Protein 2LTE (pdb70)

Sequence (103 aa):
MGSSHDHHHHSSGRENLYFQGHMPNDMEDHLLTVLSVASGVPKEEISRDSRMEDLAFDSLVVSELSLKLRKEFGVTGVDDELDLLETVDELFQLVEKHRAAGSMGSSHDHHHHSSGRENLYFQGHMPNDMEDHLLTVLSVASGVPKEEISRDSRMEDLAFDSLVVSELSLKLRKEFGVTGVDDELDLLETVDELFQLVEKHRAAGSMGSSHDHHHHSSGRENLYFQGHMPNDMEDHLLTVLSVASGVPKEEISRDSRMEDLAFDSLVVSELSLKLRKEFGVTGVDDELDLLETVDELFQLVEKHRAAGSMGSSHDHHHHSSGRENLYFQGHMPNDMEDHLLTVLSVASGVPKEEISRDSRMEDLAFDSLVVSELSLKLRKEFGVTGVDDELDLLETVDELFQLVEKHRAAGSMGSSHDHHHHSSGRENLYFQGHMPNDMEDHLLTVLSVASGVPKEEISRDSRMEDLAFDSLVVSELSLKLRKEFGVTGVDDELDLLETVDELFQLVEKHRAAGSMGSSHDHHHHSSGRENLYFQGHMPNDMEDHLLTVLSVASGVPKEEISRDSRMEDLAFDSLVVSELSLKLRKEFGVTGVDDELDLLETVDELFQLVEKHRAAGSMGSSHDHHHHSSGRENLYFQGHMPNDMEDHLLTVLSVASGVPKEEISRDSRMEDLAFDSLVVSELSLKLRKEFGVTGVDDELDLLETVDELFQLVEKHRAAGSMGSSHDHHHHSSGRENLYFQGHMPNDMEDHLLTVLSVASGVPKEEISRDSRMEDLAFDSLVVSELSLKLRKEFGVTGVDDELDLLETVDELFQLVEKHRAAGSMGSSHDHHHHSSGRENLYFQGHMPNDMEDHLLTVLSVASGVPKEEISRDSRMEDLAFDSLVVSELSLKLRKEFGVTGVDDELDLLETVDELFQLVEKHRAAGSMGSSHDHHHHSSGRENLYFQGHMPNDMEDHLLTVLSVASGVPKEEISRDSRMEDLAFDSLVVSELSLKLRKEFGVTGVDDELDLLETVDELFQLVEKHRAAGSMGSSHDHHHHSSGRENLYFQGHMPNDMEDHLLTVLSVASGVPKEEISRDSRMEDLAFDSLVVSELSLKLRKEFGVTGVDDELDLLETVDELFQLVEKHRAAGSMGSSHDHHHHSSGRENLYFQGHMPNDMEDHLLTVLSVASGVPKEEISRDSRMEDLAFDSLVVSELSLKLRKEFGVTGVDDELDLLETVDELFQLVEKHRAAGSMGSSHDHHHHSSGRENLYFQGHMPNDMEDHLLTVLSVASGVPKEEISRDSRMEDLAFDSLVVSELSLKLRKEFGVTGVDDELDLLETVDELFQLVEKHRAAGSMGSSHDHHHHSSGRENLYFQGHMPNDMEDHLLTVLSVASGVPKEEISRDSRMEDLAFDSLVVSELSLKLRKEFGVTGVDDELDLLETVDELFQLVEKHRAAGSMGSSHDHHHHSSGRENLYFQGHMPNDMEDHLLTVLSVASGVPKEEISRDSRMEDLAFDSLVVSELSLKLRKEFGVTGVDDELDLLETVDELFQLVEKHRAAGSMGSSHDHHHHSSGRENLYFQGHMPNDMEDHLLTVLSVASGVPKEEISRDSRMEDLAFDSLVVSELSLKLRKEFGVTGVDDELDLLETVDELFQLVEKHRAAGSMGSSHDHHHHSSGRENLYFQGHMPNDMEDHLLTVLSVASGVPKEEISRDSRMEDLAFDSLVVSELSLKLRKEFGVTGVDDELDLLETVDELFQLVEKHRAAGSMGSSHDHHHHSSGRENLYFQGHMPNDMEDHLLTVLSVASGVPKEEISRDSRMEDLAFDSLVVSELSLKLRKEFGVTGVDDELDLLETVDELFQLVEKHRAAGSMGSSHDHHHHSSGRENLYFQGHMPNDMEDHLLTVLSVASGVPKEEISRDSRMEDLAFDSLVVSELSLKLRKEFGVTGVDDELDLLETVDELFQLVEKHRAAGSMGSSHDHHHHSSGRENLYFQGHMPNDMEDHLLTVLSVASGVPKEEISRDSRMEDLAFDSLVVSELSLKLRKEFGVTGVDDELDLLETVDELFQLVEKHRAAGS

Foldseek 3Di:
DDDDDDDDDDDDPVPDDCPDPDDPQDVLNVLLVLLCVLQVHHSVVDDQPDFPCRSQVDPVSLVSSQVCLCVPLVAHRPSVLSNVGGTSVSVSVVSVVCSVPVD

Structure (mmCIF, N/CA/C/O backbone):
data_2LTE
#
_entry.id   2LTE
#
loop_
_atom_site.group_PDB
_atom_site.id
_atom_site.type_symbol
_atom_site.label_atom_id
_atom_site.label_alt_id
_atom_site.label_comp_id
_atom_site.label_asym_id
_atom_site.label_entity_id
_atom_site.label_seq_id
_atom_site.pdbx_PDB_ins_code
_atom_site.Cartn_x
_atom_site.Cartn_y
_atom_site.Cartn_z
_atom_site.occupancy
_atom_site.B_iso_or_equiv
_atom_site.auth_seq_id
_atom_site.auth_comp_id
_atom_site.auth_asym_id
_atom_site.auth_atom_id
_atom_site.pdbx_PDB_model_num
ATOM 1 N N . MET A 1 1 ? -51.650 0.554 -20.076 1.00 0.00 1 MET A N 1
ATOM 2 C CA . MET A 1 1 ? -50.909 1.834 -20.062 1.00 0.00 1 MET A CA 1
ATOM 3 C C . MET A 1 1 ? -50.072 1.929 -18.776 1.00 0.00 1 MET A C 1
ATOM 4 O O . MET A 1 1 ? -50.590 1.671 -17.681 1.00 0.00 1 MET A O 1
ATOM 20 N N . GLY A 1 2 ? -48.788 2.301 -18.916 1.00 0.00 2 GLY A N 1
ATOM 21 C CA . GLY A 1 2 ? -47.885 2.474 -17.778 1.00 0.00 2 GLY A CA 1
ATOM 22 C C . GLY A 1 2 ? -46.973 1.272 -17.580 1.00 0.00 2 GLY A C 1
ATOM 23 O O . GLY A 1 2 ? -47.256 0.402 -16.747 1.00 0.00 2 GLY A O 1
ATOM 27 N N . SER A 1 3 ? -45.894 1.222 -18.375 1.00 0.00 3 SER A N 1
ATOM 28 C CA . SER A 1 3 ? -44.870 0.167 -18.313 1.00 0.00 3 SER A CA 1
ATOM 29 C C . SER A 1 3 ? -43.610 0.641 -19.054 1.00 0.00 3 SER A C 1
ATOM 30 O O . SER A 1 3 ? -43.701 1.379 -20.040 1.00 0.00 3 SER A O 1
ATOM 38 N N . SER A 1 4 ? -42.441 0.222 -18.550 1.00 0.00 4 SER A N 1
ATOM 39 C CA . SER A 1 4 ? -41.123 0.541 -19.126 1.00 0.00 4 SER A CA 1
ATOM 40 C C . SER A 1 4 ? -40.132 -0.551 -18.679 1.00 0.00 4 SER A C 1
ATOM 41 O O . SER A 1 4 ? -39.120 -0.277 -18.013 1.00 0.00 4 SER A O 1
ATOM 49 N N . HIS A 1 5 ? -40.463 -1.811 -19.046 1.00 0.00 5 HIS A N 1
ATOM 50 C CA . HIS A 1 5 ? -39.719 -2.999 -18.614 1.00 0.00 5 HIS A CA 1
ATOM 51 C C . HIS A 1 5 ? -38.314 -3.044 -19.242 1.00 0.00 5 HIS A C 1
ATOM 52 O O . HIS A 1 5 ? -38.169 -3.015 -20.469 1.00 0.00 5 HIS A O 1
ATOM 67 N N . ASP A 1 6 ? -37.298 -3.125 -18.373 1.00 0.00 6 ASP A N 1
ATOM 68 C CA . ASP A 1 6 ? -35.890 -3.299 -18.751 1.00 0.00 6 ASP A CA 1
ATOM 69 C C . ASP A 1 6 ? -35.207 -4.139 -17.659 1.00 0.00 6 ASP A C 1
ATOM 70 O O . ASP A 1 6 ? -35.111 -3.700 -16.508 1.00 0.00 6 ASP A O 1
ATOM 79 N N . HIS A 1 7 ? -34.748 -5.347 -18.022 1.00 0.00 7 HIS A N 1
ATOM 80 C CA . HIS A 1 7 ? -34.131 -6.301 -17.069 1.00 0.00 7 HIS A CA 1
ATOM 81 C C . HIS A 1 7 ? -32.639 -6.501 -17.426 1.00 0.00 7 HIS A C 1
ATOM 82 O O . HIS A 1 7 ? -32.095 -7.612 -17.324 1.00 0.00 7 HIS A O 1
ATOM 97 N N . HIS A 1 8 ? -31.977 -5.381 -17.812 1.00 0.00 8 HIS A N 1
ATOM 98 C CA . HIS A 1 8 ? -30.550 -5.369 -18.188 1.00 0.00 8 HIS A CA 1
ATOM 99 C C . HIS A 1 8 ? -29.673 -5.871 -17.021 1.00 0.00 8 HIS A C 1
ATOM 100 O O . HIS A 1 8 ? -29.787 -5.385 -15.889 1.00 0.00 8 HIS A O 1
ATOM 115 N N . HIS A 1 9 ? -28.834 -6.865 -17.316 1.00 0.00 9 HIS A N 1
ATOM 116 C CA . HIS A 1 9 ? -27.864 -7.425 -16.371 1.00 0.00 9 HIS A CA 1
ATOM 117 C C . HIS A 1 9 ? -26.475 -6.867 -16.699 1.00 0.00 9 HIS A C 1
ATOM 118 O O . HIS A 1 9 ? -26.085 -6.833 -17.879 1.00 0.00 9 HIS A O 1
ATOM 133 N N . HIS A 1 10 ? -25.739 -6.426 -15.656 1.00 0.00 10 HIS A N 1
ATOM 134 C CA . HIS A 1 10 ? -24.361 -5.922 -15.808 1.00 0.00 10 HIS A CA 1
ATOM 135 C C . HIS A 1 10 ? -23.416 -7.050 -16.258 1.00 0.00 10 HIS A C 1
ATOM 136 O O . HIS A 1 10 ? -22.482 -6.808 -17.030 1.00 0.00 10 HIS A O 1
ATOM 151 N N . SER A 1 11 ? -23.691 -8.264 -15.743 1.00 0.00 11 SER A N 1
ATOM 152 C CA . SER A 1 11 ? -22.893 -9.490 -15.970 1.00 0.00 11 SER A CA 1
ATOM 153 C C . SER A 1 11 ? -21.534 -9.412 -15.219 1.00 0.00 11 SER A C 1
ATOM 154 O O . SER A 1 11 ? -20.771 -8.457 -15.389 1.00 0.00 11 SER A O 1
ATOM 162 N N . SER A 1 12 ? -21.262 -10.419 -14.379 1.00 0.00 12 SER A N 1
ATOM 163 C CA . SER A 1 12 ? -20.036 -10.518 -13.566 1.00 0.00 12 SER A CA 1
ATOM 164 C C . SER A 1 12 ? -19.657 -12.001 -13.382 1.00 0.00 12 SER A C 1
ATOM 165 O O . SER A 1 12 ? -19.116 -12.400 -12.341 1.00 0.00 12 SER A O 1
ATOM 173 N N . GLY A 1 13 ? -19.927 -12.802 -14.443 1.00 0.00 13 GLY A N 1
ATOM 174 C CA . GLY A 1 13 ? -19.606 -14.229 -14.479 1.00 0.00 13 GLY A CA 1
ATOM 175 C C . GLY A 1 13 ? -18.112 -14.510 -14.314 1.00 0.00 13 GLY A C 1
ATOM 176 O O . GLY A 1 13 ? -17.337 -14.358 -15.264 1.00 0.00 13 GLY A O 1
ATOM 180 N N . ARG A 1 14 ? -17.725 -14.901 -13.092 1.00 0.00 14 ARG A N 1
ATOM 181 C CA . ARG A 1 14 ? -16.330 -15.176 -12.716 1.00 0.00 14 ARG A CA 1
ATOM 182 C C . ARG A 1 14 ? -16.299 -16.461 -11.875 1.00 0.00 14 ARG A C 1
ATOM 183 O O . ARG A 1 14 ? -17.184 -16.668 -11.027 1.00 0.00 14 ARG A O 1
ATOM 204 N N . GLU A 1 15 ? -15.288 -17.313 -12.113 1.00 0.00 15 GLU A N 1
ATOM 205 C CA . GLU A 1 15 ? -15.157 -18.601 -11.422 1.00 0.00 15 GLU A CA 1
ATOM 206 C C . GLU A 1 15 ? -13.712 -19.114 -11.549 1.00 0.00 15 GLU A C 1
ATOM 207 O O . GLU A 1 15 ? -13.321 -19.647 -12.599 1.00 0.00 15 GLU A O 1
ATOM 219 N N . ASN A 1 16 ? -12.925 -18.892 -10.486 1.00 0.00 16 ASN A N 1
ATOM 220 C CA . ASN A 1 16 ? -11.531 -19.364 -10.381 1.00 0.00 16 ASN A CA 1
ATOM 221 C C . ASN A 1 16 ? -11.098 -19.257 -8.908 1.00 0.00 16 ASN A C 1
ATOM 222 O O . ASN A 1 16 ? -10.806 -18.158 -8.420 1.00 0.00 16 ASN A O 1
ATOM 233 N N . LEU A 1 17 ? -11.112 -20.400 -8.197 1.00 0.00 17 LEU A N 1
ATOM 234 C CA . LEU A 1 17 ? -10.842 -20.465 -6.743 1.00 0.00 17 LEU A CA 1
ATOM 235 C C . LEU A 1 17 ? -9.550 -21.264 -6.488 1.00 0.00 17 LEU A C 1
ATOM 236 O O . LEU A 1 17 ? -9.475 -22.456 -6.810 1.00 0.00 17 LEU A O 1
ATOM 252 N N . TYR A 1 18 ? -8.535 -20.586 -5.925 1.00 0.00 18 TYR A N 1
ATOM 253 C CA . TYR A 1 18 ? -7.263 -21.202 -5.497 1.00 0.00 18 TYR A CA 1
ATOM 254 C C . TYR A 1 18 ? -7.010 -20.895 -4.015 1.00 0.00 18 TYR A C 1
ATOM 255 O O . TYR A 1 18 ? -7.572 -19.944 -3.454 1.00 0.00 18 TYR A O 1
ATOM 273 N N . PHE A 1 19 ? -6.142 -21.709 -3.405 1.00 0.00 19 PHE A N 1
ATOM 274 C CA . PHE A 1 19 ? -5.696 -21.546 -2.007 1.00 0.00 19 PHE A CA 1
ATOM 275 C C . PHE A 1 19 ? -4.259 -20.986 -1.974 1.00 0.00 19 PHE A C 1
ATOM 276 O O . PHE A 1 19 ? -3.560 -21.102 -0.955 1.00 0.00 19 PHE A O 1
ATOM 293 N N . GLN A 1 20 ? -3.845 -20.352 -3.098 1.00 0.00 20 GLN A N 1
ATOM 294 C CA . GLN A 1 20 ? -2.500 -19.782 -3.262 1.00 0.00 20 GLN A CA 1
ATOM 295 C C . GLN A 1 20 ? -2.334 -18.526 -2.376 1.00 0.00 20 GLN A C 1
ATOM 296 O O . GLN A 1 20 ? -2.720 -17.411 -2.759 1.00 0.00 20 GLN A O 1
ATOM 310 N N . GLY A 1 21 ? -1.805 -18.754 -1.168 1.00 0.00 21 GLY A N 1
ATOM 311 C CA . GLY A 1 21 ? -1.515 -17.688 -0.203 1.00 0.00 21 GLY A CA 1
ATOM 312 C C . GLY A 1 21 ? -0.390 -18.075 0.754 1.00 0.00 21 GLY A C 1
ATOM 313 O O . GLY A 1 21 ? -0.242 -17.475 1.827 1.00 0.00 21 GLY A O 1
ATOM 317 N N . HIS A 1 22 ? 0.407 -19.080 0.348 1.00 0.00 22 HIS A N 1
ATOM 318 C CA . HIS A 1 22 ? 1.542 -19.601 1.126 1.00 0.00 22 HIS A CA 1
ATOM 319 C C . HIS A 1 22 ? 2.847 -19.224 0.418 1.00 0.00 22 HIS A C 1
ATOM 320 O O . HIS A 1 22 ? 3.013 -19.520 -0.770 1.00 0.00 22 HIS A O 1
ATOM 335 N N . MET A 1 23 ? 3.749 -18.577 1.178 1.00 0.00 23 MET A N 1
ATOM 336 C CA . MET A 1 23 ? 5.029 -18.042 0.683 1.00 0.00 23 MET A CA 1
ATOM 337 C C . MET A 1 23 ? 4.812 -16.996 -0.447 1.00 0.00 23 MET A C 1
ATOM 338 O O . MET A 1 23 ? 4.889 -17.335 -1.641 1.00 0.00 23 MET A O 1
ATOM 352 N N . PRO A 1 24 ? 4.489 -15.705 -0.081 1.00 0.00 24 PRO A N 1
ATOM 353 C CA . PRO A 1 24 ? 4.378 -14.612 -1.059 1.00 0.00 24 PRO A CA 1
ATOM 354 C C . PRO A 1 24 ? 5.785 -14.157 -1.520 1.00 0.00 24 PRO A C 1
ATOM 355 O O . PRO A 1 24 ? 6.345 -13.176 -1.003 1.00 0.00 24 PRO A O 1
ATOM 366 N N . ASN A 1 25 ? 6.356 -14.939 -2.463 1.00 0.00 25 ASN A N 1
ATOM 367 C CA . ASN A 1 25 ? 7.717 -14.734 -3.011 1.00 0.00 25 ASN A CA 1
ATOM 368 C C . ASN A 1 25 ? 7.872 -13.314 -3.585 1.00 0.00 25 ASN A C 1
ATOM 369 O O . ASN A 1 25 ? 8.862 -12.619 -3.321 1.00 0.00 25 ASN A O 1
ATOM 380 N N . ASP A 1 26 ? 6.860 -12.904 -4.355 1.00 0.00 26 ASP A N 1
ATOM 381 C CA . ASP A 1 26 ? 6.765 -11.559 -4.912 1.00 0.00 26 ASP A CA 1
ATOM 382 C C . ASP A 1 26 ? 6.008 -10.666 -3.926 1.00 0.00 26 ASP A C 1
ATOM 383 O O . ASP A 1 26 ? 4.771 -10.708 -3.854 1.00 0.00 26 ASP A O 1
ATOM 392 N N . MET A 1 27 ? 6.779 -9.922 -3.112 1.00 0.00 27 MET A N 1
ATOM 393 C CA . MET A 1 27 ? 6.253 -8.854 -2.243 1.00 0.00 27 MET A CA 1
ATOM 394 C C . MET A 1 27 ? 5.473 -7.831 -3.085 1.00 0.00 27 MET A C 1
ATOM 395 O O . MET A 1 27 ? 4.414 -7.361 -2.673 1.00 0.00 27 MET A O 1
ATOM 409 N N . GLU A 1 28 ? 6.036 -7.522 -4.271 1.00 0.00 28 GLU A N 1
ATOM 410 C CA . GLU A 1 28 ? 5.456 -6.567 -5.233 1.00 0.00 28 GLU A CA 1
ATOM 411 C C . GLU A 1 28 ? 4.052 -7.001 -5.682 1.00 0.00 28 GLU A C 1
ATOM 412 O O . GLU A 1 28 ? 3.168 -6.171 -5.800 1.00 0.00 28 GLU A O 1
ATOM 424 N N . ASP A 1 29 ? 3.880 -8.310 -5.929 1.00 0.00 29 ASP A N 1
ATOM 425 C CA . ASP A 1 29 ? 2.573 -8.899 -6.298 1.00 0.00 29 ASP A CA 1
ATOM 426 C C . ASP A 1 29 ? 1.556 -8.718 -5.163 1.00 0.00 29 ASP A C 1
ATOM 427 O O . ASP A 1 29 ? 0.424 -8.318 -5.406 1.00 0.00 29 ASP A O 1
ATOM 436 N N . HIS A 1 30 ? 1.998 -9.000 -3.926 1.00 0.00 30 HIS A N 1
ATOM 437 C CA . HIS A 1 30 ? 1.132 -8.965 -2.736 1.00 0.00 30 HIS A CA 1
ATOM 438 C C . HIS A 1 30 ? 0.743 -7.508 -2.385 1.00 0.00 30 HIS A C 1
ATOM 439 O O . HIS A 1 30 ? -0.361 -7.258 -1.917 1.00 0.00 30 HIS A O 1
ATOM 454 N N . LEU A 1 31 ? 1.666 -6.559 -2.642 1.00 0.00 31 LEU A N 1
ATOM 455 C CA . LEU A 1 31 ? 1.453 -5.111 -2.401 1.00 0.00 31 LEU A CA 1
ATOM 456 C C . LEU A 1 31 ? 0.524 -4.558 -3.500 1.00 0.00 31 LEU A C 1
ATOM 457 O O . LEU A 1 31 ? -0.326 -3.708 -3.241 1.00 0.00 31 LEU A O 1
ATOM 473 N N . LEU A 1 32 ? 0.701 -5.091 -4.720 1.00 0.00 32 LEU A N 1
ATOM 474 C CA . LEU A 1 32 ? -0.137 -4.765 -5.886 1.00 0.00 32 LEU A CA 1
ATOM 475 C C . LEU A 1 32 ? -1.574 -5.280 -5.672 1.00 0.00 32 LEU A C 1
ATOM 476 O O . LEU A 1 32 ? -2.531 -4.673 -6.148 1.00 0.00 32 LEU A O 1
ATOM 492 N N . THR A 1 33 ? -1.689 -6.416 -4.953 1.00 0.00 33 THR A N 1
ATOM 493 C CA . THR A 1 33 ? -2.978 -7.019 -4.571 1.00 0.00 33 THR A CA 1
ATOM 494 C C . THR A 1 33 ? -3.661 -6.187 -3.471 1.00 0.00 33 THR A C 1
ATOM 495 O O . THR A 1 33 ? -4.876 -6.013 -3.499 1.00 0.00 33 THR A O 1
ATOM 506 N N . VAL A 1 34 ? -2.860 -5.661 -2.526 1.00 0.00 34 VAL A N 1
ATOM 507 C CA . VAL A 1 34 ? -3.333 -4.711 -1.493 1.00 0.00 34 VAL A CA 1
ATOM 508 C C . VAL A 1 34 ? -3.990 -3.481 -2.162 1.00 0.00 34 VAL A C 1
ATOM 509 O O . VAL A 1 34 ? -5.082 -3.062 -1.773 1.00 0.00 34 VAL A O 1
ATOM 522 N N . LEU A 1 35 ? -3.313 -2.957 -3.192 1.00 0.00 35 LEU A N 1
ATOM 523 C CA . LEU A 1 35 ? -3.806 -1.834 -4.007 1.00 0.00 35 LEU A CA 1
ATOM 524 C C . LEU A 1 35 ? -5.017 -2.256 -4.856 1.00 0.00 35 LEU A C 1
ATOM 525 O O . LEU A 1 35 ? -5.932 -1.479 -5.042 1.00 0.00 35 LEU A O 1
ATOM 541 N N . SER A 1 36 ? -4.995 -3.496 -5.362 1.00 0.00 36 SER A N 1
ATOM 542 C CA . SER A 1 36 ? -6.053 -4.033 -6.251 1.00 0.00 36 SER A CA 1
ATOM 543 C C . SER A 1 36 ? -7.384 -4.214 -5.497 1.00 0.00 36 SER A C 1
ATOM 544 O O . SER A 1 36 ? -8.454 -4.126 -6.096 1.00 0.00 36 SER A O 1
ATOM 552 N N . VAL A 1 37 ? -7.291 -4.474 -4.183 1.00 0.00 37 VAL A N 1
ATOM 553 C CA . VAL A 1 37 ? -8.462 -4.617 -3.298 1.00 0.00 37 VAL A CA 1
ATOM 554 C C . VAL A 1 37 ? -8.924 -3.230 -2.792 1.00 0.00 37 VAL A C 1
ATOM 555 O O . VAL A 1 37 ? -10.122 -2.941 -2.777 1.00 0.00 37 VAL A O 1
ATOM 568 N N . ALA A 1 38 ? -7.946 -2.377 -2.400 1.00 0.00 38 ALA A N 1
ATOM 569 C CA . ALA A 1 38 ? -8.210 -1.024 -1.850 1.00 0.00 38 ALA A CA 1
ATOM 570 C C . ALA A 1 38 ? -8.839 -0.101 -2.915 1.00 0.00 38 ALA A C 1
ATOM 571 O O . ALA A 1 38 ? -9.797 0.621 -2.636 1.00 0.00 38 ALA A O 1
ATOM 578 N N . SER A 1 39 ? -8.287 -0.157 -4.137 1.00 0.00 39 SER A N 1
ATOM 579 C CA . SER A 1 39 ? -8.775 0.615 -5.295 1.00 0.00 39 SER A CA 1
ATOM 580 C C . SER A 1 39 ? -9.981 -0.094 -5.935 1.00 0.00 39 SER A C 1
ATOM 581 O O . SER A 1 39 ? -10.839 0.552 -6.525 1.00 0.00 39 SER A O 1
ATOM 589 N N . GLY A 1 40 ? -10.006 -1.443 -5.839 1.00 0.00 40 GLY A N 1
ATOM 590 C CA . GLY A 1 40 ? -11.078 -2.266 -6.415 1.00 0.00 40 GLY A CA 1
ATOM 591 C C . GLY A 1 40 ? -10.832 -2.645 -7.877 1.00 0.00 40 GLY A C 1
ATOM 592 O O . GLY A 1 40 ? -11.551 -3.486 -8.433 1.00 0.00 40 GLY A O 1
ATOM 596 N N . VAL A 1 41 ? -9.827 -2.006 -8.508 1.00 0.00 41 VAL A N 1
ATOM 597 C CA . VAL A 1 41 ? -9.478 -2.222 -9.920 1.00 0.00 41 VAL A CA 1
ATOM 598 C C . VAL A 1 41 ? -8.410 -3.341 -10.054 1.00 0.00 41 VAL A C 1
ATOM 599 O O . VAL A 1 41 ? -7.567 -3.487 -9.166 1.00 0.00 41 VAL A O 1
ATOM 612 N N . PRO A 1 42 ? -8.460 -4.177 -11.147 1.00 0.00 42 PRO A N 1
ATOM 613 C CA . PRO A 1 42 ? -7.473 -5.275 -11.404 1.00 0.00 42 PRO A CA 1
ATOM 614 C C . PRO A 1 42 ? -5.984 -4.840 -11.429 1.00 0.00 42 PRO A C 1
ATOM 615 O O . PRO A 1 42 ? -5.662 -3.642 -11.477 1.00 0.00 42 PRO A O 1
ATOM 626 N N . LYS A 1 43 ? -5.095 -5.861 -11.447 1.00 0.00 43 LYS A N 1
ATOM 627 C CA . LYS A 1 43 ? -3.623 -5.690 -11.393 1.00 0.00 43 LYS A CA 1
ATOM 628 C C . LYS A 1 43 ? -3.092 -4.866 -12.578 1.00 0.00 43 LYS A C 1
ATOM 629 O O . LYS A 1 43 ? -2.124 -4.116 -12.429 1.00 0.00 43 LYS A O 1
ATOM 648 N N . GLU A 1 44 ? -3.728 -5.035 -13.753 1.00 0.00 44 GLU A N 1
ATOM 649 C CA . GLU A 1 44 ? -3.314 -4.364 -15.005 1.00 0.00 44 GLU A CA 1
ATOM 650 C C . GLU A 1 44 ? -3.502 -2.834 -14.918 1.00 0.00 44 GLU A C 1
ATOM 651 O O . GLU A 1 44 ? -2.739 -2.068 -15.523 1.00 0.00 44 GLU A O 1
ATOM 663 N N . GLU A 1 45 ? -4.507 -2.399 -14.146 1.00 0.00 45 GLU A N 1
ATOM 664 C CA . GLU A 1 45 ? -4.845 -0.969 -14.007 1.00 0.00 45 GLU A CA 1
ATOM 665 C C . GLU A 1 45 ? -3.942 -0.243 -12.990 1.00 0.00 45 GLU A C 1
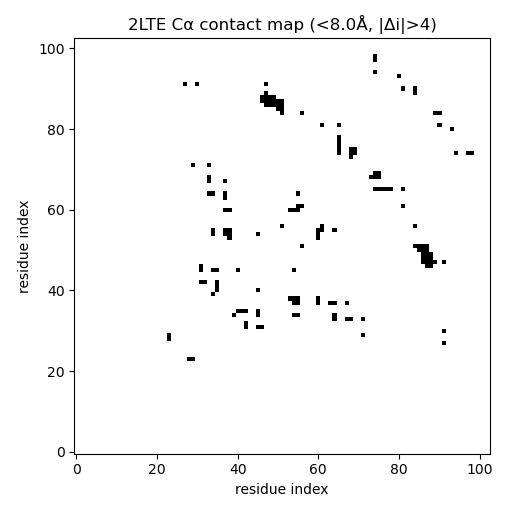ATOM 666 O O . GLU A 1 45 ? -4.059 0.978 -12.821 1.00 0.00 45 GLU A O 1
ATOM 678 N N . ILE A 1 46 ? -3.049 -0.998 -12.311 1.00 0.00 46 ILE A N 1
ATOM 679 C CA . ILE A 1 46 ? -2.103 -0.441 -11.319 1.00 0.00 46 ILE A CA 1
ATOM 680 C C . ILE A 1 46 ? -0.670 -0.885 -11.669 1.00 0.00 46 ILE A C 1
ATOM 681 O O . ILE A 1 46 ? -0.432 -2.060 -11.949 1.00 0.00 46 ILE A O 1
ATOM 697 N N . SER A 1 47 ? 0.275 0.063 -11.650 1.00 0.00 47 SER A N 1
ATOM 698 C CA . SER A 1 47 ? 1.710 -0.208 -11.880 1.00 0.00 47 SER A CA 1
ATOM 699 C C . SER A 1 47 ? 2.546 0.551 -10.841 1.00 0.00 47 SER A C 1
ATOM 700 O O . SER A 1 47 ? 2.016 1.414 -10.132 1.00 0.00 47 SER A O 1
ATOM 708 N N . ARG A 1 48 ? 3.848 0.213 -10.754 1.00 0.00 48 ARG A N 1
ATOM 709 C CA . ARG A 1 48 ? 4.811 0.953 -9.917 1.00 0.00 48 ARG A CA 1
ATOM 710 C C . ARG A 1 48 ? 4.953 2.383 -10.461 1.00 0.00 48 ARG A C 1
ATOM 711 O O . ARG A 1 48 ? 4.733 3.365 -9.738 1.00 0.00 48 ARG A O 1
ATOM 732 N N . ASP A 1 49 ? 5.305 2.475 -11.759 1.00 0.00 49 ASP A N 1
ATOM 733 C CA . ASP A 1 49 ? 5.373 3.755 -12.474 1.00 0.00 49 ASP A CA 1
ATOM 734 C C . ASP A 1 49 ? 3.937 4.268 -12.675 1.00 0.00 49 ASP A C 1
ATOM 735 O O . ASP A 1 49 ? 3.253 3.902 -13.642 1.00 0.00 49 ASP A O 1
ATOM 744 N N . SER A 1 50 ? 3.488 5.036 -11.684 1.00 0.00 50 SER A N 1
ATOM 745 C CA . SER A 1 50 ? 2.148 5.618 -11.625 1.00 0.00 50 SER A CA 1
ATOM 746 C C . SER A 1 50 ? 2.105 6.619 -10.468 1.00 0.00 50 SER A C 1
ATOM 747 O O . SER A 1 50 ? 2.873 6.503 -9.506 1.00 0.00 50 SER A O 1
ATOM 755 N N . ARG A 1 51 ? 1.202 7.596 -10.584 1.00 0.00 51 ARG A N 1
ATOM 756 C CA . ARG A 1 51 ? 0.963 8.615 -9.552 1.00 0.00 51 ARG A CA 1
ATOM 757 C C . ARG A 1 51 ? -0.191 8.166 -8.648 1.00 0.00 51 ARG A C 1
ATOM 758 O O . ARG A 1 51 ? -1.065 7.391 -9.077 1.00 0.00 51 ARG A O 1
ATOM 779 N N . MET A 1 52 ? -0.181 8.648 -7.399 1.00 0.00 52 MET A N 1
ATOM 780 C CA . MET A 1 52 ? -1.250 8.370 -6.435 1.00 0.00 52 MET A CA 1
ATOM 781 C C . MET A 1 52 ? -2.502 9.183 -6.815 1.00 0.00 52 MET A C 1
ATOM 782 O O . MET A 1 52 ? -2.589 10.387 -6.544 1.00 0.00 52 MET A O 1
ATOM 796 N N . GLU A 1 53 ? -3.425 8.517 -7.525 1.00 0.00 53 GLU A N 1
ATOM 797 C CA . GLU A 1 53 ? -4.732 9.074 -7.922 1.00 0.00 53 GLU A CA 1
ATOM 798 C C . GLU A 1 53 ? -5.838 8.373 -7.093 1.00 0.00 53 GLU A C 1
ATOM 799 O O . GLU A 1 53 ? -5.780 8.411 -5.858 1.00 0.00 53 GLU A O 1
ATOM 811 N N . ASP A 1 54 ? -6.825 7.708 -7.741 1.00 0.00 54 ASP A N 1
ATOM 812 C CA . ASP A 1 54 ? -7.862 6.916 -7.043 1.00 0.00 54 ASP A CA 1
ATOM 813 C C . ASP A 1 54 ? -7.318 5.481 -6.774 1.00 0.00 54 ASP A C 1
ATOM 814 O O . ASP A 1 54 ? -7.908 4.461 -7.150 1.00 0.00 54 ASP A O 1
ATOM 823 N N . LEU A 1 55 ? -6.149 5.442 -6.113 1.00 0.00 55 LEU A N 1
ATOM 824 C CA . LEU A 1 55 ? -5.410 4.210 -5.803 1.00 0.00 55 LEU A CA 1
ATOM 825 C C . LEU A 1 55 ? -5.083 4.164 -4.306 1.00 0.00 55 LEU A C 1
ATOM 826 O O . LEU A 1 55 ? -5.264 3.129 -3.648 1.00 0.00 55 LEU A O 1
ATOM 842 N N . ALA A 1 56 ? -4.582 5.309 -3.794 1.00 0.00 56 ALA A N 1
ATOM 843 C CA . ALA A 1 56 ? -4.143 5.453 -2.389 1.00 0.00 56 ALA A CA 1
ATOM 844 C C . ALA A 1 56 ? -4.005 6.937 -1.991 1.00 0.00 56 ALA A C 1
ATOM 845 O O . ALA A 1 56 ? -3.317 7.258 -1.017 1.00 0.00 56 ALA A O 1
ATOM 852 N N . PHE A 1 57 ? -4.693 7.839 -2.729 1.00 0.00 57 PHE A N 1
ATOM 853 C CA . PHE A 1 57 ? -4.635 9.301 -2.475 1.00 0.00 57 PHE A CA 1
ATOM 854 C C . PHE A 1 57 ? -6.053 9.848 -2.212 1.00 0.00 57 PHE A C 1
ATOM 855 O O . PHE A 1 57 ? -6.694 10.466 -3.084 1.00 0.00 57 PHE A O 1
ATOM 872 N N . ASP A 1 58 ? -6.521 9.554 -0.993 1.00 0.00 58 ASP A N 1
ATOM 873 C CA . ASP A 1 58 ? -7.834 9.955 -0.458 1.00 0.00 58 ASP A CA 1
ATOM 874 C C . ASP A 1 58 ? -7.936 9.389 0.957 1.00 0.00 58 ASP A C 1
ATOM 875 O O . ASP A 1 58 ? -7.605 8.226 1.141 1.00 0.00 58 ASP A O 1
ATOM 884 N N . SER A 1 59 ? -8.420 10.196 1.921 1.00 0.00 59 SER A N 1
ATOM 885 C CA . SER A 1 59 ? -8.441 9.843 3.363 1.00 0.00 59 SER A CA 1
ATOM 886 C C . SER A 1 59 ? -9.096 8.467 3.643 1.00 0.00 59 SER A C 1
ATOM 887 O O . SER A 1 59 ? -8.601 7.708 4.481 1.00 0.00 59 SER A O 1
ATOM 895 N N . LEU A 1 60 ? -10.187 8.149 2.913 1.00 0.00 60 LEU A N 1
ATOM 896 C CA . LEU A 1 60 ? -10.885 6.850 3.040 1.00 0.00 60 LEU A CA 1
ATOM 897 C C . LEU A 1 60 ? -10.001 5.703 2.511 1.00 0.00 60 LEU A C 1
ATOM 898 O O . LEU A 1 60 ? -9.838 4.676 3.179 1.00 0.00 60 LEU A O 1
ATOM 914 N N . VAL A 1 61 ? -9.430 5.913 1.307 1.00 0.00 61 VAL A N 1
ATOM 915 C CA . VAL A 1 61 ? -8.605 4.901 0.610 1.00 0.00 61 VAL A CA 1
ATOM 916 C C . VAL A 1 61 ? -7.270 4.666 1.359 1.00 0.00 61 VAL A C 1
ATOM 917 O O . VAL A 1 61 ? -6.713 3.572 1.300 1.00 0.00 61 VAL A O 1
ATOM 930 N N . VAL A 1 62 ? -6.787 5.701 2.076 1.00 0.00 62 VAL A N 1
ATOM 931 C CA . VAL A 1 62 ? -5.552 5.631 2.896 1.00 0.00 62 VAL A CA 1
ATOM 932 C C . VAL A 1 62 ? -5.824 4.831 4.185 1.00 0.00 62 VAL A C 1
ATOM 933 O O . VAL A 1 62 ? -4.970 4.065 4.632 1.00 0.00 62 VAL A O 1
ATOM 946 N N . SER A 1 63 ? -7.022 5.018 4.767 1.00 0.00 63 SER A N 1
ATOM 947 C CA . SER A 1 63 ? -7.466 4.257 5.952 1.00 0.00 63 SER A CA 1
ATOM 948 C C . SER A 1 63 ? -7.695 2.777 5.589 1.00 0.00 63 SER A C 1
ATOM 949 O O . SER A 1 63 ? -7.429 1.881 6.398 1.00 0.00 63 SER A O 1
ATOM 957 N N . GLU A 1 64 ? -8.187 2.542 4.356 1.00 0.00 64 GLU A N 1
ATOM 958 C CA . GLU A 1 64 ? -8.406 1.190 3.815 1.00 0.00 64 GLU A CA 1
ATOM 959 C C . GLU A 1 64 ? -7.051 0.516 3.521 1.00 0.00 64 GLU A C 1
ATOM 960 O O . GLU A 1 64 ? -6.856 -0.659 3.837 1.00 0.00 64 GLU A O 1
ATOM 972 N N . LEU A 1 65 ? -6.128 1.298 2.929 1.00 0.00 65 LEU A N 1
ATOM 973 C CA . LEU A 1 65 ? -4.767 0.852 2.568 1.00 0.00 65 LEU A CA 1
ATOM 974 C C . LEU A 1 65 ? -3.994 0.426 3.817 1.00 0.00 65 LEU A C 1
ATOM 975 O O . LEU A 1 65 ? -3.384 -0.641 3.840 1.00 0.00 65 LEU A O 1
ATOM 991 N N . SER A 1 66 ? -4.039 1.293 4.845 1.00 0.00 66 SER A N 1
ATOM 992 C CA . SER A 1 66 ? -3.416 1.054 6.151 1.00 0.00 66 SER A CA 1
ATOM 993 C C . SER A 1 66 ? -3.978 -0.233 6.760 1.00 0.00 66 SER A C 1
ATOM 994 O O . SER A 1 66 ? -3.213 -1.093 7.182 1.00 0.00 66 SER A O 1
ATOM 1002 N N . LEU A 1 67 ? -5.328 -0.360 6.734 1.00 0.00 67 LEU A N 1
ATOM 1003 C CA . LEU A 1 67 ? -6.062 -1.525 7.270 1.00 0.00 67 LEU A CA 1
ATOM 1004 C C . LEU A 1 67 ? -5.527 -2.843 6.676 1.00 0.00 67 LEU A C 1
ATOM 1005 O O . LEU A 1 67 ? -5.378 -3.843 7.393 1.00 0.00 67 LEU A O 1
ATOM 1021 N N . LYS A 1 68 ? -5.229 -2.813 5.360 1.00 0.00 68 LYS A N 1
ATOM 1022 C CA . LYS A 1 68 ? -4.644 -3.959 4.652 1.00 0.00 68 LYS A CA 1
ATOM 1023 C C . LYS A 1 68 ? -3.237 -4.230 5.190 1.00 0.00 68 LYS A C 1
ATOM 1024 O O . LYS A 1 68 ? -2.964 -5.322 5.663 1.00 0.00 68 LYS A O 1
ATOM 1043 N N . LEU A 1 69 ? -2.381 -3.187 5.156 1.00 0.00 69 LEU A N 1
ATOM 1044 C CA . LEU A 1 69 ? -0.938 -3.284 5.490 1.00 0.00 69 LEU A CA 1
ATOM 1045 C C . LEU A 1 69 ? -0.694 -3.847 6.905 1.00 0.00 69 LEU A C 1
ATOM 1046 O O . LEU A 1 69 ? 0.302 -4.534 7.118 1.00 0.00 69 LEU A O 1
ATOM 1062 N N . ARG A 1 70 ? -1.623 -3.557 7.848 1.00 0.00 70 ARG A N 1
ATOM 1063 C CA . ARG A 1 70 ? -1.547 -4.042 9.250 1.00 0.00 70 ARG A CA 1
ATOM 1064 C C . ARG A 1 70 ? -1.538 -5.581 9.303 1.00 0.00 70 ARG A C 1
ATOM 1065 O O . ARG A 1 70 ? -0.877 -6.185 10.149 1.00 0.00 70 ARG A O 1
ATOM 1086 N N . LYS A 1 71 ? -2.314 -6.191 8.397 1.00 0.00 71 LYS A N 1
ATOM 1087 C CA . LYS A 1 71 ? -2.507 -7.648 8.331 1.00 0.00 71 LYS A CA 1
ATOM 1088 C C . LYS A 1 71 ? -1.519 -8.298 7.342 1.00 0.00 71 LYS A C 1
ATOM 1089 O O . LYS A 1 71 ? -0.843 -9.273 7.677 1.00 0.00 71 LYS A O 1
ATOM 1108 N N . GLU A 1 72 ? -1.440 -7.726 6.130 1.00 0.00 72 GLU A N 1
ATOM 1109 C CA . GLU A 1 72 ? -0.724 -8.322 4.988 1.00 0.00 72 GLU A CA 1
ATOM 1110 C C . GLU A 1 72 ? 0.801 -8.266 5.177 1.00 0.00 72 GLU A C 1
ATOM 1111 O O . GLU A 1 72 ? 1.508 -9.222 4.845 1.00 0.00 72 GLU A O 1
ATOM 1123 N N . PHE A 1 73 ? 1.301 -7.134 5.704 1.00 0.00 73 PHE A N 1
ATOM 1124 C CA . PHE A 1 73 ? 2.755 -6.887 5.863 1.00 0.00 73 PHE A CA 1
ATOM 1125 C C . PHE A 1 73 ? 3.122 -6.525 7.318 1.00 0.00 73 PHE A C 1
ATOM 1126 O O . PHE A 1 73 ? 4.305 -6.381 7.633 1.00 0.00 73 PHE A O 1
ATOM 1143 N N . GLY A 1 74 ? 2.104 -6.358 8.189 1.00 0.00 74 GLY A N 1
ATOM 1144 C CA . GLY A 1 74 ? 2.318 -5.947 9.587 1.00 0.00 74 GLY A CA 1
ATOM 1145 C C . GLY A 1 74 ? 2.647 -4.456 9.746 1.00 0.00 74 GLY A C 1
ATOM 1146 O O . GLY A 1 74 ? 2.896 -3.984 10.862 1.00 0.00 74 GLY A O 1
ATOM 1150 N N . VAL A 1 75 ? 2.623 -3.717 8.623 1.00 0.00 75 VAL A N 1
ATOM 1151 C CA . VAL A 1 75 ? 2.986 -2.292 8.568 1.00 0.00 75 VAL A CA 1
ATOM 1152 C C . VAL A 1 75 ? 1.817 -1.435 9.111 1.00 0.00 75 VAL A C 1
ATOM 1153 O O . VAL A 1 75 ? 0.826 -1.185 8.413 1.00 0.00 75 VAL A O 1
ATOM 1166 N N . THR A 1 76 ? 1.936 -1.032 10.393 1.00 0.00 76 THR A N 1
ATOM 1167 C CA . THR A 1 76 ? 0.863 -0.354 11.148 1.00 0.00 76 THR A CA 1
ATOM 1168 C C . THR A 1 76 ? 1.366 1.004 11.685 1.00 0.00 76 THR A C 1
ATOM 1169 O O . THR A 1 76 ? 2.565 1.162 11.949 1.00 0.00 76 THR A O 1
ATOM 1180 N N . GLY A 1 77 ? 0.438 1.981 11.817 1.00 0.00 77 GLY A N 1
ATOM 1181 C CA . GLY A 1 77 ? 0.739 3.294 12.409 1.00 0.00 77 GLY A CA 1
ATOM 1182 C C . GLY A 1 77 ? 1.541 4.211 11.496 1.00 0.00 77 GLY A C 1
ATOM 1183 O O . GLY A 1 77 ? 2.068 5.230 11.946 1.00 0.00 77 GLY A O 1
ATOM 1187 N N . VAL A 1 78 ? 1.596 3.863 10.205 1.00 0.00 78 VAL A N 1
ATOM 1188 C CA . VAL A 1 78 ? 2.426 4.552 9.194 1.00 0.00 78 VAL A CA 1
ATOM 1189 C C . VAL A 1 78 ? 1.652 5.681 8.472 1.00 0.00 78 VAL A C 1
ATOM 1190 O O . VAL A 1 78 ? 1.846 5.909 7.276 1.00 0.00 78 VAL A O 1
ATOM 1203 N N . ASP A 1 79 ? 0.846 6.429 9.242 1.00 0.00 79 ASP A N 1
ATOM 1204 C CA . ASP A 1 79 ? 0.005 7.541 8.733 1.00 0.00 79 ASP A CA 1
ATOM 1205 C C . ASP A 1 79 ? 0.835 8.581 7.954 1.00 0.00 79 ASP A C 1
ATOM 1206 O O . ASP A 1 79 ? 0.441 8.997 6.863 1.00 0.00 79 ASP A O 1
ATOM 1215 N N . ASP A 1 80 ? 1.988 8.959 8.535 1.00 0.00 80 ASP A N 1
ATOM 1216 C CA . ASP A 1 80 ? 2.909 9.964 7.953 1.00 0.00 80 ASP A CA 1
ATOM 1217 C C . ASP A 1 80 ? 3.513 9.459 6.643 1.00 0.00 80 ASP A C 1
ATOM 1218 O O . ASP A 1 80 ? 3.655 10.214 5.689 1.00 0.00 80 ASP A O 1
ATOM 1227 N N . GLU A 1 81 ? 3.825 8.159 6.618 1.00 0.00 81 GLU A N 1
ATOM 1228 C CA . GLU A 1 81 ? 4.408 7.467 5.452 1.00 0.00 81 GLU A CA 1
ATOM 1229 C C . GLU A 1 81 ? 3.408 7.432 4.273 1.00 0.00 81 GLU A C 1
ATOM 1230 O O . GLU A 1 81 ? 3.781 7.652 3.117 1.00 0.00 81 GLU A O 1
ATOM 1242 N N . LEU A 1 82 ? 2.132 7.192 4.606 1.00 0.00 82 LEU A N 1
ATOM 1243 C CA . LEU A 1 82 ? 1.027 7.137 3.630 1.00 0.00 82 LEU A CA 1
ATOM 1244 C C . LEU A 1 82 ? 0.627 8.555 3.176 1.00 0.00 82 LEU A C 1
ATOM 1245 O O . LEU A 1 82 ? 0.096 8.747 2.077 1.00 0.00 82 LEU A O 1
ATOM 1261 N N . ASP A 1 83 ? 0.907 9.534 4.048 1.00 0.00 83 ASP A N 1
ATOM 1262 C CA . ASP A 1 83 ? 0.730 10.972 3.762 1.00 0.00 83 ASP A CA 1
ATOM 1263 C C . ASP A 1 83 ? 1.819 11.465 2.786 1.00 0.00 83 ASP A C 1
ATOM 1264 O O . ASP A 1 83 ? 1.594 12.402 2.020 1.00 0.00 83 ASP A O 1
ATOM 1273 N N . LEU A 1 84 ? 2.990 10.803 2.828 1.00 0.00 84 LEU A N 1
ATOM 1274 C CA . LEU A 1 84 ? 4.165 11.130 1.987 1.00 0.00 84 LEU A CA 1
ATOM 1275 C C . LEU A 1 84 ? 4.172 10.345 0.657 1.00 0.00 84 LEU A C 1
ATOM 1276 O O . LEU A 1 84 ? 5.174 10.370 -0.059 1.00 0.00 84 LEU A O 1
ATOM 1292 N N . LEU A 1 85 ? 3.060 9.656 0.331 1.00 0.00 85 LEU A N 1
ATOM 1293 C CA . LEU A 1 85 ? 2.934 8.907 -0.940 1.00 0.00 85 LEU A CA 1
ATOM 1294 C C . LEU A 1 85 ? 2.598 9.857 -2.107 1.00 0.00 85 LEU A C 1
ATOM 1295 O O . LEU A 1 85 ? 1.628 10.627 -2.043 1.00 0.00 85 LEU A O 1
ATOM 1311 N N . GLU A 1 86 ? 3.409 9.772 -3.166 1.00 0.00 86 GLU A N 1
ATOM 1312 C CA . GLU A 1 86 ? 3.279 10.592 -4.381 1.00 0.00 86 GLU A CA 1
ATOM 1313 C C . GLU A 1 86 ? 3.231 9.644 -5.595 1.00 0.00 86 GLU A C 1
ATOM 1314 O O . GLU A 1 86 ? 2.382 9.797 -6.476 1.00 0.00 86 GLU A O 1
ATOM 1326 N N . THR A 1 87 ? 4.151 8.649 -5.620 1.00 0.00 87 THR A N 1
ATOM 1327 C CA . THR A 1 87 ? 4.144 7.567 -6.634 1.00 0.00 87 THR A CA 1
ATOM 1328 C C . THR A 1 87 ? 3.891 6.202 -5.973 1.00 0.00 87 THR A C 1
ATOM 1329 O O . THR A 1 87 ? 4.170 5.989 -4.774 1.00 0.00 87 THR A O 1
ATOM 1340 N N . VAL A 1 88 ? 3.353 5.278 -6.780 1.00 0.00 88 VAL A N 1
ATOM 1341 C CA . VAL A 1 88 ? 3.042 3.918 -6.344 1.00 0.00 88 VAL A CA 1
ATOM 1342 C C . VAL A 1 88 ? 4.341 3.124 -6.120 1.00 0.00 88 VAL A C 1
ATOM 1343 O O . VAL A 1 88 ? 4.434 2.343 -5.170 1.00 0.00 88 VAL A O 1
ATOM 1356 N N . ASP A 1 89 ? 5.351 3.374 -6.981 1.00 0.00 89 ASP A N 1
ATOM 1357 C CA . ASP A 1 89 ? 6.695 2.767 -6.853 1.00 0.00 89 ASP A CA 1
ATOM 1358 C C . ASP A 1 89 ? 7.339 3.164 -5.525 1.00 0.00 89 ASP A C 1
ATOM 1359 O O . ASP A 1 89 ? 8.012 2.352 -4.898 1.00 0.00 89 ASP A O 1
ATOM 1368 N N . GLU A 1 90 ? 7.108 4.424 -5.118 1.00 0.00 90 GLU A N 1
ATOM 1369 C CA . GLU A 1 90 ? 7.567 4.954 -3.827 1.00 0.00 90 GLU A CA 1
ATOM 1370 C C . GLU A 1 90 ? 6.963 4.153 -2.660 1.00 0.00 90 GLU A C 1
ATOM 1371 O O . GLU A 1 90 ? 7.656 3.897 -1.685 1.00 0.00 90 GLU A O 1
ATOM 1383 N N . LEU A 1 91 ? 5.674 3.757 -2.783 1.00 0.00 91 LEU A N 1
ATOM 1384 C CA . LEU A 1 91 ? 5.008 2.878 -1.782 1.00 0.00 91 LEU A CA 1
ATOM 1385 C C . LEU A 1 91 ? 5.693 1.492 -1.703 1.00 0.00 91 LEU A C 1
ATOM 1386 O O . LEU A 1 91 ? 5.898 0.966 -0.603 1.00 0.00 91 LEU A O 1
ATOM 1402 N N . PHE A 1 92 ? 6.046 0.920 -2.875 1.00 0.00 92 PHE A N 1
ATOM 1403 C CA . PHE A 1 92 ? 6.797 -0.361 -2.957 1.00 0.00 92 PHE A CA 1
ATOM 1404 C C . PHE A 1 92 ? 8.162 -0.240 -2.238 1.00 0.00 92 PHE A C 1
ATOM 1405 O O . PHE A 1 92 ? 8.532 -1.111 -1.449 1.00 0.00 92 PHE A O 1
ATOM 1422 N N . GLN A 1 93 ? 8.867 0.880 -2.504 1.00 0.00 93 GLN A N 1
ATOM 1423 C CA . GLN A 1 93 ? 10.189 1.185 -1.915 1.00 0.00 93 GLN A CA 1
ATOM 1424 C C . GLN A 1 93 ? 10.079 1.482 -0.409 1.00 0.00 93 GLN A C 1
ATOM 1425 O O . GLN A 1 93 ? 11.017 1.219 0.349 1.00 0.00 93 GLN A O 1
ATOM 1439 N N . LEU A 1 94 ? 8.937 2.064 -0.005 1.00 0.00 94 LEU A N 1
ATOM 1440 C CA . LEU A 1 94 ? 8.692 2.516 1.374 1.00 0.00 94 LEU A CA 1
ATOM 1441 C C . LEU A 1 94 ? 8.540 1.309 2.289 1.00 0.00 94 LEU A C 1
ATOM 1442 O O . LEU A 1 94 ? 9.260 1.194 3.274 1.00 0.00 94 LEU A O 1
ATOM 1458 N N . VAL A 1 95 ? 7.590 0.419 1.940 1.00 0.00 95 VAL A N 1
ATOM 1459 C CA . VAL A 1 95 ? 7.300 -0.803 2.711 1.00 0.00 95 VAL A CA 1
ATOM 1460 C C . VAL A 1 95 ? 8.524 -1.753 2.686 1.00 0.00 95 VAL A C 1
ATOM 1461 O O . VAL A 1 95 ? 8.750 -2.504 3.635 1.00 0.00 95 VAL A O 1
ATOM 1474 N N . GLU A 1 96 ? 9.311 -1.678 1.591 1.00 0.00 96 GLU A N 1
ATOM 1475 C CA . GLU A 1 96 ? 10.597 -2.394 1.444 1.00 0.00 96 GLU A CA 1
ATOM 1476 C C . GLU A 1 96 ? 11.595 -1.928 2.532 1.00 0.00 96 GLU A C 1
ATOM 1477 O O . GLU A 1 96 ? 12.116 -2.737 3.303 1.00 0.00 96 GLU A O 1
ATOM 1489 N N . LYS A 1 97 ? 11.805 -0.604 2.598 1.00 0.00 97 LYS A N 1
ATOM 1490 C CA . LYS A 1 97 ? 12.749 0.031 3.540 1.00 0.00 97 LYS A CA 1
ATOM 1491 C C . LYS A 1 97 ? 12.244 -0.072 4.995 1.00 0.00 97 LYS A C 1
ATOM 1492 O O . LYS A 1 97 ? 13.034 -0.097 5.943 1.00 0.00 97 LYS A O 1
ATOM 1511 N N . HIS A 1 98 ? 10.913 -0.154 5.141 1.00 0.00 98 HIS A N 1
ATOM 1512 C CA . HIS A 1 98 ? 10.230 -0.200 6.446 1.00 0.00 98 HIS A CA 1
ATOM 1513 C C . HIS A 1 98 ? 10.309 -1.621 7.039 1.00 0.00 98 HIS A C 1
ATOM 1514 O O . HIS A 1 98 ? 10.368 -1.792 8.263 1.00 0.00 98 HIS A O 1
ATOM 1529 N N . ARG A 1 99 ? 10.309 -2.629 6.136 1.00 0.00 99 ARG A N 1
ATOM 1530 C CA . ARG A 1 99 ? 10.453 -4.052 6.502 1.00 0.00 99 ARG A CA 1
ATOM 1531 C C . ARG A 1 99 ? 11.915 -4.337 6.888 1.00 0.00 99 ARG A C 1
ATOM 1532 O O . ARG A 1 99 ? 12.188 -5.067 7.848 1.00 0.00 99 ARG A O 1
ATOM 1553 N N . ALA A 1 100 ? 12.840 -3.742 6.107 1.00 0.00 100 ALA A N 1
ATOM 1554 C CA . ALA A 1 100 ? 14.291 -3.825 6.342 1.00 0.00 100 ALA A CA 1
ATOM 1555 C C . ALA A 1 100 ? 14.665 -3.156 7.675 1.00 0.00 100 ALA A C 1
ATOM 1556 O O . ALA A 1 100 ? 15.480 -3.687 8.436 1.00 0.00 100 ALA A O 1
ATOM 1563 N N . ALA A 1 101 ? 14.039 -1.985 7.918 1.00 0.00 101 ALA A N 1
ATOM 1564 C CA . ALA A 1 101 ? 14.199 -1.165 9.141 1.00 0.00 101 ALA A CA 1
ATOM 1565 C C . ALA A 1 101 ? 15.654 -0.666 9.328 1.00 0.00 101 ALA A C 1
ATOM 1566 O O . ALA A 1 101 ? 16.485 -0.777 8.416 1.00 0.00 101 ALA A O 1
ATOM 1573 N N . GLY A 1 102 ? 15.937 -0.078 10.506 1.00 0.00 102 GLY A N 1
ATOM 1574 C CA . GLY A 1 102 ? 17.296 0.346 10.875 1.00 0.00 102 GLY A CA 1
ATOM 1575 C C . GLY A 1 102 ? 17.900 -0.529 11.974 1.00 0.00 102 GLY A C 1
ATOM 1576 O O . GLY A 1 102 ? 18.925 -0.167 12.560 1.00 0.00 102 GLY A O 1
ATOM 1580 N N . SER A 1 103 ? 17.252 -1.680 12.249 1.00 0.00 103 SER A N 1
ATOM 1581 C CA . SER A 1 103 ? 17.692 -2.644 13.274 1.00 0.00 103 SER A CA 1
ATOM 1582 C C . SER A 1 103 ? 18.678 -3.657 12.640 1.00 0.00 103 SER A C 1
ATOM 1583 O O . SER A 1 103 ? 19.908 -3.495 12.806 1.00 0.00 103 SER A O 1
ATOM 1592 N N . MET A 1 1 ? -25.748 -17.803 -50.940 1.00 0.00 1 MET A N 2
ATOM 1593 C CA . MET A 1 1 ? -25.851 -16.347 -50.691 1.00 0.00 1 MET A CA 2
ATOM 1594 C C . MET A 1 1 ? -24.482 -15.783 -50.281 1.00 0.00 1 MET A C 2
ATOM 1595 O O . MET A 1 1 ? -23.754 -16.417 -49.509 1.00 0.00 1 MET A O 2
ATOM 1611 N N . GLY A 1 2 ? -24.158 -14.576 -50.795 1.00 0.00 2 GLY A N 2
ATOM 1612 C CA . GLY A 1 2 ? -22.908 -13.879 -50.459 1.00 0.00 2 GLY A CA 2
ATOM 1613 C C . GLY A 1 2 ? -23.011 -13.025 -49.201 1.00 0.00 2 GLY A C 2
ATOM 1614 O O . GLY A 1 2 ? -22.110 -12.231 -48.920 1.00 0.00 2 GLY A O 2
ATOM 1618 N N . SER A 1 3 ? -24.139 -13.166 -48.464 1.00 0.00 3 SER A N 2
ATOM 1619 C CA . SER A 1 3 ? -24.395 -12.458 -47.196 1.00 0.00 3 SER A CA 2
ATOM 1620 C C . SER A 1 3 ? -23.382 -12.909 -46.126 1.00 0.00 3 SER A C 2
ATOM 1621 O O . SER A 1 3 ? -23.601 -13.897 -45.410 1.00 0.00 3 SER A O 2
ATOM 1629 N N . SER A 1 4 ? -22.255 -12.193 -46.064 1.00 0.00 4 SER A N 2
ATOM 1630 C CA . SER A 1 4 ? -21.137 -12.517 -45.180 1.00 0.00 4 SER A CA 2
ATOM 1631 C C . SER A 1 4 ? -20.288 -11.256 -44.940 1.00 0.00 4 SER A C 2
ATOM 1632 O O . SER A 1 4 ? -19.429 -10.901 -45.754 1.00 0.00 4 SER A O 2
ATOM 1640 N N . HIS A 1 5 ? -20.576 -10.553 -43.833 1.00 0.00 5 HIS A N 2
ATOM 1641 C CA . HIS A 1 5 ? -19.776 -9.399 -43.376 1.00 0.00 5 HIS A CA 2
ATOM 1642 C C . HIS A 1 5 ? -18.481 -9.903 -42.709 1.00 0.00 5 HIS A C 2
ATOM 1643 O O . HIS A 1 5 ? -18.345 -11.107 -42.430 1.00 0.00 5 HIS A O 2
ATOM 1658 N N . ASP A 1 6 ? -17.538 -8.990 -42.437 1.00 0.00 6 ASP A N 2
ATOM 1659 C CA . ASP A 1 6 ? -16.333 -9.319 -41.656 1.00 0.00 6 ASP A CA 2
ATOM 1660 C C . ASP A 1 6 ? -16.696 -9.403 -40.165 1.00 0.00 6 ASP A C 2
ATOM 1661 O O . ASP A 1 6 ? -17.689 -8.807 -39.715 1.00 0.00 6 ASP A O 2
ATOM 1670 N N . HIS A 1 7 ? -15.903 -10.165 -39.419 1.00 0.00 7 HIS A N 2
ATOM 1671 C CA . HIS A 1 7 ? -16.067 -10.346 -37.971 1.00 0.00 7 HIS A CA 2
ATOM 1672 C C . HIS A 1 7 ? -14.685 -10.456 -37.333 1.00 0.00 7 HIS A C 2
ATOM 1673 O O . HIS A 1 7 ? -13.725 -10.881 -37.986 1.00 0.00 7 HIS A O 2
ATOM 1688 N N . HIS A 1 8 ? -14.595 -10.046 -36.060 1.00 0.00 8 HIS A N 2
ATOM 1689 C CA . HIS A 1 8 ? -13.331 -10.015 -35.289 1.00 0.00 8 HIS A CA 2
ATOM 1690 C C . HIS A 1 8 ? -13.485 -10.867 -34.017 1.00 0.00 8 HIS A C 2
ATOM 1691 O O . HIS A 1 8 ? -14.599 -11.280 -33.664 1.00 0.00 8 HIS A O 2
ATOM 1706 N N . HIS A 1 9 ? -12.352 -11.140 -33.350 1.00 0.00 9 HIS A N 2
ATOM 1707 C CA . HIS A 1 9 ? -12.299 -11.924 -32.097 1.00 0.00 9 HIS A CA 2
ATOM 1708 C C . HIS A 1 9 ? -11.594 -11.115 -30.997 1.00 0.00 9 HIS A C 2
ATOM 1709 O O . HIS A 1 9 ? -10.870 -10.150 -31.282 1.00 0.00 9 HIS A O 2
ATOM 1724 N N . HIS A 1 10 ? -11.821 -11.535 -29.743 1.00 0.00 10 HIS A N 2
ATOM 1725 C CA . HIS A 1 10 ? -11.198 -10.944 -28.547 1.00 0.00 10 HIS A CA 2
ATOM 1726 C C . HIS A 1 10 ? -11.146 -12.001 -27.428 1.00 0.00 10 HIS A C 2
ATOM 1727 O O . HIS A 1 10 ? -12.143 -12.669 -27.155 1.00 0.00 10 HIS A O 2
ATOM 1742 N N . SER A 1 11 ? -9.967 -12.156 -26.814 1.00 0.00 11 SER A N 2
ATOM 1743 C CA . SER A 1 11 ? -9.725 -13.104 -25.712 1.00 0.00 11 SER A CA 2
ATOM 1744 C C . SER A 1 11 ? -9.467 -12.329 -24.412 1.00 0.00 11 SER A C 2
ATOM 1745 O O . SER A 1 11 ? -8.862 -11.248 -24.433 1.00 0.00 11 SER A O 2
ATOM 1753 N N . SER A 1 12 ? -9.937 -12.892 -23.292 1.00 0.00 12 SER A N 2
ATOM 1754 C CA . SER A 1 12 ? -9.814 -12.287 -21.956 1.00 0.00 12 SER A CA 2
ATOM 1755 C C . SER A 1 12 ? -8.373 -12.400 -21.415 1.00 0.00 12 SER A C 2
ATOM 1756 O O . SER A 1 12 ? -7.973 -11.609 -20.548 1.00 0.00 12 SER A O 2
ATOM 1764 N N . GLY A 1 13 ? -7.610 -13.385 -21.943 1.00 0.00 13 GLY A N 2
ATOM 1765 C CA . GLY A 1 13 ? -6.247 -13.668 -21.483 1.00 0.00 13 GLY A CA 2
ATOM 1766 C C . GLY A 1 13 ? -6.242 -14.251 -20.073 1.00 0.00 13 GLY A C 2
ATOM 1767 O O . GLY A 1 13 ? -7.164 -14.999 -19.710 1.00 0.00 13 GLY A O 2
ATOM 1771 N N . ARG A 1 14 ? -5.206 -13.920 -19.281 1.00 0.00 14 ARG A N 2
ATOM 1772 C CA . ARG A 1 14 ? -5.133 -14.277 -17.854 1.00 0.00 14 ARG A CA 2
ATOM 1773 C C . ARG A 1 14 ? -4.082 -13.403 -17.152 1.00 0.00 14 ARG A C 2
ATOM 1774 O O . ARG A 1 14 ? -2.982 -13.189 -17.677 1.00 0.00 14 ARG A O 2
ATOM 1795 N N . GLU A 1 15 ? -4.455 -12.871 -15.974 1.00 0.00 15 GLU A N 2
ATOM 1796 C CA . GLU A 1 15 ? -3.512 -12.182 -15.068 1.00 0.00 15 GLU A CA 2
ATOM 1797 C C . GLU A 1 15 ? -2.759 -13.216 -14.206 1.00 0.00 15 GLU A C 2
ATOM 1798 O O . GLU A 1 15 ? -1.649 -12.948 -13.727 1.00 0.00 15 GLU A O 2
ATOM 1810 N N . ASN A 1 16 ? -3.396 -14.393 -14.008 1.00 0.00 16 ASN A N 2
ATOM 1811 C CA . ASN A 1 16 ? -2.823 -15.502 -13.228 1.00 0.00 16 ASN A CA 2
ATOM 1812 C C . ASN A 1 16 ? -1.675 -16.123 -14.037 1.00 0.00 16 ASN A C 2
ATOM 1813 O O . ASN A 1 16 ? -1.899 -16.818 -15.039 1.00 0.00 16 ASN A O 2
ATOM 1824 N N . LEU A 1 17 ? -0.448 -15.809 -13.609 1.00 0.00 17 LEU A N 2
ATOM 1825 C CA . LEU A 1 17 ? 0.798 -16.222 -14.283 1.00 0.00 17 LEU A CA 2
ATOM 1826 C C . LEU A 1 17 ? 1.817 -16.729 -13.245 1.00 0.00 17 LEU A C 2
ATOM 1827 O O . LEU A 1 17 ? 1.516 -16.764 -12.048 1.00 0.00 17 LEU A O 2
ATOM 1843 N N . TYR A 1 18 ? 3.016 -17.106 -13.735 1.00 0.00 18 TYR A N 2
ATOM 1844 C CA . TYR A 1 18 ? 4.156 -17.581 -12.918 1.00 0.00 18 TYR A CA 2
ATOM 1845 C C . TYR A 1 18 ? 3.842 -18.942 -12.247 1.00 0.00 18 TYR A C 2
ATOM 1846 O O . TYR A 1 18 ? 3.311 -18.999 -11.132 1.00 0.00 18 TYR A O 2
ATOM 1864 N N . PHE A 1 19 ? 4.129 -20.033 -12.981 1.00 0.00 19 PHE A N 2
ATOM 1865 C CA . PHE A 1 19 ? 4.037 -21.418 -12.464 1.00 0.00 19 PHE A CA 2
ATOM 1866 C C . PHE A 1 19 ? 5.439 -22.041 -12.312 1.00 0.00 19 PHE A C 2
ATOM 1867 O O . PHE A 1 19 ? 5.565 -23.248 -12.064 1.00 0.00 19 PHE A O 2
ATOM 1884 N N . GLN A 1 20 ? 6.481 -21.195 -12.437 1.00 0.00 20 GLN A N 2
ATOM 1885 C CA . GLN A 1 20 ? 7.888 -21.614 -12.323 1.00 0.00 20 GLN A CA 2
ATOM 1886 C C . GLN A 1 20 ? 8.212 -21.972 -10.853 1.00 0.00 20 GLN A C 2
ATOM 1887 O O . GLN A 1 20 ? 8.236 -21.087 -9.984 1.00 0.00 20 GLN A O 2
ATOM 1901 N N . GLY A 1 21 ? 8.438 -23.278 -10.597 1.00 0.00 21 GLY A N 2
ATOM 1902 C CA . GLY A 1 21 ? 8.551 -23.794 -9.235 1.00 0.00 21 GLY A CA 2
ATOM 1903 C C . GLY A 1 21 ? 7.196 -23.759 -8.533 1.00 0.00 21 GLY A C 2
ATOM 1904 O O . GLY A 1 21 ? 6.407 -24.698 -8.649 1.00 0.00 21 GLY A O 2
ATOM 1908 N N . HIS A 1 22 ? 6.926 -22.654 -7.826 1.00 0.00 22 HIS A N 2
ATOM 1909 C CA . HIS A 1 22 ? 5.598 -22.349 -7.257 1.00 0.00 22 HIS A CA 2
ATOM 1910 C C . HIS A 1 22 ? 5.288 -20.862 -7.561 1.00 0.00 22 HIS A C 2
ATOM 1911 O O . HIS A 1 22 ? 4.768 -20.547 -8.634 1.00 0.00 22 HIS A O 2
ATOM 1926 N N . MET A 1 23 ? 5.699 -19.961 -6.646 1.00 0.00 23 MET A N 2
ATOM 1927 C CA . MET A 1 23 ? 5.543 -18.507 -6.778 1.00 0.00 23 MET A CA 2
ATOM 1928 C C . MET A 1 23 ? 6.332 -17.859 -5.620 1.00 0.00 23 MET A C 2
ATOM 1929 O O . MET A 1 23 ? 5.780 -17.655 -4.530 1.00 0.00 23 MET A O 2
ATOM 1943 N N . PRO A 1 24 ? 7.665 -17.602 -5.816 1.00 0.00 24 PRO A N 2
ATOM 1944 C CA . PRO A 1 24 ? 8.538 -17.042 -4.754 1.00 0.00 24 PRO A CA 2
ATOM 1945 C C . PRO A 1 24 ? 8.353 -15.523 -4.579 1.00 0.00 24 PRO A C 2
ATOM 1946 O O . PRO A 1 24 ? 7.917 -14.834 -5.510 1.00 0.00 24 PRO A O 2
ATOM 1957 N N . ASN A 1 25 ? 8.674 -15.038 -3.366 1.00 0.00 25 ASN A N 2
ATOM 1958 C CA . ASN A 1 25 ? 8.683 -13.603 -3.015 1.00 0.00 25 ASN A CA 2
ATOM 1959 C C . ASN A 1 25 ? 7.280 -12.963 -3.187 1.00 0.00 25 ASN A C 2
ATOM 1960 O O . ASN A 1 25 ? 6.934 -12.483 -4.273 1.00 0.00 25 ASN A O 2
ATOM 1971 N N . ASP A 1 26 ? 6.459 -13.008 -2.123 1.00 0.00 26 ASP A N 2
ATOM 1972 C CA . ASP A 1 26 ? 5.137 -12.348 -2.104 1.00 0.00 26 ASP A CA 2
ATOM 1973 C C . ASP A 1 26 ? 5.315 -10.890 -1.653 1.00 0.00 26 ASP A C 2
ATOM 1974 O O . ASP A 1 26 ? 5.093 -10.549 -0.479 1.00 0.00 26 ASP A O 2
ATOM 1983 N N . MET A 1 27 ? 5.764 -10.034 -2.594 1.00 0.00 27 MET A N 2
ATOM 1984 C CA . MET A 1 27 ? 5.994 -8.595 -2.340 1.00 0.00 27 MET A CA 2
ATOM 1985 C C . MET A 1 27 ? 5.397 -7.750 -3.478 1.00 0.00 27 MET A C 2
ATOM 1986 O O . MET A 1 27 ? 4.506 -6.945 -3.227 1.00 0.00 27 MET A O 2
ATOM 2000 N N . GLU A 1 28 ? 5.873 -7.962 -4.731 1.00 0.00 28 GLU A N 2
ATOM 2001 C CA . GLU A 1 28 ? 5.508 -7.092 -5.880 1.00 0.00 28 GLU A CA 2
ATOM 2002 C C . GLU A 1 28 ? 4.058 -7.326 -6.352 1.00 0.00 28 GLU A C 2
ATOM 2003 O O . GLU A 1 28 ? 3.207 -6.437 -6.222 1.00 0.00 28 GLU A O 2
ATOM 2015 N N . ASP A 1 29 ? 3.785 -8.549 -6.853 1.00 0.00 29 ASP A N 2
ATOM 2016 C CA . ASP A 1 29 ? 2.433 -8.976 -7.304 1.00 0.00 29 ASP A CA 2
ATOM 2017 C C . ASP A 1 29 ? 1.441 -8.920 -6.129 1.00 0.00 29 ASP A C 2
ATOM 2018 O O . ASP A 1 29 ? 0.256 -8.599 -6.298 1.00 0.00 29 ASP A O 2
ATOM 2027 N N . HIS A 1 30 ? 1.979 -9.225 -4.936 1.00 0.00 30 HIS A N 2
ATOM 2028 C CA . HIS A 1 30 ? 1.234 -9.230 -3.676 1.00 0.00 30 HIS A CA 2
ATOM 2029 C C . HIS A 1 30 ? 0.720 -7.819 -3.330 1.00 0.00 30 HIS A C 2
ATOM 2030 O O . HIS A 1 30 ? -0.430 -7.667 -2.920 1.00 0.00 30 HIS A O 2
ATOM 2045 N N . LEU A 1 31 ? 1.583 -6.799 -3.525 1.00 0.00 31 LEU A N 2
ATOM 2046 C CA . LEU A 1 31 ? 1.243 -5.394 -3.212 1.00 0.00 31 LEU A CA 2
ATOM 2047 C C . LEU A 1 31 ? 0.277 -4.815 -4.260 1.00 0.00 31 LEU A C 2
ATOM 2048 O O . LEU A 1 31 ? -0.563 -3.990 -3.927 1.00 0.00 31 LEU A O 2
ATOM 2064 N N . LEU A 1 32 ? 0.406 -5.258 -5.525 1.00 0.00 32 LEU A N 2
ATOM 2065 C CA . LEU A 1 32 ? -0.554 -4.887 -6.600 1.00 0.00 32 LEU A CA 2
ATOM 2066 C C . LEU A 1 32 ? -1.963 -5.454 -6.301 1.00 0.00 32 LEU A C 2
ATOM 2067 O O . LEU A 1 32 ? -2.975 -4.876 -6.716 1.00 0.00 32 LEU A O 2
ATOM 2083 N N . THR A 1 33 ? -2.011 -6.594 -5.575 1.00 0.00 33 THR A N 2
ATOM 2084 C CA . THR A 1 33 ? -3.273 -7.166 -5.066 1.00 0.00 33 THR A CA 2
ATOM 2085 C C . THR A 1 33 ? -3.820 -6.307 -3.898 1.00 0.00 33 THR A C 2
ATOM 2086 O O . THR A 1 33 ? -5.009 -6.009 -3.847 1.00 0.00 33 THR A O 2
ATOM 2097 N N . VAL A 1 34 ? -2.917 -5.904 -2.983 1.00 0.00 34 VAL A N 2
ATOM 2098 C CA . VAL A 1 34 ? -3.242 -5.012 -1.843 1.00 0.00 34 VAL A CA 2
ATOM 2099 C C . VAL A 1 34 ? -3.898 -3.710 -2.344 1.00 0.00 34 VAL A C 2
ATOM 2100 O O . VAL A 1 34 ? -4.912 -3.257 -1.798 1.00 0.00 34 VAL A O 2
ATOM 2113 N N . LEU A 1 35 ? -3.306 -3.155 -3.407 1.00 0.00 35 LEU A N 2
ATOM 2114 C CA . LEU A 1 35 ? -3.749 -1.907 -4.030 1.00 0.00 35 LEU A CA 2
ATOM 2115 C C . LEU A 1 35 ? -5.109 -2.077 -4.713 1.00 0.00 35 LEU A C 2
ATOM 2116 O O . LEU A 1 35 ? -5.956 -1.214 -4.574 1.00 0.00 35 LEU A O 2
ATOM 2132 N N . SER A 1 36 ? -5.315 -3.201 -5.429 1.00 0.00 36 SER A N 2
ATOM 2133 C CA . SER A 1 36 ? -6.560 -3.430 -6.192 1.00 0.00 36 SER A CA 2
ATOM 2134 C C . SER A 1 36 ? -7.778 -3.565 -5.259 1.00 0.00 36 SER A C 2
ATOM 2135 O O . SER A 1 36 ? -8.885 -3.119 -5.594 1.00 0.00 36 SER A O 2
ATOM 2143 N N . VAL A 1 37 ? -7.547 -4.166 -4.079 1.00 0.00 37 VAL A N 2
ATOM 2144 C CA . VAL A 1 37 ? -8.577 -4.342 -3.041 1.00 0.00 37 VAL A CA 2
ATOM 2145 C C . VAL A 1 37 ? -8.856 -3.002 -2.307 1.00 0.00 37 VAL A C 2
ATOM 2146 O O . VAL A 1 37 ? -10.007 -2.704 -1.975 1.00 0.00 37 VAL A O 2
ATOM 2159 N N . ALA A 1 38 ? -7.799 -2.187 -2.087 1.00 0.00 38 ALA A N 2
ATOM 2160 C CA . ALA A 1 38 ? -7.909 -0.906 -1.338 1.00 0.00 38 ALA A CA 2
ATOM 2161 C C . ALA A 1 38 ? -8.509 0.225 -2.207 1.00 0.00 38 ALA A C 2
ATOM 2162 O O . ALA A 1 38 ? -9.278 1.061 -1.719 1.00 0.00 38 ALA A O 2
ATOM 2169 N N . SER A 1 39 ? -8.142 0.223 -3.495 1.00 0.00 39 SER A N 2
ATOM 2170 C CA . SER A 1 39 ? -8.516 1.270 -4.456 1.00 0.00 39 SER A CA 2
ATOM 2171 C C . SER A 1 39 ? -9.879 0.948 -5.094 1.00 0.00 39 SER A C 2
ATOM 2172 O O . SER A 1 39 ? -10.814 1.752 -5.037 1.00 0.00 39 SER A O 2
ATOM 2180 N N . GLY A 1 40 ? -9.971 -0.256 -5.683 1.00 0.00 40 GLY A N 2
ATOM 2181 C CA . GLY A 1 40 ? -11.149 -0.692 -6.437 1.00 0.00 40 GLY A CA 2
ATOM 2182 C C . GLY A 1 40 ? -10.806 -1.004 -7.890 1.00 0.00 40 GLY A C 2
ATOM 2183 O O . GLY A 1 40 ? -11.522 -1.774 -8.547 1.00 0.00 40 GLY A O 2
ATOM 2187 N N . VAL A 1 41 ? -9.717 -0.387 -8.408 1.00 0.00 41 VAL A N 2
ATOM 2188 C CA . VAL A 1 41 ? -9.217 -0.655 -9.762 1.00 0.00 41 VAL A CA 2
ATOM 2189 C C . VAL A 1 41 ? -8.465 -2.010 -9.792 1.00 0.00 41 VAL A C 2
ATOM 2190 O O . VAL A 1 41 ? -7.642 -2.260 -8.914 1.00 0.00 41 VAL A O 2
ATOM 2203 N N . PRO A 1 42 ? -8.762 -2.922 -10.776 1.00 0.00 42 PRO A N 2
ATOM 2204 C CA . PRO A 1 42 ? -8.087 -4.249 -10.875 1.00 0.00 42 PRO A CA 2
ATOM 2205 C C . PRO A 1 42 ? -6.556 -4.131 -11.093 1.00 0.00 42 PRO A C 2
ATOM 2206 O O . PRO A 1 42 ? -6.058 -3.078 -11.510 1.00 0.00 42 PRO A O 2
ATOM 2217 N N . LYS A 1 43 ? -5.838 -5.241 -10.812 1.00 0.00 43 LYS A N 2
ATOM 2218 C CA . LYS A 1 43 ? -4.354 -5.329 -10.861 1.00 0.00 43 LYS A CA 2
ATOM 2219 C C . LYS A 1 43 ? -3.789 -5.003 -12.262 1.00 0.00 43 LYS A C 2
ATOM 2220 O O . LYS A 1 43 ? -2.639 -4.571 -12.389 1.00 0.00 43 LYS A O 2
ATOM 2239 N N . GLU A 1 44 ? -4.618 -5.228 -13.296 1.00 0.00 44 GLU A N 2
ATOM 2240 C CA . GLU A 1 44 ? -4.258 -4.986 -14.713 1.00 0.00 44 GLU A CA 2
ATOM 2241 C C . GLU A 1 44 ? -4.100 -3.467 -15.006 1.00 0.00 44 GLU A C 2
ATOM 2242 O O . GLU A 1 44 ? -3.389 -3.071 -15.939 1.00 0.00 44 GLU A O 2
ATOM 2254 N N . GLU A 1 45 ? -4.772 -2.633 -14.183 1.00 0.00 45 GLU A N 2
ATOM 2255 C CA . GLU A 1 45 ? -4.714 -1.154 -14.284 1.00 0.00 45 GLU A CA 2
ATOM 2256 C C . GLU A 1 45 ? -3.510 -0.597 -13.505 1.00 0.00 45 GLU A C 2
ATOM 2257 O O . GLU A 1 45 ? -3.082 0.537 -13.734 1.00 0.00 45 GLU A O 2
ATOM 2269 N N . ILE A 1 46 ? -2.984 -1.416 -12.581 1.00 0.00 46 ILE A N 2
ATOM 2270 C CA . ILE A 1 46 ? -1.935 -1.007 -11.632 1.00 0.00 46 ILE A CA 2
ATOM 2271 C C . ILE A 1 46 ? -0.559 -1.485 -12.119 1.00 0.00 46 ILE A C 2
ATOM 2272 O O . ILE A 1 46 ? -0.398 -2.644 -12.528 1.00 0.00 46 ILE A O 2
ATOM 2288 N N . SER A 1 47 ? 0.421 -0.580 -12.070 1.00 0.00 47 SER A N 2
ATOM 2289 C CA . SER A 1 47 ? 1.836 -0.887 -12.341 1.00 0.00 47 SER A CA 2
ATOM 2290 C C . SER A 1 47 ? 2.680 -0.511 -11.107 1.00 0.00 47 SER A C 2
ATOM 2291 O O . SER A 1 47 ? 2.189 0.166 -10.194 1.00 0.00 47 SER A O 2
ATOM 2299 N N . ARG A 1 48 ? 3.953 -0.942 -11.091 1.00 0.00 48 ARG A N 2
ATOM 2300 C CA . ARG A 1 48 ? 4.881 -0.674 -9.965 1.00 0.00 48 ARG A CA 2
ATOM 2301 C C . ARG A 1 48 ? 5.345 0.800 -9.941 1.00 0.00 48 ARG A C 2
ATOM 2302 O O . ARG A 1 48 ? 5.794 1.284 -8.908 1.00 0.00 48 ARG A O 2
ATOM 2323 N N . ASP A 1 49 ? 5.232 1.491 -11.091 1.00 0.00 49 ASP A N 2
ATOM 2324 C CA . ASP A 1 49 ? 5.627 2.917 -11.235 1.00 0.00 49 ASP A CA 2
ATOM 2325 C C . ASP A 1 49 ? 4.402 3.850 -11.261 1.00 0.00 49 ASP A C 2
ATOM 2326 O O . ASP A 1 49 ? 4.557 5.073 -11.396 1.00 0.00 49 ASP A O 2
ATOM 2335 N N . SER A 1 50 ? 3.196 3.262 -11.131 1.00 0.00 50 SER A N 2
ATOM 2336 C CA . SER A 1 50 ? 1.921 3.984 -11.311 1.00 0.00 50 SER A CA 2
ATOM 2337 C C . SER A 1 50 ? 1.715 5.067 -10.233 1.00 0.00 50 SER A C 2
ATOM 2338 O O . SER A 1 50 ? 2.241 4.965 -9.122 1.00 0.00 50 SER A O 2
ATOM 2346 N N . ARG A 1 51 ? 0.962 6.110 -10.599 1.00 0.00 51 ARG A N 2
ATOM 2347 C CA . ARG A 1 51 ? 0.564 7.190 -9.681 1.00 0.00 51 ARG A CA 2
ATOM 2348 C C . ARG A 1 51 ? -0.533 6.698 -8.703 1.00 0.00 51 ARG A C 2
ATOM 2349 O O . ARG A 1 51 ? -1.236 5.713 -8.974 1.00 0.00 51 ARG A O 2
ATOM 2370 N N . MET A 1 52 ? -0.688 7.422 -7.586 1.00 0.00 52 MET A N 2
ATOM 2371 C CA . MET A 1 52 ? -1.654 7.092 -6.509 1.00 0.00 52 MET A CA 2
ATOM 2372 C C . MET A 1 52 ? -2.869 8.038 -6.555 1.00 0.00 52 MET A C 2
ATOM 2373 O O . MET A 1 52 ? -3.536 8.222 -5.541 1.00 0.00 52 MET A O 2
ATOM 2387 N N . GLU A 1 53 ? -3.180 8.579 -7.751 1.00 0.00 53 GLU A N 2
ATOM 2388 C CA . GLU A 1 53 ? -4.191 9.653 -7.910 1.00 0.00 53 GLU A CA 2
ATOM 2389 C C . GLU A 1 53 ? -5.573 9.159 -7.464 1.00 0.00 53 GLU A C 2
ATOM 2390 O O . GLU A 1 53 ? -6.160 9.677 -6.503 1.00 0.00 53 GLU A O 2
ATOM 2402 N N . ASP A 1 54 ? -6.058 8.129 -8.162 1.00 0.00 54 ASP A N 2
ATOM 2403 C CA . ASP A 1 54 ? -7.366 7.511 -7.890 1.00 0.00 54 ASP A CA 2
ATOM 2404 C C . ASP A 1 54 ? -7.203 6.298 -6.945 1.00 0.00 54 ASP A C 2
ATOM 2405 O O . ASP A 1 54 ? -8.174 5.831 -6.334 1.00 0.00 54 ASP A O 2
ATOM 2414 N N . LEU A 1 55 ? -5.948 5.816 -6.818 1.00 0.00 55 LEU A N 2
ATOM 2415 C CA . LEU A 1 55 ? -5.595 4.609 -6.034 1.00 0.00 55 LEU A CA 2
ATOM 2416 C C . LEU A 1 55 ? -5.369 4.925 -4.550 1.00 0.00 55 LEU A C 2
ATOM 2417 O O . LEU A 1 55 ? -5.360 4.019 -3.706 1.00 0.00 55 LEU A O 2
ATOM 2433 N N . ALA A 1 56 ? -5.169 6.207 -4.260 1.00 0.00 56 ALA A N 2
ATOM 2434 C CA . ALA A 1 56 ? -4.938 6.716 -2.904 1.00 0.00 56 ALA A CA 2
ATOM 2435 C C . ALA A 1 56 ? -5.338 8.205 -2.872 1.00 0.00 56 ALA A C 2
ATOM 2436 O O . ALA A 1 56 ? -6.220 8.621 -3.648 1.00 0.00 56 ALA A O 2
ATOM 2443 N N . PHE A 1 57 ? -4.715 8.989 -1.964 1.00 0.00 57 PHE A N 2
ATOM 2444 C CA . PHE A 1 57 ? -4.950 10.435 -1.811 1.00 0.00 57 PHE A CA 2
ATOM 2445 C C . PHE A 1 57 ? -6.394 10.745 -1.405 1.00 0.00 57 PHE A C 2
ATOM 2446 O O . PHE A 1 57 ? -7.146 11.424 -2.119 1.00 0.00 57 PHE A O 2
ATOM 2463 N N . ASP A 1 58 ? -6.732 10.221 -0.229 1.00 0.00 58 ASP A N 2
ATOM 2464 C CA . ASP A 1 58 ? -8.024 10.384 0.431 1.00 0.00 58 ASP A CA 2
ATOM 2465 C C . ASP A 1 58 ? -7.927 9.677 1.775 1.00 0.00 58 ASP A C 2
ATOM 2466 O O . ASP A 1 58 ? -7.382 8.578 1.825 1.00 0.00 58 ASP A O 2
ATOM 2475 N N . SER A 1 59 ? -8.458 10.297 2.844 1.00 0.00 59 SER A N 2
ATOM 2476 C CA . SER A 1 59 ? -8.344 9.778 4.224 1.00 0.00 59 SER A CA 2
ATOM 2477 C C . SER A 1 59 ? -8.899 8.345 4.343 1.00 0.00 59 SER A C 2
ATOM 2478 O O . SER A 1 59 ? -8.345 7.527 5.068 1.00 0.00 59 SER A O 2
ATOM 2486 N N . LEU A 1 60 ? -9.968 8.048 3.585 1.00 0.00 60 LEU A N 2
ATOM 2487 C CA . LEU A 1 60 ? -10.676 6.759 3.668 1.00 0.00 60 LEU A CA 2
ATOM 2488 C C . LEU A 1 60 ? -9.942 5.675 2.846 1.00 0.00 60 LEU A C 2
ATOM 2489 O O . LEU A 1 60 ? -9.866 4.520 3.277 1.00 0.00 60 LEU A O 2
ATOM 2505 N N . VAL A 1 61 ? -9.398 6.063 1.663 1.00 0.00 61 VAL A N 2
ATOM 2506 C CA . VAL A 1 61 ? -8.616 5.134 0.796 1.00 0.00 61 VAL A CA 2
ATOM 2507 C C . VAL A 1 61 ? -7.265 4.777 1.455 1.00 0.00 61 VAL A C 2
ATOM 2508 O O . VAL A 1 61 ? -6.809 3.629 1.407 1.00 0.00 61 VAL A O 2
ATOM 2521 N N . VAL A 1 62 ? -6.652 5.787 2.075 1.00 0.00 62 VAL A N 2
ATOM 2522 C CA . VAL A 1 62 ? -5.379 5.650 2.805 1.00 0.00 62 VAL A CA 2
ATOM 2523 C C . VAL A 1 62 ? -5.595 4.893 4.137 1.00 0.00 62 VAL A C 2
ATOM 2524 O O . VAL A 1 62 ? -4.707 4.170 4.578 1.00 0.00 62 VAL A O 2
ATOM 2537 N N . SER A 1 63 ? -6.793 5.047 4.748 1.00 0.00 63 SER A N 2
ATOM 2538 C CA . SER A 1 63 ? -7.186 4.269 5.950 1.00 0.00 63 SER A CA 2
ATOM 2539 C C . SER A 1 63 ? -7.398 2.790 5.583 1.00 0.00 63 SER A C 2
ATOM 2540 O O . SER A 1 63 ? -7.120 1.897 6.381 1.00 0.00 63 SER A O 2
ATOM 2548 N N . GLU A 1 64 ? -7.894 2.566 4.354 1.00 0.00 64 GLU A N 2
ATOM 2549 C CA . GLU A 1 64 ? -8.111 1.230 3.783 1.00 0.00 64 GLU A CA 2
ATOM 2550 C C . GLU A 1 64 ? -6.754 0.561 3.471 1.00 0.00 64 GLU A C 2
ATOM 2551 O O . GLU A 1 64 ? -6.567 -0.634 3.716 1.00 0.00 64 GLU A O 2
ATOM 2563 N N . LEU A 1 65 ? -5.814 1.374 2.944 1.00 0.00 65 LEU A N 2
ATOM 2564 C CA . LEU A 1 65 ? -4.470 0.923 2.535 1.00 0.00 65 LEU A CA 2
ATOM 2565 C C . LEU A 1 65 ? -3.570 0.662 3.762 1.00 0.00 65 LEU A C 2
ATOM 2566 O O . LEU A 1 65 ? -2.751 -0.256 3.743 1.00 0.00 65 LEU A O 2
ATOM 2582 N N . SER A 1 66 ? -3.732 1.472 4.827 1.00 0.00 66 SER A N 2
ATOM 2583 C CA . SER A 1 66 ? -2.971 1.307 6.082 1.00 0.00 66 SER A CA 2
ATOM 2584 C C . SER A 1 66 ? -3.472 0.082 6.836 1.00 0.00 66 SER A C 2
ATOM 2585 O O . SER A 1 66 ? -2.678 -0.659 7.399 1.00 0.00 66 SER A O 2
ATOM 2593 N N . LEU A 1 67 ? -4.805 -0.096 6.840 1.00 0.00 67 LEU A N 2
ATOM 2594 C CA . LEU A 1 67 ? -5.464 -1.310 7.366 1.00 0.00 67 LEU A CA 2
ATOM 2595 C C . LEU A 1 67 ? -4.961 -2.561 6.622 1.00 0.00 67 LEU A C 2
ATOM 2596 O O . LEU A 1 67 ? -4.747 -3.623 7.228 1.00 0.00 67 LEU A O 2
ATOM 2612 N N . LYS A 1 68 ? -4.766 -2.397 5.303 1.00 0.00 68 LYS A N 2
ATOM 2613 C CA . LYS A 1 68 ? -4.299 -3.467 4.420 1.00 0.00 68 LYS A CA 2
ATOM 2614 C C . LYS A 1 68 ? -2.880 -3.905 4.811 1.00 0.00 68 LYS A C 2
ATOM 2615 O O . LYS A 1 68 ? -2.681 -5.057 5.136 1.00 0.00 68 LYS A O 2
ATOM 2634 N N . LEU A 1 69 ? -1.923 -2.960 4.803 1.00 0.00 69 LEU A N 2
ATOM 2635 C CA . LEU A 1 69 ? -0.497 -3.233 5.112 1.00 0.00 69 LEU A CA 2
ATOM 2636 C C . LEU A 1 69 ? -0.321 -3.749 6.553 1.00 0.00 69 LEU A C 2
ATOM 2637 O O . LEU A 1 69 ? 0.529 -4.598 6.810 1.00 0.00 69 LEU A O 2
ATOM 2653 N N . ARG A 1 70 ? -1.145 -3.200 7.464 1.00 0.00 70 ARG A N 2
ATOM 2654 C CA . ARG A 1 70 ? -1.216 -3.598 8.889 1.00 0.00 70 ARG A CA 2
ATOM 2655 C C . ARG A 1 70 ? -1.507 -5.098 9.024 1.00 0.00 70 ARG A C 2
ATOM 2656 O O . ARG A 1 70 ? -0.897 -5.795 9.836 1.00 0.00 70 ARG A O 2
ATOM 2677 N N . LYS A 1 71 ? -2.442 -5.571 8.189 1.00 0.00 71 LYS A N 2
ATOM 2678 C CA . LYS A 1 71 ? -2.891 -6.971 8.179 1.00 0.00 71 LYS A CA 2
ATOM 2679 C C . LYS A 1 71 ? -1.987 -7.844 7.275 1.00 0.00 71 LYS A C 2
ATOM 2680 O O . LYS A 1 71 ? -1.747 -9.014 7.580 1.00 0.00 71 LYS A O 2
ATOM 2699 N N . GLU A 1 72 ? -1.455 -7.254 6.194 1.00 0.00 72 GLU A N 2
ATOM 2700 C CA . GLU A 1 72 ? -0.842 -8.012 5.085 1.00 0.00 72 GLU A CA 2
ATOM 2701 C C . GLU A 1 72 ? 0.666 -8.234 5.309 1.00 0.00 72 GLU A C 2
ATOM 2702 O O . GLU A 1 72 ? 1.152 -9.367 5.289 1.00 0.00 72 GLU A O 2
ATOM 2714 N N . PHE A 1 73 ? 1.398 -7.123 5.523 1.00 0.00 73 PHE A N 2
ATOM 2715 C CA . PHE A 1 73 ? 2.869 -7.126 5.706 1.00 0.00 73 PHE A CA 2
ATOM 2716 C C . PHE A 1 73 ? 3.242 -6.766 7.162 1.00 0.00 73 PHE A C 2
ATOM 2717 O O . PHE A 1 73 ? 4.424 -6.748 7.512 1.00 0.00 73 PHE A O 2
ATOM 2734 N N . GLY A 1 74 ? 2.222 -6.477 8.001 1.00 0.00 74 GLY A N 2
ATOM 2735 C CA . GLY A 1 74 ? 2.423 -6.068 9.401 1.00 0.00 74 GLY A CA 2
ATOM 2736 C C . GLY A 1 74 ? 2.867 -4.608 9.547 1.00 0.00 74 GLY A C 2
ATOM 2737 O O . GLY A 1 74 ? 3.187 -4.165 10.655 1.00 0.00 74 GLY A O 2
ATOM 2741 N N . VAL A 1 75 ? 2.870 -3.860 8.421 1.00 0.00 75 VAL A N 2
ATOM 2742 C CA . VAL A 1 75 ? 3.351 -2.467 8.368 1.00 0.00 75 VAL A CA 2
ATOM 2743 C C . VAL A 1 75 ? 2.232 -1.508 8.860 1.00 0.00 75 VAL A C 2
ATOM 2744 O O . VAL A 1 75 ? 1.323 -1.135 8.104 1.00 0.00 75 VAL A O 2
ATOM 2757 N N . THR A 1 76 ? 2.293 -1.167 10.162 1.00 0.00 76 THR A N 2
ATOM 2758 C CA . THR A 1 76 ? 1.235 -0.422 10.879 1.00 0.00 76 THR A CA 2
ATOM 2759 C C . THR A 1 76 ? 1.707 1.003 11.256 1.00 0.00 76 THR A C 2
ATOM 2760 O O . THR A 1 76 ? 2.910 1.255 11.361 1.00 0.00 76 THR A O 2
ATOM 2771 N N . GLY A 1 77 ? 0.742 1.934 11.429 1.00 0.00 77 GLY A N 2
ATOM 2772 C CA . GLY A 1 77 ? 1.032 3.308 11.859 1.00 0.00 77 GLY A CA 2
ATOM 2773 C C . GLY A 1 77 ? 1.581 4.193 10.741 1.00 0.00 77 GLY A C 2
ATOM 2774 O O . GLY A 1 77 ? 1.890 5.368 10.961 1.00 0.00 77 GLY A O 2
ATOM 2778 N N . VAL A 1 78 ? 1.672 3.623 9.529 1.00 0.00 78 VAL A N 2
ATOM 2779 C CA . VAL A 1 78 ? 2.249 4.289 8.349 1.00 0.00 78 VAL A CA 2
ATOM 2780 C C . VAL A 1 78 ? 1.164 5.000 7.512 1.00 0.00 78 VAL A C 2
ATOM 2781 O O . VAL A 1 78 ? 1.421 5.384 6.377 1.00 0.00 78 VAL A O 2
ATOM 2794 N N . ASP A 1 79 ? -0.024 5.204 8.113 1.00 0.00 79 ASP A N 2
ATOM 2795 C CA . ASP A 1 79 ? -1.183 5.852 7.462 1.00 0.00 79 ASP A CA 2
ATOM 2796 C C . ASP A 1 79 ? -0.802 7.237 6.906 1.00 0.00 79 ASP A C 2
ATOM 2797 O O . ASP A 1 79 ? -0.996 7.526 5.720 1.00 0.00 79 ASP A O 2
ATOM 2806 N N . ASP A 1 80 ? -0.217 8.058 7.784 1.00 0.00 80 ASP A N 2
ATOM 2807 C CA . ASP A 1 80 ? 0.299 9.388 7.436 1.00 0.00 80 ASP A CA 2
ATOM 2808 C C . ASP A 1 80 ? 1.347 9.296 6.302 1.00 0.00 80 ASP A C 2
ATOM 2809 O O . ASP A 1 80 ? 1.291 10.062 5.345 1.00 0.00 80 ASP A O 2
ATOM 2818 N N . GLU A 1 81 ? 2.244 8.300 6.397 1.00 0.00 81 GLU A N 2
ATOM 2819 C CA . GLU A 1 81 ? 3.312 8.073 5.399 1.00 0.00 81 GLU A CA 2
ATOM 2820 C C . GLU A 1 81 ? 2.722 7.790 3.992 1.00 0.00 81 GLU A C 2
ATOM 2821 O O . GLU A 1 81 ? 3.248 8.275 2.993 1.00 0.00 81 GLU A O 2
ATOM 2833 N N . LEU A 1 82 ? 1.589 7.053 3.960 1.00 0.00 82 LEU A N 2
ATOM 2834 C CA . LEU A 1 82 ? 0.877 6.681 2.712 1.00 0.00 82 LEU A CA 2
ATOM 2835 C C . LEU A 1 82 ? 0.296 7.913 2.018 1.00 0.00 82 LEU A C 2
ATOM 2836 O O . LEU A 1 82 ? 0.232 7.969 0.787 1.00 0.00 82 LEU A O 2
ATOM 2852 N N . ASP A 1 83 ? -0.155 8.878 2.838 1.00 0.00 83 ASP A N 2
ATOM 2853 C CA . ASP A 1 83 ? -0.608 10.196 2.351 1.00 0.00 83 ASP A CA 2
ATOM 2854 C C . ASP A 1 83 ? 0.528 10.916 1.584 1.00 0.00 83 ASP A C 2
ATOM 2855 O O . ASP A 1 83 ? 0.291 11.501 0.522 1.00 0.00 83 ASP A O 2
ATOM 2864 N N . LEU A 1 84 ? 1.754 10.853 2.136 1.00 0.00 84 LEU A N 2
ATOM 2865 C CA . LEU A 1 84 ? 2.952 11.479 1.521 1.00 0.00 84 LEU A CA 2
ATOM 2866 C C . LEU A 1 84 ? 3.428 10.727 0.247 1.00 0.00 84 LEU A C 2
ATOM 2867 O O . LEU A 1 84 ? 4.146 11.307 -0.576 1.00 0.00 84 LEU A O 2
ATOM 2883 N N . LEU A 1 85 ? 3.041 9.443 0.096 1.00 0.00 85 LEU A N 2
ATOM 2884 C CA . LEU A 1 85 ? 3.418 8.631 -1.084 1.00 0.00 85 LEU A CA 2
ATOM 2885 C C . LEU A 1 85 ? 2.562 9.018 -2.307 1.00 0.00 85 LEU A C 2
ATOM 2886 O O . LEU A 1 85 ? 1.325 9.000 -2.241 1.00 0.00 85 LEU A O 2
ATOM 2902 N N . GLU A 1 86 ? 3.240 9.338 -3.417 1.00 0.00 86 GLU A N 2
ATOM 2903 C CA . GLU A 1 86 ? 2.595 9.802 -4.661 1.00 0.00 86 GLU A CA 2
ATOM 2904 C C . GLU A 1 86 ? 2.542 8.673 -5.715 1.00 0.00 86 GLU A C 2
ATOM 2905 O O . GLU A 1 86 ? 1.666 8.675 -6.590 1.00 0.00 86 GLU A O 2
ATOM 2917 N N . THR A 1 87 ? 3.494 7.716 -5.635 1.00 0.00 87 THR A N 2
ATOM 2918 C CA . THR A 1 87 ? 3.595 6.590 -6.590 1.00 0.00 87 THR A CA 2
ATOM 2919 C C . THR A 1 87 ? 3.744 5.243 -5.853 1.00 0.00 87 THR A C 2
ATOM 2920 O O . THR A 1 87 ? 4.065 5.193 -4.649 1.00 0.00 87 THR A O 2
ATOM 2931 N N . VAL A 1 88 ? 3.509 4.162 -6.613 1.00 0.00 88 VAL A N 2
ATOM 2932 C CA . VAL A 1 88 ? 3.526 2.786 -6.112 1.00 0.00 88 VAL A CA 2
ATOM 2933 C C . VAL A 1 88 ? 4.960 2.350 -5.739 1.00 0.00 88 VAL A C 2
ATOM 2934 O O . VAL A 1 88 ? 5.148 1.631 -4.755 1.00 0.00 88 VAL A O 2
ATOM 2947 N N . ASP A 1 89 ? 5.962 2.813 -6.518 1.00 0.00 89 ASP A N 2
ATOM 2948 C CA . ASP A 1 89 ? 7.391 2.503 -6.265 1.00 0.00 89 ASP A CA 2
ATOM 2949 C C . ASP A 1 89 ? 7.894 3.173 -4.978 1.00 0.00 89 ASP A C 2
ATOM 2950 O O . ASP A 1 89 ? 8.806 2.650 -4.323 1.00 0.00 89 ASP A O 2
ATOM 2959 N N . GLU A 1 90 ? 7.299 4.332 -4.622 1.00 0.00 90 GLU A N 2
ATOM 2960 C CA . GLU A 1 90 ? 7.543 4.985 -3.319 1.00 0.00 90 GLU A CA 2
ATOM 2961 C C . GLU A 1 90 ? 6.988 4.121 -2.171 1.00 0.00 90 GLU A C 2
ATOM 2962 O O . GLU A 1 90 ? 7.605 4.026 -1.106 1.00 0.00 90 GLU A O 2
ATOM 2974 N N . LEU A 1 91 ? 5.808 3.510 -2.395 1.00 0.00 91 LEU A N 2
ATOM 2975 C CA . LEU A 1 91 ? 5.212 2.561 -1.430 1.00 0.00 91 LEU A CA 2
ATOM 2976 C C . LEU A 1 91 ? 6.115 1.324 -1.242 1.00 0.00 91 LEU A C 2
ATOM 2977 O O . LEU A 1 91 ? 6.335 0.884 -0.113 1.00 0.00 91 LEU A O 2
ATOM 2993 N N . PHE A 1 92 ? 6.654 0.805 -2.362 1.00 0.00 92 PHE A N 2
ATOM 2994 C CA . PHE A 1 92 ? 7.568 -0.351 -2.363 1.00 0.00 92 PHE A CA 2
ATOM 2995 C C . PHE A 1 92 ? 8.808 -0.083 -1.499 1.00 0.00 92 PHE A C 2
ATOM 2996 O O . PHE A 1 92 ? 9.059 -0.815 -0.541 1.00 0.00 92 PHE A O 2
ATOM 3013 N N . GLN A 1 93 ? 9.559 0.984 -1.835 1.00 0.00 93 GLN A N 2
ATOM 3014 C CA . GLN A 1 93 ? 10.818 1.319 -1.146 1.00 0.00 93 GLN A CA 2
ATOM 3015 C C . GLN A 1 93 ? 10.576 1.674 0.332 1.00 0.00 93 GLN A C 2
ATOM 3016 O O . GLN A 1 93 ? 11.488 1.542 1.145 1.00 0.00 93 GLN A O 2
ATOM 3030 N N . LEU A 1 94 ? 9.352 2.134 0.661 1.00 0.00 94 LEU A N 2
ATOM 3031 C CA . LEU A 1 94 ? 8.962 2.413 2.054 1.00 0.00 94 LEU A CA 2
ATOM 3032 C C . LEU A 1 94 ? 8.826 1.099 2.844 1.00 0.00 94 LEU A C 2
ATOM 3033 O O . LEU A 1 94 ? 9.389 0.975 3.931 1.00 0.00 94 LEU A O 2
ATOM 3049 N N . VAL A 1 95 ? 8.074 0.127 2.283 1.00 0.00 95 VAL A N 2
ATOM 3050 C CA . VAL A 1 95 ? 7.846 -1.191 2.924 1.00 0.00 95 VAL A CA 2
ATOM 3051 C C . VAL A 1 95 ? 9.192 -1.905 3.176 1.00 0.00 95 VAL A C 2
ATOM 3052 O O . VAL A 1 95 ? 9.427 -2.402 4.267 1.00 0.00 95 VAL A O 2
ATOM 3065 N N . GLU A 1 96 ? 10.076 -1.883 2.162 1.00 0.00 96 GLU A N 2
ATOM 3066 C CA . GLU A 1 96 ? 11.395 -2.559 2.202 1.00 0.00 96 GLU A CA 2
ATOM 3067 C C . GLU A 1 96 ? 12.350 -1.902 3.230 1.00 0.00 96 GLU A C 2
ATOM 3068 O O . GLU A 1 96 ? 12.992 -2.599 4.033 1.00 0.00 96 GLU A O 2
ATOM 3080 N N . LYS A 1 97 ? 12.424 -0.554 3.195 1.00 0.00 97 LYS A N 2
ATOM 3081 C CA . LYS A 1 97 ? 13.295 0.240 4.091 1.00 0.00 97 LYS A CA 2
ATOM 3082 C C . LYS A 1 97 ? 12.871 0.059 5.556 1.00 0.00 97 LYS A C 2
ATOM 3083 O O . LYS A 1 97 ? 13.661 -0.366 6.390 1.00 0.00 97 LYS A O 2
ATOM 3102 N N . HIS A 1 98 ? 11.594 0.357 5.823 1.00 0.00 98 HIS A N 2
ATOM 3103 C CA . HIS A 1 98 ? 11.001 0.340 7.170 1.00 0.00 98 HIS A CA 2
ATOM 3104 C C . HIS A 1 98 ? 10.955 -1.092 7.767 1.00 0.00 98 HIS A C 2
ATOM 3105 O O . HIS A 1 98 ? 10.891 -1.258 8.994 1.00 0.00 98 HIS A O 2
ATOM 3120 N N . ARG A 1 99 ? 10.995 -2.109 6.883 1.00 0.00 99 ARG A N 2
ATOM 3121 C CA . ARG A 1 99 ? 11.050 -3.529 7.284 1.00 0.00 99 ARG A CA 2
ATOM 3122 C C . ARG A 1 99 ? 12.413 -3.849 7.930 1.00 0.00 99 ARG A C 2
ATOM 3123 O O . ARG A 1 99 ? 12.478 -4.313 9.075 1.00 0.00 99 ARG A O 2
ATOM 3144 N N . ALA A 1 100 ? 13.497 -3.585 7.170 1.00 0.00 100 ALA A N 2
ATOM 3145 C CA . ALA A 1 100 ? 14.873 -3.949 7.570 1.00 0.00 100 ALA A CA 2
ATOM 3146 C C . ALA A 1 100 ? 15.527 -2.834 8.407 1.00 0.00 100 ALA A C 2
ATOM 3147 O O . ALA A 1 100 ? 15.884 -3.040 9.576 1.00 0.00 100 ALA A O 2
ATOM 3154 N N . ALA A 1 101 ? 15.686 -1.658 7.783 1.00 0.00 101 ALA A N 2
ATOM 3155 C CA . ALA A 1 101 ? 16.282 -0.473 8.419 1.00 0.00 101 ALA A CA 2
ATOM 3156 C C . ALA A 1 101 ? 15.239 0.228 9.311 1.00 0.00 101 ALA A C 2
ATOM 3157 O O . ALA A 1 101 ? 14.551 1.164 8.877 1.00 0.00 101 ALA A O 2
ATOM 3164 N N . GLY A 1 102 ? 15.122 -0.264 10.561 1.00 0.00 102 GLY A N 2
ATOM 3165 C CA . GLY A 1 102 ? 14.148 0.251 11.538 1.00 0.00 102 GLY A CA 2
ATOM 3166 C C . GLY A 1 102 ? 14.704 1.402 12.389 1.00 0.00 102 GLY A C 2
ATOM 3167 O O . GLY A 1 102 ? 14.397 1.503 13.586 1.00 0.00 102 GLY A O 2
ATOM 3171 N N . SER A 1 103 ? 15.518 2.277 11.752 1.00 0.00 103 SER A N 2
ATOM 3172 C CA . SER A 1 103 ? 16.160 3.431 12.405 1.00 0.00 103 SER A CA 2
ATOM 3173 C C . SER A 1 103 ? 16.612 4.451 11.321 1.00 0.00 103 SER A C 2
ATOM 3174 O O . SER A 1 103 ? 17.649 4.219 10.658 1.00 0.00 103 SER A O 2
ATOM 3183 N N . MET A 1 1 ? 0.134 35.913 -36.868 1.00 0.00 1 MET A N 3
ATOM 3184 C CA . MET A 1 1 ? 1.253 34.991 -37.182 1.00 0.00 1 MET A CA 3
ATOM 3185 C C . MET A 1 1 ? 1.634 34.167 -35.937 1.00 0.00 1 MET A C 3
ATOM 3186 O O . MET A 1 1 ? 1.277 34.532 -34.810 1.00 0.00 1 MET A O 3
ATOM 3202 N N . GLY A 1 2 ? 2.359 33.053 -36.158 1.00 0.00 2 GLY A N 3
ATOM 3203 C CA . GLY A 1 2 ? 2.869 32.207 -35.069 1.00 0.00 2 GLY A CA 3
ATOM 3204 C C . GLY A 1 2 ? 1.994 30.995 -34.764 1.00 0.00 2 GLY A C 3
ATOM 3205 O O . GLY A 1 2 ? 2.204 30.331 -33.746 1.00 0.00 2 GLY A O 3
ATOM 3209 N N . SER A 1 3 ? 1.014 30.708 -35.643 1.00 0.00 3 SER A N 3
ATOM 3210 C CA . SER A 1 3 ? 0.106 29.553 -35.501 1.00 0.00 3 SER A CA 3
ATOM 3211 C C . SER A 1 3 ? 0.784 28.260 -36.020 1.00 0.00 3 SER A C 3
ATOM 3212 O O . SER A 1 3 ? 0.496 27.773 -37.125 1.00 0.00 3 SER A O 3
ATOM 3220 N N . SER A 1 4 ? 1.729 27.744 -35.215 1.00 0.00 4 SER A N 3
ATOM 3221 C CA . SER A 1 4 ? 2.476 26.516 -35.520 1.00 0.00 4 SER A CA 3
ATOM 3222 C C . SER A 1 4 ? 1.691 25.300 -35.000 1.00 0.00 4 SER A C 3
ATOM 3223 O O . SER A 1 4 ? 1.412 25.212 -33.797 1.00 0.00 4 SER A O 3
ATOM 3231 N N . HIS A 1 5 ? 1.289 24.402 -35.913 1.00 0.00 5 HIS A N 3
ATOM 3232 C CA . HIS A 1 5 ? 0.547 23.173 -35.578 1.00 0.00 5 HIS A CA 3
ATOM 3233 C C . HIS A 1 5 ? 1.139 22.001 -36.379 1.00 0.00 5 HIS A C 3
ATOM 3234 O O . HIS A 1 5 ? 0.782 21.787 -37.545 1.00 0.00 5 HIS A O 3
ATOM 3249 N N . ASP A 1 6 ? 2.087 21.284 -35.750 1.00 0.00 6 ASP A N 3
ATOM 3250 C CA . ASP A 1 6 ? 2.766 20.120 -36.349 1.00 0.00 6 ASP A CA 3
ATOM 3251 C C . ASP A 1 6 ? 2.101 18.829 -35.851 1.00 0.00 6 ASP A C 3
ATOM 3252 O O . ASP A 1 6 ? 2.345 18.381 -34.726 1.00 0.00 6 ASP A O 3
ATOM 3261 N N . HIS A 1 7 ? 1.214 18.271 -36.688 1.00 0.00 7 HIS A N 3
ATOM 3262 C CA . HIS A 1 7 ? 0.452 17.055 -36.373 1.00 0.00 7 HIS A CA 3
ATOM 3263 C C . HIS A 1 7 ? 1.338 15.816 -36.603 1.00 0.00 7 HIS A C 3
ATOM 3264 O O . HIS A 1 7 ? 1.801 15.586 -37.726 1.00 0.00 7 HIS A O 3
ATOM 3279 N N . HIS A 1 8 ? 1.591 15.039 -35.537 1.00 0.00 8 HIS A N 3
ATOM 3280 C CA . HIS A 1 8 ? 2.354 13.780 -35.620 1.00 0.00 8 HIS A CA 3
ATOM 3281 C C . HIS A 1 8 ? 1.953 12.853 -34.452 1.00 0.00 8 HIS A C 3
ATOM 3282 O O . HIS A 1 8 ? 2.142 13.200 -33.275 1.00 0.00 8 HIS A O 3
ATOM 3297 N N . HIS A 1 9 ? 1.339 11.699 -34.781 1.00 0.00 9 HIS A N 3
ATOM 3298 C CA . HIS A 1 9 ? 0.972 10.646 -33.805 1.00 0.00 9 HIS A CA 3
ATOM 3299 C C . HIS A 1 9 ? 1.176 9.270 -34.459 1.00 0.00 9 HIS A C 3
ATOM 3300 O O . HIS A 1 9 ? 0.560 8.972 -35.494 1.00 0.00 9 HIS A O 3
ATOM 3315 N N . HIS A 1 10 ? 2.045 8.445 -33.851 1.00 0.00 10 HIS A N 3
ATOM 3316 C CA . HIS A 1 10 ? 2.395 7.103 -34.348 1.00 0.00 10 HIS A CA 3
ATOM 3317 C C . HIS A 1 10 ? 2.740 6.206 -33.140 1.00 0.00 10 HIS A C 3
ATOM 3318 O O . HIS A 1 10 ? 3.905 6.101 -32.744 1.00 0.00 10 HIS A O 3
ATOM 3333 N N . SER A 1 11 ? 1.699 5.624 -32.519 1.00 0.00 11 SER A N 3
ATOM 3334 C CA . SER A 1 11 ? 1.836 4.750 -31.339 1.00 0.00 11 SER A CA 3
ATOM 3335 C C . SER A 1 11 ? 1.505 3.292 -31.719 1.00 0.00 11 SER A C 3
ATOM 3336 O O . SER A 1 11 ? 0.499 3.034 -32.392 1.00 0.00 11 SER A O 3
ATOM 3344 N N . SER A 1 12 ? 2.375 2.356 -31.301 1.00 0.00 12 SER A N 3
ATOM 3345 C CA . SER A 1 12 ? 2.210 0.907 -31.532 1.00 0.00 12 SER A CA 3
ATOM 3346 C C . SER A 1 12 ? 3.105 0.133 -30.546 1.00 0.00 12 SER A C 3
ATOM 3347 O O . SER A 1 12 ? 2.604 -0.613 -29.697 1.00 0.00 12 SER A O 3
ATOM 3355 N N . GLY A 1 13 ? 4.430 0.344 -30.664 1.00 0.00 13 GLY A N 3
ATOM 3356 C CA . GLY A 1 13 ? 5.419 -0.274 -29.783 1.00 0.00 13 GLY A CA 3
ATOM 3357 C C . GLY A 1 13 ? 5.772 -1.701 -30.200 1.00 0.00 13 GLY A C 3
ATOM 3358 O O . GLY A 1 13 ? 4.892 -2.488 -30.556 1.00 0.00 13 GLY A O 3
ATOM 3362 N N . ARG A 1 14 ? 7.069 -2.026 -30.153 1.00 0.00 14 ARG A N 3
ATOM 3363 C CA . ARG A 1 14 ? 7.591 -3.372 -30.459 1.00 0.00 14 ARG A CA 3
ATOM 3364 C C . ARG A 1 14 ? 7.486 -4.271 -29.211 1.00 0.00 14 ARG A C 3
ATOM 3365 O O . ARG A 1 14 ? 6.975 -5.400 -29.275 1.00 0.00 14 ARG A O 3
ATOM 3386 N N . GLU A 1 15 ? 7.961 -3.738 -28.073 1.00 0.00 15 GLU A N 3
ATOM 3387 C CA . GLU A 1 15 ? 7.967 -4.448 -26.780 1.00 0.00 15 GLU A CA 3
ATOM 3388 C C . GLU A 1 15 ? 6.664 -4.153 -26.004 1.00 0.00 15 GLU A C 3
ATOM 3389 O O . GLU A 1 15 ? 6.611 -3.259 -25.154 1.00 0.00 15 GLU A O 3
ATOM 3401 N N . ASN A 1 16 ? 5.607 -4.900 -26.349 1.00 0.00 16 ASN A N 3
ATOM 3402 C CA . ASN A 1 16 ? 4.270 -4.758 -25.742 1.00 0.00 16 ASN A CA 3
ATOM 3403 C C . ASN A 1 16 ? 4.189 -5.564 -24.435 1.00 0.00 16 ASN A C 3
ATOM 3404 O O . ASN A 1 16 ? 4.875 -6.581 -24.291 1.00 0.00 16 ASN A O 3
ATOM 3415 N N . LEU A 1 17 ? 3.356 -5.073 -23.491 1.00 0.00 17 LEU A N 3
ATOM 3416 C CA . LEU A 1 17 ? 3.017 -5.762 -22.217 1.00 0.00 17 LEU A CA 3
ATOM 3417 C C . LEU A 1 17 ? 4.244 -5.937 -21.282 1.00 0.00 17 LEU A C 3
ATOM 3418 O O . LEU A 1 17 ? 5.349 -5.469 -21.586 1.00 0.00 17 LEU A O 3
ATOM 3434 N N . TYR A 1 18 ? 4.024 -6.590 -20.128 1.00 0.00 18 TYR A N 3
ATOM 3435 C CA . TYR A 1 18 ? 5.081 -6.882 -19.141 1.00 0.00 18 TYR A CA 3
ATOM 3436 C C . TYR A 1 18 ? 4.772 -8.219 -18.433 1.00 0.00 18 TYR A C 3
ATOM 3437 O O . TYR A 1 18 ? 3.821 -8.317 -17.648 1.00 0.00 18 TYR A O 3
ATOM 3455 N N . PHE A 1 19 ? 5.544 -9.267 -18.768 1.00 0.00 19 PHE A N 3
ATOM 3456 C CA . PHE A 1 19 ? 5.405 -10.605 -18.159 1.00 0.00 19 PHE A CA 3
ATOM 3457 C C . PHE A 1 19 ? 6.591 -10.855 -17.219 1.00 0.00 19 PHE A C 3
ATOM 3458 O O . PHE A 1 19 ? 7.688 -11.200 -17.665 1.00 0.00 19 PHE A O 3
ATOM 3475 N N . GLN A 1 20 ? 6.368 -10.629 -15.913 1.00 0.00 20 GLN A N 3
ATOM 3476 C CA . GLN A 1 20 ? 7.418 -10.696 -14.875 1.00 0.00 20 GLN A CA 3
ATOM 3477 C C . GLN A 1 20 ? 7.055 -11.767 -13.830 1.00 0.00 20 GLN A C 3
ATOM 3478 O O . GLN A 1 20 ? 6.457 -11.462 -12.787 1.00 0.00 20 GLN A O 3
ATOM 3492 N N . GLY A 1 21 ? 7.376 -13.034 -14.154 1.00 0.00 21 GLY A N 3
ATOM 3493 C CA . GLY A 1 21 ? 7.076 -14.178 -13.280 1.00 0.00 21 GLY A CA 3
ATOM 3494 C C . GLY A 1 21 ? 8.166 -14.412 -12.237 1.00 0.00 21 GLY A C 3
ATOM 3495 O O . GLY A 1 21 ? 7.865 -14.693 -11.069 1.00 0.00 21 GLY A O 3
ATOM 3499 N N . HIS A 1 22 ? 9.440 -14.308 -12.674 1.00 0.00 22 HIS A N 3
ATOM 3500 C CA . HIS A 1 22 ? 10.613 -14.448 -11.786 1.00 0.00 22 HIS A CA 3
ATOM 3501 C C . HIS A 1 22 ? 10.774 -13.167 -10.944 1.00 0.00 22 HIS A C 3
ATOM 3502 O O . HIS A 1 22 ? 11.313 -12.158 -11.418 1.00 0.00 22 HIS A O 3
ATOM 3517 N N . MET A 1 23 ? 10.283 -13.218 -9.701 1.00 0.00 23 MET A N 3
ATOM 3518 C CA . MET A 1 23 ? 10.306 -12.083 -8.763 1.00 0.00 23 MET A CA 3
ATOM 3519 C C . MET A 1 23 ? 10.432 -12.616 -7.307 1.00 0.00 23 MET A C 3
ATOM 3520 O O . MET A 1 23 ? 9.434 -12.926 -6.649 1.00 0.00 23 MET A O 3
ATOM 3534 N N . PRO A 1 24 ? 11.695 -12.765 -6.779 1.00 0.00 24 PRO A N 3
ATOM 3535 C CA . PRO A 1 24 ? 11.954 -13.375 -5.443 1.00 0.00 24 PRO A CA 3
ATOM 3536 C C . PRO A 1 24 ? 11.722 -12.412 -4.257 1.00 0.00 24 PRO A C 3
ATOM 3537 O O . PRO A 1 24 ? 12.044 -12.748 -3.110 1.00 0.00 24 PRO A O 3
ATOM 3548 N N . ASN A 1 25 ? 11.152 -11.228 -4.545 1.00 0.00 25 ASN A N 3
ATOM 3549 C CA . ASN A 1 25 ? 10.907 -10.184 -3.539 1.00 0.00 25 ASN A CA 3
ATOM 3550 C C . ASN A 1 25 ? 9.756 -10.574 -2.588 1.00 0.00 25 ASN A C 3
ATOM 3551 O O . ASN A 1 25 ? 9.903 -10.468 -1.362 1.00 0.00 25 ASN A O 3
ATOM 3562 N N . ASP A 1 26 ? 8.636 -11.048 -3.186 1.00 0.00 26 ASP A N 3
ATOM 3563 C CA . ASP A 1 26 ? 7.375 -11.341 -2.478 1.00 0.00 26 ASP A CA 3
ATOM 3564 C C . ASP A 1 26 ? 6.929 -10.095 -1.663 1.00 0.00 26 ASP A C 3
ATOM 3565 O O . ASP A 1 26 ? 7.072 -10.050 -0.431 1.00 0.00 26 ASP A O 3
ATOM 3574 N N . MET A 1 27 ? 6.470 -9.050 -2.393 1.00 0.00 27 MET A N 3
ATOM 3575 C CA . MET A 1 27 ? 6.150 -7.728 -1.808 1.00 0.00 27 MET A CA 3
ATOM 3576 C C . MET A 1 27 ? 5.439 -6.853 -2.856 1.00 0.00 27 MET A C 3
ATOM 3577 O O . MET A 1 27 ? 4.329 -6.385 -2.616 1.00 0.00 27 MET A O 3
ATOM 3591 N N . GLU A 1 28 ? 6.085 -6.660 -4.035 1.00 0.00 28 GLU A N 3
ATOM 3592 C CA . GLU A 1 28 ? 5.577 -5.772 -5.118 1.00 0.00 28 GLU A CA 3
ATOM 3593 C C . GLU A 1 28 ? 4.184 -6.226 -5.611 1.00 0.00 28 GLU A C 3
ATOM 3594 O O . GLU A 1 28 ? 3.274 -5.411 -5.806 1.00 0.00 28 GLU A O 3
ATOM 3606 N N . ASP A 1 29 ? 4.041 -7.545 -5.742 1.00 0.00 29 ASP A N 3
ATOM 3607 C CA . ASP A 1 29 ? 2.827 -8.215 -6.219 1.00 0.00 29 ASP A CA 3
ATOM 3608 C C . ASP A 1 29 ? 1.730 -8.196 -5.137 1.00 0.00 29 ASP A C 3
ATOM 3609 O O . ASP A 1 29 ? 0.531 -8.187 -5.450 1.00 0.00 29 ASP A O 3
ATOM 3618 N N . HIS A 1 30 ? 2.165 -8.196 -3.861 1.00 0.00 30 HIS A N 3
ATOM 3619 C CA . HIS A 1 30 ? 1.272 -8.211 -2.696 1.00 0.00 30 HIS A CA 3
ATOM 3620 C C . HIS A 1 30 ? 0.562 -6.854 -2.567 1.00 0.00 30 HIS A C 3
ATOM 3621 O O . HIS A 1 30 ? -0.659 -6.801 -2.420 1.00 0.00 30 HIS A O 3
ATOM 3636 N N . LEU A 1 31 ? 1.363 -5.776 -2.645 1.00 0.00 31 LEU A N 3
ATOM 3637 C CA . LEU A 1 31 ? 0.877 -4.376 -2.633 1.00 0.00 31 LEU A CA 3
ATOM 3638 C C . LEU A 1 31 ? -0.015 -4.110 -3.851 1.00 0.00 31 LEU A C 3
ATOM 3639 O O . LEU A 1 31 ? -0.982 -3.367 -3.763 1.00 0.00 31 LEU A O 3
ATOM 3655 N N . LEU A 1 32 ? 0.351 -4.733 -4.981 1.00 0.00 32 LEU A N 3
ATOM 3656 C CA . LEU A 1 32 ? -0.396 -4.646 -6.245 1.00 0.00 32 LEU A CA 3
ATOM 3657 C C . LEU A 1 32 ? -1.832 -5.208 -6.079 1.00 0.00 32 LEU A C 3
ATOM 3658 O O . LEU A 1 32 ? -2.802 -4.642 -6.601 1.00 0.00 32 LEU A O 3
ATOM 3674 N N . THR A 1 33 ? -1.936 -6.315 -5.310 1.00 0.00 33 THR A N 3
ATOM 3675 C CA . THR A 1 33 ? -3.221 -6.951 -4.950 1.00 0.00 33 THR A CA 3
ATOM 3676 C C . THR A 1 33 ? -4.018 -6.068 -3.957 1.00 0.00 33 THR A C 3
ATOM 3677 O O . THR A 1 33 ? -5.238 -5.946 -4.073 1.00 0.00 33 THR A O 3
ATOM 3688 N N . VAL A 1 34 ? -3.298 -5.453 -2.993 1.00 0.00 34 VAL A N 3
ATOM 3689 C CA . VAL A 1 34 ? -3.895 -4.554 -1.979 1.00 0.00 34 VAL A CA 3
ATOM 3690 C C . VAL A 1 34 ? -4.590 -3.354 -2.660 1.00 0.00 34 VAL A C 3
ATOM 3691 O O . VAL A 1 34 ? -5.750 -3.050 -2.367 1.00 0.00 34 VAL A O 3
ATOM 3704 N N . LEU A 1 35 ? -3.873 -2.719 -3.596 1.00 0.00 35 LEU A N 3
ATOM 3705 C CA . LEU A 1 35 ? -4.368 -1.558 -4.359 1.00 0.00 35 LEU A CA 3
ATOM 3706 C C . LEU A 1 35 ? -5.522 -1.958 -5.299 1.00 0.00 35 LEU A C 3
ATOM 3707 O O . LEU A 1 35 ? -6.405 -1.153 -5.575 1.00 0.00 35 LEU A O 3
ATOM 3723 N N . SER A 1 36 ? -5.482 -3.206 -5.792 1.00 0.00 36 SER A N 3
ATOM 3724 C CA . SER A 1 36 ? -6.535 -3.769 -6.656 1.00 0.00 36 SER A CA 3
ATOM 3725 C C . SER A 1 36 ? -7.894 -3.821 -5.925 1.00 0.00 36 SER A C 3
ATOM 3726 O O . SER A 1 36 ? -8.934 -3.461 -6.493 1.00 0.00 36 SER A O 3
ATOM 3734 N N . VAL A 1 37 ? -7.858 -4.251 -4.650 1.00 0.00 37 VAL A N 3
ATOM 3735 C CA . VAL A 1 37 ? -9.067 -4.415 -3.819 1.00 0.00 37 VAL A CA 3
ATOM 3736 C C . VAL A 1 37 ? -9.551 -3.052 -3.267 1.00 0.00 37 VAL A C 3
ATOM 3737 O O . VAL A 1 37 ? -10.745 -2.727 -3.350 1.00 0.00 37 VAL A O 3
ATOM 3750 N N . ALA A 1 38 ? -8.598 -2.257 -2.743 1.00 0.00 38 ALA A N 3
ATOM 3751 C CA . ALA A 1 38 ? -8.878 -0.972 -2.063 1.00 0.00 38 ALA A CA 3
ATOM 3752 C C . ALA A 1 38 ? -9.371 0.111 -3.048 1.00 0.00 38 ALA A C 3
ATOM 3753 O O . ALA A 1 38 ? -10.321 0.844 -2.751 1.00 0.00 38 ALA A O 3
ATOM 3760 N N . SER A 1 39 ? -8.715 0.194 -4.218 1.00 0.00 39 SER A N 3
ATOM 3761 C CA . SER A 1 39 ? -9.016 1.219 -5.245 1.00 0.00 39 SER A CA 3
ATOM 3762 C C . SER A 1 39 ? -10.059 0.712 -6.267 1.00 0.00 39 SER A C 3
ATOM 3763 O O . SER A 1 39 ? -10.614 1.511 -7.026 1.00 0.00 39 SER A O 3
ATOM 3771 N N . GLY A 1 40 ? -10.294 -0.619 -6.293 1.00 0.00 40 GLY A N 3
ATOM 3772 C CA . GLY A 1 40 ? -11.341 -1.221 -7.134 1.00 0.00 40 GLY A CA 3
ATOM 3773 C C . GLY A 1 40 ? -10.961 -1.356 -8.609 1.00 0.00 40 GLY A C 3
ATOM 3774 O O . GLY A 1 40 ? -11.839 -1.438 -9.476 1.00 0.00 40 GLY A O 3
ATOM 3778 N N . VAL A 1 41 ? -9.651 -1.352 -8.893 1.00 0.00 41 VAL A N 3
ATOM 3779 C CA . VAL A 1 41 ? -9.095 -1.491 -10.255 1.00 0.00 41 VAL A CA 3
ATOM 3780 C C . VAL A 1 41 ? -8.406 -2.868 -10.420 1.00 0.00 41 VAL A C 3
ATOM 3781 O O . VAL A 1 41 ? -7.987 -3.447 -9.428 1.00 0.00 41 VAL A O 3
ATOM 3794 N N . PRO A 1 42 ? -8.327 -3.440 -11.665 1.00 0.00 42 PRO A N 3
ATOM 3795 C CA . PRO A 1 42 ? -7.431 -4.589 -11.961 1.00 0.00 42 PRO A CA 3
ATOM 3796 C C . PRO A 1 42 ? -5.949 -4.283 -11.627 1.00 0.00 42 PRO A C 3
ATOM 3797 O O . PRO A 1 42 ? -5.512 -3.124 -11.693 1.00 0.00 42 PRO A O 3
ATOM 3808 N N . LYS A 1 43 ? -5.189 -5.344 -11.296 1.00 0.00 43 LYS A N 3
ATOM 3809 C CA . LYS A 1 43 ? -3.740 -5.258 -10.998 1.00 0.00 43 LYS A CA 3
ATOM 3810 C C . LYS A 1 43 ? -2.938 -4.794 -12.236 1.00 0.00 43 LYS A C 3
ATOM 3811 O O . LYS A 1 43 ? -1.871 -4.190 -12.108 1.00 0.00 43 LYS A O 3
ATOM 3830 N N . GLU A 1 44 ? -3.499 -5.076 -13.429 1.00 0.00 44 GLU A N 3
ATOM 3831 C CA . GLU A 1 44 ? -2.866 -4.790 -14.729 1.00 0.00 44 GLU A CA 3
ATOM 3832 C C . GLU A 1 44 ? -2.930 -3.291 -15.072 1.00 0.00 44 GLU A C 3
ATOM 3833 O O . GLU A 1 44 ? -2.137 -2.816 -15.894 1.00 0.00 44 GLU A O 3
ATOM 3845 N N . GLU A 1 45 ? -3.859 -2.551 -14.423 1.00 0.00 45 GLU A N 3
ATOM 3846 C CA . GLU A 1 45 ? -3.986 -1.086 -14.597 1.00 0.00 45 GLU A CA 3
ATOM 3847 C C . GLU A 1 45 ? -2.790 -0.388 -13.942 1.00 0.00 45 GLU A C 3
ATOM 3848 O O . GLU A 1 45 ? -2.274 0.620 -14.443 1.00 0.00 45 GLU A O 3
ATOM 3860 N N . ILE A 1 46 ? -2.366 -0.962 -12.811 1.00 0.00 46 ILE A N 3
ATOM 3861 C CA . ILE A 1 46 ? -1.254 -0.457 -12.014 1.00 0.00 46 ILE A CA 3
ATOM 3862 C C . ILE A 1 46 ? 0.046 -1.134 -12.489 1.00 0.00 46 ILE A C 3
ATOM 3863 O O . ILE A 1 46 ? 0.430 -2.213 -12.014 1.00 0.00 46 ILE A O 3
ATOM 3879 N N . SER A 1 47 ? 0.699 -0.503 -13.472 1.00 0.00 47 SER A N 3
ATOM 3880 C CA . SER A 1 47 ? 1.935 -1.016 -14.096 1.00 0.00 47 SER A CA 3
ATOM 3881 C C . SER A 1 47 ? 3.182 -0.413 -13.412 1.00 0.00 47 SER A C 3
ATOM 3882 O O . SER A 1 47 ? 4.259 -0.351 -14.020 1.00 0.00 47 SER A O 3
ATOM 3890 N N . ARG A 1 48 ? 3.015 -0.031 -12.119 1.00 0.00 48 ARG A N 3
ATOM 3891 C CA . ARG A 1 48 ? 3.964 0.773 -11.317 1.00 0.00 48 ARG A CA 3
ATOM 3892 C C . ARG A 1 48 ? 3.924 2.240 -11.759 1.00 0.00 48 ARG A C 3
ATOM 3893 O O . ARG A 1 48 ? 3.830 3.131 -10.910 1.00 0.00 48 ARG A O 3
ATOM 3914 N N . ASP A 1 49 ? 3.997 2.482 -13.083 1.00 0.00 49 ASP A N 3
ATOM 3915 C CA . ASP A 1 49 ? 3.655 3.778 -13.695 1.00 0.00 49 ASP A CA 3
ATOM 3916 C C . ASP A 1 49 ? 2.155 4.087 -13.459 1.00 0.00 49 ASP A C 3
ATOM 3917 O O . ASP A 1 49 ? 1.292 3.783 -14.299 1.00 0.00 49 ASP A O 3
ATOM 3926 N N . SER A 1 50 ? 1.864 4.622 -12.259 1.00 0.00 50 SER A N 3
ATOM 3927 C CA . SER A 1 50 ? 0.506 4.939 -11.795 1.00 0.00 50 SER A CA 3
ATOM 3928 C C . SER A 1 50 ? 0.592 5.954 -10.633 1.00 0.00 50 SER A C 3
ATOM 3929 O O . SER A 1 50 ? 1.599 6.010 -9.904 1.00 0.00 50 SER A O 3
ATOM 3937 N N . ARG A 1 51 ? -0.483 6.739 -10.467 1.00 0.00 51 ARG A N 3
ATOM 3938 C CA . ARG A 1 51 ? -0.572 7.819 -9.462 1.00 0.00 51 ARG A CA 3
ATOM 3939 C C . ARG A 1 51 ? -1.397 7.346 -8.256 1.00 0.00 51 ARG A C 3
ATOM 3940 O O . ARG A 1 51 ? -2.467 6.754 -8.436 1.00 0.00 51 ARG A O 3
ATOM 3961 N N . MET A 1 52 ? -0.913 7.645 -7.027 1.00 0.00 52 MET A N 3
ATOM 3962 C CA . MET A 1 52 ? -1.600 7.249 -5.768 1.00 0.00 52 MET A CA 3
ATOM 3963 C C . MET A 1 52 ? -2.735 8.221 -5.412 1.00 0.00 52 MET A C 3
ATOM 3964 O O . MET A 1 52 ? -3.327 8.091 -4.351 1.00 0.00 52 MET A O 3
ATOM 3978 N N . GLU A 1 53 ? -3.039 9.179 -6.310 1.00 0.00 53 GLU A N 3
ATOM 3979 C CA . GLU A 1 53 ? -4.103 10.184 -6.102 1.00 0.00 53 GLU A CA 3
ATOM 3980 C C . GLU A 1 53 ? -5.484 9.515 -5.962 1.00 0.00 53 GLU A C 3
ATOM 3981 O O . GLU A 1 53 ? -6.356 10.006 -5.244 1.00 0.00 53 GLU A O 3
ATOM 3993 N N . ASP A 1 54 ? -5.646 8.376 -6.642 1.00 0.00 54 ASP A N 3
ATOM 3994 C CA . ASP A 1 54 ? -6.787 7.462 -6.435 1.00 0.00 54 ASP A CA 3
ATOM 3995 C C . ASP A 1 54 ? -6.357 6.308 -5.508 1.00 0.00 54 ASP A C 3
ATOM 3996 O O . ASP A 1 54 ? -7.061 5.964 -4.549 1.00 0.00 54 ASP A O 3
ATOM 4005 N N . LEU A 1 55 ? -5.149 5.775 -5.778 1.00 0.00 55 LEU A N 3
ATOM 4006 C CA . LEU A 1 55 ? -4.694 4.464 -5.260 1.00 0.00 55 LEU A CA 3
ATOM 4007 C C . LEU A 1 55 ? -4.275 4.471 -3.767 1.00 0.00 55 LEU A C 3
ATOM 4008 O O . LEU A 1 55 ? -4.088 3.392 -3.199 1.00 0.00 55 LEU A O 3
ATOM 4024 N N . ALA A 1 56 ? -4.127 5.666 -3.141 1.00 0.00 56 ALA A N 3
ATOM 4025 C CA . ALA A 1 56 ? -3.693 5.788 -1.711 1.00 0.00 56 ALA A CA 3
ATOM 4026 C C . ALA A 1 56 ? -3.842 7.211 -1.137 1.00 0.00 56 ALA A C 3
ATOM 4027 O O . ALA A 1 56 ? -3.295 7.496 -0.065 1.00 0.00 56 ALA A O 3
ATOM 4034 N N . PHE A 1 57 ? -4.569 8.107 -1.826 1.00 0.00 57 PHE A N 3
ATOM 4035 C CA . PHE A 1 57 ? -4.772 9.507 -1.338 1.00 0.00 57 PHE A CA 3
ATOM 4036 C C . PHE A 1 57 ? -6.207 9.752 -0.847 1.00 0.00 57 PHE A C 3
ATOM 4037 O O . PHE A 1 57 ? -6.445 10.708 -0.090 1.00 0.00 57 PHE A O 3
ATOM 4054 N N . ASP A 1 58 ? -7.149 8.907 -1.278 1.00 0.00 58 ASP A N 3
ATOM 4055 C CA . ASP A 1 58 ? -8.541 8.955 -0.792 1.00 0.00 58 ASP A CA 3
ATOM 4056 C C . ASP A 1 58 ? -8.572 8.469 0.663 1.00 0.00 58 ASP A C 3
ATOM 4057 O O . ASP A 1 58 ? -7.955 7.455 0.957 1.00 0.00 58 ASP A O 3
ATOM 4066 N N . SER A 1 59 ? -9.309 9.180 1.541 1.00 0.00 59 SER A N 3
ATOM 4067 C CA . SER A 1 59 ? -9.317 8.934 3.006 1.00 0.00 59 SER A CA 3
ATOM 4068 C C . SER A 1 59 ? -9.651 7.474 3.380 1.00 0.00 59 SER A C 3
ATOM 4069 O O . SER A 1 59 ? -9.094 6.932 4.341 1.00 0.00 59 SER A O 3
ATOM 4077 N N . LEU A 1 60 ? -10.554 6.850 2.598 1.00 0.00 60 LEU A N 3
ATOM 4078 C CA . LEU A 1 60 ? -10.968 5.452 2.819 1.00 0.00 60 LEU A CA 3
ATOM 4079 C C . LEU A 1 60 ? -9.813 4.508 2.459 1.00 0.00 60 LEU A C 3
ATOM 4080 O O . LEU A 1 60 ? -9.552 3.545 3.175 1.00 0.00 60 LEU A O 3
ATOM 4096 N N . VAL A 1 61 ? -9.119 4.828 1.346 1.00 0.00 61 VAL A N 3
ATOM 4097 C CA . VAL A 1 61 ? -7.990 4.020 0.842 1.00 0.00 61 VAL A CA 3
ATOM 4098 C C . VAL A 1 61 ? -6.755 4.157 1.751 1.00 0.00 61 VAL A C 3
ATOM 4099 O O . VAL A 1 61 ? -6.039 3.189 1.941 1.00 0.00 61 VAL A O 3
ATOM 4112 N N . VAL A 1 62 ? -6.529 5.364 2.315 1.00 0.00 62 VAL A N 3
ATOM 4113 C CA . VAL A 1 62 ? -5.407 5.622 3.254 1.00 0.00 62 VAL A CA 3
ATOM 4114 C C . VAL A 1 62 ? -5.599 4.783 4.525 1.00 0.00 62 VAL A C 3
ATOM 4115 O O . VAL A 1 62 ? -4.661 4.151 5.008 1.00 0.00 62 VAL A O 3
ATOM 4128 N N . SER A 1 63 ? -6.841 4.786 5.029 1.00 0.00 63 SER A N 3
ATOM 4129 C CA . SER A 1 63 ? -7.221 4.068 6.248 1.00 0.00 63 SER A CA 3
ATOM 4130 C C . SER A 1 63 ? -7.185 2.545 6.023 1.00 0.00 63 SER A C 3
ATOM 4131 O O . SER A 1 63 ? -6.769 1.798 6.908 1.00 0.00 63 SER A O 3
ATOM 4139 N N . GLU A 1 64 ? -7.607 2.110 4.820 1.00 0.00 64 GLU A N 3
ATOM 4140 C CA . GLU A 1 64 ? -7.662 0.679 4.433 1.00 0.00 64 GLU A CA 3
ATOM 4141 C C . GLU A 1 64 ? -6.248 0.130 4.166 1.00 0.00 64 GLU A C 3
ATOM 4142 O O . GLU A 1 64 ? -5.966 -1.024 4.467 1.00 0.00 64 GLU A O 3
ATOM 4154 N N . LEU A 1 65 ? -5.380 0.988 3.602 1.00 0.00 65 LEU A N 3
ATOM 4155 C CA . LEU A 1 65 ? -3.978 0.654 3.271 1.00 0.00 65 LEU A CA 3
ATOM 4156 C C . LEU A 1 65 ? -3.151 0.574 4.562 1.00 0.00 65 LEU A C 3
ATOM 4157 O O . LEU A 1 65 ? -2.329 -0.320 4.722 1.00 0.00 65 LEU A O 3
ATOM 4173 N N . SER A 1 66 ? -3.404 1.525 5.482 1.00 0.00 66 SER A N 3
ATOM 4174 C CA . SER A 1 66 ? -2.805 1.539 6.834 1.00 0.00 66 SER A CA 3
ATOM 4175 C C . SER A 1 66 ? -3.202 0.262 7.594 1.00 0.00 66 SER A C 3
ATOM 4176 O O . SER A 1 66 ? -2.356 -0.391 8.203 1.00 0.00 66 SER A O 3
ATOM 4184 N N . LEU A 1 67 ? -4.496 -0.099 7.475 1.00 0.00 67 LEU A N 3
ATOM 4185 C CA . LEU A 1 67 ? -5.092 -1.307 8.077 1.00 0.00 67 LEU A CA 3
ATOM 4186 C C . LEU A 1 67 ? -4.476 -2.581 7.463 1.00 0.00 67 LEU A C 3
ATOM 4187 O O . LEU A 1 67 ? -4.191 -3.552 8.178 1.00 0.00 67 LEU A O 3
ATOM 4203 N N . LYS A 1 68 ? -4.262 -2.547 6.132 1.00 0.00 68 LYS A N 3
ATOM 4204 C CA . LYS A 1 68 ? -3.847 -3.722 5.355 1.00 0.00 68 LYS A CA 3
ATOM 4205 C C . LYS A 1 68 ? -2.392 -4.066 5.655 1.00 0.00 68 LYS A C 3
ATOM 4206 O O . LYS A 1 68 ? -2.103 -5.162 6.104 1.00 0.00 68 LYS A O 3
ATOM 4225 N N . LEU A 1 69 ? -1.498 -3.086 5.443 1.00 0.00 69 LEU A N 3
ATOM 4226 C CA . LEU A 1 69 ? -0.045 -3.241 5.674 1.00 0.00 69 LEU A CA 3
ATOM 4227 C C . LEU A 1 69 ? 0.249 -3.640 7.131 1.00 0.00 69 LEU A C 3
ATOM 4228 O O . LEU A 1 69 ? 1.175 -4.403 7.393 1.00 0.00 69 LEU A O 3
ATOM 4244 N N . ARG A 1 70 ? -0.581 -3.112 8.051 1.00 0.00 70 ARG A N 3
ATOM 4245 C CA . ARG A 1 70 ? -0.544 -3.410 9.501 1.00 0.00 70 ARG A CA 3
ATOM 4246 C C . ARG A 1 70 ? -0.744 -4.915 9.794 1.00 0.00 70 ARG A C 3
ATOM 4247 O O . ARG A 1 70 ? -0.159 -5.454 10.741 1.00 0.00 70 ARG A O 3
ATOM 4268 N N . LYS A 1 71 ? -1.579 -5.579 8.980 1.00 0.00 71 LYS A N 3
ATOM 4269 C CA . LYS A 1 71 ? -1.893 -7.013 9.147 1.00 0.00 71 LYS A CA 3
ATOM 4270 C C . LYS A 1 71 ? -0.960 -7.876 8.259 1.00 0.00 71 LYS A C 3
ATOM 4271 O O . LYS A 1 71 ? -0.246 -8.746 8.771 1.00 0.00 71 LYS A O 3
ATOM 4290 N N . GLU A 1 72 ? -0.995 -7.624 6.933 1.00 0.00 72 GLU A N 3
ATOM 4291 C CA . GLU A 1 72 ? -0.238 -8.388 5.907 1.00 0.00 72 GLU A CA 3
ATOM 4292 C C . GLU A 1 72 ? 1.274 -8.450 6.219 1.00 0.00 72 GLU A C 3
ATOM 4293 O O . GLU A 1 72 ? 1.897 -9.506 6.100 1.00 0.00 72 GLU A O 3
ATOM 4305 N N . PHE A 1 73 ? 1.848 -7.298 6.613 1.00 0.00 73 PHE A N 3
ATOM 4306 C CA . PHE A 1 73 ? 3.311 -7.144 6.812 1.00 0.00 73 PHE A CA 3
ATOM 4307 C C . PHE A 1 73 ? 3.664 -6.774 8.265 1.00 0.00 73 PHE A C 3
ATOM 4308 O O . PHE A 1 73 ? 4.763 -7.080 8.731 1.00 0.00 73 PHE A O 3
ATOM 4325 N N . GLY A 1 74 ? 2.734 -6.112 8.970 1.00 0.00 74 GLY A N 3
ATOM 4326 C CA . GLY A 1 74 ? 3.015 -5.517 10.286 1.00 0.00 74 GLY A CA 3
ATOM 4327 C C . GLY A 1 74 ? 3.468 -4.060 10.187 1.00 0.00 74 GLY A C 3
ATOM 4328 O O . GLY A 1 74 ? 3.864 -3.459 11.194 1.00 0.00 74 GLY A O 3
ATOM 4332 N N . VAL A 1 75 ? 3.400 -3.502 8.959 1.00 0.00 75 VAL A N 3
ATOM 4333 C CA . VAL A 1 75 ? 3.764 -2.106 8.664 1.00 0.00 75 VAL A CA 3
ATOM 4334 C C . VAL A 1 75 ? 2.637 -1.162 9.162 1.00 0.00 75 VAL A C 3
ATOM 4335 O O . VAL A 1 75 ? 1.658 -0.890 8.450 1.00 0.00 75 VAL A O 3
ATOM 4348 N N . THR A 1 76 ? 2.769 -0.719 10.424 1.00 0.00 76 THR A N 3
ATOM 4349 C CA . THR A 1 76 ? 1.755 0.093 11.128 1.00 0.00 76 THR A CA 3
ATOM 4350 C C . THR A 1 76 ? 2.296 1.498 11.448 1.00 0.00 76 THR A C 3
ATOM 4351 O O . THR A 1 76 ? 3.511 1.738 11.388 1.00 0.00 76 THR A O 3
ATOM 4362 N N . GLY A 1 77 ? 1.368 2.422 11.776 1.00 0.00 77 GLY A N 3
ATOM 4363 C CA . GLY A 1 77 ? 1.707 3.807 12.118 1.00 0.00 77 GLY A CA 3
ATOM 4364 C C . GLY A 1 77 ? 2.345 4.576 10.965 1.00 0.00 77 GLY A C 3
ATOM 4365 O O . GLY A 1 77 ? 3.032 5.571 11.188 1.00 0.00 77 GLY A O 3
ATOM 4369 N N . VAL A 1 78 ? 2.114 4.105 9.729 1.00 0.00 78 VAL A N 3
ATOM 4370 C CA . VAL A 1 78 ? 2.690 4.695 8.497 1.00 0.00 78 VAL A CA 3
ATOM 4371 C C . VAL A 1 78 ? 1.695 5.638 7.801 1.00 0.00 78 VAL A C 3
ATOM 4372 O O . VAL A 1 78 ? 1.943 6.057 6.686 1.00 0.00 78 VAL A O 3
ATOM 4385 N N . ASP A 1 79 ? 0.617 6.006 8.522 1.00 0.00 79 ASP A N 3
ATOM 4386 C CA . ASP A 1 79 ? -0.479 6.885 8.043 1.00 0.00 79 ASP A CA 3
ATOM 4387 C C . ASP A 1 79 ? 0.052 8.181 7.377 1.00 0.00 79 ASP A C 3
ATOM 4388 O O . ASP A 1 79 ? -0.330 8.519 6.242 1.00 0.00 79 ASP A O 3
ATOM 4397 N N . ASP A 1 80 ? 0.954 8.873 8.102 1.00 0.00 80 ASP A N 3
ATOM 4398 C CA . ASP A 1 80 ? 1.643 10.090 7.617 1.00 0.00 80 ASP A CA 3
ATOM 4399 C C . ASP A 1 80 ? 2.407 9.807 6.317 1.00 0.00 80 ASP A C 3
ATOM 4400 O O . ASP A 1 80 ? 2.236 10.509 5.317 1.00 0.00 80 ASP A O 3
ATOM 4409 N N . GLU A 1 81 ? 3.211 8.734 6.360 1.00 0.00 81 GLU A N 3
ATOM 4410 C CA . GLU A 1 81 ? 4.080 8.305 5.249 1.00 0.00 81 GLU A CA 3
ATOM 4411 C C . GLU A 1 81 ? 3.273 7.917 3.990 1.00 0.00 81 GLU A C 3
ATOM 4412 O O . GLU A 1 81 ? 3.757 8.101 2.874 1.00 0.00 81 GLU A O 3
ATOM 4424 N N . LEU A 1 82 ? 2.036 7.408 4.186 1.00 0.00 82 LEU A N 3
ATOM 4425 C CA . LEU A 1 82 ? 1.136 7.015 3.080 1.00 0.00 82 LEU A CA 3
ATOM 4426 C C . LEU A 1 82 ? 0.629 8.258 2.342 1.00 0.00 82 LEU A C 3
ATOM 4427 O O . LEU A 1 82 ? 0.466 8.247 1.117 1.00 0.00 82 LEU A O 3
ATOM 4443 N N . ASP A 1 83 ? 0.391 9.335 3.111 1.00 0.00 83 ASP A N 3
ATOM 4444 C CA . ASP A 1 83 ? 0.007 10.647 2.556 1.00 0.00 83 ASP A CA 3
ATOM 4445 C C . ASP A 1 83 ? 1.222 11.356 1.906 1.00 0.00 83 ASP A C 3
ATOM 4446 O O . ASP A 1 83 ? 1.057 12.215 1.040 1.00 0.00 83 ASP A O 3
ATOM 4455 N N . LEU A 1 84 ? 2.446 10.993 2.343 1.00 0.00 84 LEU A N 3
ATOM 4456 C CA . LEU A 1 84 ? 3.705 11.532 1.764 1.00 0.00 84 LEU A CA 3
ATOM 4457 C C . LEU A 1 84 ? 4.062 10.843 0.431 1.00 0.00 84 LEU A C 3
ATOM 4458 O O . LEU A 1 84 ? 4.943 11.320 -0.295 1.00 0.00 84 LEU A O 3
ATOM 4474 N N . LEU A 1 85 ? 3.390 9.715 0.125 1.00 0.00 85 LEU A N 3
ATOM 4475 C CA . LEU A 1 85 ? 3.574 8.996 -1.158 1.00 0.00 85 LEU A CA 3
ATOM 4476 C C . LEU A 1 85 ? 2.970 9.797 -2.322 1.00 0.00 85 LEU A C 3
ATOM 4477 O O . LEU A 1 85 ? 2.115 10.658 -2.112 1.00 0.00 85 LEU A O 3
ATOM 4493 N N . GLU A 1 86 ? 3.430 9.510 -3.547 1.00 0.00 86 GLU A N 3
ATOM 4494 C CA . GLU A 1 86 ? 2.895 10.128 -4.770 1.00 0.00 86 GLU A CA 3
ATOM 4495 C C . GLU A 1 86 ? 2.715 9.066 -5.862 1.00 0.00 86 GLU A C 3
ATOM 4496 O O . GLU A 1 86 ? 1.705 9.059 -6.579 1.00 0.00 86 GLU A O 3
ATOM 4508 N N . THR A 1 87 ? 3.712 8.172 -5.990 1.00 0.00 87 THR A N 3
ATOM 4509 C CA . THR A 1 87 ? 3.706 7.091 -6.991 1.00 0.00 87 THR A CA 3
ATOM 4510 C C . THR A 1 87 ? 3.667 5.710 -6.314 1.00 0.00 87 THR A C 3
ATOM 4511 O O . THR A 1 87 ? 3.997 5.567 -5.119 1.00 0.00 87 THR A O 3
ATOM 4522 N N . VAL A 1 88 ? 3.232 4.708 -7.093 1.00 0.00 88 VAL A N 3
ATOM 4523 C CA . VAL A 1 88 ? 3.175 3.297 -6.665 1.00 0.00 88 VAL A CA 3
ATOM 4524 C C . VAL A 1 88 ? 4.563 2.784 -6.266 1.00 0.00 88 VAL A C 3
ATOM 4525 O O . VAL A 1 88 ? 4.700 2.026 -5.303 1.00 0.00 88 VAL A O 3
ATOM 4538 N N . ASP A 1 89 ? 5.577 3.251 -7.003 1.00 0.00 89 ASP A N 3
ATOM 4539 C CA . ASP A 1 89 ? 6.987 2.939 -6.738 1.00 0.00 89 ASP A CA 3
ATOM 4540 C C . ASP A 1 89 ? 7.406 3.379 -5.317 1.00 0.00 89 ASP A C 3
ATOM 4541 O O . ASP A 1 89 ? 8.178 2.685 -4.662 1.00 0.00 89 ASP A O 3
ATOM 4550 N N . GLU A 1 90 ? 6.847 4.521 -4.846 1.00 0.00 90 GLU A N 3
ATOM 4551 C CA . GLU A 1 90 ? 7.099 5.047 -3.485 1.00 0.00 90 GLU A CA 3
ATOM 4552 C C . GLU A 1 90 ? 6.435 4.174 -2.404 1.00 0.00 90 GLU A C 3
ATOM 4553 O O . GLU A 1 90 ? 7.007 3.998 -1.324 1.00 0.00 90 GLU A O 3
ATOM 4565 N N . LEU A 1 91 ? 5.226 3.645 -2.689 1.00 0.00 91 LEU A N 3
ATOM 4566 C CA . LEU A 1 91 ? 4.559 2.674 -1.780 1.00 0.00 91 LEU A CA 3
ATOM 4567 C C . LEU A 1 91 ? 5.406 1.400 -1.634 1.00 0.00 91 LEU A C 3
ATOM 4568 O O . LEU A 1 91 ? 5.587 0.873 -0.525 1.00 0.00 91 LEU A O 3
ATOM 4584 N N . PHE A 1 92 ? 5.937 0.951 -2.775 1.00 0.00 92 PHE A N 3
ATOM 4585 C CA . PHE A 1 92 ? 6.786 -0.236 -2.867 1.00 0.00 92 PHE A CA 3
ATOM 4586 C C . PHE A 1 92 ? 8.079 -0.035 -2.060 1.00 0.00 92 PHE A C 3
ATOM 4587 O O . PHE A 1 92 ? 8.549 -0.969 -1.413 1.00 0.00 92 PHE A O 3
ATOM 4604 N N . GLN A 1 93 ? 8.632 1.200 -2.097 1.00 0.00 93 GLN A N 3
ATOM 4605 C CA . GLN A 1 93 ? 9.819 1.575 -1.303 1.00 0.00 93 GLN A CA 3
ATOM 4606 C C . GLN A 1 93 ? 9.510 1.529 0.199 1.00 0.00 93 GLN A C 3
ATOM 4607 O O . GLN A 1 93 ? 10.259 0.923 0.962 1.00 0.00 93 GLN A O 3
ATOM 4621 N N . LEU A 1 94 ? 8.377 2.151 0.585 1.00 0.00 94 LEU A N 3
ATOM 4622 C CA . LEU A 1 94 ? 7.928 2.281 1.989 1.00 0.00 94 LEU A CA 3
ATOM 4623 C C . LEU A 1 94 ? 7.891 0.901 2.663 1.00 0.00 94 LEU A C 3
ATOM 4624 O O . LEU A 1 94 ? 8.632 0.642 3.615 1.00 0.00 94 LEU A O 3
ATOM 4640 N N . VAL A 1 95 ? 7.057 0.012 2.109 1.00 0.00 95 VAL A N 3
ATOM 4641 C CA . VAL A 1 95 ? 6.778 -1.304 2.703 1.00 0.00 95 VAL A CA 3
ATOM 4642 C C . VAL A 1 95 ? 8.012 -2.218 2.636 1.00 0.00 95 VAL A C 3
ATOM 4643 O O . VAL A 1 95 ? 8.208 -3.033 3.530 1.00 0.00 95 VAL A O 3
ATOM 4656 N N . GLU A 1 96 ? 8.850 -2.052 1.582 1.00 0.00 96 GLU A N 3
ATOM 4657 C CA . GLU A 1 96 ? 10.139 -2.782 1.442 1.00 0.00 96 GLU A CA 3
ATOM 4658 C C . GLU A 1 96 ? 11.093 -2.454 2.611 1.00 0.00 96 GLU A C 3
ATOM 4659 O O . GLU A 1 96 ? 11.706 -3.357 3.194 1.00 0.00 96 GLU A O 3
ATOM 4671 N N . LYS A 1 97 ? 11.189 -1.150 2.942 1.00 0.00 97 LYS A N 3
ATOM 4672 C CA . LYS A 1 97 ? 12.083 -0.652 4.003 1.00 0.00 97 LYS A CA 3
ATOM 4673 C C . LYS A 1 97 ? 11.610 -1.123 5.380 1.00 0.00 97 LYS A C 3
ATOM 4674 O O . LYS A 1 97 ? 12.410 -1.622 6.162 1.00 0.00 97 LYS A O 3
ATOM 4693 N N . HIS A 1 98 ? 10.295 -0.993 5.646 1.00 0.00 98 HIS A N 3
ATOM 4694 C CA . HIS A 1 98 ? 9.686 -1.421 6.932 1.00 0.00 98 HIS A CA 3
ATOM 4695 C C . HIS A 1 98 ? 9.667 -2.965 7.067 1.00 0.00 98 HIS A C 3
ATOM 4696 O O . HIS A 1 98 ? 9.646 -3.490 8.184 1.00 0.00 98 HIS A O 3
ATOM 4711 N N . ARG A 1 99 ? 9.685 -3.669 5.918 1.00 0.00 99 ARG A N 3
ATOM 4712 C CA . ARG A 1 99 ? 9.825 -5.142 5.855 1.00 0.00 99 ARG A CA 3
ATOM 4713 C C . ARG A 1 99 ? 11.227 -5.556 6.344 1.00 0.00 99 ARG A C 3
ATOM 4714 O O . ARG A 1 99 ? 11.373 -6.486 7.142 1.00 0.00 99 ARG A O 3
ATOM 4735 N N . ALA A 1 100 ? 12.247 -4.819 5.872 1.00 0.00 100 ALA A N 3
ATOM 4736 C CA . ALA A 1 100 ? 13.660 -5.054 6.231 1.00 0.00 100 ALA A CA 3
ATOM 4737 C C . ALA A 1 100 ? 14.077 -4.257 7.492 1.00 0.00 100 ALA A C 3
ATOM 4738 O O . ALA A 1 100 ? 15.226 -4.354 7.928 1.00 0.00 100 ALA A O 3
ATOM 4745 N N . ALA A 1 101 ? 13.113 -3.480 8.054 1.00 0.00 101 ALA A N 3
ATOM 4746 C CA . ALA A 1 101 ? 13.291 -2.629 9.251 1.00 0.00 101 ALA A CA 3
ATOM 4747 C C . ALA A 1 101 ? 14.294 -1.481 8.984 1.00 0.00 101 ALA A C 3
ATOM 4748 O O . ALA A 1 101 ? 15.458 -1.551 9.387 1.00 0.00 101 ALA A O 3
ATOM 4755 N N . GLY A 1 102 ? 13.818 -0.466 8.228 1.00 0.00 102 GLY A N 3
ATOM 4756 C CA . GLY A 1 102 ? 14.596 0.733 7.881 1.00 0.00 102 GLY A CA 3
ATOM 4757 C C . GLY A 1 102 ? 15.843 0.470 7.028 1.00 0.00 102 GLY A C 3
ATOM 4758 O O . GLY A 1 102 ? 16.737 1.325 6.959 1.00 0.00 102 GLY A O 3
ATOM 4762 N N . SER A 1 103 ? 15.914 -0.710 6.387 1.00 0.00 103 SER A N 3
ATOM 4763 C CA . SER A 1 103 ? 17.099 -1.147 5.627 1.00 0.00 103 SER A CA 3
ATOM 4764 C C . SER A 1 103 ? 16.802 -1.053 4.108 1.00 0.00 103 SER A C 3
ATOM 4765 O O . SER A 1 103 ? 17.309 -0.121 3.449 1.00 0.00 103 SER A O 3
ATOM 4774 N N . MET A 1 1 ? -33.310 -56.572 -49.301 1.00 0.00 1 MET A N 4
ATOM 4775 C CA . MET A 1 1 ? -34.467 -55.719 -49.647 1.00 0.00 1 MET A CA 4
ATOM 4776 C C . MET A 1 1 ? -35.350 -55.511 -48.405 1.00 0.00 1 MET A C 4
ATOM 4777 O O . MET A 1 1 ? -35.819 -56.482 -47.798 1.00 0.00 1 MET A O 4
ATOM 4793 N N . GLY A 1 2 ? -35.565 -54.235 -48.039 1.00 0.00 2 GLY A N 4
ATOM 4794 C CA . GLY A 1 2 ? -36.365 -53.866 -46.872 1.00 0.00 2 GLY A CA 4
ATOM 4795 C C . GLY A 1 2 ? -36.585 -52.361 -46.790 1.00 0.00 2 GLY A C 4
ATOM 4796 O O . GLY A 1 2 ? -35.900 -51.598 -47.480 1.00 0.00 2 GLY A O 4
ATOM 4800 N N . SER A 1 3 ? -37.542 -51.939 -45.947 1.00 0.00 3 SER A N 4
ATOM 4801 C CA . SER A 1 3 ? -37.909 -50.519 -45.770 1.00 0.00 3 SER A CA 4
ATOM 4802 C C . SER A 1 3 ? -37.180 -49.929 -44.542 1.00 0.00 3 SER A C 4
ATOM 4803 O O . SER A 1 3 ? -37.399 -50.373 -43.415 1.00 0.00 3 SER A O 4
ATOM 4811 N N . SER A 1 4 ? -36.297 -48.941 -44.775 1.00 0.00 4 SER A N 4
ATOM 4812 C CA . SER A 1 4 ? -35.510 -48.276 -43.714 1.00 0.00 4 SER A CA 4
ATOM 4813 C C . SER A 1 4 ? -36.076 -46.866 -43.429 1.00 0.00 4 SER A C 4
ATOM 4814 O O . SER A 1 4 ? -36.962 -46.385 -44.149 1.00 0.00 4 SER A O 4
ATOM 4822 N N . HIS A 1 5 ? -35.551 -46.212 -42.377 1.00 0.00 5 HIS A N 4
ATOM 4823 C CA . HIS A 1 5 ? -35.992 -44.876 -41.938 1.00 0.00 5 HIS A CA 4
ATOM 4824 C C . HIS A 1 5 ? -34.848 -44.171 -41.189 1.00 0.00 5 HIS A C 4
ATOM 4825 O O . HIS A 1 5 ? -33.904 -44.824 -40.721 1.00 0.00 5 HIS A O 4
ATOM 4840 N N . ASP A 1 6 ? -34.953 -42.840 -41.077 1.00 0.00 6 ASP A N 4
ATOM 4841 C CA . ASP A 1 6 ? -34.033 -42.009 -40.271 1.00 0.00 6 ASP A CA 4
ATOM 4842 C C . ASP A 1 6 ? -34.782 -41.447 -39.045 1.00 0.00 6 ASP A C 4
ATOM 4843 O O . ASP A 1 6 ? -35.929 -41.831 -38.784 1.00 0.00 6 ASP A O 4
ATOM 4852 N N . HIS A 1 7 ? -34.109 -40.547 -38.302 1.00 0.00 7 HIS A N 4
ATOM 4853 C CA . HIS A 1 7 ? -34.684 -39.850 -37.145 1.00 0.00 7 HIS A CA 4
ATOM 4854 C C . HIS A 1 7 ? -33.769 -38.653 -36.761 1.00 0.00 7 HIS A C 4
ATOM 4855 O O . HIS A 1 7 ? -32.876 -38.766 -35.919 1.00 0.00 7 HIS A O 4
ATOM 4870 N N . HIS A 1 8 ? -33.969 -37.523 -37.464 1.00 0.00 8 HIS A N 4
ATOM 4871 C CA . HIS A 1 8 ? -33.203 -36.271 -37.241 1.00 0.00 8 HIS A CA 4
ATOM 4872 C C . HIS A 1 8 ? -33.454 -35.706 -35.824 1.00 0.00 8 HIS A C 4
ATOM 4873 O O . HIS A 1 8 ? -34.614 -35.509 -35.435 1.00 0.00 8 HIS A O 4
ATOM 4888 N N . HIS A 1 9 ? -32.360 -35.447 -35.072 1.00 0.00 9 HIS A N 4
ATOM 4889 C CA . HIS A 1 9 ? -32.416 -34.839 -33.731 1.00 0.00 9 HIS A CA 4
ATOM 4890 C C . HIS A 1 9 ? -31.244 -33.856 -33.541 1.00 0.00 9 HIS A C 4
ATOM 4891 O O . HIS A 1 9 ? -30.078 -34.229 -33.707 1.00 0.00 9 HIS A O 4
ATOM 4906 N N . HIS A 1 10 ? -31.579 -32.595 -33.195 1.00 0.00 10 HIS A N 4
ATOM 4907 C CA . HIS A 1 10 ? -30.597 -31.556 -32.810 1.00 0.00 10 HIS A CA 4
ATOM 4908 C C . HIS A 1 10 ? -30.626 -31.374 -31.280 1.00 0.00 10 HIS A C 4
ATOM 4909 O O . HIS A 1 10 ? -31.648 -31.653 -30.633 1.00 0.00 10 HIS A O 4
ATOM 4924 N N . SER A 1 11 ? -29.505 -30.891 -30.725 1.00 0.00 11 SER A N 4
ATOM 4925 C CA . SER A 1 11 ? -29.316 -30.705 -29.271 1.00 0.00 11 SER A CA 4
ATOM 4926 C C . SER A 1 11 ? -28.243 -29.622 -29.008 1.00 0.00 11 SER A C 4
ATOM 4927 O O . SER A 1 11 ? -27.512 -29.667 -28.014 1.00 0.00 11 SER A O 4
ATOM 4935 N N . SER A 1 12 ? -28.213 -28.619 -29.903 1.00 0.00 12 SER A N 4
ATOM 4936 C CA . SER A 1 12 ? -27.222 -27.524 -29.894 1.00 0.00 12 SER A CA 4
ATOM 4937 C C . SER A 1 12 ? -27.521 -26.476 -28.794 1.00 0.00 12 SER A C 4
ATOM 4938 O O . SER A 1 12 ? -28.500 -26.598 -28.054 1.00 0.00 12 SER A O 4
ATOM 4946 N N . GLY A 1 13 ? -26.664 -25.443 -28.704 1.00 0.00 13 GLY A N 4
ATOM 4947 C CA . GLY A 1 13 ? -26.782 -24.387 -27.688 1.00 0.00 13 GLY A CA 4
ATOM 4948 C C . GLY A 1 13 ? -26.079 -24.753 -26.380 1.00 0.00 13 GLY A C 4
ATOM 4949 O O . GLY A 1 13 ? -26.331 -24.139 -25.336 1.00 0.00 13 GLY A O 4
ATOM 4953 N N . ARG A 1 14 ? -25.190 -25.762 -26.453 1.00 0.00 14 ARG A N 4
ATOM 4954 C CA . ARG A 1 14 ? -24.433 -26.277 -25.302 1.00 0.00 14 ARG A CA 4
ATOM 4955 C C . ARG A 1 14 ? -23.213 -25.383 -25.029 1.00 0.00 14 ARG A C 4
ATOM 4956 O O . ARG A 1 14 ? -22.393 -25.154 -25.926 1.00 0.00 14 ARG A O 4
ATOM 4977 N N . GLU A 1 15 ? -23.106 -24.888 -23.786 1.00 0.00 15 GLU A N 4
ATOM 4978 C CA . GLU A 1 15 ? -22.010 -24.005 -23.348 1.00 0.00 15 GLU A CA 4
ATOM 4979 C C . GLU A 1 15 ? -21.647 -24.301 -21.879 1.00 0.00 15 GLU A C 4
ATOM 4980 O O . GLU A 1 15 ? -22.526 -24.637 -21.066 1.00 0.00 15 GLU A O 4
ATOM 4992 N N . ASN A 1 16 ? -20.344 -24.195 -21.560 1.00 0.00 16 ASN A N 4
ATOM 4993 C CA . ASN A 1 16 ? -19.816 -24.383 -20.197 1.00 0.00 16 ASN A CA 4
ATOM 4994 C C . ASN A 1 16 ? -18.488 -23.623 -20.057 1.00 0.00 16 ASN A C 4
ATOM 4995 O O . ASN A 1 16 ? -17.414 -24.155 -20.357 1.00 0.00 16 ASN A O 4
ATOM 5006 N N . LEU A 1 17 ? -18.590 -22.350 -19.661 1.00 0.00 17 LEU A N 4
ATOM 5007 C CA . LEU A 1 17 ? -17.423 -21.481 -19.402 1.00 0.00 17 LEU A CA 4
ATOM 5008 C C . LEU A 1 17 ? -16.857 -21.736 -17.988 1.00 0.00 17 LEU A C 4
ATOM 5009 O O . LEU A 1 17 ? -17.494 -22.397 -17.150 1.00 0.00 17 LEU A O 4
ATOM 5025 N N . TYR A 1 18 ? -15.662 -21.179 -17.745 1.00 0.00 18 TYR A N 4
ATOM 5026 C CA . TYR A 1 18 ? -14.857 -21.432 -16.533 1.00 0.00 18 TYR A CA 4
ATOM 5027 C C . TYR A 1 18 ? -14.006 -20.192 -16.199 1.00 0.00 18 TYR A C 4
ATOM 5028 O O . TYR A 1 18 ? -13.853 -19.289 -17.044 1.00 0.00 18 TYR A O 4
ATOM 5046 N N . PHE A 1 19 ? -13.462 -20.159 -14.967 1.00 0.00 19 PHE A N 4
ATOM 5047 C CA . PHE A 1 19 ? -12.506 -19.113 -14.530 1.00 0.00 19 PHE A CA 4
ATOM 5048 C C . PHE A 1 19 ? -11.629 -19.637 -13.358 1.00 0.00 19 PHE A C 4
ATOM 5049 O O . PHE A 1 19 ? -10.926 -18.871 -12.684 1.00 0.00 19 PHE A O 4
ATOM 5066 N N . GLN A 1 20 ? -11.634 -20.969 -13.148 1.00 0.00 20 GLN A N 4
ATOM 5067 C CA . GLN A 1 20 ? -10.894 -21.606 -12.045 1.00 0.00 20 GLN A CA 4
ATOM 5068 C C . GLN A 1 20 ? -9.399 -21.726 -12.410 1.00 0.00 20 GLN A C 4
ATOM 5069 O O . GLN A 1 20 ? -8.957 -22.737 -12.973 1.00 0.00 20 GLN A O 4
ATOM 5083 N N . GLY A 1 21 ? -8.647 -20.653 -12.128 1.00 0.00 21 GLY A N 4
ATOM 5084 C CA . GLY A 1 21 ? -7.214 -20.617 -12.408 1.00 0.00 21 GLY A CA 4
ATOM 5085 C C . GLY A 1 21 ? -6.607 -19.271 -12.061 1.00 0.00 21 GLY A C 4
ATOM 5086 O O . GLY A 1 21 ? -6.450 -18.412 -12.939 1.00 0.00 21 GLY A O 4
ATOM 5090 N N . HIS A 1 22 ? -6.293 -19.078 -10.764 1.00 0.00 22 HIS A N 4
ATOM 5091 C CA . HIS A 1 22 ? -5.683 -17.833 -10.249 1.00 0.00 22 HIS A CA 4
ATOM 5092 C C . HIS A 1 22 ? -4.984 -18.107 -8.902 1.00 0.00 22 HIS A C 4
ATOM 5093 O O . HIS A 1 22 ? -5.554 -18.770 -8.025 1.00 0.00 22 HIS A O 4
ATOM 5108 N N . MET A 1 23 ? -3.740 -17.602 -8.758 1.00 0.00 23 MET A N 4
ATOM 5109 C CA . MET A 1 23 ? -2.933 -17.729 -7.526 1.00 0.00 23 MET A CA 4
ATOM 5110 C C . MET A 1 23 ? -2.106 -16.435 -7.326 1.00 0.00 23 MET A C 4
ATOM 5111 O O . MET A 1 23 ? -0.986 -16.320 -7.849 1.00 0.00 23 MET A O 4
ATOM 5125 N N . PRO A 1 24 ? -2.685 -15.397 -6.637 1.00 0.00 24 PRO A N 4
ATOM 5126 C CA . PRO A 1 24 ? -1.948 -14.173 -6.271 1.00 0.00 24 PRO A CA 4
ATOM 5127 C C . PRO A 1 24 ? -1.035 -14.420 -5.048 1.00 0.00 24 PRO A C 4
ATOM 5128 O O . PRO A 1 24 ? -1.443 -14.205 -3.897 1.00 0.00 24 PRO A O 4
ATOM 5139 N N . ASN A 1 25 ? 0.193 -14.904 -5.308 1.00 0.00 25 ASN A N 4
ATOM 5140 C CA . ASN A 1 25 ? 1.152 -15.294 -4.246 1.00 0.00 25 ASN A CA 4
ATOM 5141 C C . ASN A 1 25 ? 2.568 -14.783 -4.580 1.00 0.00 25 ASN A C 4
ATOM 5142 O O . ASN A 1 25 ? 3.350 -15.473 -5.254 1.00 0.00 25 ASN A O 4
ATOM 5153 N N . ASP A 1 26 ? 2.851 -13.545 -4.134 1.00 0.00 26 ASP A N 4
ATOM 5154 C CA . ASP A 1 26 ? 4.170 -12.883 -4.268 1.00 0.00 26 ASP A CA 4
ATOM 5155 C C . ASP A 1 26 ? 4.147 -11.576 -3.446 1.00 0.00 26 ASP A C 4
ATOM 5156 O O . ASP A 1 26 ? 3.065 -11.044 -3.161 1.00 0.00 26 ASP A O 4
ATOM 5165 N N . MET A 1 27 ? 5.341 -11.092 -3.055 1.00 0.00 27 MET A N 4
ATOM 5166 C CA . MET A 1 27 ? 5.531 -9.836 -2.300 1.00 0.00 27 MET A CA 4
ATOM 5167 C C . MET A 1 27 ? 4.915 -8.639 -3.062 1.00 0.00 27 MET A C 4
ATOM 5168 O O . MET A 1 27 ? 3.917 -8.046 -2.616 1.00 0.00 27 MET A O 4
ATOM 5182 N N . GLU A 1 28 ? 5.474 -8.364 -4.253 1.00 0.00 28 GLU A N 4
ATOM 5183 C CA . GLU A 1 28 ? 5.104 -7.207 -5.096 1.00 0.00 28 GLU A CA 4
ATOM 5184 C C . GLU A 1 28 ? 3.658 -7.328 -5.599 1.00 0.00 28 GLU A C 4
ATOM 5185 O O . GLU A 1 28 ? 2.961 -6.322 -5.764 1.00 0.00 28 GLU A O 4
ATOM 5197 N N . ASP A 1 29 ? 3.239 -8.589 -5.821 1.00 0.00 29 ASP A N 4
ATOM 5198 C CA . ASP A 1 29 ? 1.843 -8.958 -6.144 1.00 0.00 29 ASP A CA 4
ATOM 5199 C C . ASP A 1 29 ? 0.874 -8.405 -5.087 1.00 0.00 29 ASP A C 4
ATOM 5200 O O . ASP A 1 29 ? -0.141 -7.814 -5.431 1.00 0.00 29 ASP A O 4
ATOM 5209 N N . HIS A 1 30 ? 1.220 -8.612 -3.803 1.00 0.00 30 HIS A N 4
ATOM 5210 C CA . HIS A 1 30 ? 0.357 -8.235 -2.668 1.00 0.00 30 HIS A CA 4
ATOM 5211 C C . HIS A 1 30 ? 0.311 -6.717 -2.446 1.00 0.00 30 HIS A C 4
ATOM 5212 O O . HIS A 1 30 ? -0.687 -6.238 -1.926 1.00 0.00 30 HIS A O 4
ATOM 5227 N N . LEU A 1 31 ? 1.370 -5.967 -2.844 1.00 0.00 31 LEU A N 4
ATOM 5228 C CA . LEU A 1 31 ? 1.290 -4.472 -2.891 1.00 0.00 31 LEU A CA 4
ATOM 5229 C C . LEU A 1 31 ? 0.179 -4.050 -3.881 1.00 0.00 31 LEU A C 4
ATOM 5230 O O . LEU A 1 31 ? -0.657 -3.193 -3.576 1.00 0.00 31 LEU A O 4
ATOM 5246 N N . LEU A 1 32 ? 0.184 -4.705 -5.055 1.00 0.00 32 LEU A N 4
ATOM 5247 C CA . LEU A 1 32 ? -0.814 -4.488 -6.125 1.00 0.00 32 LEU A CA 4
ATOM 5248 C C . LEU A 1 32 ? -2.226 -4.944 -5.684 1.00 0.00 32 LEU A C 4
ATOM 5249 O O . LEU A 1 32 ? -3.214 -4.311 -6.044 1.00 0.00 32 LEU A O 4
ATOM 5265 N N . THR A 1 33 ? -2.293 -6.041 -4.903 1.00 0.00 33 THR A N 4
ATOM 5266 C CA . THR A 1 33 ? -3.561 -6.620 -4.415 1.00 0.00 33 THR A CA 4
ATOM 5267 C C . THR A 1 33 ? -4.235 -5.676 -3.396 1.00 0.00 33 THR A C 4
ATOM 5268 O O . THR A 1 33 ? -5.453 -5.460 -3.450 1.00 0.00 33 THR A O 4
ATOM 5279 N N . VAL A 1 34 ? -3.425 -5.098 -2.491 1.00 0.00 34 VAL A N 4
ATOM 5280 C CA . VAL A 1 34 ? -3.909 -4.142 -1.481 1.00 0.00 34 VAL A CA 4
ATOM 5281 C C . VAL A 1 34 ? -4.522 -2.898 -2.163 1.00 0.00 34 VAL A C 4
ATOM 5282 O O . VAL A 1 34 ? -5.661 -2.513 -1.850 1.00 0.00 34 VAL A O 4
ATOM 5295 N N . LEU A 1 35 ? -3.769 -2.319 -3.116 1.00 0.00 35 LEU A N 4
ATOM 5296 C CA . LEU A 1 35 ? -4.172 -1.094 -3.830 1.00 0.00 35 LEU A CA 4
ATOM 5297 C C . LEU A 1 35 ? -5.404 -1.319 -4.727 1.00 0.00 35 LEU A C 4
ATOM 5298 O O . LEU A 1 35 ? -6.251 -0.444 -4.803 1.00 0.00 35 LEU A O 4
ATOM 5314 N N . SER A 1 36 ? -5.475 -2.488 -5.400 1.00 0.00 36 SER A N 4
ATOM 5315 C CA . SER A 1 36 ? -6.541 -2.794 -6.382 1.00 0.00 36 SER A CA 4
ATOM 5316 C C . SER A 1 36 ? -7.915 -2.881 -5.713 1.00 0.00 36 SER A C 4
ATOM 5317 O O . SER A 1 36 ? -8.901 -2.318 -6.203 1.00 0.00 36 SER A O 4
ATOM 5325 N N . VAL A 1 37 ? -7.939 -3.583 -4.580 1.00 0.00 37 VAL A N 4
ATOM 5326 C CA . VAL A 1 37 ? -9.149 -3.766 -3.772 1.00 0.00 37 VAL A CA 4
ATOM 5327 C C . VAL A 1 37 ? -9.534 -2.439 -3.073 1.00 0.00 37 VAL A C 4
ATOM 5328 O O . VAL A 1 37 ? -10.717 -2.164 -2.862 1.00 0.00 37 VAL A O 4
ATOM 5341 N N . ALA A 1 38 ? -8.517 -1.609 -2.757 1.00 0.00 38 ALA A N 4
ATOM 5342 C CA . ALA A 1 38 ? -8.720 -0.292 -2.110 1.00 0.00 38 ALA A CA 4
ATOM 5343 C C . ALA A 1 38 ? -9.276 0.766 -3.097 1.00 0.00 38 ALA A C 4
ATOM 5344 O O . ALA A 1 38 ? -10.119 1.588 -2.723 1.00 0.00 38 ALA A O 4
ATOM 5351 N N . SER A 1 39 ? -8.814 0.722 -4.364 1.00 0.00 39 SER A N 4
ATOM 5352 C CA . SER A 1 39 ? -9.137 1.747 -5.379 1.00 0.00 39 SER A CA 4
ATOM 5353 C C . SER A 1 39 ? -10.339 1.315 -6.235 1.00 0.00 39 SER A C 4
ATOM 5354 O O . SER A 1 39 ? -11.382 1.980 -6.248 1.00 0.00 39 SER A O 4
ATOM 5362 N N . GLY A 1 40 ? -10.183 0.183 -6.938 1.00 0.00 40 GLY A N 4
ATOM 5363 C CA . GLY A 1 40 ? -11.211 -0.339 -7.837 1.00 0.00 40 GLY A CA 4
ATOM 5364 C C . GLY A 1 40 ? -10.614 -0.915 -9.112 1.00 0.00 40 GLY A C 4
ATOM 5365 O O . GLY A 1 40 ? -11.188 -1.845 -9.694 1.00 0.00 40 GLY A O 4
ATOM 5369 N N . VAL A 1 41 ? -9.467 -0.352 -9.565 1.00 0.00 41 VAL A N 4
ATOM 5370 C CA . VAL A 1 41 ? -8.764 -0.831 -10.764 1.00 0.00 41 VAL A CA 4
ATOM 5371 C C . VAL A 1 41 ? -8.088 -2.188 -10.470 1.00 0.00 41 VAL A C 4
ATOM 5372 O O . VAL A 1 41 ? -7.591 -2.372 -9.360 1.00 0.00 41 VAL A O 4
ATOM 5385 N N . PRO A 1 42 ? -8.082 -3.171 -11.436 1.00 0.00 42 PRO A N 4
ATOM 5386 C CA . PRO A 1 42 ? -7.385 -4.466 -11.249 1.00 0.00 42 PRO A CA 4
ATOM 5387 C C . PRO A 1 42 ? -5.869 -4.286 -10.997 1.00 0.00 42 PRO A C 4
ATOM 5388 O O . PRO A 1 42 ? -5.264 -3.301 -11.434 1.00 0.00 42 PRO A O 4
ATOM 5399 N N . LYS A 1 43 ? -5.290 -5.262 -10.278 1.00 0.00 43 LYS A N 4
ATOM 5400 C CA . LYS A 1 43 ? -3.848 -5.305 -9.930 1.00 0.00 43 LYS A CA 4
ATOM 5401 C C . LYS A 1 43 ? -2.942 -5.355 -11.184 1.00 0.00 43 LYS A C 4
ATOM 5402 O O . LYS A 1 43 ? -1.756 -5.014 -11.116 1.00 0.00 43 LYS A O 4
ATOM 5421 N N . GLU A 1 44 ? -3.530 -5.773 -12.320 1.00 0.00 44 GLU A N 4
ATOM 5422 C CA . GLU A 1 44 ? -2.866 -5.772 -13.637 1.00 0.00 44 GLU A CA 4
ATOM 5423 C C . GLU A 1 44 ? -2.582 -4.330 -14.123 1.00 0.00 44 GLU A C 4
ATOM 5424 O O . GLU A 1 44 ? -1.559 -4.073 -14.764 1.00 0.00 44 GLU A O 4
ATOM 5436 N N . GLU A 1 45 ? -3.506 -3.405 -13.805 1.00 0.00 45 GLU A N 4
ATOM 5437 C CA . GLU A 1 45 ? -3.392 -1.971 -14.165 1.00 0.00 45 GLU A CA 4
ATOM 5438 C C . GLU A 1 45 ? -2.389 -1.233 -13.269 1.00 0.00 45 GLU A C 4
ATOM 5439 O O . GLU A 1 45 ? -2.009 -0.100 -13.569 1.00 0.00 45 GLU A O 4
ATOM 5451 N N . ILE A 1 46 ? -1.966 -1.882 -12.176 1.00 0.00 46 ILE A N 4
ATOM 5452 C CA . ILE A 1 46 ? -1.072 -1.278 -11.183 1.00 0.00 46 ILE A CA 4
ATOM 5453 C C . ILE A 1 46 ? 0.385 -1.713 -11.434 1.00 0.00 46 ILE A C 4
ATOM 5454 O O . ILE A 1 46 ? 0.695 -2.907 -11.483 1.00 0.00 46 ILE A O 4
ATOM 5470 N N . SER A 1 47 ? 1.243 -0.715 -11.614 1.00 0.00 47 SER A N 4
ATOM 5471 C CA . SER A 1 47 ? 2.698 -0.854 -11.715 1.00 0.00 47 SER A CA 4
ATOM 5472 C C . SER A 1 47 ? 3.332 0.255 -10.867 1.00 0.00 47 SER A C 4
ATOM 5473 O O . SER A 1 47 ? 2.609 1.073 -10.287 1.00 0.00 47 SER A O 4
ATOM 5481 N N . ARG A 1 48 ? 4.674 0.282 -10.824 1.00 0.00 48 ARG A N 4
ATOM 5482 C CA . ARG A 1 48 ? 5.448 1.315 -10.103 1.00 0.00 48 ARG A CA 4
ATOM 5483 C C . ARG A 1 48 ? 5.025 2.767 -10.499 1.00 0.00 48 ARG A C 4
ATOM 5484 O O . ARG A 1 48 ? 4.598 3.536 -9.638 1.00 0.00 48 ARG A O 4
ATOM 5505 N N . ASP A 1 49 ? 5.078 3.120 -11.798 1.00 0.00 49 ASP A N 4
ATOM 5506 C CA . ASP A 1 49 ? 4.793 4.506 -12.264 1.00 0.00 49 ASP A CA 4
ATOM 5507 C C . ASP A 1 49 ? 3.325 4.676 -12.699 1.00 0.00 49 ASP A C 4
ATOM 5508 O O . ASP A 1 49 ? 2.987 5.661 -13.372 1.00 0.00 49 ASP A O 4
ATOM 5517 N N . SER A 1 50 ? 2.444 3.742 -12.277 1.00 0.00 50 SER A N 4
ATOM 5518 C CA . SER A 1 50 ? 0.980 3.843 -12.512 1.00 0.00 50 SER A CA 4
ATOM 5519 C C . SER A 1 50 ? 0.354 4.962 -11.654 1.00 0.00 50 SER A C 4
ATOM 5520 O O . SER A 1 50 ? -0.797 5.346 -11.885 1.00 0.00 50 SER A O 4
ATOM 5528 N N . ARG A 1 51 ? 1.135 5.457 -10.658 1.00 0.00 51 ARG A N 4
ATOM 5529 C CA . ARG A 1 51 ? 0.776 6.595 -9.777 1.00 0.00 51 ARG A CA 4
ATOM 5530 C C . ARG A 1 51 ? -0.334 6.207 -8.779 1.00 0.00 51 ARG A C 4
ATOM 5531 O O . ARG A 1 51 ? -0.821 5.072 -8.784 1.00 0.00 51 ARG A O 4
ATOM 5552 N N . MET A 1 52 ? -0.691 7.147 -7.894 1.00 0.00 52 MET A N 4
ATOM 5553 C CA . MET A 1 52 ? -1.663 6.917 -6.798 1.00 0.00 52 MET A CA 4
ATOM 5554 C C . MET A 1 52 ? -2.745 7.999 -6.775 1.00 0.00 52 MET A C 4
ATOM 5555 O O . MET A 1 52 ? -3.332 8.269 -5.714 1.00 0.00 52 MET A O 4
ATOM 5569 N N . GLU A 1 53 ? -3.041 8.562 -7.958 1.00 0.00 53 GLU A N 4
ATOM 5570 C CA . GLU A 1 53 ? -4.054 9.634 -8.127 1.00 0.00 53 GLU A CA 4
ATOM 5571 C C . GLU A 1 53 ? -5.426 9.174 -7.597 1.00 0.00 53 GLU A C 4
ATOM 5572 O O . GLU A 1 53 ? -6.147 9.936 -6.941 1.00 0.00 53 GLU A O 4
ATOM 5584 N N . ASP A 1 54 ? -5.749 7.907 -7.884 1.00 0.00 54 ASP A N 4
ATOM 5585 C CA . ASP A 1 54 ? -6.959 7.221 -7.378 1.00 0.00 54 ASP A CA 4
ATOM 5586 C C . ASP A 1 54 ? -6.570 6.021 -6.483 1.00 0.00 54 ASP A C 4
ATOM 5587 O O . ASP A 1 54 ? -7.333 5.614 -5.599 1.00 0.00 54 ASP A O 4
ATOM 5596 N N . LEU A 1 55 ? -5.348 5.496 -6.700 1.00 0.00 55 LEU A N 4
ATOM 5597 C CA . LEU A 1 55 ? -4.910 4.187 -6.165 1.00 0.00 55 LEU A CA 4
ATOM 5598 C C . LEU A 1 55 ? -4.544 4.245 -4.675 1.00 0.00 55 LEU A C 4
ATOM 5599 O O . LEU A 1 55 ? -4.701 3.243 -3.966 1.00 0.00 55 LEU A O 4
ATOM 5615 N N . ALA A 1 56 ? -4.056 5.418 -4.216 1.00 0.00 56 ALA A N 4
ATOM 5616 C CA . ALA A 1 56 ? -3.741 5.667 -2.795 1.00 0.00 56 ALA A CA 4
ATOM 5617 C C . ALA A 1 56 ? -3.542 7.171 -2.543 1.00 0.00 56 ALA A C 4
ATOM 5618 O O . ALA A 1 56 ? -2.433 7.696 -2.675 1.00 0.00 56 ALA A O 4
ATOM 5625 N N . PHE A 1 57 ? -4.652 7.857 -2.223 1.00 0.00 57 PHE A N 4
ATOM 5626 C CA . PHE A 1 57 ? -4.653 9.296 -1.898 1.00 0.00 57 PHE A CA 4
ATOM 5627 C C . PHE A 1 57 ? -5.929 9.657 -1.120 1.00 0.00 57 PHE A C 4
ATOM 5628 O O . PHE A 1 57 ? -5.912 10.538 -0.252 1.00 0.00 57 PHE A O 4
ATOM 5645 N N . ASP A 1 58 ? -7.031 8.961 -1.457 1.00 0.00 58 ASP A N 4
ATOM 5646 C CA . ASP A 1 58 ? -8.343 9.125 -0.800 1.00 0.00 58 ASP A CA 4
ATOM 5647 C C . ASP A 1 58 ? -8.284 8.716 0.686 1.00 0.00 58 ASP A C 4
ATOM 5648 O O . ASP A 1 58 ? -7.538 7.811 1.037 1.00 0.00 58 ASP A O 4
ATOM 5657 N N . SER A 1 59 ? -9.092 9.396 1.527 1.00 0.00 59 SER A N 4
ATOM 5658 C CA . SER A 1 59 ? -9.120 9.188 2.989 1.00 0.00 59 SER A CA 4
ATOM 5659 C C . SER A 1 59 ? -9.396 7.715 3.370 1.00 0.00 59 SER A C 4
ATOM 5660 O O . SER A 1 59 ? -8.718 7.155 4.241 1.00 0.00 59 SER A O 4
ATOM 5668 N N . LEU A 1 60 ? -10.388 7.105 2.689 1.00 0.00 60 LEU A N 4
ATOM 5669 C CA . LEU A 1 60 ? -10.784 5.702 2.929 1.00 0.00 60 LEU A CA 4
ATOM 5670 C C . LEU A 1 60 ? -9.681 4.739 2.466 1.00 0.00 60 LEU A C 4
ATOM 5671 O O . LEU A 1 60 ? -9.396 3.746 3.140 1.00 0.00 60 LEU A O 4
ATOM 5687 N N . VAL A 1 61 ? -9.051 5.066 1.323 1.00 0.00 61 VAL A N 4
ATOM 5688 C CA . VAL A 1 61 ? -7.989 4.228 0.737 1.00 0.00 61 VAL A CA 4
ATOM 5689 C C . VAL A 1 61 ? -6.746 4.192 1.647 1.00 0.00 61 VAL A C 4
ATOM 5690 O O . VAL A 1 61 ? -6.254 3.114 1.941 1.00 0.00 61 VAL A O 4
ATOM 5703 N N . VAL A 1 62 ? -6.279 5.376 2.098 1.00 0.00 62 VAL A N 4
ATOM 5704 C CA . VAL A 1 62 ? -5.032 5.523 2.894 1.00 0.00 62 VAL A CA 4
ATOM 5705 C C . VAL A 1 62 ? -5.183 4.901 4.300 1.00 0.00 62 VAL A C 4
ATOM 5706 O O . VAL A 1 62 ? -4.239 4.272 4.815 1.00 0.00 62 VAL A O 4
ATOM 5719 N N . SER A 1 63 ? -6.379 5.074 4.912 1.00 0.00 63 SER A N 4
ATOM 5720 C CA . SER A 1 63 ? -6.696 4.443 6.203 1.00 0.00 63 SER A CA 4
ATOM 5721 C C . SER A 1 63 ? -6.650 2.913 6.051 1.00 0.00 63 SER A C 4
ATOM 5722 O O . SER A 1 63 ? -5.860 2.254 6.720 1.00 0.00 63 SER A O 4
ATOM 5730 N N . GLU A 1 64 ? -7.441 2.386 5.090 1.00 0.00 64 GLU A N 4
ATOM 5731 C CA . GLU A 1 64 ? -7.520 0.939 4.797 1.00 0.00 64 GLU A CA 4
ATOM 5732 C C . GLU A 1 64 ? -6.155 0.373 4.338 1.00 0.00 64 GLU A C 4
ATOM 5733 O O . GLU A 1 64 ? -5.871 -0.801 4.552 1.00 0.00 64 GLU A O 4
ATOM 5745 N N . LEU A 1 65 ? -5.319 1.237 3.734 1.00 0.00 65 LEU A N 4
ATOM 5746 C CA . LEU A 1 65 ? -3.975 0.881 3.240 1.00 0.00 65 LEU A CA 4
ATOM 5747 C C . LEU A 1 65 ? -3.074 0.481 4.420 1.00 0.00 65 LEU A C 4
ATOM 5748 O O . LEU A 1 65 ? -2.465 -0.579 4.392 1.00 0.00 65 LEU A O 4
ATOM 5764 N N . SER A 1 66 ? -3.053 1.319 5.479 1.00 0.00 66 SER A N 4
ATOM 5765 C CA . SER A 1 66 ? -2.271 1.035 6.706 1.00 0.00 66 SER A CA 4
ATOM 5766 C C . SER A 1 66 ? -2.860 -0.169 7.481 1.00 0.00 66 SER A C 4
ATOM 5767 O O . SER A 1 66 ? -2.110 -0.947 8.074 1.00 0.00 66 SER A O 4
ATOM 5775 N N . LEU A 1 67 ? -4.208 -0.302 7.448 1.00 0.00 67 LEU A N 4
ATOM 5776 C CA . LEU A 1 67 ? -4.945 -1.411 8.113 1.00 0.00 67 LEU A CA 4
ATOM 5777 C C . LEU A 1 67 ? -4.678 -2.768 7.428 1.00 0.00 67 LEU A C 4
ATOM 5778 O O . LEU A 1 67 ? -4.674 -3.818 8.079 1.00 0.00 67 LEU A O 4
ATOM 5794 N N . LYS A 1 68 ? -4.481 -2.724 6.100 1.00 0.00 68 LYS A N 4
ATOM 5795 C CA . LYS A 1 68 ? -4.319 -3.928 5.269 1.00 0.00 68 LYS A CA 4
ATOM 5796 C C . LYS A 1 68 ? -2.856 -4.372 5.280 1.00 0.00 68 LYS A C 4
ATOM 5797 O O . LYS A 1 68 ? -2.582 -5.547 5.459 1.00 0.00 68 LYS A O 4
ATOM 5816 N N . LEU A 1 69 ? -1.923 -3.398 5.144 1.00 0.00 69 LEU A N 4
ATOM 5817 C CA . LEU A 1 69 ? -0.460 -3.640 5.258 1.00 0.00 69 LEU A CA 4
ATOM 5818 C C . LEU A 1 69 ? -0.100 -4.174 6.666 1.00 0.00 69 LEU A C 4
ATOM 5819 O O . LEU A 1 69 ? 0.893 -4.875 6.822 1.00 0.00 69 LEU A O 4
ATOM 5835 N N . ARG A 1 70 ? -0.926 -3.796 7.665 1.00 0.00 70 ARG A N 4
ATOM 5836 C CA . ARG A 1 70 ? -0.844 -4.295 9.059 1.00 0.00 70 ARG A CA 4
ATOM 5837 C C . ARG A 1 70 ? -0.969 -5.830 9.106 1.00 0.00 70 ARG A C 4
ATOM 5838 O O . ARG A 1 70 ? -0.287 -6.489 9.889 1.00 0.00 70 ARG A O 4
ATOM 5859 N N . LYS A 1 71 ? -1.871 -6.380 8.278 1.00 0.00 71 LYS A N 4
ATOM 5860 C CA . LYS A 1 71 ? -2.100 -7.836 8.184 1.00 0.00 71 LYS A CA 4
ATOM 5861 C C . LYS A 1 71 ? -1.110 -8.491 7.202 1.00 0.00 71 LYS A C 4
ATOM 5862 O O . LYS A 1 71 ? -0.505 -9.526 7.506 1.00 0.00 71 LYS A O 4
ATOM 5881 N N . GLU A 1 72 ? -0.946 -7.858 6.036 1.00 0.00 72 GLU A N 4
ATOM 5882 C CA . GLU A 1 72 ? -0.206 -8.411 4.896 1.00 0.00 72 GLU A CA 4
ATOM 5883 C C . GLU A 1 72 ? 1.307 -8.501 5.182 1.00 0.00 72 GLU A C 4
ATOM 5884 O O . GLU A 1 72 ? 1.913 -9.561 5.017 1.00 0.00 72 GLU A O 4
ATOM 5896 N N . PHE A 1 73 ? 1.907 -7.381 5.622 1.00 0.00 73 PHE A N 4
ATOM 5897 C CA . PHE A 1 73 ? 3.380 -7.265 5.820 1.00 0.00 73 PHE A CA 4
ATOM 5898 C C . PHE A 1 73 ? 3.744 -6.849 7.265 1.00 0.00 73 PHE A C 4
ATOM 5899 O O . PHE A 1 73 ? 4.931 -6.793 7.609 1.00 0.00 73 PHE A O 4
ATOM 5916 N N . GLY A 1 74 ? 2.721 -6.562 8.102 1.00 0.00 74 GLY A N 4
ATOM 5917 C CA . GLY A 1 74 ? 2.931 -6.085 9.481 1.00 0.00 74 GLY A CA 4
ATOM 5918 C C . GLY A 1 74 ? 3.311 -4.602 9.558 1.00 0.00 74 GLY A C 4
ATOM 5919 O O . GLY A 1 74 ? 3.739 -4.125 10.613 1.00 0.00 74 GLY A O 4
ATOM 5923 N N . VAL A 1 75 ? 3.145 -3.878 8.433 1.00 0.00 75 VAL A N 4
ATOM 5924 C CA . VAL A 1 75 ? 3.512 -2.453 8.310 1.00 0.00 75 VAL A CA 4
ATOM 5925 C C . VAL A 1 75 ? 2.327 -1.572 8.789 1.00 0.00 75 VAL A C 4
ATOM 5926 O O . VAL A 1 75 ? 1.291 -1.485 8.120 1.00 0.00 75 VAL A O 4
ATOM 5939 N N . THR A 1 76 ? 2.492 -0.961 9.977 1.00 0.00 76 THR A N 4
ATOM 5940 C CA . THR A 1 76 ? 1.422 -0.230 10.701 1.00 0.00 76 THR A CA 4
ATOM 5941 C C . THR A 1 76 ? 1.987 1.086 11.266 1.00 0.00 76 THR A C 4
ATOM 5942 O O . THR A 1 76 ? 3.203 1.191 11.485 1.00 0.00 76 THR A O 4
ATOM 5953 N N . GLY A 1 77 ? 1.093 2.074 11.506 1.00 0.00 77 GLY A N 4
ATOM 5954 C CA . GLY A 1 77 ? 1.490 3.400 11.981 1.00 0.00 77 GLY A CA 4
ATOM 5955 C C . GLY A 1 77 ? 2.309 4.153 10.947 1.00 0.00 77 GLY A C 4
ATOM 5956 O O . GLY A 1 77 ? 3.240 4.889 11.280 1.00 0.00 77 GLY A O 4
ATOM 5960 N N . VAL A 1 78 ? 1.949 3.932 9.678 1.00 0.00 78 VAL A N 4
ATOM 5961 C CA . VAL A 1 78 ? 2.632 4.511 8.505 1.00 0.00 78 VAL A CA 4
ATOM 5962 C C . VAL A 1 78 ? 1.663 5.381 7.686 1.00 0.00 78 VAL A C 4
ATOM 5963 O O . VAL A 1 78 ? 2.055 5.924 6.656 1.00 0.00 78 VAL A O 4
ATOM 5976 N N . ASP A 1 79 ? 0.420 5.541 8.203 1.00 0.00 79 ASP A N 4
ATOM 5977 C CA . ASP A 1 79 ? -0.701 6.221 7.504 1.00 0.00 79 ASP A CA 4
ATOM 5978 C C . ASP A 1 79 ? -0.346 7.656 7.069 1.00 0.00 79 ASP A C 4
ATOM 5979 O O . ASP A 1 79 ? -0.727 8.073 5.976 1.00 0.00 79 ASP A O 4
ATOM 5988 N N . ASP A 1 80 ? 0.414 8.373 7.922 1.00 0.00 80 ASP A N 4
ATOM 5989 C CA . ASP A 1 80 ? 0.924 9.725 7.614 1.00 0.00 80 ASP A CA 4
ATOM 5990 C C . ASP A 1 80 ? 1.809 9.700 6.356 1.00 0.00 80 ASP A C 4
ATOM 5991 O O . ASP A 1 80 ? 1.585 10.457 5.415 1.00 0.00 80 ASP A O 4
ATOM 6000 N N . GLU A 1 81 ? 2.783 8.778 6.347 1.00 0.00 81 GLU A N 4
ATOM 6001 C CA . GLU A 1 81 ? 3.747 8.629 5.241 1.00 0.00 81 GLU A CA 4
ATOM 6002 C C . GLU A 1 81 ? 3.045 8.096 3.961 1.00 0.00 81 GLU A C 4
ATOM 6003 O O . GLU A 1 81 ? 3.523 8.334 2.848 1.00 0.00 81 GLU A O 4
ATOM 6015 N N . LEU A 1 82 ? 1.891 7.408 4.143 1.00 0.00 82 LEU A N 4
ATOM 6016 C CA . LEU A 1 82 ? 1.042 6.923 3.029 1.00 0.00 82 LEU A CA 4
ATOM 6017 C C . LEU A 1 82 ? 0.284 8.089 2.356 1.00 0.00 82 LEU A C 4
ATOM 6018 O O . LEU A 1 82 ? -0.007 8.026 1.160 1.00 0.00 82 LEU A O 4
ATOM 6034 N N . ASP A 1 83 ? -0.052 9.133 3.155 1.00 0.00 83 ASP A N 4
ATOM 6035 C CA . ASP A 1 83 ? -0.614 10.403 2.625 1.00 0.00 83 ASP A CA 4
ATOM 6036 C C . ASP A 1 83 ? 0.442 11.123 1.773 1.00 0.00 83 ASP A C 4
ATOM 6037 O O . ASP A 1 83 ? 0.122 11.738 0.752 1.00 0.00 83 ASP A O 4
ATOM 6046 N N . LEU A 1 84 ? 1.709 11.036 2.226 1.00 0.00 84 LEU A N 4
ATOM 6047 C CA . LEU A 1 84 ? 2.868 11.651 1.534 1.00 0.00 84 LEU A CA 4
ATOM 6048 C C . LEU A 1 84 ? 3.340 10.802 0.322 1.00 0.00 84 LEU A C 4
ATOM 6049 O O . LEU A 1 84 ? 4.301 11.182 -0.354 1.00 0.00 84 LEU A O 4
ATOM 6065 N N . LEU A 1 85 ? 2.674 9.656 0.058 1.00 0.00 85 LEU A N 4
ATOM 6066 C CA . LEU A 1 85 ? 2.883 8.879 -1.184 1.00 0.00 85 LEU A CA 4
ATOM 6067 C C . LEU A 1 85 ? 2.056 9.486 -2.323 1.00 0.00 85 LEU A C 4
ATOM 6068 O O . LEU A 1 85 ? 0.945 9.971 -2.096 1.00 0.00 85 LEU A O 4
ATOM 6084 N N . GLU A 1 86 ? 2.623 9.447 -3.535 1.00 0.00 86 GLU A N 4
ATOM 6085 C CA . GLU A 1 86 ? 1.946 9.870 -4.777 1.00 0.00 86 GLU A CA 4
ATOM 6086 C C . GLU A 1 86 ? 2.174 8.835 -5.890 1.00 0.00 86 GLU A C 4
ATOM 6087 O O . GLU A 1 86 ? 1.558 8.903 -6.958 1.00 0.00 86 GLU A O 4
ATOM 6099 N N . THR A 1 87 ? 3.057 7.853 -5.630 1.00 0.00 87 THR A N 4
ATOM 6100 C CA . THR A 1 87 ? 3.470 6.868 -6.628 1.00 0.00 87 THR A CA 4
ATOM 6101 C C . THR A 1 87 ? 3.555 5.481 -5.969 1.00 0.00 87 THR A C 4
ATOM 6102 O O . THR A 1 87 ? 3.904 5.358 -4.781 1.00 0.00 87 THR A O 4
ATOM 6113 N N . VAL A 1 88 ? 3.242 4.447 -6.759 1.00 0.00 88 VAL A N 4
ATOM 6114 C CA . VAL A 1 88 ? 3.271 3.042 -6.304 1.00 0.00 88 VAL A CA 4
ATOM 6115 C C . VAL A 1 88 ? 4.727 2.585 -6.129 1.00 0.00 88 VAL A C 4
ATOM 6116 O O . VAL A 1 88 ? 5.034 1.798 -5.243 1.00 0.00 88 VAL A O 4
ATOM 6129 N N . ASP A 1 89 ? 5.620 3.146 -6.969 1.00 0.00 89 ASP A N 4
ATOM 6130 C CA . ASP A 1 89 ? 7.076 2.952 -6.866 1.00 0.00 89 ASP A CA 4
ATOM 6131 C C . ASP A 1 89 ? 7.568 3.380 -5.473 1.00 0.00 89 ASP A C 4
ATOM 6132 O O . ASP A 1 89 ? 8.366 2.688 -4.842 1.00 0.00 89 ASP A O 4
ATOM 6141 N N . GLU A 1 90 ? 6.999 4.501 -4.991 1.00 0.00 90 GLU A N 4
ATOM 6142 C CA . GLU A 1 90 ? 7.337 5.089 -3.687 1.00 0.00 90 GLU A CA 4
ATOM 6143 C C . GLU A 1 90 ? 6.782 4.223 -2.527 1.00 0.00 90 GLU A C 4
ATOM 6144 O O . GLU A 1 90 ? 7.365 4.198 -1.440 1.00 0.00 90 GLU A O 4
ATOM 6156 N N . LEU A 1 91 ? 5.648 3.518 -2.782 1.00 0.00 91 LEU A N 4
ATOM 6157 C CA . LEU A 1 91 ? 5.066 2.531 -1.825 1.00 0.00 91 LEU A CA 4
ATOM 6158 C C . LEU A 1 91 ? 6.013 1.348 -1.607 1.00 0.00 91 LEU A C 4
ATOM 6159 O O . LEU A 1 91 ? 6.208 0.916 -0.474 1.00 0.00 91 LEU A O 4
ATOM 6175 N N . PHE A 1 92 ? 6.565 0.819 -2.711 1.00 0.00 92 PHE A N 4
ATOM 6176 C CA . PHE A 1 92 ? 7.544 -0.285 -2.669 1.00 0.00 92 PHE A CA 4
ATOM 6177 C C . PHE A 1 92 ? 8.766 0.138 -1.833 1.00 0.00 92 PHE A C 4
ATOM 6178 O O . PHE A 1 92 ? 9.202 -0.598 -0.957 1.00 0.00 92 PHE A O 4
ATOM 6195 N N . GLN A 1 93 ? 9.258 1.368 -2.086 1.00 0.00 93 GLN A N 4
ATOM 6196 C CA . GLN A 1 93 ? 10.402 1.944 -1.351 1.00 0.00 93 GLN A CA 4
ATOM 6197 C C . GLN A 1 93 ? 10.085 2.090 0.158 1.00 0.00 93 GLN A C 4
ATOM 6198 O O . GLN A 1 93 ? 10.944 1.816 1.012 1.00 0.00 93 GLN A O 4
ATOM 6212 N N . LEU A 1 94 ? 8.833 2.478 0.455 1.00 0.00 94 LEU A N 4
ATOM 6213 C CA . LEU A 1 94 ? 8.323 2.649 1.836 1.00 0.00 94 LEU A CA 4
ATOM 6214 C C . LEU A 1 94 ? 8.354 1.309 2.582 1.00 0.00 94 LEU A C 4
ATOM 6215 O O . LEU A 1 94 ? 9.068 1.156 3.580 1.00 0.00 94 LEU A O 4
ATOM 6231 N N . VAL A 1 95 ? 7.588 0.343 2.052 1.00 0.00 95 VAL A N 4
ATOM 6232 C CA . VAL A 1 95 ? 7.349 -0.953 2.689 1.00 0.00 95 VAL A CA 4
ATOM 6233 C C . VAL A 1 95 ? 8.661 -1.722 2.887 1.00 0.00 95 VAL A C 4
ATOM 6234 O O . VAL A 1 95 ? 8.888 -2.225 3.970 1.00 0.00 95 VAL A O 4
ATOM 6247 N N . GLU A 1 96 ? 9.533 -1.745 1.858 1.00 0.00 96 GLU A N 4
ATOM 6248 C CA . GLU A 1 96 ? 10.816 -2.487 1.912 1.00 0.00 96 GLU A CA 4
ATOM 6249 C C . GLU A 1 96 ? 11.802 -1.890 2.946 1.00 0.00 96 GLU A C 4
ATOM 6250 O O . GLU A 1 96 ? 12.537 -2.644 3.595 1.00 0.00 96 GLU A O 4
ATOM 6262 N N . LYS A 1 97 ? 11.810 -0.548 3.104 1.00 0.00 97 LYS A N 4
ATOM 6263 C CA . LYS A 1 97 ? 12.636 0.119 4.147 1.00 0.00 97 LYS A CA 4
ATOM 6264 C C . LYS A 1 97 ? 12.132 -0.215 5.565 1.00 0.00 97 LYS A C 4
ATOM 6265 O O . LYS A 1 97 ? 12.926 -0.389 6.484 1.00 0.00 97 LYS A O 4
ATOM 6284 N N . HIS A 1 98 ? 10.803 -0.293 5.728 1.00 0.00 98 HIS A N 4
ATOM 6285 C CA . HIS A 1 98 ? 10.167 -0.620 7.025 1.00 0.00 98 HIS A CA 4
ATOM 6286 C C . HIS A 1 98 ? 10.087 -2.146 7.262 1.00 0.00 98 HIS A C 4
ATOM 6287 O O . HIS A 1 98 ? 9.897 -2.583 8.399 1.00 0.00 98 HIS A O 4
ATOM 6302 N N . ARG A 1 99 ? 10.234 -2.950 6.188 1.00 0.00 99 ARG A N 4
ATOM 6303 C CA . ARG A 1 99 ? 10.182 -4.428 6.273 1.00 0.00 99 ARG A CA 4
ATOM 6304 C C . ARG A 1 99 ? 11.562 -4.942 6.717 1.00 0.00 99 ARG A C 4
ATOM 6305 O O . ARG A 1 99 ? 11.666 -5.756 7.633 1.00 0.00 99 ARG A O 4
ATOM 6326 N N . ALA A 1 100 ? 12.609 -4.439 6.046 1.00 0.00 100 ALA A N 4
ATOM 6327 C CA . ALA A 1 100 ? 14.004 -4.795 6.335 1.00 0.00 100 ALA A CA 4
ATOM 6328 C C . ALA A 1 100 ? 14.492 -4.082 7.605 1.00 0.00 100 ALA A C 4
ATOM 6329 O O . ALA A 1 100 ? 15.129 -4.710 8.457 1.00 0.00 100 ALA A O 4
ATOM 6336 N N . ALA A 1 101 ? 14.166 -2.770 7.705 1.00 0.00 101 ALA A N 4
ATOM 6337 C CA . ALA A 1 101 ? 14.577 -1.881 8.818 1.00 0.00 101 ALA A CA 4
ATOM 6338 C C . ALA A 1 101 ? 16.120 -1.735 8.875 1.00 0.00 101 ALA A C 4
ATOM 6339 O O . ALA A 1 101 ? 16.818 -2.095 7.913 1.00 0.00 101 ALA A O 4
ATOM 6346 N N . GLY A 1 102 ? 16.641 -1.170 9.977 1.00 0.00 102 GLY A N 4
ATOM 6347 C CA . GLY A 1 102 ? 18.087 -1.004 10.159 1.00 0.00 102 GLY A CA 4
ATOM 6348 C C . GLY A 1 102 ? 18.413 -0.375 11.503 1.00 0.00 102 GLY A C 4
ATOM 6349 O O . GLY A 1 102 ? 19.057 0.674 11.570 1.00 0.00 102 GLY A O 4
ATOM 6353 N N . SER A 1 103 ? 17.934 -1.014 12.582 1.00 0.00 103 SER A N 4
ATOM 6354 C CA . SER A 1 103 ? 18.145 -0.547 13.961 1.00 0.00 103 SER A CA 4
ATOM 6355 C C . SER A 1 103 ? 19.489 -1.107 14.494 1.00 0.00 103 SER A C 4
ATOM 6356 O O . SER A 1 103 ? 19.545 -2.307 14.854 1.00 0.00 103 SER A O 4
ATOM 6365 N N . MET A 1 1 ? -15.081 0.429 -73.521 1.00 0.00 1 MET A N 5
ATOM 6366 C CA . MET A 1 1 ? -14.362 0.048 -72.285 1.00 0.00 1 MET A CA 5
ATOM 6367 C C . MET A 1 1 ? -14.030 1.301 -71.451 1.00 0.00 1 MET A C 5
ATOM 6368 O O . MET A 1 1 ? -13.774 2.378 -72.008 1.00 0.00 1 MET A O 5
ATOM 6384 N N . GLY A 1 2 ? -14.066 1.152 -70.115 1.00 0.00 2 GLY A N 5
ATOM 6385 C CA . GLY A 1 2 ? -13.732 2.247 -69.200 1.00 0.00 2 GLY A CA 5
ATOM 6386 C C . GLY A 1 2 ? -14.054 1.930 -67.744 1.00 0.00 2 GLY A C 5
ATOM 6387 O O . GLY A 1 2 ? -14.436 2.828 -66.986 1.00 0.00 2 GLY A O 5
ATOM 6391 N N . SER A 1 3 ? -13.887 0.655 -67.351 1.00 0.00 3 SER A N 5
ATOM 6392 C CA . SER A 1 3 ? -14.100 0.202 -65.965 1.00 0.00 3 SER A CA 5
ATOM 6393 C C . SER A 1 3 ? -12.911 0.632 -65.084 1.00 0.00 3 SER A C 5
ATOM 6394 O O . SER A 1 3 ? -11.758 0.301 -65.387 1.00 0.00 3 SER A O 5
ATOM 6402 N N . SER A 1 4 ? -13.197 1.370 -64.005 1.00 0.00 4 SER A N 5
ATOM 6403 C CA . SER A 1 4 ? -12.172 1.913 -63.107 1.00 0.00 4 SER A CA 5
ATOM 6404 C C . SER A 1 4 ? -12.731 2.001 -61.674 1.00 0.00 4 SER A C 5
ATOM 6405 O O . SER A 1 4 ? -13.666 2.767 -61.400 1.00 0.00 4 SER A O 5
ATOM 6413 N N . HIS A 1 5 ? -12.177 1.163 -60.780 1.00 0.00 5 HIS A N 5
ATOM 6414 C CA . HIS A 1 5 ? -12.564 1.089 -59.359 1.00 0.00 5 HIS A CA 5
ATOM 6415 C C . HIS A 1 5 ? -11.303 1.104 -58.487 1.00 0.00 5 HIS A C 5
ATOM 6416 O O . HIS A 1 5 ? -10.309 0.460 -58.829 1.00 0.00 5 HIS A O 5
ATOM 6431 N N . ASP A 1 6 ? -11.363 1.825 -57.362 1.00 0.00 6 ASP A N 5
ATOM 6432 C CA . ASP A 1 6 ? -10.239 1.945 -56.405 1.00 0.00 6 ASP A CA 5
ATOM 6433 C C . ASP A 1 6 ? -10.226 0.769 -55.406 1.00 0.00 6 ASP A C 5
ATOM 6434 O O . ASP A 1 6 ? -11.053 -0.149 -55.489 1.00 0.00 6 ASP A O 5
ATOM 6443 N N . HIS A 1 7 ? -9.277 0.826 -54.448 1.00 0.00 7 HIS A N 5
ATOM 6444 C CA . HIS A 1 7 ? -9.214 -0.117 -53.322 1.00 0.00 7 HIS A CA 5
ATOM 6445 C C . HIS A 1 7 ? -8.544 0.558 -52.110 1.00 0.00 7 HIS A C 5
ATOM 6446 O O . HIS A 1 7 ? -7.512 1.220 -52.253 1.00 0.00 7 HIS A O 5
ATOM 6461 N N . HIS A 1 8 ? -9.151 0.397 -50.919 1.00 0.00 8 HIS A N 5
ATOM 6462 C CA . HIS A 1 8 ? -8.608 0.944 -49.658 1.00 0.00 8 HIS A CA 5
ATOM 6463 C C . HIS A 1 8 ? -8.891 -0.027 -48.495 1.00 0.00 8 HIS A C 5
ATOM 6464 O O . HIS A 1 8 ? -10.045 -0.367 -48.219 1.00 0.00 8 HIS A O 5
ATOM 6479 N N . HIS A 1 9 ? -7.810 -0.487 -47.853 1.00 0.00 9 HIS A N 5
ATOM 6480 C CA . HIS A 1 9 ? -7.853 -1.452 -46.749 1.00 0.00 9 HIS A CA 5
ATOM 6481 C C . HIS A 1 9 ? -6.743 -1.109 -45.748 1.00 0.00 9 HIS A C 5
ATOM 6482 O O . HIS A 1 9 ? -5.681 -0.619 -46.143 1.00 0.00 9 HIS A O 5
ATOM 6497 N N . HIS A 1 10 ? -6.995 -1.383 -44.460 1.00 0.00 10 HIS A N 5
ATOM 6498 C CA . HIS A 1 10 ? -6.026 -1.151 -43.383 1.00 0.00 10 HIS A CA 5
ATOM 6499 C C . HIS A 1 10 ? -5.984 -2.382 -42.459 1.00 0.00 10 HIS A C 5
ATOM 6500 O O . HIS A 1 10 ? -6.919 -2.638 -41.697 1.00 0.00 10 HIS A O 5
ATOM 6515 N N . SER A 1 11 ? -4.908 -3.173 -42.574 1.00 0.00 11 SER A N 5
ATOM 6516 C CA . SER A 1 11 ? -4.657 -4.307 -41.674 1.00 0.00 11 SER A CA 5
ATOM 6517 C C . SER A 1 11 ? -4.051 -3.776 -40.359 1.00 0.00 11 SER A C 5
ATOM 6518 O O . SER A 1 11 ? -2.831 -3.823 -40.141 1.00 0.00 11 SER A O 5
ATOM 6526 N N . SER A 1 12 ? -4.929 -3.221 -39.517 1.00 0.00 12 SER A N 5
ATOM 6527 C CA . SER A 1 12 ? -4.570 -2.584 -38.241 1.00 0.00 12 SER A CA 5
ATOM 6528 C C . SER A 1 12 ? -4.961 -3.500 -37.071 1.00 0.00 12 SER A C 5
ATOM 6529 O O . SER A 1 12 ? -6.083 -4.034 -37.042 1.00 0.00 12 SER A O 5
ATOM 6537 N N . GLY A 1 13 ? -4.042 -3.675 -36.111 1.00 0.00 13 GLY A N 5
ATOM 6538 C CA . GLY A 1 13 ? -4.262 -4.561 -34.969 1.00 0.00 13 GLY A CA 5
ATOM 6539 C C . GLY A 1 13 ? -3.574 -4.073 -33.703 1.00 0.00 13 GLY A C 5
ATOM 6540 O O . GLY A 1 13 ? -2.727 -3.167 -33.747 1.00 0.00 13 GLY A O 5
ATOM 6544 N N . ARG A 1 14 ? -3.975 -4.658 -32.564 1.00 0.00 14 ARG A N 5
ATOM 6545 C CA . ARG A 1 14 ? -3.363 -4.411 -31.243 1.00 0.00 14 ARG A CA 5
ATOM 6546 C C . ARG A 1 14 ? -2.917 -5.757 -30.635 1.00 0.00 14 ARG A C 5
ATOM 6547 O O . ARG A 1 14 ? -3.287 -6.826 -31.141 1.00 0.00 14 ARG A O 5
ATOM 6568 N N . GLU A 1 15 ? -2.138 -5.688 -29.544 1.00 0.00 15 GLU A N 5
ATOM 6569 C CA . GLU A 1 15 ? -1.699 -6.876 -28.787 1.00 0.00 15 GLU A CA 5
ATOM 6570 C C . GLU A 1 15 ? -2.892 -7.490 -28.028 1.00 0.00 15 GLU A C 5
ATOM 6571 O O . GLU A 1 15 ? -3.592 -6.780 -27.302 1.00 0.00 15 GLU A O 5
ATOM 6583 N N . ASN A 1 16 ? -3.116 -8.800 -28.216 1.00 0.00 16 ASN A N 5
ATOM 6584 C CA . ASN A 1 16 ? -4.226 -9.526 -27.573 1.00 0.00 16 ASN A CA 5
ATOM 6585 C C . ASN A 1 16 ? -3.959 -9.695 -26.062 1.00 0.00 16 ASN A C 5
ATOM 6586 O O . ASN A 1 16 ? -4.706 -9.177 -25.222 1.00 0.00 16 ASN A O 5
ATOM 6597 N N . LEU A 1 17 ? -2.880 -10.424 -25.740 1.00 0.00 17 LEU A N 5
ATOM 6598 C CA . LEU A 1 17 ? -2.467 -10.728 -24.356 1.00 0.00 17 LEU A CA 5
ATOM 6599 C C . LEU A 1 17 ? -1.237 -9.887 -23.981 1.00 0.00 17 LEU A C 5
ATOM 6600 O O . LEU A 1 17 ? -0.513 -9.388 -24.853 1.00 0.00 17 LEU A O 5
ATOM 6616 N N . TYR A 1 18 ? -1.026 -9.740 -22.665 1.00 0.00 18 TYR A N 5
ATOM 6617 C CA . TYR A 1 18 ? 0.107 -9.005 -22.069 1.00 0.00 18 TYR A CA 5
ATOM 6618 C C . TYR A 1 18 ? 0.680 -9.847 -20.910 1.00 0.00 18 TYR A C 5
ATOM 6619 O O . TYR A 1 18 ? 0.128 -10.905 -20.568 1.00 0.00 18 TYR A O 5
ATOM 6637 N N . PHE A 1 19 ? 1.792 -9.382 -20.316 1.00 0.00 19 PHE A N 5
ATOM 6638 C CA . PHE A 1 19 ? 2.380 -9.978 -19.095 1.00 0.00 19 PHE A CA 5
ATOM 6639 C C . PHE A 1 19 ? 2.183 -8.996 -17.923 1.00 0.00 19 PHE A C 5
ATOM 6640 O O . PHE A 1 19 ? 2.668 -7.860 -17.984 1.00 0.00 19 PHE A O 5
ATOM 6657 N N . GLN A 1 20 ? 1.436 -9.419 -16.888 1.00 0.00 20 GLN A N 5
ATOM 6658 C CA . GLN A 1 20 ? 1.108 -8.570 -15.728 1.00 0.00 20 GLN A CA 5
ATOM 6659 C C . GLN A 1 20 ? 2.307 -8.541 -14.750 1.00 0.00 20 GLN A C 5
ATOM 6660 O O . GLN A 1 20 ? 2.630 -9.557 -14.122 1.00 0.00 20 GLN A O 5
ATOM 6674 N N . GLY A 1 21 ? 2.956 -7.363 -14.645 1.00 0.00 21 GLY A N 5
ATOM 6675 C CA . GLY A 1 21 ? 4.038 -7.136 -13.674 1.00 0.00 21 GLY A CA 5
ATOM 6676 C C . GLY A 1 21 ? 5.410 -7.619 -14.148 1.00 0.00 21 GLY A C 5
ATOM 6677 O O . GLY A 1 21 ? 5.519 -8.362 -15.129 1.00 0.00 21 GLY A O 5
ATOM 6681 N N . HIS A 1 22 ? 6.454 -7.186 -13.426 1.00 0.00 22 HIS A N 5
ATOM 6682 C CA . HIS A 1 22 ? 7.859 -7.543 -13.699 1.00 0.00 22 HIS A CA 5
ATOM 6683 C C . HIS A 1 22 ? 8.159 -8.958 -13.164 1.00 0.00 22 HIS A C 5
ATOM 6684 O O . HIS A 1 22 ? 8.374 -9.897 -13.946 1.00 0.00 22 HIS A O 5
ATOM 6699 N N . MET A 1 23 ? 8.170 -9.098 -11.827 1.00 0.00 23 MET A N 5
ATOM 6700 C CA . MET A 1 23 ? 8.382 -10.379 -11.135 1.00 0.00 23 MET A CA 5
ATOM 6701 C C . MET A 1 23 ? 7.461 -10.433 -9.901 1.00 0.00 23 MET A C 5
ATOM 6702 O O . MET A 1 23 ? 7.756 -9.785 -8.886 1.00 0.00 23 MET A O 5
ATOM 6716 N N . PRO A 1 24 ? 6.320 -11.191 -9.972 1.00 0.00 24 PRO A N 5
ATOM 6717 C CA . PRO A 1 24 ? 5.362 -11.325 -8.845 1.00 0.00 24 PRO A CA 5
ATOM 6718 C C . PRO A 1 24 ? 5.832 -12.355 -7.780 1.00 0.00 24 PRO A C 5
ATOM 6719 O O . PRO A 1 24 ? 5.104 -13.307 -7.458 1.00 0.00 24 PRO A O 5
ATOM 6730 N N . ASN A 1 25 ? 7.045 -12.133 -7.229 1.00 0.00 25 ASN A N 5
ATOM 6731 C CA . ASN A 1 25 ? 7.644 -12.981 -6.175 1.00 0.00 25 ASN A CA 5
ATOM 6732 C C . ASN A 1 25 ? 6.746 -12.957 -4.923 1.00 0.00 25 ASN A C 5
ATOM 6733 O O . ASN A 1 25 ? 6.211 -13.988 -4.501 1.00 0.00 25 ASN A O 5
ATOM 6744 N N . ASP A 1 26 ? 6.588 -11.753 -4.352 1.00 0.00 26 ASP A N 5
ATOM 6745 C CA . ASP A 1 26 ? 5.613 -11.485 -3.291 1.00 0.00 26 ASP A CA 5
ATOM 6746 C C . ASP A 1 26 ? 5.256 -9.998 -3.296 1.00 0.00 26 ASP A C 5
ATOM 6747 O O . ASP A 1 26 ? 4.238 -9.629 -3.871 1.00 0.00 26 ASP A O 5
ATOM 6756 N N . MET A 1 27 ? 6.148 -9.151 -2.720 1.00 0.00 27 MET A N 5
ATOM 6757 C CA . MET A 1 27 ? 5.840 -7.738 -2.371 1.00 0.00 27 MET A CA 5
ATOM 6758 C C . MET A 1 27 ? 5.312 -6.913 -3.561 1.00 0.00 27 MET A C 5
ATOM 6759 O O . MET A 1 27 ? 4.448 -6.052 -3.380 1.00 0.00 27 MET A O 5
ATOM 6773 N N . GLU A 1 28 ? 5.829 -7.191 -4.772 1.00 0.00 28 GLU A N 5
ATOM 6774 C CA . GLU A 1 28 ? 5.416 -6.479 -5.987 1.00 0.00 28 GLU A CA 5
ATOM 6775 C C . GLU A 1 28 ? 3.930 -6.757 -6.281 1.00 0.00 28 GLU A C 5
ATOM 6776 O O . GLU A 1 28 ? 3.123 -5.837 -6.347 1.00 0.00 28 GLU A O 5
ATOM 6788 N N . ASP A 1 29 ? 3.589 -8.046 -6.400 1.00 0.00 29 ASP A N 5
ATOM 6789 C CA . ASP A 1 29 ? 2.212 -8.486 -6.684 1.00 0.00 29 ASP A CA 5
ATOM 6790 C C . ASP A 1 29 ? 1.273 -8.155 -5.510 1.00 0.00 29 ASP A C 5
ATOM 6791 O O . ASP A 1 29 ? 0.124 -7.784 -5.717 1.00 0.00 29 ASP A O 5
ATOM 6800 N N . HIS A 1 30 ? 1.810 -8.258 -4.285 1.00 0.00 30 HIS A N 5
ATOM 6801 C CA . HIS A 1 30 ? 1.031 -8.208 -3.041 1.00 0.00 30 HIS A CA 5
ATOM 6802 C C . HIS A 1 30 ? 0.496 -6.788 -2.790 1.00 0.00 30 HIS A C 5
ATOM 6803 O O . HIS A 1 30 ? -0.708 -6.608 -2.552 1.00 0.00 30 HIS A O 5
ATOM 6818 N N . LEU A 1 31 ? 1.397 -5.790 -2.840 1.00 0.00 31 LEU A N 5
ATOM 6819 C CA . LEU A 1 31 ? 1.007 -4.377 -2.697 1.00 0.00 31 LEU A CA 5
ATOM 6820 C C . LEU A 1 31 ? 0.157 -3.937 -3.902 1.00 0.00 31 LEU A C 5
ATOM 6821 O O . LEU A 1 31 ? -0.760 -3.132 -3.756 1.00 0.00 31 LEU A O 5
ATOM 6837 N N . LEU A 1 32 ? 0.459 -4.496 -5.086 1.00 0.00 32 LEU A N 5
ATOM 6838 C CA . LEU A 1 32 ? -0.307 -4.223 -6.317 1.00 0.00 32 LEU A CA 5
ATOM 6839 C C . LEU A 1 32 ? -1.762 -4.744 -6.181 1.00 0.00 32 LEU A C 5
ATOM 6840 O O . LEU A 1 32 ? -2.702 -4.148 -6.724 1.00 0.00 32 LEU A O 5
ATOM 6856 N N . THR A 1 33 ? -1.923 -5.859 -5.427 1.00 0.00 33 THR A N 5
ATOM 6857 C CA . THR A 1 33 ? -3.236 -6.481 -5.165 1.00 0.00 33 THR A CA 5
ATOM 6858 C C . THR A 1 33 ? -4.071 -5.622 -4.195 1.00 0.00 33 THR A C 5
ATOM 6859 O O . THR A 1 33 ? -5.222 -5.308 -4.494 1.00 0.00 33 THR A O 5
ATOM 6870 N N . VAL A 1 34 ? -3.485 -5.241 -3.038 1.00 0.00 34 VAL A N 5
ATOM 6871 C CA . VAL A 1 34 ? -4.212 -4.465 -2.000 1.00 0.00 34 VAL A CA 5
ATOM 6872 C C . VAL A 1 34 ? -4.653 -3.080 -2.553 1.00 0.00 34 VAL A C 5
ATOM 6873 O O . VAL A 1 34 ? -5.717 -2.575 -2.192 1.00 0.00 34 VAL A O 5
ATOM 6886 N N . LEU A 1 35 ? -3.848 -2.516 -3.481 1.00 0.00 35 LEU A N 5
ATOM 6887 C CA . LEU A 1 35 ? -4.188 -1.269 -4.199 1.00 0.00 35 LEU A CA 5
ATOM 6888 C C . LEU A 1 35 ? -5.292 -1.505 -5.244 1.00 0.00 35 LEU A C 5
ATOM 6889 O O . LEU A 1 35 ? -6.098 -0.615 -5.486 1.00 0.00 35 LEU A O 5
ATOM 6905 N N . SER A 1 36 ? -5.295 -2.698 -5.870 1.00 0.00 36 SER A N 5
ATOM 6906 C CA . SER A 1 36 ? -6.326 -3.099 -6.852 1.00 0.00 36 SER A CA 5
ATOM 6907 C C . SER A 1 36 ? -7.713 -3.208 -6.188 1.00 0.00 36 SER A C 5
ATOM 6908 O O . SER A 1 36 ? -8.734 -2.852 -6.789 1.00 0.00 36 SER A O 5
ATOM 6916 N N . VAL A 1 37 ? -7.722 -3.687 -4.935 1.00 0.00 37 VAL A N 5
ATOM 6917 C CA . VAL A 1 37 ? -8.951 -3.860 -4.138 1.00 0.00 37 VAL A CA 5
ATOM 6918 C C . VAL A 1 37 ? -9.353 -2.517 -3.474 1.00 0.00 37 VAL A C 5
ATOM 6919 O O . VAL A 1 37 ? -10.534 -2.284 -3.178 1.00 0.00 37 VAL A O 5
ATOM 6932 N N . ALA A 1 38 ? -8.354 -1.634 -3.262 1.00 0.00 38 ALA A N 5
ATOM 6933 C CA . ALA A 1 38 ? -8.563 -0.292 -2.680 1.00 0.00 38 ALA A CA 5
ATOM 6934 C C . ALA A 1 38 ? -9.208 0.670 -3.698 1.00 0.00 38 ALA A C 5
ATOM 6935 O O . ALA A 1 38 ? -10.133 1.416 -3.366 1.00 0.00 38 ALA A O 5
ATOM 6942 N N . SER A 1 39 ? -8.708 0.630 -4.939 1.00 0.00 39 SER A N 5
ATOM 6943 C CA . SER A 1 39 ? -9.131 1.533 -6.020 1.00 0.00 39 SER A CA 5
ATOM 6944 C C . SER A 1 39 ? -10.356 0.971 -6.755 1.00 0.00 39 SER A C 5
ATOM 6945 O O . SER A 1 39 ? -11.354 1.669 -6.957 1.00 0.00 39 SER A O 5
ATOM 6953 N N . GLY A 1 40 ? -10.254 -0.303 -7.160 1.00 0.00 40 GLY A N 5
ATOM 6954 C CA . GLY A 1 40 ? -11.295 -0.971 -7.939 1.00 0.00 40 GLY A CA 5
ATOM 6955 C C . GLY A 1 40 ? -10.762 -1.510 -9.260 1.00 0.00 40 GLY A C 5
ATOM 6956 O O . GLY A 1 40 ? -11.239 -2.533 -9.747 1.00 0.00 40 GLY A O 5
ATOM 6960 N N . VAL A 1 41 ? -9.776 -0.800 -9.853 1.00 0.00 41 VAL A N 5
ATOM 6961 C CA . VAL A 1 41 ? -9.142 -1.209 -11.121 1.00 0.00 41 VAL A CA 5
ATOM 6962 C C . VAL A 1 41 ? -8.196 -2.424 -10.908 1.00 0.00 41 VAL A C 5
ATOM 6963 O O . VAL A 1 41 ? -7.404 -2.416 -9.965 1.00 0.00 41 VAL A O 5
ATOM 6976 N N . PRO A 1 42 ? -8.322 -3.516 -11.746 1.00 0.00 42 PRO A N 5
ATOM 6977 C CA . PRO A 1 42 ? -7.421 -4.706 -11.687 1.00 0.00 42 PRO A CA 5
ATOM 6978 C C . PRO A 1 42 ? -5.915 -4.367 -11.808 1.00 0.00 42 PRO A C 5
ATOM 6979 O O . PRO A 1 42 ? -5.550 -3.324 -12.361 1.00 0.00 42 PRO A O 5
ATOM 6990 N N . LYS A 1 43 ? -5.060 -5.286 -11.304 1.00 0.00 43 LYS A N 5
ATOM 6991 C CA . LYS A 1 43 ? -3.578 -5.161 -11.337 1.00 0.00 43 LYS A CA 5
ATOM 6992 C C . LYS A 1 43 ? -3.033 -4.982 -12.770 1.00 0.00 43 LYS A C 5
ATOM 6993 O O . LYS A 1 43 ? -1.967 -4.390 -12.969 1.00 0.00 43 LYS A O 5
ATOM 7012 N N . GLU A 1 44 ? -3.781 -5.512 -13.750 1.00 0.00 44 GLU A N 5
ATOM 7013 C CA . GLU A 1 44 ? -3.416 -5.463 -15.175 1.00 0.00 44 GLU A CA 5
ATOM 7014 C C . GLU A 1 44 ? -3.479 -4.025 -15.734 1.00 0.00 44 GLU A C 5
ATOM 7015 O O . GLU A 1 44 ? -2.865 -3.728 -16.764 1.00 0.00 44 GLU A O 5
ATOM 7027 N N . GLU A 1 45 ? -4.241 -3.152 -15.054 1.00 0.00 45 GLU A N 5
ATOM 7028 C CA . GLU A 1 45 ? -4.383 -1.727 -15.427 1.00 0.00 45 GLU A CA 5
ATOM 7029 C C . GLU A 1 45 ? -3.593 -0.813 -14.476 1.00 0.00 45 GLU A C 5
ATOM 7030 O O . GLU A 1 45 ? -3.650 0.418 -14.613 1.00 0.00 45 GLU A O 5
ATOM 7042 N N . ILE A 1 46 ? -2.860 -1.411 -13.515 1.00 0.00 46 ILE A N 5
ATOM 7043 C CA . ILE A 1 46 ? -2.010 -0.667 -12.562 1.00 0.00 46 ILE A CA 5
ATOM 7044 C C . ILE A 1 46 ? -0.528 -0.996 -12.836 1.00 0.00 46 ILE A C 5
ATOM 7045 O O . ILE A 1 46 ? -0.124 -2.167 -12.778 1.00 0.00 46 ILE A O 5
ATOM 7061 N N . SER A 1 47 ? 0.265 0.034 -13.143 1.00 0.00 47 SER A N 5
ATOM 7062 C CA . SER A 1 47 ? 1.730 -0.080 -13.265 1.00 0.00 47 SER A CA 5
ATOM 7063 C C . SER A 1 47 ? 2.393 0.455 -11.976 1.00 0.00 47 SER A C 5
ATOM 7064 O O . SER A 1 47 ? 1.728 1.109 -11.158 1.00 0.00 47 SER A O 5
ATOM 7072 N N . ARG A 1 48 ? 3.704 0.187 -11.805 1.00 0.00 48 ARG A N 5
ATOM 7073 C CA . ARG A 1 48 ? 4.462 0.667 -10.630 1.00 0.00 48 ARG A CA 5
ATOM 7074 C C . ARG A 1 48 ? 4.682 2.192 -10.707 1.00 0.00 48 ARG A C 5
ATOM 7075 O O . ARG A 1 48 ? 4.967 2.840 -9.700 1.00 0.00 48 ARG A O 5
ATOM 7096 N N . ASP A 1 49 ? 4.550 2.757 -11.917 1.00 0.00 49 ASP A N 5
ATOM 7097 C CA . ASP A 1 49 ? 4.526 4.207 -12.131 1.00 0.00 49 ASP A CA 5
ATOM 7098 C C . ASP A 1 49 ? 3.219 4.575 -12.857 1.00 0.00 49 ASP A C 5
ATOM 7099 O O . ASP A 1 49 ? 3.167 4.676 -14.084 1.00 0.00 49 ASP A O 5
ATOM 7108 N N . SER A 1 50 ? 2.137 4.638 -12.076 1.00 0.00 50 SER A N 5
ATOM 7109 C CA . SER A 1 50 ? 0.823 5.180 -12.501 1.00 0.00 50 SER A CA 5
ATOM 7110 C C . SER A 1 50 ? 0.397 6.284 -11.518 1.00 0.00 50 SER A C 5
ATOM 7111 O O . SER A 1 50 ? -0.780 6.653 -11.444 1.00 0.00 50 SER A O 5
ATOM 7119 N N . ARG A 1 51 ? 1.410 6.822 -10.792 1.00 0.00 51 ARG A N 5
ATOM 7120 C CA . ARG A 1 51 ? 1.246 7.747 -9.657 1.00 0.00 51 ARG A CA 5
ATOM 7121 C C . ARG A 1 51 ? 0.342 7.159 -8.545 1.00 0.00 51 ARG A C 5
ATOM 7122 O O . ARG A 1 51 ? 0.030 5.962 -8.545 1.00 0.00 51 ARG A O 5
ATOM 7143 N N . MET A 1 52 ? -0.036 8.002 -7.574 1.00 0.00 52 MET A N 5
ATOM 7144 C CA . MET A 1 52 ? -0.893 7.603 -6.459 1.00 0.00 52 MET A CA 5
ATOM 7145 C C . MET A 1 52 ? -1.769 8.794 -6.042 1.00 0.00 52 MET A C 5
ATOM 7146 O O . MET A 1 52 ? -1.399 9.600 -5.177 1.00 0.00 52 MET A O 5
ATOM 7160 N N . GLU A 1 53 ? -2.898 8.935 -6.754 1.00 0.00 53 GLU A N 5
ATOM 7161 C CA . GLU A 1 53 ? -3.952 9.928 -6.459 1.00 0.00 53 GLU A CA 5
ATOM 7162 C C . GLU A 1 53 ? -5.312 9.231 -6.253 1.00 0.00 53 GLU A C 5
ATOM 7163 O O . GLU A 1 53 ? -6.306 9.881 -5.911 1.00 0.00 53 GLU A O 5
ATOM 7175 N N . ASP A 1 54 ? -5.336 7.899 -6.455 1.00 0.00 54 ASP A N 5
ATOM 7176 C CA . ASP A 1 54 ? -6.562 7.082 -6.339 1.00 0.00 54 ASP A CA 5
ATOM 7177 C C . ASP A 1 54 ? -6.269 5.765 -5.589 1.00 0.00 54 ASP A C 5
ATOM 7178 O O . ASP A 1 54 ? -7.102 5.290 -4.812 1.00 0.00 54 ASP A O 5
ATOM 7187 N N . LEU A 1 55 ? -5.073 5.195 -5.822 1.00 0.00 55 LEU A N 5
ATOM 7188 C CA . LEU A 1 55 ? -4.666 3.900 -5.237 1.00 0.00 55 LEU A CA 5
ATOM 7189 C C . LEU A 1 55 ? -4.500 3.960 -3.705 1.00 0.00 55 LEU A C 5
ATOM 7190 O O . LEU A 1 55 ? -4.821 2.981 -3.021 1.00 0.00 55 LEU A O 5
ATOM 7206 N N . ALA A 1 56 ? -3.984 5.097 -3.190 1.00 0.00 56 ALA A N 5
ATOM 7207 C CA . ALA A 1 56 ? -3.811 5.333 -1.736 1.00 0.00 56 ALA A CA 5
ATOM 7208 C C . ALA A 1 56 ? -3.495 6.815 -1.474 1.00 0.00 56 ALA A C 5
ATOM 7209 O O . ALA A 1 56 ? -2.335 7.186 -1.281 1.00 0.00 56 ALA A O 5
ATOM 7216 N N . PHE A 1 57 ? -4.536 7.667 -1.479 1.00 0.00 57 PHE A N 5
ATOM 7217 C CA . PHE A 1 57 ? -4.366 9.131 -1.332 1.00 0.00 57 PHE A CA 5
ATOM 7218 C C . PHE A 1 57 ? -5.571 9.767 -0.594 1.00 0.00 57 PHE A C 5
ATOM 7219 O O . PHE A 1 57 ? -5.499 10.916 -0.141 1.00 0.00 57 PHE A O 5
ATOM 7236 N N . ASP A 1 58 ? -6.675 9.019 -0.505 1.00 0.00 58 ASP A N 5
ATOM 7237 C CA . ASP A 1 58 ? -7.858 9.392 0.305 1.00 0.00 58 ASP A CA 5
ATOM 7238 C C . ASP A 1 58 ? -7.722 8.791 1.709 1.00 0.00 58 ASP A C 5
ATOM 7239 O O . ASP A 1 58 ? -7.123 7.729 1.850 1.00 0.00 58 ASP A O 5
ATOM 7248 N N . SER A 1 59 ? -8.300 9.465 2.718 1.00 0.00 59 SER A N 5
ATOM 7249 C CA . SER A 1 59 ? -8.203 9.068 4.135 1.00 0.00 59 SER A CA 5
ATOM 7250 C C . SER A 1 59 ? -8.644 7.608 4.374 1.00 0.00 59 SER A C 5
ATOM 7251 O O . SER A 1 59 ? -7.948 6.845 5.046 1.00 0.00 59 SER A O 5
ATOM 7259 N N . LEU A 1 60 ? -9.785 7.222 3.779 1.00 0.00 60 LEU A N 5
ATOM 7260 C CA . LEU A 1 60 ? -10.359 5.875 3.954 1.00 0.00 60 LEU A CA 5
ATOM 7261 C C . LEU A 1 60 ? -9.488 4.819 3.244 1.00 0.00 60 LEU A C 5
ATOM 7262 O O . LEU A 1 60 ? -9.326 3.704 3.740 1.00 0.00 60 LEU A O 5
ATOM 7278 N N . VAL A 1 61 ? -8.923 5.202 2.084 1.00 0.00 61 VAL A N 5
ATOM 7279 C CA . VAL A 1 61 ? -8.075 4.305 1.266 1.00 0.00 61 VAL A CA 5
ATOM 7280 C C . VAL A 1 61 ? -6.711 4.054 1.944 1.00 0.00 61 VAL A C 5
ATOM 7281 O O . VAL A 1 61 ? -6.197 2.930 1.937 1.00 0.00 61 VAL A O 5
ATOM 7294 N N . VAL A 1 62 ? -6.145 5.121 2.533 1.00 0.00 62 VAL A N 5
ATOM 7295 C CA . VAL A 1 62 ? -4.843 5.085 3.224 1.00 0.00 62 VAL A CA 5
ATOM 7296 C C . VAL A 1 62 ? -4.954 4.276 4.532 1.00 0.00 62 VAL A C 5
ATOM 7297 O O . VAL A 1 62 ? -4.041 3.512 4.873 1.00 0.00 62 VAL A O 5
ATOM 7310 N N . SER A 1 63 ? -6.080 4.455 5.244 1.00 0.00 63 SER A N 5
ATOM 7311 C CA . SER A 1 63 ? -6.375 3.703 6.471 1.00 0.00 63 SER A CA 5
ATOM 7312 C C . SER A 1 63 ? -6.532 2.213 6.155 1.00 0.00 63 SER A C 5
ATOM 7313 O O . SER A 1 63 ? -5.947 1.377 6.837 1.00 0.00 63 SER A O 5
ATOM 7321 N N . GLU A 1 64 ? -7.304 1.911 5.089 1.00 0.00 64 GLU A N 5
ATOM 7322 C CA . GLU A 1 64 ? -7.571 0.530 4.646 1.00 0.00 64 GLU A CA 5
ATOM 7323 C C . GLU A 1 64 ? -6.261 -0.168 4.230 1.00 0.00 64 GLU A C 5
ATOM 7324 O O . GLU A 1 64 ? -6.011 -1.324 4.607 1.00 0.00 64 GLU A O 5
ATOM 7336 N N . LEU A 1 65 ? -5.421 0.570 3.486 1.00 0.00 65 LEU A N 5
ATOM 7337 C CA . LEU A 1 65 ? -4.071 0.127 3.110 1.00 0.00 65 LEU A CA 5
ATOM 7338 C C . LEU A 1 65 ? -3.266 -0.234 4.373 1.00 0.00 65 LEU A C 5
ATOM 7339 O O . LEU A 1 65 ? -2.716 -1.328 4.465 1.00 0.00 65 LEU A O 5
ATOM 7355 N N . SER A 1 66 ? -3.283 0.685 5.360 1.00 0.00 66 SER A N 5
ATOM 7356 C CA . SER A 1 66 ? -2.558 0.544 6.633 1.00 0.00 66 SER A CA 5
ATOM 7357 C C . SER A 1 66 ? -3.105 -0.622 7.487 1.00 0.00 66 SER A C 5
ATOM 7358 O O . SER A 1 66 ? -2.383 -1.130 8.338 1.00 0.00 66 SER A O 5
ATOM 7366 N N . LEU A 1 67 ? -4.377 -1.033 7.255 1.00 0.00 67 LEU A N 5
ATOM 7367 C CA . LEU A 1 67 ? -4.974 -2.204 7.941 1.00 0.00 67 LEU A CA 5
ATOM 7368 C C . LEU A 1 67 ? -4.277 -3.498 7.477 1.00 0.00 67 LEU A C 5
ATOM 7369 O O . LEU A 1 67 ? -3.804 -4.282 8.303 1.00 0.00 67 LEU A O 5
ATOM 7385 N N . LYS A 1 68 ? -4.203 -3.691 6.140 1.00 0.00 68 LYS A N 5
ATOM 7386 C CA . LYS A 1 68 ? -3.543 -4.877 5.542 1.00 0.00 68 LYS A CA 5
ATOM 7387 C C . LYS A 1 68 ? -2.003 -4.789 5.669 1.00 0.00 68 LYS A C 5
ATOM 7388 O O . LYS A 1 68 ? -1.324 -5.818 5.712 1.00 0.00 68 LYS A O 5
ATOM 7407 N N . LEU A 1 69 ? -1.458 -3.561 5.755 1.00 0.00 69 LEU A N 5
ATOM 7408 C CA . LEU A 1 69 ? -0.022 -3.351 6.000 1.00 0.00 69 LEU A CA 5
ATOM 7409 C C . LEU A 1 69 ? 0.339 -3.809 7.422 1.00 0.00 69 LEU A C 5
ATOM 7410 O O . LEU A 1 69 ? 1.322 -4.508 7.609 1.00 0.00 69 LEU A O 5
ATOM 7426 N N . ARG A 1 70 ? -0.485 -3.401 8.399 1.00 0.00 70 ARG A N 5
ATOM 7427 C CA . ARG A 1 70 ? -0.319 -3.758 9.824 1.00 0.00 70 ARG A CA 5
ATOM 7428 C C . ARG A 1 70 ? -0.457 -5.272 10.018 1.00 0.00 70 ARG A C 5
ATOM 7429 O O . ARG A 1 70 ? 0.310 -5.881 10.767 1.00 0.00 70 ARG A O 5
ATOM 7450 N N . LYS A 1 71 ? -1.447 -5.856 9.327 1.00 0.00 71 LYS A N 5
ATOM 7451 C CA . LYS A 1 71 ? -1.806 -7.269 9.482 1.00 0.00 71 LYS A CA 5
ATOM 7452 C C . LYS A 1 71 ? -0.713 -8.196 8.912 1.00 0.00 71 LYS A C 5
ATOM 7453 O O . LYS A 1 71 ? -0.309 -9.171 9.559 1.00 0.00 71 LYS A O 5
ATOM 7472 N N . GLU A 1 72 ? -0.237 -7.874 7.701 1.00 0.00 72 GLU A N 5
ATOM 7473 C CA . GLU A 1 72 ? 0.626 -8.779 6.917 1.00 0.00 72 GLU A CA 5
ATOM 7474 C C . GLU A 1 72 ? 2.113 -8.388 7.024 1.00 0.00 72 GLU A C 5
ATOM 7475 O O . GLU A 1 72 ? 2.969 -9.237 7.303 1.00 0.00 72 GLU A O 5
ATOM 7487 N N . PHE A 1 73 ? 2.408 -7.104 6.806 1.00 0.00 73 PHE A N 5
ATOM 7488 C CA . PHE A 1 73 ? 3.794 -6.585 6.747 1.00 0.00 73 PHE A CA 5
ATOM 7489 C C . PHE A 1 73 ? 4.235 -5.960 8.089 1.00 0.00 73 PHE A C 5
ATOM 7490 O O . PHE A 1 73 ? 5.420 -5.666 8.275 1.00 0.00 73 PHE A O 5
ATOM 7507 N N . GLY A 1 74 ? 3.268 -5.753 9.005 1.00 0.00 74 GLY A N 5
ATOM 7508 C CA . GLY A 1 74 ? 3.522 -5.123 10.309 1.00 0.00 74 GLY A CA 5
ATOM 7509 C C . GLY A 1 74 ? 3.682 -3.597 10.244 1.00 0.00 74 GLY A C 5
ATOM 7510 O O . GLY A 1 74 ? 4.050 -2.972 11.243 1.00 0.00 74 GLY A O 5
ATOM 7514 N N . VAL A 1 75 ? 3.399 -3.002 9.071 1.00 0.00 75 VAL A N 5
ATOM 7515 C CA . VAL A 1 75 ? 3.616 -1.562 8.817 1.00 0.00 75 VAL A CA 5
ATOM 7516 C C . VAL A 1 75 ? 2.383 -0.736 9.276 1.00 0.00 75 VAL A C 5
ATOM 7517 O O . VAL A 1 75 ? 1.320 -0.792 8.652 1.00 0.00 75 VAL A O 5
ATOM 7530 N N . THR A 1 76 ? 2.546 0.010 10.381 1.00 0.00 76 THR A N 5
ATOM 7531 C CA . THR A 1 76 ? 1.502 0.892 10.944 1.00 0.00 76 THR A CA 5
ATOM 7532 C C . THR A 1 76 ? 2.162 2.086 11.668 1.00 0.00 76 THR A C 5
ATOM 7533 O O . THR A 1 76 ? 3.381 2.076 11.914 1.00 0.00 76 THR A O 5
ATOM 7544 N N . GLY A 1 77 ? 1.351 3.114 12.003 1.00 0.00 77 GLY A N 5
ATOM 7545 C CA . GLY A 1 77 ? 1.861 4.370 12.572 1.00 0.00 77 GLY A CA 5
ATOM 7546 C C . GLY A 1 77 ? 2.569 5.230 11.523 1.00 0.00 77 GLY A C 5
ATOM 7547 O O . GLY A 1 77 ? 3.398 6.084 11.858 1.00 0.00 77 GLY A O 5
ATOM 7551 N N . VAL A 1 78 ? 2.198 5.014 10.245 1.00 0.00 78 VAL A N 5
ATOM 7552 C CA . VAL A 1 78 ? 2.865 5.616 9.065 1.00 0.00 78 VAL A CA 5
ATOM 7553 C C . VAL A 1 78 ? 1.844 6.351 8.168 1.00 0.00 78 VAL A C 5
ATOM 7554 O O . VAL A 1 78 ? 2.141 6.644 7.014 1.00 0.00 78 VAL A O 5
ATOM 7567 N N . ASP A 1 79 ? 0.663 6.666 8.731 1.00 0.00 79 ASP A N 5
ATOM 7568 C CA . ASP A 1 79 ? -0.482 7.285 8.005 1.00 0.00 79 ASP A CA 5
ATOM 7569 C C . ASP A 1 79 ? -0.088 8.558 7.217 1.00 0.00 79 ASP A C 5
ATOM 7570 O O . ASP A 1 79 ? -0.537 8.765 6.078 1.00 0.00 79 ASP A O 5
ATOM 7579 N N . ASP A 1 80 ? 0.758 9.385 7.842 1.00 0.00 80 ASP A N 5
ATOM 7580 C CA . ASP A 1 80 ? 1.219 10.674 7.283 1.00 0.00 80 ASP A CA 5
ATOM 7581 C C . ASP A 1 80 ? 2.162 10.443 6.094 1.00 0.00 80 ASP A C 5
ATOM 7582 O O . ASP A 1 80 ? 2.098 11.147 5.081 1.00 0.00 80 ASP A O 5
ATOM 7591 N N . GLU A 1 81 ? 3.013 9.425 6.245 1.00 0.00 81 GLU A N 5
ATOM 7592 C CA . GLU A 1 81 ? 3.995 9.006 5.231 1.00 0.00 81 GLU A CA 5
ATOM 7593 C C . GLU A 1 81 ? 3.276 8.357 4.017 1.00 0.00 81 GLU A C 5
ATOM 7594 O O . GLU A 1 81 ? 3.712 8.510 2.872 1.00 0.00 81 GLU A O 5
ATOM 7606 N N . LEU A 1 82 ? 2.148 7.665 4.292 1.00 0.00 82 LEU A N 5
ATOM 7607 C CA . LEU A 1 82 ? 1.295 7.042 3.258 1.00 0.00 82 LEU A CA 5
ATOM 7608 C C . LEU A 1 82 ? 0.482 8.108 2.492 1.00 0.00 82 LEU A C 5
ATOM 7609 O O . LEU A 1 82 ? 0.138 7.921 1.324 1.00 0.00 82 LEU A O 5
ATOM 7625 N N . ASP A 1 83 ? 0.163 9.212 3.186 1.00 0.00 83 ASP A N 5
ATOM 7626 C CA . ASP A 1 83 ? -0.524 10.370 2.582 1.00 0.00 83 ASP A CA 5
ATOM 7627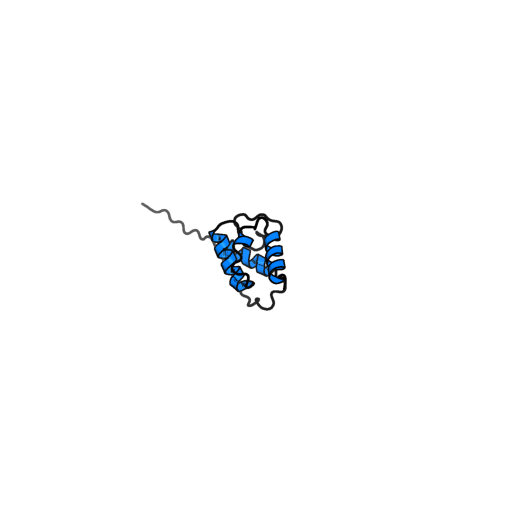 C C . ASP A 1 83 ? 0.450 11.143 1.669 1.00 0.00 83 ASP A C 5
ATOM 7628 O O . ASP A 1 83 ? 0.037 11.721 0.657 1.00 0.00 83 ASP A O 5
ATOM 7637 N N . LEU A 1 84 ? 1.743 11.141 2.052 1.00 0.00 84 LEU A N 5
ATOM 7638 C CA . LEU A 1 84 ? 2.817 11.840 1.314 1.00 0.00 84 LEU A CA 5
ATOM 7639 C C . LEU A 1 84 ? 3.143 11.098 -0.011 1.00 0.00 84 LEU A C 5
ATOM 7640 O O . LEU A 1 84 ? 3.725 11.688 -0.922 1.00 0.00 84 LEU A O 5
ATOM 7656 N N . LEU A 1 85 ? 2.726 9.817 -0.115 1.00 0.00 85 LEU A N 5
ATOM 7657 C CA . LEU A 1 85 ? 2.910 9.001 -1.336 1.00 0.00 85 LEU A CA 5
ATOM 7658 C C . LEU A 1 85 ? 2.250 9.652 -2.565 1.00 0.00 85 LEU A C 5
ATOM 7659 O O . LEU A 1 85 ? 1.093 10.090 -2.504 1.00 0.00 85 LEU A O 5
ATOM 7675 N N . GLU A 1 86 ? 3.003 9.699 -3.666 1.00 0.00 86 GLU A N 5
ATOM 7676 C CA . GLU A 1 86 ? 2.530 10.234 -4.945 1.00 0.00 86 GLU A CA 5
ATOM 7677 C C . GLU A 1 86 ? 2.790 9.209 -6.076 1.00 0.00 86 GLU A C 5
ATOM 7678 O O . GLU A 1 86 ? 2.350 9.417 -7.206 1.00 0.00 86 GLU A O 5
ATOM 7690 N N . THR A 1 87 ? 3.506 8.085 -5.775 1.00 0.00 87 THR A N 5
ATOM 7691 C CA . THR A 1 87 ? 3.752 6.992 -6.756 1.00 0.00 87 THR A CA 5
ATOM 7692 C C . THR A 1 87 ? 3.638 5.603 -6.092 1.00 0.00 87 THR A C 5
ATOM 7693 O O . THR A 1 87 ? 3.876 5.441 -4.877 1.00 0.00 87 THR A O 5
ATOM 7704 N N . VAL A 1 88 ? 3.307 4.602 -6.932 1.00 0.00 88 VAL A N 5
ATOM 7705 C CA . VAL A 1 88 ? 3.131 3.197 -6.511 1.00 0.00 88 VAL A CA 5
ATOM 7706 C C . VAL A 1 88 ? 4.489 2.603 -6.100 1.00 0.00 88 VAL A C 5
ATOM 7707 O O . VAL A 1 88 ? 4.589 1.873 -5.113 1.00 0.00 88 VAL A O 5
ATOM 7720 N N . ASP A 1 89 ? 5.526 2.948 -6.890 1.00 0.00 89 ASP A N 5
ATOM 7721 C CA . ASP A 1 89 ? 6.904 2.461 -6.702 1.00 0.00 89 ASP A CA 5
ATOM 7722 C C . ASP A 1 89 ? 7.487 2.973 -5.372 1.00 0.00 89 ASP A C 5
ATOM 7723 O O . ASP A 1 89 ? 8.318 2.304 -4.746 1.00 0.00 89 ASP A O 5
ATOM 7732 N N . GLU A 1 90 ? 7.024 4.169 -4.949 1.00 0.00 90 GLU A N 5
ATOM 7733 C CA . GLU A 1 90 ? 7.397 4.762 -3.657 1.00 0.00 90 GLU A CA 5
ATOM 7734 C C . GLU A 1 90 ? 6.795 3.942 -2.500 1.00 0.00 90 GLU A C 5
ATOM 7735 O O . GLU A 1 90 ? 7.466 3.720 -1.494 1.00 0.00 90 GLU A O 5
ATOM 7747 N N . LEU A 1 91 ? 5.516 3.502 -2.662 1.00 0.00 91 LEU A N 5
ATOM 7748 C CA . LEU A 1 91 ? 4.850 2.618 -1.673 1.00 0.00 91 LEU A CA 5
ATOM 7749 C C . LEU A 1 91 ? 5.580 1.268 -1.559 1.00 0.00 91 LEU A C 5
ATOM 7750 O O . LEU A 1 91 ? 5.752 0.752 -0.451 1.00 0.00 91 LEU A O 5
ATOM 7766 N N . PHE A 1 92 ? 5.994 0.702 -2.715 1.00 0.00 92 PHE A N 5
ATOM 7767 C CA . PHE A 1 92 ? 6.750 -0.567 -2.761 1.00 0.00 92 PHE A CA 5
ATOM 7768 C C . PHE A 1 92 ? 8.010 -0.479 -1.873 1.00 0.00 92 PHE A C 5
ATOM 7769 O O . PHE A 1 92 ? 8.246 -1.345 -1.022 1.00 0.00 92 PHE A O 5
ATOM 7786 N N . GLN A 1 93 ? 8.771 0.611 -2.048 1.00 0.00 93 GLN A N 5
ATOM 7787 C CA . GLN A 1 93 ? 9.993 0.867 -1.270 1.00 0.00 93 GLN A CA 5
ATOM 7788 C C . GLN A 1 93 ? 9.669 1.178 0.213 1.00 0.00 93 GLN A C 5
ATOM 7789 O O . GLN A 1 93 ? 10.397 0.732 1.098 1.00 0.00 93 GLN A O 5
ATOM 7803 N N . LEU A 1 94 ? 8.566 1.916 0.460 1.00 0.00 94 LEU A N 5
ATOM 7804 C CA . LEU A 1 94 ? 8.124 2.315 1.820 1.00 0.00 94 LEU A CA 5
ATOM 7805 C C . LEU A 1 94 ? 7.913 1.070 2.696 1.00 0.00 94 LEU A C 5
ATOM 7806 O O . LEU A 1 94 ? 8.505 0.939 3.778 1.00 0.00 94 LEU A O 5
ATOM 7822 N N . VAL A 1 95 ? 7.059 0.171 2.196 1.00 0.00 95 VAL A N 5
ATOM 7823 C CA . VAL A 1 95 ? 6.691 -1.070 2.878 1.00 0.00 95 VAL A CA 5
ATOM 7824 C C . VAL A 1 95 ? 7.927 -1.953 3.090 1.00 0.00 95 VAL A C 5
ATOM 7825 O O . VAL A 1 95 ? 8.106 -2.496 4.172 1.00 0.00 95 VAL A O 5
ATOM 7838 N N . GLU A 1 96 ? 8.781 -2.036 2.047 1.00 0.00 96 GLU A N 5
ATOM 7839 C CA . GLU A 1 96 ? 10.038 -2.813 2.068 1.00 0.00 96 GLU A CA 5
ATOM 7840 C C . GLU A 1 96 ? 10.945 -2.355 3.229 1.00 0.00 96 GLU A C 5
ATOM 7841 O O . GLU A 1 96 ? 11.514 -3.189 3.938 1.00 0.00 96 GLU A O 5
ATOM 7853 N N . LYS A 1 97 ? 11.037 -1.029 3.435 1.00 0.00 97 LYS A N 5
ATOM 7854 C CA . LYS A 1 97 ? 11.887 -0.443 4.491 1.00 0.00 97 LYS A CA 5
ATOM 7855 C C . LYS A 1 97 ? 11.375 -0.797 5.895 1.00 0.00 97 LYS A C 5
ATOM 7856 O O . LYS A 1 97 ? 12.152 -1.216 6.753 1.00 0.00 97 LYS A O 5
ATOM 7875 N N . HIS A 1 98 ? 10.063 -0.631 6.110 1.00 0.00 98 HIS A N 5
ATOM 7876 C CA . HIS A 1 98 ? 9.417 -0.912 7.415 1.00 0.00 98 HIS A CA 5
ATOM 7877 C C . HIS A 1 98 ? 9.263 -2.431 7.672 1.00 0.00 98 HIS A C 5
ATOM 7878 O O . HIS A 1 98 ? 9.055 -2.856 8.815 1.00 0.00 98 HIS A O 5
ATOM 7893 N N . ARG A 1 99 ? 9.352 -3.232 6.600 1.00 0.00 99 ARG A N 5
ATOM 7894 C CA . ARG A 1 99 ? 9.233 -4.702 6.668 1.00 0.00 99 ARG A CA 5
ATOM 7895 C C . ARG A 1 99 ? 10.583 -5.320 7.072 1.00 0.00 99 ARG A C 5
ATOM 7896 O O . ARG A 1 99 ? 10.671 -6.048 8.067 1.00 0.00 99 ARG A O 5
ATOM 7917 N N . ALA A 1 100 ? 11.630 -4.990 6.294 1.00 0.00 100 ALA A N 5
ATOM 7918 C CA . ALA A 1 100 ? 12.988 -5.539 6.471 1.00 0.00 100 ALA A CA 5
ATOM 7919 C C . ALA A 1 100 ? 13.676 -4.959 7.724 1.00 0.00 100 ALA A C 5
ATOM 7920 O O . ALA A 1 100 ? 14.565 -5.596 8.298 1.00 0.00 100 ALA A O 5
ATOM 7927 N N . ALA A 1 101 ? 13.272 -3.741 8.121 1.00 0.00 101 ALA A N 5
ATOM 7928 C CA . ALA A 1 101 ? 13.683 -3.137 9.398 1.00 0.00 101 ALA A CA 5
ATOM 7929 C C . ALA A 1 101 ? 12.497 -3.175 10.365 1.00 0.00 101 ALA A C 5
ATOM 7930 O O . ALA A 1 101 ? 11.629 -2.288 10.337 1.00 0.00 101 ALA A O 5
ATOM 7937 N N . GLY A 1 102 ? 12.438 -4.252 11.174 1.00 0.00 102 GLY A N 5
ATOM 7938 C CA . GLY A 1 102 ? 11.385 -4.431 12.174 1.00 0.00 102 GLY A CA 5
ATOM 7939 C C . GLY A 1 102 ? 11.563 -3.512 13.385 1.00 0.00 102 GLY A C 5
ATOM 7940 O O . GLY A 1 102 ? 11.941 -3.962 14.473 1.00 0.00 102 GLY A O 5
ATOM 7944 N N . SER A 1 103 ? 11.264 -2.221 13.181 1.00 0.00 103 SER A N 5
ATOM 7945 C CA . SER A 1 103 ? 11.500 -1.161 14.166 1.00 0.00 103 SER A CA 5
ATOM 7946 C C . SER A 1 103 ? 10.582 0.041 13.827 1.00 0.00 103 SER A C 5
ATOM 7947 O O . SER A 1 103 ? 9.617 0.308 14.580 1.00 0.00 103 SER A O 5
ATOM 7956 N N . MET A 1 1 ? 2.859 18.326 22.212 1.00 0.00 1 MET A N 6
ATOM 7957 C CA . MET A 1 1 ? 4.130 19.086 22.183 1.00 0.00 1 MET A CA 6
ATOM 7958 C C . MET A 1 1 ? 5.031 18.570 21.043 1.00 0.00 1 MET A C 6
ATOM 7959 O O . MET A 1 1 ? 5.081 19.183 19.973 1.00 0.00 1 MET A O 6
ATOM 7975 N N . GLY A 1 2 ? 5.703 17.417 21.264 1.00 0.00 2 GLY A N 6
ATOM 7976 C CA . GLY A 1 2 ? 6.582 16.805 20.259 1.00 0.00 2 GLY A CA 6
ATOM 7977 C C . GLY A 1 2 ? 5.789 16.045 19.202 1.00 0.00 2 GLY A C 6
ATOM 7978 O O . GLY A 1 2 ? 5.673 14.820 19.269 1.00 0.00 2 GLY A O 6
ATOM 7982 N N . SER A 1 3 ? 5.232 16.792 18.233 1.00 0.00 3 SER A N 6
ATOM 7983 C CA . SER A 1 3 ? 4.298 16.257 17.220 1.00 0.00 3 SER A CA 6
ATOM 7984 C C . SER A 1 3 ? 4.690 16.748 15.801 1.00 0.00 3 SER A C 6
ATOM 7985 O O . SER A 1 3 ? 3.862 16.778 14.883 1.00 0.00 3 SER A O 6
ATOM 7993 N N . SER A 1 4 ? 5.973 17.091 15.618 1.00 0.00 4 SER A N 6
ATOM 7994 C CA . SER A 1 4 ? 6.492 17.610 14.344 1.00 0.00 4 SER A CA 6
ATOM 7995 C C . SER A 1 4 ? 6.948 16.457 13.429 1.00 0.00 4 SER A C 6
ATOM 7996 O O . SER A 1 4 ? 7.976 15.811 13.689 1.00 0.00 4 SER A O 6
ATOM 8004 N N . HIS A 1 5 ? 6.143 16.165 12.390 1.00 0.00 5 HIS A N 6
ATOM 8005 C CA . HIS A 1 5 ? 6.539 15.258 11.303 1.00 0.00 5 HIS A CA 6
ATOM 8006 C C . HIS A 1 5 ? 7.446 16.016 10.323 1.00 0.00 5 HIS A C 6
ATOM 8007 O O . HIS A 1 5 ? 7.051 17.071 9.807 1.00 0.00 5 HIS A O 6
ATOM 8022 N N . ASP A 1 6 ? 8.662 15.497 10.095 1.00 0.00 6 ASP A N 6
ATOM 8023 C CA . ASP A 1 6 ? 9.581 16.016 9.064 1.00 0.00 6 ASP A CA 6
ATOM 8024 C C . ASP A 1 6 ? 9.479 15.125 7.815 1.00 0.00 6 ASP A C 6
ATOM 8025 O O . ASP A 1 6 ? 9.209 13.917 7.920 1.00 0.00 6 ASP A O 6
ATOM 8034 N N . HIS A 1 7 ? 9.695 15.727 6.643 1.00 0.00 7 HIS A N 6
ATOM 8035 C CA . HIS A 1 7 ? 9.657 15.033 5.340 1.00 0.00 7 HIS A CA 6
ATOM 8036 C C . HIS A 1 7 ? 11.083 14.913 4.769 1.00 0.00 7 HIS A C 6
ATOM 8037 O O . HIS A 1 7 ? 11.396 15.456 3.699 1.00 0.00 7 HIS A O 6
ATOM 8052 N N . HIS A 1 8 ? 11.965 14.208 5.513 1.00 0.00 8 HIS A N 6
ATOM 8053 C CA . HIS A 1 8 ? 13.347 13.959 5.072 1.00 0.00 8 HIS A CA 6
ATOM 8054 C C . HIS A 1 8 ? 13.338 13.007 3.860 1.00 0.00 8 HIS A C 6
ATOM 8055 O O . HIS A 1 8 ? 13.228 11.781 4.012 1.00 0.00 8 HIS A O 6
ATOM 8070 N N . HIS A 1 9 ? 13.410 13.603 2.659 1.00 0.00 9 HIS A N 6
ATOM 8071 C CA . HIS A 1 9 ? 13.341 12.881 1.379 1.00 0.00 9 HIS A CA 6
ATOM 8072 C C . HIS A 1 9 ? 14.754 12.725 0.772 1.00 0.00 9 HIS A C 6
ATOM 8073 O O . HIS A 1 9 ? 15.489 13.710 0.606 1.00 0.00 9 HIS A O 6
ATOM 8088 N N . HIS A 1 10 ? 15.111 11.471 0.468 1.00 0.00 10 HIS A N 6
ATOM 8089 C CA . HIS A 1 10 ? 16.414 11.090 -0.116 1.00 0.00 10 HIS A CA 6
ATOM 8090 C C . HIS A 1 10 ? 16.289 9.708 -0.779 1.00 0.00 10 HIS A C 6
ATOM 8091 O O . HIS A 1 10 ? 16.960 9.423 -1.778 1.00 0.00 10 HIS A O 6
ATOM 8106 N N . SER A 1 11 ? 15.435 8.852 -0.187 1.00 0.00 11 SER A N 6
ATOM 8107 C CA . SER A 1 11 ? 15.068 7.548 -0.757 1.00 0.00 11 SER A CA 6
ATOM 8108 C C . SER A 1 11 ? 14.277 7.757 -2.065 1.00 0.00 11 SER A C 6
ATOM 8109 O O . SER A 1 11 ? 13.180 8.333 -2.050 1.00 0.00 11 SER A O 6
ATOM 8117 N N . SER A 1 12 ? 14.860 7.331 -3.196 1.00 0.00 12 SER A N 6
ATOM 8118 C CA . SER A 1 12 ? 14.259 7.496 -4.534 1.00 0.00 12 SER A CA 6
ATOM 8119 C C . SER A 1 12 ? 14.315 6.172 -5.311 1.00 0.00 12 SER A C 6
ATOM 8120 O O . SER A 1 12 ? 15.241 5.366 -5.119 1.00 0.00 12 SER A O 6
ATOM 8128 N N . GLY A 1 13 ? 13.297 5.966 -6.164 1.00 0.00 13 GLY A N 6
ATOM 8129 C CA . GLY A 1 13 ? 13.111 4.739 -6.920 1.00 0.00 13 GLY A CA 6
ATOM 8130 C C . GLY A 1 13 ? 14.225 4.494 -7.917 1.00 0.00 13 GLY A C 6
ATOM 8131 O O . GLY A 1 13 ? 14.473 5.325 -8.795 1.00 0.00 13 GLY A O 6
ATOM 8135 N N . ARG A 1 14 ? 14.898 3.348 -7.771 1.00 0.00 14 ARG A N 6
ATOM 8136 C CA . ARG A 1 14 ? 16.065 2.982 -8.579 1.00 0.00 14 ARG A CA 6
ATOM 8137 C C . ARG A 1 14 ? 15.586 2.349 -9.898 1.00 0.00 14 ARG A C 6
ATOM 8138 O O . ARG A 1 14 ? 15.730 2.940 -10.978 1.00 0.00 14 ARG A O 6
ATOM 8159 N N . GLU A 1 15 ? 14.991 1.142 -9.761 1.00 0.00 15 GLU A N 6
ATOM 8160 C CA . GLU A 1 15 ? 14.509 0.291 -10.873 1.00 0.00 15 GLU A CA 6
ATOM 8161 C C . GLU A 1 15 ? 15.624 0.061 -11.940 1.00 0.00 15 GLU A C 6
ATOM 8162 O O . GLU A 1 15 ? 15.357 -0.237 -13.108 1.00 0.00 15 GLU A O 6
ATOM 8174 N N . ASN A 1 16 ? 16.883 0.135 -11.476 1.00 0.00 16 ASN A N 6
ATOM 8175 C CA . ASN A 1 16 ? 18.083 -0.007 -12.316 1.00 0.00 16 ASN A CA 6
ATOM 8176 C C . ASN A 1 16 ? 18.375 -1.501 -12.548 1.00 0.00 16 ASN A C 6
ATOM 8177 O O . ASN A 1 16 ? 18.865 -2.186 -11.638 1.00 0.00 16 ASN A O 6
ATOM 8188 N N . LEU A 1 17 ? 18.014 -1.991 -13.760 1.00 0.00 17 LEU A N 6
ATOM 8189 C CA . LEU A 1 17 ? 18.131 -3.419 -14.153 1.00 0.00 17 LEU A CA 6
ATOM 8190 C C . LEU A 1 17 ? 17.317 -4.324 -13.202 1.00 0.00 17 LEU A C 6
ATOM 8191 O O . LEU A 1 17 ? 17.699 -5.464 -12.908 1.00 0.00 17 LEU A O 6
ATOM 8207 N N . TYR A 1 18 ? 16.158 -3.801 -12.779 1.00 0.00 18 TYR A N 6
ATOM 8208 C CA . TYR A 1 18 ? 15.262 -4.455 -11.816 1.00 0.00 18 TYR A CA 6
ATOM 8209 C C . TYR A 1 18 ? 14.297 -5.397 -12.572 1.00 0.00 18 TYR A C 6
ATOM 8210 O O . TYR A 1 18 ? 13.133 -5.060 -12.825 1.00 0.00 18 TYR A O 6
ATOM 8228 N N . PHE A 1 19 ? 14.825 -6.564 -12.981 1.00 0.00 19 PHE A N 6
ATOM 8229 C CA . PHE A 1 19 ? 14.073 -7.569 -13.755 1.00 0.00 19 PHE A CA 6
ATOM 8230 C C . PHE A 1 19 ? 13.652 -8.719 -12.838 1.00 0.00 19 PHE A C 6
ATOM 8231 O O . PHE A 1 19 ? 14.484 -9.549 -12.448 1.00 0.00 19 PHE A O 6
ATOM 8248 N N . GLN A 1 20 ? 12.364 -8.731 -12.464 1.00 0.00 20 GLN A N 6
ATOM 8249 C CA . GLN A 1 20 ? 11.776 -9.785 -11.625 1.00 0.00 20 GLN A CA 6
ATOM 8250 C C . GLN A 1 20 ? 11.373 -10.968 -12.519 1.00 0.00 20 GLN A C 6
ATOM 8251 O O . GLN A 1 20 ? 11.936 -12.064 -12.398 1.00 0.00 20 GLN A O 6
ATOM 8265 N N . GLY A 1 21 ? 10.421 -10.695 -13.439 1.00 0.00 21 GLY A N 6
ATOM 8266 C CA . GLY A 1 21 ? 9.933 -11.668 -14.415 1.00 0.00 21 GLY A CA 6
ATOM 8267 C C . GLY A 1 21 ? 9.288 -12.892 -13.766 1.00 0.00 21 GLY A C 6
ATOM 8268 O O . GLY A 1 21 ? 8.091 -12.892 -13.468 1.00 0.00 21 GLY A O 6
ATOM 8272 N N . HIS A 1 22 ? 10.118 -13.920 -13.515 1.00 0.00 22 HIS A N 6
ATOM 8273 C CA . HIS A 1 22 ? 9.705 -15.183 -12.863 1.00 0.00 22 HIS A CA 6
ATOM 8274 C C . HIS A 1 22 ? 10.081 -15.187 -11.372 1.00 0.00 22 HIS A C 6
ATOM 8275 O O . HIS A 1 22 ? 10.193 -16.252 -10.751 1.00 0.00 22 HIS A O 6
ATOM 8290 N N . MET A 1 23 ? 10.228 -13.977 -10.795 1.00 0.00 23 MET A N 6
ATOM 8291 C CA . MET A 1 23 ? 10.379 -13.767 -9.344 1.00 0.00 23 MET A CA 6
ATOM 8292 C C . MET A 1 23 ? 9.299 -12.752 -8.883 1.00 0.00 23 MET A C 6
ATOM 8293 O O . MET A 1 23 ? 9.601 -11.573 -8.652 1.00 0.00 23 MET A O 6
ATOM 8307 N N . PRO A 1 24 ? 7.987 -13.178 -8.831 1.00 0.00 24 PRO A N 6
ATOM 8308 C CA . PRO A 1 24 ? 6.879 -12.338 -8.359 1.00 0.00 24 PRO A CA 6
ATOM 8309 C C . PRO A 1 24 ? 6.507 -12.636 -6.886 1.00 0.00 24 PRO A C 6
ATOM 8310 O O . PRO A 1 24 ? 7.344 -13.139 -6.115 1.00 0.00 24 PRO A O 6
ATOM 8321 N N . ASN A 1 25 ? 5.252 -12.300 -6.525 1.00 0.00 25 ASN A N 6
ATOM 8322 C CA . ASN A 1 25 ? 4.638 -12.599 -5.225 1.00 0.00 25 ASN A CA 6
ATOM 8323 C C . ASN A 1 25 ? 5.291 -11.750 -4.114 1.00 0.00 25 ASN A C 6
ATOM 8324 O O . ASN A 1 25 ? 4.762 -10.673 -3.797 1.00 0.00 25 ASN A O 6
ATOM 8335 N N . ASP A 1 26 ? 6.463 -12.245 -3.609 1.00 0.00 26 ASP A N 6
ATOM 8336 C CA . ASP A 1 26 ? 7.312 -11.676 -2.514 1.00 0.00 26 ASP A CA 6
ATOM 8337 C C . ASP A 1 26 ? 6.669 -10.495 -1.735 1.00 0.00 26 ASP A C 6
ATOM 8338 O O . ASP A 1 26 ? 6.103 -10.685 -0.647 1.00 0.00 26 ASP A O 6
ATOM 8347 N N . MET A 1 27 ? 6.723 -9.286 -2.327 1.00 0.00 27 MET A N 6
ATOM 8348 C CA . MET A 1 27 ? 6.105 -8.070 -1.760 1.00 0.00 27 MET A CA 6
ATOM 8349 C C . MET A 1 27 ? 5.254 -7.358 -2.823 1.00 0.00 27 MET A C 6
ATOM 8350 O O . MET A 1 27 ? 4.111 -6.994 -2.554 1.00 0.00 27 MET A O 6
ATOM 8364 N N . GLU A 1 28 ? 5.805 -7.221 -4.045 1.00 0.00 28 GLU A N 6
ATOM 8365 C CA . GLU A 1 28 ? 5.256 -6.340 -5.090 1.00 0.00 28 GLU A CA 6
ATOM 8366 C C . GLU A 1 28 ? 3.820 -6.698 -5.471 1.00 0.00 28 GLU A C 6
ATOM 8367 O O . GLU A 1 28 ? 2.924 -5.871 -5.348 1.00 0.00 28 GLU A O 6
ATOM 8379 N N . ASP A 1 29 ? 3.627 -7.952 -5.894 1.00 0.00 29 ASP A N 6
ATOM 8380 C CA . ASP A 1 29 ? 2.330 -8.455 -6.379 1.00 0.00 29 ASP A CA 6
ATOM 8381 C C . ASP A 1 29 ? 1.268 -8.459 -5.269 1.00 0.00 29 ASP A C 6
ATOM 8382 O O . ASP A 1 29 ? 0.068 -8.372 -5.554 1.00 0.00 29 ASP A O 6
ATOM 8391 N N . HIS A 1 30 ? 1.730 -8.540 -4.010 1.00 0.00 30 HIS A N 6
ATOM 8392 C CA . HIS A 1 30 ? 0.865 -8.378 -2.840 1.00 0.00 30 HIS A CA 6
ATOM 8393 C C . HIS A 1 30 ? 0.362 -6.919 -2.743 1.00 0.00 30 HIS A C 6
ATOM 8394 O O . HIS A 1 30 ? -0.826 -6.711 -2.539 1.00 0.00 30 HIS A O 6
ATOM 8409 N N . LEU A 1 31 ? 1.269 -5.919 -2.927 1.00 0.00 31 LEU A N 6
ATOM 8410 C CA . LEU A 1 31 ? 0.881 -4.477 -2.952 1.00 0.00 31 LEU A CA 6
ATOM 8411 C C . LEU A 1 31 ? 0.016 -4.144 -4.191 1.00 0.00 31 LEU A C 6
ATOM 8412 O O . LEU A 1 31 ? -0.792 -3.215 -4.140 1.00 0.00 31 LEU A O 6
ATOM 8428 N N . LEU A 1 32 ? 0.216 -4.889 -5.295 1.00 0.00 32 LEU A N 6
ATOM 8429 C CA . LEU A 1 32 ? -0.640 -4.783 -6.496 1.00 0.00 32 LEU A CA 6
ATOM 8430 C C . LEU A 1 32 ? -2.079 -5.200 -6.154 1.00 0.00 32 LEU A C 6
ATOM 8431 O O . LEU A 1 32 ? -3.030 -4.584 -6.626 1.00 0.00 32 LEU A O 6
ATOM 8447 N N . THR A 1 33 ? -2.199 -6.242 -5.310 1.00 0.00 33 THR A N 6
ATOM 8448 C CA . THR A 1 33 ? -3.495 -6.752 -4.827 1.00 0.00 33 THR A CA 6
ATOM 8449 C C . THR A 1 33 ? -4.103 -5.791 -3.778 1.00 0.00 33 THR A C 6
ATOM 8450 O O . THR A 1 33 ? -5.321 -5.622 -3.713 1.00 0.00 33 THR A O 6
ATOM 8461 N N . VAL A 1 34 ? -3.230 -5.151 -2.970 1.00 0.00 34 VAL A N 6
ATOM 8462 C CA . VAL A 1 34 ? -3.647 -4.185 -1.937 1.00 0.00 34 VAL A CA 6
ATOM 8463 C C . VAL A 1 34 ? -4.332 -2.969 -2.591 1.00 0.00 34 VAL A C 6
ATOM 8464 O O . VAL A 1 34 ? -5.490 -2.680 -2.299 1.00 0.00 34 VAL A O 6
ATOM 8477 N N . LEU A 1 35 ? -3.601 -2.291 -3.493 1.00 0.00 35 LEU A N 6
ATOM 8478 C CA . LEU A 1 35 ? -4.073 -1.072 -4.173 1.00 0.00 35 LEU A CA 6
ATOM 8479 C C . LEU A 1 35 ? -5.316 -1.353 -5.032 1.00 0.00 35 LEU A C 6
ATOM 8480 O O . LEU A 1 35 ? -6.249 -0.553 -5.045 1.00 0.00 35 LEU A O 6
ATOM 8496 N N . SER A 1 36 ? -5.315 -2.506 -5.732 1.00 0.00 36 SER A N 6
ATOM 8497 C CA . SER A 1 36 ? -6.392 -2.873 -6.651 1.00 0.00 36 SER A CA 6
ATOM 8498 C C . SER A 1 36 ? -7.731 -3.043 -5.906 1.00 0.00 36 SER A C 6
ATOM 8499 O O . SER A 1 36 ? -8.701 -2.350 -6.208 1.00 0.00 36 SER A O 6
ATOM 8507 N N . VAL A 1 37 ? -7.742 -3.935 -4.905 1.00 0.00 37 VAL A N 6
ATOM 8508 C CA . VAL A 1 37 ? -8.956 -4.286 -4.146 1.00 0.00 37 VAL A CA 6
ATOM 8509 C C . VAL A 1 37 ? -9.451 -3.090 -3.292 1.00 0.00 37 VAL A C 6
ATOM 8510 O O . VAL A 1 37 ? -10.656 -2.814 -3.255 1.00 0.00 37 VAL A O 6
ATOM 8523 N N . ALA A 1 38 ? -8.506 -2.366 -2.655 1.00 0.00 38 ALA A N 6
ATOM 8524 C CA . ALA A 1 38 ? -8.820 -1.199 -1.791 1.00 0.00 38 ALA A CA 6
ATOM 8525 C C . ALA A 1 38 ? -9.426 -0.026 -2.594 1.00 0.00 38 ALA A C 6
ATOM 8526 O O . ALA A 1 38 ? -10.181 0.778 -2.038 1.00 0.00 38 ALA A O 6
ATOM 8533 N N . SER A 1 39 ? -9.074 0.077 -3.892 1.00 0.00 39 SER A N 6
ATOM 8534 C CA . SER A 1 39 ? -9.622 1.117 -4.797 1.00 0.00 39 SER A CA 6
ATOM 8535 C C . SER A 1 39 ? -10.864 0.605 -5.556 1.00 0.00 39 SER A C 6
ATOM 8536 O O . SER A 1 39 ? -11.724 1.395 -5.950 1.00 0.00 39 SER A O 6
ATOM 8544 N N . GLY A 1 40 ? -10.954 -0.723 -5.734 1.00 0.00 40 GLY A N 6
ATOM 8545 C CA . GLY A 1 40 ? -12.025 -1.355 -6.518 1.00 0.00 40 GLY A CA 6
ATOM 8546 C C . GLY A 1 40 ? -11.690 -1.462 -8.005 1.00 0.00 40 GLY A C 6
ATOM 8547 O O . GLY A 1 40 ? -12.587 -1.659 -8.830 1.00 0.00 40 GLY A O 6
ATOM 8551 N N . VAL A 1 41 ? -10.394 -1.319 -8.338 1.00 0.00 41 VAL A N 6
ATOM 8552 C CA . VAL A 1 41 ? -9.858 -1.471 -9.704 1.00 0.00 41 VAL A CA 6
ATOM 8553 C C . VAL A 1 41 ? -9.168 -2.857 -9.852 1.00 0.00 41 VAL A C 6
ATOM 8554 O O . VAL A 1 41 ? -8.879 -3.499 -8.846 1.00 0.00 41 VAL A O 6
ATOM 8567 N N . PRO A 1 42 ? -8.955 -3.376 -11.100 1.00 0.00 42 PRO A N 6
ATOM 8568 C CA . PRO A 1 42 ? -8.093 -4.568 -11.330 1.00 0.00 42 PRO A CA 6
ATOM 8569 C C . PRO A 1 42 ? -6.584 -4.271 -11.098 1.00 0.00 42 PRO A C 6
ATOM 8570 O O . PRO A 1 42 ? -6.154 -3.111 -11.172 1.00 0.00 42 PRO A O 6
ATOM 8581 N N . LYS A 1 43 ? -5.790 -5.341 -10.843 1.00 0.00 43 LYS A N 6
ATOM 8582 C CA . LYS A 1 43 ? -4.303 -5.265 -10.735 1.00 0.00 43 LYS A CA 6
ATOM 8583 C C . LYS A 1 43 ? -3.669 -4.862 -12.075 1.00 0.00 43 LYS A C 6
ATOM 8584 O O . LYS A 1 43 ? -2.515 -4.427 -12.117 1.00 0.00 43 LYS A O 6
ATOM 8603 N N . GLU A 1 44 ? -4.438 -5.057 -13.160 1.00 0.00 44 GLU A N 6
ATOM 8604 C CA . GLU A 1 44 ? -4.080 -4.619 -14.521 1.00 0.00 44 GLU A CA 6
ATOM 8605 C C . GLU A 1 44 ? -3.817 -3.094 -14.561 1.00 0.00 44 GLU A C 6
ATOM 8606 O O . GLU A 1 44 ? -2.986 -2.610 -15.341 1.00 0.00 44 GLU A O 6
ATOM 8618 N N . GLU A 1 45 ? -4.535 -2.356 -13.689 1.00 0.00 45 GLU A N 6
ATOM 8619 C CA . GLU A 1 45 ? -4.440 -0.889 -13.577 1.00 0.00 45 GLU A CA 6
ATOM 8620 C C . GLU A 1 45 ? -3.475 -0.479 -12.442 1.00 0.00 45 GLU A C 6
ATOM 8621 O O . GLU A 1 45 ? -3.485 0.672 -12.002 1.00 0.00 45 GLU A O 6
ATOM 8633 N N . ILE A 1 46 ? -2.640 -1.431 -11.967 1.00 0.00 46 ILE A N 6
ATOM 8634 C CA . ILE A 1 46 ? -1.646 -1.192 -10.890 1.00 0.00 46 ILE A CA 6
ATOM 8635 C C . ILE A 1 46 ? -0.230 -1.564 -11.397 1.00 0.00 46 ILE A C 6
ATOM 8636 O O . ILE A 1 46 ? -0.065 -2.567 -12.106 1.00 0.00 46 ILE A O 6
ATOM 8652 N N . SER A 1 47 ? 0.776 -0.758 -11.008 1.00 0.00 47 SER A N 6
ATOM 8653 C CA . SER A 1 47 ? 2.190 -0.941 -11.407 1.00 0.00 47 SER A CA 6
ATOM 8654 C C . SER A 1 47 ? 3.118 -0.285 -10.356 1.00 0.00 47 SER A C 6
ATOM 8655 O O . SER A 1 47 ? 2.646 0.079 -9.270 1.00 0.00 47 SER A O 6
ATOM 8663 N N . ARG A 1 48 ? 4.432 -0.146 -10.671 1.00 0.00 48 ARG A N 6
ATOM 8664 C CA . ARG A 1 48 ? 5.403 0.538 -9.776 1.00 0.00 48 ARG A CA 6
ATOM 8665 C C . ARG A 1 48 ? 5.238 2.074 -9.806 1.00 0.00 48 ARG A C 6
ATOM 8666 O O . ARG A 1 48 ? 5.847 2.777 -8.996 1.00 0.00 48 ARG A O 6
ATOM 8687 N N . ASP A 1 49 ? 4.413 2.580 -10.737 1.00 0.00 49 ASP A N 6
ATOM 8688 C CA . ASP A 1 49 ? 3.848 3.936 -10.663 1.00 0.00 49 ASP A CA 6
ATOM 8689 C C . ASP A 1 49 ? 2.654 4.032 -11.609 1.00 0.00 49 ASP A C 6
ATOM 8690 O O . ASP A 1 49 ? 2.805 4.281 -12.812 1.00 0.00 49 ASP A O 6
ATOM 8699 N N . SER A 1 50 ? 1.464 3.773 -11.059 1.00 0.00 50 SER A N 6
ATOM 8700 C CA . SER A 1 50 ? 0.189 3.978 -11.760 1.00 0.00 50 SER A CA 6
ATOM 8701 C C . SER A 1 50 ? -0.533 5.223 -11.200 1.00 0.00 50 SER A C 6
ATOM 8702 O O . SER A 1 50 ? -1.715 5.439 -11.498 1.00 0.00 50 SER A O 6
ATOM 8710 N N . ARG A 1 51 ? 0.215 6.053 -10.424 1.00 0.00 51 ARG A N 6
ATOM 8711 C CA . ARG A 1 51 ? -0.318 7.229 -9.706 1.00 0.00 51 ARG A CA 6
ATOM 8712 C C . ARG A 1 51 ? -1.401 6.831 -8.681 1.00 0.00 51 ARG A C 6
ATOM 8713 O O . ARG A 1 51 ? -2.556 6.550 -9.042 1.00 0.00 51 ARG A O 6
ATOM 8734 N N . MET A 1 52 ? -1.021 6.842 -7.385 1.00 0.00 52 MET A N 6
ATOM 8735 C CA . MET A 1 52 ? -1.948 6.533 -6.278 1.00 0.00 52 MET A CA 6
ATOM 8736 C C . MET A 1 52 ? -2.932 7.688 -6.012 1.00 0.00 52 MET A C 6
ATOM 8737 O O . MET A 1 52 ? -3.810 7.553 -5.168 1.00 0.00 52 MET A O 6
ATOM 8751 N N . GLU A 1 53 ? -2.795 8.802 -6.761 1.00 0.00 53 GLU A N 6
ATOM 8752 C CA . GLU A 1 53 ? -3.756 9.929 -6.720 1.00 0.00 53 GLU A CA 6
ATOM 8753 C C . GLU A 1 53 ? -5.174 9.465 -7.156 1.00 0.00 53 GLU A C 6
ATOM 8754 O O . GLU A 1 53 ? -6.188 9.998 -6.694 1.00 0.00 53 GLU A O 6
ATOM 8766 N N . ASP A 1 54 ? -5.210 8.472 -8.060 1.00 0.00 54 ASP A N 6
ATOM 8767 C CA . ASP A 1 54 ? -6.450 7.808 -8.498 1.00 0.00 54 ASP A CA 6
ATOM 8768 C C . ASP A 1 54 ? -6.779 6.644 -7.561 1.00 0.00 54 ASP A C 6
ATOM 8769 O O . ASP A 1 54 ? -7.944 6.409 -7.217 1.00 0.00 54 ASP A O 6
ATOM 8778 N N . LEU A 1 55 ? -5.719 5.926 -7.156 1.00 0.00 55 LEU A N 6
ATOM 8779 C CA . LEU A 1 55 ? -5.835 4.673 -6.398 1.00 0.00 55 LEU A CA 6
ATOM 8780 C C . LEU A 1 55 ? -6.050 4.961 -4.895 1.00 0.00 55 LEU A C 6
ATOM 8781 O O . LEU A 1 55 ? -7.189 5.075 -4.441 1.00 0.00 55 LEU A O 6
ATOM 8797 N N . ALA A 1 56 ? -4.949 5.141 -4.141 1.00 0.00 56 ALA A N 6
ATOM 8798 C CA . ALA A 1 56 ? -4.985 5.320 -2.681 1.00 0.00 56 ALA A CA 6
ATOM 8799 C C . ALA A 1 56 ? -4.748 6.792 -2.322 1.00 0.00 56 ALA A C 6
ATOM 8800 O O . ALA A 1 56 ? -3.629 7.203 -1.995 1.00 0.00 56 ALA A O 6
ATOM 8807 N N . PHE A 1 57 ? -5.823 7.588 -2.440 1.00 0.00 57 PHE A N 6
ATOM 8808 C CA . PHE A 1 57 ? -5.789 9.042 -2.185 1.00 0.00 57 PHE A CA 6
ATOM 8809 C C . PHE A 1 57 ? -7.111 9.518 -1.556 1.00 0.00 57 PHE A C 6
ATOM 8810 O O . PHE A 1 57 ? -7.217 10.661 -1.106 1.00 0.00 57 PHE A O 6
ATOM 8827 N N . ASP A 1 58 ? -8.131 8.644 -1.552 1.00 0.00 58 ASP A N 6
ATOM 8828 C CA . ASP A 1 58 ? -9.386 8.886 -0.819 1.00 0.00 58 ASP A CA 6
ATOM 8829 C C . ASP A 1 58 ? -9.207 8.422 0.633 1.00 0.00 58 ASP A C 6
ATOM 8830 O O . ASP A 1 58 ? -8.489 7.456 0.871 1.00 0.00 58 ASP A O 6
ATOM 8839 N N . SER A 1 59 ? -9.887 9.099 1.577 1.00 0.00 59 SER A N 6
ATOM 8840 C CA . SER A 1 59 ? -9.750 8.861 3.032 1.00 0.00 59 SER A CA 6
ATOM 8841 C C . SER A 1 59 ? -9.972 7.381 3.416 1.00 0.00 59 SER A C 6
ATOM 8842 O O . SER A 1 59 ? -9.243 6.830 4.251 1.00 0.00 59 SER A O 6
ATOM 8850 N N . LEU A 1 60 ? -10.966 6.747 2.771 1.00 0.00 60 LEU A N 6
ATOM 8851 C CA . LEU A 1 60 ? -11.326 5.345 3.031 1.00 0.00 60 LEU A CA 6
ATOM 8852 C C . LEU A 1 60 ? -10.284 4.393 2.418 1.00 0.00 60 LEU A C 6
ATOM 8853 O O . LEU A 1 60 ? -9.932 3.386 3.025 1.00 0.00 60 LEU A O 6
ATOM 8869 N N . VAL A 1 61 ? -9.785 4.733 1.213 1.00 0.00 61 VAL A N 6
ATOM 8870 C CA . VAL A 1 61 ? -8.822 3.867 0.485 1.00 0.00 61 VAL A CA 6
ATOM 8871 C C . VAL A 1 61 ? -7.441 3.872 1.177 1.00 0.00 61 VAL A C 6
ATOM 8872 O O . VAL A 1 61 ? -6.774 2.840 1.234 1.00 0.00 61 VAL A O 6
ATOM 8885 N N . VAL A 1 62 ? -7.040 5.046 1.706 1.00 0.00 62 VAL A N 6
ATOM 8886 C CA . VAL A 1 62 ? -5.796 5.207 2.497 1.00 0.00 62 VAL A CA 6
ATOM 8887 C C . VAL A 1 62 ? -5.931 4.473 3.850 1.00 0.00 62 VAL A C 6
ATOM 8888 O O . VAL A 1 62 ? -4.957 3.916 4.356 1.00 0.00 62 VAL A O 6
ATOM 8901 N N . SER A 1 63 ? -7.161 4.461 4.407 1.00 0.00 63 SER A N 6
ATOM 8902 C CA . SER A 1 63 ? -7.467 3.740 5.658 1.00 0.00 63 SER A CA 6
ATOM 8903 C C . SER A 1 63 ? -7.356 2.211 5.450 1.00 0.00 63 SER A C 6
ATOM 8904 O O . SER A 1 63 ? -6.800 1.504 6.292 1.00 0.00 63 SER A O 6
ATOM 8912 N N . GLU A 1 64 ? -7.874 1.732 4.305 1.00 0.00 64 GLU A N 6
ATOM 8913 C CA . GLU A 1 64 ? -7.822 0.306 3.902 1.00 0.00 64 GLU A CA 6
ATOM 8914 C C . GLU A 1 64 ? -6.423 -0.087 3.376 1.00 0.00 64 GLU A C 6
ATOM 8915 O O . GLU A 1 64 ? -6.069 -1.266 3.400 1.00 0.00 64 GLU A O 6
ATOM 8927 N N . LEU A 1 65 ? -5.648 0.909 2.906 1.00 0.00 65 LEU A N 6
ATOM 8928 C CA . LEU A 1 65 ? -4.238 0.720 2.499 1.00 0.00 65 LEU A CA 6
ATOM 8929 C C . LEU A 1 65 ? -3.391 0.463 3.753 1.00 0.00 65 LEU A C 6
ATOM 8930 O O . LEU A 1 65 ? -2.649 -0.513 3.819 1.00 0.00 65 LEU A O 6
ATOM 8946 N N . SER A 1 66 ? -3.563 1.347 4.750 1.00 0.00 66 SER A N 6
ATOM 8947 C CA . SER A 1 66 ? -2.886 1.272 6.059 1.00 0.00 66 SER A CA 6
ATOM 8948 C C . SER A 1 66 ? -3.256 -0.033 6.792 1.00 0.00 66 SER A C 6
ATOM 8949 O O . SER A 1 66 ? -2.399 -0.684 7.390 1.00 0.00 66 SER A O 6
ATOM 8957 N N . LEU A 1 67 ? -4.552 -0.380 6.715 1.00 0.00 67 LEU A N 6
ATOM 8958 C CA . LEU A 1 67 ? -5.118 -1.624 7.266 1.00 0.00 67 LEU A CA 6
ATOM 8959 C C . LEU A 1 67 ? -4.419 -2.856 6.660 1.00 0.00 67 LEU A C 6
ATOM 8960 O O . LEU A 1 67 ? -3.978 -3.742 7.388 1.00 0.00 67 LEU A O 6
ATOM 8976 N N . LYS A 1 68 ? -4.307 -2.861 5.322 1.00 0.00 68 LYS A N 6
ATOM 8977 C CA . LYS A 1 68 ? -3.768 -3.991 4.540 1.00 0.00 68 LYS A CA 6
ATOM 8978 C C . LYS A 1 68 ? -2.253 -4.173 4.797 1.00 0.00 68 LYS A C 6
ATOM 8979 O O . LYS A 1 68 ? -1.763 -5.303 4.926 1.00 0.00 68 LYS A O 6
ATOM 8998 N N . LEU A 1 69 ? -1.532 -3.037 4.873 1.00 0.00 69 LEU A N 6
ATOM 8999 C CA . LEU A 1 69 ? -0.081 -3.010 5.133 1.00 0.00 69 LEU A CA 6
ATOM 9000 C C . LEU A 1 69 ? 0.226 -3.544 6.542 1.00 0.00 69 LEU A C 6
ATOM 9001 O O . LEU A 1 69 ? 1.168 -4.309 6.729 1.00 0.00 69 LEU A O 6
ATOM 9017 N N . ARG A 1 70 ? -0.608 -3.138 7.508 1.00 0.00 70 ARG A N 6
ATOM 9018 C CA . ARG A 1 70 ? -0.505 -3.573 8.913 1.00 0.00 70 ARG A CA 6
ATOM 9019 C C . ARG A 1 70 ? -0.905 -5.058 9.067 1.00 0.00 70 ARG A C 6
ATOM 9020 O O . ARG A 1 70 ? -0.335 -5.777 9.891 1.00 0.00 70 ARG A O 6
ATOM 9041 N N . LYS A 1 71 ? -1.886 -5.504 8.258 1.00 0.00 71 LYS A N 6
ATOM 9042 C CA . LYS A 1 71 ? -2.497 -6.840 8.398 1.00 0.00 71 LYS A CA 6
ATOM 9043 C C . LYS A 1 71 ? -1.586 -7.942 7.814 1.00 0.00 71 LYS A C 6
ATOM 9044 O O . LYS A 1 71 ? -1.132 -8.832 8.545 1.00 0.00 71 LYS A O 6
ATOM 9063 N N . GLU A 1 72 ? -1.329 -7.877 6.502 1.00 0.00 72 GLU A N 6
ATOM 9064 C CA . GLU A 1 72 ? -0.519 -8.889 5.791 1.00 0.00 72 GLU A CA 6
ATOM 9065 C C . GLU A 1 72 ? 0.983 -8.748 6.109 1.00 0.00 72 GLU A C 6
ATOM 9066 O O . GLU A 1 72 ? 1.646 -9.726 6.481 1.00 0.00 72 GLU A O 6
ATOM 9078 N N . PHE A 1 73 ? 1.500 -7.519 5.964 1.00 0.00 73 PHE A N 6
ATOM 9079 C CA . PHE A 1 73 ? 2.955 -7.243 5.979 1.00 0.00 73 PHE A CA 6
ATOM 9080 C C . PHE A 1 73 ? 3.455 -6.902 7.395 1.00 0.00 73 PHE A C 6
ATOM 9081 O O . PHE A 1 73 ? 4.610 -7.181 7.735 1.00 0.00 73 PHE A O 6
ATOM 9098 N N . GLY A 1 74 ? 2.575 -6.284 8.204 1.00 0.00 74 GLY A N 6
ATOM 9099 C CA . GLY A 1 74 ? 2.953 -5.772 9.527 1.00 0.00 74 GLY A CA 6
ATOM 9100 C C . GLY A 1 74 ? 3.518 -4.355 9.472 1.00 0.00 74 GLY A C 6
ATOM 9101 O O . GLY A 1 74 ? 3.969 -3.822 10.491 1.00 0.00 74 GLY A O 6
ATOM 9105 N N . VAL A 1 75 ? 3.477 -3.745 8.274 1.00 0.00 75 VAL A N 6
ATOM 9106 C CA . VAL A 1 75 ? 3.975 -2.385 8.027 1.00 0.00 75 VAL A CA 6
ATOM 9107 C C . VAL A 1 75 ? 2.953 -1.350 8.565 1.00 0.00 75 VAL A C 6
ATOM 9108 O O . VAL A 1 75 ? 2.017 -0.926 7.871 1.00 0.00 75 VAL A O 6
ATOM 9121 N N . THR A 1 76 ? 3.126 -1.031 9.855 1.00 0.00 76 THR A N 6
ATOM 9122 C CA . THR A 1 76 ? 2.266 -0.116 10.624 1.00 0.00 76 THR A CA 6
ATOM 9123 C C . THR A 1 76 ? 2.951 1.266 10.756 1.00 0.00 76 THR A C 6
ATOM 9124 O O . THR A 1 76 ? 4.168 1.381 10.536 1.00 0.00 76 THR A O 6
ATOM 9135 N N . GLY A 1 77 ? 2.152 2.304 11.096 1.00 0.00 77 GLY A N 6
ATOM 9136 C CA . GLY A 1 77 ? 2.662 3.649 11.371 1.00 0.00 77 GLY A CA 6
ATOM 9137 C C . GLY A 1 77 ? 3.250 4.328 10.141 1.00 0.00 77 GLY A C 6
ATOM 9138 O O . GLY A 1 77 ? 4.270 5.020 10.228 1.00 0.00 77 GLY A O 6
ATOM 9142 N N . VAL A 1 78 ? 2.592 4.117 8.992 1.00 0.00 78 VAL A N 6
ATOM 9143 C CA . VAL A 1 78 ? 3.023 4.654 7.681 1.00 0.00 78 VAL A CA 6
ATOM 9144 C C . VAL A 1 78 ? 2.024 5.681 7.141 1.00 0.00 78 VAL A C 6
ATOM 9145 O O . VAL A 1 78 ? 2.213 6.191 6.049 1.00 0.00 78 VAL A O 6
ATOM 9158 N N . ASP A 1 79 ? 1.010 6.010 7.949 1.00 0.00 79 ASP A N 6
ATOM 9159 C CA . ASP A 1 79 ? -0.167 6.814 7.546 1.00 0.00 79 ASP A CA 6
ATOM 9160 C C . ASP A 1 79 ? 0.220 8.202 6.994 1.00 0.00 79 ASP A C 6
ATOM 9161 O O . ASP A 1 79 ? -0.285 8.633 5.942 1.00 0.00 79 ASP A O 6
ATOM 9170 N N . ASP A 1 80 ? 1.130 8.879 7.718 1.00 0.00 80 ASP A N 6
ATOM 9171 C CA . ASP A 1 80 ? 1.637 10.218 7.337 1.00 0.00 80 ASP A CA 6
ATOM 9172 C C . ASP A 1 80 ? 2.433 10.138 6.031 1.00 0.00 80 ASP A C 6
ATOM 9173 O O . ASP A 1 80 ? 2.343 11.018 5.179 1.00 0.00 80 ASP A O 6
ATOM 9182 N N . GLU A 1 81 ? 3.183 9.039 5.895 1.00 0.00 81 GLU A N 6
ATOM 9183 C CA . GLU A 1 81 ? 4.018 8.753 4.725 1.00 0.00 81 GLU A CA 6
ATOM 9184 C C . GLU A 1 81 ? 3.126 8.520 3.501 1.00 0.00 81 GLU A C 6
ATOM 9185 O O . GLU A 1 81 ? 3.426 9.034 2.444 1.00 0.00 81 GLU A O 6
ATOM 9197 N N . LEU A 1 82 ? 1.994 7.803 3.691 1.00 0.00 82 LEU A N 6
ATOM 9198 C CA . LEU A 1 82 ? 1.016 7.511 2.612 1.00 0.00 82 LEU A CA 6
ATOM 9199 C C . LEU A 1 82 ? 0.458 8.824 2.034 1.00 0.00 82 LEU A C 6
ATOM 9200 O O . LEU A 1 82 ? 0.241 8.943 0.828 1.00 0.00 82 LEU A O 6
ATOM 9216 N N . ASP A 1 83 ? 0.261 9.804 2.936 1.00 0.00 83 ASP A N 6
ATOM 9217 C CA . ASP A 1 83 ? -0.150 11.174 2.581 1.00 0.00 83 ASP A CA 6
ATOM 9218 C C . ASP A 1 83 ? 0.961 11.899 1.784 1.00 0.00 83 ASP A C 6
ATOM 9219 O O . ASP A 1 83 ? 0.672 12.649 0.849 1.00 0.00 83 ASP A O 6
ATOM 9228 N N . LEU A 1 84 ? 2.226 11.666 2.176 1.00 0.00 84 LEU A N 6
ATOM 9229 C CA . LEU A 1 84 ? 3.407 12.264 1.509 1.00 0.00 84 LEU A CA 6
ATOM 9230 C C . LEU A 1 84 ? 3.706 11.580 0.150 1.00 0.00 84 LEU A C 6
ATOM 9231 O O . LEU A 1 84 ? 4.382 12.164 -0.709 1.00 0.00 84 LEU A O 6
ATOM 9247 N N . LEU A 1 85 ? 3.197 10.342 -0.037 1.00 0.00 85 LEU A N 6
ATOM 9248 C CA . LEU A 1 85 ? 3.455 9.528 -1.246 1.00 0.00 85 LEU A CA 6
ATOM 9249 C C . LEU A 1 85 ? 2.496 9.882 -2.397 1.00 0.00 85 LEU A C 6
ATOM 9250 O O . LEU A 1 85 ? 1.379 10.364 -2.182 1.00 0.00 85 LEU A O 6
ATOM 9266 N N . GLU A 1 86 ? 2.980 9.625 -3.616 1.00 0.00 86 GLU A N 6
ATOM 9267 C CA . GLU A 1 86 ? 2.226 9.778 -4.885 1.00 0.00 86 GLU A CA 6
ATOM 9268 C C . GLU A 1 86 ? 2.499 8.549 -5.792 1.00 0.00 86 GLU A C 6
ATOM 9269 O O . GLU A 1 86 ? 1.608 8.048 -6.491 1.00 0.00 86 GLU A O 6
ATOM 9281 N N . THR A 1 87 ? 3.761 8.086 -5.743 1.00 0.00 87 THR A N 6
ATOM 9282 C CA . THR A 1 87 ? 4.316 7.029 -6.590 1.00 0.00 87 THR A CA 6
ATOM 9283 C C . THR A 1 87 ? 4.407 5.703 -5.810 1.00 0.00 87 THR A C 6
ATOM 9284 O O . THR A 1 87 ? 4.727 5.685 -4.603 1.00 0.00 87 THR A O 6
ATOM 9295 N N . VAL A 1 88 ? 4.146 4.586 -6.514 1.00 0.00 88 VAL A N 6
ATOM 9296 C CA . VAL A 1 88 ? 4.049 3.259 -5.883 1.00 0.00 88 VAL A CA 6
ATOM 9297 C C . VAL A 1 88 ? 5.449 2.685 -5.573 1.00 0.00 88 VAL A C 6
ATOM 9298 O O . VAL A 1 88 ? 5.585 1.875 -4.670 1.00 0.00 88 VAL A O 6
ATOM 9311 N N . ASP A 1 89 ? 6.483 3.116 -6.331 1.00 0.00 89 ASP A N 6
ATOM 9312 C CA . ASP A 1 89 ? 7.884 2.671 -6.116 1.00 0.00 89 ASP A CA 6
ATOM 9313 C C . ASP A 1 89 ? 8.383 3.159 -4.743 1.00 0.00 89 ASP A C 6
ATOM 9314 O O . ASP A 1 89 ? 9.075 2.444 -4.017 1.00 0.00 89 ASP A O 6
ATOM 9323 N N . GLU A 1 90 ? 7.998 4.398 -4.414 1.00 0.00 90 GLU A N 6
ATOM 9324 C CA . GLU A 1 90 ? 8.245 5.016 -3.107 1.00 0.00 90 GLU A CA 6
ATOM 9325 C C . GLU A 1 90 ? 7.469 4.276 -1.990 1.00 0.00 90 GLU A C 6
ATOM 9326 O O . GLU A 1 90 ? 7.973 4.134 -0.871 1.00 0.00 90 GLU A O 6
ATOM 9338 N N . LEU A 1 91 ? 6.246 3.805 -2.315 1.00 0.00 91 LEU A N 6
ATOM 9339 C CA . LEU A 1 91 ? 5.452 2.930 -1.417 1.00 0.00 91 LEU A CA 6
ATOM 9340 C C . LEU A 1 91 ? 6.132 1.543 -1.229 1.00 0.00 91 LEU A C 6
ATOM 9341 O O . LEU A 1 91 ? 6.088 0.968 -0.132 1.00 0.00 91 LEU A O 6
ATOM 9357 N N . PHE A 1 92 ? 6.783 1.034 -2.299 1.00 0.00 92 PHE A N 6
ATOM 9358 C CA . PHE A 1 92 ? 7.498 -0.262 -2.274 1.00 0.00 92 PHE A CA 6
ATOM 9359 C C . PHE A 1 92 ? 8.705 -0.191 -1.333 1.00 0.00 92 PHE A C 6
ATOM 9360 O O . PHE A 1 92 ? 8.841 -1.018 -0.437 1.00 0.00 92 PHE A O 6
ATOM 9377 N N . GLN A 1 93 ? 9.555 0.829 -1.523 1.00 0.00 93 GLN A N 6
ATOM 9378 C CA . GLN A 1 93 ? 10.759 1.022 -0.697 1.00 0.00 93 GLN A CA 6
ATOM 9379 C C . GLN A 1 93 ? 10.396 1.451 0.742 1.00 0.00 93 GLN A C 6
ATOM 9380 O O . GLN A 1 93 ? 11.225 1.325 1.633 1.00 0.00 93 GLN A O 6
ATOM 9394 N N . LEU A 1 94 ? 9.156 1.956 0.954 1.00 0.00 94 LEU A N 6
ATOM 9395 C CA . LEU A 1 94 ? 8.619 2.235 2.308 1.00 0.00 94 LEU A CA 6
ATOM 9396 C C . LEU A 1 94 ? 8.365 0.914 3.077 1.00 0.00 94 LEU A C 6
ATOM 9397 O O . LEU A 1 94 ? 8.763 0.768 4.243 1.00 0.00 94 LEU A O 6
ATOM 9413 N N . VAL A 1 95 ? 7.700 -0.040 2.401 1.00 0.00 95 VAL A N 6
ATOM 9414 C CA . VAL A 1 95 ? 7.432 -1.391 2.944 1.00 0.00 95 VAL A CA 6
ATOM 9415 C C . VAL A 1 95 ? 8.759 -2.153 3.160 1.00 0.00 95 VAL A C 6
ATOM 9416 O O . VAL A 1 95 ? 8.939 -2.819 4.181 1.00 0.00 95 VAL A O 6
ATOM 9429 N N . GLU A 1 96 ? 9.683 -1.986 2.197 1.00 0.00 96 GLU A N 6
ATOM 9430 C CA . GLU A 1 96 ? 11.050 -2.544 2.242 1.00 0.00 96 GLU A CA 6
ATOM 9431 C C . GLU A 1 96 ? 11.826 -1.990 3.458 1.00 0.00 96 GLU A C 6
ATOM 9432 O O . GLU A 1 96 ? 12.541 -2.726 4.134 1.00 0.00 96 GLU A O 6
ATOM 9444 N N . LYS A 1 97 ? 11.642 -0.682 3.713 1.00 0.00 97 LYS A N 6
ATOM 9445 C CA . LYS A 1 97 ? 12.313 0.057 4.805 1.00 0.00 97 LYS A CA 6
ATOM 9446 C C . LYS A 1 97 ? 11.874 -0.519 6.171 1.00 0.00 97 LYS A C 6
ATOM 9447 O O . LYS A 1 97 ? 12.696 -0.744 7.063 1.00 0.00 97 LYS A O 6
ATOM 9466 N N . HIS A 1 98 ? 10.556 -0.766 6.295 1.00 0.00 98 HIS A N 6
ATOM 9467 C CA . HIS A 1 98 ? 9.934 -1.269 7.539 1.00 0.00 98 HIS A CA 6
ATOM 9468 C C . HIS A 1 98 ? 10.181 -2.769 7.753 1.00 0.00 98 HIS A C 6
ATOM 9469 O O . HIS A 1 98 ? 10.134 -3.251 8.897 1.00 0.00 98 HIS A O 6
ATOM 9484 N N . ARG A 1 99 ? 10.435 -3.499 6.654 1.00 0.00 99 ARG A N 6
ATOM 9485 C CA . ARG A 1 99 ? 10.626 -4.960 6.698 1.00 0.00 99 ARG A CA 6
ATOM 9486 C C . ARG A 1 99 ? 12.102 -5.317 6.990 1.00 0.00 99 ARG A C 6
ATOM 9487 O O . ARG A 1 99 ? 12.383 -6.268 7.732 1.00 0.00 99 ARG A O 6
ATOM 9508 N N . ALA A 1 100 ? 13.028 -4.543 6.392 1.00 0.00 100 ALA A N 6
ATOM 9509 C CA . ALA A 1 100 ? 14.480 -4.752 6.539 1.00 0.00 100 ALA A CA 6
ATOM 9510 C C . ALA A 1 100 ? 14.956 -4.189 7.887 1.00 0.00 100 ALA A C 6
ATOM 9511 O O . ALA A 1 100 ? 15.541 -4.912 8.696 1.00 0.00 100 ALA A O 6
ATOM 9518 N N . ALA A 1 101 ? 14.690 -2.891 8.110 1.00 0.00 101 ALA A N 6
ATOM 9519 C CA . ALA A 1 101 ? 14.928 -2.235 9.404 1.00 0.00 101 ALA A CA 6
ATOM 9520 C C . ALA A 1 101 ? 13.689 -2.428 10.285 1.00 0.00 101 ALA A C 6
ATOM 9521 O O . ALA A 1 101 ? 12.619 -1.893 9.966 1.00 0.00 101 ALA A O 6
ATOM 9528 N N . GLY A 1 102 ? 13.859 -3.207 11.378 1.00 0.00 102 GLY A N 6
ATOM 9529 C CA . GLY A 1 102 ? 12.754 -3.649 12.237 1.00 0.00 102 GLY A CA 6
ATOM 9530 C C . GLY A 1 102 ? 11.906 -2.504 12.798 1.00 0.00 102 GLY A C 6
ATOM 9531 O O . GLY A 1 102 ? 12.307 -1.842 13.758 1.00 0.00 102 GLY A O 6
ATOM 9535 N N . SER A 1 103 ? 10.752 -2.249 12.156 1.00 0.00 103 SER A N 6
ATOM 9536 C CA . SER A 1 103 ? 9.794 -1.214 12.579 1.00 0.00 103 SER A CA 6
ATOM 9537 C C . SER A 1 103 ? 8.638 -1.883 13.356 1.00 0.00 103 SER A C 6
ATOM 9538 O O . SER A 1 103 ? 8.606 -1.776 14.596 1.00 0.00 103 SER A O 6
ATOM 9547 N N . MET A 1 1 ? 28.116 -31.808 -25.049 1.00 0.00 1 MET A N 7
ATOM 9548 C CA . MET A 1 1 ? 26.830 -31.223 -25.490 1.00 0.00 1 MET A CA 7
ATOM 9549 C C . MET A 1 1 ? 26.313 -30.240 -24.428 1.00 0.00 1 MET A C 7
ATOM 9550 O O . MET A 1 1 ? 25.980 -30.655 -23.311 1.00 0.00 1 MET A O 7
ATOM 9566 N N . GLY A 1 2 ? 26.255 -28.945 -24.777 1.00 0.00 2 GLY A N 7
ATOM 9567 C CA . GLY A 1 2 ? 25.765 -27.905 -23.873 1.00 0.00 2 GLY A CA 7
ATOM 9568 C C . GLY A 1 2 ? 24.269 -27.664 -24.025 1.00 0.00 2 GLY A C 7
ATOM 9569 O O . GLY A 1 2 ? 23.511 -28.587 -24.340 1.00 0.00 2 GLY A O 7
ATOM 9573 N N . SER A 1 3 ? 23.846 -26.416 -23.788 1.00 0.00 3 SER A N 7
ATOM 9574 C CA . SER A 1 3 ? 22.439 -26.000 -23.885 1.00 0.00 3 SER A CA 7
ATOM 9575 C C . SER A 1 3 ? 22.377 -24.527 -24.322 1.00 0.00 3 SER A C 7
ATOM 9576 O O . SER A 1 3 ? 22.904 -23.654 -23.622 1.00 0.00 3 SER A O 7
ATOM 9584 N N . SER A 1 4 ? 21.755 -24.262 -25.484 1.00 0.00 4 SER A N 7
ATOM 9585 C CA . SER A 1 4 ? 21.588 -22.902 -26.014 1.00 0.00 4 SER A CA 7
ATOM 9586 C C . SER A 1 4 ? 20.220 -22.774 -26.714 1.00 0.00 4 SER A C 7
ATOM 9587 O O . SER A 1 4 ? 20.038 -23.233 -27.852 1.00 0.00 4 SER A O 7
ATOM 9595 N N . HIS A 1 5 ? 19.260 -22.193 -25.981 1.00 0.00 5 HIS A N 7
ATOM 9596 C CA . HIS A 1 5 ? 17.936 -21.800 -26.497 1.00 0.00 5 HIS A CA 7
ATOM 9597 C C . HIS A 1 5 ? 17.374 -20.717 -25.569 1.00 0.00 5 HIS A C 7
ATOM 9598 O O . HIS A 1 5 ? 17.684 -20.709 -24.368 1.00 0.00 5 HIS A O 7
ATOM 9613 N N . ASP A 1 6 ? 16.539 -19.822 -26.109 1.00 0.00 6 ASP A N 7
ATOM 9614 C CA . ASP A 1 6 ? 15.851 -18.803 -25.302 1.00 0.00 6 ASP A CA 7
ATOM 9615 C C . ASP A 1 6 ? 14.648 -19.450 -24.578 1.00 0.00 6 ASP A C 7
ATOM 9616 O O . ASP A 1 6 ? 13.952 -20.301 -25.148 1.00 0.00 6 ASP A O 7
ATOM 9625 N N . HIS A 1 7 ? 14.442 -19.068 -23.317 1.00 0.00 7 HIS A N 7
ATOM 9626 C CA . HIS A 1 7 ? 13.356 -19.616 -22.469 1.00 0.00 7 HIS A CA 7
ATOM 9627 C C . HIS A 1 7 ? 12.034 -18.862 -22.692 1.00 0.00 7 HIS A C 7
ATOM 9628 O O . HIS A 1 7 ? 10.960 -19.379 -22.365 1.00 0.00 7 HIS A O 7
ATOM 9643 N N . HIS A 1 8 ? 12.121 -17.640 -23.254 1.00 0.00 8 HIS A N 7
ATOM 9644 C CA . HIS A 1 8 ? 10.964 -16.731 -23.398 1.00 0.00 8 HIS A CA 7
ATOM 9645 C C . HIS A 1 8 ? 10.244 -16.926 -24.756 1.00 0.00 8 HIS A C 7
ATOM 9646 O O . HIS A 1 8 ? 9.362 -16.137 -25.101 1.00 0.00 8 HIS A O 7
ATOM 9661 N N . HIS A 1 9 ? 10.584 -18.003 -25.501 1.00 0.00 9 HIS A N 7
ATOM 9662 C CA . HIS A 1 9 ? 9.943 -18.321 -26.796 1.00 0.00 9 HIS A CA 7
ATOM 9663 C C . HIS A 1 9 ? 8.440 -18.617 -26.587 1.00 0.00 9 HIS A C 7
ATOM 9664 O O . HIS A 1 9 ? 8.063 -19.697 -26.115 1.00 0.00 9 HIS A O 7
ATOM 9679 N N . HIS A 1 10 ? 7.602 -17.626 -26.922 1.00 0.00 10 HIS A N 7
ATOM 9680 C CA . HIS A 1 10 ? 6.144 -17.676 -26.717 1.00 0.00 10 HIS A CA 7
ATOM 9681 C C . HIS A 1 10 ? 5.414 -17.491 -28.056 1.00 0.00 10 HIS A C 7
ATOM 9682 O O . HIS A 1 10 ? 5.857 -16.716 -28.915 1.00 0.00 10 HIS A O 7
ATOM 9697 N N . SER A 1 11 ? 4.303 -18.210 -28.226 1.00 0.00 11 SER A N 7
ATOM 9698 C CA . SER A 1 11 ? 3.411 -18.060 -29.386 1.00 0.00 11 SER A CA 7
ATOM 9699 C C . SER A 1 11 ? 2.188 -17.202 -28.999 1.00 0.00 11 SER A C 7
ATOM 9700 O O . SER A 1 11 ? 1.902 -17.006 -27.806 1.00 0.00 11 SER A O 7
ATOM 9708 N N . SER A 1 12 ? 1.483 -16.685 -30.017 1.00 0.00 12 SER A N 7
ATOM 9709 C CA . SER A 1 12 ? 0.238 -15.933 -29.833 1.00 0.00 12 SER A CA 7
ATOM 9710 C C . SER A 1 12 ? -0.938 -16.918 -29.667 1.00 0.00 12 SER A C 7
ATOM 9711 O O . SER A 1 12 ? -1.314 -17.611 -30.621 1.00 0.00 12 SER A O 7
ATOM 9719 N N . GLY A 1 13 ? -1.473 -17.003 -28.437 1.00 0.00 13 GLY A N 7
ATOM 9720 C CA . GLY A 1 13 ? -2.582 -17.903 -28.107 1.00 0.00 13 GLY A CA 7
ATOM 9721 C C . GLY A 1 13 ? -3.637 -17.190 -27.283 1.00 0.00 13 GLY A C 7
ATOM 9722 O O . GLY A 1 13 ? -4.687 -16.816 -27.818 1.00 0.00 13 GLY A O 7
ATOM 9726 N N . ARG A 1 14 ? -3.320 -16.974 -25.982 1.00 0.00 14 ARG A N 7
ATOM 9727 C CA . ARG A 1 14 ? -4.188 -16.286 -24.998 1.00 0.00 14 ARG A CA 7
ATOM 9728 C C . ARG A 1 14 ? -5.614 -16.893 -24.951 1.00 0.00 14 ARG A C 7
ATOM 9729 O O . ARG A 1 14 ? -6.508 -16.459 -25.693 1.00 0.00 14 ARG A O 7
ATOM 9750 N N . GLU A 1 15 ? -5.792 -17.910 -24.089 1.00 0.00 15 GLU A N 7
ATOM 9751 C CA . GLU A 1 15 ? -7.068 -18.642 -23.932 1.00 0.00 15 GLU A CA 7
ATOM 9752 C C . GLU A 1 15 ? -8.165 -17.711 -23.388 1.00 0.00 15 GLU A C 7
ATOM 9753 O O . GLU A 1 15 ? -7.870 -16.826 -22.576 1.00 0.00 15 GLU A O 7
ATOM 9765 N N . ASN A 1 16 ? -9.428 -17.942 -23.833 1.00 0.00 16 ASN A N 7
ATOM 9766 C CA . ASN A 1 16 ? -10.586 -17.074 -23.499 1.00 0.00 16 ASN A CA 7
ATOM 9767 C C . ASN A 1 16 ? -10.810 -17.024 -21.974 1.00 0.00 16 ASN A C 7
ATOM 9768 O O . ASN A 1 16 ? -11.219 -16.002 -21.424 1.00 0.00 16 ASN A O 7
ATOM 9779 N N . LEU A 1 17 ? -10.509 -18.152 -21.313 1.00 0.00 17 LEU A N 7
ATOM 9780 C CA . LEU A 1 17 ? -10.543 -18.288 -19.853 1.00 0.00 17 LEU A CA 7
ATOM 9781 C C . LEU A 1 17 ? -9.137 -18.752 -19.437 1.00 0.00 17 LEU A C 7
ATOM 9782 O O . LEU A 1 17 ? -8.810 -19.931 -19.577 1.00 0.00 17 LEU A O 7
ATOM 9798 N N . TYR A 1 18 ? -8.303 -17.806 -18.967 1.00 0.00 18 TYR A N 7
ATOM 9799 C CA . TYR A 1 18 ? -6.887 -18.068 -18.611 1.00 0.00 18 TYR A CA 7
ATOM 9800 C C . TYR A 1 18 ? -6.635 -17.771 -17.113 1.00 0.00 18 TYR A C 7
ATOM 9801 O O . TYR A 1 18 ? -5.486 -17.585 -16.698 1.00 0.00 18 TYR A O 7
ATOM 9819 N N . PHE A 1 19 ? -7.720 -17.787 -16.307 1.00 0.00 19 PHE A N 7
ATOM 9820 C CA . PHE A 1 19 ? -7.702 -17.346 -14.891 1.00 0.00 19 PHE A CA 7
ATOM 9821 C C . PHE A 1 19 ? -6.739 -18.202 -14.029 1.00 0.00 19 PHE A C 7
ATOM 9822 O O . PHE A 1 19 ? -6.127 -17.696 -13.080 1.00 0.00 19 PHE A O 7
ATOM 9839 N N . GLN A 1 20 ? -6.603 -19.492 -14.397 1.00 0.00 20 GLN A N 7
ATOM 9840 C CA . GLN A 1 20 ? -5.654 -20.432 -13.763 1.00 0.00 20 GLN A CA 7
ATOM 9841 C C . GLN A 1 20 ? -4.200 -20.067 -14.148 1.00 0.00 20 GLN A C 7
ATOM 9842 O O . GLN A 1 20 ? -3.939 -19.656 -15.279 1.00 0.00 20 GLN A O 7
ATOM 9856 N N . GLY A 1 21 ? -3.266 -20.227 -13.198 1.00 0.00 21 GLY A N 7
ATOM 9857 C CA . GLY A 1 21 ? -1.847 -19.916 -13.414 1.00 0.00 21 GLY A CA 7
ATOM 9858 C C . GLY A 1 21 ? -1.371 -18.767 -12.533 1.00 0.00 21 GLY A C 7
ATOM 9859 O O . GLY A 1 21 ? -0.197 -18.720 -12.148 1.00 0.00 21 GLY A O 7
ATOM 9863 N N . HIS A 1 22 ? -2.293 -17.843 -12.216 1.00 0.00 22 HIS A N 7
ATOM 9864 C CA . HIS A 1 22 ? -2.008 -16.701 -11.338 1.00 0.00 22 HIS A CA 7
ATOM 9865 C C . HIS A 1 22 ? -1.941 -17.165 -9.866 1.00 0.00 22 HIS A C 7
ATOM 9866 O O . HIS A 1 22 ? -2.959 -17.576 -9.293 1.00 0.00 22 HIS A O 7
ATOM 9881 N N . MET A 1 23 ? -0.740 -17.100 -9.265 1.00 0.00 23 MET A N 7
ATOM 9882 C CA . MET A 1 23 ? -0.566 -17.265 -7.812 1.00 0.00 23 MET A CA 7
ATOM 9883 C C . MET A 1 23 ? -0.348 -15.874 -7.172 1.00 0.00 23 MET A C 7
ATOM 9884 O O . MET A 1 23 ? 0.283 -15.010 -7.793 1.00 0.00 23 MET A O 7
ATOM 9898 N N . PRO A 1 24 ? -0.904 -15.606 -5.946 1.00 0.00 24 PRO A N 7
ATOM 9899 C CA . PRO A 1 24 ? -0.626 -14.355 -5.191 1.00 0.00 24 PRO A CA 7
ATOM 9900 C C . PRO A 1 24 ? 0.747 -14.392 -4.485 1.00 0.00 24 PRO A C 7
ATOM 9901 O O . PRO A 1 24 ? 1.155 -13.406 -3.853 1.00 0.00 24 PRO A O 7
ATOM 9912 N N . ASN A 1 25 ? 1.428 -15.556 -4.581 1.00 0.00 25 ASN A N 7
ATOM 9913 C CA . ASN A 1 25 ? 2.775 -15.773 -4.022 1.00 0.00 25 ASN A CA 7
ATOM 9914 C C . ASN A 1 25 ? 3.814 -15.031 -4.886 1.00 0.00 25 ASN A C 7
ATOM 9915 O O . ASN A 1 25 ? 4.314 -15.578 -5.886 1.00 0.00 25 ASN A O 7
ATOM 9926 N N . ASP A 1 26 ? 4.071 -13.769 -4.515 1.00 0.00 26 ASP A N 7
ATOM 9927 C CA . ASP A 1 26 ? 5.034 -12.884 -5.199 1.00 0.00 26 ASP A CA 7
ATOM 9928 C C . ASP A 1 26 ? 5.265 -11.632 -4.326 1.00 0.00 26 ASP A C 7
ATOM 9929 O O . ASP A 1 26 ? 4.572 -11.448 -3.324 1.00 0.00 26 ASP A O 7
ATOM 9938 N N . MET A 1 27 ? 6.251 -10.791 -4.688 1.00 0.00 27 MET A N 7
ATOM 9939 C CA . MET A 1 27 ? 6.495 -9.501 -4.012 1.00 0.00 27 MET A CA 7
ATOM 9940 C C . MET A 1 27 ? 5.567 -8.426 -4.611 1.00 0.00 27 MET A C 7
ATOM 9941 O O . MET A 1 27 ? 4.686 -7.888 -3.915 1.00 0.00 27 MET A O 7
ATOM 9955 N N . GLU A 1 28 ? 5.749 -8.164 -5.924 1.00 0.00 28 GLU A N 7
ATOM 9956 C CA . GLU A 1 28 ? 5.011 -7.117 -6.650 1.00 0.00 28 GLU A CA 7
ATOM 9957 C C . GLU A 1 28 ? 3.508 -7.398 -6.674 1.00 0.00 28 GLU A C 7
ATOM 9958 O O . GLU A 1 28 ? 2.736 -6.578 -6.193 1.00 0.00 28 GLU A O 7
ATOM 9970 N N . ASP A 1 29 ? 3.134 -8.585 -7.200 1.00 0.00 29 ASP A N 7
ATOM 9971 C CA . ASP A 1 29 ? 1.723 -8.984 -7.430 1.00 0.00 29 ASP A CA 7
ATOM 9972 C C . ASP A 1 29 ? 0.908 -8.970 -6.128 1.00 0.00 29 ASP A C 7
ATOM 9973 O O . ASP A 1 29 ? -0.259 -8.589 -6.138 1.00 0.00 29 ASP A O 7
ATOM 9982 N N . HIS A 1 30 ? 1.541 -9.378 -5.021 1.00 0.00 30 HIS A N 7
ATOM 9983 C CA . HIS A 1 30 ? 0.891 -9.458 -3.701 1.00 0.00 30 HIS A CA 7
ATOM 9984 C C . HIS A 1 30 ? 0.546 -8.048 -3.162 1.00 0.00 30 HIS A C 7
ATOM 9985 O O . HIS A 1 30 ? -0.570 -7.818 -2.673 1.00 0.00 30 HIS A O 7
ATOM 10000 N N . LEU A 1 31 ? 1.510 -7.112 -3.271 1.00 0.00 31 LEU A N 7
ATOM 10001 C CA . LEU A 1 31 ? 1.302 -5.693 -2.878 1.00 0.00 31 LEU A CA 7
ATOM 10002 C C . LEU A 1 31 ? 0.337 -5.019 -3.885 1.00 0.00 31 LEU A C 7
ATOM 10003 O O . LEU A 1 31 ? -0.430 -4.124 -3.529 1.00 0.00 31 LEU A O 7
ATOM 10019 N N . LEU A 1 32 ? 0.352 -5.520 -5.127 1.00 0.00 32 LEU A N 7
ATOM 10020 C CA . LEU A 1 32 ? -0.487 -5.022 -6.234 1.00 0.00 32 LEU A CA 7
ATOM 10021 C C . LEU A 1 32 ? -1.955 -5.474 -6.028 1.00 0.00 32 LEU A C 7
ATOM 10022 O O . LEU A 1 32 ? -2.889 -4.812 -6.495 1.00 0.00 32 LEU A O 7
ATOM 10038 N N . THR A 1 33 ? -2.131 -6.616 -5.316 1.00 0.00 33 THR A N 7
ATOM 10039 C CA . THR A 1 33 ? -3.451 -7.126 -4.898 1.00 0.00 33 THR A CA 7
ATOM 10040 C C . THR A 1 33 ? -4.035 -6.213 -3.805 1.00 0.00 33 THR A C 7
ATOM 10041 O O . THR A 1 33 ? -5.214 -5.872 -3.843 1.00 0.00 33 THR A O 7
ATOM 10052 N N . VAL A 1 34 ? -3.173 -5.802 -2.854 1.00 0.00 34 VAL A N 7
ATOM 10053 C CA . VAL A 1 34 ? -3.527 -4.817 -1.806 1.00 0.00 34 VAL A CA 7
ATOM 10054 C C . VAL A 1 34 ? -4.027 -3.500 -2.446 1.00 0.00 34 VAL A C 7
ATOM 10055 O O . VAL A 1 34 ? -5.035 -2.928 -2.018 1.00 0.00 34 VAL A O 7
ATOM 10068 N N . LEU A 1 35 ? -3.317 -3.071 -3.503 1.00 0.00 35 LEU A N 7
ATOM 10069 C CA . LEU A 1 35 ? -3.625 -1.842 -4.248 1.00 0.00 35 LEU A CA 7
ATOM 10070 C C . LEU A 1 35 ? -4.946 -1.948 -5.013 1.00 0.00 35 LEU A C 7
ATOM 10071 O O . LEU A 1 35 ? -5.695 -0.977 -5.068 1.00 0.00 35 LEU A O 7
ATOM 10087 N N . SER A 1 36 ? -5.213 -3.125 -5.609 1.00 0.00 36 SER A N 7
ATOM 10088 C CA . SER A 1 36 ? -6.405 -3.345 -6.442 1.00 0.00 36 SER A CA 7
ATOM 10089 C C . SER A 1 36 ? -7.679 -3.400 -5.585 1.00 0.00 36 SER A C 7
ATOM 10090 O O . SER A 1 36 ? -8.767 -3.046 -6.055 1.00 0.00 36 SER A O 7
ATOM 10098 N N . VAL A 1 37 ? -7.530 -3.850 -4.331 1.00 0.00 37 VAL A N 7
ATOM 10099 C CA . VAL A 1 37 ? -8.620 -3.847 -3.342 1.00 0.00 37 VAL A CA 7
ATOM 10100 C C . VAL A 1 37 ? -8.866 -2.410 -2.817 1.00 0.00 37 VAL A C 7
ATOM 10101 O O . VAL A 1 37 ? -10.017 -1.994 -2.667 1.00 0.00 37 VAL A O 7
ATOM 10114 N N . ALA A 1 38 ? -7.764 -1.660 -2.592 1.00 0.00 38 ALA A N 7
ATOM 10115 C CA . ALA A 1 38 ? -7.803 -0.281 -2.048 1.00 0.00 38 ALA A CA 7
ATOM 10116 C C . ALA A 1 38 ? -8.400 0.726 -3.061 1.00 0.00 38 ALA A C 7
ATOM 10117 O O . ALA A 1 38 ? -9.097 1.671 -2.665 1.00 0.00 38 ALA A O 7
ATOM 10124 N N . SER A 1 39 ? -8.119 0.515 -4.362 1.00 0.00 39 SER A N 7
ATOM 10125 C CA . SER A 1 39 ? -8.592 1.398 -5.446 1.00 0.00 39 SER A CA 7
ATOM 10126 C C . SER A 1 39 ? -9.936 0.903 -6.005 1.00 0.00 39 SER A C 7
ATOM 10127 O O . SER A 1 39 ? -10.926 1.645 -6.034 1.00 0.00 39 SER A O 7
ATOM 10135 N N . GLY A 1 40 ? -9.951 -0.369 -6.443 1.00 0.00 40 GLY A N 7
ATOM 10136 C CA . GLY A 1 40 ? -11.110 -0.973 -7.095 1.00 0.00 40 GLY A CA 7
ATOM 10137 C C . GLY A 1 40 ? -10.768 -1.526 -8.474 1.00 0.00 40 GLY A C 7
ATOM 10138 O O . GLY A 1 40 ? -11.427 -2.456 -8.951 1.00 0.00 40 GLY A O 7
ATOM 10142 N N . VAL A 1 41 ? -9.736 -0.941 -9.121 1.00 0.00 41 VAL A N 7
ATOM 10143 C CA . VAL A 1 41 ? -9.275 -1.360 -10.460 1.00 0.00 41 VAL A CA 7
ATOM 10144 C C . VAL A 1 41 ? -8.368 -2.609 -10.352 1.00 0.00 41 VAL A C 7
ATOM 10145 O O . VAL A 1 41 ? -7.707 -2.779 -9.332 1.00 0.00 41 VAL A O 7
ATOM 10158 N N . PRO A 1 42 ? -8.358 -3.520 -11.384 1.00 0.00 42 PRO A N 7
ATOM 10159 C CA . PRO A 1 42 ? -7.466 -4.717 -11.415 1.00 0.00 42 PRO A CA 7
ATOM 10160 C C . PRO A 1 42 ? -5.968 -4.390 -11.216 1.00 0.00 42 PRO A C 7
ATOM 10161 O O . PRO A 1 42 ? -5.532 -3.260 -11.452 1.00 0.00 42 PRO A O 7
ATOM 10172 N N . LYS A 1 43 ? -5.199 -5.416 -10.806 1.00 0.00 43 LYS A N 7
ATOM 10173 C CA . LYS A 1 43 ? -3.740 -5.312 -10.560 1.00 0.00 43 LYS A CA 7
ATOM 10174 C C . LYS A 1 43 ? -2.998 -4.895 -11.848 1.00 0.00 43 LYS A C 7
ATOM 10175 O O . LYS A 1 43 ? -2.030 -4.138 -11.809 1.00 0.00 43 LYS A O 7
ATOM 10194 N N . GLU A 1 44 ? -3.494 -5.408 -12.982 1.00 0.00 44 GLU A N 7
ATOM 10195 C CA . GLU A 1 44 ? -2.909 -5.181 -14.316 1.00 0.00 44 GLU A CA 7
ATOM 10196 C C . GLU A 1 44 ? -3.252 -3.779 -14.869 1.00 0.00 44 GLU A C 7
ATOM 10197 O O . GLU A 1 44 ? -2.731 -3.377 -15.914 1.00 0.00 44 GLU A O 7
ATOM 10209 N N . GLU A 1 45 ? -4.152 -3.065 -14.172 1.00 0.00 45 GLU A N 7
ATOM 10210 C CA . GLU A 1 45 ? -4.451 -1.642 -14.437 1.00 0.00 45 GLU A CA 7
ATOM 10211 C C . GLU A 1 45 ? -3.547 -0.727 -13.588 1.00 0.00 45 GLU A C 7
ATOM 10212 O O . GLU A 1 45 ? -3.586 0.502 -13.724 1.00 0.00 45 GLU A O 7
ATOM 10224 N N . ILE A 1 46 ? -2.725 -1.350 -12.720 1.00 0.00 46 ILE A N 7
ATOM 10225 C CA . ILE A 1 46 ? -1.818 -0.653 -11.797 1.00 0.00 46 ILE A CA 7
ATOM 10226 C C . ILE A 1 46 ? -0.356 -0.985 -12.169 1.00 0.00 46 ILE A C 7
ATOM 10227 O O . ILE A 1 46 ? -0.032 -2.129 -12.511 1.00 0.00 46 ILE A O 7
ATOM 10243 N N . SER A 1 47 ? 0.513 0.035 -12.123 1.00 0.00 47 SER A N 7
ATOM 10244 C CA . SER A 1 47 ? 1.963 -0.109 -12.330 1.00 0.00 47 SER A CA 7
ATOM 10245 C C . SER A 1 47 ? 2.695 0.673 -11.234 1.00 0.00 47 SER A C 7
ATOM 10246 O O . SER A 1 47 ? 2.092 1.535 -10.585 1.00 0.00 47 SER A O 7
ATOM 10254 N N . ARG A 1 48 ? 3.989 0.372 -11.023 1.00 0.00 48 ARG A N 7
ATOM 10255 C CA . ARG A 1 48 ? 4.846 1.150 -10.098 1.00 0.00 48 ARG A CA 7
ATOM 10256 C C . ARG A 1 48 ? 5.058 2.576 -10.651 1.00 0.00 48 ARG A C 7
ATOM 10257 O O . ARG A 1 48 ? 5.077 3.555 -9.894 1.00 0.00 48 ARG A O 7
ATOM 10278 N N . ASP A 1 49 ? 5.131 2.654 -11.998 1.00 0.00 49 ASP A N 7
ATOM 10279 C CA . ASP A 1 49 ? 5.306 3.912 -12.769 1.00 0.00 49 ASP A CA 7
ATOM 10280 C C . ASP A 1 49 ? 4.146 4.913 -12.539 1.00 0.00 49 ASP A C 7
ATOM 10281 O O . ASP A 1 49 ? 4.286 6.116 -12.801 1.00 0.00 49 ASP A O 7
ATOM 10290 N N . SER A 1 50 ? 3.007 4.385 -12.066 1.00 0.00 50 SER A N 7
ATOM 10291 C CA . SER A 1 50 ? 1.762 5.139 -11.879 1.00 0.00 50 SER A CA 7
ATOM 10292 C C . SER A 1 50 ? 1.848 6.078 -10.649 1.00 0.00 50 SER A C 7
ATOM 10293 O O . SER A 1 50 ? 2.654 5.861 -9.731 1.00 0.00 50 SER A O 7
ATOM 10301 N N . ARG A 1 51 ? 1.023 7.136 -10.670 1.00 0.00 51 ARG A N 7
ATOM 10302 C CA . ARG A 1 51 ? 0.864 8.071 -9.539 1.00 0.00 51 ARG A CA 7
ATOM 10303 C C . ARG A 1 51 ? -0.292 7.614 -8.624 1.00 0.00 51 ARG A C 7
ATOM 10304 O O . ARG A 1 51 ? -0.984 6.630 -8.913 1.00 0.00 51 ARG A O 7
ATOM 10325 N N . MET A 1 52 ? -0.487 8.346 -7.517 1.00 0.00 52 MET A N 7
ATOM 10326 C CA . MET A 1 52 ? -1.499 8.028 -6.495 1.00 0.00 52 MET A CA 7
ATOM 10327 C C . MET A 1 52 ? -2.624 9.065 -6.509 1.00 0.00 52 MET A C 7
ATOM 10328 O O . MET A 1 52 ? -2.418 10.237 -6.172 1.00 0.00 52 MET A O 7
ATOM 10342 N N . GLU A 1 53 ? -3.808 8.604 -6.927 1.00 0.00 53 GLU A N 7
ATOM 10343 C CA . GLU A 1 53 ? -5.057 9.383 -6.924 1.00 0.00 53 GLU A CA 7
ATOM 10344 C C . GLU A 1 53 ? -6.164 8.473 -6.372 1.00 0.00 53 GLU A C 7
ATOM 10345 O O . GLU A 1 53 ? -6.864 8.812 -5.408 1.00 0.00 53 GLU A O 7
ATOM 10357 N N . ASP A 1 54 ? -6.276 7.292 -7.001 1.00 0.00 54 ASP A N 7
ATOM 10358 C CA . ASP A 1 54 ? -7.248 6.242 -6.638 1.00 0.00 54 ASP A CA 7
ATOM 10359 C C . ASP A 1 54 ? -6.566 5.167 -5.774 1.00 0.00 54 ASP A C 7
ATOM 10360 O O . ASP A 1 54 ? -7.155 4.648 -4.824 1.00 0.00 54 ASP A O 7
ATOM 10369 N N . LEU A 1 55 ? -5.299 4.869 -6.133 1.00 0.00 55 LEU A N 7
ATOM 10370 C CA . LEU A 1 55 ? -4.523 3.737 -5.585 1.00 0.00 55 LEU A CA 7
ATOM 10371 C C . LEU A 1 55 ? -4.208 3.907 -4.088 1.00 0.00 55 LEU A C 7
ATOM 10372 O O . LEU A 1 55 ? -4.324 2.946 -3.320 1.00 0.00 55 LEU A O 7
ATOM 10388 N N . ALA A 1 56 ? -3.809 5.137 -3.702 1.00 0.00 56 ALA A N 7
ATOM 10389 C CA . ALA A 1 56 ? -3.487 5.492 -2.308 1.00 0.00 56 ALA A CA 7
ATOM 10390 C C . ALA A 1 56 ? -3.349 7.017 -2.175 1.00 0.00 56 ALA A C 7
ATOM 10391 O O . ALA A 1 56 ? -2.241 7.546 -2.274 1.00 0.00 56 ALA A O 7
ATOM 10398 N N . PHE A 1 57 ? -4.479 7.721 -1.977 1.00 0.00 57 PHE A N 7
ATOM 10399 C CA . PHE A 1 57 ? -4.481 9.198 -1.853 1.00 0.00 57 PHE A CA 7
ATOM 10400 C C . PHE A 1 57 ? -5.662 9.663 -1.002 1.00 0.00 57 PHE A C 7
ATOM 10401 O O . PHE A 1 57 ? -5.496 10.503 -0.112 1.00 0.00 57 PHE A O 7
ATOM 10418 N N . ASP A 1 58 ? -6.854 9.143 -1.315 1.00 0.00 58 ASP A N 7
ATOM 10419 C CA . ASP A 1 58 ? -8.082 9.428 -0.548 1.00 0.00 58 ASP A CA 7
ATOM 10420 C C . ASP A 1 58 ? -7.936 8.905 0.900 1.00 0.00 58 ASP A C 7
ATOM 10421 O O . ASP A 1 58 ? -7.319 7.858 1.113 1.00 0.00 58 ASP A O 7
ATOM 10430 N N . SER A 1 59 ? -8.511 9.646 1.872 1.00 0.00 59 SER A N 7
ATOM 10431 C CA . SER A 1 59 ? -8.372 9.360 3.313 1.00 0.00 59 SER A CA 7
ATOM 10432 C C . SER A 1 59 ? -8.816 7.921 3.655 1.00 0.00 59 SER A C 7
ATOM 10433 O O . SER A 1 59 ? -8.110 7.209 4.363 1.00 0.00 59 SER A O 7
ATOM 10441 N N . LEU A 1 60 ? -9.968 7.502 3.091 1.00 0.00 60 LEU A N 7
ATOM 10442 C CA . LEU A 1 60 ? -10.538 6.155 3.296 1.00 0.00 60 LEU A CA 7
ATOM 10443 C C . LEU A 1 60 ? -9.617 5.066 2.704 1.00 0.00 60 LEU A C 7
ATOM 10444 O O . LEU A 1 60 ? -9.430 4.006 3.310 1.00 0.00 60 LEU A O 7
ATOM 10460 N N . VAL A 1 61 ? -9.039 5.357 1.518 1.00 0.00 61 VAL A N 7
ATOM 10461 C CA . VAL A 1 61 ? -8.110 4.434 0.824 1.00 0.00 61 VAL A CA 7
ATOM 10462 C C . VAL A 1 61 ? -6.842 4.193 1.674 1.00 0.00 61 VAL A C 7
ATOM 10463 O O . VAL A 1 61 ? -6.394 3.060 1.806 1.00 0.00 61 VAL A O 7
ATOM 10476 N N . VAL A 1 62 ? -6.299 5.278 2.255 1.00 0.00 62 VAL A N 7
ATOM 10477 C CA . VAL A 1 62 ? -5.083 5.244 3.105 1.00 0.00 62 VAL A CA 7
ATOM 10478 C C . VAL A 1 62 ? -5.382 4.578 4.471 1.00 0.00 62 VAL A C 7
ATOM 10479 O O . VAL A 1 62 ? -4.508 3.921 5.047 1.00 0.00 62 VAL A O 7
ATOM 10492 N N . SER A 1 63 ? -6.634 4.724 4.956 1.00 0.00 63 SER A N 7
ATOM 10493 C CA . SER A 1 63 ? -7.110 4.073 6.198 1.00 0.00 63 SER A CA 7
ATOM 10494 C C . SER A 1 63 ? -7.156 2.547 6.011 1.00 0.00 63 SER A C 7
ATOM 10495 O O . SER A 1 63 ? -6.739 1.787 6.899 1.00 0.00 63 SER A O 7
ATOM 10503 N N . GLU A 1 64 ? -7.656 2.120 4.833 1.00 0.00 64 GLU A N 7
ATOM 10504 C CA . GLU A 1 64 ? -7.732 0.699 4.458 1.00 0.00 64 GLU A CA 7
ATOM 10505 C C . GLU A 1 64 ? -6.332 0.165 4.120 1.00 0.00 64 GLU A C 7
ATOM 10506 O O . GLU A 1 64 ? -6.044 -0.994 4.373 1.00 0.00 64 GLU A O 7
ATOM 10518 N N . LEU A 1 65 ? -5.470 1.038 3.560 1.00 0.00 65 LEU A N 7
ATOM 10519 C CA . LEU A 1 65 ? -4.095 0.680 3.159 1.00 0.00 65 LEU A CA 7
ATOM 10520 C C . LEU A 1 65 ? -3.257 0.312 4.395 1.00 0.00 65 LEU A C 7
ATOM 10521 O O . LEU A 1 65 ? -2.573 -0.700 4.394 1.00 0.00 65 LEU A O 7
ATOM 10537 N N . SER A 1 66 ? -3.354 1.145 5.447 1.00 0.00 66 SER A N 7
ATOM 10538 C CA . SER A 1 66 ? -2.643 0.938 6.723 1.00 0.00 66 SER A CA 7
ATOM 10539 C C . SER A 1 66 ? -3.237 -0.262 7.502 1.00 0.00 66 SER A C 7
ATOM 10540 O O . SER A 1 66 ? -2.517 -0.943 8.246 1.00 0.00 66 SER A O 7
ATOM 10548 N N . LEU A 1 67 ? -4.556 -0.504 7.319 1.00 0.00 67 LEU A N 7
ATOM 10549 C CA . LEU A 1 67 ? -5.261 -1.681 7.877 1.00 0.00 67 LEU A CA 7
ATOM 10550 C C . LEU A 1 67 ? -4.749 -2.970 7.186 1.00 0.00 67 LEU A C 7
ATOM 10551 O O . LEU A 1 67 ? -4.577 -4.015 7.831 1.00 0.00 67 LEU A O 7
ATOM 10567 N N . LYS A 1 68 ? -4.512 -2.871 5.867 1.00 0.00 68 LYS A N 7
ATOM 10568 C CA . LYS A 1 68 ? -3.917 -3.953 5.064 1.00 0.00 68 LYS A CA 7
ATOM 10569 C C . LYS A 1 68 ? -2.470 -4.183 5.508 1.00 0.00 68 LYS A C 7
ATOM 10570 O O . LYS A 1 68 ? -2.076 -5.311 5.714 1.00 0.00 68 LYS A O 7
ATOM 10589 N N . LEU A 1 69 ? -1.713 -3.084 5.710 1.00 0.00 69 LEU A N 7
ATOM 10590 C CA . LEU A 1 69 ? -0.296 -3.155 6.114 1.00 0.00 69 LEU A CA 7
ATOM 10591 C C . LEU A 1 69 ? -0.144 -3.794 7.504 1.00 0.00 69 LEU A C 7
ATOM 10592 O O . LEU A 1 69 ? 0.894 -4.364 7.791 1.00 0.00 69 LEU A O 7
ATOM 10608 N N . ARG A 1 70 ? -1.190 -3.672 8.351 1.00 0.00 70 ARG A N 7
ATOM 10609 C CA . ARG A 1 70 ? -1.290 -4.404 9.636 1.00 0.00 70 ARG A CA 7
ATOM 10610 C C . ARG A 1 70 ? -1.254 -5.931 9.384 1.00 0.00 70 ARG A C 7
ATOM 10611 O O . ARG A 1 70 ? -0.487 -6.663 10.017 1.00 0.00 70 ARG A O 7
ATOM 10632 N N . LYS A 1 71 ? -2.096 -6.374 8.440 1.00 0.00 71 LYS A N 7
ATOM 10633 C CA . LYS A 1 71 ? -2.280 -7.800 8.107 1.00 0.00 71 LYS A CA 7
ATOM 10634 C C . LYS A 1 71 ? -1.055 -8.365 7.353 1.00 0.00 71 LYS A C 7
ATOM 10635 O O . LYS A 1 71 ? -0.574 -9.463 7.653 1.00 0.00 71 LYS A O 7
ATOM 10654 N N . GLU A 1 72 ? -0.553 -7.580 6.394 1.00 0.00 72 GLU A N 7
ATOM 10655 C CA . GLU A 1 72 ? 0.441 -8.030 5.409 1.00 0.00 72 GLU A CA 7
ATOM 10656 C C . GLU A 1 72 ? 1.866 -7.968 5.991 1.00 0.00 72 GLU A C 7
ATOM 10657 O O . GLU A 1 72 ? 2.609 -8.950 5.929 1.00 0.00 72 GLU A O 7
ATOM 10669 N N . PHE A 1 73 ? 2.249 -6.796 6.540 1.00 0.00 73 PHE A N 7
ATOM 10670 C CA . PHE A 1 73 ? 3.645 -6.529 6.972 1.00 0.00 73 PHE A CA 7
ATOM 10671 C C . PHE A 1 73 ? 3.737 -6.056 8.444 1.00 0.00 73 PHE A C 7
ATOM 10672 O O . PHE A 1 73 ? 4.836 -5.777 8.925 1.00 0.00 73 PHE A O 7
ATOM 10689 N N . GLY A 1 74 ? 2.593 -5.955 9.143 1.00 0.00 74 GLY A N 7
ATOM 10690 C CA . GLY A 1 74 ? 2.544 -5.471 10.539 1.00 0.00 74 GLY A CA 7
ATOM 10691 C C . GLY A 1 74 ? 2.832 -3.971 10.691 1.00 0.00 74 GLY A C 7
ATOM 10692 O O . GLY A 1 74 ? 2.916 -3.473 11.820 1.00 0.00 74 GLY A O 7
ATOM 10696 N N . VAL A 1 75 ? 2.957 -3.259 9.551 1.00 0.00 75 VAL A N 7
ATOM 10697 C CA . VAL A 1 75 ? 3.361 -1.841 9.500 1.00 0.00 75 VAL A CA 7
ATOM 10698 C C . VAL A 1 75 ? 2.161 -0.920 9.817 1.00 0.00 75 VAL A C 7
ATOM 10699 O O . VAL A 1 75 ? 1.110 -1.013 9.169 1.00 0.00 75 VAL A O 7
ATOM 10712 N N . THR A 1 76 ? 2.324 -0.047 10.835 1.00 0.00 76 THR A N 7
ATOM 10713 C CA . THR A 1 76 ? 1.260 0.871 11.311 1.00 0.00 76 THR A CA 7
ATOM 10714 C C . THR A 1 76 ? 1.894 2.168 11.856 1.00 0.00 76 THR A C 7
ATOM 10715 O O . THR A 1 76 ? 3.060 2.170 12.266 1.00 0.00 76 THR A O 7
ATOM 10726 N N . GLY A 1 77 ? 1.112 3.266 11.851 1.00 0.00 77 GLY A N 7
ATOM 10727 C CA . GLY A 1 77 ? 1.592 4.584 12.276 1.00 0.00 77 GLY A CA 7
ATOM 10728 C C . GLY A 1 77 ? 2.084 5.428 11.111 1.00 0.00 77 GLY A C 7
ATOM 10729 O O . GLY A 1 77 ? 2.162 6.655 11.209 1.00 0.00 77 GLY A O 7
ATOM 10733 N N . VAL A 1 78 ? 2.367 4.755 9.983 1.00 0.00 78 VAL A N 7
ATOM 10734 C CA . VAL A 1 78 ? 2.883 5.372 8.750 1.00 0.00 78 VAL A CA 7
ATOM 10735 C C . VAL A 1 78 ? 1.766 6.043 7.924 1.00 0.00 78 VAL A C 7
ATOM 10736 O O . VAL A 1 78 ? 2.030 6.483 6.817 1.00 0.00 78 VAL A O 7
ATOM 10749 N N . ASP A 1 79 ? 0.546 6.137 8.491 1.00 0.00 79 ASP A N 7
ATOM 10750 C CA . ASP A 1 79 ? -0.660 6.681 7.818 1.00 0.00 79 ASP A CA 7
ATOM 10751 C C . ASP A 1 79 ? -0.407 8.081 7.210 1.00 0.00 79 ASP A C 7
ATOM 10752 O O . ASP A 1 79 ? -0.859 8.386 6.098 1.00 0.00 79 ASP A O 7
ATOM 10761 N N . ASP A 1 80 ? 0.335 8.906 7.970 1.00 0.00 80 ASP A N 7
ATOM 10762 C CA . ASP A 1 80 ? 0.750 10.268 7.557 1.00 0.00 80 ASP A CA 7
ATOM 10763 C C . ASP A 1 80 ? 1.695 10.185 6.353 1.00 0.00 80 ASP A C 7
ATOM 10764 O O . ASP A 1 80 ? 1.543 10.903 5.374 1.00 0.00 80 ASP A O 7
ATOM 10773 N N . GLU A 1 81 ? 2.669 9.273 6.462 1.00 0.00 81 GLU A N 7
ATOM 10774 C CA . GLU A 1 81 ? 3.726 9.070 5.460 1.00 0.00 81 GLU A CA 7
ATOM 10775 C C . GLU A 1 81 ? 3.145 8.474 4.150 1.00 0.00 81 GLU A C 7
ATOM 10776 O O . GLU A 1 81 ? 3.663 8.736 3.063 1.00 0.00 81 GLU A O 7
ATOM 10788 N N . LEU A 1 82 ? 2.035 7.707 4.282 1.00 0.00 82 LEU A N 7
ATOM 10789 C CA . LEU A 1 82 ? 1.273 7.145 3.142 1.00 0.00 82 LEU A CA 7
ATOM 10790 C C . LEU A 1 82 ? 0.557 8.273 2.389 1.00 0.00 82 LEU A C 7
ATOM 10791 O O . LEU A 1 82 ? 0.456 8.255 1.159 1.00 0.00 82 LEU A O 7
ATOM 10807 N N . ASP A 1 83 ? 0.062 9.245 3.172 1.00 0.00 83 ASP A N 7
ATOM 10808 C CA . ASP A 1 83 ? -0.570 10.480 2.667 1.00 0.00 83 ASP A CA 7
ATOM 10809 C C . ASP A 1 83 ? 0.443 11.350 1.889 1.00 0.00 83 ASP A C 7
ATOM 10810 O O . ASP A 1 83 ? 0.070 12.040 0.939 1.00 0.00 83 ASP A O 7
ATOM 10819 N N . LEU A 1 84 ? 1.722 11.302 2.303 1.00 0.00 84 LEU A N 7
ATOM 10820 C CA . LEU A 1 84 ? 2.816 12.048 1.638 1.00 0.00 84 LEU A CA 7
ATOM 10821 C C . LEU A 1 84 ? 3.313 11.349 0.345 1.00 0.00 84 LEU A C 7
ATOM 10822 O O . LEU A 1 84 ? 4.003 11.984 -0.463 1.00 0.00 84 LEU A O 7
ATOM 10838 N N . LEU A 1 85 ? 2.978 10.054 0.163 1.00 0.00 85 LEU A N 7
ATOM 10839 C CA . LEU A 1 85 ? 3.320 9.307 -1.070 1.00 0.00 85 LEU A CA 7
ATOM 10840 C C . LEU A 1 85 ? 2.470 9.813 -2.252 1.00 0.00 85 LEU A C 7
ATOM 10841 O O . LEU A 1 85 ? 1.268 10.046 -2.101 1.00 0.00 85 LEU A O 7
ATOM 10857 N N . GLU A 1 86 ? 3.104 9.957 -3.423 1.00 0.00 86 GLU A N 7
ATOM 10858 C CA . GLU A 1 86 ? 2.450 10.445 -4.646 1.00 0.00 86 GLU A CA 7
ATOM 10859 C C . GLU A 1 86 ? 2.669 9.434 -5.787 1.00 0.00 86 GLU A C 7
ATOM 10860 O O . GLU A 1 86 ? 2.022 9.519 -6.829 1.00 0.00 86 GLU A O 7
ATOM 10872 N N . THR A 1 87 ? 3.570 8.460 -5.575 1.00 0.00 87 THR A N 7
ATOM 10873 C CA . THR A 1 87 ? 3.960 7.493 -6.605 1.00 0.00 87 THR A CA 7
ATOM 10874 C C . THR A 1 87 ? 4.014 6.078 -6.004 1.00 0.00 87 THR A C 7
ATOM 10875 O O . THR A 1 87 ? 4.392 5.888 -4.829 1.00 0.00 87 THR A O 7
ATOM 10886 N N . VAL A 1 88 ? 3.672 5.095 -6.842 1.00 0.00 88 VAL A N 7
ATOM 10887 C CA . VAL A 1 88 ? 3.552 3.689 -6.435 1.00 0.00 88 VAL A CA 7
ATOM 10888 C C . VAL A 1 88 ? 4.953 3.076 -6.207 1.00 0.00 88 VAL A C 7
ATOM 10889 O O . VAL A 1 88 ? 5.109 2.204 -5.349 1.00 0.00 88 VAL A O 7
ATOM 10902 N N . ASP A 1 89 ? 5.968 3.579 -6.958 1.00 0.00 89 ASP A N 7
ATOM 10903 C CA . ASP A 1 89 ? 7.398 3.238 -6.718 1.00 0.00 89 ASP A CA 7
ATOM 10904 C C . ASP A 1 89 ? 7.769 3.484 -5.249 1.00 0.00 89 ASP A C 7
ATOM 10905 O O . ASP A 1 89 ? 8.342 2.618 -4.592 1.00 0.00 89 ASP A O 7
ATOM 10914 N N . GLU A 1 90 ? 7.398 4.689 -4.767 1.00 0.00 90 GLU A N 7
ATOM 10915 C CA . GLU A 1 90 ? 7.716 5.155 -3.413 1.00 0.00 90 GLU A CA 7
ATOM 10916 C C . GLU A 1 90 ? 7.092 4.236 -2.359 1.00 0.00 90 GLU A C 7
ATOM 10917 O O . GLU A 1 90 ? 7.724 3.953 -1.348 1.00 0.00 90 GLU A O 7
ATOM 10929 N N . LEU A 1 91 ? 5.840 3.785 -2.614 1.00 0.00 91 LEU A N 7
ATOM 10930 C CA . LEU A 1 91 ? 5.134 2.839 -1.720 1.00 0.00 91 LEU A CA 7
ATOM 10931 C C . LEU A 1 91 ? 5.862 1.493 -1.627 1.00 0.00 91 LEU A C 7
ATOM 10932 O O . LEU A 1 91 ? 6.076 0.989 -0.528 1.00 0.00 91 LEU A O 7
ATOM 10948 N N . PHE A 1 92 ? 6.230 0.923 -2.790 1.00 0.00 92 PHE A N 7
ATOM 10949 C CA . PHE A 1 92 ? 6.947 -0.374 -2.861 1.00 0.00 92 PHE A CA 7
ATOM 10950 C C . PHE A 1 92 ? 8.270 -0.307 -2.080 1.00 0.00 92 PHE A C 7
ATOM 10951 O O . PHE A 1 92 ? 8.634 -1.263 -1.396 1.00 0.00 92 PHE A O 7
ATOM 10968 N N . GLN A 1 93 ? 8.961 0.845 -2.181 1.00 0.00 93 GLN A N 7
ATOM 10969 C CA . GLN A 1 93 ? 10.251 1.073 -1.503 1.00 0.00 93 GLN A CA 7
ATOM 10970 C C . GLN A 1 93 ? 10.056 1.372 -0.013 1.00 0.00 93 GLN A C 7
ATOM 10971 O O . GLN A 1 93 ? 10.906 1.024 0.797 1.00 0.00 93 GLN A O 7
ATOM 10985 N N . LEU A 1 94 ? 8.926 2.018 0.328 1.00 0.00 94 LEU A N 7
ATOM 10986 C CA . LEU A 1 94 ? 8.612 2.417 1.709 1.00 0.00 94 LEU A CA 7
ATOM 10987 C C . LEU A 1 94 ? 8.277 1.180 2.546 1.00 0.00 94 LEU A C 7
ATOM 10988 O O . LEU A 1 94 ? 8.890 0.935 3.585 1.00 0.00 94 LEU A O 7
ATOM 11004 N N . VAL A 1 95 ? 7.289 0.417 2.053 1.00 0.00 95 VAL A N 7
ATOM 11005 C CA . VAL A 1 95 ? 6.840 -0.850 2.648 1.00 0.00 95 VAL A CA 7
ATOM 11006 C C . VAL A 1 95 ? 8.019 -1.813 2.821 1.00 0.00 95 VAL A C 7
ATOM 11007 O O . VAL A 1 95 ? 8.159 -2.433 3.874 1.00 0.00 95 VAL A O 7
ATOM 11020 N N . GLU A 1 96 ? 8.871 -1.897 1.777 1.00 0.00 96 GLU A N 7
ATOM 11021 C CA . GLU A 1 96 ? 10.084 -2.731 1.792 1.00 0.00 96 GLU A CA 7
ATOM 11022 C C . GLU A 1 96 ? 11.079 -2.250 2.861 1.00 0.00 96 GLU A C 7
ATOM 11023 O O . GLU A 1 96 ? 11.670 -3.059 3.562 1.00 0.00 96 GLU A O 7
ATOM 11035 N N . LYS A 1 97 ? 11.230 -0.927 2.988 1.00 0.00 97 LYS A N 7
ATOM 11036 C CA . LYS A 1 97 ? 12.185 -0.307 3.935 1.00 0.00 97 LYS A CA 7
ATOM 11037 C C . LYS A 1 97 ? 11.726 -0.508 5.401 1.00 0.00 97 LYS A C 7
ATOM 11038 O O . LYS A 1 97 ? 12.553 -0.588 6.311 1.00 0.00 97 LYS A O 7
ATOM 11057 N N . HIS A 1 98 ? 10.395 -0.602 5.600 1.00 0.00 98 HIS A N 7
ATOM 11058 C CA . HIS A 1 98 ? 9.780 -0.886 6.919 1.00 0.00 98 HIS A CA 7
ATOM 11059 C C . HIS A 1 98 ? 9.872 -2.394 7.260 1.00 0.00 98 HIS A C 7
ATOM 11060 O O . HIS A 1 98 ? 10.076 -2.769 8.424 1.00 0.00 98 HIS A O 7
ATOM 11075 N N . ARG A 1 99 ? 9.715 -3.232 6.221 1.00 0.00 99 ARG A N 7
ATOM 11076 C CA . ARG A 1 99 ? 9.685 -4.708 6.331 1.00 0.00 99 ARG A CA 7
ATOM 11077 C C . ARG A 1 99 ? 11.110 -5.275 6.519 1.00 0.00 99 ARG A C 7
ATOM 11078 O O . ARG A 1 99 ? 11.311 -6.245 7.265 1.00 0.00 99 ARG A O 7
ATOM 11099 N N . ALA A 1 100 ? 12.084 -4.660 5.833 1.00 0.00 100 ALA A N 7
ATOM 11100 C CA . ALA A 1 100 ? 13.499 -5.072 5.880 1.00 0.00 100 ALA A CA 7
ATOM 11101 C C . ALA A 1 100 ? 14.191 -4.428 7.090 1.00 0.00 100 ALA A C 7
ATOM 11102 O O . ALA A 1 100 ? 14.913 -5.108 7.827 1.00 0.00 100 ALA A O 7
ATOM 11109 N N . ALA A 1 101 ? 13.949 -3.107 7.263 1.00 0.00 101 ALA A N 7
ATOM 11110 C CA . ALA A 1 101 ? 14.431 -2.303 8.411 1.00 0.00 101 ALA A CA 7
ATOM 11111 C C . ALA A 1 101 ? 15.983 -2.317 8.532 1.00 0.00 101 ALA A C 7
ATOM 11112 O O . ALA A 1 101 ? 16.687 -2.635 7.560 1.00 0.00 101 ALA A O 7
ATOM 11119 N N . GLY A 1 102 ? 16.504 -1.905 9.705 1.00 0.00 102 GLY A N 7
ATOM 11120 C CA . GLY A 1 102 ? 17.945 -1.899 9.987 1.00 0.00 102 GLY A CA 7
ATOM 11121 C C . GLY A 1 102 ? 18.434 -0.511 10.373 1.00 0.00 102 GLY A C 7
ATOM 11122 O O . GLY A 1 102 ? 18.816 -0.270 11.525 1.00 0.00 102 GLY A O 7
ATOM 11126 N N . SER A 1 103 ? 18.399 0.410 9.396 1.00 0.00 103 SER A N 7
ATOM 11127 C CA . SER A 1 103 ? 18.832 1.807 9.570 1.00 0.00 103 SER A CA 7
ATOM 11128 C C . SER A 1 103 ? 17.939 2.733 8.704 1.00 0.00 103 SER A C 7
ATOM 11129 O O . SER A 1 103 ? 17.033 3.388 9.263 1.00 0.00 103 SER A O 7
ATOM 11138 N N . MET A 1 1 ? -8.784 17.916 -7.165 1.00 0.00 1 MET A N 8
ATOM 11139 C CA . MET A 1 1 ? -10.097 18.568 -7.353 1.00 0.00 1 MET A CA 8
ATOM 11140 C C . MET A 1 1 ? -10.751 18.026 -8.631 1.00 0.00 1 MET A C 8
ATOM 11141 O O . MET A 1 1 ? -10.503 18.533 -9.733 1.00 0.00 1 MET A O 8
ATOM 11157 N N . GLY A 1 2 ? -11.552 16.951 -8.478 1.00 0.00 2 GLY A N 8
ATOM 11158 C CA . GLY A 1 2 ? -12.239 16.295 -9.596 1.00 0.00 2 GLY A CA 8
ATOM 11159 C C . GLY A 1 2 ? -12.024 14.787 -9.602 1.00 0.00 2 GLY A C 8
ATOM 11160 O O . GLY A 1 2 ? -11.065 14.289 -8.999 1.00 0.00 2 GLY A O 8
ATOM 11164 N N . SER A 1 3 ? -12.907 14.066 -10.308 1.00 0.00 3 SER A N 8
ATOM 11165 C CA . SER A 1 3 ? -12.846 12.602 -10.431 1.00 0.00 3 SER A CA 8
ATOM 11166 C C . SER A 1 3 ? -13.713 12.145 -11.611 1.00 0.00 3 SER A C 8
ATOM 11167 O O . SER A 1 3 ? -14.806 12.685 -11.823 1.00 0.00 3 SER A O 8
ATOM 11175 N N . SER A 1 4 ? -13.207 11.159 -12.374 1.00 0.00 4 SER A N 8
ATOM 11176 C CA . SER A 1 4 ? -13.947 10.512 -13.479 1.00 0.00 4 SER A CA 8
ATOM 11177 C C . SER A 1 4 ? -14.947 9.464 -12.945 1.00 0.00 4 SER A C 8
ATOM 11178 O O . SER A 1 4 ? -15.796 8.980 -13.706 1.00 0.00 4 SER A O 8
ATOM 11186 N N . HIS A 1 5 ? -14.814 9.134 -11.628 1.00 0.00 5 HIS A N 8
ATOM 11187 C CA . HIS A 1 5 ? -15.689 8.198 -10.878 1.00 0.00 5 HIS A CA 8
ATOM 11188 C C . HIS A 1 5 ? -15.467 6.730 -11.305 1.00 0.00 5 HIS A C 8
ATOM 11189 O O . HIS A 1 5 ? -14.590 6.424 -12.134 1.00 0.00 5 HIS A O 8
ATOM 11204 N N . ASP A 1 6 ? -16.275 5.834 -10.710 1.00 0.00 6 ASP A N 8
ATOM 11205 C CA . ASP A 1 6 ? -16.251 4.392 -10.992 1.00 0.00 6 ASP A CA 8
ATOM 11206 C C . ASP A 1 6 ? -16.821 4.091 -12.392 1.00 0.00 6 ASP A C 8
ATOM 11207 O O . ASP A 1 6 ? -17.618 4.867 -12.937 1.00 0.00 6 ASP A O 8
ATOM 11216 N N . HIS A 1 7 ? -16.392 2.957 -12.955 1.00 0.00 7 HIS A N 8
ATOM 11217 C CA . HIS A 1 7 ? -16.899 2.404 -14.220 1.00 0.00 7 HIS A CA 8
ATOM 11218 C C . HIS A 1 7 ? -16.966 0.878 -14.061 1.00 0.00 7 HIS A C 8
ATOM 11219 O O . HIS A 1 7 ? -15.993 0.161 -14.344 1.00 0.00 7 HIS A O 8
ATOM 11234 N N . HIS A 1 8 ? -18.112 0.407 -13.532 1.00 0.00 8 HIS A N 8
ATOM 11235 C CA . HIS A 1 8 ? -18.337 -1.010 -13.197 1.00 0.00 8 HIS A CA 8
ATOM 11236 C C . HIS A 1 8 ? -18.459 -1.869 -14.469 1.00 0.00 8 HIS A C 8
ATOM 11237 O O . HIS A 1 8 ? -19.344 -1.641 -15.303 1.00 0.00 8 HIS A O 8
ATOM 11252 N N . HIS A 1 9 ? -17.537 -2.839 -14.606 1.00 0.00 9 HIS A N 8
ATOM 11253 C CA . HIS A 1 9 ? -17.522 -3.815 -15.710 1.00 0.00 9 HIS A CA 8
ATOM 11254 C C . HIS A 1 9 ? -17.600 -5.240 -15.128 1.00 0.00 9 HIS A C 8
ATOM 11255 O O . HIS A 1 9 ? -16.990 -5.526 -14.087 1.00 0.00 9 HIS A O 8
ATOM 11270 N N . HIS A 1 10 ? -18.363 -6.116 -15.804 1.00 0.00 10 HIS A N 8
ATOM 11271 C CA . HIS A 1 10 ? -18.505 -7.531 -15.416 1.00 0.00 10 HIS A CA 8
ATOM 11272 C C . HIS A 1 10 ? -17.287 -8.324 -15.928 1.00 0.00 10 HIS A C 8
ATOM 11273 O O . HIS A 1 10 ? -17.136 -8.541 -17.139 1.00 0.00 10 HIS A O 8
ATOM 11288 N N . SER A 1 11 ? -16.410 -8.734 -14.994 1.00 0.00 11 SER A N 8
ATOM 11289 C CA . SER A 1 11 ? -15.205 -9.550 -15.284 1.00 0.00 11 SER A CA 8
ATOM 11290 C C . SER A 1 11 ? -15.542 -11.061 -15.262 1.00 0.00 11 SER A C 8
ATOM 11291 O O . SER A 1 11 ? -14.670 -11.899 -15.003 1.00 0.00 11 SER A O 8
ATOM 11299 N N . SER A 1 12 ? -16.805 -11.389 -15.607 1.00 0.00 12 SER A N 8
ATOM 11300 C CA . SER A 1 12 ? -17.347 -12.758 -15.603 1.00 0.00 12 SER A CA 8
ATOM 11301 C C . SER A 1 12 ? -16.745 -13.620 -16.727 1.00 0.00 12 SER A C 8
ATOM 11302 O O . SER A 1 12 ? -16.810 -14.852 -16.665 1.00 0.00 12 SER A O 8
ATOM 11310 N N . GLY A 1 13 ? -16.176 -12.952 -17.752 1.00 0.00 13 GLY A N 8
ATOM 11311 C CA . GLY A 1 13 ? -15.431 -13.617 -18.821 1.00 0.00 13 GLY A CA 8
ATOM 11312 C C . GLY A 1 13 ? -14.022 -14.022 -18.371 1.00 0.00 13 GLY A C 8
ATOM 11313 O O . GLY A 1 13 ? -13.868 -14.576 -17.276 1.00 0.00 13 GLY A O 8
ATOM 11317 N N . ARG A 1 14 ? -13.000 -13.729 -19.215 1.00 0.00 14 ARG A N 8
ATOM 11318 C CA . ARG A 1 14 ? -11.573 -14.044 -18.942 1.00 0.00 14 ARG A CA 8
ATOM 11319 C C . ARG A 1 14 ? -11.386 -15.566 -18.741 1.00 0.00 14 ARG A C 8
ATOM 11320 O O . ARG A 1 14 ? -11.189 -16.056 -17.623 1.00 0.00 14 ARG A O 8
ATOM 11341 N N . GLU A 1 15 ? -11.524 -16.297 -19.853 1.00 0.00 15 GLU A N 8
ATOM 11342 C CA . GLU A 1 15 ? -11.448 -17.776 -19.907 1.00 0.00 15 GLU A CA 8
ATOM 11343 C C . GLU A 1 15 ? -10.129 -18.225 -20.576 1.00 0.00 15 GLU A C 8
ATOM 11344 O O . GLU A 1 15 ? -9.945 -19.406 -20.880 1.00 0.00 15 GLU A O 8
ATOM 11356 N N . ASN A 1 16 ? -9.194 -17.270 -20.732 1.00 0.00 16 ASN A N 8
ATOM 11357 C CA . ASN A 1 16 ? -7.919 -17.447 -21.467 1.00 0.00 16 ASN A CA 8
ATOM 11358 C C . ASN A 1 16 ? -6.808 -18.086 -20.587 1.00 0.00 16 ASN A C 8
ATOM 11359 O O . ASN A 1 16 ? -5.617 -17.818 -20.812 1.00 0.00 16 ASN A O 8
ATOM 11370 N N . LEU A 1 17 ? -7.216 -18.943 -19.610 1.00 0.00 17 LEU A N 8
ATOM 11371 C CA . LEU A 1 17 ? -6.319 -19.644 -18.653 1.00 0.00 17 LEU A CA 8
ATOM 11372 C C . LEU A 1 17 ? -5.765 -18.668 -17.578 1.00 0.00 17 LEU A C 8
ATOM 11373 O O . LEU A 1 17 ? -5.517 -17.483 -17.853 1.00 0.00 17 LEU A O 8
ATOM 11389 N N . TYR A 1 18 ? -5.591 -19.193 -16.354 1.00 0.00 18 TYR A N 8
ATOM 11390 C CA . TYR A 1 18 ? -5.173 -18.408 -15.177 1.00 0.00 18 TYR A CA 8
ATOM 11391 C C . TYR A 1 18 ? -3.675 -18.058 -15.261 1.00 0.00 18 TYR A C 8
ATOM 11392 O O . TYR A 1 18 ? -2.849 -18.940 -15.530 1.00 0.00 18 TYR A O 8
ATOM 11410 N N . PHE A 1 19 ? -3.349 -16.768 -15.033 1.00 0.00 19 PHE A N 8
ATOM 11411 C CA . PHE A 1 19 ? -1.967 -16.265 -15.052 1.00 0.00 19 PHE A CA 8
ATOM 11412 C C . PHE A 1 19 ? -1.131 -16.931 -13.939 1.00 0.00 19 PHE A C 8
ATOM 11413 O O . PHE A 1 19 ? -1.341 -16.665 -12.751 1.00 0.00 19 PHE A O 8
ATOM 11430 N N . GLN A 1 20 ? -0.204 -17.808 -14.338 1.00 0.00 20 GLN A N 8
ATOM 11431 C CA . GLN A 1 20 ? 0.729 -18.477 -13.426 1.00 0.00 20 GLN A CA 8
ATOM 11432 C C . GLN A 1 20 ? 2.171 -18.311 -13.948 1.00 0.00 20 GLN A C 8
ATOM 11433 O O . GLN A 1 20 ? 2.485 -18.682 -15.088 1.00 0.00 20 GLN A O 8
ATOM 11447 N N . GLY A 1 21 ? 3.022 -17.674 -13.125 1.00 0.00 21 GLY A N 8
ATOM 11448 C CA . GLY A 1 21 ? 4.462 -17.594 -13.378 1.00 0.00 21 GLY A CA 8
ATOM 11449 C C . GLY A 1 21 ? 5.191 -18.638 -12.555 1.00 0.00 21 GLY A C 8
ATOM 11450 O O . GLY A 1 21 ? 6.051 -18.293 -11.739 1.00 0.00 21 GLY A O 8
ATOM 11454 N N . HIS A 1 22 ? 4.822 -19.925 -12.799 1.00 0.00 22 HIS A N 8
ATOM 11455 C CA . HIS A 1 22 ? 5.216 -21.101 -11.985 1.00 0.00 22 HIS A CA 8
ATOM 11456 C C . HIS A 1 22 ? 4.599 -20.983 -10.576 1.00 0.00 22 HIS A C 8
ATOM 11457 O O . HIS A 1 22 ? 3.636 -21.689 -10.245 1.00 0.00 22 HIS A O 8
ATOM 11472 N N . MET A 1 23 ? 5.157 -20.076 -9.759 1.00 0.00 23 MET A N 8
ATOM 11473 C CA . MET A 1 23 ? 4.559 -19.644 -8.485 1.00 0.00 23 MET A CA 8
ATOM 11474 C C . MET A 1 23 ? 4.160 -18.152 -8.636 1.00 0.00 23 MET A C 8
ATOM 11475 O O . MET A 1 23 ? 5.015 -17.278 -8.497 1.00 0.00 23 MET A O 8
ATOM 11489 N N . PRO A 1 24 ? 2.865 -17.839 -8.986 1.00 0.00 24 PRO A N 8
ATOM 11490 C CA . PRO A 1 24 ? 2.398 -16.445 -9.248 1.00 0.00 24 PRO A CA 8
ATOM 11491 C C . PRO A 1 24 ? 2.107 -15.639 -7.954 1.00 0.00 24 PRO A C 8
ATOM 11492 O O . PRO A 1 24 ? 1.040 -15.028 -7.804 1.00 0.00 24 PRO A O 8
ATOM 11503 N N . ASN A 1 25 ? 3.097 -15.595 -7.053 1.00 0.00 25 ASN A N 8
ATOM 11504 C CA . ASN A 1 25 ? 3.011 -14.866 -5.782 1.00 0.00 25 ASN A CA 8
ATOM 11505 C C . ASN A 1 25 ? 4.397 -14.313 -5.425 1.00 0.00 25 ASN A C 8
ATOM 11506 O O . ASN A 1 25 ? 5.419 -14.992 -5.614 1.00 0.00 25 ASN A O 8
ATOM 11517 N N . ASP A 1 26 ? 4.411 -13.073 -4.932 1.00 0.00 26 ASP A N 8
ATOM 11518 C CA . ASP A 1 26 ? 5.638 -12.335 -4.592 1.00 0.00 26 ASP A CA 8
ATOM 11519 C C . ASP A 1 26 ? 5.246 -11.097 -3.776 1.00 0.00 26 ASP A C 8
ATOM 11520 O O . ASP A 1 26 ? 4.060 -10.784 -3.686 1.00 0.00 26 ASP A O 8
ATOM 11529 N N . MET A 1 27 ? 6.237 -10.399 -3.183 1.00 0.00 27 MET A N 8
ATOM 11530 C CA . MET A 1 27 ? 6.008 -9.148 -2.436 1.00 0.00 27 MET A CA 8
ATOM 11531 C C . MET A 1 27 ? 5.307 -8.103 -3.321 1.00 0.00 27 MET A C 8
ATOM 11532 O O . MET A 1 27 ? 4.321 -7.495 -2.902 1.00 0.00 27 MET A O 8
ATOM 11546 N N . GLU A 1 28 ? 5.828 -7.946 -4.552 1.00 0.00 28 GLU A N 8
ATOM 11547 C CA . GLU A 1 28 ? 5.280 -7.016 -5.563 1.00 0.00 28 GLU A CA 8
ATOM 11548 C C . GLU A 1 28 ? 3.837 -7.399 -5.937 1.00 0.00 28 GLU A C 8
ATOM 11549 O O . GLU A 1 28 ? 2.976 -6.533 -6.089 1.00 0.00 28 GLU A O 8
ATOM 11561 N N . ASP A 1 29 ? 3.602 -8.716 -6.053 1.00 0.00 29 ASP A N 8
ATOM 11562 C CA . ASP A 1 29 ? 2.278 -9.287 -6.384 1.00 0.00 29 ASP A CA 8
ATOM 11563 C C . ASP A 1 29 ? 1.258 -8.980 -5.262 1.00 0.00 29 ASP A C 8
ATOM 11564 O O . ASP A 1 29 ? 0.126 -8.576 -5.533 1.00 0.00 29 ASP A O 8
ATOM 11573 N N . HIS A 1 30 ? 1.712 -9.139 -3.999 1.00 0.00 30 HIS A N 8
ATOM 11574 C CA . HIS A 1 30 ? 0.894 -8.878 -2.796 1.00 0.00 30 HIS A CA 8
ATOM 11575 C C . HIS A 1 30 ? 0.615 -7.373 -2.641 1.00 0.00 30 HIS A C 8
ATOM 11576 O O . HIS A 1 30 ? -0.484 -7.004 -2.259 1.00 0.00 30 HIS A O 8
ATOM 11591 N N . LEU A 1 31 ? 1.612 -6.524 -2.984 1.00 0.00 31 LEU A N 8
ATOM 11592 C CA . LEU A 1 31 ? 1.530 -5.053 -2.798 1.00 0.00 31 LEU A CA 8
ATOM 11593 C C . LEU A 1 31 ? 0.542 -4.425 -3.792 1.00 0.00 31 LEU A C 8
ATOM 11594 O O . LEU A 1 31 ? -0.200 -3.498 -3.451 1.00 0.00 31 LEU A O 8
ATOM 11610 N N . LEU A 1 32 ? 0.558 -4.931 -5.026 1.00 0.00 32 LEU A N 8
ATOM 11611 C CA . LEU A 1 32 ? -0.386 -4.509 -6.073 1.00 0.00 32 LEU A CA 8
ATOM 11612 C C . LEU A 1 32 ? -1.819 -4.988 -5.747 1.00 0.00 32 LEU A C 8
ATOM 11613 O O . LEU A 1 32 ? -2.788 -4.297 -6.083 1.00 0.00 32 LEU A O 8
ATOM 11629 N N . THR A 1 33 ? -1.939 -6.160 -5.084 1.00 0.00 33 THR A N 8
ATOM 11630 C CA . THR A 1 33 ? -3.236 -6.667 -4.586 1.00 0.00 33 THR A CA 8
ATOM 11631 C C . THR A 1 33 ? -3.738 -5.811 -3.388 1.00 0.00 33 THR A C 8
ATOM 11632 O O . THR A 1 33 ? -4.942 -5.593 -3.234 1.00 0.00 33 THR A O 8
ATOM 11643 N N . VAL A 1 34 ? -2.793 -5.321 -2.563 1.00 0.00 34 VAL A N 8
ATOM 11644 C CA . VAL A 1 34 ? -3.081 -4.362 -1.476 1.00 0.00 34 VAL A CA 8
ATOM 11645 C C . VAL A 1 34 ? -3.762 -3.107 -2.055 1.00 0.00 34 VAL A C 8
ATOM 11646 O O . VAL A 1 34 ? -4.796 -2.653 -1.553 1.00 0.00 34 VAL A O 8
ATOM 11659 N N . LEU A 1 35 ? -3.176 -2.607 -3.145 1.00 0.00 35 LEU A N 8
ATOM 11660 C CA . LEU A 1 35 ? -3.652 -1.425 -3.866 1.00 0.00 35 LEU A CA 8
ATOM 11661 C C . LEU A 1 35 ? -4.996 -1.682 -4.568 1.00 0.00 35 LEU A C 8
ATOM 11662 O O . LEU A 1 35 ? -5.828 -0.783 -4.605 1.00 0.00 35 LEU A O 8
ATOM 11678 N N . SER A 1 36 ? -5.199 -2.906 -5.108 1.00 0.00 36 SER A N 8
ATOM 11679 C CA . SER A 1 36 ? -6.413 -3.252 -5.871 1.00 0.00 36 SER A CA 8
ATOM 11680 C C . SER A 1 36 ? -7.659 -3.294 -4.971 1.00 0.00 36 SER A C 8
ATOM 11681 O O . SER A 1 36 ? -8.757 -2.901 -5.385 1.00 0.00 36 SER A O 8
ATOM 11689 N N . VAL A 1 37 ? -7.463 -3.766 -3.731 1.00 0.00 37 VAL A N 8
ATOM 11690 C CA . VAL A 1 37 ? -8.533 -3.865 -2.726 1.00 0.00 37 VAL A CA 8
ATOM 11691 C C . VAL A 1 37 ? -8.743 -2.498 -2.030 1.00 0.00 37 VAL A C 8
ATOM 11692 O O . VAL A 1 37 ? -9.851 -2.188 -1.582 1.00 0.00 37 VAL A O 8
ATOM 11705 N N . ALA A 1 38 ? -7.670 -1.680 -1.972 1.00 0.00 38 ALA A N 8
ATOM 11706 C CA . ALA A 1 38 ? -7.712 -0.332 -1.364 1.00 0.00 38 ALA A CA 8
ATOM 11707 C C . ALA A 1 38 ? -8.471 0.666 -2.263 1.00 0.00 38 ALA A C 8
ATOM 11708 O O . ALA A 1 38 ? -9.265 1.471 -1.769 1.00 0.00 38 ALA A O 8
ATOM 11715 N N . SER A 1 39 ? -8.224 0.588 -3.584 1.00 0.00 39 SER A N 8
ATOM 11716 C CA . SER A 1 39 ? -8.776 1.534 -4.572 1.00 0.00 39 SER A CA 8
ATOM 11717 C C . SER A 1 39 ? -10.124 1.030 -5.133 1.00 0.00 39 SER A C 8
ATOM 11718 O O . SER A 1 39 ? -11.170 1.671 -4.945 1.00 0.00 39 SER A O 8
ATOM 11726 N N . GLY A 1 40 ? -10.083 -0.125 -5.818 1.00 0.00 40 GLY A N 8
ATOM 11727 C CA . GLY A 1 40 ? -11.244 -0.677 -6.519 1.00 0.00 40 GLY A CA 8
ATOM 11728 C C . GLY A 1 40 ? -10.846 -1.292 -7.857 1.00 0.00 40 GLY A C 8
ATOM 11729 O O . GLY A 1 40 ? -11.391 -2.334 -8.248 1.00 0.00 40 GLY A O 8
ATOM 11733 N N . VAL A 1 41 ? -9.895 -0.633 -8.564 1.00 0.00 41 VAL A N 8
ATOM 11734 C CA . VAL A 1 41 ? -9.322 -1.143 -9.822 1.00 0.00 41 VAL A CA 8
ATOM 11735 C C . VAL A 1 41 ? -8.462 -2.404 -9.551 1.00 0.00 41 VAL A C 8
ATOM 11736 O O . VAL A 1 41 ? -7.789 -2.458 -8.526 1.00 0.00 41 VAL A O 8
ATOM 11749 N N . PRO A 1 42 ? -8.488 -3.443 -10.454 1.00 0.00 42 PRO A N 8
ATOM 11750 C CA . PRO A 1 42 ? -7.643 -4.659 -10.308 1.00 0.00 42 PRO A CA 8
ATOM 11751 C C . PRO A 1 42 ? -6.143 -4.334 -10.479 1.00 0.00 42 PRO A C 8
ATOM 11752 O O . PRO A 1 42 ? -5.789 -3.317 -11.093 1.00 0.00 42 PRO A O 8
ATOM 11763 N N . LYS A 1 43 ? -5.263 -5.211 -9.936 1.00 0.00 43 LYS A N 8
ATOM 11764 C CA . LYS A 1 43 ? -3.799 -4.993 -9.969 1.00 0.00 43 LYS A CA 8
ATOM 11765 C C . LYS A 1 43 ? -3.223 -5.093 -11.388 1.00 0.00 43 LYS A C 8
ATOM 11766 O O . LYS A 1 43 ? -2.109 -4.623 -11.639 1.00 0.00 43 LYS A O 8
ATOM 11785 N N . GLU A 1 44 ? -3.994 -5.718 -12.290 1.00 0.00 44 GLU A N 8
ATOM 11786 C CA . GLU A 1 44 ? -3.705 -5.769 -13.734 1.00 0.00 44 GLU A CA 8
ATOM 11787 C C . GLU A 1 44 ? -3.581 -4.341 -14.347 1.00 0.00 44 GLU A C 8
ATOM 11788 O O . GLU A 1 44 ? -2.818 -4.127 -15.296 1.00 0.00 44 GLU A O 8
ATOM 11800 N N . GLU A 1 45 ? -4.332 -3.379 -13.774 1.00 0.00 45 GLU A N 8
ATOM 11801 C CA . GLU A 1 45 ? -4.299 -1.957 -14.179 1.00 0.00 45 GLU A CA 8
ATOM 11802 C C . GLU A 1 45 ? -3.170 -1.191 -13.461 1.00 0.00 45 GLU A C 8
ATOM 11803 O O . GLU A 1 45 ? -2.691 -0.170 -13.959 1.00 0.00 45 GLU A O 8
ATOM 11815 N N . ILE A 1 46 ? -2.751 -1.704 -12.297 1.00 0.00 46 ILE A N 8
ATOM 11816 C CA . ILE A 1 46 ? -1.797 -1.021 -11.399 1.00 0.00 46 ILE A CA 8
ATOM 11817 C C . ILE A 1 46 ? -0.338 -1.351 -11.785 1.00 0.00 46 ILE A C 8
ATOM 11818 O O . ILE A 1 46 ? -0.029 -2.484 -12.169 1.00 0.00 46 ILE A O 8
ATOM 11834 N N . SER A 1 47 ? 0.537 -0.340 -11.667 1.00 0.00 47 SER A N 8
ATOM 11835 C CA . SER A 1 47 ? 1.968 -0.432 -12.000 1.00 0.00 47 SER A CA 8
ATOM 11836 C C . SER A 1 47 ? 2.762 0.542 -11.102 1.00 0.00 47 SER A C 8
ATOM 11837 O O . SER A 1 47 ? 2.169 1.263 -10.292 1.00 0.00 47 SER A O 8
ATOM 11845 N N . ARG A 1 48 ? 4.104 0.557 -11.244 1.00 0.00 48 ARG A N 8
ATOM 11846 C CA . ARG A 1 48 ? 4.975 1.553 -10.569 1.00 0.00 48 ARG A CA 8
ATOM 11847 C C . ARG A 1 48 ? 4.771 2.955 -11.180 1.00 0.00 48 ARG A C 8
ATOM 11848 O O . ARG A 1 48 ? 5.019 3.973 -10.519 1.00 0.00 48 ARG A O 8
ATOM 11869 N N . ASP A 1 49 ? 4.314 2.970 -12.452 1.00 0.00 49 ASP A N 8
ATOM 11870 C CA . ASP A 1 49 ? 3.980 4.206 -13.189 1.00 0.00 49 ASP A CA 8
ATOM 11871 C C . ASP A 1 49 ? 2.776 4.914 -12.550 1.00 0.00 49 ASP A C 8
ATOM 11872 O O . ASP A 1 49 ? 2.689 6.145 -12.591 1.00 0.00 49 ASP A O 8
ATOM 11881 N N . SER A 1 50 ? 1.853 4.100 -11.978 1.00 0.00 50 SER A N 8
ATOM 11882 C CA . SER A 1 50 ? 0.603 4.575 -11.367 1.00 0.00 50 SER A CA 8
ATOM 11883 C C . SER A 1 50 ? 0.902 5.536 -10.202 1.00 0.00 50 SER A C 8
ATOM 11884 O O . SER A 1 50 ? 1.406 5.123 -9.145 1.00 0.00 50 SER A O 8
ATOM 11892 N N . ARG A 1 51 ? 0.658 6.827 -10.440 1.00 0.00 51 ARG A N 8
ATOM 11893 C CA . ARG A 1 51 ? 0.662 7.841 -9.390 1.00 0.00 51 ARG A CA 8
ATOM 11894 C C . ARG A 1 51 ? -0.684 7.811 -8.666 1.00 0.00 51 ARG A C 8
ATOM 11895 O O . ARG A 1 51 ? -1.695 7.354 -9.232 1.00 0.00 51 ARG A O 8
ATOM 11916 N N . MET A 1 52 ? -0.680 8.278 -7.408 1.00 0.00 52 MET A N 8
ATOM 11917 C CA . MET A 1 52 ? -1.855 8.254 -6.538 1.00 0.00 52 MET A CA 8
ATOM 11918 C C . MET A 1 52 ? -2.907 9.261 -7.051 1.00 0.00 52 MET A C 8
ATOM 11919 O O . MET A 1 52 ? -2.845 10.453 -6.751 1.00 0.00 52 MET A O 8
ATOM 11933 N N . GLU A 1 53 ? -3.798 8.765 -7.929 1.00 0.00 53 GLU A N 8
ATOM 11934 C CA . GLU A 1 53 ? -4.919 9.542 -8.510 1.00 0.00 53 GLU A CA 8
ATOM 11935 C C . GLU A 1 53 ? -6.248 9.162 -7.826 1.00 0.00 53 GLU A C 8
ATOM 11936 O O . GLU A 1 53 ? -7.236 9.898 -7.909 1.00 0.00 53 GLU A O 8
ATOM 11948 N N . ASP A 1 54 ? -6.232 7.998 -7.156 1.00 0.00 54 ASP A N 8
ATOM 11949 C CA . ASP A 1 54 ? -7.395 7.401 -6.470 1.00 0.00 54 ASP A CA 8
ATOM 11950 C C . ASP A 1 54 ? -6.862 6.479 -5.364 1.00 0.00 54 ASP A C 8
ATOM 11951 O O . ASP A 1 54 ? -7.319 6.522 -4.211 1.00 0.00 54 ASP A O 8
ATOM 11960 N N . LEU A 1 55 ? -5.876 5.654 -5.769 1.00 0.00 55 LEU A N 8
ATOM 11961 C CA . LEU A 1 55 ? -5.088 4.790 -4.879 1.00 0.00 55 LEU A CA 8
ATOM 11962 C C . LEU A 1 55 ? -4.378 5.673 -3.842 1.00 0.00 55 LEU A C 8
ATOM 11963 O O . LEU A 1 55 ? -3.693 6.598 -4.242 1.00 0.00 55 LEU A O 8
ATOM 11979 N N . ALA A 1 56 ? -4.612 5.424 -2.542 1.00 0.00 56 ALA A N 8
ATOM 11980 C CA . ALA A 1 56 ? -4.003 6.192 -1.423 1.00 0.00 56 ALA A CA 8
ATOM 11981 C C . ALA A 1 56 ? -4.224 7.725 -1.530 1.00 0.00 56 ALA A C 8
ATOM 11982 O O . ALA A 1 56 ? -3.487 8.501 -0.917 1.00 0.00 56 ALA A O 8
ATOM 11989 N N . PHE A 1 57 ? -5.255 8.161 -2.284 1.00 0.00 57 PHE A N 8
ATOM 11990 C CA . PHE A 1 57 ? -5.465 9.598 -2.590 1.00 0.00 57 PHE A CA 8
ATOM 11991 C C . PHE A 1 57 ? -6.782 10.119 -1.974 1.00 0.00 57 PHE A C 8
ATOM 11992 O O . PHE A 1 57 ? -7.312 11.167 -2.361 1.00 0.00 57 PHE A O 8
ATOM 12009 N N . ASP A 1 58 ? -7.285 9.385 -0.980 1.00 0.00 58 ASP A N 8
ATOM 12010 C CA . ASP A 1 58 ? -8.431 9.804 -0.159 1.00 0.00 58 ASP A CA 8
ATOM 12011 C C . ASP A 1 58 ? -8.238 9.240 1.244 1.00 0.00 58 ASP A C 8
ATOM 12012 O O . ASP A 1 58 ? -7.666 8.164 1.378 1.00 0.00 58 ASP A O 8
ATOM 12021 N N . SER A 1 59 ? -8.746 9.963 2.255 1.00 0.00 59 SER A N 8
ATOM 12022 C CA . SER A 1 59 ? -8.631 9.614 3.690 1.00 0.00 59 SER A CA 8
ATOM 12023 C C . SER A 1 59 ? -9.042 8.152 3.996 1.00 0.00 59 SER A C 8
ATOM 12024 O O . SER A 1 59 ? -8.355 7.449 4.748 1.00 0.00 59 SER A O 8
ATOM 12032 N N . LEU A 1 60 ? -10.149 7.713 3.368 1.00 0.00 60 LEU A N 8
ATOM 12033 C CA . LEU A 1 60 ? -10.687 6.348 3.520 1.00 0.00 60 LEU A CA 8
ATOM 12034 C C . LEU A 1 60 ? -9.766 5.314 2.835 1.00 0.00 60 LEU A C 8
ATOM 12035 O O . LEU A 1 60 ? -9.550 4.223 3.362 1.00 0.00 60 LEU A O 8
ATOM 12051 N N . VAL A 1 61 ? -9.209 5.696 1.670 1.00 0.00 61 VAL A N 8
ATOM 12052 C CA . VAL A 1 61 ? -8.359 4.805 0.838 1.00 0.00 61 VAL A CA 8
ATOM 12053 C C . VAL A 1 61 ? -6.936 4.655 1.444 1.00 0.00 61 VAL A C 8
ATOM 12054 O O . VAL A 1 61 ? -6.292 3.614 1.281 1.00 0.00 61 VAL A O 8
ATOM 12067 N N . VAL A 1 62 ? -6.486 5.698 2.171 1.00 0.00 62 VAL A N 8
ATOM 12068 C CA . VAL A 1 62 ? -5.201 5.703 2.910 1.00 0.00 62 VAL A CA 8
ATOM 12069 C C . VAL A 1 62 ? -5.322 4.808 4.153 1.00 0.00 62 VAL A C 8
ATOM 12070 O O . VAL A 1 62 ? -4.417 4.025 4.450 1.00 0.00 62 VAL A O 8
ATOM 12083 N N . SER A 1 63 ? -6.464 4.936 4.856 1.00 0.00 63 SER A N 8
ATOM 12084 C CA . SER A 1 63 ? -6.794 4.100 6.018 1.00 0.00 63 SER A CA 8
ATOM 12085 C C . SER A 1 63 ? -6.867 2.624 5.601 1.00 0.00 63 SER A C 8
ATOM 12086 O O . SER A 1 63 ? -6.334 1.749 6.284 1.00 0.00 63 SER A O 8
ATOM 12094 N N . GLU A 1 64 ? -7.507 2.392 4.441 1.00 0.00 64 GLU A N 8
ATOM 12095 C CA . GLU A 1 64 ? -7.685 1.055 3.859 1.00 0.00 64 GLU A CA 8
ATOM 12096 C C . GLU A 1 64 ? -6.326 0.462 3.455 1.00 0.00 64 GLU A C 8
ATOM 12097 O O . GLU A 1 64 ? -6.090 -0.730 3.644 1.00 0.00 64 GLU A O 8
ATOM 12109 N N . LEU A 1 65 ? -5.440 1.337 2.925 1.00 0.00 65 LEU A N 8
ATOM 12110 C CA . LEU A 1 65 ? -4.076 0.962 2.495 1.00 0.00 65 LEU A CA 8
ATOM 12111 C C . LEU A 1 65 ? -3.238 0.499 3.701 1.00 0.00 65 LEU A C 8
ATOM 12112 O O . LEU A 1 65 ? -2.572 -0.523 3.628 1.00 0.00 65 LEU A O 8
ATOM 12128 N N . SER A 1 66 ? -3.312 1.265 4.808 1.00 0.00 66 SER A N 8
ATOM 12129 C CA . SER A 1 66 ? -2.539 0.998 6.044 1.00 0.00 66 SER A CA 8
ATOM 12130 C C . SER A 1 66 ? -2.975 -0.322 6.701 1.00 0.00 66 SER A C 8
ATOM 12131 O O . SER A 1 66 ? -2.133 -1.118 7.108 1.00 0.00 66 SER A O 8
ATOM 12139 N N . LEU A 1 67 ? -4.305 -0.530 6.778 1.00 0.00 67 LEU A N 8
ATOM 12140 C CA . LEU A 1 67 ? -4.915 -1.749 7.351 1.00 0.00 67 LEU A CA 8
ATOM 12141 C C . LEU A 1 67 ? -4.625 -2.982 6.475 1.00 0.00 67 LEU A C 8
ATOM 12142 O O . LEU A 1 67 ? -4.508 -4.099 6.990 1.00 0.00 67 LEU A O 8
ATOM 12158 N N . LYS A 1 68 ? -4.498 -2.749 5.155 1.00 0.00 68 LYS A N 8
ATOM 12159 C CA . LYS A 1 68 ? -4.220 -3.811 4.169 1.00 0.00 68 LYS A CA 8
ATOM 12160 C C . LYS A 1 68 ? -2.760 -4.267 4.308 1.00 0.00 68 LYS A C 8
ATOM 12161 O O . LYS A 1 68 ? -2.473 -5.462 4.367 1.00 0.00 68 LYS A O 8
ATOM 12180 N N . LEU A 1 69 ? -1.861 -3.271 4.397 1.00 0.00 69 LEU A N 8
ATOM 12181 C CA . LEU A 1 69 ? -0.420 -3.478 4.644 1.00 0.00 69 LEU A CA 8
ATOM 12182 C C . LEU A 1 69 ? -0.194 -4.133 6.017 1.00 0.00 69 LEU A C 8
ATOM 12183 O O . LEU A 1 69 ? 0.747 -4.891 6.185 1.00 0.00 69 LEU A O 8
ATOM 12199 N N . ARG A 1 70 ? -1.082 -3.812 6.977 1.00 0.00 70 ARG A N 8
ATOM 12200 C CA . ARG A 1 70 ? -1.013 -4.284 8.379 1.00 0.00 70 ARG A CA 8
ATOM 12201 C C . ARG A 1 70 ? -1.252 -5.802 8.484 1.00 0.00 70 ARG A C 8
ATOM 12202 O O . ARG A 1 70 ? -0.718 -6.458 9.383 1.00 0.00 70 ARG A O 8
ATOM 12223 N N . LYS A 1 71 ? -2.054 -6.348 7.556 1.00 0.00 71 LYS A N 8
ATOM 12224 C CA . LYS A 1 71 ? -2.386 -7.787 7.531 1.00 0.00 71 LYS A CA 8
ATOM 12225 C C . LYS A 1 71 ? -1.420 -8.549 6.617 1.00 0.00 71 LYS A C 8
ATOM 12226 O O . LYS A 1 71 ? -0.861 -9.575 7.023 1.00 0.00 71 LYS A O 8
ATOM 12245 N N . GLU A 1 72 ? -1.228 -8.021 5.393 1.00 0.00 72 GLU A N 8
ATOM 12246 C CA . GLU A 1 72 ? -0.378 -8.643 4.359 1.00 0.00 72 GLU A CA 8
ATOM 12247 C C . GLU A 1 72 ? 1.098 -8.672 4.791 1.00 0.00 72 GLU A C 8
ATOM 12248 O O . GLU A 1 72 ? 1.727 -9.731 4.823 1.00 0.00 72 GLU A O 8
ATOM 12260 N N . PHE A 1 73 ? 1.624 -7.494 5.157 1.00 0.00 73 PHE A N 8
ATOM 12261 C CA . PHE A 1 73 ? 3.059 -7.299 5.448 1.00 0.00 73 PHE A CA 8
ATOM 12262 C C . PHE A 1 73 ? 3.317 -7.044 6.945 1.00 0.00 73 PHE A C 8
ATOM 12263 O O . PHE A 1 73 ? 4.408 -7.297 7.420 1.00 0.00 73 PHE A O 8
ATOM 12280 N N . GLY A 1 74 ? 2.305 -6.557 7.679 1.00 0.00 74 GLY A N 8
ATOM 12281 C CA . GLY A 1 74 ? 2.480 -6.113 9.078 1.00 0.00 74 GLY A CA 8
ATOM 12282 C C . GLY A 1 74 ? 2.914 -4.647 9.187 1.00 0.00 74 GLY A C 8
ATOM 12283 O O . GLY A 1 74 ? 3.342 -4.201 10.255 1.00 0.00 74 GLY A O 8
ATOM 12287 N N . VAL A 1 75 ? 2.796 -3.898 8.071 1.00 0.00 75 VAL A N 8
ATOM 12288 C CA . VAL A 1 75 ? 3.181 -2.473 8.003 1.00 0.00 75 VAL A CA 8
ATOM 12289 C C . VAL A 1 75 ? 1.969 -1.576 8.337 1.00 0.00 75 VAL A C 8
ATOM 12290 O O . VAL A 1 75 ? 0.969 -1.578 7.622 1.00 0.00 75 VAL A O 8
ATOM 12303 N N . THR A 1 76 ? 2.075 -0.832 9.441 1.00 0.00 76 THR A N 8
ATOM 12304 C CA . THR A 1 76 ? 1.046 0.107 9.907 1.00 0.00 76 THR A CA 8
ATOM 12305 C C . THR A 1 76 ? 1.713 1.275 10.652 1.00 0.00 76 THR A C 8
ATOM 12306 O O . THR A 1 76 ? 2.923 1.240 10.929 1.00 0.00 76 THR A O 8
ATOM 12317 N N . GLY A 1 77 ? 0.920 2.320 10.949 1.00 0.00 77 GLY A N 8
ATOM 12318 C CA . GLY A 1 77 ? 1.421 3.501 11.645 1.00 0.00 77 GLY A CA 8
ATOM 12319 C C . GLY A 1 77 ? 2.061 4.507 10.701 1.00 0.00 77 GLY A C 8
ATOM 12320 O O . GLY A 1 77 ? 2.480 5.577 11.135 1.00 0.00 77 GLY A O 8
ATOM 12324 N N . VAL A 1 78 ? 2.128 4.153 9.405 1.00 0.00 78 VAL A N 8
ATOM 12325 C CA . VAL A 1 78 ? 2.707 4.988 8.335 1.00 0.00 78 VAL A CA 8
ATOM 12326 C C . VAL A 1 78 ? 1.594 5.738 7.575 1.00 0.00 78 VAL A C 8
ATOM 12327 O O . VAL A 1 78 ? 1.841 6.268 6.501 1.00 0.00 78 VAL A O 8
ATOM 12340 N N . ASP A 1 79 ? 0.399 5.821 8.202 1.00 0.00 79 ASP A N 8
ATOM 12341 C CA . ASP A 1 79 ? -0.847 6.364 7.605 1.00 0.00 79 ASP A CA 8
ATOM 12342 C C . ASP A 1 79 ? -0.629 7.754 6.963 1.00 0.00 79 ASP A C 8
ATOM 12343 O O . ASP A 1 79 ? -0.922 7.961 5.783 1.00 0.00 79 ASP A O 8
ATOM 12352 N N . ASP A 1 80 ? -0.073 8.680 7.766 1.00 0.00 80 ASP A N 8
ATOM 12353 C CA . ASP A 1 80 ? 0.221 10.067 7.339 1.00 0.00 80 ASP A CA 8
ATOM 12354 C C . ASP A 1 80 ? 1.204 10.084 6.155 1.00 0.00 80 ASP A C 8
ATOM 12355 O O . ASP A 1 80 ? 1.047 10.854 5.208 1.00 0.00 80 ASP A O 8
ATOM 12364 N N . GLU A 1 81 ? 2.191 9.188 6.221 1.00 0.00 81 GLU A N 8
ATOM 12365 C CA . GLU A 1 81 ? 3.256 9.066 5.220 1.00 0.00 81 GLU A CA 8
ATOM 12366 C C . GLU A 1 81 ? 2.718 8.459 3.899 1.00 0.00 81 GLU A C 8
ATOM 12367 O O . GLU A 1 81 ? 3.295 8.680 2.829 1.00 0.00 81 GLU A O 8
ATOM 12379 N N . LEU A 1 82 ? 1.589 7.717 3.993 1.00 0.00 82 LEU A N 8
ATOM 12380 C CA . LEU A 1 82 ? 0.866 7.181 2.818 1.00 0.00 82 LEU A CA 8
ATOM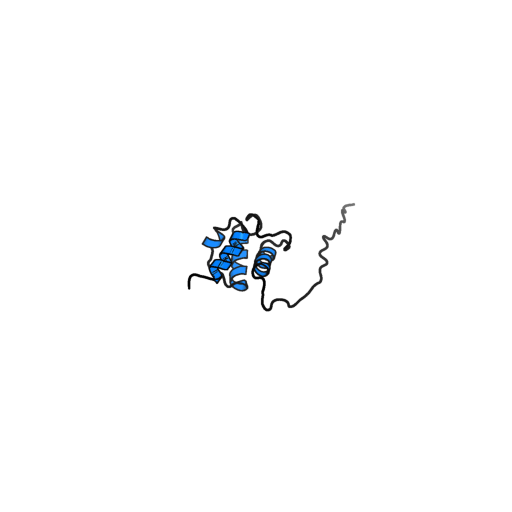 12381 C C . LEU A 1 82 ? 0.158 8.319 2.060 1.00 0.00 82 LEU A C 8
ATOM 12382 O O . LEU A 1 82 ? 0.022 8.255 0.837 1.00 0.00 82 LEU A O 8
ATOM 12398 N N . ASP A 1 83 ? -0.310 9.343 2.814 1.00 0.00 83 ASP A N 8
ATOM 12399 C CA . ASP A 1 83 ? -0.831 10.605 2.223 1.00 0.00 83 ASP A CA 8
ATOM 12400 C C . ASP A 1 83 ? 0.271 11.335 1.435 1.00 0.00 83 ASP A C 8
ATOM 12401 O O . ASP A 1 83 ? 0.013 11.902 0.367 1.00 0.00 83 ASP A O 8
ATOM 12410 N N . LEU A 1 84 ? 1.496 11.328 1.997 1.00 0.00 84 LEU A N 8
ATOM 12411 C CA . LEU A 1 84 ? 2.685 11.949 1.366 1.00 0.00 84 LEU A CA 8
ATOM 12412 C C . LEU A 1 84 ? 3.146 11.164 0.115 1.00 0.00 84 LEU A C 8
ATOM 12413 O O . LEU A 1 84 ? 3.809 11.734 -0.759 1.00 0.00 84 LEU A O 8
ATOM 12429 N N . LEU A 1 85 ? 2.805 9.860 0.047 1.00 0.00 85 LEU A N 8
ATOM 12430 C CA . LEU A 1 85 ? 3.082 9.034 -1.147 1.00 0.00 85 LEU A CA 8
ATOM 12431 C C . LEU A 1 85 ? 2.207 9.492 -2.323 1.00 0.00 85 LEU A C 8
ATOM 12432 O O . LEU A 1 85 ? 0.981 9.553 -2.202 1.00 0.00 85 LEU A O 8
ATOM 12448 N N . GLU A 1 86 ? 2.856 9.818 -3.446 1.00 0.00 86 GLU A N 8
ATOM 12449 C CA . GLU A 1 86 ? 2.174 10.197 -4.693 1.00 0.00 86 GLU A CA 8
ATOM 12450 C C . GLU A 1 86 ? 2.528 9.171 -5.805 1.00 0.00 86 GLU A C 8
ATOM 12451 O O . GLU A 1 86 ? 2.148 9.333 -6.957 1.00 0.00 86 GLU A O 8
ATOM 12463 N N . THR A 1 87 ? 3.250 8.090 -5.428 1.00 0.00 87 THR A N 8
ATOM 12464 C CA . THR A 1 87 ? 3.729 7.044 -6.369 1.00 0.00 87 THR A CA 8
ATOM 12465 C C . THR A 1 87 ? 3.719 5.655 -5.697 1.00 0.00 87 THR A C 8
ATOM 12466 O O . THR A 1 87 ? 4.022 5.518 -4.496 1.00 0.00 87 THR A O 8
ATOM 12477 N N . VAL A 1 88 ? 3.376 4.627 -6.494 1.00 0.00 88 VAL A N 8
ATOM 12478 C CA . VAL A 1 88 ? 3.460 3.214 -6.080 1.00 0.00 88 VAL A CA 8
ATOM 12479 C C . VAL A 1 88 ? 4.934 2.787 -5.895 1.00 0.00 88 VAL A C 8
ATOM 12480 O O . VAL A 1 88 ? 5.237 1.968 -5.031 1.00 0.00 88 VAL A O 8
ATOM 12493 N N . ASP A 1 89 ? 5.838 3.379 -6.695 1.00 0.00 89 ASP A N 8
ATOM 12494 C CA . ASP A 1 89 ? 7.284 3.075 -6.646 1.00 0.00 89 ASP A CA 8
ATOM 12495 C C . ASP A 1 89 ? 7.905 3.469 -5.281 1.00 0.00 89 ASP A C 8
ATOM 12496 O O . ASP A 1 89 ? 8.691 2.707 -4.700 1.00 0.00 89 ASP A O 8
ATOM 12505 N N . GLU A 1 90 ? 7.522 4.650 -4.764 1.00 0.00 90 GLU A N 8
ATOM 12506 C CA . GLU A 1 90 ? 7.947 5.106 -3.420 1.00 0.00 90 GLU A CA 8
ATOM 12507 C C . GLU A 1 90 ? 7.250 4.292 -2.308 1.00 0.00 90 GLU A C 8
ATOM 12508 O O . GLU A 1 90 ? 7.806 4.147 -1.219 1.00 0.00 90 GLU A O 8
ATOM 12520 N N . LEU A 1 91 ? 6.037 3.767 -2.591 1.00 0.00 91 LEU A N 8
ATOM 12521 C CA . LEU A 1 91 ? 5.359 2.802 -1.689 1.00 0.00 91 LEU A CA 8
ATOM 12522 C C . LEU A 1 91 ? 6.179 1.493 -1.567 1.00 0.00 91 LEU A C 8
ATOM 12523 O O . LEU A 1 91 ? 6.276 0.924 -0.475 1.00 0.00 91 LEU A O 8
ATOM 12539 N N . PHE A 1 92 ? 6.782 1.041 -2.699 1.00 0.00 92 PHE A N 8
ATOM 12540 C CA . PHE A 1 92 ? 7.659 -0.160 -2.736 1.00 0.00 92 PHE A CA 8
ATOM 12541 C C . PHE A 1 92 ? 8.828 -0.021 -1.748 1.00 0.00 92 PHE A C 8
ATOM 12542 O O . PHE A 1 92 ? 8.983 -0.856 -0.847 1.00 0.00 92 PHE A O 8
ATOM 12559 N N . GLN A 1 93 ? 9.640 1.050 -1.933 1.00 0.00 93 GLN A N 8
ATOM 12560 C CA . GLN A 1 93 ? 10.838 1.275 -1.094 1.00 0.00 93 GLN A CA 8
ATOM 12561 C C . GLN A 1 93 ? 10.457 1.531 0.377 1.00 0.00 93 GLN A C 8
ATOM 12562 O O . GLN A 1 93 ? 11.231 1.198 1.273 1.00 0.00 93 GLN A O 8
ATOM 12576 N N . LEU A 1 94 ? 9.260 2.116 0.604 1.00 0.00 94 LEU A N 8
ATOM 12577 C CA . LEU A 1 94 ? 8.761 2.408 1.959 1.00 0.00 94 LEU A CA 8
ATOM 12578 C C . LEU A 1 94 ? 8.497 1.117 2.736 1.00 0.00 94 LEU A C 8
ATOM 12579 O O . LEU A 1 94 ? 9.062 0.919 3.812 1.00 0.00 94 LEU A O 8
ATOM 12595 N N . VAL A 1 95 ? 7.645 0.247 2.170 1.00 0.00 95 VAL A N 8
ATOM 12596 C CA . VAL A 1 95 ? 7.244 -1.013 2.810 1.00 0.00 95 VAL A CA 8
ATOM 12597 C C . VAL A 1 95 ? 8.470 -1.905 3.072 1.00 0.00 95 VAL A C 8
ATOM 12598 O O . VAL A 1 95 ? 8.652 -2.350 4.193 1.00 0.00 95 VAL A O 8
ATOM 12611 N N . GLU A 1 96 ? 9.329 -2.086 2.049 1.00 0.00 96 GLU A N 8
ATOM 12612 C CA . GLU A 1 96 ? 10.516 -2.975 2.121 1.00 0.00 96 GLU A CA 8
ATOM 12613 C C . GLU A 1 96 ? 11.570 -2.487 3.137 1.00 0.00 96 GLU A C 8
ATOM 12614 O O . GLU A 1 96 ? 12.073 -3.289 3.938 1.00 0.00 96 GLU A O 8
ATOM 12626 N N . LYS A 1 97 ? 11.895 -1.182 3.111 1.00 0.00 97 LYS A N 8
ATOM 12627 C CA . LYS A 1 97 ? 12.895 -0.593 4.029 1.00 0.00 97 LYS A CA 8
ATOM 12628 C C . LYS A 1 97 ? 12.400 -0.672 5.484 1.00 0.00 97 LYS A C 8
ATOM 12629 O O . LYS A 1 97 ? 13.122 -1.113 6.369 1.00 0.00 97 LYS A O 8
ATOM 12648 N N . HIS A 1 98 ? 11.139 -0.267 5.687 1.00 0.00 98 HIS A N 8
ATOM 12649 C CA . HIS A 1 98 ? 10.496 -0.199 7.010 1.00 0.00 98 HIS A CA 8
ATOM 12650 C C . HIS A 1 98 ? 10.124 -1.603 7.546 1.00 0.00 98 HIS A C 8
ATOM 12651 O O . HIS A 1 98 ? 9.853 -1.759 8.740 1.00 0.00 98 HIS A O 8
ATOM 12666 N N . ARG A 1 99 ? 10.080 -2.609 6.652 1.00 0.00 99 ARG A N 8
ATOM 12667 C CA . ARG A 1 99 ? 9.814 -4.012 7.030 1.00 0.00 99 ARG A CA 8
ATOM 12668 C C . ARG A 1 99 ? 11.101 -4.664 7.562 1.00 0.00 99 ARG A C 8
ATOM 12669 O O . ARG A 1 99 ? 11.091 -5.341 8.597 1.00 0.00 99 ARG A O 8
ATOM 12690 N N . ALA A 1 100 ? 12.202 -4.444 6.819 1.00 0.00 100 ALA A N 8
ATOM 12691 C CA . ALA A 1 100 ? 13.539 -4.968 7.158 1.00 0.00 100 ALA A CA 8
ATOM 12692 C C . ALA A 1 100 ? 14.139 -4.228 8.367 1.00 0.00 100 ALA A C 8
ATOM 12693 O O . ALA A 1 100 ? 14.880 -4.809 9.165 1.00 0.00 100 ALA A O 8
ATOM 12700 N N . ALA A 1 101 ? 13.797 -2.939 8.482 1.00 0.00 101 ALA A N 8
ATOM 12701 C CA . ALA A 1 101 ? 14.203 -2.056 9.594 1.00 0.00 101 ALA A CA 8
ATOM 12702 C C . ALA A 1 101 ? 12.947 -1.690 10.423 1.00 0.00 101 ALA A C 8
ATOM 12703 O O . ALA A 1 101 ? 11.964 -2.436 10.411 1.00 0.00 101 ALA A O 8
ATOM 12710 N N . GLY A 1 102 ? 13.005 -0.575 11.174 1.00 0.00 102 GLY A N 8
ATOM 12711 C CA . GLY A 1 102 ? 11.862 -0.090 11.953 1.00 0.00 102 GLY A CA 8
ATOM 12712 C C . GLY A 1 102 ? 12.297 0.872 13.048 1.00 0.00 102 GLY A C 8
ATOM 12713 O O . GLY A 1 102 ? 11.883 2.039 13.073 1.00 0.00 102 GLY A O 8
ATOM 12717 N N . SER A 1 103 ? 13.137 0.369 13.967 1.00 0.00 103 SER A N 8
ATOM 12718 C CA . SER A 1 103 ? 13.696 1.146 15.087 1.00 0.00 103 SER A CA 8
ATOM 12719 C C . SER A 1 103 ? 15.153 0.672 15.342 1.00 0.00 103 SER A C 8
ATOM 12720 O O . SER A 1 103 ? 15.362 -0.304 16.094 1.00 0.00 103 SER A O 8
ATOM 12729 N N . MET A 1 1 ? -12.023 -10.766 24.327 1.00 0.00 1 MET A N 9
ATOM 12730 C CA . MET A 1 1 ? -11.521 -12.155 24.254 1.00 0.00 1 MET A CA 9
ATOM 12731 C C . MET A 1 1 ? -9.981 -12.131 24.233 1.00 0.00 1 MET A C 9
ATOM 12732 O O . MET A 1 1 ? -9.379 -11.783 23.206 1.00 0.00 1 MET A O 9
ATOM 12748 N N . GLY A 1 2 ? -9.360 -12.473 25.386 1.00 0.00 2 GLY A N 9
ATOM 12749 C CA . GLY A 1 2 ? -7.905 -12.409 25.553 1.00 0.00 2 GLY A CA 9
ATOM 12750 C C . GLY A 1 2 ? -7.384 -10.969 25.590 1.00 0.00 2 GLY A C 9
ATOM 12751 O O . GLY A 1 2 ? -8.164 -10.032 25.800 1.00 0.00 2 GLY A O 9
ATOM 12755 N N . SER A 1 3 ? -6.066 -10.800 25.397 1.00 0.00 3 SER A N 9
ATOM 12756 C CA . SER A 1 3 ? -5.425 -9.477 25.297 1.00 0.00 3 SER A CA 9
ATOM 12757 C C . SER A 1 3 ? -4.038 -9.621 24.639 1.00 0.00 3 SER A C 9
ATOM 12758 O O . SER A 1 3 ? -3.112 -10.186 25.237 1.00 0.00 3 SER A O 9
ATOM 12766 N N . SER A 1 4 ? -3.925 -9.139 23.390 1.00 0.00 4 SER A N 9
ATOM 12767 C CA . SER A 1 4 ? -2.681 -9.185 22.606 1.00 0.00 4 SER A CA 9
ATOM 12768 C C . SER A 1 4 ? -1.744 -8.029 23.030 1.00 0.00 4 SER A C 9
ATOM 12769 O O . SER A 1 4 ? -2.124 -6.854 22.972 1.00 0.00 4 SER A O 9
ATOM 12777 N N . HIS A 1 5 ? -0.534 -8.384 23.488 1.00 0.00 5 HIS A N 9
ATOM 12778 C CA . HIS A 1 5 ? 0.535 -7.417 23.847 1.00 0.00 5 HIS A CA 9
ATOM 12779 C C . HIS A 1 5 ? 1.835 -7.786 23.116 1.00 0.00 5 HIS A C 9
ATOM 12780 O O . HIS A 1 5 ? 2.904 -7.212 23.376 1.00 0.00 5 HIS A O 9
ATOM 12795 N N . ASP A 1 6 ? 1.715 -8.731 22.172 1.00 0.00 6 ASP A N 9
ATOM 12796 C CA . ASP A 1 6 ? 2.860 -9.377 21.509 1.00 0.00 6 ASP A CA 9
ATOM 12797 C C . ASP A 1 6 ? 3.371 -8.508 20.351 1.00 0.00 6 ASP A C 9
ATOM 12798 O O . ASP A 1 6 ? 2.573 -8.023 19.541 1.00 0.00 6 ASP A O 9
ATOM 12807 N N . HIS A 1 7 ? 4.695 -8.314 20.295 1.00 0.00 7 HIS A N 9
ATOM 12808 C CA . HIS A 1 7 ? 5.382 -7.606 19.195 1.00 0.00 7 HIS A CA 9
ATOM 12809 C C . HIS A 1 7 ? 6.880 -7.946 19.234 1.00 0.00 7 HIS A C 9
ATOM 12810 O O . HIS A 1 7 ? 7.328 -8.673 20.118 1.00 0.00 7 HIS A O 9
ATOM 12825 N N . HIS A 1 8 ? 7.658 -7.418 18.277 1.00 0.00 8 HIS A N 9
ATOM 12826 C CA . HIS A 1 8 ? 9.118 -7.639 18.225 1.00 0.00 8 HIS A CA 9
ATOM 12827 C C . HIS A 1 8 ? 9.865 -6.403 18.749 1.00 0.00 8 HIS A C 9
ATOM 12828 O O . HIS A 1 8 ? 9.369 -5.278 18.641 1.00 0.00 8 HIS A O 9
ATOM 12843 N N . HIS A 1 9 ? 11.049 -6.636 19.335 1.00 0.00 9 HIS A N 9
ATOM 12844 C CA . HIS A 1 9 ? 11.992 -5.579 19.744 1.00 0.00 9 HIS A CA 9
ATOM 12845 C C . HIS A 1 9 ? 13.429 -6.082 19.467 1.00 0.00 9 HIS A C 9
ATOM 12846 O O . HIS A 1 9 ? 14.357 -5.890 20.261 1.00 0.00 9 HIS A O 9
ATOM 12861 N N . HIS A 1 10 ? 13.587 -6.733 18.296 1.00 0.00 10 HIS A N 9
ATOM 12862 C CA . HIS A 1 10 ? 14.879 -7.262 17.825 1.00 0.00 10 HIS A CA 9
ATOM 12863 C C . HIS A 1 10 ? 15.704 -6.119 17.199 1.00 0.00 10 HIS A C 9
ATOM 12864 O O . HIS A 1 10 ? 15.518 -5.770 16.022 1.00 0.00 10 HIS A O 9
ATOM 12879 N N . SER A 1 11 ? 16.580 -5.517 18.012 1.00 0.00 11 SER A N 9
ATOM 12880 C CA . SER A 1 11 ? 17.490 -4.447 17.576 1.00 0.00 11 SER A CA 9
ATOM 12881 C C . SER A 1 11 ? 18.924 -5.008 17.516 1.00 0.00 11 SER A C 9
ATOM 12882 O O . SER A 1 11 ? 19.520 -5.320 18.558 1.00 0.00 11 SER A O 9
ATOM 12890 N N . SER A 1 12 ? 19.448 -5.154 16.286 1.00 0.00 12 SER A N 9
ATOM 12891 C CA . SER A 1 12 ? 20.781 -5.734 16.025 1.00 0.00 12 SER A CA 9
ATOM 12892 C C . SER A 1 12 ? 21.294 -5.271 14.646 1.00 0.00 12 SER A C 9
ATOM 12893 O O . SER A 1 12 ? 22.052 -5.986 13.979 1.00 0.00 12 SER A O 9
ATOM 12901 N N . GLY A 1 13 ? 20.884 -4.048 14.253 1.00 0.00 13 GLY A N 9
ATOM 12902 C CA . GLY A 1 13 ? 21.160 -3.498 12.923 1.00 0.00 13 GLY A CA 9
ATOM 12903 C C . GLY A 1 13 ? 22.611 -3.065 12.720 1.00 0.00 13 GLY A C 9
ATOM 12904 O O . GLY A 1 13 ? 22.940 -1.880 12.833 1.00 0.00 13 GLY A O 9
ATOM 12908 N N . ARG A 1 14 ? 23.485 -4.045 12.450 1.00 0.00 14 ARG A N 9
ATOM 12909 C CA . ARG A 1 14 ? 24.871 -3.802 12.021 1.00 0.00 14 ARG A CA 9
ATOM 12910 C C . ARG A 1 14 ? 24.920 -3.909 10.492 1.00 0.00 14 ARG A C 9
ATOM 12911 O O . ARG A 1 14 ? 24.787 -5.011 9.940 1.00 0.00 14 ARG A O 9
ATOM 12932 N N . GLU A 1 15 ? 25.054 -2.754 9.808 1.00 0.00 15 GLU A N 9
ATOM 12933 C CA . GLU A 1 15 ? 25.029 -2.699 8.344 1.00 0.00 15 GLU A CA 9
ATOM 12934 C C . GLU A 1 15 ? 26.406 -3.114 7.789 1.00 0.00 15 GLU A C 9
ATOM 12935 O O . GLU A 1 15 ? 27.324 -2.289 7.658 1.00 0.00 15 GLU A O 9
ATOM 12947 N N . ASN A 1 16 ? 26.539 -4.414 7.520 1.00 0.00 16 ASN A N 9
ATOM 12948 C CA . ASN A 1 16 ? 27.722 -5.005 6.889 1.00 0.00 16 ASN A CA 9
ATOM 12949 C C . ASN A 1 16 ? 27.346 -5.391 5.455 1.00 0.00 16 ASN A C 9
ATOM 12950 O O . ASN A 1 16 ? 26.369 -6.124 5.260 1.00 0.00 16 ASN A O 9
ATOM 12961 N N . LEU A 1 17 ? 28.112 -4.886 4.469 1.00 0.00 17 LEU A N 9
ATOM 12962 C CA . LEU A 1 17 ? 27.822 -5.088 3.036 1.00 0.00 17 LEU A CA 9
ATOM 12963 C C . LEU A 1 17 ? 27.955 -6.581 2.632 1.00 0.00 17 LEU A C 9
ATOM 12964 O O . LEU A 1 17 ? 29.040 -7.073 2.306 1.00 0.00 17 LEU A O 9
ATOM 12980 N N . TYR A 1 18 ? 26.825 -7.306 2.730 1.00 0.00 18 TYR A N 9
ATOM 12981 C CA . TYR A 1 18 ? 26.706 -8.721 2.329 1.00 0.00 18 TYR A CA 9
ATOM 12982 C C . TYR A 1 18 ? 25.350 -8.945 1.655 1.00 0.00 18 TYR A C 9
ATOM 12983 O O . TYR A 1 18 ? 24.381 -8.220 1.925 1.00 0.00 18 TYR A O 9
ATOM 13001 N N . PHE A 1 19 ? 25.290 -9.962 0.784 1.00 0.00 19 PHE A N 9
ATOM 13002 C CA . PHE A 1 19 ? 24.072 -10.327 0.057 1.00 0.00 19 PHE A CA 9
ATOM 13003 C C . PHE A 1 19 ? 23.327 -11.426 0.824 1.00 0.00 19 PHE A C 9
ATOM 13004 O O . PHE A 1 19 ? 23.864 -12.522 1.020 1.00 0.00 19 PHE A O 9
ATOM 13021 N N . GLN A 1 20 ? 22.102 -11.117 1.282 1.00 0.00 20 GLN A N 9
ATOM 13022 C CA . GLN A 1 20 ? 21.193 -12.106 1.884 1.00 0.00 20 GLN A CA 9
ATOM 13023 C C . GLN A 1 20 ? 20.309 -12.687 0.762 1.00 0.00 20 GLN A C 9
ATOM 13024 O O . GLN A 1 20 ? 19.082 -12.510 0.741 1.00 0.00 20 GLN A O 9
ATOM 13038 N N . GLY A 1 21 ? 20.988 -13.352 -0.200 1.00 0.00 21 GLY A N 9
ATOM 13039 C CA . GLY A 1 21 ? 20.356 -13.909 -1.391 1.00 0.00 21 GLY A CA 9
ATOM 13040 C C . GLY A 1 21 ? 19.433 -15.077 -1.071 1.00 0.00 21 GLY A C 9
ATOM 13041 O O . GLY A 1 21 ? 19.889 -16.147 -0.648 1.00 0.00 21 GLY A O 9
ATOM 13045 N N . HIS A 1 22 ? 18.127 -14.840 -1.227 1.00 0.00 22 HIS A N 9
ATOM 13046 C CA . HIS A 1 22 ? 17.067 -15.849 -1.038 1.00 0.00 22 HIS A CA 9
ATOM 13047 C C . HIS A 1 22 ? 16.218 -15.953 -2.313 1.00 0.00 22 HIS A C 9
ATOM 13048 O O . HIS A 1 22 ? 16.490 -15.264 -3.308 1.00 0.00 22 HIS A O 9
ATOM 13063 N N . MET A 1 23 ? 15.202 -16.841 -2.278 1.00 0.00 23 MET A N 9
ATOM 13064 C CA . MET A 1 23 ? 14.235 -16.990 -3.382 1.00 0.00 23 MET A CA 9
ATOM 13065 C C . MET A 1 23 ? 13.411 -15.691 -3.514 1.00 0.00 23 MET A C 9
ATOM 13066 O O . MET A 1 23 ? 12.875 -15.214 -2.504 1.00 0.00 23 MET A O 9
ATOM 13080 N N . PRO A 1 24 ? 13.303 -15.103 -4.755 1.00 0.00 24 PRO A N 9
ATOM 13081 C CA . PRO A 1 24 ? 12.685 -13.763 -4.989 1.00 0.00 24 PRO A CA 9
ATOM 13082 C C . PRO A 1 24 ? 11.134 -13.730 -4.894 1.00 0.00 24 PRO A C 9
ATOM 13083 O O . PRO A 1 24 ? 10.473 -13.027 -5.671 1.00 0.00 24 PRO A O 9
ATOM 13094 N N . ASN A 1 25 ? 10.563 -14.489 -3.944 1.00 0.00 25 ASN A N 9
ATOM 13095 C CA . ASN A 1 25 ? 9.179 -14.288 -3.490 1.00 0.00 25 ASN A CA 9
ATOM 13096 C C . ASN A 1 25 ? 9.149 -13.032 -2.595 1.00 0.00 25 ASN A C 9
ATOM 13097 O O . ASN A 1 25 ? 9.505 -13.087 -1.408 1.00 0.00 25 ASN A O 9
ATOM 13108 N N . ASP A 1 26 ? 8.781 -11.898 -3.197 1.00 0.00 26 ASP A N 9
ATOM 13109 C CA . ASP A 1 26 ? 8.691 -10.588 -2.517 1.00 0.00 26 ASP A CA 9
ATOM 13110 C C . ASP A 1 26 ? 7.200 -10.219 -2.362 1.00 0.00 26 ASP A C 9
ATOM 13111 O O . ASP A 1 26 ? 6.315 -10.989 -2.756 1.00 0.00 26 ASP A O 9
ATOM 13120 N N . MET A 1 27 ? 6.928 -9.061 -1.770 1.00 0.00 27 MET A N 9
ATOM 13121 C CA . MET A 1 27 ? 5.561 -8.530 -1.586 1.00 0.00 27 MET A CA 9
ATOM 13122 C C . MET A 1 27 ? 5.026 -7.853 -2.871 1.00 0.00 27 MET A C 9
ATOM 13123 O O . MET A 1 27 ? 3.877 -7.453 -2.882 1.00 0.00 27 MET A O 9
ATOM 13137 N N . GLU A 1 28 ? 5.868 -7.737 -3.927 1.00 0.00 28 GLU A N 9
ATOM 13138 C CA . GLU A 1 28 ? 5.591 -6.903 -5.142 1.00 0.00 28 GLU A CA 9
ATOM 13139 C C . GLU A 1 28 ? 4.170 -7.099 -5.728 1.00 0.00 28 GLU A C 9
ATOM 13140 O O . GLU A 1 28 ? 3.348 -6.176 -5.718 1.00 0.00 28 GLU A O 9
ATOM 13152 N N . ASP A 1 29 ? 3.889 -8.326 -6.187 1.00 0.00 29 ASP A N 9
ATOM 13153 C CA . ASP A 1 29 ? 2.600 -8.682 -6.812 1.00 0.00 29 ASP A CA 9
ATOM 13154 C C . ASP A 1 29 ? 1.466 -8.705 -5.772 1.00 0.00 29 ASP A C 9
ATOM 13155 O O . ASP A 1 29 ? 0.307 -8.472 -6.109 1.00 0.00 29 ASP A O 9
ATOM 13164 N N . HIS A 1 30 ? 1.839 -8.957 -4.503 1.00 0.00 30 HIS A N 9
ATOM 13165 C CA . HIS A 1 30 ? 0.895 -9.102 -3.376 1.00 0.00 30 HIS A CA 9
ATOM 13166 C C . HIS A 1 30 ? 0.349 -7.727 -2.930 1.00 0.00 30 HIS A C 9
ATOM 13167 O O . HIS A 1 30 ? -0.825 -7.592 -2.581 1.00 0.00 30 HIS A O 9
ATOM 13182 N N . LEU A 1 31 ? 1.219 -6.707 -2.998 1.00 0.00 31 LEU A N 9
ATOM 13183 C CA . LEU A 1 31 ? 0.899 -5.318 -2.618 1.00 0.00 31 LEU A CA 9
ATOM 13184 C C . LEU A 1 31 ? 0.087 -4.687 -3.759 1.00 0.00 31 LEU A C 9
ATOM 13185 O O . LEU A 1 31 ? -0.819 -3.887 -3.526 1.00 0.00 31 LEU A O 9
ATOM 13201 N N . LEU A 1 32 ? 0.419 -5.096 -4.994 1.00 0.00 32 LEU A N 9
ATOM 13202 C CA . LEU A 1 32 ? -0.303 -4.691 -6.209 1.00 0.00 32 LEU A CA 9
ATOM 13203 C C . LEU A 1 32 ? -1.739 -5.299 -6.208 1.00 0.00 32 LEU A C 9
ATOM 13204 O O . LEU A 1 32 ? -2.683 -4.683 -6.721 1.00 0.00 32 LEU A O 9
ATOM 13220 N N . THR A 1 33 ? -1.888 -6.500 -5.596 1.00 0.00 33 THR A N 9
ATOM 13221 C CA . THR A 1 33 ? -3.201 -7.148 -5.368 1.00 0.00 33 THR A CA 9
ATOM 13222 C C . THR A 1 33 ? -4.037 -6.345 -4.344 1.00 0.00 33 THR A C 9
ATOM 13223 O O . THR A 1 33 ? -5.247 -6.155 -4.524 1.00 0.00 33 THR A O 9
ATOM 13234 N N . VAL A 1 34 ? -3.363 -5.875 -3.275 1.00 0.00 34 VAL A N 9
ATOM 13235 C CA . VAL A 1 34 ? -3.969 -5.003 -2.248 1.00 0.00 34 VAL A CA 9
ATOM 13236 C C . VAL A 1 34 ? -4.534 -3.722 -2.884 1.00 0.00 34 VAL A C 9
ATOM 13237 O O . VAL A 1 34 ? -5.656 -3.310 -2.575 1.00 0.00 34 VAL A O 9
ATOM 13250 N N . LEU A 1 35 ? -3.752 -3.133 -3.798 1.00 0.00 35 LEU A N 9
ATOM 13251 C CA . LEU A 1 35 ? -4.137 -1.920 -4.535 1.00 0.00 35 LEU A CA 9
ATOM 13252 C C . LEU A 1 35 ? -5.341 -2.185 -5.450 1.00 0.00 35 LEU A C 9
ATOM 13253 O O . LEU A 1 35 ? -6.159 -1.300 -5.643 1.00 0.00 35 LEU A O 9
ATOM 13269 N N . SER A 1 36 ? -5.428 -3.412 -5.997 1.00 0.00 36 SER A N 9
ATOM 13270 C CA . SER A 1 36 ? -6.534 -3.829 -6.891 1.00 0.00 36 SER A CA 9
ATOM 13271 C C . SER A 1 36 ? -7.876 -3.833 -6.149 1.00 0.00 36 SER A C 9
ATOM 13272 O O . SER A 1 36 ? -8.915 -3.483 -6.714 1.00 0.00 36 SER A O 9
ATOM 13280 N N . VAL A 1 37 ? -7.822 -4.238 -4.875 1.00 0.00 37 VAL A N 9
ATOM 13281 C CA . VAL A 1 37 ? -8.986 -4.240 -3.981 1.00 0.00 37 VAL A CA 9
ATOM 13282 C C . VAL A 1 37 ? -9.316 -2.799 -3.550 1.00 0.00 37 VAL A C 9
ATOM 13283 O O . VAL A 1 37 ? -10.460 -2.349 -3.669 1.00 0.00 37 VAL A O 9
ATOM 13296 N N . ALA A 1 38 ? -8.270 -2.081 -3.107 1.00 0.00 38 ALA A N 9
ATOM 13297 C CA . ALA A 1 38 ? -8.384 -0.750 -2.485 1.00 0.00 38 ALA A CA 9
ATOM 13298 C C . ALA A 1 38 ? -8.866 0.326 -3.482 1.00 0.00 38 ALA A C 9
ATOM 13299 O O . ALA A 1 38 ? -9.511 1.300 -3.081 1.00 0.00 38 ALA A O 9
ATOM 13306 N N . SER A 1 39 ? -8.544 0.142 -4.775 1.00 0.00 39 SER A N 9
ATOM 13307 C CA . SER A 1 39 ? -9.018 1.020 -5.853 1.00 0.00 39 SER A CA 9
ATOM 13308 C C . SER A 1 39 ? -10.333 0.472 -6.419 1.00 0.00 39 SER A C 9
ATOM 13309 O O . SER A 1 39 ? -11.338 1.188 -6.497 1.00 0.00 39 SER A O 9
ATOM 13317 N N . GLY A 1 40 ? -10.311 -0.814 -6.798 1.00 0.00 40 GLY A N 9
ATOM 13318 C CA . GLY A 1 40 ? -11.444 -1.471 -7.448 1.00 0.00 40 GLY A CA 9
ATOM 13319 C C . GLY A 1 40 ? -11.167 -1.818 -8.909 1.00 0.00 40 GLY A C 9
ATOM 13320 O O . GLY A 1 40 ? -11.969 -2.526 -9.532 1.00 0.00 40 GLY A O 9
ATOM 13324 N N . VAL A 1 41 ? -10.047 -1.301 -9.470 1.00 0.00 41 VAL A N 9
ATOM 13325 C CA . VAL A 1 41 ? -9.612 -1.616 -10.845 1.00 0.00 41 VAL A CA 9
ATOM 13326 C C . VAL A 1 41 ? -8.883 -2.982 -10.872 1.00 0.00 41 VAL A C 9
ATOM 13327 O O . VAL A 1 41 ? -8.391 -3.433 -9.831 1.00 0.00 41 VAL A O 9
ATOM 13340 N N . PRO A 1 42 ? -8.822 -3.685 -12.055 1.00 0.00 42 PRO A N 9
ATOM 13341 C CA . PRO A 1 42 ? -8.005 -4.914 -12.205 1.00 0.00 42 PRO A CA 9
ATOM 13342 C C . PRO A 1 42 ? -6.493 -4.646 -12.027 1.00 0.00 42 PRO A C 9
ATOM 13343 O O . PRO A 1 42 ? -6.013 -3.525 -12.259 1.00 0.00 42 PRO A O 9
ATOM 13354 N N . LYS A 1 43 ? -5.763 -5.712 -11.648 1.00 0.00 43 LYS A N 9
ATOM 13355 C CA . LYS A 1 43 ? -4.304 -5.682 -11.417 1.00 0.00 43 LYS A CA 9
ATOM 13356 C C . LYS A 1 43 ? -3.522 -5.270 -12.688 1.00 0.00 43 LYS A C 9
ATOM 13357 O O . LYS A 1 43 ? -2.390 -4.774 -12.598 1.00 0.00 43 LYS A O 9
ATOM 13376 N N . GLU A 1 44 ? -4.154 -5.479 -13.856 1.00 0.00 44 GLU A N 9
ATOM 13377 C CA . GLU A 1 44 ? -3.582 -5.167 -15.171 1.00 0.00 44 GLU A CA 9
ATOM 13378 C C . GLU A 1 44 ? -3.329 -3.649 -15.340 1.00 0.00 44 GLU A C 9
ATOM 13379 O O . GLU A 1 44 ? -2.310 -3.241 -15.910 1.00 0.00 44 GLU A O 9
ATOM 13391 N N . GLU A 1 45 ? -4.259 -2.826 -14.805 1.00 0.00 45 GLU A N 9
ATOM 13392 C CA . GLU A 1 45 ? -4.241 -1.352 -14.974 1.00 0.00 45 GLU A CA 9
ATOM 13393 C C . GLU A 1 45 ? -3.384 -0.649 -13.901 1.00 0.00 45 GLU A C 9
ATOM 13394 O O . GLU A 1 45 ? -3.260 0.585 -13.909 1.00 0.00 45 GLU A O 9
ATOM 13406 N N . ILE A 1 46 ? -2.806 -1.436 -12.980 1.00 0.00 46 ILE A N 9
ATOM 13407 C CA . ILE A 1 46 ? -1.983 -0.913 -11.874 1.00 0.00 46 ILE A CA 9
ATOM 13408 C C . ILE A 1 46 ? -0.498 -1.025 -12.230 1.00 0.00 46 ILE A C 9
ATOM 13409 O O . ILE A 1 46 ? -0.058 -2.052 -12.764 1.00 0.00 46 ILE A O 9
ATOM 13425 N N . SER A 1 47 ? 0.259 0.024 -11.911 1.00 0.00 47 SER A N 9
ATOM 13426 C CA . SER A 1 47 ? 1.706 0.050 -12.087 1.00 0.00 47 SER A CA 9
ATOM 13427 C C . SER A 1 47 ? 2.340 0.840 -10.947 1.00 0.00 47 SER A C 9
ATOM 13428 O O . SER A 1 47 ? 1.699 1.732 -10.372 1.00 0.00 47 SER A O 9
ATOM 13436 N N . ARG A 1 48 ? 3.599 0.490 -10.616 1.00 0.00 48 ARG A N 9
ATOM 13437 C CA . ARG A 1 48 ? 4.444 1.306 -9.729 1.00 0.00 48 ARG A CA 9
ATOM 13438 C C . ARG A 1 48 ? 4.700 2.690 -10.380 1.00 0.00 48 ARG A C 9
ATOM 13439 O O . ARG A 1 48 ? 4.814 3.708 -9.685 1.00 0.00 48 ARG A O 9
ATOM 13460 N N . ASP A 1 49 ? 4.735 2.704 -11.733 1.00 0.00 49 ASP A N 9
ATOM 13461 C CA . ASP A 1 49 ? 4.863 3.927 -12.526 1.00 0.00 49 ASP A CA 9
ATOM 13462 C C . ASP A 1 49 ? 3.470 4.568 -12.696 1.00 0.00 49 ASP A C 9
ATOM 13463 O O . ASP A 1 49 ? 2.784 4.371 -13.710 1.00 0.00 49 ASP A O 9
ATOM 13472 N N . SER A 1 50 ? 3.055 5.279 -11.641 1.00 0.00 50 SER A N 9
ATOM 13473 C CA . SER A 1 50 ? 1.743 5.929 -11.541 1.00 0.00 50 SER A CA 9
ATOM 13474 C C . SER A 1 50 ? 1.778 6.931 -10.381 1.00 0.00 50 SER A C 9
ATOM 13475 O O . SER A 1 50 ? 2.431 6.665 -9.366 1.00 0.00 50 SER A O 9
ATOM 13483 N N . ARG A 1 51 ? 1.028 8.046 -10.502 1.00 0.00 51 ARG A N 9
ATOM 13484 C CA . ARG A 1 51 ? 0.995 9.127 -9.473 1.00 0.00 51 ARG A CA 9
ATOM 13485 C C . ARG A 1 51 ? -0.050 8.797 -8.372 1.00 0.00 51 ARG A C 9
ATOM 13486 O O . ARG A 1 51 ? -0.571 9.717 -7.728 1.00 0.00 51 ARG A O 9
ATOM 13507 N N . MET A 1 52 ? -0.318 7.485 -8.152 1.00 0.00 52 MET A N 9
ATOM 13508 C CA . MET A 1 52 ? -1.479 6.980 -7.380 1.00 0.00 52 MET A CA 9
ATOM 13509 C C . MET A 1 52 ? -2.790 7.269 -8.146 1.00 0.00 52 MET A C 9
ATOM 13510 O O . MET A 1 52 ? -3.830 7.525 -7.526 1.00 0.00 52 MET A O 9
ATOM 13524 N N . GLU A 1 53 ? -2.718 7.166 -9.500 1.00 0.00 53 GLU A N 9
ATOM 13525 C CA . GLU A 1 53 ? -3.842 7.459 -10.424 1.00 0.00 53 GLU A CA 9
ATOM 13526 C C . GLU A 1 53 ? -5.068 6.561 -10.137 1.00 0.00 53 GLU A C 9
ATOM 13527 O O . GLU A 1 53 ? -5.180 5.462 -10.689 1.00 0.00 53 GLU A O 9
ATOM 13539 N N . ASP A 1 54 ? -5.939 7.040 -9.215 1.00 0.00 54 ASP A N 9
ATOM 13540 C CA . ASP A 1 54 ? -7.159 6.340 -8.749 1.00 0.00 54 ASP A CA 9
ATOM 13541 C C . ASP A 1 54 ? -6.824 5.030 -7.992 1.00 0.00 54 ASP A C 9
ATOM 13542 O O . ASP A 1 54 ? -7.720 4.245 -7.682 1.00 0.00 54 ASP A O 9
ATOM 13551 N N . LEU A 1 55 ? -5.532 4.829 -7.656 1.00 0.00 55 LEU A N 9
ATOM 13552 C CA . LEU A 1 55 ? -5.032 3.580 -7.037 1.00 0.00 55 LEU A CA 9
ATOM 13553 C C . LEU A 1 55 ? -4.937 3.724 -5.511 1.00 0.00 55 LEU A C 9
ATOM 13554 O O . LEU A 1 55 ? -5.275 2.797 -4.760 1.00 0.00 55 LEU A O 9
ATOM 13570 N N . ALA A 1 56 ? -4.463 4.904 -5.072 1.00 0.00 56 ALA A N 9
ATOM 13571 C CA . ALA A 1 56 ? -4.286 5.238 -3.650 1.00 0.00 56 ALA A CA 9
ATOM 13572 C C . ALA A 1 56 ? -4.254 6.763 -3.469 1.00 0.00 56 ALA A C 9
ATOM 13573 O O . ALA A 1 56 ? -4.661 7.488 -4.381 1.00 0.00 56 ALA A O 9
ATOM 13580 N N . PHE A 1 57 ? -3.829 7.220 -2.259 1.00 0.00 57 PHE A N 9
ATOM 13581 C CA . PHE A 1 57 ? -3.694 8.652 -1.865 1.00 0.00 57 PHE A CA 9
ATOM 13582 C C . PHE A 1 57 ? -5.051 9.267 -1.422 1.00 0.00 57 PHE A C 9
ATOM 13583 O O . PHE A 1 57 ? -5.072 10.212 -0.626 1.00 0.00 57 PHE A O 9
ATOM 13600 N N . ASP A 1 58 ? -6.169 8.734 -1.948 1.00 0.00 58 ASP A N 9
ATOM 13601 C CA . ASP A 1 58 ? -7.531 9.010 -1.431 1.00 0.00 58 ASP A CA 9
ATOM 13602 C C . ASP A 1 58 ? -7.618 8.618 0.057 1.00 0.00 58 ASP A C 9
ATOM 13603 O O . ASP A 1 58 ? -7.135 7.550 0.427 1.00 0.00 58 ASP A O 9
ATOM 13612 N N . SER A 1 59 ? -8.252 9.483 0.878 1.00 0.00 59 SER A N 9
ATOM 13613 C CA . SER A 1 59 ? -8.303 9.337 2.351 1.00 0.00 59 SER A CA 9
ATOM 13614 C C . SER A 1 59 ? -8.804 7.947 2.802 1.00 0.00 59 SER A C 9
ATOM 13615 O O . SER A 1 59 ? -8.215 7.335 3.696 1.00 0.00 59 SER A O 9
ATOM 13623 N N . LEU A 1 60 ? -9.873 7.456 2.147 1.00 0.00 60 LEU A N 9
ATOM 13624 C CA . LEU A 1 60 ? -10.491 6.161 2.482 1.00 0.00 60 LEU A CA 9
ATOM 13625 C C . LEU A 1 60 ? -9.562 4.993 2.092 1.00 0.00 60 LEU A C 9
ATOM 13626 O O . LEU A 1 60 ? -9.452 4.000 2.827 1.00 0.00 60 LEU A O 9
ATOM 13642 N N . VAL A 1 61 ? -8.879 5.137 0.938 1.00 0.00 61 VAL A N 9
ATOM 13643 C CA . VAL A 1 61 ? -7.912 4.132 0.456 1.00 0.00 61 VAL A CA 9
ATOM 13644 C C . VAL A 1 61 ? -6.682 4.064 1.391 1.00 0.00 61 VAL A C 9
ATOM 13645 O O . VAL A 1 61 ? -6.165 2.978 1.643 1.00 0.00 61 VAL A O 9
ATOM 13658 N N . VAL A 1 62 ? -6.242 5.231 1.912 1.00 0.00 62 VAL A N 9
ATOM 13659 C CA . VAL A 1 62 ? -5.101 5.324 2.855 1.00 0.00 62 VAL A CA 9
ATOM 13660 C C . VAL A 1 62 ? -5.464 4.674 4.207 1.00 0.00 62 VAL A C 9
ATOM 13661 O O . VAL A 1 62 ? -4.608 4.062 4.851 1.00 0.00 62 VAL A O 9
ATOM 13674 N N . SER A 1 63 ? -6.750 4.798 4.608 1.00 0.00 63 SER A N 9
ATOM 13675 C CA . SER A 1 63 ? -7.283 4.154 5.825 1.00 0.00 63 SER A CA 9
ATOM 13676 C C . SER A 1 63 ? -7.174 2.620 5.709 1.00 0.00 63 SER A C 9
ATOM 13677 O O . SER A 1 63 ? -6.650 1.949 6.609 1.00 0.00 63 SER A O 9
ATOM 13685 N N . GLU A 1 64 ? -7.650 2.096 4.561 1.00 0.00 64 GLU A N 9
ATOM 13686 C CA . GLU A 1 64 ? -7.631 0.657 4.248 1.00 0.00 64 GLU A CA 9
ATOM 13687 C C . GLU A 1 64 ? -6.183 0.145 4.070 1.00 0.00 64 GLU A C 9
ATOM 13688 O O . GLU A 1 64 ? -5.857 -0.962 4.496 1.00 0.00 64 GLU A O 9
ATOM 13700 N N . LEU A 1 65 ? -5.335 0.987 3.456 1.00 0.00 65 LEU A N 9
ATOM 13701 C CA . LEU A 1 65 ? -3.930 0.652 3.138 1.00 0.00 65 LEU A CA 9
ATOM 13702 C C . LEU A 1 65 ? -3.107 0.523 4.425 1.00 0.00 65 LEU A C 9
ATOM 13703 O O . LEU A 1 65 ? -2.328 -0.410 4.573 1.00 0.00 65 LEU A O 9
ATOM 13719 N N . SER A 1 66 ? -3.316 1.468 5.356 1.00 0.00 66 SER A N 9
ATOM 13720 C CA . SER A 1 66 ? -2.643 1.479 6.666 1.00 0.00 66 SER A CA 9
ATOM 13721 C C . SER A 1 66 ? -3.072 0.277 7.508 1.00 0.00 66 SER A C 9
ATOM 13722 O O . SER A 1 66 ? -2.238 -0.380 8.135 1.00 0.00 66 SER A O 9
ATOM 13730 N N . LEU A 1 67 ? -4.385 -0.002 7.481 1.00 0.00 67 LEU A N 9
ATOM 13731 C CA . LEU A 1 67 ? -4.995 -1.137 8.186 1.00 0.00 67 LEU A CA 9
ATOM 13732 C C . LEU A 1 67 ? -4.462 -2.476 7.623 1.00 0.00 67 LEU A C 9
ATOM 13733 O O . LEU A 1 67 ? -4.230 -3.438 8.376 1.00 0.00 67 LEU A O 9
ATOM 13749 N N . LYS A 1 68 ? -4.243 -2.496 6.292 1.00 0.00 68 LYS A N 9
ATOM 13750 C CA . LYS A 1 68 ? -3.787 -3.686 5.557 1.00 0.00 68 LYS A CA 9
ATOM 13751 C C . LYS A 1 68 ? -2.327 -4.001 5.906 1.00 0.00 68 LYS A C 9
ATOM 13752 O O . LYS A 1 68 ? -1.987 -5.132 6.264 1.00 0.00 68 LYS A O 9
ATOM 13771 N N . LEU A 1 69 ? -1.477 -2.966 5.798 1.00 0.00 69 LEU A N 9
ATOM 13772 C CA . LEU A 1 69 ? -0.047 -3.060 6.114 1.00 0.00 69 LEU A CA 9
ATOM 13773 C C . LEU A 1 69 ? 0.157 -3.462 7.582 1.00 0.00 69 LEU A C 9
ATOM 13774 O O . LEU A 1 69 ? 1.043 -4.248 7.886 1.00 0.00 69 LEU A O 9
ATOM 13790 N N . ARG A 1 70 ? -0.700 -2.920 8.462 1.00 0.00 70 ARG A N 9
ATOM 13791 C CA . ARG A 1 70 ? -0.620 -3.113 9.923 1.00 0.00 70 ARG A CA 9
ATOM 13792 C C . ARG A 1 70 ? -0.712 -4.599 10.319 1.00 0.00 70 ARG A C 9
ATOM 13793 O O . ARG A 1 70 ? 0.169 -5.109 11.025 1.00 0.00 70 ARG A O 9
ATOM 13814 N N . LYS A 1 71 ? -1.772 -5.295 9.860 1.00 0.00 71 LYS A N 9
ATOM 13815 C CA . LYS A 1 71 ? -1.969 -6.722 10.185 1.00 0.00 71 LYS A CA 9
ATOM 13816 C C . LYS A 1 71 ? -1.188 -7.620 9.209 1.00 0.00 71 LYS A C 9
ATOM 13817 O O . LYS A 1 71 ? -0.264 -8.336 9.609 1.00 0.00 71 LYS A O 9
ATOM 13836 N N . GLU A 1 72 ? -1.565 -7.542 7.920 1.00 0.00 72 GLU A N 9
ATOM 13837 C CA . GLU A 1 72 ? -1.149 -8.504 6.877 1.00 0.00 72 GLU A CA 9
ATOM 13838 C C . GLU A 1 72 ? 0.372 -8.449 6.604 1.00 0.00 72 GLU A C 9
ATOM 13839 O O . GLU A 1 72 ? 1.043 -9.492 6.570 1.00 0.00 72 GLU A O 9
ATOM 13851 N N . PHE A 1 73 ? 0.912 -7.231 6.430 1.00 0.00 73 PHE A N 9
ATOM 13852 C CA . PHE A 1 73 ? 2.350 -7.016 6.135 1.00 0.00 73 PHE A CA 9
ATOM 13853 C C . PHE A 1 73 ? 3.179 -6.825 7.426 1.00 0.00 73 PHE A C 9
ATOM 13854 O O . PHE A 1 73 ? 4.400 -7.018 7.411 1.00 0.00 73 PHE A O 9
ATOM 13871 N N . GLY A 1 74 ? 2.506 -6.448 8.536 1.00 0.00 74 GLY A N 9
ATOM 13872 C CA . GLY A 1 74 ? 3.172 -6.182 9.825 1.00 0.00 74 GLY A CA 9
ATOM 13873 C C . GLY A 1 74 ? 3.793 -4.782 9.926 1.00 0.00 74 GLY A C 9
ATOM 13874 O O . GLY A 1 74 ? 4.391 -4.434 10.951 1.00 0.00 74 GLY A O 9
ATOM 13878 N N . VAL A 1 75 ? 3.645 -3.983 8.852 1.00 0.00 75 VAL A N 9
ATOM 13879 C CA . VAL A 1 75 ? 4.215 -2.629 8.740 1.00 0.00 75 VAL A CA 9
ATOM 13880 C C . VAL A 1 75 ? 3.219 -1.588 9.308 1.00 0.00 75 VAL A C 9
ATOM 13881 O O . VAL A 1 75 ? 2.177 -1.320 8.704 1.00 0.00 75 VAL A O 9
ATOM 13894 N N . THR A 1 76 ? 3.548 -1.011 10.473 1.00 0.00 76 THR A N 9
ATOM 13895 C CA . THR A 1 76 ? 2.666 -0.056 11.181 1.00 0.00 76 THR A CA 9
ATOM 13896 C C . THR A 1 76 ? 3.463 1.182 11.637 1.00 0.00 76 THR A C 9
ATOM 13897 O O . THR A 1 76 ? 4.699 1.174 11.619 1.00 0.00 76 THR A O 9
ATOM 13908 N N . GLY A 1 77 ? 2.737 2.247 12.039 1.00 0.00 77 GLY A N 9
ATOM 13909 C CA . GLY A 1 77 ? 3.353 3.519 12.436 1.00 0.00 77 GLY A CA 9
ATOM 13910 C C . GLY A 1 77 ? 3.872 4.314 11.241 1.00 0.00 77 GLY A C 9
ATOM 13911 O O . GLY A 1 77 ? 4.680 5.238 11.399 1.00 0.00 77 GLY A O 9
ATOM 13915 N N . VAL A 1 78 ? 3.376 3.954 10.050 1.00 0.00 78 VAL A N 9
ATOM 13916 C CA . VAL A 1 78 ? 3.769 4.560 8.764 1.00 0.00 78 VAL A CA 9
ATOM 13917 C C . VAL A 1 78 ? 2.613 5.394 8.182 1.00 0.00 78 VAL A C 9
ATOM 13918 O O . VAL A 1 78 ? 2.655 5.777 7.019 1.00 0.00 78 VAL A O 9
ATOM 13931 N N . ASP A 1 79 ? 1.619 5.707 9.036 1.00 0.00 79 ASP A N 9
ATOM 13932 C CA . ASP A 1 79 ? 0.352 6.366 8.649 1.00 0.00 79 ASP A CA 9
ATOM 13933 C C . ASP A 1 79 ? 0.596 7.734 7.971 1.00 0.00 79 ASP A C 9
ATOM 13934 O O . ASP A 1 79 ? -0.005 8.049 6.932 1.00 0.00 79 ASP A O 9
ATOM 13943 N N . ASP A 1 80 ? 1.498 8.523 8.581 1.00 0.00 80 ASP A N 9
ATOM 13944 C CA . ASP A 1 80 ? 1.884 9.856 8.077 1.00 0.00 80 ASP A CA 9
ATOM 13945 C C . ASP A 1 80 ? 2.667 9.733 6.761 1.00 0.00 80 ASP A C 9
ATOM 13946 O O . ASP A 1 80 ? 2.498 10.542 5.856 1.00 0.00 80 ASP A O 9
ATOM 13955 N N . GLU A 1 81 ? 3.496 8.686 6.661 1.00 0.00 81 GLU A N 9
ATOM 13956 C CA . GLU A 1 81 ? 4.299 8.404 5.456 1.00 0.00 81 GLU A CA 9
ATOM 13957 C C . GLU A 1 81 ? 3.405 7.920 4.288 1.00 0.00 81 GLU A C 9
ATOM 13958 O O . GLU A 1 81 ? 3.730 8.134 3.116 1.00 0.00 81 GLU A O 9
ATOM 13970 N N . LEU A 1 82 ? 2.268 7.288 4.637 1.00 0.00 82 LEU A N 9
ATOM 13971 C CA . LEU A 1 82 ? 1.245 6.853 3.664 1.00 0.00 82 LEU A CA 9
ATOM 13972 C C . LEU A 1 82 ? 0.443 8.053 3.141 1.00 0.00 82 LEU A C 9
ATOM 13973 O O . LEU A 1 82 ? -0.105 8.018 2.032 1.00 0.00 82 LEU A O 9
ATOM 13989 N N . ASP A 1 83 ? 0.367 9.100 3.971 1.00 0.00 83 ASP A N 9
ATOM 13990 C CA . ASP A 1 83 ? -0.203 10.392 3.577 1.00 0.00 83 ASP A CA 9
ATOM 13991 C C . ASP A 1 83 ? 0.754 11.124 2.607 1.00 0.00 83 ASP A C 9
ATOM 13992 O O . ASP A 1 83 ? 0.311 11.752 1.641 1.00 0.00 83 ASP A O 9
ATOM 14001 N N . LEU A 1 84 ? 2.070 10.982 2.868 1.00 0.00 84 LEU A N 9
ATOM 14002 C CA . LEU A 1 84 ? 3.147 11.654 2.101 1.00 0.00 84 LEU A CA 9
ATOM 14003 C C . LEU A 1 84 ? 3.549 10.871 0.827 1.00 0.00 84 LEU A C 9
ATOM 14004 O O . LEU A 1 84 ? 4.612 11.133 0.246 1.00 0.00 84 LEU A O 9
ATOM 14020 N N . LEU A 1 85 ? 2.700 9.921 0.389 1.00 0.00 85 LEU A N 9
ATOM 14021 C CA . LEU A 1 85 ? 2.938 9.150 -0.841 1.00 0.00 85 LEU A CA 9
ATOM 14022 C C . LEU A 1 85 ? 2.674 10.001 -2.090 1.00 0.00 85 LEU A C 9
ATOM 14023 O O . LEU A 1 85 ? 1.609 10.619 -2.228 1.00 0.00 85 LEU A O 9
ATOM 14039 N N . GLU A 1 86 ? 3.673 10.029 -2.978 1.00 0.00 86 GLU A N 9
ATOM 14040 C CA . GLU A 1 86 ? 3.594 10.711 -4.272 1.00 0.00 86 GLU A CA 9
ATOM 14041 C C . GLU A 1 86 ? 3.134 9.716 -5.343 1.00 0.00 86 GLU A C 9
ATOM 14042 O O . GLU A 1 86 ? 2.103 9.903 -5.993 1.00 0.00 86 GLU A O 9
ATOM 14054 N N . THR A 1 87 ? 3.925 8.638 -5.495 1.00 0.00 87 THR A N 9
ATOM 14055 C CA . THR A 1 87 ? 3.703 7.598 -6.514 1.00 0.00 87 THR A CA 9
ATOM 14056 C C . THR A 1 87 ? 3.483 6.231 -5.853 1.00 0.00 87 THR A C 9
ATOM 14057 O O . THR A 1 87 ? 3.704 6.058 -4.641 1.00 0.00 87 THR A O 9
ATOM 14068 N N . VAL A 1 88 ? 3.053 5.258 -6.667 1.00 0.00 88 VAL A N 9
ATOM 14069 C CA . VAL A 1 88 ? 2.905 3.863 -6.233 1.00 0.00 88 VAL A CA 9
ATOM 14070 C C . VAL A 1 88 ? 4.299 3.239 -6.003 1.00 0.00 88 VAL A C 9
ATOM 14071 O O . VAL A 1 88 ? 4.483 2.417 -5.107 1.00 0.00 88 VAL A O 9
ATOM 14084 N N . ASP A 1 89 ? 5.278 3.680 -6.818 1.00 0.00 89 ASP A N 9
ATOM 14085 C CA . ASP A 1 89 ? 6.696 3.290 -6.692 1.00 0.00 89 ASP A CA 9
ATOM 14086 C C . ASP A 1 89 ? 7.257 3.717 -5.319 1.00 0.00 89 ASP A C 9
ATOM 14087 O O . ASP A 1 89 ? 8.009 2.969 -4.684 1.00 0.00 89 ASP A O 9
ATOM 14096 N N . GLU A 1 90 ? 6.850 4.929 -4.884 1.00 0.00 90 GLU A N 9
ATOM 14097 C CA . GLU A 1 90 ? 7.163 5.485 -3.551 1.00 0.00 90 GLU A CA 9
ATOM 14098 C C . GLU A 1 90 ? 6.627 4.554 -2.434 1.00 0.00 90 GLU A C 9
ATOM 14099 O O . GLU A 1 90 ? 7.325 4.293 -1.449 1.00 0.00 90 GLU A O 9
ATOM 14111 N N . LEU A 1 91 ? 5.383 4.053 -2.624 1.00 0.00 91 LEU A N 9
ATOM 14112 C CA . LEU A 1 91 ? 4.730 3.107 -1.687 1.00 0.00 91 LEU A CA 9
ATOM 14113 C C . LEU A 1 91 ? 5.517 1.789 -1.558 1.00 0.00 91 LEU A C 9
ATOM 14114 O O . LEU A 1 91 ? 5.725 1.303 -0.439 1.00 0.00 91 LEU A O 9
ATOM 14130 N N . PHE A 1 92 ? 5.941 1.218 -2.707 1.00 0.00 92 PHE A N 9
ATOM 14131 C CA . PHE A 1 92 ? 6.736 -0.031 -2.729 1.00 0.00 92 PHE A CA 9
ATOM 14132 C C . PHE A 1 92 ? 8.050 0.133 -1.935 1.00 0.00 92 PHE A C 9
ATOM 14133 O O . PHE A 1 92 ? 8.411 -0.749 -1.158 1.00 0.00 92 PHE A O 9
ATOM 14150 N N . GLN A 1 93 ? 8.730 1.283 -2.114 1.00 0.00 93 GLN A N 9
ATOM 14151 C CA . GLN A 1 93 ? 9.987 1.593 -1.394 1.00 0.00 93 GLN A CA 9
ATOM 14152 C C . GLN A 1 93 ? 9.740 1.787 0.115 1.00 0.00 93 GLN A C 9
ATOM 14153 O O . GLN A 1 93 ? 10.571 1.391 0.944 1.00 0.00 93 GLN A O 9
ATOM 14167 N N . LEU A 1 94 ? 8.597 2.412 0.445 1.00 0.00 94 LEU A N 9
ATOM 14168 C CA . LEU A 1 94 ? 8.213 2.720 1.835 1.00 0.00 94 LEU A CA 9
ATOM 14169 C C . LEU A 1 94 ? 8.041 1.431 2.655 1.00 0.00 94 LEU A C 9
ATOM 14170 O O . LEU A 1 94 ? 8.722 1.229 3.672 1.00 0.00 94 LEU A O 9
ATOM 14186 N N . VAL A 1 95 ? 7.141 0.557 2.180 1.00 0.00 95 VAL A N 9
ATOM 14187 C CA . VAL A 1 95 ? 6.804 -0.700 2.863 1.00 0.00 95 VAL A CA 9
ATOM 14188 C C . VAL A 1 95 ? 8.039 -1.623 2.934 1.00 0.00 95 VAL A C 9
ATOM 14189 O O . VAL A 1 95 ? 8.237 -2.300 3.935 1.00 0.00 95 VAL A O 9
ATOM 14202 N N . GLU A 1 96 ? 8.880 -1.587 1.871 1.00 0.00 96 GLU A N 9
ATOM 14203 C CA . GLU A 1 96 ? 10.118 -2.395 1.760 1.00 0.00 96 GLU A CA 9
ATOM 14204 C C . GLU A 1 96 ? 11.143 -2.008 2.843 1.00 0.00 96 GLU A C 9
ATOM 14205 O O . GLU A 1 96 ? 11.745 -2.884 3.483 1.00 0.00 96 GLU A O 9
ATOM 14217 N N . LYS A 1 97 ? 11.326 -0.689 3.035 1.00 0.00 97 LYS A N 9
ATOM 14218 C CA . LYS A 1 97 ? 12.294 -0.145 4.005 1.00 0.00 97 LYS A CA 9
ATOM 14219 C C . LYS A 1 97 ? 11.885 -0.503 5.445 1.00 0.00 97 LYS A C 9
ATOM 14220 O O . LYS A 1 97 ? 12.726 -0.874 6.262 1.00 0.00 97 LYS A O 9
ATOM 14239 N N . HIS A 1 98 ? 10.578 -0.406 5.727 1.00 0.00 98 HIS A N 9
ATOM 14240 C CA . HIS A 1 98 ? 10.007 -0.719 7.057 1.00 0.00 98 HIS A CA 9
ATOM 14241 C C . HIS A 1 98 ? 9.827 -2.241 7.266 1.00 0.00 98 HIS A C 9
ATOM 14242 O O . HIS A 1 98 ? 9.661 -2.701 8.403 1.00 0.00 98 HIS A O 9
ATOM 14257 N N . ARG A 1 99 ? 9.847 -3.002 6.153 1.00 0.00 99 ARG A N 9
ATOM 14258 C CA . ARG A 1 99 ? 9.812 -4.483 6.168 1.00 0.00 99 ARG A CA 9
ATOM 14259 C C . ARG A 1 99 ? 11.169 -5.024 6.664 1.00 0.00 99 ARG A C 9
ATOM 14260 O O . ARG A 1 99 ? 11.226 -5.935 7.496 1.00 0.00 99 ARG A O 9
ATOM 14281 N N . ALA A 1 100 ? 12.254 -4.434 6.130 1.00 0.00 100 ALA A N 9
ATOM 14282 C CA . ALA A 1 100 ? 13.637 -4.801 6.486 1.00 0.00 100 ALA A CA 9
ATOM 14283 C C . ALA A 1 100 ? 14.019 -4.172 7.840 1.00 0.00 100 ALA A C 9
ATOM 14284 O O . ALA A 1 100 ? 14.233 -4.880 8.838 1.00 0.00 100 ALA A O 9
ATOM 14291 N N . ALA A 1 101 ? 14.094 -2.833 7.855 1.00 0.00 101 ALA A N 9
ATOM 14292 C CA . ALA A 1 101 ? 14.362 -2.053 9.066 1.00 0.00 101 ALA A CA 9
ATOM 14293 C C . ALA A 1 101 ? 13.071 -1.941 9.894 1.00 0.00 101 ALA A C 9
ATOM 14294 O O . ALA A 1 101 ? 12.196 -1.126 9.591 1.00 0.00 101 ALA A O 9
ATOM 14301 N N . GLY A 1 102 ? 12.954 -2.809 10.896 1.00 0.00 102 GLY A N 9
ATOM 14302 C CA . GLY A 1 102 ? 11.773 -2.889 11.752 1.00 0.00 102 GLY A CA 9
ATOM 14303 C C . GLY A 1 102 ? 11.652 -4.287 12.323 1.00 0.00 102 GLY A C 9
ATOM 14304 O O . GLY A 1 102 ? 11.582 -4.460 13.544 1.00 0.00 102 GLY A O 9
ATOM 14308 N N . SER A 1 103 ? 11.666 -5.278 11.403 1.00 0.00 103 SER A N 9
ATOM 14309 C CA . SER A 1 103 ? 11.658 -6.723 11.711 1.00 0.00 103 SER A CA 9
ATOM 14310 C C . SER A 1 103 ? 10.385 -7.138 12.509 1.00 0.00 103 SER A C 9
ATOM 14311 O O . SER A 1 103 ? 9.375 -7.519 11.884 1.00 0.00 103 SER A O 9
ATOM 14320 N N . MET A 1 1 ? -42.917 -43.782 -6.065 1.00 0.00 1 MET A N 10
ATOM 14321 C CA . MET A 1 1 ? -43.628 -42.532 -6.422 1.00 0.00 1 MET A CA 10
ATOM 14322 C C . MET A 1 1 ? -43.691 -41.595 -5.201 1.00 0.00 1 MET A C 10
ATOM 14323 O O . MET A 1 1 ? -44.333 -41.922 -4.202 1.00 0.00 1 MET A O 10
ATOM 14339 N N . GLY A 1 2 ? -42.994 -40.449 -5.289 1.00 0.00 2 GLY A N 10
ATOM 14340 C CA . GLY A 1 2 ? -43.001 -39.435 -4.234 1.00 0.00 2 GLY A CA 10
ATOM 14341 C C . GLY A 1 2 ? -42.355 -38.129 -4.694 1.00 0.00 2 GLY A C 10
ATOM 14342 O O . GLY A 1 2 ? -41.502 -38.141 -5.583 1.00 0.00 2 GLY A O 10
ATOM 14346 N N . SER A 1 3 ? -42.775 -37.006 -4.088 1.00 0.00 3 SER A N 10
ATOM 14347 C CA . SER A 1 3 ? -42.228 -35.671 -4.381 1.00 0.00 3 SER A CA 10
ATOM 14348 C C . SER A 1 3 ? -40.830 -35.523 -3.731 1.00 0.00 3 SER A C 10
ATOM 14349 O O . SER A 1 3 ? -40.724 -35.307 -2.512 1.00 0.00 3 SER A O 10
ATOM 14357 N N . SER A 1 4 ? -39.770 -35.674 -4.559 1.00 0.00 4 SER A N 10
ATOM 14358 C CA . SER A 1 4 ? -38.366 -35.631 -4.105 1.00 0.00 4 SER A CA 10
ATOM 14359 C C . SER A 1 4 ? -37.973 -34.220 -3.643 1.00 0.00 4 SER A C 10
ATOM 14360 O O . SER A 1 4 ? -37.442 -34.064 -2.545 1.00 0.00 4 SER A O 10
ATOM 14368 N N . HIS A 1 5 ? -38.256 -33.204 -4.505 1.00 0.00 5 HIS A N 10
ATOM 14369 C CA . HIS A 1 5 ? -37.925 -31.773 -4.268 1.00 0.00 5 HIS A CA 10
ATOM 14370 C C . HIS A 1 5 ? -36.398 -31.552 -4.149 1.00 0.00 5 HIS A C 10
ATOM 14371 O O . HIS A 1 5 ? -35.785 -31.901 -3.140 1.00 0.00 5 HIS A O 10
ATOM 14386 N N . ASP A 1 6 ? -35.797 -30.983 -5.205 1.00 0.00 6 ASP A N 10
ATOM 14387 C CA . ASP A 1 6 ? -34.337 -30.801 -5.317 1.00 0.00 6 ASP A CA 10
ATOM 14388 C C . ASP A 1 6 ? -33.951 -29.308 -5.355 1.00 0.00 6 ASP A C 10
ATOM 14389 O O . ASP A 1 6 ? -34.687 -28.477 -5.898 1.00 0.00 6 ASP A O 10
ATOM 14398 N N . HIS A 1 7 ? -32.776 -29.006 -4.767 1.00 0.00 7 HIS A N 10
ATOM 14399 C CA . HIS A 1 7 ? -32.162 -27.660 -4.753 1.00 0.00 7 HIS A CA 10
ATOM 14400 C C . HIS A 1 7 ? -30.625 -27.786 -4.733 1.00 0.00 7 HIS A C 10
ATOM 14401 O O . HIS A 1 7 ? -29.957 -27.031 -4.011 1.00 0.00 7 HIS A O 10
ATOM 14416 N N . HIS A 1 8 ? -30.053 -28.711 -5.543 1.00 0.00 8 HIS A N 10
ATOM 14417 C CA . HIS A 1 8 ? -28.578 -28.909 -5.575 1.00 0.00 8 HIS A CA 10
ATOM 14418 C C . HIS A 1 8 ? -27.862 -27.792 -6.389 1.00 0.00 8 HIS A C 10
ATOM 14419 O O . HIS A 1 8 ? -27.386 -28.000 -7.514 1.00 0.00 8 HIS A O 10
ATOM 14434 N N . HIS A 1 9 ? -27.796 -26.590 -5.796 1.00 0.00 9 HIS A N 10
ATOM 14435 C CA . HIS A 1 9 ? -27.108 -25.428 -6.378 1.00 0.00 9 HIS A CA 10
ATOM 14436 C C . HIS A 1 9 ? -25.675 -25.368 -5.836 1.00 0.00 9 HIS A C 10
ATOM 14437 O O . HIS A 1 9 ? -25.437 -25.673 -4.660 1.00 0.00 9 HIS A O 10
ATOM 14452 N N . HIS A 1 10 ? -24.741 -24.984 -6.707 1.00 0.00 10 HIS A N 10
ATOM 14453 C CA . HIS A 1 10 ? -23.301 -24.948 -6.410 1.00 0.00 10 HIS A CA 10
ATOM 14454 C C . HIS A 1 10 ? -22.614 -24.002 -7.407 1.00 0.00 10 HIS A C 10
ATOM 14455 O O . HIS A 1 10 ? -22.978 -23.970 -8.594 1.00 0.00 10 HIS A O 10
ATOM 14470 N N . SER A 1 11 ? -21.647 -23.211 -6.919 1.00 0.00 11 SER A N 10
ATOM 14471 C CA . SER A 1 11 ? -20.954 -22.197 -7.723 1.00 0.00 11 SER A CA 10
ATOM 14472 C C . SER A 1 11 ? -19.471 -22.146 -7.327 1.00 0.00 11 SER A C 10
ATOM 14473 O O . SER A 1 11 ? -19.116 -21.617 -6.270 1.00 0.00 11 SER A O 10
ATOM 14481 N N . SER A 1 12 ? -18.621 -22.752 -8.166 1.00 0.00 12 SER A N 10
ATOM 14482 C CA . SER A 1 12 ? -17.164 -22.788 -7.989 1.00 0.00 12 SER A CA 10
ATOM 14483 C C . SER A 1 12 ? -16.504 -22.609 -9.366 1.00 0.00 12 SER A C 10
ATOM 14484 O O . SER A 1 12 ? -16.448 -23.558 -10.155 1.00 0.00 12 SER A O 10
ATOM 14492 N N . GLY A 1 13 ? -16.051 -21.384 -9.667 1.00 0.00 13 GLY A N 10
ATOM 14493 C CA . GLY A 1 13 ? -15.463 -21.051 -10.966 1.00 0.00 13 GLY A CA 10
ATOM 14494 C C . GLY A 1 13 ? -14.112 -20.374 -10.812 1.00 0.00 13 GLY A C 10
ATOM 14495 O O . GLY A 1 13 ? -14.029 -19.141 -10.795 1.00 0.00 13 GLY A O 10
ATOM 14499 N N . ARG A 1 14 ? -13.049 -21.186 -10.669 1.00 0.00 14 ARG A N 10
ATOM 14500 C CA . ARG A 1 14 ? -11.658 -20.700 -10.621 1.00 0.00 14 ARG A CA 10
ATOM 14501 C C . ARG A 1 14 ? -10.708 -21.743 -11.253 1.00 0.00 14 ARG A C 10
ATOM 14502 O O . ARG A 1 14 ? -10.795 -22.950 -10.969 1.00 0.00 14 ARG A O 10
ATOM 14523 N N . GLU A 1 15 ? -9.831 -21.253 -12.134 1.00 0.00 15 GLU A N 10
ATOM 14524 C CA . GLU A 1 15 ? -8.776 -22.037 -12.786 1.00 0.00 15 GLU A CA 10
ATOM 14525 C C . GLU A 1 15 ? -7.736 -21.049 -13.320 1.00 0.00 15 GLU A C 10
ATOM 14526 O O . GLU A 1 15 ? -8.123 -20.087 -14.001 1.00 0.00 15 GLU A O 10
ATOM 14538 N N . ASN A 1 16 ? -6.436 -21.270 -12.978 1.00 0.00 16 ASN A N 10
ATOM 14539 C CA . ASN A 1 16 ? -5.323 -20.332 -13.297 1.00 0.00 16 ASN A CA 10
ATOM 14540 C C . ASN A 1 16 ? -5.455 -19.015 -12.472 1.00 0.00 16 ASN A C 10
ATOM 14541 O O . ASN A 1 16 ? -6.525 -18.730 -11.919 1.00 0.00 16 ASN A O 10
ATOM 14552 N N . LEU A 1 17 ? -4.340 -18.245 -12.374 1.00 0.00 17 LEU A N 10
ATOM 14553 C CA . LEU A 1 17 ? -4.252 -16.973 -11.619 1.00 0.00 17 LEU A CA 10
ATOM 14554 C C . LEU A 1 17 ? -4.298 -17.294 -10.109 1.00 0.00 17 LEU A C 10
ATOM 14555 O O . LEU A 1 17 ? -5.373 -17.513 -9.536 1.00 0.00 17 LEU A O 10
ATOM 14571 N N . TYR A 1 18 ? -3.115 -17.345 -9.495 1.00 0.00 18 TYR A N 10
ATOM 14572 C CA . TYR A 1 18 ? -2.946 -17.693 -8.075 1.00 0.00 18 TYR A CA 10
ATOM 14573 C C . TYR A 1 18 ? -2.524 -16.442 -7.289 1.00 0.00 18 TYR A C 10
ATOM 14574 O O . TYR A 1 18 ? -1.949 -15.513 -7.868 1.00 0.00 18 TYR A O 10
ATOM 14592 N N . PHE A 1 19 ? -2.813 -16.434 -5.976 1.00 0.00 19 PHE A N 10
ATOM 14593 C CA . PHE A 1 19 ? -2.497 -15.286 -5.090 1.00 0.00 19 PHE A CA 10
ATOM 14594 C C . PHE A 1 19 ? -0.977 -15.206 -4.821 1.00 0.00 19 PHE A C 10
ATOM 14595 O O . PHE A 1 19 ? -0.436 -14.128 -4.563 1.00 0.00 19 PHE A O 10
ATOM 14612 N N . GLN A 1 20 ? -0.304 -16.372 -4.909 1.00 0.00 20 GLN A N 10
ATOM 14613 C CA . GLN A 1 20 ? 1.167 -16.477 -4.785 1.00 0.00 20 GLN A CA 10
ATOM 14614 C C . GLN A 1 20 ? 1.876 -16.140 -6.117 1.00 0.00 20 GLN A C 10
ATOM 14615 O O . GLN A 1 20 ? 3.116 -16.086 -6.169 1.00 0.00 20 GLN A O 10
ATOM 14629 N N . GLY A 1 21 ? 1.068 -15.912 -7.177 1.00 0.00 21 GLY A N 10
ATOM 14630 C CA . GLY A 1 21 ? 1.566 -15.692 -8.528 1.00 0.00 21 GLY A CA 10
ATOM 14631 C C . GLY A 1 21 ? 1.958 -17.010 -9.181 1.00 0.00 21 GLY A C 10
ATOM 14632 O O . GLY A 1 21 ? 1.093 -17.808 -9.552 1.00 0.00 21 GLY A O 10
ATOM 14636 N N . HIS A 1 22 ? 3.273 -17.243 -9.284 1.00 0.00 22 HIS A N 10
ATOM 14637 C CA . HIS A 1 22 ? 3.851 -18.472 -9.869 1.00 0.00 22 HIS A CA 10
ATOM 14638 C C . HIS A 1 22 ? 4.777 -19.113 -8.822 1.00 0.00 22 HIS A C 10
ATOM 14639 O O . HIS A 1 22 ? 4.542 -20.231 -8.360 1.00 0.00 22 HIS A O 10
ATOM 14654 N N . MET A 1 23 ? 5.820 -18.358 -8.447 1.00 0.00 23 MET A N 10
ATOM 14655 C CA . MET A 1 23 ? 6.743 -18.710 -7.358 1.00 0.00 23 MET A CA 10
ATOM 14656 C C . MET A 1 23 ? 6.367 -17.868 -6.120 1.00 0.00 23 MET A C 10
ATOM 14657 O O . MET A 1 23 ? 6.426 -16.634 -6.191 1.00 0.00 23 MET A O 10
ATOM 14671 N N . PRO A 1 24 ? 5.908 -18.513 -4.988 1.00 0.00 24 PRO A N 10
ATOM 14672 C CA . PRO A 1 24 ? 5.621 -17.807 -3.705 1.00 0.00 24 PRO A CA 10
ATOM 14673 C C . PRO A 1 24 ? 6.864 -17.104 -3.093 1.00 0.00 24 PRO A C 10
ATOM 14674 O O . PRO A 1 24 ? 7.981 -17.232 -3.606 1.00 0.00 24 PRO A O 10
ATOM 14685 N N . ASN A 1 25 ? 6.620 -16.389 -1.973 1.00 0.00 25 ASN A N 10
ATOM 14686 C CA . ASN A 1 25 ? 7.595 -15.514 -1.275 1.00 0.00 25 ASN A CA 10
ATOM 14687 C C . ASN A 1 25 ? 7.870 -14.251 -2.119 1.00 0.00 25 ASN A C 10
ATOM 14688 O O . ASN A 1 25 ? 8.793 -14.215 -2.938 1.00 0.00 25 ASN A O 10
ATOM 14699 N N . ASP A 1 26 ? 7.016 -13.238 -1.917 1.00 0.00 26 ASP A N 10
ATOM 14700 C CA . ASP A 1 26 ? 7.055 -11.962 -2.655 1.00 0.00 26 ASP A CA 10
ATOM 14701 C C . ASP A 1 26 ? 6.209 -10.915 -1.915 1.00 0.00 26 ASP A C 10
ATOM 14702 O O . ASP A 1 26 ? 5.161 -11.243 -1.354 1.00 0.00 26 ASP A O 10
ATOM 14711 N N . MET A 1 27 ? 6.662 -9.656 -1.952 1.00 0.00 27 MET A N 10
ATOM 14712 C CA . MET A 1 27 ? 5.929 -8.508 -1.387 1.00 0.00 27 MET A CA 10
ATOM 14713 C C . MET A 1 27 ? 5.328 -7.659 -2.522 1.00 0.00 27 MET A C 10
ATOM 14714 O O . MET A 1 27 ? 4.213 -7.179 -2.392 1.00 0.00 27 MET A O 10
ATOM 14728 N N . GLU A 1 28 ? 6.070 -7.530 -3.647 1.00 0.00 28 GLU A N 10
ATOM 14729 C CA . GLU A 1 28 ? 5.779 -6.536 -4.706 1.00 0.00 28 GLU A CA 10
ATOM 14730 C C . GLU A 1 28 ? 4.439 -6.812 -5.419 1.00 0.00 28 GLU A C 10
ATOM 14731 O O . GLU A 1 28 ? 3.511 -6.003 -5.342 1.00 0.00 28 GLU A O 10
ATOM 14743 N N . ASP A 1 29 ? 4.346 -7.969 -6.093 1.00 0.00 29 ASP A N 10
ATOM 14744 C CA . ASP A 1 29 ? 3.118 -8.411 -6.806 1.00 0.00 29 ASP A CA 10
ATOM 14745 C C . ASP A 1 29 ? 1.931 -8.539 -5.828 1.00 0.00 29 ASP A C 10
ATOM 14746 O O . ASP A 1 29 ? 0.785 -8.247 -6.190 1.00 0.00 29 ASP A O 10
ATOM 14755 N N . HIS A 1 30 ? 2.232 -8.963 -4.585 1.00 0.00 30 HIS A N 10
ATOM 14756 C CA . HIS A 1 30 ? 1.227 -9.116 -3.509 1.00 0.00 30 HIS A CA 10
ATOM 14757 C C . HIS A 1 30 ? 0.681 -7.756 -3.046 1.00 0.00 30 HIS A C 10
ATOM 14758 O O . HIS A 1 30 ? -0.504 -7.650 -2.748 1.00 0.00 30 HIS A O 10
ATOM 14773 N N . LEU A 1 31 ? 1.546 -6.722 -3.030 1.00 0.00 31 LEU A N 10
ATOM 14774 C CA . LEU A 1 31 ? 1.151 -5.344 -2.665 1.00 0.00 31 LEU A CA 10
ATOM 14775 C C . LEU A 1 31 ? 0.297 -4.748 -3.789 1.00 0.00 31 LEU A C 10
ATOM 14776 O O . LEU A 1 31 ? -0.650 -4.018 -3.531 1.00 0.00 31 LEU A O 10
ATOM 14792 N N . LEU A 1 32 ? 0.656 -5.095 -5.036 1.00 0.00 32 LEU A N 10
ATOM 14793 C CA . LEU A 1 32 ? -0.087 -4.697 -6.248 1.00 0.00 32 LEU A CA 10
ATOM 14794 C C . LEU A 1 32 ? -1.529 -5.270 -6.218 1.00 0.00 32 LEU A C 10
ATOM 14795 O O . LEU A 1 32 ? -2.488 -4.609 -6.644 1.00 0.00 32 LEU A O 10
ATOM 14811 N N . THR A 1 33 ? -1.653 -6.506 -5.686 1.00 0.00 33 THR A N 10
ATOM 14812 C CA . THR A 1 33 ? -2.948 -7.185 -5.476 1.00 0.00 33 THR A CA 10
ATOM 14813 C C . THR A 1 33 ? -3.737 -6.501 -4.333 1.00 0.00 33 THR A C 10
ATOM 14814 O O . THR A 1 33 ? -4.952 -6.321 -4.429 1.00 0.00 33 THR A O 10
ATOM 14825 N N . VAL A 1 34 ? -3.010 -6.110 -3.266 1.00 0.00 34 VAL A N 10
ATOM 14826 C CA . VAL A 1 34 ? -3.571 -5.380 -2.108 1.00 0.00 34 VAL A CA 10
ATOM 14827 C C . VAL A 1 34 ? -4.173 -4.026 -2.559 1.00 0.00 34 VAL A C 10
ATOM 14828 O O . VAL A 1 34 ? -5.240 -3.633 -2.088 1.00 0.00 34 VAL A O 10
ATOM 14841 N N . LEU A 1 35 ? -3.489 -3.364 -3.507 1.00 0.00 35 LEU A N 10
ATOM 14842 C CA . LEU A 1 35 ? -3.933 -2.083 -4.097 1.00 0.00 35 LEU A CA 10
ATOM 14843 C C . LEU A 1 35 ? -5.120 -2.286 -5.031 1.00 0.00 35 LEU A C 10
ATOM 14844 O O . LEU A 1 35 ? -5.976 -1.417 -5.130 1.00 0.00 35 LEU A O 10
ATOM 14860 N N . SER A 1 36 ? -5.148 -3.433 -5.723 1.00 0.00 36 SER A N 10
ATOM 14861 C CA . SER A 1 36 ? -6.269 -3.807 -6.605 1.00 0.00 36 SER A CA 10
ATOM 14862 C C . SER A 1 36 ? -7.579 -3.914 -5.804 1.00 0.00 36 SER A C 10
ATOM 14863 O O . SER A 1 36 ? -8.647 -3.510 -6.277 1.00 0.00 36 SER A O 10
ATOM 14871 N N . VAL A 1 37 ? -7.462 -4.443 -4.578 1.00 0.00 37 VAL A N 10
ATOM 14872 C CA . VAL A 1 37 ? -8.589 -4.596 -3.646 1.00 0.00 37 VAL A CA 10
ATOM 14873 C C . VAL A 1 37 ? -8.904 -3.251 -2.942 1.00 0.00 37 VAL A C 10
ATOM 14874 O O . VAL A 1 37 ? -10.068 -2.919 -2.732 1.00 0.00 37 VAL A O 10
ATOM 14887 N N . ALA A 1 38 ? -7.848 -2.475 -2.620 1.00 0.00 38 ALA A N 10
ATOM 14888 C CA . ALA A 1 38 ? -7.963 -1.197 -1.874 1.00 0.00 38 ALA A CA 10
ATOM 14889 C C . ALA A 1 38 ? -8.599 -0.080 -2.734 1.00 0.00 38 ALA A C 10
ATOM 14890 O O . ALA A 1 38 ? -9.367 0.743 -2.226 1.00 0.00 38 ALA A O 10
ATOM 14897 N N . SER A 1 39 ? -8.269 -0.077 -4.038 1.00 0.00 39 SER A N 10
ATOM 14898 C CA . SER A 1 39 ? -8.758 0.930 -5.003 1.00 0.00 39 SER A CA 10
ATOM 14899 C C . SER A 1 39 ? -10.091 0.480 -5.620 1.00 0.00 39 SER A C 10
ATOM 14900 O O . SER A 1 39 ? -10.997 1.287 -5.816 1.00 0.00 39 SER A O 10
ATOM 14908 N N . GLY A 1 40 ? -10.181 -0.832 -5.926 1.00 0.00 40 GLY A N 10
ATOM 14909 C CA . GLY A 1 40 ? -11.341 -1.421 -6.611 1.00 0.00 40 GLY A CA 10
ATOM 14910 C C . GLY A 1 40 ? -11.018 -1.812 -8.044 1.00 0.00 40 GLY A C 10
ATOM 14911 O O . GLY A 1 40 ? -11.575 -2.785 -8.574 1.00 0.00 40 GLY A O 10
ATOM 14915 N N . VAL A 1 41 ? -10.110 -1.044 -8.675 1.00 0.00 41 VAL A N 10
ATOM 14916 C CA . VAL A 1 41 ? -9.643 -1.297 -10.045 1.00 0.00 41 VAL A CA 10
ATOM 14917 C C . VAL A 1 41 ? -8.684 -2.522 -10.069 1.00 0.00 41 VAL A C 10
ATOM 14918 O O . VAL A 1 41 ? -7.950 -2.729 -9.102 1.00 0.00 41 VAL A O 10
ATOM 14931 N N . PRO A 1 42 ? -8.714 -3.385 -11.145 1.00 0.00 42 PRO A N 10
ATOM 14932 C CA . PRO A 1 42 ? -7.807 -4.562 -11.263 1.00 0.00 42 PRO A CA 10
ATOM 14933 C C . PRO A 1 42 ? -6.306 -4.183 -11.319 1.00 0.00 42 PRO A C 10
ATOM 14934 O O . PRO A 1 42 ? -5.949 -3.008 -11.499 1.00 0.00 42 PRO A O 10
ATOM 14945 N N . LYS A 1 43 ? -5.441 -5.209 -11.191 1.00 0.00 43 LYS A N 10
ATOM 14946 C CA . LYS A 1 43 ? -3.970 -5.046 -11.094 1.00 0.00 43 LYS A CA 10
ATOM 14947 C C . LYS A 1 43 ? -3.369 -4.429 -12.370 1.00 0.00 43 LYS A C 10
ATOM 14948 O O . LYS A 1 43 ? -2.313 -3.802 -12.311 1.00 0.00 43 LYS A O 10
ATOM 14967 N N . GLU A 1 44 ? -4.057 -4.618 -13.508 1.00 0.00 44 GLU A N 10
ATOM 14968 C CA . GLU A 1 44 ? -3.620 -4.139 -14.838 1.00 0.00 44 GLU A CA 10
ATOM 14969 C C . GLU A 1 44 ? -3.688 -2.599 -14.917 1.00 0.00 44 GLU A C 10
ATOM 14970 O O . GLU A 1 44 ? -2.935 -1.969 -15.664 1.00 0.00 44 GLU A O 10
ATOM 14982 N N . GLU A 1 45 ? -4.602 -2.018 -14.127 1.00 0.00 45 GLU A N 10
ATOM 14983 C CA . GLU A 1 45 ? -4.807 -0.558 -14.070 1.00 0.00 45 GLU A CA 10
ATOM 14984 C C . GLU A 1 45 ? -3.699 0.118 -13.244 1.00 0.00 45 GLU A C 10
ATOM 14985 O O . GLU A 1 45 ? -3.433 1.318 -13.397 1.00 0.00 45 GLU A O 10
ATOM 14997 N N . ILE A 1 46 ? -3.068 -0.673 -12.354 1.00 0.00 46 ILE A N 10
ATOM 14998 C CA . ILE A 1 46 ? -2.081 -0.182 -11.380 1.00 0.00 46 ILE A CA 10
ATOM 14999 C C . ILE A 1 46 ? -0.669 -0.660 -11.766 1.00 0.00 46 ILE A C 10
ATOM 15000 O O . ILE A 1 46 ? -0.488 -1.775 -12.276 1.00 0.00 46 ILE A O 10
ATOM 15016 N N . SER A 1 47 ? 0.310 0.205 -11.514 1.00 0.00 47 SER A N 10
ATOM 15017 C CA . SER A 1 47 ? 1.741 -0.071 -11.682 1.00 0.00 47 SER A CA 10
ATOM 15018 C C . SER A 1 47 ? 2.517 0.873 -10.769 1.00 0.00 47 SER A C 10
ATOM 15019 O O . SER A 1 47 ? 1.935 1.814 -10.210 1.00 0.00 47 SER A O 10
ATOM 15027 N N . ARG A 1 48 ? 3.836 0.641 -10.642 1.00 0.00 48 ARG A N 10
ATOM 15028 C CA . ARG A 1 48 ? 4.725 1.492 -9.834 1.00 0.00 48 ARG A CA 10
ATOM 15029 C C . ARG A 1 48 ? 4.755 2.932 -10.400 1.00 0.00 48 ARG A C 10
ATOM 15030 O O . ARG A 1 48 ? 4.837 3.911 -9.645 1.00 0.00 48 ARG A O 10
ATOM 15051 N N . ASP A 1 49 ? 4.620 3.038 -11.736 1.00 0.00 49 ASP A N 10
ATOM 15052 C CA . ASP A 1 49 ? 4.725 4.316 -12.462 1.00 0.00 49 ASP A CA 10
ATOM 15053 C C . ASP A 1 49 ? 3.331 4.953 -12.691 1.00 0.00 49 ASP A C 10
ATOM 15054 O O . ASP A 1 49 ? 3.232 6.062 -13.227 1.00 0.00 49 ASP A O 10
ATOM 15063 N N . SER A 1 50 ? 2.250 4.267 -12.247 1.00 0.00 50 SER A N 10
ATOM 15064 C CA . SER A 1 50 ? 0.864 4.774 -12.374 1.00 0.00 50 SER A CA 10
ATOM 15065 C C . SER A 1 50 ? 0.579 5.954 -11.414 1.00 0.00 50 SER A C 10
ATOM 15066 O O . SER A 1 50 ? -0.506 6.540 -11.482 1.00 0.00 50 SER A O 10
ATOM 15074 N N . ARG A 1 51 ? 1.560 6.271 -10.519 1.00 0.00 51 ARG A N 10
ATOM 15075 C CA . ARG A 1 51 ? 1.507 7.413 -9.569 1.00 0.00 51 ARG A CA 10
ATOM 15076 C C . ARG A 1 51 ? 0.442 7.222 -8.470 1.00 0.00 51 ARG A C 10
ATOM 15077 O O . ARG A 1 51 ? -0.384 6.305 -8.524 1.00 0.00 51 ARG A O 10
ATOM 15098 N N . MET A 1 52 ? 0.472 8.110 -7.470 1.00 0.00 52 MET A N 10
ATOM 15099 C CA . MET A 1 52 ? -0.365 7.994 -6.267 1.00 0.00 52 MET A CA 10
ATOM 15100 C C . MET A 1 52 ? -1.409 9.133 -6.232 1.00 0.00 52 MET A C 10
ATOM 15101 O O . MET A 1 52 ? -1.130 10.235 -5.748 1.00 0.00 52 MET A O 10
ATOM 15115 N N . GLU A 1 53 ? -2.598 8.860 -6.816 1.00 0.00 53 GLU A N 10
ATOM 15116 C CA . GLU A 1 53 ? -3.750 9.791 -6.831 1.00 0.00 53 GLU A CA 10
ATOM 15117 C C . GLU A 1 53 ? -4.868 9.255 -5.924 1.00 0.00 53 GLU A C 10
ATOM 15118 O O . GLU A 1 53 ? -5.161 9.822 -4.873 1.00 0.00 53 GLU A O 10
ATOM 15130 N N . ASP A 1 54 ? -5.490 8.148 -6.344 1.00 0.00 54 ASP A N 10
ATOM 15131 C CA . ASP A 1 54 ? -6.623 7.512 -5.628 1.00 0.00 54 ASP A CA 10
ATOM 15132 C C . ASP A 1 54 ? -6.240 6.108 -5.138 1.00 0.00 54 ASP A C 10
ATOM 15133 O O . ASP A 1 54 ? -6.888 5.572 -4.233 1.00 0.00 54 ASP A O 10
ATOM 15142 N N . LEU A 1 55 ? -5.165 5.544 -5.737 1.00 0.00 55 LEU A N 10
ATOM 15143 C CA . LEU A 1 55 ? -4.744 4.141 -5.541 1.00 0.00 55 LEU A CA 10
ATOM 15144 C C . LEU A 1 55 ? -4.389 3.823 -4.079 1.00 0.00 55 LEU A C 10
ATOM 15145 O O . LEU A 1 55 ? -4.589 2.686 -3.620 1.00 0.00 55 LEU A O 10
ATOM 15161 N N . ALA A 1 56 ? -3.845 4.833 -3.367 1.00 0.00 56 ALA A N 10
ATOM 15162 C CA . ALA A 1 56 ? -3.535 4.737 -1.924 1.00 0.00 56 ALA A CA 10
ATOM 15163 C C . ALA A 1 56 ? -3.316 6.125 -1.284 1.00 0.00 56 ALA A C 10
ATOM 15164 O O . ALA A 1 56 ? -2.810 6.200 -0.157 1.00 0.00 56 ALA A O 10
ATOM 15171 N N . PHE A 1 57 ? -3.705 7.216 -1.990 1.00 0.00 57 PHE A N 10
ATOM 15172 C CA . PHE A 1 57 ? -3.558 8.603 -1.467 1.00 0.00 57 PHE A CA 10
ATOM 15173 C C . PHE A 1 57 ? -4.889 9.122 -0.908 1.00 0.00 57 PHE A C 10
ATOM 15174 O O . PHE A 1 57 ? -4.890 9.929 0.034 1.00 0.00 57 PHE A O 10
ATOM 15191 N N . ASP A 1 58 ? -6.015 8.677 -1.507 1.00 0.00 58 ASP A N 10
ATOM 15192 C CA . ASP A 1 58 ? -7.364 9.024 -1.025 1.00 0.00 58 ASP A CA 10
ATOM 15193 C C . ASP A 1 58 ? -7.501 8.625 0.456 1.00 0.00 58 ASP A C 10
ATOM 15194 O O . ASP A 1 58 ? -7.128 7.513 0.806 1.00 0.00 58 ASP A O 10
ATOM 15203 N N . SER A 1 59 ? -8.044 9.540 1.284 1.00 0.00 59 SER A N 10
ATOM 15204 C CA . SER A 1 59 ? -8.066 9.423 2.761 1.00 0.00 59 SER A CA 10
ATOM 15205 C C . SER A 1 59 ? -8.662 8.086 3.252 1.00 0.00 59 SER A C 10
ATOM 15206 O O . SER A 1 59 ? -8.166 7.502 4.229 1.00 0.00 59 SER A O 10
ATOM 15214 N N . LEU A 1 60 ? -9.707 7.607 2.553 1.00 0.00 60 LEU A N 10
ATOM 15215 C CA . LEU A 1 60 ? -10.360 6.323 2.870 1.00 0.00 60 LEU A CA 10
ATOM 15216 C C . LEU A 1 60 ? -9.417 5.148 2.559 1.00 0.00 60 LEU A C 10
ATOM 15217 O O . LEU A 1 60 ? -9.284 4.219 3.362 1.00 0.00 60 LEU A O 10
ATOM 15233 N N . VAL A 1 61 ? -8.755 5.231 1.390 1.00 0.00 61 VAL A N 10
ATOM 15234 C CA . VAL A 1 61 ? -7.844 4.181 0.905 1.00 0.00 61 VAL A CA 10
ATOM 15235 C C . VAL A 1 61 ? -6.562 4.128 1.767 1.00 0.00 61 VAL A C 10
ATOM 15236 O O . VAL A 1 61 ? -5.973 3.069 1.901 1.00 0.00 61 VAL A O 10
ATOM 15249 N N . VAL A 1 62 ? -6.163 5.277 2.358 1.00 0.00 62 VAL A N 10
ATOM 15250 C CA . VAL A 1 62 ? -5.000 5.358 3.282 1.00 0.00 62 VAL A CA 10
ATOM 15251 C C . VAL A 1 62 ? -5.298 4.589 4.582 1.00 0.00 62 VAL A C 10
ATOM 15252 O O . VAL A 1 62 ? -4.488 3.773 5.024 1.00 0.00 62 VAL A O 10
ATOM 15265 N N . SER A 1 63 ? -6.479 4.871 5.166 1.00 0.00 63 SER A N 10
ATOM 15266 C CA . SER A 1 63 ? -6.942 4.232 6.410 1.00 0.00 63 SER A CA 10
ATOM 15267 C C . SER A 1 63 ? -7.137 2.718 6.205 1.00 0.00 63 SER A C 10
ATOM 15268 O O . SER A 1 63 ? -6.787 1.918 7.074 1.00 0.00 63 SER A O 10
ATOM 15276 N N . GLU A 1 64 ? -7.688 2.357 5.026 1.00 0.00 64 GLU A N 10
ATOM 15277 C CA . GLU A 1 64 ? -7.889 0.958 4.600 1.00 0.00 64 GLU A CA 10
ATOM 15278 C C . GLU A 1 64 ? -6.543 0.255 4.360 1.00 0.00 64 GLU A C 10
ATOM 15279 O O . GLU A 1 64 ? -6.375 -0.899 4.757 1.00 0.00 64 GLU A O 10
ATOM 15291 N N . LEU A 1 65 ? -5.591 0.970 3.737 1.00 0.00 65 LEU A N 10
ATOM 15292 C CA . LEU A 1 65 ? -4.288 0.403 3.358 1.00 0.00 65 LEU A CA 10
ATOM 15293 C C . LEU A 1 65 ? -3.470 0.079 4.607 1.00 0.00 65 LEU A C 10
ATOM 15294 O O . LEU A 1 65 ? -2.958 -1.014 4.739 1.00 0.00 65 LEU A O 10
ATOM 15310 N N . SER A 1 66 ? -3.384 1.044 5.530 1.00 0.00 66 SER A N 10
ATOM 15311 C CA . SER A 1 66 ? -2.654 0.872 6.800 1.00 0.00 66 SER A CA 10
ATOM 15312 C C . SER A 1 66 ? -3.317 -0.222 7.669 1.00 0.00 66 SER A C 10
ATOM 15313 O O . SER A 1 66 ? -2.622 -0.946 8.386 1.00 0.00 66 SER A O 10
ATOM 15321 N N . LEU A 1 67 ? -4.665 -0.336 7.561 1.00 0.00 67 LEU A N 10
ATOM 15322 C CA . LEU A 1 67 ? -5.473 -1.373 8.249 1.00 0.00 67 LEU A CA 10
ATOM 15323 C C . LEU A 1 67 ? -5.074 -2.773 7.742 1.00 0.00 67 LEU A C 10
ATOM 15324 O O . LEU A 1 67 ? -4.793 -3.671 8.537 1.00 0.00 67 LEU A O 10
ATOM 15340 N N . LYS A 1 68 ? -5.084 -2.953 6.413 1.00 0.00 68 LYS A N 10
ATOM 15341 C CA . LYS A 1 68 ? -4.867 -4.269 5.795 1.00 0.00 68 LYS A CA 10
ATOM 15342 C C . LYS A 1 68 ? -3.389 -4.668 5.882 1.00 0.00 68 LYS A C 10
ATOM 15343 O O . LYS A 1 68 ? -3.094 -5.788 6.280 1.00 0.00 68 LYS A O 10
ATOM 15362 N N . LEU A 1 69 ? -2.466 -3.709 5.615 1.00 0.00 69 LEU A N 10
ATOM 15363 C CA . LEU A 1 69 ? -1.003 -3.944 5.732 1.00 0.00 69 LEU A CA 10
ATOM 15364 C C . LEU A 1 69 ? -0.614 -4.308 7.176 1.00 0.00 69 LEU A C 10
ATOM 15365 O O . LEU A 1 69 ? 0.351 -5.020 7.382 1.00 0.00 69 LEU A O 10
ATOM 15381 N N . ARG A 1 70 ? -1.396 -3.798 8.155 1.00 0.00 70 ARG A N 10
ATOM 15382 C CA . ARG A 1 70 ? -1.213 -4.078 9.600 1.00 0.00 70 ARG A CA 10
ATOM 15383 C C . ARG A 1 70 ? -1.268 -5.591 9.899 1.00 0.00 70 ARG A C 10
ATOM 15384 O O . ARG A 1 70 ? -0.610 -6.076 10.820 1.00 0.00 70 ARG A O 10
ATOM 15405 N N . LYS A 1 71 ? -2.069 -6.324 9.114 1.00 0.00 71 LYS A N 10
ATOM 15406 C CA . LYS A 1 71 ? -2.205 -7.796 9.221 1.00 0.00 71 LYS A CA 10
ATOM 15407 C C . LYS A 1 71 ? -1.309 -8.509 8.196 1.00 0.00 71 LYS A C 10
ATOM 15408 O O . LYS A 1 71 ? -0.531 -9.400 8.555 1.00 0.00 71 LYS A O 10
ATOM 15427 N N . GLU A 1 72 ? -1.425 -8.080 6.927 1.00 0.00 72 GLU A N 10
ATOM 15428 C CA . GLU A 1 72 ? -0.798 -8.740 5.762 1.00 0.00 72 GLU A CA 10
ATOM 15429 C C . GLU A 1 72 ? 0.742 -8.743 5.852 1.00 0.00 72 GLU A C 10
ATOM 15430 O O . GLU A 1 72 ? 1.376 -9.796 5.745 1.00 0.00 72 GLU A O 10
ATOM 15442 N N . PHE A 1 73 ? 1.331 -7.548 6.059 1.00 0.00 73 PHE A N 10
ATOM 15443 C CA . PHE A 1 73 ? 2.804 -7.352 6.039 1.00 0.00 73 PHE A CA 10
ATOM 15444 C C . PHE A 1 73 ? 3.330 -6.799 7.388 1.00 0.00 73 PHE A C 10
ATOM 15445 O O . PHE A 1 73 ? 4.545 -6.667 7.567 1.00 0.00 73 PHE A O 10
ATOM 15462 N N . GLY A 1 74 ? 2.402 -6.496 8.322 1.00 0.00 74 GLY A N 10
ATOM 15463 C CA . GLY A 1 74 ? 2.734 -5.924 9.638 1.00 0.00 74 GLY A CA 10
ATOM 15464 C C . GLY A 1 74 ? 3.149 -4.447 9.594 1.00 0.00 74 GLY A C 10
ATOM 15465 O O . GLY A 1 74 ? 3.782 -3.949 10.533 1.00 0.00 74 GLY A O 10
ATOM 15469 N N . VAL A 1 75 ? 2.777 -3.746 8.507 1.00 0.00 75 VAL A N 10
ATOM 15470 C CA . VAL A 1 75 ? 3.132 -2.325 8.284 1.00 0.00 75 VAL A CA 10
ATOM 15471 C C . VAL A 1 75 ? 2.024 -1.417 8.869 1.00 0.00 75 VAL A C 10
ATOM 15472 O O . VAL A 1 75 ? 0.869 -1.478 8.430 1.00 0.00 75 VAL A O 10
ATOM 15485 N N . THR A 1 76 ? 2.386 -0.589 9.879 1.00 0.00 76 THR A N 10
ATOM 15486 C CA . THR A 1 76 ? 1.428 0.207 10.682 1.00 0.00 76 THR A CA 10
ATOM 15487 C C . THR A 1 76 ? 2.046 1.565 11.079 1.00 0.00 76 THR A C 10
ATOM 15488 O O . THR A 1 76 ? 3.277 1.670 11.224 1.00 0.00 76 THR A O 10
ATOM 15499 N N . GLY A 1 77 ? 1.180 2.600 11.238 1.00 0.00 77 GLY A N 10
ATOM 15500 C CA . GLY A 1 77 ? 1.607 3.943 11.658 1.00 0.00 77 GLY A CA 10
ATOM 15501 C C . GLY A 1 77 ? 2.336 4.703 10.558 1.00 0.00 77 GLY A C 10
ATOM 15502 O O . GLY A 1 77 ? 3.003 5.711 10.814 1.00 0.00 77 GLY A O 10
ATOM 15506 N N . VAL A 1 78 ? 2.194 4.206 9.319 1.00 0.00 78 VAL A N 10
ATOM 15507 C CA . VAL A 1 78 ? 2.847 4.761 8.122 1.00 0.00 78 VAL A CA 10
ATOM 15508 C C . VAL A 1 78 ? 1.888 5.676 7.344 1.00 0.00 78 VAL A C 10
ATOM 15509 O O . VAL A 1 78 ? 2.242 6.134 6.271 1.00 0.00 78 VAL A O 10
ATOM 15522 N N . ASP A 1 79 ? 0.713 5.962 7.935 1.00 0.00 79 ASP A N 10
ATOM 15523 C CA . ASP A 1 79 ? -0.407 6.711 7.301 1.00 0.00 79 ASP A CA 10
ATOM 15524 C C . ASP A 1 79 ? 0.043 8.074 6.745 1.00 0.00 79 ASP A C 10
ATOM 15525 O O . ASP A 1 79 ? -0.336 8.483 5.637 1.00 0.00 79 ASP A O 10
ATOM 15534 N N . ASP A 1 80 ? 0.857 8.746 7.562 1.00 0.00 80 ASP A N 10
ATOM 15535 C CA . ASP A 1 80 ? 1.426 10.066 7.260 1.00 0.00 80 ASP A CA 10
ATOM 15536 C C . ASP A 1 80 ? 2.340 9.976 6.033 1.00 0.00 80 ASP A C 10
ATOM 15537 O O . ASP A 1 80 ? 2.261 10.805 5.122 1.00 0.00 80 ASP A O 10
ATOM 15546 N N . GLU A 1 81 ? 3.168 8.912 6.011 1.00 0.00 81 GLU A N 10
ATOM 15547 C CA . GLU A 1 81 ? 4.130 8.655 4.926 1.00 0.00 81 GLU A CA 10
ATOM 15548 C C . GLU A 1 81 ? 3.399 8.167 3.649 1.00 0.00 81 GLU A C 10
ATOM 15549 O O . GLU A 1 81 ? 3.861 8.445 2.552 1.00 0.00 81 GLU A O 10
ATOM 15561 N N . LEU A 1 82 ? 2.226 7.486 3.828 1.00 0.00 82 LEU A N 10
ATOM 15562 C CA . LEU A 1 82 ? 1.353 7.016 2.712 1.00 0.00 82 LEU A CA 10
ATOM 15563 C C . LEU A 1 82 ? 0.825 8.211 1.912 1.00 0.00 82 LEU A C 10
ATOM 15564 O O . LEU A 1 82 ? 0.704 8.160 0.681 1.00 0.00 82 LEU A O 10
ATOM 15580 N N . ASP A 1 83 ? 0.514 9.277 2.650 1.00 0.00 83 ASP A N 10
ATOM 15581 C CA . ASP A 1 83 ? 0.064 10.548 2.085 1.00 0.00 83 ASP A CA 10
ATOM 15582 C C . ASP A 1 83 ? 1.232 11.247 1.360 1.00 0.00 83 ASP A C 10
ATOM 15583 O O . ASP A 1 83 ? 1.048 11.814 0.287 1.00 0.00 83 ASP A O 10
ATOM 15592 N N . LEU A 1 84 ? 2.444 11.161 1.948 1.00 0.00 84 LEU A N 10
ATOM 15593 C CA . LEU A 1 84 ? 3.667 11.784 1.382 1.00 0.00 84 LEU A CA 10
ATOM 15594 C C . LEU A 1 84 ? 4.139 11.108 0.078 1.00 0.00 84 LEU A C 10
ATOM 15595 O O . LEU A 1 84 ? 4.979 11.667 -0.633 1.00 0.00 84 LEU A O 10
ATOM 15611 N N . LEU A 1 85 ? 3.604 9.908 -0.219 1.00 0.00 85 LEU A N 10
ATOM 15612 C CA . LEU A 1 85 ? 3.931 9.168 -1.454 1.00 0.00 85 LEU A CA 10
ATOM 15613 C C . LEU A 1 85 ? 3.315 9.863 -2.674 1.00 0.00 85 LEU A C 10
ATOM 15614 O O . LEU A 1 85 ? 2.096 10.084 -2.722 1.00 0.00 85 LEU A O 10
ATOM 15630 N N . GLU A 1 86 ? 4.167 10.214 -3.638 1.00 0.00 86 GLU A N 10
ATOM 15631 C CA . GLU A 1 86 ? 3.735 10.835 -4.909 1.00 0.00 86 GLU A CA 10
ATOM 15632 C C . GLU A 1 86 ? 3.519 9.761 -5.990 1.00 0.00 86 GLU A C 10
ATOM 15633 O O . GLU A 1 86 ? 2.778 9.984 -6.956 1.00 0.00 86 GLU A O 10
ATOM 15645 N N . THR A 1 87 ? 4.175 8.589 -5.810 1.00 0.00 87 THR A N 10
ATOM 15646 C CA . THR A 1 87 ? 4.097 7.453 -6.757 1.00 0.00 87 THR A CA 10
ATOM 15647 C C . THR A 1 87 ? 3.865 6.122 -6.011 1.00 0.00 87 THR A C 10
ATOM 15648 O O . THR A 1 87 ? 4.152 5.991 -4.804 1.00 0.00 87 THR A O 10
ATOM 15659 N N . VAL A 1 88 ? 3.352 5.128 -6.759 1.00 0.00 88 VAL A N 10
ATOM 15660 C CA . VAL A 1 88 ? 3.179 3.755 -6.253 1.00 0.00 88 VAL A CA 10
ATOM 15661 C C . VAL A 1 88 ? 4.553 3.088 -6.050 1.00 0.00 88 VAL A C 10
ATOM 15662 O O . VAL A 1 88 ? 4.701 2.209 -5.210 1.00 0.00 88 VAL A O 10
ATOM 15675 N N . ASP A 1 89 ? 5.552 3.544 -6.828 1.00 0.00 89 ASP A N 10
ATOM 15676 C CA . ASP A 1 89 ? 6.945 3.094 -6.695 1.00 0.00 89 ASP A CA 10
ATOM 15677 C C . ASP A 1 89 ? 7.488 3.436 -5.297 1.00 0.00 89 ASP A C 10
ATOM 15678 O O . ASP A 1 89 ? 8.106 2.593 -4.651 1.00 0.00 89 ASP A O 10
ATOM 15687 N N . GLU A 1 90 ? 7.194 4.672 -4.836 1.00 0.00 90 GLU A N 10
ATOM 15688 C CA . GLU A 1 90 ? 7.492 5.118 -3.462 1.00 0.00 90 GLU A CA 10
ATOM 15689 C C . GLU A 1 90 ? 6.760 4.249 -2.411 1.00 0.00 90 GLU A C 10
ATOM 15690 O O . GLU A 1 90 ? 7.276 4.059 -1.311 1.00 0.00 90 GLU A O 10
ATOM 15702 N N . LEU A 1 91 ? 5.555 3.746 -2.753 1.00 0.00 91 LEU A N 10
ATOM 15703 C CA . LEU A 1 91 ? 4.794 2.811 -1.872 1.00 0.00 91 LEU A CA 10
ATOM 15704 C C . LEU A 1 91 ? 5.480 1.437 -1.737 1.00 0.00 91 LEU A C 10
ATOM 15705 O O . LEU A 1 91 ? 5.533 0.869 -0.636 1.00 0.00 91 LEU A O 10
ATOM 15721 N N . PHE A 1 92 ? 6.006 0.914 -2.857 1.00 0.00 92 PHE A N 10
ATOM 15722 C CA . PHE A 1 92 ? 6.799 -0.336 -2.860 1.00 0.00 92 PHE A CA 10
ATOM 15723 C C . PHE A 1 92 ? 8.056 -0.165 -1.975 1.00 0.00 92 PHE A C 10
ATOM 15724 O O . PHE A 1 92 ? 8.423 -1.067 -1.207 1.00 0.00 92 PHE A O 10
ATOM 15741 N N . GLN A 1 93 ? 8.674 1.033 -2.079 1.00 0.00 93 GLN A N 10
ATOM 15742 C CA . GLN A 1 93 ? 9.812 1.434 -1.236 1.00 0.00 93 GLN A CA 10
ATOM 15743 C C . GLN A 1 93 ? 9.400 1.529 0.242 1.00 0.00 93 GLN A C 10
ATOM 15744 O O . GLN A 1 93 ? 10.162 1.125 1.097 1.00 0.00 93 GLN A O 10
ATOM 15758 N N . LEU A 1 94 ? 8.189 2.073 0.502 1.00 0.00 94 LEU A N 10
ATOM 15759 C CA . LEU A 1 94 ? 7.660 2.321 1.866 1.00 0.00 94 LEU A CA 10
ATOM 15760 C C . LEU A 1 94 ? 7.569 1.020 2.660 1.00 0.00 94 LEU A C 10
ATOM 15761 O O . LEU A 1 94 ? 8.051 0.945 3.794 1.00 0.00 94 LEU A O 10
ATOM 15777 N N . VAL A 1 95 ? 6.953 -0.003 2.048 1.00 0.00 95 VAL A N 10
ATOM 15778 C CA . VAL A 1 95 ? 6.762 -1.300 2.701 1.00 0.00 95 VAL A CA 10
ATOM 15779 C C . VAL A 1 95 ? 8.132 -1.933 3.005 1.00 0.00 95 VAL A C 10
ATOM 15780 O O . VAL A 1 95 ? 8.397 -2.269 4.154 1.00 0.00 95 VAL A O 10
ATOM 15793 N N . GLU A 1 96 ? 9.014 -1.997 1.978 1.00 0.00 96 GLU A N 10
ATOM 15794 C CA . GLU A 1 96 ? 10.386 -2.570 2.113 1.00 0.00 96 GLU A CA 10
ATOM 15795 C C . GLU A 1 96 ? 11.281 -1.742 3.068 1.00 0.00 96 GLU A C 10
ATOM 15796 O O . GLU A 1 96 ? 12.227 -2.275 3.642 1.00 0.00 96 GLU A O 10
ATOM 15808 N N . LYS A 1 97 ? 10.956 -0.449 3.232 1.00 0.00 97 LYS A N 10
ATOM 15809 C CA . LYS A 1 97 ? 11.677 0.484 4.127 1.00 0.00 97 LYS A CA 10
ATOM 15810 C C . LYS A 1 97 ? 11.464 0.071 5.593 1.00 0.00 97 LYS A C 10
ATOM 15811 O O . LYS A 1 97 ? 12.416 -0.101 6.345 1.00 0.00 97 LYS A O 10
ATOM 15830 N N . HIS A 1 98 ? 10.188 -0.105 5.951 1.00 0.00 98 HIS A N 10
ATOM 15831 C CA . HIS A 1 98 ? 9.761 -0.450 7.328 1.00 0.00 98 HIS A CA 10
ATOM 15832 C C . HIS A 1 98 ? 9.881 -1.968 7.592 1.00 0.00 98 HIS A C 10
ATOM 15833 O O . HIS A 1 98 ? 9.862 -2.406 8.746 1.00 0.00 98 HIS A O 10
ATOM 15848 N N . ARG A 1 99 ? 9.998 -2.755 6.505 1.00 0.00 99 ARG A N 10
ATOM 15849 C CA . ARG A 1 99 ? 10.182 -4.225 6.556 1.00 0.00 99 ARG A CA 10
ATOM 15850 C C . ARG A 1 99 ? 11.662 -4.545 6.869 1.00 0.00 99 ARG A C 10
ATOM 15851 O O . ARG A 1 99 ? 11.954 -5.440 7.671 1.00 0.00 99 ARG A O 10
ATOM 15872 N N . ALA A 1 100 ? 12.581 -3.785 6.236 1.00 0.00 100 ALA A N 10
ATOM 15873 C CA . ALA A 1 100 ? 14.039 -3.928 6.441 1.00 0.00 100 ALA A CA 10
ATOM 15874 C C . ALA A 1 100 ? 14.472 -3.254 7.757 1.00 0.00 100 ALA A C 10
ATOM 15875 O O . ALA A 1 100 ? 15.154 -3.862 8.589 1.00 0.00 100 ALA A O 10
ATOM 15882 N N . ALA A 1 101 ? 14.076 -1.984 7.926 1.00 0.00 101 ALA A N 10
ATOM 15883 C CA . ALA A 1 101 ? 14.338 -1.215 9.151 1.00 0.00 101 ALA A CA 10
ATOM 15884 C C . ALA A 1 101 ? 13.243 -1.525 10.183 1.00 0.00 101 ALA A C 10
ATOM 15885 O O . ALA A 1 101 ? 12.139 -0.977 10.106 1.00 0.00 101 ALA A O 10
ATOM 15892 N N . GLY A 1 102 ? 13.546 -2.444 11.109 1.00 0.00 102 GLY A N 10
ATOM 15893 C CA . GLY A 1 102 ? 12.612 -2.838 12.167 1.00 0.00 102 GLY A CA 10
ATOM 15894 C C . GLY A 1 102 ? 13.339 -3.278 13.426 1.00 0.00 102 GLY A C 10
ATOM 15895 O O . GLY A 1 102 ? 12.905 -4.216 14.106 1.00 0.00 102 GLY A O 10
ATOM 15899 N N . SER A 1 103 ? 14.454 -2.591 13.731 1.00 0.00 103 SER A N 10
ATOM 15900 C CA . SER A 1 103 ? 15.268 -2.857 14.927 1.00 0.00 103 SER A CA 10
ATOM 15901 C C . SER A 1 103 ? 14.595 -2.210 16.166 1.00 0.00 103 SER A C 10
ATOM 15902 O O . SER A 1 103 ? 14.618 -0.969 16.288 1.00 0.00 103 SER A O 10
ATOM 15911 N N . MET A 1 1 ? 9.940 -46.754 -4.959 1.00 0.00 1 MET A N 11
ATOM 15912 C CA . MET A 1 1 ? 11.085 -46.494 -5.863 1.00 0.00 1 MET A CA 11
ATOM 15913 C C . MET A 1 1 ? 10.711 -45.397 -6.866 1.00 0.00 1 MET A C 11
ATOM 15914 O O . MET A 1 1 ? 9.598 -45.401 -7.403 1.00 0.00 1 MET A O 11
ATOM 15930 N N . GLY A 1 2 ? 11.655 -44.464 -7.105 1.00 0.00 2 GLY A N 11
ATOM 15931 C CA . GLY A 1 2 ? 11.509 -43.417 -8.113 1.00 0.00 2 GLY A CA 11
ATOM 15932 C C . GLY A 1 2 ? 10.604 -42.271 -7.679 1.00 0.00 2 GLY A C 11
ATOM 15933 O O . GLY A 1 2 ? 9.690 -41.896 -8.418 1.00 0.00 2 GLY A O 11
ATOM 15937 N N . SER A 1 3 ? 10.858 -41.721 -6.471 1.00 0.00 3 SER A N 11
ATOM 15938 C CA . SER A 1 3 ? 10.131 -40.553 -5.940 1.00 0.00 3 SER A CA 11
ATOM 15939 C C . SER A 1 3 ? 10.503 -39.294 -6.741 1.00 0.00 3 SER A C 11
ATOM 15940 O O . SER A 1 3 ? 11.567 -38.695 -6.523 1.00 0.00 3 SER A O 11
ATOM 15948 N N . SER A 1 4 ? 9.632 -38.923 -7.699 1.00 0.00 4 SER A N 11
ATOM 15949 C CA . SER A 1 4 ? 9.840 -37.772 -8.586 1.00 0.00 4 SER A CA 11
ATOM 15950 C C . SER A 1 4 ? 9.285 -36.497 -7.920 1.00 0.00 4 SER A C 11
ATOM 15951 O O . SER A 1 4 ? 8.104 -36.170 -8.067 1.00 0.00 4 SER A O 11
ATOM 15959 N N . HIS A 1 5 ? 10.129 -35.833 -7.114 1.00 0.00 5 HIS A N 11
ATOM 15960 C CA . HIS A 1 5 ? 9.821 -34.542 -6.468 1.00 0.00 5 HIS A CA 11
ATOM 15961 C C . HIS A 1 5 ? 10.904 -33.536 -6.877 1.00 0.00 5 HIS A C 11
ATOM 15962 O O . HIS A 1 5 ? 11.804 -33.202 -6.104 1.00 0.00 5 HIS A O 11
ATOM 15977 N N . ASP A 1 6 ? 10.820 -33.086 -8.131 1.00 0.00 6 ASP A N 11
ATOM 15978 C CA . ASP A 1 6 ? 11.820 -32.191 -8.760 1.00 0.00 6 ASP A CA 11
ATOM 15979 C C . ASP A 1 6 ? 11.112 -31.045 -9.512 1.00 0.00 6 ASP A C 11
ATOM 15980 O O . ASP A 1 6 ? 11.684 -30.425 -10.421 1.00 0.00 6 ASP A O 11
ATOM 15989 N N . HIS A 1 7 ? 9.875 -30.755 -9.076 1.00 0.00 7 HIS A N 11
ATOM 15990 C CA . HIS A 1 7 ? 9.030 -29.691 -9.632 1.00 0.00 7 HIS A CA 11
ATOM 15991 C C . HIS A 1 7 ? 9.499 -28.305 -9.118 1.00 0.00 7 HIS A C 11
ATOM 15992 O O . HIS A 1 7 ? 9.189 -27.910 -7.984 1.00 0.00 7 HIS A O 11
ATOM 16007 N N . HIS A 1 8 ? 10.293 -27.609 -9.947 1.00 0.00 8 HIS A N 11
ATOM 16008 C CA . HIS A 1 8 ? 10.797 -26.245 -9.677 1.00 0.00 8 HIS A CA 11
ATOM 16009 C C . HIS A 1 8 ? 10.358 -25.335 -10.837 1.00 0.00 8 HIS A C 11
ATOM 16010 O O . HIS A 1 8 ? 10.606 -25.675 -12.006 1.00 0.00 8 HIS A O 11
ATOM 16025 N N . HIS A 1 9 ? 9.712 -24.189 -10.525 1.00 0.00 9 HIS A N 11
ATOM 16026 C CA . HIS A 1 9 ? 9.237 -23.249 -11.558 1.00 0.00 9 HIS A CA 11
ATOM 16027 C C . HIS A 1 9 ? 10.443 -22.556 -12.246 1.00 0.00 9 HIS A C 11
ATOM 16028 O O . HIS A 1 9 ? 11.190 -21.792 -11.624 1.00 0.00 9 HIS A O 11
ATOM 16043 N N . HIS A 1 10 ? 10.671 -22.913 -13.515 1.00 0.00 10 HIS A N 11
ATOM 16044 C CA . HIS A 1 10 ? 11.689 -22.276 -14.360 1.00 0.00 10 HIS A CA 11
ATOM 16045 C C . HIS A 1 10 ? 11.056 -21.033 -15.025 1.00 0.00 10 HIS A C 11
ATOM 16046 O O . HIS A 1 10 ? 10.462 -21.123 -16.114 1.00 0.00 10 HIS A O 11
ATOM 16061 N N . SER A 1 11 ? 11.132 -19.888 -14.311 1.00 0.00 11 SER A N 11
ATOM 16062 C CA . SER A 1 11 ? 10.557 -18.612 -14.762 1.00 0.00 11 SER A CA 11
ATOM 16063 C C . SER A 1 11 ? 11.307 -18.105 -16.007 1.00 0.00 11 SER A C 11
ATOM 16064 O O . SER A 1 11 ? 12.528 -17.949 -15.986 1.00 0.00 11 SER A O 11
ATOM 16072 N N . SER A 1 12 ? 10.563 -17.901 -17.104 1.00 0.00 12 SER A N 11
ATOM 16073 C CA . SER A 1 12 ? 11.115 -17.451 -18.390 1.00 0.00 12 SER A CA 11
ATOM 16074 C C . SER A 1 12 ? 10.734 -15.980 -18.640 1.00 0.00 12 SER A C 11
ATOM 16075 O O . SER A 1 12 ? 9.684 -15.521 -18.164 1.00 0.00 12 SER A O 11
ATOM 16083 N N . GLY A 1 13 ? 11.593 -15.263 -19.392 1.00 0.00 13 GLY A N 11
ATOM 16084 C CA . GLY A 1 13 ? 11.375 -13.853 -19.729 1.00 0.00 13 GLY A CA 11
ATOM 16085 C C . GLY A 1 13 ? 10.320 -13.688 -20.812 1.00 0.00 13 GLY A C 11
ATOM 16086 O O . GLY A 1 13 ? 10.644 -13.464 -21.992 1.00 0.00 13 GLY A O 11
ATOM 16090 N N . ARG A 1 14 ? 9.050 -13.817 -20.401 1.00 0.00 14 ARG A N 11
ATOM 16091 C CA . ARG A 1 14 ? 7.879 -13.728 -21.280 1.00 0.00 14 ARG A CA 11
ATOM 16092 C C . ARG A 1 14 ? 6.957 -12.598 -20.801 1.00 0.00 14 ARG A C 11
ATOM 16093 O O . ARG A 1 14 ? 6.252 -12.748 -19.793 1.00 0.00 14 ARG A O 11
ATOM 16114 N N . GLU A 1 15 ? 7.005 -11.462 -21.535 1.00 0.00 15 GLU A N 11
ATOM 16115 C CA . GLU A 1 15 ? 6.239 -10.238 -21.221 1.00 0.00 15 GLU A CA 11
ATOM 16116 C C . GLU A 1 15 ? 4.715 -10.487 -21.330 1.00 0.00 15 GLU A C 11
ATOM 16117 O O . GLU A 1 15 ? 4.154 -10.554 -22.430 1.00 0.00 15 GLU A O 11
ATOM 16129 N N . ASN A 1 16 ? 4.081 -10.702 -20.154 1.00 0.00 16 ASN A N 11
ATOM 16130 C CA . ASN A 1 16 ? 2.614 -10.874 -20.006 1.00 0.00 16 ASN A CA 11
ATOM 16131 C C . ASN A 1 16 ? 2.085 -12.153 -20.703 1.00 0.00 16 ASN A C 11
ATOM 16132 O O . ASN A 1 16 ? 0.867 -12.357 -20.784 1.00 0.00 16 ASN A O 11
ATOM 16143 N N . LEU A 1 17 ? 3.008 -13.038 -21.144 1.00 0.00 17 LEU A N 11
ATOM 16144 C CA . LEU A 1 17 ? 2.659 -14.300 -21.824 1.00 0.00 17 LEU A CA 11
ATOM 16145 C C . LEU A 1 17 ? 2.577 -15.436 -20.783 1.00 0.00 17 LEU A C 11
ATOM 16146 O O . LEU A 1 17 ? 3.296 -16.438 -20.857 1.00 0.00 17 LEU A O 11
ATOM 16162 N N . TYR A 1 18 ? 1.704 -15.221 -19.788 1.00 0.00 18 TYR A N 11
ATOM 16163 C CA . TYR A 1 18 ? 1.375 -16.199 -18.740 1.00 0.00 18 TYR A CA 11
ATOM 16164 C C . TYR A 1 18 ? -0.076 -15.951 -18.283 1.00 0.00 18 TYR A C 11
ATOM 16165 O O . TYR A 1 18 ? -0.345 -15.459 -17.180 1.00 0.00 18 TYR A O 11
ATOM 16183 N N . PHE A 1 19 ? -1.008 -16.261 -19.201 1.00 0.00 19 PHE A N 11
ATOM 16184 C CA . PHE A 1 19 ? -2.454 -16.103 -18.982 1.00 0.00 19 PHE A CA 11
ATOM 16185 C C . PHE A 1 19 ? -2.941 -17.120 -17.932 1.00 0.00 19 PHE A C 11
ATOM 16186 O O . PHE A 1 19 ? -3.763 -16.793 -17.075 1.00 0.00 19 PHE A O 11
ATOM 16203 N N . GLN A 1 20 ? -2.403 -18.347 -18.002 1.00 0.00 20 GLN A N 11
ATOM 16204 C CA . GLN A 1 20 ? -2.753 -19.433 -17.070 1.00 0.00 20 GLN A CA 11
ATOM 16205 C C . GLN A 1 20 ? -1.505 -20.276 -16.751 1.00 0.00 20 GLN A C 11
ATOM 16206 O O . GLN A 1 20 ? -0.689 -20.550 -17.632 1.00 0.00 20 GLN A O 11
ATOM 16220 N N . GLY A 1 21 ? -1.373 -20.661 -15.479 1.00 0.00 21 GLY A N 11
ATOM 16221 C CA . GLY A 1 21 ? -0.255 -21.460 -14.991 1.00 0.00 21 GLY A CA 11
ATOM 16222 C C . GLY A 1 21 ? -0.134 -21.301 -13.488 1.00 0.00 21 GLY A C 11
ATOM 16223 O O . GLY A 1 21 ? -0.599 -22.157 -12.728 1.00 0.00 21 GLY A O 11
ATOM 16227 N N . HIS A 1 22 ? 0.462 -20.164 -13.073 1.00 0.00 22 HIS A N 11
ATOM 16228 C CA . HIS A 1 22 ? 0.547 -19.732 -11.663 1.00 0.00 22 HIS A CA 11
ATOM 16229 C C . HIS A 1 22 ? 1.002 -18.260 -11.619 1.00 0.00 22 HIS A C 11
ATOM 16230 O O . HIS A 1 22 ? 2.027 -17.897 -12.222 1.00 0.00 22 HIS A O 11
ATOM 16245 N N . MET A 1 23 ? 0.205 -17.407 -10.959 1.00 0.00 23 MET A N 11
ATOM 16246 C CA . MET A 1 23 ? 0.518 -15.977 -10.786 1.00 0.00 23 MET A CA 11
ATOM 16247 C C . MET A 1 23 ? 1.401 -15.798 -9.531 1.00 0.00 23 MET A C 11
ATOM 16248 O O . MET A 1 23 ? 1.223 -16.550 -8.564 1.00 0.00 23 MET A O 11
ATOM 16262 N N . PRO A 1 24 ? 2.378 -14.823 -9.533 1.00 0.00 24 PRO A N 11
ATOM 16263 C CA . PRO A 1 24 ? 3.267 -14.554 -8.364 1.00 0.00 24 PRO A CA 11
ATOM 16264 C C . PRO A 1 24 ? 2.481 -14.325 -7.047 1.00 0.00 24 PRO A C 11
ATOM 16265 O O . PRO A 1 24 ? 1.553 -13.519 -7.014 1.00 0.00 24 PRO A O 11
ATOM 16276 N N . ASN A 1 25 ? 2.845 -15.062 -5.980 1.00 0.00 25 ASN A N 11
ATOM 16277 C CA . ASN A 1 25 ? 2.214 -14.927 -4.641 1.00 0.00 25 ASN A CA 11
ATOM 16278 C C . ASN A 1 25 ? 3.139 -14.131 -3.684 1.00 0.00 25 ASN A C 11
ATOM 16279 O O . ASN A 1 25 ? 3.023 -14.222 -2.454 1.00 0.00 25 ASN A O 11
ATOM 16290 N N . ASP A 1 26 ? 4.028 -13.320 -4.284 1.00 0.00 26 ASP A N 11
ATOM 16291 C CA . ASP A 1 26 ? 5.092 -12.581 -3.580 1.00 0.00 26 ASP A CA 11
ATOM 16292 C C . ASP A 1 26 ? 4.548 -11.260 -2.988 1.00 0.00 26 ASP A C 11
ATOM 16293 O O . ASP A 1 26 ? 3.431 -10.837 -3.322 1.00 0.00 26 ASP A O 11
ATOM 16302 N N . MET A 1 27 ? 5.354 -10.624 -2.103 1.00 0.00 27 MET A N 11
ATOM 16303 C CA . MET A 1 27 ? 5.028 -9.324 -1.471 1.00 0.00 27 MET A CA 11
ATOM 16304 C C . MET A 1 27 ? 4.856 -8.208 -2.517 1.00 0.00 27 MET A C 11
ATOM 16305 O O . MET A 1 27 ? 4.103 -7.257 -2.286 1.00 0.00 27 MET A O 11
ATOM 16319 N N . GLU A 1 28 ? 5.557 -8.348 -3.670 1.00 0.00 28 GLU A N 11
ATOM 16320 C CA . GLU A 1 28 ? 5.430 -7.427 -4.811 1.00 0.00 28 GLU A CA 11
ATOM 16321 C C . GLU A 1 28 ? 3.987 -7.411 -5.330 1.00 0.00 28 GLU A C 11
ATOM 16322 O O . GLU A 1 28 ? 3.360 -6.345 -5.459 1.00 0.00 28 GLU A O 11
ATOM 16334 N N . ASP A 1 29 ? 3.484 -8.622 -5.616 1.00 0.00 29 ASP A N 11
ATOM 16335 C CA . ASP A 1 29 ? 2.131 -8.818 -6.141 1.00 0.00 29 ASP A CA 11
ATOM 16336 C C . ASP A 1 29 ? 1.094 -8.406 -5.097 1.00 0.00 29 ASP A C 11
ATOM 16337 O O . ASP A 1 29 ? 0.053 -7.883 -5.448 1.00 0.00 29 ASP A O 11
ATOM 16346 N N . HIS A 1 30 ? 1.412 -8.647 -3.804 1.00 0.00 30 HIS A N 11
ATOM 16347 C CA . HIS A 1 30 ? 0.536 -8.285 -2.669 1.00 0.00 30 HIS A CA 11
ATOM 16348 C C . HIS A 1 30 ? 0.347 -6.757 -2.553 1.00 0.00 30 HIS A C 11
ATOM 16349 O O . HIS A 1 30 ? -0.748 -6.304 -2.238 1.00 0.00 30 HIS A O 11
ATOM 16364 N N . LEU A 1 31 ? 1.420 -5.980 -2.812 1.00 0.00 31 LEU A N 11
ATOM 16365 C CA . LEU A 1 31 ? 1.348 -4.498 -2.836 1.00 0.00 31 LEU A CA 11
ATOM 16366 C C . LEU A 1 31 ? 0.533 -4.005 -4.043 1.00 0.00 31 LEU A C 11
ATOM 16367 O O . LEU A 1 31 ? -0.260 -3.060 -3.938 1.00 0.00 31 LEU A O 11
ATOM 16383 N N . LEU A 1 32 ? 0.711 -4.687 -5.173 1.00 0.00 32 LEU A N 11
ATOM 16384 C CA . LEU A 1 32 ? 0.003 -4.383 -6.427 1.00 0.00 32 LEU A CA 11
ATOM 16385 C C . LEU A 1 32 ? -1.512 -4.708 -6.274 1.00 0.00 32 LEU A C 11
ATOM 16386 O O . LEU A 1 32 ? -2.389 -3.968 -6.753 1.00 0.00 32 LEU A O 11
ATOM 16402 N N . THR A 1 33 ? -1.780 -5.804 -5.542 1.00 0.00 33 THR A N 11
ATOM 16403 C CA . THR A 1 33 ? -3.129 -6.331 -5.289 1.00 0.00 33 THR A CA 11
ATOM 16404 C C . THR A 1 33 ? -3.861 -5.484 -4.235 1.00 0.00 33 THR A C 11
ATOM 16405 O O . THR A 1 33 ? -5.060 -5.256 -4.367 1.00 0.00 33 THR A O 11
ATOM 16416 N N . VAL A 1 34 ? -3.137 -5.000 -3.203 1.00 0.00 34 VAL A N 11
ATOM 16417 C CA . VAL A 1 34 ? -3.770 -4.248 -2.100 1.00 0.00 34 VAL A CA 11
ATOM 16418 C C . VAL A 1 34 ? -4.272 -2.880 -2.595 1.00 0.00 34 VAL A C 11
ATOM 16419 O O . VAL A 1 34 ? -5.333 -2.411 -2.174 1.00 0.00 34 VAL A O 11
ATOM 16432 N N . LEU A 1 35 ? -3.516 -2.273 -3.531 1.00 0.00 35 LEU A N 11
ATOM 16433 C CA . LEU A 1 35 ? -3.935 -1.035 -4.210 1.00 0.00 35 LEU A CA 11
ATOM 16434 C C . LEU A 1 35 ? -5.148 -1.301 -5.117 1.00 0.00 35 LEU A C 11
ATOM 16435 O O . LEU A 1 35 ? -6.061 -0.479 -5.195 1.00 0.00 35 LEU A O 11
ATOM 16451 N N . SER A 1 36 ? -5.129 -2.462 -5.801 1.00 0.00 36 SER A N 11
ATOM 16452 C CA . SER A 1 36 ? -6.210 -2.896 -6.706 1.00 0.00 36 SER A CA 11
ATOM 16453 C C . SER A 1 36 ? -7.557 -3.022 -5.967 1.00 0.00 36 SER A C 11
ATOM 16454 O O . SER A 1 36 ? -8.564 -2.430 -6.376 1.00 0.00 36 SER A O 11
ATOM 16462 N N . VAL A 1 37 ? -7.531 -3.764 -4.852 1.00 0.00 37 VAL A N 11
ATOM 16463 C CA . VAL A 1 37 ? -8.725 -4.101 -4.061 1.00 0.00 37 VAL A CA 11
ATOM 16464 C C . VAL A 1 37 ? -9.271 -2.866 -3.315 1.00 0.00 37 VAL A C 11
ATOM 16465 O O . VAL A 1 37 ? -10.480 -2.607 -3.345 1.00 0.00 37 VAL A O 11
ATOM 16478 N N . ALA A 1 38 ? -8.366 -2.102 -2.672 1.00 0.00 38 ALA A N 11
ATOM 16479 C CA . ALA A 1 38 ? -8.739 -0.935 -1.843 1.00 0.00 38 ALA A CA 11
ATOM 16480 C C . ALA A 1 38 ? -9.317 0.214 -2.703 1.00 0.00 38 ALA A C 11
ATOM 16481 O O . ALA A 1 38 ? -10.241 0.911 -2.270 1.00 0.00 38 ALA A O 11
ATOM 16488 N N . SER A 1 39 ? -8.768 0.396 -3.924 1.00 0.00 39 SER A N 11
ATOM 16489 C CA . SER A 1 39 ? -9.235 1.440 -4.872 1.00 0.00 39 SER A CA 11
ATOM 16490 C C . SER A 1 39 ? -10.423 0.943 -5.729 1.00 0.00 39 SER A C 11
ATOM 16491 O O . SER A 1 39 ? -11.114 1.750 -6.353 1.00 0.00 39 SER A O 11
ATOM 16499 N N . GLY A 1 40 ? -10.644 -0.391 -5.755 1.00 0.00 40 GLY A N 11
ATOM 16500 C CA . GLY A 1 40 ? -11.737 -1.003 -6.532 1.00 0.00 40 GLY A CA 11
ATOM 16501 C C . GLY A 1 40 ? -11.417 -1.154 -8.020 1.00 0.00 40 GLY A C 11
ATOM 16502 O O . GLY A 1 40 ? -12.281 -1.544 -8.811 1.00 0.00 40 GLY A O 11
ATOM 16506 N N . VAL A 1 41 ? -10.164 -0.850 -8.386 1.00 0.00 41 VAL A N 11
ATOM 16507 C CA . VAL A 1 41 ? -9.657 -0.887 -9.768 1.00 0.00 41 VAL A CA 11
ATOM 16508 C C . VAL A 1 41 ? -9.115 -2.291 -10.122 1.00 0.00 41 VAL A C 11
ATOM 16509 O O . VAL A 1 41 ? -8.879 -3.098 -9.227 1.00 0.00 41 VAL A O 11
ATOM 16522 N N . PRO A 1 42 ? -8.964 -2.621 -11.440 1.00 0.00 42 PRO A N 11
ATOM 16523 C CA . PRO A 1 42 ? -8.122 -3.757 -11.883 1.00 0.00 42 PRO A CA 11
ATOM 16524 C C . PRO A 1 42 ? -6.638 -3.546 -11.491 1.00 0.00 42 PRO A C 11
ATOM 16525 O O . PRO A 1 42 ? -6.154 -2.407 -11.441 1.00 0.00 42 PRO A O 11
ATOM 16536 N N . LYS A 1 43 ? -5.926 -4.653 -11.234 1.00 0.00 43 LYS A N 11
ATOM 16537 C CA . LYS A 1 43 ? -4.470 -4.637 -10.962 1.00 0.00 43 LYS A CA 11
ATOM 16538 C C . LYS A 1 43 ? -3.681 -4.287 -12.248 1.00 0.00 43 LYS A C 11
ATOM 16539 O O . LYS A 1 43 ? -2.522 -3.870 -12.183 1.00 0.00 43 LYS A O 11
ATOM 16558 N N . GLU A 1 44 ? -4.351 -4.462 -13.407 1.00 0.00 44 GLU A N 11
ATOM 16559 C CA . GLU A 1 44 ? -3.839 -4.046 -14.735 1.00 0.00 44 GLU A CA 11
ATOM 16560 C C . GLU A 1 44 ? -3.533 -2.529 -14.808 1.00 0.00 44 GLU A C 11
ATOM 16561 O O . GLU A 1 44 ? -2.671 -2.107 -15.592 1.00 0.00 44 GLU A O 11
ATOM 16573 N N . GLU A 1 45 ? -4.247 -1.731 -13.989 1.00 0.00 45 GLU A N 11
ATOM 16574 C CA . GLU A 1 45 ? -4.075 -0.262 -13.911 1.00 0.00 45 GLU A CA 11
ATOM 16575 C C . GLU A 1 45 ? -2.762 0.115 -13.195 1.00 0.00 45 GLU A C 11
ATOM 16576 O O . GLU A 1 45 ? -2.279 1.246 -13.308 1.00 0.00 45 GLU A O 11
ATOM 16588 N N . ILE A 1 46 ? -2.186 -0.861 -12.468 1.00 0.00 46 ILE A N 11
ATOM 16589 C CA . ILE A 1 46 ? -1.096 -0.627 -11.505 1.00 0.00 46 ILE A CA 11
ATOM 16590 C C . ILE A 1 46 ? 0.167 -1.424 -11.892 1.00 0.00 46 ILE A C 11
ATOM 16591 O O . ILE A 1 46 ? 0.118 -2.644 -12.070 1.00 0.00 46 ILE A O 11
ATOM 16607 N N . SER A 1 47 ? 1.284 -0.709 -12.024 1.00 0.00 47 SER A N 11
ATOM 16608 C CA . SER A 1 47 ? 2.632 -1.287 -12.157 1.00 0.00 47 SER A CA 11
ATOM 16609 C C . SER A 1 47 ? 3.528 -0.665 -11.069 1.00 0.00 47 SER A C 11
ATOM 16610 O O . SER A 1 47 ? 3.074 0.205 -10.308 1.00 0.00 47 SER A O 11
ATOM 16618 N N . ARG A 1 48 ? 4.790 -1.114 -10.990 1.00 0.00 48 ARG A N 11
ATOM 16619 C CA . ARG A 1 48 ? 5.749 -0.616 -9.984 1.00 0.00 48 ARG A CA 11
ATOM 16620 C C . ARG A 1 48 ? 6.132 0.851 -10.265 1.00 0.00 48 ARG A C 11
ATOM 16621 O O . ARG A 1 48 ? 6.226 1.659 -9.350 1.00 0.00 48 ARG A O 11
ATOM 16642 N N . ASP A 1 49 ? 6.293 1.177 -11.553 1.00 0.00 49 ASP A N 11
ATOM 16643 C CA . ASP A 1 49 ? 6.697 2.525 -12.018 1.00 0.00 49 ASP A CA 11
ATOM 16644 C C . ASP A 1 49 ? 5.492 3.480 -12.140 1.00 0.00 49 ASP A C 11
ATOM 16645 O O . ASP A 1 49 ? 5.667 4.666 -12.436 1.00 0.00 49 ASP A O 11
ATOM 16654 N N . SER A 1 50 ? 4.275 2.955 -11.893 1.00 0.00 50 SER A N 11
ATOM 16655 C CA . SER A 1 50 ? 3.029 3.745 -11.938 1.00 0.00 50 SER A CA 11
ATOM 16656 C C . SER A 1 50 ? 2.910 4.704 -10.737 1.00 0.00 50 SER A C 11
ATOM 16657 O O . SER A 1 50 ? 3.635 4.566 -9.740 1.00 0.00 50 SER A O 11
ATOM 16665 N N . ARG A 1 51 ? 1.987 5.681 -10.849 1.00 0.00 51 ARG A N 11
ATOM 16666 C CA . ARG A 1 51 ? 1.644 6.593 -9.742 1.00 0.00 51 ARG A CA 11
ATOM 16667 C C . ARG A 1 51 ? 0.223 6.296 -9.223 1.00 0.00 51 ARG A C 11
ATOM 16668 O O . ARG A 1 51 ? -0.727 6.129 -10.002 1.00 0.00 51 ARG A O 11
ATOM 16689 N N . MET A 1 52 ? 0.114 6.198 -7.886 1.00 0.00 52 MET A N 11
ATOM 16690 C CA . MET A 1 52 ? -1.167 6.092 -7.172 1.00 0.00 52 MET A CA 11
ATOM 16691 C C . MET A 1 52 ? -1.792 7.514 -7.031 1.00 0.00 52 MET A C 11
ATOM 16692 O O . MET A 1 52 ? -1.884 8.094 -5.936 1.00 0.00 52 MET A O 11
ATOM 16706 N N . GLU A 1 53 ? -2.196 8.082 -8.178 1.00 0.00 53 GLU A N 11
ATOM 16707 C CA . GLU A 1 53 ? -2.744 9.446 -8.251 1.00 0.00 53 GLU A CA 11
ATOM 16708 C C . GLU A 1 53 ? -4.262 9.374 -7.965 1.00 0.00 53 GLU A C 11
ATOM 16709 O O . GLU A 1 53 ? -4.717 9.798 -6.899 1.00 0.00 53 GLU A O 11
ATOM 16721 N N . ASP A 1 54 ? -5.028 8.812 -8.919 1.00 0.00 54 ASP A N 11
ATOM 16722 C CA . ASP A 1 54 ? -6.472 8.513 -8.736 1.00 0.00 54 ASP A CA 11
ATOM 16723 C C . ASP A 1 54 ? -6.655 7.344 -7.747 1.00 0.00 54 ASP A C 11
ATOM 16724 O O . ASP A 1 54 ? -7.646 7.273 -7.012 1.00 0.00 54 ASP A O 11
ATOM 16733 N N . LEU A 1 55 ? -5.665 6.443 -7.751 1.00 0.00 55 LEU A N 11
ATOM 16734 C CA . LEU A 1 55 ? -5.683 5.183 -7.001 1.00 0.00 55 LEU A CA 11
ATOM 16735 C C . LEU A 1 55 ? -5.056 5.414 -5.627 1.00 0.00 55 LEU A C 11
ATOM 16736 O O . LEU A 1 55 ? -4.099 6.175 -5.532 1.00 0.00 55 LEU A O 11
ATOM 16752 N N . ALA A 1 56 ? -5.632 4.796 -4.578 1.00 0.00 56 ALA A N 11
ATOM 16753 C CA . ALA A 1 56 ? -5.060 4.729 -3.206 1.00 0.00 56 ALA A CA 11
ATOM 16754 C C . ALA A 1 56 ? -5.159 6.051 -2.397 1.00 0.00 56 ALA A C 11
ATOM 16755 O O . ALA A 1 56 ? -5.419 6.005 -1.197 1.00 0.00 56 ALA A O 11
ATOM 16762 N N . PHE A 1 57 ? -4.983 7.209 -3.073 1.00 0.00 57 PHE A N 11
ATOM 16763 C CA . PHE A 1 57 ? -4.747 8.524 -2.441 1.00 0.00 57 PHE A CA 11
ATOM 16764 C C . PHE A 1 57 ? -5.928 9.018 -1.572 1.00 0.00 57 PHE A C 11
ATOM 16765 O O . PHE A 1 57 ? -5.716 9.772 -0.610 1.00 0.00 57 PHE A O 11
ATOM 16782 N N . ASP A 1 58 ? -7.153 8.606 -1.936 1.00 0.00 58 ASP A N 11
ATOM 16783 C CA . ASP A 1 58 ? -8.382 8.932 -1.180 1.00 0.00 58 ASP A CA 11
ATOM 16784 C C . ASP A 1 58 ? -8.248 8.495 0.293 1.00 0.00 58 ASP A C 11
ATOM 16785 O O . ASP A 1 58 ? -7.794 7.393 0.548 1.00 0.00 58 ASP A O 11
ATOM 16794 N N . SER A 1 59 ? -8.670 9.362 1.239 1.00 0.00 59 SER A N 11
ATOM 16795 C CA . SER A 1 59 ? -8.439 9.156 2.688 1.00 0.00 59 SER A CA 11
ATOM 16796 C C . SER A 1 59 ? -9.088 7.864 3.236 1.00 0.00 59 SER A C 11
ATOM 16797 O O . SER A 1 59 ? -8.537 7.227 4.145 1.00 0.00 59 SER A O 11
ATOM 16805 N N . LEU A 1 60 ? -10.245 7.484 2.663 1.00 0.00 60 LEU A N 11
ATOM 16806 C CA . LEU A 1 60 ? -10.957 6.244 3.026 1.00 0.00 60 LEU A CA 11
ATOM 16807 C C . LEU A 1 60 ? -10.164 5.016 2.529 1.00 0.00 60 LEU A C 11
ATOM 16808 O O . LEU A 1 60 ? -10.073 3.989 3.225 1.00 0.00 60 LEU A O 11
ATOM 16824 N N . VAL A 1 61 ? -9.564 5.159 1.332 1.00 0.00 61 VAL A N 11
ATOM 16825 C CA . VAL A 1 61 ? -8.742 4.099 0.716 1.00 0.00 61 VAL A CA 11
ATOM 16826 C C . VAL A 1 61 ? -7.391 3.956 1.449 1.00 0.00 61 VAL A C 11
ATOM 16827 O O . VAL A 1 61 ? -6.913 2.839 1.627 1.00 0.00 61 VAL A O 11
ATOM 16840 N N . VAL A 1 62 ? -6.799 5.096 1.879 1.00 0.00 62 VAL A N 11
ATOM 16841 C CA . VAL A 1 62 ? -5.554 5.126 2.699 1.00 0.00 62 VAL A CA 11
ATOM 16842 C C . VAL A 1 62 ? -5.807 4.493 4.078 1.00 0.00 62 VAL A C 11
ATOM 16843 O O . VAL A 1 62 ? -4.923 3.839 4.634 1.00 0.00 62 VAL A O 11
ATOM 16856 N N . SER A 1 63 ? -7.030 4.694 4.606 1.00 0.00 63 SER A N 11
ATOM 16857 C CA . SER A 1 63 ? -7.455 4.129 5.893 1.00 0.00 63 SER A CA 11
ATOM 16858 C C . SER A 1 63 ? -7.444 2.588 5.817 1.00 0.00 63 SER A C 11
ATOM 16859 O O . SER A 1 63 ? -6.841 1.924 6.666 1.00 0.00 63 SER A O 11
ATOM 16867 N N . GLU A 1 64 ? -8.065 2.046 4.751 1.00 0.00 64 GLU A N 11
ATOM 16868 C CA . GLU A 1 64 ? -8.127 0.594 4.506 1.00 0.00 64 GLU A CA 11
ATOM 16869 C C . GLU A 1 64 ? -6.720 0.038 4.185 1.00 0.00 64 GLU A C 11
ATOM 16870 O O . GLU A 1 64 ? -6.322 -1.000 4.715 1.00 0.00 64 GLU A O 11
ATOM 16882 N N . LEU A 1 65 ? -5.964 0.795 3.365 1.00 0.00 65 LEU A N 11
ATOM 16883 C CA . LEU A 1 65 ? -4.610 0.425 2.884 1.00 0.00 65 LEU A CA 11
ATOM 16884 C C . LEU A 1 65 ? -3.627 0.275 4.056 1.00 0.00 65 LEU A C 11
ATOM 16885 O O . LEU A 1 65 ? -2.865 -0.691 4.110 1.00 0.00 65 LEU A O 11
ATOM 16901 N N . SER A 1 66 ? -3.682 1.237 4.994 1.00 0.00 66 SER A N 11
ATOM 16902 C CA . SER A 1 66 ? -2.819 1.265 6.185 1.00 0.00 66 SER A CA 11
ATOM 16903 C C . SER A 1 66 ? -3.124 0.093 7.107 1.00 0.00 66 SER A C 11
ATOM 16904 O O . SER A 1 66 ? -2.209 -0.452 7.711 1.00 0.00 66 SER A O 11
ATOM 16912 N N . LEU A 1 67 ? -4.421 -0.287 7.197 1.00 0.00 67 LEU A N 11
ATOM 16913 C CA . LEU A 1 67 ? -4.856 -1.483 7.946 1.00 0.00 67 LEU A CA 11
ATOM 16914 C C . LEU A 1 67 ? -4.283 -2.769 7.319 1.00 0.00 67 LEU A C 11
ATOM 16915 O O . LEU A 1 67 ? -3.849 -3.667 8.037 1.00 0.00 67 LEU A O 11
ATOM 16931 N N . LYS A 1 68 ? -4.271 -2.831 5.979 1.00 0.00 68 LYS A N 11
ATOM 16932 C CA . LYS A 1 68 ? -3.780 -4.006 5.233 1.00 0.00 68 LYS A CA 11
ATOM 16933 C C . LYS A 1 68 ? -2.259 -4.181 5.413 1.00 0.00 68 LYS A C 11
ATOM 16934 O O . LYS A 1 68 ? -1.785 -5.293 5.637 1.00 0.00 68 LYS A O 11
ATOM 16953 N N . LEU A 1 69 ? -1.504 -3.067 5.321 1.00 0.00 69 LEU A N 11
ATOM 16954 C CA . LEU A 1 69 ? -0.036 -3.081 5.511 1.00 0.00 69 LEU A CA 11
ATOM 16955 C C . LEU A 1 69 ? 0.306 -3.414 6.971 1.00 0.00 69 LEU A C 11
ATOM 16956 O O . LEU A 1 69 ? 1.286 -4.098 7.243 1.00 0.00 69 LEU A O 11
ATOM 16972 N N . ARG A 1 70 ? -0.545 -2.915 7.882 1.00 0.00 70 ARG A N 11
ATOM 16973 C CA . ARG A 1 70 ? -0.439 -3.120 9.340 1.00 0.00 70 ARG A CA 11
ATOM 16974 C C . ARG A 1 70 ? -0.524 -4.607 9.704 1.00 0.00 70 ARG A C 11
ATOM 16975 O O . ARG A 1 70 ? 0.203 -5.081 10.579 1.00 0.00 70 ARG A O 11
ATOM 16996 N N . LYS A 1 71 ? -1.411 -5.339 9.004 1.00 0.00 71 LYS A N 11
ATOM 16997 C CA . LYS A 1 71 ? -1.658 -6.770 9.270 1.00 0.00 71 LYS A CA 11
ATOM 16998 C C . LYS A 1 71 ? -0.743 -7.655 8.397 1.00 0.00 71 LYS A C 11
ATOM 16999 O O . LYS A 1 71 ? 0.187 -8.287 8.904 1.00 0.00 71 LYS A O 11
ATOM 17018 N N . GLU A 1 72 ? -1.000 -7.632 7.072 1.00 0.00 72 GLU A N 11
ATOM 17019 C CA . GLU A 1 72 ? -0.398 -8.566 6.088 1.00 0.00 72 GLU A CA 11
ATOM 17020 C C . GLU A 1 72 ? 1.135 -8.422 6.000 1.00 0.00 72 GLU A C 11
ATOM 17021 O O . GLU A 1 72 ? 1.865 -9.424 5.944 1.00 0.00 72 GLU A O 11
ATOM 17033 N N . PHE A 1 73 ? 1.610 -7.167 5.995 1.00 0.00 73 PHE A N 11
ATOM 17034 C CA . PHE A 1 73 ? 3.052 -6.847 5.879 1.00 0.00 73 PHE A CA 11
ATOM 17035 C C . PHE A 1 73 ? 3.671 -6.571 7.264 1.00 0.00 73 PHE A C 11
ATOM 17036 O O . PHE A 1 73 ? 4.891 -6.668 7.429 1.00 0.00 73 PHE A O 11
ATOM 17053 N N . GLY A 1 74 ? 2.813 -6.226 8.252 1.00 0.00 74 GLY A N 11
ATOM 17054 C CA . GLY A 1 74 ? 3.260 -5.863 9.605 1.00 0.00 74 GLY A CA 11
ATOM 17055 C C . GLY A 1 74 ? 3.676 -4.395 9.728 1.00 0.00 74 GLY A C 11
ATOM 17056 O O . GLY A 1 74 ? 3.912 -3.913 10.841 1.00 0.00 74 GLY A O 11
ATOM 17060 N N . VAL A 1 75 ? 3.739 -3.689 8.578 1.00 0.00 75 VAL A N 11
ATOM 17061 C CA . VAL A 1 75 ? 4.213 -2.297 8.477 1.00 0.00 75 VAL A CA 11
ATOM 17062 C C . VAL A 1 75 ? 3.128 -1.328 9.006 1.00 0.00 75 VAL A C 11
ATOM 17063 O O . VAL A 1 75 ? 2.163 -0.995 8.299 1.00 0.00 75 VAL A O 11
ATOM 17076 N N . THR A 1 76 ? 3.296 -0.907 10.273 1.00 0.00 76 THR A N 11
ATOM 17077 C CA . THR A 1 76 ? 2.317 -0.094 11.020 1.00 0.00 76 THR A CA 11
ATOM 17078 C C . THR A 1 76 ? 2.849 1.343 11.210 1.00 0.00 76 THR A C 11
ATOM 17079 O O . THR A 1 76 ? 4.066 1.566 11.180 1.00 0.00 76 THR A O 11
ATOM 17090 N N . GLY A 1 77 ? 1.921 2.310 11.383 1.00 0.00 77 GLY A N 11
ATOM 17091 C CA . GLY A 1 77 ? 2.260 3.708 11.669 1.00 0.00 77 GLY A CA 11
ATOM 17092 C C . GLY A 1 77 ? 2.702 4.486 10.439 1.00 0.00 77 GLY A C 11
ATOM 17093 O O . GLY A 1 77 ? 3.359 5.522 10.558 1.00 0.00 77 GLY A O 11
ATOM 17097 N N . VAL A 1 78 ? 2.337 3.980 9.255 1.00 0.00 78 VAL A N 11
ATOM 17098 C CA . VAL A 1 78 ? 2.717 4.577 7.957 1.00 0.00 78 VAL A CA 11
ATOM 17099 C C . VAL A 1 78 ? 1.501 5.224 7.271 1.00 0.00 78 VAL A C 11
ATOM 17100 O O . VAL A 1 78 ? 1.567 5.563 6.098 1.00 0.00 78 VAL A O 11
ATOM 17113 N N . ASP A 1 79 ? 0.435 5.444 8.060 1.00 0.00 79 ASP A N 11
ATOM 17114 C CA . ASP A 1 79 ? -0.873 5.966 7.599 1.00 0.00 79 ASP A CA 11
ATOM 17115 C C . ASP A 1 79 ? -0.710 7.312 6.856 1.00 0.00 79 ASP A C 11
ATOM 17116 O O . ASP A 1 79 ? -1.087 7.458 5.679 1.00 0.00 79 ASP A O 11
ATOM 17125 N N . ASP A 1 80 ? -0.102 8.273 7.574 1.00 0.00 80 ASP A N 11
ATOM 17126 C CA . ASP A 1 80 ? 0.179 9.631 7.068 1.00 0.00 80 ASP A CA 11
ATOM 17127 C C . ASP A 1 80 ? 1.176 9.579 5.896 1.00 0.00 80 ASP A C 11
ATOM 17128 O O . ASP A 1 80 ? 1.067 10.345 4.941 1.00 0.00 80 ASP A O 11
ATOM 17137 N N . GLU A 1 81 ? 2.126 8.622 5.981 1.00 0.00 81 GLU A N 11
ATOM 17138 C CA . GLU A 1 81 ? 3.192 8.436 4.976 1.00 0.00 81 GLU A CA 11
ATOM 17139 C C . GLU A 1 81 ? 2.594 7.935 3.635 1.00 0.00 81 GLU A C 11
ATOM 17140 O O . GLU A 1 81 ? 3.114 8.258 2.564 1.00 0.00 81 GLU A O 11
ATOM 17152 N N . LEU A 1 82 ? 1.482 7.170 3.724 1.00 0.00 82 LEU A N 11
ATOM 17153 C CA . LEU A 1 82 ? 0.727 6.659 2.551 1.00 0.00 82 LEU A CA 11
ATOM 17154 C C . LEU A 1 82 ? -0.001 7.793 1.834 1.00 0.00 82 LEU A C 11
ATOM 17155 O O . LEU A 1 82 ? -0.071 7.814 0.601 1.00 0.00 82 LEU A O 11
ATOM 17171 N N . ASP A 1 83 ? -0.559 8.716 2.632 1.00 0.00 83 ASP A N 11
ATOM 17172 C CA . ASP A 1 83 ? -1.181 9.953 2.114 1.00 0.00 83 ASP A CA 11
ATOM 17173 C C . ASP A 1 83 ? -0.150 10.807 1.349 1.00 0.00 83 ASP A C 11
ATOM 17174 O O . ASP A 1 83 ? -0.476 11.455 0.346 1.00 0.00 83 ASP A O 11
ATOM 17183 N N . LEU A 1 84 ? 1.103 10.787 1.839 1.00 0.00 84 LEU A N 11
ATOM 17184 C CA . LEU A 1 84 ? 2.227 11.510 1.224 1.00 0.00 84 LEU A CA 11
ATOM 17185 C C . LEU A 1 84 ? 2.781 10.778 -0.023 1.00 0.00 84 LEU A C 11
ATOM 17186 O O . LEU A 1 84 ? 3.452 11.405 -0.850 1.00 0.00 84 LEU A O 11
ATOM 17202 N N . LEU A 1 85 ? 2.506 9.456 -0.159 1.00 0.00 85 LEU A N 11
ATOM 17203 C CA . LEU A 1 85 ? 2.931 8.669 -1.349 1.00 0.00 85 LEU A CA 11
ATOM 17204 C C . LEU A 1 85 ? 2.178 9.113 -2.613 1.00 0.00 85 LEU A C 11
ATOM 17205 O O . LEU A 1 85 ? 0.962 9.351 -2.577 1.00 0.00 85 LEU A O 11
ATOM 17221 N N . GLU A 1 86 ? 2.914 9.201 -3.730 1.00 0.00 86 GLU A N 11
ATOM 17222 C CA . GLU A 1 86 ? 2.356 9.557 -5.036 1.00 0.00 86 GLU A CA 11
ATOM 17223 C C . GLU A 1 86 ? 2.590 8.410 -6.025 1.00 0.00 86 GLU A C 11
ATOM 17224 O O . GLU A 1 86 ? 1.724 8.131 -6.843 1.00 0.00 86 GLU A O 11
ATOM 17236 N N . THR A 1 87 ? 3.769 7.741 -5.950 1.00 0.00 87 THR A N 11
ATOM 17237 C CA . THR A 1 87 ? 4.089 6.586 -6.820 1.00 0.00 87 THR A CA 11
ATOM 17238 C C . THR A 1 87 ? 4.077 5.253 -6.045 1.00 0.00 87 THR A C 11
ATOM 17239 O O . THR A 1 87 ? 4.418 5.179 -4.844 1.00 0.00 87 THR A O 11
ATOM 17250 N N . VAL A 1 88 ? 3.689 4.200 -6.778 1.00 0.00 88 VAL A N 11
ATOM 17251 C CA . VAL A 1 88 ? 3.675 2.817 -6.295 1.00 0.00 88 VAL A CA 11
ATOM 17252 C C . VAL A 1 88 ? 5.119 2.344 -6.018 1.00 0.00 88 VAL A C 11
ATOM 17253 O O . VAL A 1 88 ? 5.349 1.532 -5.125 1.00 0.00 88 VAL A O 11
ATOM 17266 N N . ASP A 1 89 ? 6.078 2.903 -6.788 1.00 0.00 89 ASP A N 11
ATOM 17267 C CA . ASP A 1 89 ? 7.525 2.668 -6.608 1.00 0.00 89 ASP A CA 11
ATOM 17268 C C . ASP A 1 89 ? 7.973 3.028 -5.181 1.00 0.00 89 ASP A C 11
ATOM 17269 O O . ASP A 1 89 ? 8.678 2.249 -4.528 1.00 0.00 89 ASP A O 11
ATOM 17278 N N . GLU A 1 90 ? 7.524 4.209 -4.710 1.00 0.00 90 GLU A N 11
ATOM 17279 C CA . GLU A 1 90 ? 7.791 4.684 -3.342 1.00 0.00 90 GLU A CA 11
ATOM 17280 C C . GLU A 1 90 ? 7.136 3.764 -2.293 1.00 0.00 90 GLU A C 11
ATOM 17281 O O . GLU A 1 90 ? 7.689 3.612 -1.207 1.00 0.00 90 GLU A O 11
ATOM 17293 N N . LEU A 1 91 ? 5.963 3.172 -2.628 1.00 0.00 91 LEU A N 11
ATOM 17294 C CA . LEU A 1 91 ? 5.290 2.178 -1.744 1.00 0.00 91 LEU A CA 11
ATOM 17295 C C . LEU A 1 91 ? 6.162 0.921 -1.521 1.00 0.00 91 LEU A C 11
ATOM 17296 O O . LEU A 1 91 ? 6.332 0.487 -0.377 1.00 0.00 91 LEU A O 11
ATOM 17312 N N . PHE A 1 92 ? 6.698 0.348 -2.626 1.00 0.00 92 PHE A N 11
ATOM 17313 C CA . PHE A 1 92 ? 7.584 -0.844 -2.577 1.00 0.00 92 PHE A CA 11
ATOM 17314 C C . PHE A 1 92 ? 8.795 -0.588 -1.675 1.00 0.00 92 PHE A C 11
ATOM 17315 O O . PHE A 1 92 ? 9.156 -1.432 -0.846 1.00 0.00 92 PHE A O 11
ATOM 17332 N N . GLN A 1 93 ? 9.394 0.597 -1.855 1.00 0.00 93 GLN A N 11
ATOM 17333 C CA . GLN A 1 93 ? 10.560 1.028 -1.086 1.00 0.00 93 GLN A CA 11
ATOM 17334 C C . GLN A 1 93 ? 10.210 1.186 0.397 1.00 0.00 93 GLN A C 11
ATOM 17335 O O . GLN A 1 93 ? 10.898 0.628 1.237 1.00 0.00 93 GLN A O 11
ATOM 17349 N N . LEU A 1 94 ? 9.097 1.909 0.676 1.00 0.00 94 LEU A N 11
ATOM 17350 C CA . LEU A 1 94 ? 8.599 2.217 2.043 1.00 0.00 94 LEU A CA 11
ATOM 17351 C C . LEU A 1 94 ? 8.487 0.933 2.872 1.00 0.00 94 LEU A C 11
ATOM 17352 O O . LEU A 1 94 ? 9.124 0.802 3.921 1.00 0.00 94 LEU A O 11
ATOM 17368 N N . VAL A 1 95 ? 7.689 -0.015 2.350 1.00 0.00 95 VAL A N 11
ATOM 17369 C CA . VAL A 1 95 ? 7.413 -1.303 3.006 1.00 0.00 95 VAL A CA 11
ATOM 17370 C C . VAL A 1 95 ? 8.719 -2.082 3.244 1.00 0.00 95 VAL A C 11
ATOM 17371 O O . VAL A 1 95 ? 8.892 -2.681 4.307 1.00 0.00 95 VAL A O 11
ATOM 17384 N N . GLU A 1 96 ? 9.646 -2.013 2.265 1.00 0.00 96 GLU A N 11
ATOM 17385 C CA . GLU A 1 96 ? 10.956 -2.689 2.344 1.00 0.00 96 GLU A CA 11
ATOM 17386 C C . GLU A 1 96 ? 11.868 -2.057 3.424 1.00 0.00 96 GLU A C 11
ATOM 17387 O O . GLU A 1 96 ? 12.605 -2.774 4.105 1.00 0.00 96 GLU A O 11
ATOM 17399 N N . LYS A 1 97 ? 11.798 -0.719 3.589 1.00 0.00 97 LYS A N 11
ATOM 17400 C CA . LYS A 1 97 ? 12.613 0.020 4.581 1.00 0.00 97 LYS A CA 11
ATOM 17401 C C . LYS A 1 97 ? 12.193 -0.372 6.009 1.00 0.00 97 LYS A C 11
ATOM 17402 O O . LYS A 1 97 ? 13.037 -0.514 6.896 1.00 0.00 97 LYS A O 11
ATOM 17421 N N . HIS A 1 98 ? 10.872 -0.543 6.213 1.00 0.00 98 HIS A N 11
ATOM 17422 C CA . HIS A 1 98 ? 10.302 -0.965 7.512 1.00 0.00 98 HIS A CA 11
ATOM 17423 C C . HIS A 1 98 ? 10.463 -2.486 7.725 1.00 0.00 98 HIS A C 11
ATOM 17424 O O . HIS A 1 98 ? 10.498 -2.955 8.864 1.00 0.00 98 HIS A O 11
ATOM 17439 N N . ARG A 1 99 ? 10.577 -3.244 6.622 1.00 0.00 99 ARG A N 11
ATOM 17440 C CA . ARG A 1 99 ? 10.770 -4.715 6.659 1.00 0.00 99 ARG A CA 11
ATOM 17441 C C . ARG A 1 99 ? 12.238 -5.064 7.001 1.00 0.00 99 ARG A C 11
ATOM 17442 O O . ARG A 1 99 ? 12.517 -6.086 7.646 1.00 0.00 99 ARG A O 11
ATOM 17463 N N . ALA A 1 100 ? 13.163 -4.189 6.554 1.00 0.00 100 ALA A N 11
ATOM 17464 C CA . ALA A 1 100 ? 14.617 -4.397 6.687 1.00 0.00 100 ALA A CA 11
ATOM 17465 C C . ALA A 1 100 ? 15.170 -3.667 7.922 1.00 0.00 100 ALA A C 11
ATOM 17466 O O . ALA A 1 100 ? 15.679 -4.300 8.849 1.00 0.00 100 ALA A O 11
ATOM 17473 N N . ALA A 1 101 ? 15.046 -2.327 7.930 1.00 0.00 101 ALA A N 11
ATOM 17474 C CA . ALA A 1 101 ? 15.674 -1.449 8.950 1.00 0.00 101 ALA A CA 11
ATOM 17475 C C . ALA A 1 101 ? 14.662 -0.941 10.002 1.00 0.00 101 ALA A C 11
ATOM 17476 O O . ALA A 1 101 ? 15.064 -0.350 11.014 1.00 0.00 101 ALA A O 11
ATOM 17483 N N . GLY A 1 102 ? 13.355 -1.175 9.770 1.00 0.00 102 GLY A N 11
ATOM 17484 C CA . GLY A 1 102 ? 12.291 -0.677 10.661 1.00 0.00 102 GLY A CA 11
ATOM 17485 C C . GLY A 1 102 ? 11.776 -1.751 11.612 1.00 0.00 102 GLY A C 11
ATOM 17486 O O . GLY A 1 102 ? 10.559 -1.911 11.782 1.00 0.00 102 GLY A O 11
ATOM 17490 N N . SER A 1 103 ? 12.714 -2.482 12.234 1.00 0.00 103 SER A N 11
ATOM 17491 C CA . SER A 1 103 ? 12.412 -3.559 13.198 1.00 0.00 103 SER A CA 11
ATOM 17492 C C . SER A 1 103 ? 12.179 -2.969 14.610 1.00 0.00 103 SER A C 11
ATOM 17493 O O . SER A 1 103 ? 13.070 -2.254 15.114 1.00 0.00 103 SER A O 11
ATOM 17502 N N . MET A 1 1 ? -3.445 -21.728 -61.578 1.00 0.00 1 MET A N 12
ATOM 17503 C CA . MET A 1 1 ? -4.601 -22.640 -61.733 1.00 0.00 1 MET A CA 12
ATOM 17504 C C . MET A 1 1 ? -4.949 -23.262 -60.368 1.00 0.00 1 MET A C 12
ATOM 17505 O O . MET A 1 1 ? -4.184 -24.087 -59.848 1.00 0.00 1 MET A O 12
ATOM 17521 N N . GLY A 1 2 ? -6.089 -22.838 -59.786 1.00 0.00 2 GLY A N 12
ATOM 17522 C CA . GLY A 1 2 ? -6.539 -23.314 -58.476 1.00 0.00 2 GLY A CA 12
ATOM 17523 C C . GLY A 1 2 ? -6.256 -22.297 -57.370 1.00 0.00 2 GLY A C 12
ATOM 17524 O O . GLY A 1 2 ? -6.625 -21.124 -57.503 1.00 0.00 2 GLY A O 12
ATOM 17528 N N . SER A 1 3 ? -5.590 -22.741 -56.286 1.00 0.00 3 SER A N 12
ATOM 17529 C CA . SER A 1 3 ? -5.250 -21.897 -55.127 1.00 0.00 3 SER A CA 12
ATOM 17530 C C . SER A 1 3 ? -3.802 -22.182 -54.682 1.00 0.00 3 SER A C 12
ATOM 17531 O O . SER A 1 3 ? -3.526 -23.207 -54.032 1.00 0.00 3 SER A O 12
ATOM 17539 N N . SER A 1 4 ? -2.868 -21.300 -55.087 1.00 0.00 4 SER A N 12
ATOM 17540 C CA . SER A 1 4 ? -1.465 -21.362 -54.660 1.00 0.00 4 SER A CA 12
ATOM 17541 C C . SER A 1 4 ? -1.338 -20.748 -53.255 1.00 0.00 4 SER A C 12
ATOM 17542 O O . SER A 1 4 ? -1.603 -19.557 -53.071 1.00 0.00 4 SER A O 12
ATOM 17550 N N . HIS A 1 5 ? -0.978 -21.581 -52.268 1.00 0.00 5 HIS A N 12
ATOM 17551 C CA . HIS A 1 5 ? -0.781 -21.148 -50.877 1.00 0.00 5 HIS A CA 12
ATOM 17552 C C . HIS A 1 5 ? 0.668 -20.651 -50.725 1.00 0.00 5 HIS A C 12
ATOM 17553 O O . HIS A 1 5 ? 0.914 -19.465 -50.925 1.00 0.00 5 HIS A O 12
ATOM 17568 N N . ASP A 1 6 ? 1.621 -21.580 -50.428 1.00 0.00 6 ASP A N 12
ATOM 17569 C CA . ASP A 1 6 ? 3.091 -21.320 -50.457 1.00 0.00 6 ASP A CA 12
ATOM 17570 C C . ASP A 1 6 ? 3.537 -20.202 -49.487 1.00 0.00 6 ASP A C 12
ATOM 17571 O O . ASP A 1 6 ? 4.627 -19.641 -49.632 1.00 0.00 6 ASP A O 12
ATOM 17580 N N . HIS A 1 7 ? 2.696 -19.912 -48.479 1.00 0.00 7 HIS A N 12
ATOM 17581 C CA . HIS A 1 7 ? 2.941 -18.838 -47.493 1.00 0.00 7 HIS A CA 12
ATOM 17582 C C . HIS A 1 7 ? 3.237 -19.436 -46.111 1.00 0.00 7 HIS A C 12
ATOM 17583 O O . HIS A 1 7 ? 3.135 -20.648 -45.906 1.00 0.00 7 HIS A O 12
ATOM 17598 N N . HIS A 1 8 ? 3.608 -18.561 -45.174 1.00 0.00 8 HIS A N 12
ATOM 17599 C CA . HIS A 1 8 ? 3.911 -18.917 -43.783 1.00 0.00 8 HIS A CA 12
ATOM 17600 C C . HIS A 1 8 ? 3.527 -17.728 -42.881 1.00 0.00 8 HIS A C 12
ATOM 17601 O O . HIS A 1 8 ? 3.868 -16.576 -43.174 1.00 0.00 8 HIS A O 12
ATOM 17616 N N . HIS A 1 9 ? 2.796 -18.014 -41.799 1.00 0.00 9 HIS A N 12
ATOM 17617 C CA . HIS A 1 9 ? 2.293 -16.981 -40.872 1.00 0.00 9 HIS A CA 12
ATOM 17618 C C . HIS A 1 9 ? 3.343 -16.626 -39.803 1.00 0.00 9 HIS A C 12
ATOM 17619 O O . HIS A 1 9 ? 3.254 -15.551 -39.194 1.00 0.00 9 HIS A O 12
ATOM 17634 N N . HIS A 1 10 ? 4.328 -17.535 -39.594 1.00 0.00 10 HIS A N 12
ATOM 17635 C CA . HIS A 1 10 ? 5.377 -17.410 -38.561 1.00 0.00 10 HIS A CA 12
ATOM 17636 C C . HIS A 1 10 ? 4.747 -17.333 -37.155 1.00 0.00 10 HIS A C 12
ATOM 17637 O O . HIS A 1 10 ? 4.461 -16.238 -36.648 1.00 0.00 10 HIS A O 12
ATOM 17652 N N . SER A 1 11 ? 4.497 -18.511 -36.553 1.00 0.00 11 SER A N 12
ATOM 17653 C CA . SER A 1 11 ? 3.874 -18.626 -35.226 1.00 0.00 11 SER A CA 12
ATOM 17654 C C . SER A 1 11 ? 4.913 -18.357 -34.112 1.00 0.00 11 SER A C 12
ATOM 17655 O O . SER A 1 11 ? 5.398 -19.279 -33.446 1.00 0.00 11 SER A O 12
ATOM 17663 N N . SER A 1 12 ? 5.262 -17.065 -33.955 1.00 0.00 12 SER A N 12
ATOM 17664 C CA . SER A 1 12 ? 6.253 -16.569 -32.981 1.00 0.00 12 SER A CA 12
ATOM 17665 C C . SER A 1 12 ? 6.297 -15.037 -33.055 1.00 0.00 12 SER A C 12
ATOM 17666 O O . SER A 1 12 ? 5.849 -14.444 -34.046 1.00 0.00 12 SER A O 12
ATOM 17674 N N . GLY A 1 13 ? 6.844 -14.404 -32.010 1.00 0.00 13 GLY A N 12
ATOM 17675 C CA . GLY A 1 13 ? 6.998 -12.955 -31.973 1.00 0.00 13 GLY A CA 12
ATOM 17676 C C . GLY A 1 13 ? 7.408 -12.465 -30.597 1.00 0.00 13 GLY A C 12
ATOM 17677 O O . GLY A 1 13 ? 8.563 -12.072 -30.383 1.00 0.00 13 GLY A O 12
ATOM 17681 N N . ARG A 1 14 ? 6.455 -12.507 -29.653 1.00 0.00 14 ARG A N 12
ATOM 17682 C CA . ARG A 1 14 ? 6.633 -11.965 -28.291 1.00 0.00 14 ARG A CA 12
ATOM 17683 C C . ARG A 1 14 ? 6.195 -12.985 -27.231 1.00 0.00 14 ARG A C 12
ATOM 17684 O O . ARG A 1 14 ? 5.372 -13.873 -27.501 1.00 0.00 14 ARG A O 12
ATOM 17705 N N . GLU A 1 15 ? 6.759 -12.834 -26.019 1.00 0.00 15 GLU A N 12
ATOM 17706 C CA . GLU A 1 15 ? 6.508 -13.722 -24.873 1.00 0.00 15 GLU A CA 12
ATOM 17707 C C . GLU A 1 15 ? 6.864 -12.984 -23.559 1.00 0.00 15 GLU A C 12
ATOM 17708 O O . GLU A 1 15 ? 8.006 -13.027 -23.092 1.00 0.00 15 GLU A O 12
ATOM 17720 N N . ASN A 1 16 ? 5.874 -12.258 -22.995 1.00 0.00 16 ASN A N 12
ATOM 17721 C CA . ASN A 1 16 ? 6.020 -11.582 -21.682 1.00 0.00 16 ASN A CA 12
ATOM 17722 C C . ASN A 1 16 ? 6.033 -12.640 -20.562 1.00 0.00 16 ASN A C 12
ATOM 17723 O O . ASN A 1 16 ? 6.972 -12.712 -19.767 1.00 0.00 16 ASN A O 12
ATOM 17734 N N . LEU A 1 17 ? 4.970 -13.447 -20.525 1.00 0.00 17 LEU A N 12
ATOM 17735 C CA . LEU A 1 17 ? 4.850 -14.617 -19.636 1.00 0.00 17 LEU A CA 12
ATOM 17736 C C . LEU A 1 17 ? 4.574 -15.854 -20.501 1.00 0.00 17 LEU A C 12
ATOM 17737 O O . LEU A 1 17 ? 5.103 -16.935 -20.238 1.00 0.00 17 LEU A O 12
ATOM 17753 N N . TYR A 1 18 ? 3.710 -15.652 -21.523 1.00 0.00 18 TYR A N 12
ATOM 17754 C CA . TYR A 1 18 ? 3.319 -16.676 -22.512 1.00 0.00 18 TYR A CA 12
ATOM 17755 C C . TYR A 1 18 ? 2.490 -17.803 -21.834 1.00 0.00 18 TYR A C 12
ATOM 17756 O O . TYR A 1 18 ? 2.346 -18.902 -22.382 1.00 0.00 18 TYR A O 12
ATOM 17774 N N . PHE A 1 19 ? 1.894 -17.474 -20.656 1.00 0.00 19 PHE A N 12
ATOM 17775 C CA . PHE A 1 19 ? 1.123 -18.415 -19.799 1.00 0.00 19 PHE A CA 12
ATOM 17776 C C . PHE A 1 19 ? 2.012 -19.573 -19.281 1.00 0.00 19 PHE A C 12
ATOM 17777 O O . PHE A 1 19 ? 1.511 -20.652 -18.939 1.00 0.00 19 PHE A O 12
ATOM 17794 N N . GLN A 1 20 ? 3.337 -19.316 -19.200 1.00 0.00 20 GLN A N 12
ATOM 17795 C CA . GLN A 1 20 ? 4.331 -20.318 -18.782 1.00 0.00 20 GLN A CA 12
ATOM 17796 C C . GLN A 1 20 ? 4.384 -20.380 -17.242 1.00 0.00 20 GLN A C 12
ATOM 17797 O O . GLN A 1 20 ? 5.006 -19.528 -16.586 1.00 0.00 20 GLN A O 12
ATOM 17811 N N . GLY A 1 21 ? 3.674 -21.381 -16.687 1.00 0.00 21 GLY A N 12
ATOM 17812 C CA . GLY A 1 21 ? 3.674 -21.657 -15.254 1.00 0.00 21 GLY A CA 12
ATOM 17813 C C . GLY A 1 21 ? 2.849 -20.658 -14.454 1.00 0.00 21 GLY A C 12
ATOM 17814 O O . GLY A 1 21 ? 1.616 -20.731 -14.454 1.00 0.00 21 GLY A O 12
ATOM 17818 N N . HIS A 1 22 ? 3.536 -19.703 -13.794 1.00 0.00 22 HIS A N 12
ATOM 17819 C CA . HIS A 1 22 ? 2.907 -18.698 -12.899 1.00 0.00 22 HIS A CA 12
ATOM 17820 C C . HIS A 1 22 ? 3.647 -17.353 -12.982 1.00 0.00 22 HIS A C 12
ATOM 17821 O O . HIS A 1 22 ? 4.741 -17.259 -13.549 1.00 0.00 22 HIS A O 12
ATOM 17836 N N . MET A 1 23 ? 3.021 -16.320 -12.395 1.00 0.00 23 MET A N 12
ATOM 17837 C CA . MET A 1 23 ? 3.615 -14.980 -12.240 1.00 0.00 23 MET A CA 12
ATOM 17838 C C . MET A 1 23 ? 4.486 -14.953 -10.959 1.00 0.00 23 MET A C 12
ATOM 17839 O O . MET A 1 23 ? 4.205 -15.719 -10.029 1.00 0.00 23 MET A O 12
ATOM 17853 N N . PRO A 1 24 ? 5.568 -14.094 -10.880 1.00 0.00 24 PRO A N 12
ATOM 17854 C CA . PRO A 1 24 ? 6.367 -13.929 -9.633 1.00 0.00 24 PRO A CA 12
ATOM 17855 C C . PRO A 1 24 ? 5.526 -13.276 -8.498 1.00 0.00 24 PRO A C 12
ATOM 17856 O O . PRO A 1 24 ? 5.504 -12.051 -8.327 1.00 0.00 24 PRO A O 12
ATOM 17867 N N . ASN A 1 25 ? 4.782 -14.129 -7.772 1.00 0.00 25 ASN A N 12
ATOM 17868 C CA . ASN A 1 25 ? 3.843 -13.707 -6.725 1.00 0.00 25 ASN A CA 12
ATOM 17869 C C . ASN A 1 25 ? 4.551 -13.594 -5.358 1.00 0.00 25 ASN A C 12
ATOM 17870 O O . ASN A 1 25 ? 4.712 -14.585 -4.636 1.00 0.00 25 ASN A O 12
ATOM 17881 N N . ASP A 1 26 ? 5.027 -12.367 -5.037 1.00 0.00 26 ASP A N 12
ATOM 17882 C CA . ASP A 1 26 ? 5.655 -12.058 -3.733 1.00 0.00 26 ASP A CA 12
ATOM 17883 C C . ASP A 1 26 ? 5.784 -10.537 -3.517 1.00 0.00 26 ASP A C 12
ATOM 17884 O O . ASP A 1 26 ? 6.074 -9.806 -4.463 1.00 0.00 26 ASP A O 12
ATOM 17893 N N . MET A 1 27 ? 5.582 -10.120 -2.240 1.00 0.00 27 MET A N 12
ATOM 17894 C CA . MET A 1 27 ? 5.589 -8.716 -1.737 1.00 0.00 27 MET A CA 12
ATOM 17895 C C . MET A 1 27 ? 4.890 -7.726 -2.692 1.00 0.00 27 MET A C 12
ATOM 17896 O O . MET A 1 27 ? 3.730 -7.380 -2.466 1.00 0.00 27 MET A O 12
ATOM 17910 N N . GLU A 1 28 ? 5.619 -7.300 -3.760 1.00 0.00 28 GLU A N 12
ATOM 17911 C CA . GLU A 1 28 ? 5.126 -6.336 -4.762 1.00 0.00 28 GLU A CA 12
ATOM 17912 C C . GLU A 1 28 ? 3.792 -6.792 -5.356 1.00 0.00 28 GLU A C 12
ATOM 17913 O O . GLU A 1 28 ? 2.848 -6.021 -5.391 1.00 0.00 28 GLU A O 12
ATOM 17925 N N . ASP A 1 29 ? 3.740 -8.061 -5.771 1.00 0.00 29 ASP A N 12
ATOM 17926 C CA . ASP A 1 29 ? 2.560 -8.664 -6.420 1.00 0.00 29 ASP A CA 12
ATOM 17927 C C . ASP A 1 29 ? 1.304 -8.527 -5.536 1.00 0.00 29 ASP A C 12
ATOM 17928 O O . ASP A 1 29 ? 0.242 -8.115 -6.021 1.00 0.00 29 ASP A O 12
ATOM 17937 N N . HIS A 1 30 ? 1.440 -8.857 -4.239 1.00 0.00 30 HIS A N 12
ATOM 17938 C CA . HIS A 1 30 ? 0.323 -8.766 -3.285 1.00 0.00 30 HIS A CA 12
ATOM 17939 C C . HIS A 1 30 ? 0.019 -7.296 -2.945 1.00 0.00 30 HIS A C 12
ATOM 17940 O O . HIS A 1 30 ? -1.102 -6.976 -2.582 1.00 0.00 30 HIS A O 12
ATOM 17955 N N . LEU A 1 31 ? 1.032 -6.421 -3.068 1.00 0.00 31 LEU A N 12
ATOM 17956 C CA . LEU A 1 31 ? 0.883 -4.970 -2.845 1.00 0.00 31 LEU A CA 12
ATOM 17957 C C . LEU A 1 31 ? -0.018 -4.379 -3.960 1.00 0.00 31 LEU A C 12
ATOM 17958 O O . LEU A 1 31 ? -0.875 -3.533 -3.678 1.00 0.00 31 LEU A O 12
ATOM 17974 N N . LEU A 1 32 ? 0.167 -4.854 -5.218 1.00 0.00 32 LEU A N 12
ATOM 17975 C CA . LEU A 1 32 ? -0.742 -4.517 -6.338 1.00 0.00 32 LEU A CA 12
ATOM 17976 C C . LEU A 1 32 ? -2.174 -5.010 -6.030 1.00 0.00 32 LEU A C 12
ATOM 17977 O O . LEU A 1 32 ? -3.139 -4.313 -6.329 1.00 0.00 32 LEU A O 12
ATOM 17993 N N . THR A 1 33 ? -2.276 -6.225 -5.440 1.00 0.00 33 THR A N 12
ATOM 17994 C CA . THR A 1 33 ? -3.564 -6.839 -5.050 1.00 0.00 33 THR A CA 12
ATOM 17995 C C . THR A 1 33 ? -4.273 -5.996 -3.963 1.00 0.00 33 THR A C 12
ATOM 17996 O O . THR A 1 33 ? -5.496 -5.847 -3.988 1.00 0.00 33 THR A O 12
ATOM 18007 N N . VAL A 1 34 ? -3.483 -5.437 -3.024 1.00 0.00 34 VAL A N 12
ATOM 18008 C CA . VAL A 1 34 ? -4.007 -4.569 -1.952 1.00 0.00 34 VAL A CA 12
ATOM 18009 C C . VAL A 1 34 ? -4.644 -3.307 -2.565 1.00 0.00 34 VAL A C 12
ATOM 18010 O O . VAL A 1 34 ? -5.792 -2.985 -2.272 1.00 0.00 34 VAL A O 12
ATOM 18023 N N . LEU A 1 35 ? -3.897 -2.633 -3.451 1.00 0.00 35 LEU A N 12
ATOM 18024 C CA . LEU A 1 35 ? -4.356 -1.394 -4.098 1.00 0.00 35 LEU A CA 12
ATOM 18025 C C . LEU A 1 35 ? -5.577 -1.646 -5.004 1.00 0.00 35 LEU A C 12
ATOM 18026 O O . LEU A 1 35 ? -6.527 -0.886 -4.969 1.00 0.00 35 LEU A O 12
ATOM 18042 N N . SER A 1 36 ? -5.547 -2.750 -5.773 1.00 0.00 36 SER A N 12
ATOM 18043 C CA . SER A 1 36 ? -6.581 -3.076 -6.771 1.00 0.00 36 SER A CA 12
ATOM 18044 C C . SER A 1 36 ? -7.953 -3.337 -6.116 1.00 0.00 36 SER A C 12
ATOM 18045 O O . SER A 1 36 ? -8.992 -2.922 -6.641 1.00 0.00 36 SER A O 12
ATOM 18053 N N . VAL A 1 37 ? -7.926 -4.024 -4.966 1.00 0.00 37 VAL A N 12
ATOM 18054 C CA . VAL A 1 37 ? -9.126 -4.292 -4.153 1.00 0.00 37 VAL A CA 12
ATOM 18055 C C . VAL A 1 37 ? -9.568 -3.007 -3.407 1.00 0.00 37 VAL A C 12
ATOM 18056 O O . VAL A 1 37 ? -10.762 -2.782 -3.190 1.00 0.00 37 VAL A O 12
ATOM 18069 N N . ALA A 1 38 ? -8.588 -2.151 -3.055 1.00 0.00 38 ALA A N 12
ATOM 18070 C CA . ALA A 1 38 ? -8.836 -0.882 -2.328 1.00 0.00 38 ALA A CA 12
ATOM 18071 C C . ALA A 1 38 ? -9.209 0.286 -3.281 1.00 0.00 38 ALA A C 12
ATOM 18072 O O . ALA A 1 38 ? -9.580 1.367 -2.816 1.00 0.00 38 ALA A O 12
ATOM 18079 N N . SER A 1 39 ? -9.106 0.062 -4.608 1.00 0.00 39 SER A N 12
ATOM 18080 C CA . SER A 1 39 ? -9.442 1.074 -5.634 1.00 0.00 39 SER A CA 12
ATOM 18081 C C . SER A 1 39 ? -10.686 0.636 -6.414 1.00 0.00 39 SER A C 12
ATOM 18082 O O . SER A 1 39 ? -11.727 1.300 -6.380 1.00 0.00 39 SER A O 12
ATOM 18090 N N . GLY A 1 40 ? -10.560 -0.516 -7.089 1.00 0.00 40 GLY A N 12
ATOM 18091 C CA . GLY A 1 40 ? -11.587 -1.029 -7.995 1.00 0.00 40 GLY A CA 12
ATOM 18092 C C . GLY A 1 40 ? -10.996 -1.562 -9.298 1.00 0.00 40 GLY A C 12
ATOM 18093 O O . GLY A 1 40 ? -11.510 -2.533 -9.867 1.00 0.00 40 GLY A O 12
ATOM 18097 N N . VAL A 1 41 ? -9.911 -0.916 -9.771 1.00 0.00 41 VAL A N 12
ATOM 18098 C CA . VAL A 1 41 ? -9.230 -1.292 -11.024 1.00 0.00 41 VAL A CA 12
ATOM 18099 C C . VAL A 1 41 ? -8.447 -2.620 -10.857 1.00 0.00 41 VAL A C 12
ATOM 18100 O O . VAL A 1 41 ? -8.098 -2.977 -9.731 1.00 0.00 41 VAL A O 12
ATOM 18113 N N . PRO A 1 42 ? -8.200 -3.387 -11.973 1.00 0.00 42 PRO A N 12
ATOM 18114 C CA . PRO A 1 42 ? -7.262 -4.544 -11.971 1.00 0.00 42 PRO A CA 12
ATOM 18115 C C . PRO A 1 42 ? -5.837 -4.177 -11.479 1.00 0.00 42 PRO A C 12
ATOM 18116 O O . PRO A 1 42 ? -5.387 -3.031 -11.628 1.00 0.00 42 PRO A O 12
ATOM 18127 N N . LYS A 1 43 ? -5.138 -5.178 -10.915 1.00 0.00 43 LYS A N 12
ATOM 18128 C CA . LYS A 1 43 ? -3.770 -5.017 -10.370 1.00 0.00 43 LYS A CA 12
ATOM 18129 C C . LYS A 1 43 ? -2.730 -4.791 -11.488 1.00 0.00 43 LYS A C 12
ATOM 18130 O O . LYS A 1 43 ? -1.664 -4.218 -11.240 1.00 0.00 43 LYS A O 12
ATOM 18149 N N . GLU A 1 44 ? -3.070 -5.232 -12.716 1.00 0.00 44 GLU A N 12
ATOM 18150 C CA . GLU A 1 44 ? -2.210 -5.062 -13.908 1.00 0.00 44 GLU A CA 12
ATOM 18151 C C . GLU A 1 44 ? -2.220 -3.587 -14.378 1.00 0.00 44 GLU A C 12
ATOM 18152 O O . GLU A 1 44 ? -1.258 -3.120 -15.002 1.00 0.00 44 GLU A O 12
ATOM 18164 N N . GLU A 1 45 ? -3.312 -2.863 -14.050 1.00 0.00 45 GLU A N 12
ATOM 18165 C CA . GLU A 1 45 ? -3.460 -1.423 -14.361 1.00 0.00 45 GLU A CA 12
ATOM 18166 C C . GLU A 1 45 ? -2.567 -0.555 -13.460 1.00 0.00 45 GLU A C 12
ATOM 18167 O O . GLU A 1 45 ? -2.300 0.609 -13.780 1.00 0.00 45 GLU A O 12
ATOM 18179 N N . ILE A 1 46 ? -2.123 -1.134 -12.335 1.00 0.00 46 ILE A N 12
ATOM 18180 C CA . ILE A 1 46 ? -1.300 -0.437 -11.341 1.00 0.00 46 ILE A CA 12
ATOM 18181 C C . ILE A 1 46 ? 0.173 -0.862 -11.496 1.00 0.00 46 ILE A C 12
ATOM 18182 O O . ILE A 1 46 ? 0.491 -2.058 -11.467 1.00 0.00 46 ILE A O 12
ATOM 18198 N N . SER A 1 47 ? 1.046 0.126 -11.686 1.00 0.00 47 SER A N 12
ATOM 18199 C CA . SER A 1 47 ? 2.503 -0.060 -11.771 1.00 0.00 47 SER A CA 12
ATOM 18200 C C . SER A 1 47 ? 3.191 1.000 -10.882 1.00 0.00 47 SER A C 12
ATOM 18201 O O . SER A 1 47 ? 2.514 1.838 -10.276 1.00 0.00 47 SER A O 12
ATOM 18209 N N . ARG A 1 48 ? 4.536 0.975 -10.845 1.00 0.00 48 ARG A N 12
ATOM 18210 C CA . ARG A 1 48 ? 5.354 1.801 -9.930 1.00 0.00 48 ARG A CA 12
ATOM 18211 C C . ARG A 1 48 ? 5.088 3.317 -10.137 1.00 0.00 48 ARG A C 12
ATOM 18212 O O . ARG A 1 48 ? 4.706 4.033 -9.202 1.00 0.00 48 ARG A O 12
ATOM 18233 N N . ASP A 1 49 ? 5.250 3.780 -11.379 1.00 0.00 49 ASP A N 12
ATOM 18234 C CA . ASP A 1 49 ? 5.109 5.212 -11.741 1.00 0.00 49 ASP A CA 12
ATOM 18235 C C . ASP A 1 49 ? 3.662 5.575 -12.153 1.00 0.00 49 ASP A C 12
ATOM 18236 O O . ASP A 1 49 ? 3.398 6.728 -12.517 1.00 0.00 49 ASP A O 12
ATOM 18245 N N . SER A 1 50 ? 2.723 4.601 -12.055 1.00 0.00 50 SER A N 12
ATOM 18246 C CA . SER A 1 50 ? 1.294 4.815 -12.415 1.00 0.00 50 SER A CA 12
ATOM 18247 C C . SER A 1 50 ? 0.534 5.650 -11.360 1.00 0.00 50 SER A C 12
ATOM 18248 O O . SER A 1 50 ? -0.669 5.909 -11.524 1.00 0.00 50 SER A O 12
ATOM 18256 N N . ARG A 1 51 ? 1.239 6.048 -10.279 1.00 0.00 51 ARG A N 12
ATOM 18257 C CA . ARG A 1 51 ? 0.689 6.850 -9.172 1.00 0.00 51 ARG A CA 12
ATOM 18258 C C . ARG A 1 51 ? -0.368 6.079 -8.363 1.00 0.00 51 ARG A C 12
ATOM 18259 O O . ARG A 1 51 ? -0.774 4.974 -8.718 1.00 0.00 51 ARG A O 12
ATOM 18280 N N . MET A 1 52 ? -0.762 6.675 -7.237 1.00 0.00 52 MET A N 12
ATOM 18281 C CA . MET A 1 52 ? -1.922 6.253 -6.441 1.00 0.00 52 MET A CA 12
ATOM 18282 C C . MET A 1 52 ? -2.960 7.380 -6.437 1.00 0.00 52 MET A C 12
ATOM 18283 O O . MET A 1 52 ? -3.759 7.483 -5.505 1.00 0.00 52 MET A O 12
ATOM 18297 N N . GLU A 1 53 ? -2.969 8.163 -7.531 1.00 0.00 53 GLU A N 12
ATOM 18298 C CA . GLU A 1 53 ? -3.765 9.393 -7.652 1.00 0.00 53 GLU A CA 12
ATOM 18299 C C . GLU A 1 53 ? -5.268 9.093 -7.471 1.00 0.00 53 GLU A C 12
ATOM 18300 O O . GLU A 1 53 ? -5.924 9.644 -6.580 1.00 0.00 53 GLU A O 12
ATOM 18312 N N . ASP A 1 54 ? -5.779 8.168 -8.298 1.00 0.00 54 ASP A N 12
ATOM 18313 C CA . ASP A 1 54 ? -7.188 7.704 -8.254 1.00 0.00 54 ASP A CA 12
ATOM 18314 C C . ASP A 1 54 ? -7.286 6.338 -7.550 1.00 0.00 54 ASP A C 12
ATOM 18315 O O . ASP A 1 54 ? -8.309 5.654 -7.649 1.00 0.00 54 ASP A O 12
ATOM 18324 N N . LEU A 1 55 ? -6.222 5.951 -6.813 1.00 0.00 55 LEU A N 12
ATOM 18325 C CA . LEU A 1 55 ? -6.095 4.593 -6.238 1.00 0.00 55 LEU A CA 12
ATOM 18326 C C . LEU A 1 55 ? -6.130 4.623 -4.707 1.00 0.00 55 LEU A C 12
ATOM 18327 O O . LEU A 1 55 ? -7.091 4.135 -4.100 1.00 0.00 55 LEU A O 12
ATOM 18343 N N . ALA A 1 56 ? -5.081 5.193 -4.082 1.00 0.00 56 ALA A N 12
ATOM 18344 C CA . ALA A 1 56 ? -4.915 5.168 -2.612 1.00 0.00 56 ALA A CA 12
ATOM 18345 C C . ALA A 1 56 ? -5.058 6.556 -1.975 1.00 0.00 56 ALA A C 12
ATOM 18346 O O . ALA A 1 56 ? -5.357 6.649 -0.780 1.00 0.00 56 ALA A O 12
ATOM 18353 N N . PHE A 1 57 ? -4.864 7.625 -2.779 1.00 0.00 57 PHE A N 12
ATOM 18354 C CA . PHE A 1 57 ? -4.886 9.015 -2.291 1.00 0.00 57 PHE A CA 12
ATOM 18355 C C . PHE A 1 57 ? -6.331 9.428 -1.906 1.00 0.00 57 PHE A C 12
ATOM 18356 O O . PHE A 1 57 ? -7.108 9.905 -2.750 1.00 0.00 57 PHE A O 12
ATOM 18373 N N . ASP A 1 58 ? -6.659 9.171 -0.629 1.00 0.00 58 ASP A N 12
ATOM 18374 C CA . ASP A 1 58 ? -7.986 9.387 -0.023 1.00 0.00 58 ASP A CA 12
ATOM 18375 C C . ASP A 1 58 ? -7.900 9.018 1.464 1.00 0.00 58 ASP A C 12
ATOM 18376 O O . ASP A 1 58 ? -7.166 8.102 1.810 1.00 0.00 58 ASP A O 12
ATOM 18385 N N . SER A 1 59 ? -8.666 9.713 2.329 1.00 0.00 59 SER A N 12
ATOM 18386 C CA . SER A 1 59 ? -8.642 9.497 3.795 1.00 0.00 59 SER A CA 12
ATOM 18387 C C . SER A 1 59 ? -8.949 8.031 4.170 1.00 0.00 59 SER A C 12
ATOM 18388 O O . SER A 1 59 ? -8.223 7.413 4.957 1.00 0.00 59 SER A O 12
ATOM 18396 N N . LEU A 1 60 ? -10.002 7.475 3.551 1.00 0.00 60 LEU A N 12
ATOM 18397 C CA . LEU A 1 60 ? -10.496 6.124 3.865 1.00 0.00 60 LEU A CA 12
ATOM 18398 C C . LEU A 1 60 ? -9.557 5.043 3.288 1.00 0.00 60 LEU A C 12
ATOM 18399 O O . LEU A 1 60 ? -9.339 4.012 3.932 1.00 0.00 60 LEU A O 12
ATOM 18415 N N . VAL A 1 61 ? -9.008 5.290 2.074 1.00 0.00 61 VAL A N 12
ATOM 18416 C CA . VAL A 1 61 ? -8.164 4.290 1.368 1.00 0.00 61 VAL A CA 12
ATOM 18417 C C . VAL A 1 61 ? -6.724 4.260 1.927 1.00 0.00 61 VAL A C 12
ATOM 18418 O O . VAL A 1 61 ? -6.097 3.209 1.923 1.00 0.00 61 VAL A O 12
ATOM 18431 N N . VAL A 1 62 ? -6.203 5.417 2.383 1.00 0.00 62 VAL A N 12
ATOM 18432 C CA . VAL A 1 62 ? -4.900 5.486 3.105 1.00 0.00 62 VAL A CA 12
ATOM 18433 C C . VAL A 1 62 ? -5.022 4.762 4.467 1.00 0.00 62 VAL A C 12
ATOM 18434 O O . VAL A 1 62 ? -4.093 4.075 4.887 1.00 0.00 62 VAL A O 12
ATOM 18447 N N . SER A 1 63 ? -6.198 4.900 5.127 1.00 0.00 63 SER A N 12
ATOM 18448 C CA . SER A 1 63 ? -6.516 4.163 6.374 1.00 0.00 63 SER A CA 12
ATOM 18449 C C . SER A 1 63 ? -6.656 2.653 6.110 1.00 0.00 63 SER A C 12
ATOM 18450 O O . SER A 1 63 ? -6.261 1.834 6.936 1.00 0.00 63 SER A O 12
ATOM 18458 N N . GLU A 1 64 ? -7.238 2.309 4.946 1.00 0.00 64 GLU A N 12
ATOM 18459 C CA . GLU A 1 64 ? -7.480 0.908 4.542 1.00 0.00 64 GLU A CA 12
ATOM 18460 C C . GLU A 1 64 ? -6.141 0.257 4.144 1.00 0.00 64 GLU A C 12
ATOM 18461 O O . GLU A 1 64 ? -5.890 -0.907 4.458 1.00 0.00 64 GLU A O 12
ATOM 18473 N N . LEU A 1 65 ? -5.279 1.058 3.494 1.00 0.00 65 LEU A N 12
ATOM 18474 C CA . LEU A 1 65 ? -3.942 0.640 3.047 1.00 0.00 65 LEU A CA 12
ATOM 18475 C C . LEU A 1 65 ? -3.060 0.366 4.270 1.00 0.00 65 LEU A C 12
ATOM 18476 O O . LEU A 1 65 ? -2.445 -0.685 4.362 1.00 0.00 65 LEU A O 12
ATOM 18492 N N . SER A 1 66 ? -3.063 1.309 5.230 1.00 0.00 66 SER A N 12
ATOM 18493 C CA . SER A 1 66 ? -2.272 1.203 6.467 1.00 0.00 66 SER A CA 12
ATOM 18494 C C . SER A 1 66 ? -2.770 0.056 7.363 1.00 0.00 66 SER A C 12
ATOM 18495 O O . SER A 1 66 ? -1.969 -0.567 8.047 1.00 0.00 66 SER A O 12
ATOM 18503 N N . LEU A 1 67 ? -4.093 -0.205 7.343 1.00 0.00 67 LEU A N 12
ATOM 18504 C CA . LEU A 1 67 ? -4.714 -1.327 8.088 1.00 0.00 67 LEU A CA 12
ATOM 18505 C C . LEU A 1 67 ? -4.305 -2.683 7.466 1.00 0.00 67 LEU A C 12
ATOM 18506 O O . LEU A 1 67 ? -4.006 -3.647 8.181 1.00 0.00 67 LEU A O 12
ATOM 18522 N N . LYS A 1 68 ? -4.271 -2.723 6.127 1.00 0.00 68 LYS A N 12
ATOM 18523 C CA . LYS A 1 68 ? -3.964 -3.944 5.359 1.00 0.00 68 LYS A CA 12
ATOM 18524 C C . LYS A 1 68 ? -2.468 -4.296 5.485 1.00 0.00 68 LYS A C 12
ATOM 18525 O O . LYS A 1 68 ? -2.106 -5.464 5.671 1.00 0.00 68 LYS A O 12
ATOM 18544 N N . LEU A 1 69 ? -1.621 -3.255 5.404 1.00 0.00 69 LEU A N 12
ATOM 18545 C CA . LEU A 1 69 ? -0.167 -3.372 5.580 1.00 0.00 69 LEU A CA 12
ATOM 18546 C C . LEU A 1 69 ? 0.158 -3.763 7.028 1.00 0.00 69 LEU A C 12
ATOM 18547 O O . LEU A 1 69 ? 1.053 -4.553 7.255 1.00 0.00 69 LEU A O 12
ATOM 18563 N N . ARG A 1 70 ? -0.604 -3.193 7.981 1.00 0.00 70 ARG A N 12
ATOM 18564 C CA . ARG A 1 70 ? -0.486 -3.474 9.435 1.00 0.00 70 ARG A CA 12
ATOM 18565 C C . ARG A 1 70 ? -0.619 -4.974 9.731 1.00 0.00 70 ARG A C 12
ATOM 18566 O O . ARG A 1 70 ? 0.154 -5.536 10.510 1.00 0.00 70 ARG A O 12
ATOM 18587 N N . LYS A 1 71 ? -1.616 -5.601 9.097 1.00 0.00 71 LYS A N 12
ATOM 18588 C CA . LYS A 1 71 ? -1.892 -7.030 9.268 1.00 0.00 71 LYS A CA 12
ATOM 18589 C C . LYS A 1 71 ? -0.834 -7.882 8.539 1.00 0.00 71 LYS A C 12
ATOM 18590 O O . LYS A 1 71 ? -0.017 -8.558 9.178 1.00 0.00 71 LYS A O 12
ATOM 18609 N N . GLU A 1 72 ? -0.837 -7.790 7.201 1.00 0.00 72 GLU A N 12
ATOM 18610 C CA . GLU A 1 72 ? -0.128 -8.739 6.328 1.00 0.00 72 GLU A CA 12
ATOM 18611 C C . GLU A 1 72 ? 1.386 -8.474 6.297 1.00 0.00 72 GLU A C 12
ATOM 18612 O O . GLU A 1 72 ? 2.189 -9.371 6.584 1.00 0.00 72 GLU A O 12
ATOM 18624 N N . PHE A 1 73 ? 1.758 -7.231 5.968 1.00 0.00 73 PHE A N 12
ATOM 18625 C CA . PHE A 1 73 ? 3.172 -6.840 5.775 1.00 0.00 73 PHE A CA 12
ATOM 18626 C C . PHE A 1 73 ? 3.811 -6.363 7.096 1.00 0.00 73 PHE A C 12
ATOM 18627 O O . PHE A 1 73 ? 5.029 -6.190 7.169 1.00 0.00 73 PHE A O 12
ATOM 18644 N N . GLY A 1 74 ? 2.959 -6.141 8.126 1.00 0.00 74 GLY A N 12
ATOM 18645 C CA . GLY A 1 74 ? 3.378 -5.635 9.439 1.00 0.00 74 GLY A CA 12
ATOM 18646 C C . GLY A 1 74 ? 3.608 -4.117 9.490 1.00 0.00 74 GLY A C 12
ATOM 18647 O O . GLY A 1 74 ? 3.808 -3.555 10.574 1.00 0.00 74 GLY A O 12
ATOM 18651 N N . VAL A 1 75 ? 3.558 -3.457 8.314 1.00 0.00 75 VAL A N 12
ATOM 18652 C CA . VAL A 1 75 ? 3.923 -2.039 8.153 1.00 0.00 75 VAL A CA 12
ATOM 18653 C C . VAL A 1 75 ? 2.784 -1.115 8.666 1.00 0.00 75 VAL A C 12
ATOM 18654 O O . VAL A 1 75 ? 1.759 -0.943 8.000 1.00 0.00 75 VAL A O 12
ATOM 18667 N N . THR A 1 76 ? 2.978 -0.551 9.870 1.00 0.00 76 THR A N 12
ATOM 18668 C CA . THR A 1 76 ? 1.983 0.314 10.541 1.00 0.00 76 THR A CA 12
ATOM 18669 C C . THR A 1 76 ? 2.676 1.534 11.174 1.00 0.00 76 THR A C 12
ATOM 18670 O O . THR A 1 76 ? 3.916 1.587 11.253 1.00 0.00 76 THR A O 12
ATOM 18681 N N . GLY A 1 77 ? 1.858 2.507 11.620 1.00 0.00 77 GLY A N 12
ATOM 18682 C CA . GLY A 1 77 ? 2.349 3.772 12.173 1.00 0.00 77 GLY A CA 12
ATOM 18683 C C . GLY A 1 77 ? 2.913 4.702 11.098 1.00 0.00 77 GLY A C 12
ATOM 18684 O O . GLY A 1 77 ? 3.576 5.684 11.423 1.00 0.00 77 GLY A O 12
ATOM 18688 N N . VAL A 1 78 ? 2.613 4.393 9.820 1.00 0.00 78 VAL A N 12
ATOM 18689 C CA . VAL A 1 78 ? 3.175 5.087 8.635 1.00 0.00 78 VAL A CA 12
ATOM 18690 C C . VAL A 1 78 ? 2.059 5.732 7.781 1.00 0.00 78 VAL A C 12
ATOM 18691 O O . VAL A 1 78 ? 2.302 6.131 6.635 1.00 0.00 78 VAL A O 12
ATOM 18704 N N . ASP A 1 79 ? 0.859 5.868 8.381 1.00 0.00 79 ASP A N 12
ATOM 18705 C CA . ASP A 1 79 ? -0.368 6.330 7.688 1.00 0.00 79 ASP A CA 12
ATOM 18706 C C . ASP A 1 79 ? -0.166 7.691 6.989 1.00 0.00 79 ASP A C 12
ATOM 18707 O O . ASP A 1 79 ? -0.566 7.874 5.835 1.00 0.00 79 ASP A O 12
ATOM 18716 N N . ASP A 1 80 ? 0.473 8.630 7.702 1.00 0.00 80 ASP A N 12
ATOM 18717 C CA . ASP A 1 80 ? 0.710 9.996 7.192 1.00 0.00 80 ASP A CA 12
ATOM 18718 C C . ASP A 1 80 ? 1.687 9.992 6.012 1.00 0.00 80 ASP A C 12
ATOM 18719 O O . ASP A 1 80 ? 1.534 10.788 5.085 1.00 0.00 80 ASP A O 12
ATOM 18728 N N . GLU A 1 81 ? 2.666 9.066 6.048 1.00 0.00 81 GLU A N 12
ATOM 18729 C CA . GLU A 1 81 ? 3.626 8.880 4.942 1.00 0.00 81 GLU A CA 12
ATOM 18730 C C . GLU A 1 81 ? 2.909 8.332 3.697 1.00 0.00 81 GLU A C 12
ATOM 18731 O O . GLU A 1 81 ? 3.206 8.755 2.589 1.00 0.00 81 GLU A O 12
ATOM 18743 N N . LEU A 1 82 ? 1.941 7.417 3.909 1.00 0.00 82 LEU A N 12
ATOM 18744 C CA . LEU A 1 82 ? 1.142 6.812 2.821 1.00 0.00 82 LEU A CA 12
ATOM 18745 C C . LEU A 1 82 ? 0.289 7.874 2.099 1.00 0.00 82 LEU A C 12
ATOM 18746 O O . LEU A 1 82 ? 0.025 7.760 0.898 1.00 0.00 82 LEU A O 12
ATOM 18762 N N . ASP A 1 83 ? -0.131 8.901 2.858 1.00 0.00 83 ASP A N 12
ATOM 18763 C CA . ASP A 1 83 ? -0.865 10.060 2.309 1.00 0.00 83 ASP A CA 12
ATOM 18764 C C . ASP A 1 83 ? 0.098 10.998 1.542 1.00 0.00 83 ASP A C 12
ATOM 18765 O O . ASP A 1 83 ? -0.285 11.598 0.534 1.00 0.00 83 ASP A O 12
ATOM 18774 N N . LEU A 1 84 ? 1.350 11.107 2.044 1.00 0.00 84 LEU A N 12
ATOM 18775 C CA . LEU A 1 84 ? 2.438 11.871 1.382 1.00 0.00 84 LEU A CA 12
ATOM 18776 C C . LEU A 1 84 ? 2.909 11.173 0.087 1.00 0.00 84 LEU A C 12
ATOM 18777 O O . LEU A 1 84 ? 3.475 11.820 -0.802 1.00 0.00 84 LEU A O 12
ATOM 18793 N N . LEU A 1 85 ? 2.681 9.847 -0.001 1.00 0.00 85 LEU A N 12
ATOM 18794 C CA . LEU A 1 85 ? 3.037 9.051 -1.186 1.00 0.00 85 LEU A CA 12
ATOM 18795 C C . LEU A 1 85 ? 2.029 9.293 -2.318 1.00 0.00 85 LEU A C 12
ATOM 18796 O O . LEU A 1 85 ? 0.835 8.995 -2.185 1.00 0.00 85 LEU A O 12
ATOM 18812 N N . GLU A 1 86 ? 2.537 9.824 -3.430 1.00 0.00 86 GLU A N 12
ATOM 18813 C CA . GLU A 1 86 ? 1.739 10.097 -4.644 1.00 0.00 86 GLU A CA 12
ATOM 18814 C C . GLU A 1 86 ? 1.922 8.974 -5.678 1.00 0.00 86 GLU A C 12
ATOM 18815 O O . GLU A 1 86 ? 1.158 8.881 -6.637 1.00 0.00 86 GLU A O 12
ATOM 18827 N N . THR A 1 87 ? 2.946 8.125 -5.460 1.00 0.00 87 THR A N 12
ATOM 18828 C CA . THR A 1 87 ? 3.426 7.138 -6.446 1.00 0.00 87 THR A CA 12
ATOM 18829 C C . THR A 1 87 ? 3.730 5.775 -5.781 1.00 0.00 87 THR A C 12
ATOM 18830 O O . THR A 1 87 ? 4.246 5.703 -4.646 1.00 0.00 87 THR A O 12
ATOM 18841 N N . VAL A 1 88 ? 3.436 4.695 -6.535 1.00 0.00 88 VAL A N 12
ATOM 18842 C CA . VAL A 1 88 ? 3.490 3.315 -6.024 1.00 0.00 88 VAL A CA 12
ATOM 18843 C C . VAL A 1 88 ? 4.944 2.831 -5.892 1.00 0.00 88 VAL A C 12
ATOM 18844 O O . VAL A 1 88 ? 5.211 1.941 -5.109 1.00 0.00 88 VAL A O 12
ATOM 18857 N N . ASP A 1 89 ? 5.869 3.436 -6.659 1.00 0.00 89 ASP A N 12
ATOM 18858 C CA . ASP A 1 89 ? 7.306 3.090 -6.622 1.00 0.00 89 ASP A CA 12
ATOM 18859 C C . ASP A 1 89 ? 7.869 3.311 -5.212 1.00 0.00 89 ASP A C 12
ATOM 18860 O O . ASP A 1 89 ? 8.486 2.423 -4.619 1.00 0.00 89 ASP A O 12
ATOM 18869 N N . GLU A 1 90 ? 7.585 4.504 -4.688 1.00 0.00 90 GLU A N 12
ATOM 18870 C CA . GLU A 1 90 ? 7.974 4.924 -3.343 1.00 0.00 90 GLU A CA 12
ATOM 18871 C C . GLU A 1 90 ? 7.205 4.114 -2.279 1.00 0.00 90 GLU A C 12
ATOM 18872 O O . GLU A 1 90 ? 7.727 3.882 -1.193 1.00 0.00 90 GLU A O 12
ATOM 18884 N N . LEU A 1 91 ? 5.952 3.708 -2.608 1.00 0.00 91 LEU A N 12
ATOM 18885 C CA . LEU A 1 91 ? 5.138 2.830 -1.735 1.00 0.00 91 LEU A CA 12
ATOM 18886 C C . LEU A 1 91 ? 5.781 1.435 -1.574 1.00 0.00 91 LEU A C 12
ATOM 18887 O O . LEU A 1 91 ? 5.899 0.944 -0.453 1.00 0.00 91 LEU A O 12
ATOM 18903 N N . PHE A 1 92 ? 6.206 0.821 -2.700 1.00 0.00 92 PHE A N 12
ATOM 18904 C CA . PHE A 1 92 ? 6.892 -0.497 -2.709 1.00 0.00 92 PHE A CA 12
ATOM 18905 C C . PHE A 1 92 ? 8.141 -0.440 -1.825 1.00 0.00 92 PHE A C 12
ATOM 18906 O O . PHE A 1 92 ? 8.382 -1.331 -1.006 1.00 0.00 92 PHE A O 12
ATOM 18923 N N . GLN A 1 93 ? 8.910 0.645 -2.009 1.00 0.00 93 GLN A N 12
ATOM 18924 C CA . GLN A 1 93 ? 10.153 0.875 -1.280 1.00 0.00 93 GLN A CA 12
ATOM 18925 C C . GLN A 1 93 ? 9.899 1.160 0.209 1.00 0.00 93 GLN A C 12
ATOM 18926 O O . GLN A 1 93 ? 10.714 0.783 1.029 1.00 0.00 93 GLN A O 12
ATOM 18940 N N . LEU A 1 94 ? 8.778 1.837 0.543 1.00 0.00 94 LEU A N 12
ATOM 18941 C CA . LEU A 1 94 ? 8.439 2.184 1.943 1.00 0.00 94 LEU A CA 12
ATOM 18942 C C . LEU A 1 94 ? 8.056 0.914 2.717 1.00 0.00 94 LEU A C 12
ATOM 18943 O O . LEU A 1 94 ? 8.540 0.685 3.831 1.00 0.00 94 LEU A O 12
ATOM 18959 N N . VAL A 1 95 ? 7.191 0.092 2.102 1.00 0.00 95 VAL A N 12
ATOM 18960 C CA . VAL A 1 95 ? 6.752 -1.192 2.668 1.00 0.00 95 VAL A CA 12
ATOM 18961 C C . VAL A 1 95 ? 7.968 -2.104 2.914 1.00 0.00 95 VAL A C 12
ATOM 18962 O O . VAL A 1 95 ? 8.131 -2.627 4.016 1.00 0.00 95 VAL A O 12
ATOM 18975 N N . GLU A 1 96 ? 8.833 -2.225 1.891 1.00 0.00 96 GLU A N 12
ATOM 18976 C CA . GLU A 1 96 ? 10.046 -3.064 1.942 1.00 0.00 96 GLU A CA 12
ATOM 18977 C C . GLU A 1 96 ? 11.095 -2.506 2.939 1.00 0.00 96 GLU A C 12
ATOM 18978 O O . GLU A 1 96 ? 11.769 -3.276 3.622 1.00 0.00 96 GLU A O 12
ATOM 18990 N N . LYS A 1 97 ? 11.200 -1.169 3.020 1.00 0.00 97 LYS A N 12
ATOM 18991 C CA . LYS A 1 97 ? 12.164 -0.479 3.916 1.00 0.00 97 LYS A CA 12
ATOM 18992 C C . LYS A 1 97 ? 11.831 -0.767 5.389 1.00 0.00 97 LYS A C 12
ATOM 18993 O O . LYS A 1 97 ? 12.697 -1.138 6.170 1.00 0.00 97 LYS A O 12
ATOM 19012 N N . HIS A 1 98 ? 10.548 -0.598 5.733 1.00 0.00 98 HIS A N 12
ATOM 19013 C CA . HIS A 1 98 ? 10.037 -0.778 7.109 1.00 0.00 98 HIS A CA 12
ATOM 19014 C C . HIS A 1 98 ? 9.880 -2.275 7.464 1.00 0.00 98 HIS A C 12
ATOM 19015 O O . HIS A 1 98 ? 9.792 -2.637 8.644 1.00 0.00 98 HIS A O 12
ATOM 19030 N N . ARG A 1 99 ? 9.841 -3.128 6.426 1.00 0.00 99 ARG A N 12
ATOM 19031 C CA . ARG A 1 99 ? 9.771 -4.592 6.579 1.00 0.00 99 ARG A CA 12
ATOM 19032 C C . ARG A 1 99 ? 11.166 -5.162 6.926 1.00 0.00 99 ARG A C 12
ATOM 19033 O O . ARG A 1 99 ? 11.305 -5.985 7.836 1.00 0.00 99 ARG A O 12
ATOM 19054 N N . ALA A 1 100 ? 12.188 -4.709 6.183 1.00 0.00 100 ALA A N 12
ATOM 19055 C CA . ALA A 1 100 ? 13.585 -5.127 6.387 1.00 0.00 100 ALA A CA 12
ATOM 19056 C C . ALA A 1 100 ? 14.153 -4.454 7.641 1.00 0.00 100 ALA A C 12
ATOM 19057 O O . ALA A 1 100 ? 14.513 -5.123 8.615 1.00 0.00 100 ALA A O 12
ATOM 19064 N N . ALA A 1 101 ? 14.207 -3.119 7.600 1.00 0.00 101 ALA A N 12
ATOM 19065 C CA . ALA A 1 101 ? 14.700 -2.301 8.708 1.00 0.00 101 ALA A CA 12
ATOM 19066 C C . ALA A 1 101 ? 13.589 -2.113 9.755 1.00 0.00 101 ALA A C 12
ATOM 19067 O O . ALA A 1 101 ? 12.892 -1.089 9.784 1.00 0.00 101 ALA A O 12
ATOM 19074 N N . GLY A 1 102 ? 13.394 -3.165 10.566 1.00 0.00 102 GLY A N 12
ATOM 19075 C CA . GLY A 1 102 ? 12.487 -3.138 11.717 1.00 0.00 102 GLY A CA 12
ATOM 19076 C C . GLY A 1 102 ? 13.237 -3.393 13.022 1.00 0.00 102 GLY A C 12
ATOM 19077 O O . GLY A 1 102 ? 12.632 -3.773 14.032 1.00 0.00 102 GLY A O 12
ATOM 19081 N N . SER A 1 103 ? 14.570 -3.185 12.985 1.00 0.00 103 SER A N 12
ATOM 19082 C CA . SER A 1 103 ? 15.463 -3.384 14.132 1.00 0.00 103 SER A CA 12
ATOM 19083 C C . SER A 1 103 ? 15.427 -2.141 15.068 1.00 0.00 103 SER A C 12
ATOM 19084 O O . SER A 1 103 ? 14.681 -2.168 16.070 1.00 0.00 103 SER A O 12
ATOM 19093 N N . MET A 1 1 ? -21.430 5.584 16.508 1.00 0.00 1 MET A N 13
ATOM 19094 C CA . MET A 1 1 ? -20.619 4.605 17.252 1.00 0.00 1 MET A CA 13
ATOM 19095 C C . MET A 1 1 ? -21.245 3.217 17.074 1.00 0.00 1 MET A C 13
ATOM 19096 O O . MET A 1 1 ? -22.422 3.019 17.409 1.00 0.00 1 MET A O 13
ATOM 19112 N N . GLY A 1 2 ? -20.464 2.272 16.526 1.00 0.00 2 GLY A N 13
ATOM 19113 C CA . GLY A 1 2 ? -20.954 0.934 16.187 1.00 0.00 2 GLY A CA 13
ATOM 19114 C C . GLY A 1 2 ? -21.315 0.831 14.712 1.00 0.00 2 GLY A C 13
ATOM 19115 O O . GLY A 1 2 ? -20.858 1.656 13.911 1.00 0.00 2 GLY A O 13
ATOM 19119 N N . SER A 1 3 ? -22.158 -0.169 14.376 1.00 0.00 3 SER A N 13
ATOM 19120 C CA . SER A 1 3 ? -22.565 -0.517 12.988 1.00 0.00 3 SER A CA 13
ATOM 19121 C C . SER A 1 3 ? -21.345 -0.695 12.046 1.00 0.00 3 SER A C 13
ATOM 19122 O O . SER A 1 3 ? -20.974 0.218 11.284 1.00 0.00 3 SER A O 13
ATOM 19130 N N . SER A 1 4 ? -20.700 -1.870 12.149 1.00 0.00 4 SER A N 13
ATOM 19131 C CA . SER A 1 4 ? -19.579 -2.249 11.288 1.00 0.00 4 SER A CA 13
ATOM 19132 C C . SER A 1 4 ? -20.110 -2.594 9.884 1.00 0.00 4 SER A C 13
ATOM 19133 O O . SER A 1 4 ? -20.631 -3.695 9.665 1.00 0.00 4 SER A O 13
ATOM 19141 N N . HIS A 1 5 ? -20.036 -1.607 8.967 1.00 0.00 5 HIS A N 13
ATOM 19142 C CA . HIS A 1 5 ? -20.431 -1.782 7.552 1.00 0.00 5 HIS A CA 13
ATOM 19143 C C . HIS A 1 5 ? -19.546 -2.839 6.862 1.00 0.00 5 HIS A C 13
ATOM 19144 O O . HIS A 1 5 ? -20.028 -3.586 5.996 1.00 0.00 5 HIS A O 13
ATOM 19159 N N . ASP A 1 6 ? -18.250 -2.860 7.280 1.00 0.00 6 ASP A N 13
ATOM 19160 C CA . ASP A 1 6 ? -17.190 -3.759 6.760 1.00 0.00 6 ASP A CA 13
ATOM 19161 C C . ASP A 1 6 ? -16.867 -3.455 5.272 1.00 0.00 6 ASP A C 13
ATOM 19162 O O . ASP A 1 6 ? -17.673 -2.858 4.546 1.00 0.00 6 ASP A O 13
ATOM 19171 N N . HIS A 1 7 ? -15.665 -3.849 4.826 1.00 0.00 7 HIS A N 13
ATOM 19172 C CA . HIS A 1 7 ? -15.214 -3.630 3.448 1.00 0.00 7 HIS A CA 13
ATOM 19173 C C . HIS A 1 7 ? -15.962 -4.583 2.485 1.00 0.00 7 HIS A C 13
ATOM 19174 O O . HIS A 1 7 ? -16.632 -4.122 1.559 1.00 0.00 7 HIS A O 13
ATOM 19189 N N . HIS A 1 8 ? -15.821 -5.903 2.740 1.00 0.00 8 HIS A N 13
ATOM 19190 C CA . HIS A 1 8 ? -16.607 -6.982 2.078 1.00 0.00 8 HIS A CA 13
ATOM 19191 C C . HIS A 1 8 ? -16.535 -6.940 0.521 1.00 0.00 8 HIS A C 13
ATOM 19192 O O . HIS A 1 8 ? -17.404 -6.344 -0.138 1.00 0.00 8 HIS A O 13
ATOM 19207 N N . HIS A 1 9 ? -15.468 -7.520 -0.062 1.00 0.00 9 HIS A N 13
ATOM 19208 C CA . HIS A 1 9 ? -15.342 -7.698 -1.531 1.00 0.00 9 HIS A CA 13
ATOM 19209 C C . HIS A 1 9 ? -15.273 -9.198 -1.857 1.00 0.00 9 HIS A C 13
ATOM 19210 O O . HIS A 1 9 ? -14.413 -9.911 -1.328 1.00 0.00 9 HIS A O 13
ATOM 19225 N N . HIS A 1 10 ? -16.193 -9.671 -2.717 1.00 0.00 10 HIS A N 13
ATOM 19226 C CA . HIS A 1 10 ? -16.191 -11.051 -3.230 1.00 0.00 10 HIS A CA 13
ATOM 19227 C C . HIS A 1 10 ? -15.906 -10.987 -4.742 1.00 0.00 10 HIS A C 13
ATOM 19228 O O . HIS A 1 10 ? -16.809 -11.108 -5.580 1.00 0.00 10 HIS A O 13
ATOM 19243 N N . SER A 1 11 ? -14.630 -10.716 -5.069 1.00 0.00 11 SER A N 13
ATOM 19244 C CA . SER A 1 11 ? -14.162 -10.518 -6.448 1.00 0.00 11 SER A CA 13
ATOM 19245 C C . SER A 1 11 ? -13.800 -11.868 -7.090 1.00 0.00 11 SER A C 13
ATOM 19246 O O . SER A 1 11 ? -12.642 -12.301 -7.064 1.00 0.00 11 SER A O 13
ATOM 19254 N N . SER A 1 12 ? -14.828 -12.555 -7.609 1.00 0.00 12 SER A N 13
ATOM 19255 C CA . SER A 1 12 ? -14.679 -13.835 -8.325 1.00 0.00 12 SER A CA 13
ATOM 19256 C C . SER A 1 12 ? -15.626 -13.874 -9.538 1.00 0.00 12 SER A C 13
ATOM 19257 O O . SER A 1 12 ? -16.558 -13.060 -9.642 1.00 0.00 12 SER A O 13
ATOM 19265 N N . GLY A 1 13 ? -15.377 -14.832 -10.444 1.00 0.00 13 GLY A N 13
ATOM 19266 C CA . GLY A 1 13 ? -16.123 -14.982 -11.692 1.00 0.00 13 GLY A CA 13
ATOM 19267 C C . GLY A 1 13 ? -15.170 -15.123 -12.864 1.00 0.00 13 GLY A C 13
ATOM 19268 O O . GLY A 1 13 ? -14.481 -16.146 -12.974 1.00 0.00 13 GLY A O 13
ATOM 19272 N N . ARG A 1 14 ? -15.091 -14.090 -13.721 1.00 0.00 14 ARG A N 13
ATOM 19273 C CA . ARG A 1 14 ? -14.213 -14.090 -14.906 1.00 0.00 14 ARG A CA 13
ATOM 19274 C C . ARG A 1 14 ? -12.815 -13.554 -14.523 1.00 0.00 14 ARG A C 13
ATOM 19275 O O . ARG A 1 14 ? -12.560 -12.342 -14.563 1.00 0.00 14 ARG A O 13
ATOM 19296 N N . GLU A 1 15 ? -11.939 -14.473 -14.091 1.00 0.00 15 GLU A N 13
ATOM 19297 C CA . GLU A 1 15 ? -10.538 -14.176 -13.750 1.00 0.00 15 GLU A CA 13
ATOM 19298 C C . GLU A 1 15 ? -9.649 -14.410 -14.987 1.00 0.00 15 GLU A C 13
ATOM 19299 O O . GLU A 1 15 ? -9.898 -15.337 -15.763 1.00 0.00 15 GLU A O 13
ATOM 19311 N N . ASN A 1 16 ? -8.631 -13.554 -15.178 1.00 0.00 16 ASN A N 13
ATOM 19312 C CA . ASN A 1 16 ? -7.737 -13.609 -16.356 1.00 0.00 16 ASN A CA 13
ATOM 19313 C C . ASN A 1 16 ? -6.342 -14.096 -15.951 1.00 0.00 16 ASN A C 13
ATOM 19314 O O . ASN A 1 16 ? -5.857 -13.786 -14.854 1.00 0.00 16 ASN A O 13
ATOM 19325 N N . LEU A 1 17 ? -5.713 -14.866 -16.853 1.00 0.00 17 LEU A N 13
ATOM 19326 C CA . LEU A 1 17 ? -4.344 -15.377 -16.679 1.00 0.00 17 LEU A CA 13
ATOM 19327 C C . LEU A 1 17 ? -3.305 -14.257 -16.878 1.00 0.00 17 LEU A C 13
ATOM 19328 O O . LEU A 1 17 ? -3.611 -13.190 -17.431 1.00 0.00 17 LEU A O 13
ATOM 19344 N N . TYR A 1 18 ? -2.071 -14.529 -16.431 1.00 0.00 18 TYR A N 13
ATOM 19345 C CA . TYR A 1 18 ? -0.922 -13.610 -16.570 1.00 0.00 18 TYR A CA 13
ATOM 19346 C C . TYR A 1 18 ? -0.161 -13.883 -17.889 1.00 0.00 18 TYR A C 13
ATOM 19347 O O . TYR A 1 18 ? -0.439 -14.870 -18.585 1.00 0.00 18 TYR A O 13
ATOM 19365 N N . PHE A 1 19 ? 0.790 -12.997 -18.210 1.00 0.00 19 PHE A N 13
ATOM 19366 C CA . PHE A 1 19 ? 1.724 -13.166 -19.341 1.00 0.00 19 PHE A CA 13
ATOM 19367 C C . PHE A 1 19 ? 3.067 -13.708 -18.810 1.00 0.00 19 PHE A C 13
ATOM 19368 O O . PHE A 1 19 ? 3.659 -14.634 -19.378 1.00 0.00 19 PHE A O 13
ATOM 19385 N N . GLN A 1 20 ? 3.526 -13.107 -17.700 1.00 0.00 20 GLN A N 13
ATOM 19386 C CA . GLN A 1 20 ? 4.812 -13.429 -17.064 1.00 0.00 20 GLN A CA 13
ATOM 19387 C C . GLN A 1 20 ? 4.628 -13.440 -15.537 1.00 0.00 20 GLN A C 13
ATOM 19388 O O . GLN A 1 20 ? 3.815 -12.677 -14.999 1.00 0.00 20 GLN A O 13
ATOM 19402 N N . GLY A 1 21 ? 5.357 -14.340 -14.855 1.00 0.00 21 GLY A N 13
ATOM 19403 C CA . GLY A 1 21 ? 5.333 -14.423 -13.397 1.00 0.00 21 GLY A CA 13
ATOM 19404 C C . GLY A 1 21 ? 5.640 -15.831 -12.914 1.00 0.00 21 GLY A C 13
ATOM 19405 O O . GLY A 1 21 ? 6.744 -16.102 -12.436 1.00 0.00 21 GLY A O 13
ATOM 19409 N N . HIS A 1 22 ? 4.631 -16.727 -13.072 1.00 0.00 22 HIS A N 13
ATOM 19410 C CA . HIS A 1 22 ? 4.654 -18.138 -12.584 1.00 0.00 22 HIS A CA 13
ATOM 19411 C C . HIS A 1 22 ? 4.745 -18.218 -11.043 1.00 0.00 22 HIS A C 13
ATOM 19412 O O . HIS A 1 22 ? 4.978 -19.292 -10.481 1.00 0.00 22 HIS A O 13
ATOM 19427 N N . MET A 1 23 ? 4.494 -17.074 -10.389 1.00 0.00 23 MET A N 13
ATOM 19428 C CA . MET A 1 23 ? 4.548 -16.928 -8.931 1.00 0.00 23 MET A CA 13
ATOM 19429 C C . MET A 1 23 ? 3.788 -15.636 -8.540 1.00 0.00 23 MET A C 13
ATOM 19430 O O . MET A 1 23 ? 4.399 -14.566 -8.390 1.00 0.00 23 MET A O 13
ATOM 19444 N N . PRO A 1 24 ? 2.414 -15.690 -8.466 1.00 0.00 24 PRO A N 13
ATOM 19445 C CA . PRO A 1 24 ? 1.604 -14.559 -7.973 1.00 0.00 24 PRO A CA 13
ATOM 19446 C C . PRO A 1 24 ? 1.480 -14.579 -6.437 1.00 0.00 24 PRO A C 13
ATOM 19447 O O . PRO A 1 24 ? 2.068 -15.440 -5.776 1.00 0.00 24 PRO A O 13
ATOM 19458 N N . ASN A 1 25 ? 0.746 -13.591 -5.893 1.00 0.00 25 ASN A N 13
ATOM 19459 C CA . ASN A 1 25 ? 0.439 -13.461 -4.444 1.00 0.00 25 ASN A CA 13
ATOM 19460 C C . ASN A 1 25 ? 1.721 -13.168 -3.597 1.00 0.00 25 ASN A C 13
ATOM 19461 O O . ASN A 1 25 ? 1.658 -13.101 -2.360 1.00 0.00 25 ASN A O 13
ATOM 19472 N N . ASP A 1 26 ? 2.870 -12.942 -4.280 1.00 0.00 26 ASP A N 13
ATOM 19473 C CA . ASP A 1 26 ? 4.164 -12.656 -3.629 1.00 0.00 26 ASP A CA 13
ATOM 19474 C C . ASP A 1 26 ? 4.332 -11.137 -3.490 1.00 0.00 26 ASP A C 13
ATOM 19475 O O . ASP A 1 26 ? 3.905 -10.425 -4.389 1.00 0.00 26 ASP A O 13
ATOM 19484 N N . MET A 1 27 ? 5.027 -10.706 -2.400 1.00 0.00 27 MET A N 13
ATOM 19485 C CA . MET A 1 27 ? 5.149 -9.298 -1.894 1.00 0.00 27 MET A CA 13
ATOM 19486 C C . MET A 1 27 ? 4.806 -8.169 -2.907 1.00 0.00 27 MET A C 13
ATOM 19487 O O . MET A 1 27 ? 3.901 -7.369 -2.643 1.00 0.00 27 MET A O 13
ATOM 19501 N N . GLU A 1 28 ? 5.546 -8.110 -4.038 1.00 0.00 28 GLU A N 13
ATOM 19502 C CA . GLU A 1 28 ? 5.366 -7.061 -5.070 1.00 0.00 28 GLU A CA 13
ATOM 19503 C C . GLU A 1 28 ? 3.961 -7.148 -5.689 1.00 0.00 28 GLU A C 13
ATOM 19504 O O . GLU A 1 28 ? 3.184 -6.203 -5.589 1.00 0.00 28 GLU A O 13
ATOM 19516 N N . ASP A 1 29 ? 3.643 -8.317 -6.277 1.00 0.00 29 ASP A N 13
ATOM 19517 C CA . ASP A 1 29 ? 2.322 -8.578 -6.898 1.00 0.00 29 ASP A CA 13
ATOM 19518 C C . ASP A 1 29 ? 1.193 -8.496 -5.857 1.00 0.00 29 ASP A C 13
ATOM 19519 O O . ASP A 1 29 ? 0.077 -8.085 -6.175 1.00 0.00 29 ASP A O 13
ATOM 19528 N N . HIS A 1 30 ? 1.517 -8.867 -4.603 1.00 0.00 30 HIS A N 13
ATOM 19529 C CA . HIS A 1 30 ? 0.555 -8.853 -3.500 1.00 0.00 30 HIS A CA 13
ATOM 19530 C C . HIS A 1 30 ? 0.251 -7.400 -3.098 1.00 0.00 30 HIS A C 13
ATOM 19531 O O . HIS A 1 30 ? -0.852 -7.118 -2.668 1.00 0.00 30 HIS A O 13
ATOM 19546 N N . LEU A 1 31 ? 1.241 -6.493 -3.242 1.00 0.00 31 LEU A N 13
ATOM 19547 C CA . LEU A 1 31 ? 1.053 -5.050 -2.978 1.00 0.00 31 LEU A CA 13
ATOM 19548 C C . LEU A 1 31 ? 0.076 -4.456 -4.010 1.00 0.00 31 LEU A C 13
ATOM 19549 O O . LEU A 1 31 ? -0.765 -3.617 -3.676 1.00 0.00 31 LEU A O 13
ATOM 19565 N N . LEU A 1 32 ? 0.189 -4.943 -5.262 1.00 0.00 32 LEU A N 13
ATOM 19566 C CA . LEU A 1 32 ? -0.770 -4.635 -6.343 1.00 0.00 32 LEU A CA 13
ATOM 19567 C C . LEU A 1 32 ? -2.167 -5.217 -6.019 1.00 0.00 32 LEU A C 13
ATOM 19568 O O . LEU A 1 32 ? -3.171 -4.600 -6.352 1.00 0.00 32 LEU A O 13
ATOM 19584 N N . THR A 1 33 ? -2.205 -6.408 -5.375 1.00 0.00 33 THR A N 13
ATOM 19585 C CA . THR A 1 33 ? -3.467 -7.065 -4.954 1.00 0.00 33 THR A CA 13
ATOM 19586 C C . THR A 1 33 ? -4.157 -6.231 -3.857 1.00 0.00 33 THR A C 13
ATOM 19587 O O . THR A 1 33 ? -5.368 -6.034 -3.889 1.00 0.00 33 THR A O 13
ATOM 19598 N N . VAL A 1 34 ? -3.342 -5.720 -2.915 1.00 0.00 34 VAL A N 13
ATOM 19599 C CA . VAL A 1 34 ? -3.797 -4.858 -1.808 1.00 0.00 34 VAL A CA 13
ATOM 19600 C C . VAL A 1 34 ? -4.481 -3.593 -2.362 1.00 0.00 34 VAL A C 13
ATOM 19601 O O . VAL A 1 34 ? -5.581 -3.229 -1.935 1.00 0.00 34 VAL A O 13
ATOM 19614 N N . LEU A 1 35 ? -3.819 -2.964 -3.346 1.00 0.00 35 LEU A N 13
ATOM 19615 C CA . LEU A 1 35 ? -4.324 -1.763 -4.019 1.00 0.00 35 LEU A CA 13
ATOM 19616 C C . LEU A 1 35 ? -5.566 -2.080 -4.875 1.00 0.00 35 LEU A C 13
ATOM 19617 O O . LEU A 1 35 ? -6.495 -1.287 -4.911 1.00 0.00 35 LEU A O 13
ATOM 19633 N N . SER A 1 36 ? -5.569 -3.260 -5.527 1.00 0.00 36 SER A N 13
ATOM 19634 C CA . SER A 1 36 ? -6.649 -3.700 -6.447 1.00 0.00 36 SER A CA 13
ATOM 19635 C C . SER A 1 36 ? -7.977 -3.886 -5.698 1.00 0.00 36 SER A C 13
ATOM 19636 O O . SER A 1 36 ? -9.045 -3.535 -6.205 1.00 0.00 36 SER A O 13
ATOM 19644 N N . VAL A 1 37 ? -7.887 -4.438 -4.480 1.00 0.00 37 VAL A N 13
ATOM 19645 C CA . VAL A 1 37 ? -9.051 -4.675 -3.610 1.00 0.00 37 VAL A CA 13
ATOM 19646 C C . VAL A 1 37 ? -9.480 -3.355 -2.918 1.00 0.00 37 VAL A C 13
ATOM 19647 O O . VAL A 1 37 ? -10.670 -3.141 -2.650 1.00 0.00 37 VAL A O 13
ATOM 19660 N N . ALA A 1 38 ? -8.496 -2.466 -2.667 1.00 0.00 38 ALA A N 13
ATOM 19661 C CA . ALA A 1 38 ? -8.730 -1.155 -2.019 1.00 0.00 38 ALA A CA 13
ATOM 19662 C C . ALA A 1 38 ? -9.344 -0.125 -2.993 1.00 0.00 38 ALA A C 13
ATOM 19663 O O . ALA A 1 38 ? -10.027 0.809 -2.556 1.00 0.00 38 ALA A O 13
ATOM 19670 N N . SER A 1 39 ? -9.098 -0.297 -4.308 1.00 0.00 39 SER A N 13
ATOM 19671 C CA . SER A 1 39 ? -9.583 0.633 -5.344 1.00 0.00 39 SER A CA 13
ATOM 19672 C C . SER A 1 39 ? -10.718 -0.023 -6.158 1.00 0.00 39 SER A C 13
ATOM 19673 O O . SER A 1 39 ? -11.875 0.397 -6.077 1.00 0.00 39 SER A O 13
ATOM 19681 N N . GLY A 1 40 ? -10.380 -1.083 -6.911 1.00 0.00 40 GLY A N 13
ATOM 19682 C CA . GLY A 1 40 ? -11.324 -1.750 -7.807 1.00 0.00 40 GLY A CA 13
ATOM 19683 C C . GLY A 1 40 ? -10.689 -2.111 -9.147 1.00 0.00 40 GLY A C 13
ATOM 19684 O O . GLY A 1 40 ? -11.149 -3.048 -9.815 1.00 0.00 40 GLY A O 13
ATOM 19688 N N . VAL A 1 41 ? -9.652 -1.342 -9.562 1.00 0.00 41 VAL A N 13
ATOM 19689 C CA . VAL A 1 41 ? -8.915 -1.596 -10.815 1.00 0.00 41 VAL A CA 13
ATOM 19690 C C . VAL A 1 41 ? -8.062 -2.888 -10.701 1.00 0.00 41 VAL A C 13
ATOM 19691 O O . VAL A 1 41 ? -7.371 -3.075 -9.697 1.00 0.00 41 VAL A O 13
ATOM 19704 N N . PRO A 1 42 ? -8.133 -3.815 -11.713 1.00 0.00 42 PRO A N 13
ATOM 19705 C CA . PRO A 1 42 ? -7.308 -5.061 -11.744 1.00 0.00 42 PRO A CA 13
ATOM 19706 C C . PRO A 1 42 ? -5.794 -4.766 -11.743 1.00 0.00 42 PRO A C 13
ATOM 19707 O O . PRO A 1 42 ? -5.375 -3.676 -12.145 1.00 0.00 42 PRO A O 13
ATOM 19718 N N . LYS A 1 43 ? -4.984 -5.768 -11.331 1.00 0.00 43 LYS A N 13
ATOM 19719 C CA . LYS A 1 43 ? -3.506 -5.643 -11.222 1.00 0.00 43 LYS A CA 13
ATOM 19720 C C . LYS A 1 43 ? -2.834 -5.379 -12.584 1.00 0.00 43 LYS A C 13
ATOM 19721 O O . LYS A 1 43 ? -1.705 -4.875 -12.642 1.00 0.00 43 LYS A O 13
ATOM 19740 N N . GLU A 1 44 ? -3.543 -5.728 -13.663 1.00 0.00 44 GLU A N 13
ATOM 19741 C CA . GLU A 1 44 ? -3.094 -5.501 -15.044 1.00 0.00 44 GLU A CA 13
ATOM 19742 C C . GLU A 1 44 ? -3.010 -3.988 -15.368 1.00 0.00 44 GLU A C 13
ATOM 19743 O O . GLU A 1 44 ? -2.242 -3.574 -16.242 1.00 0.00 44 GLU A O 13
ATOM 19755 N N . GLU A 1 45 ? -3.819 -3.183 -14.650 1.00 0.00 45 GLU A N 13
ATOM 19756 C CA . GLU A 1 45 ? -3.842 -1.711 -14.779 1.00 0.00 45 GLU A CA 13
ATOM 19757 C C . GLU A 1 45 ? -3.044 -1.021 -13.651 1.00 0.00 45 GLU A C 13
ATOM 19758 O O . GLU A 1 45 ? -3.082 0.211 -13.529 1.00 0.00 45 GLU A O 13
ATOM 19770 N N . ILE A 1 46 ? -2.315 -1.808 -12.835 1.00 0.00 46 ILE A N 13
ATOM 19771 C CA . ILE A 1 46 ? -1.524 -1.285 -11.700 1.00 0.00 46 ILE A CA 13
ATOM 19772 C C . ILE A 1 46 ? -0.024 -1.483 -11.973 1.00 0.00 46 ILE A C 13
ATOM 19773 O O . ILE A 1 46 ? 0.390 -2.525 -12.498 1.00 0.00 46 ILE A O 13
ATOM 19789 N N . SER A 1 47 ? 0.782 -0.471 -11.603 1.00 0.00 47 SER A N 13
ATOM 19790 C CA . SER A 1 47 ? 2.247 -0.458 -11.787 1.00 0.00 47 SER A CA 13
ATOM 19791 C C . SER A 1 47 ? 2.890 0.411 -10.695 1.00 0.00 47 SER A C 13
ATOM 19792 O O . SER A 1 47 ? 2.186 1.066 -9.918 1.00 0.00 47 SER A O 13
ATOM 19800 N N . ARG A 1 48 ? 4.240 0.416 -10.637 1.00 0.00 48 ARG A N 13
ATOM 19801 C CA . ARG A 1 48 ? 5.009 1.376 -9.794 1.00 0.00 48 ARG A CA 13
ATOM 19802 C C . ARG A 1 48 ? 4.845 2.816 -10.346 1.00 0.00 48 ARG A C 13
ATOM 19803 O O . ARG A 1 48 ? 4.833 3.801 -9.592 1.00 0.00 48 ARG A O 13
ATOM 19824 N N . ASP A 1 49 ? 4.659 2.893 -11.679 1.00 0.00 49 ASP A N 13
ATOM 19825 C CA . ASP A 1 49 ? 4.468 4.149 -12.424 1.00 0.00 49 ASP A CA 13
ATOM 19826 C C . ASP A 1 49 ? 2.958 4.500 -12.510 1.00 0.00 49 ASP A C 13
ATOM 19827 O O . ASP A 1 49 ? 2.550 5.350 -13.302 1.00 0.00 49 ASP A O 13
ATOM 19836 N N . SER A 1 50 ? 2.123 3.845 -11.662 1.00 0.00 50 SER A N 13
ATOM 19837 C CA . SER A 1 50 ? 0.703 4.207 -11.513 1.00 0.00 50 SER A CA 13
ATOM 19838 C C . SER A 1 50 ? 0.565 5.571 -10.793 1.00 0.00 50 SER A C 13
ATOM 19839 O O . SER A 1 50 ? -0.472 6.201 -10.891 1.00 0.00 50 SER A O 13
ATOM 19847 N N . ARG A 1 51 ? 1.627 5.978 -10.042 1.00 0.00 51 ARG A N 13
ATOM 19848 C CA . ARG A 1 51 ? 1.790 7.346 -9.466 1.00 0.00 51 ARG A CA 13
ATOM 19849 C C . ARG A 1 51 ? 0.605 7.779 -8.559 1.00 0.00 51 ARG A C 13
ATOM 19850 O O . ARG A 1 51 ? 0.399 8.979 -8.359 1.00 0.00 51 ARG A O 13
ATOM 19871 N N . MET A 1 52 ? -0.138 6.783 -8.011 1.00 0.00 52 MET A N 13
ATOM 19872 C CA . MET A 1 52 ? -1.259 7.003 -7.067 1.00 0.00 52 MET A CA 13
ATOM 19873 C C . MET A 1 52 ? -2.393 7.859 -7.701 1.00 0.00 52 MET A C 13
ATOM 19874 O O . MET A 1 52 ? -2.777 8.909 -7.154 1.00 0.00 52 MET A O 13
ATOM 19888 N N . GLU A 1 53 ? -2.912 7.418 -8.877 1.00 0.00 53 GLU A N 13
ATOM 19889 C CA . GLU A 1 53 ? -4.035 8.111 -9.552 1.00 0.00 53 GLU A CA 13
ATOM 19890 C C . GLU A 1 53 ? -5.329 7.947 -8.735 1.00 0.00 53 GLU A C 13
ATOM 19891 O O . GLU A 1 53 ? -5.812 8.890 -8.112 1.00 0.00 53 GLU A O 13
ATOM 19903 N N . ASP A 1 54 ? -5.856 6.710 -8.752 1.00 0.00 54 ASP A N 13
ATOM 19904 C CA . ASP A 1 54 ? -7.072 6.297 -8.016 1.00 0.00 54 ASP A CA 13
ATOM 19905 C C . ASP A 1 54 ? -6.676 5.470 -6.770 1.00 0.00 54 ASP A C 13
ATOM 19906 O O . ASP A 1 54 ? -7.437 5.362 -5.800 1.00 0.00 54 ASP A O 13
ATOM 19915 N N . LEU A 1 55 ? -5.446 4.934 -6.805 1.00 0.00 55 LEU A N 13
ATOM 19916 C CA . LEU A 1 55 ? -4.958 3.933 -5.857 1.00 0.00 55 LEU A CA 13
ATOM 19917 C C . LEU A 1 55 ? -4.232 4.611 -4.694 1.00 0.00 55 LEU A C 13
ATOM 19918 O O . LEU A 1 55 ? -3.402 5.488 -4.934 1.00 0.00 55 LEU A O 13
ATOM 19934 N N . ALA A 1 56 ? -4.575 4.172 -3.456 1.00 0.00 56 ALA A N 13
ATOM 19935 C CA . ALA A 1 56 ? -3.966 4.612 -2.180 1.00 0.00 56 ALA A CA 13
ATOM 19936 C C . ALA A 1 56 ? -4.309 6.082 -1.850 1.00 0.00 56 ALA A C 13
ATOM 19937 O O . ALA A 1 56 ? -5.065 6.334 -0.906 1.00 0.00 56 ALA A O 13
ATOM 19944 N N . PHE A 1 57 ? -3.744 7.019 -2.643 1.00 0.00 57 PHE A N 13
ATOM 19945 C CA . PHE A 1 57 ? -3.877 8.479 -2.468 1.00 0.00 57 PHE A CA 13
ATOM 19946 C C . PHE A 1 57 ? -5.360 8.925 -2.469 1.00 0.00 57 PHE A C 13
ATOM 19947 O O . PHE A 1 57 ? -5.954 9.162 -3.537 1.00 0.00 57 PHE A O 13
ATOM 19964 N N . ASP A 1 58 ? -5.923 8.950 -1.258 1.00 0.00 58 ASP A N 13
ATOM 19965 C CA . ASP A 1 58 ? -7.311 9.339 -0.941 1.00 0.00 58 ASP A CA 13
ATOM 19966 C C . ASP A 1 58 ? -7.496 9.107 0.565 1.00 0.00 58 ASP A C 13
ATOM 19967 O O . ASP A 1 58 ? -6.924 8.157 1.086 1.00 0.00 58 ASP A O 13
ATOM 19976 N N . SER A 1 59 ? -8.306 9.937 1.241 1.00 0.00 59 SER A N 13
ATOM 19977 C CA . SER A 1 59 ? -8.493 9.866 2.712 1.00 0.00 59 SER A CA 13
ATOM 19978 C C . SER A 1 59 ? -8.979 8.468 3.176 1.00 0.00 59 SER A C 13
ATOM 19979 O O . SER A 1 59 ? -8.435 7.900 4.132 1.00 0.00 59 SER A O 13
ATOM 19987 N N . LEU A 1 60 ? -9.981 7.916 2.455 1.00 0.00 60 LEU A N 13
ATOM 19988 C CA . LEU A 1 60 ? -10.563 6.592 2.757 1.00 0.00 60 LEU A CA 13
ATOM 19989 C C . LEU A 1 60 ? -9.570 5.471 2.428 1.00 0.00 60 LEU A C 13
ATOM 19990 O O . LEU A 1 60 ? -9.333 4.589 3.253 1.00 0.00 60 LEU A O 13
ATOM 20006 N N . VAL A 1 61 ? -8.990 5.527 1.216 1.00 0.00 61 VAL A N 13
ATOM 20007 C CA . VAL A 1 61 ? -8.145 4.437 0.682 1.00 0.00 61 VAL A CA 13
ATOM 20008 C C . VAL A 1 61 ? -6.783 4.367 1.419 1.00 0.00 61 VAL A C 13
ATOM 20009 O O . VAL A 1 61 ? -6.190 3.294 1.505 1.00 0.00 61 VAL A O 13
ATOM 20022 N N . VAL A 1 62 ? -6.324 5.513 1.971 1.00 0.00 62 VAL A N 13
ATOM 20023 C CA . VAL A 1 62 ? -5.130 5.578 2.851 1.00 0.00 62 VAL A CA 13
ATOM 20024 C C . VAL A 1 62 ? -5.458 4.946 4.216 1.00 0.00 62 VAL A C 13
ATOM 20025 O O . VAL A 1 62 ? -4.657 4.168 4.724 1.00 0.00 62 VAL A O 1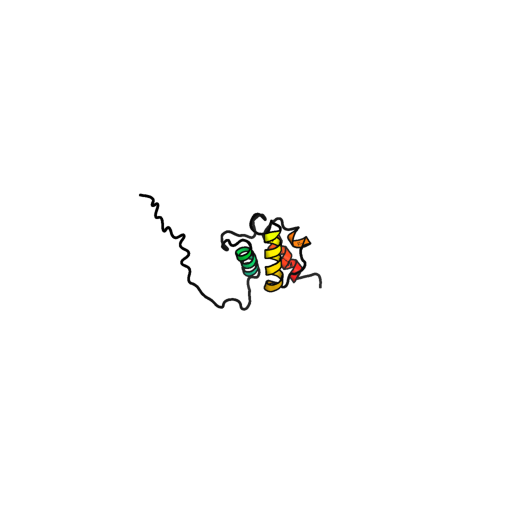3
ATOM 20038 N N . SER A 1 63 ? -6.647 5.270 4.778 1.00 0.00 63 SER A N 13
ATOM 20039 C CA . SER A 1 63 ? -7.118 4.698 6.065 1.00 0.00 63 SER A CA 13
ATOM 20040 C C . SER A 1 63 ? -7.289 3.170 5.964 1.00 0.00 63 SER A C 13
ATOM 20041 O O . SER A 1 63 ? -7.008 2.419 6.919 1.00 0.00 63 SER A O 13
ATOM 20049 N N . GLU A 1 64 ? -7.746 2.724 4.788 1.00 0.00 64 GLU A N 13
ATOM 20050 C CA . GLU A 1 64 ? -7.939 1.310 4.503 1.00 0.00 64 GLU A CA 13
ATOM 20051 C C . GLU A 1 64 ? -6.573 0.649 4.264 1.00 0.00 64 GLU A C 13
ATOM 20052 O O . GLU A 1 64 ? -6.348 -0.460 4.715 1.00 0.00 64 GLU A O 13
ATOM 20064 N N . LEU A 1 65 ? -5.653 1.376 3.593 1.00 0.00 65 LEU A N 13
ATOM 20065 C CA . LEU A 1 65 ? -4.263 0.912 3.354 1.00 0.00 65 LEU A CA 13
ATOM 20066 C C . LEU A 1 65 ? -3.491 0.791 4.688 1.00 0.00 65 LEU A C 13
ATOM 20067 O O . LEU A 1 65 ? -2.609 -0.057 4.829 1.00 0.00 65 LEU A O 13
ATOM 20083 N N . SER A 1 66 ? -3.896 1.621 5.667 1.00 0.00 66 SER A N 13
ATOM 20084 C CA . SER A 1 66 ? -3.362 1.603 7.035 1.00 0.00 66 SER A CA 13
ATOM 20085 C C . SER A 1 66 ? -3.672 0.263 7.717 1.00 0.00 66 SER A C 13
ATOM 20086 O O . SER A 1 66 ? -2.769 -0.380 8.274 1.00 0.00 66 SER A O 13
ATOM 20094 N N . LEU A 1 67 ? -4.960 -0.167 7.646 1.00 0.00 67 LEU A N 13
ATOM 20095 C CA . LEU A 1 67 ? -5.391 -1.458 8.232 1.00 0.00 67 LEU A CA 13
ATOM 20096 C C . LEU A 1 67 ? -4.939 -2.666 7.377 1.00 0.00 67 LEU A C 13
ATOM 20097 O O . LEU A 1 67 ? -4.903 -3.791 7.892 1.00 0.00 67 LEU A O 13
ATOM 20113 N N . LYS A 1 68 ? -4.612 -2.438 6.069 1.00 0.00 68 LYS A N 13
ATOM 20114 C CA . LYS A 1 68 ? -4.020 -3.497 5.214 1.00 0.00 68 LYS A CA 13
ATOM 20115 C C . LYS A 1 68 ? -2.648 -3.869 5.780 1.00 0.00 68 LYS A C 13
ATOM 20116 O O . LYS A 1 68 ? -2.474 -4.970 6.269 1.00 0.00 68 LYS A O 13
ATOM 20135 N N . LEU A 1 69 ? -1.724 -2.872 5.781 1.00 0.00 69 LEU A N 13
ATOM 20136 C CA . LEU A 1 69 ? -0.298 -3.047 6.154 1.00 0.00 69 LEU A CA 13
ATOM 20137 C C . LEU A 1 69 ? -0.143 -3.537 7.601 1.00 0.00 69 LEU A C 13
ATOM 20138 O O . LEU A 1 69 ? 0.824 -4.244 7.931 1.00 0.00 69 LEU A O 13
ATOM 20154 N N . ARG A 1 70 ? -1.111 -3.133 8.446 1.00 0.00 70 ARG A N 13
ATOM 20155 C CA . ARG A 1 70 ? -1.252 -3.581 9.845 1.00 0.00 70 ARG A CA 13
ATOM 20156 C C . ARG A 1 70 ? -1.265 -5.125 9.919 1.00 0.00 70 ARG A C 13
ATOM 20157 O O . ARG A 1 70 ? -0.531 -5.724 10.702 1.00 0.00 70 ARG A O 13
ATOM 20178 N N . LYS A 1 71 ? -2.103 -5.745 9.072 1.00 0.00 71 LYS A N 13
ATOM 20179 C CA . LYS A 1 71 ? -2.284 -7.212 9.030 1.00 0.00 71 LYS A CA 13
ATOM 20180 C C . LYS A 1 71 ? -1.322 -7.879 8.018 1.00 0.00 71 LYS A C 13
ATOM 20181 O O . LYS A 1 71 ? -0.987 -9.059 8.159 1.00 0.00 71 LYS A O 13
ATOM 20200 N N . GLU A 1 72 ? -0.882 -7.095 7.019 1.00 0.00 72 GLU A N 13
ATOM 20201 C CA . GLU A 1 72 ? -0.205 -7.607 5.808 1.00 0.00 72 GLU A CA 13
ATOM 20202 C C . GLU A 1 72 ? 1.302 -7.780 6.035 1.00 0.00 72 GLU A C 13
ATOM 20203 O O . GLU A 1 72 ? 1.861 -8.849 5.779 1.00 0.00 72 GLU A O 13
ATOM 20215 N N . PHE A 1 73 ? 1.956 -6.707 6.505 1.00 0.00 73 PHE A N 13
ATOM 20216 C CA . PHE A 1 73 ? 3.416 -6.689 6.759 1.00 0.00 73 PHE A CA 13
ATOM 20217 C C . PHE A 1 73 ? 3.710 -6.449 8.253 1.00 0.00 73 PHE A C 13
ATOM 20218 O O . PHE A 1 73 ? 4.874 -6.439 8.663 1.00 0.00 73 PHE A O 13
ATOM 20235 N N . GLY A 1 74 ? 2.640 -6.253 9.058 1.00 0.00 74 GLY A N 13
ATOM 20236 C CA . GLY A 1 74 ? 2.758 -6.031 10.507 1.00 0.00 74 GLY A CA 13
ATOM 20237 C C . GLY A 1 74 ? 3.052 -4.580 10.876 1.00 0.00 74 GLY A C 13
ATOM 20238 O O . GLY A 1 74 ? 3.104 -4.242 12.063 1.00 0.00 74 GLY A O 13
ATOM 20242 N N . VAL A 1 75 ? 3.243 -3.726 9.852 1.00 0.00 75 VAL A N 13
ATOM 20243 C CA . VAL A 1 75 ? 3.557 -2.298 10.032 1.00 0.00 75 VAL A CA 13
ATOM 20244 C C . VAL A 1 75 ? 2.220 -1.525 10.102 1.00 0.00 75 VAL A C 13
ATOM 20245 O O . VAL A 1 75 ? 1.598 -1.256 9.069 1.00 0.00 75 VAL A O 13
ATOM 20258 N N . THR A 1 76 ? 1.762 -1.214 11.333 1.00 0.00 76 THR A N 13
ATOM 20259 C CA . THR A 1 76 ? 0.404 -0.681 11.581 1.00 0.00 76 THR A CA 13
ATOM 20260 C C . THR A 1 76 ? 0.306 0.824 11.292 1.00 0.00 76 THR A C 13
ATOM 20261 O O . THR A 1 76 ? 1.253 1.574 11.549 1.00 0.00 76 THR A O 13
ATOM 20272 N N . GLY A 1 77 ? -0.863 1.232 10.752 1.00 0.00 77 GLY A N 13
ATOM 20273 C CA . GLY A 1 77 ? -1.175 2.631 10.499 1.00 0.00 77 GLY A CA 13
ATOM 20274 C C . GLY A 1 77 ? -0.393 3.209 9.329 1.00 0.00 77 GLY A C 13
ATOM 20275 O O . GLY A 1 77 ? -0.865 3.190 8.201 1.00 0.00 77 GLY A O 13
ATOM 20279 N N . VAL A 1 78 ? 0.824 3.717 9.621 1.00 0.00 78 VAL A N 13
ATOM 20280 C CA . VAL A 1 78 ? 1.742 4.331 8.625 1.00 0.00 78 VAL A CA 13
ATOM 20281 C C . VAL A 1 78 ? 1.078 5.596 7.994 1.00 0.00 78 VAL A C 13
ATOM 20282 O O . VAL A 1 78 ? 1.490 6.068 6.938 1.00 0.00 78 VAL A O 13
ATOM 20295 N N . ASP A 1 79 ? 0.089 6.170 8.725 1.00 0.00 79 ASP A N 13
ATOM 20296 C CA . ASP A 1 79 ? -0.837 7.215 8.224 1.00 0.00 79 ASP A CA 13
ATOM 20297 C C . ASP A 1 79 ? -0.099 8.447 7.676 1.00 0.00 79 ASP A C 13
ATOM 20298 O O . ASP A 1 79 ? -0.480 8.996 6.634 1.00 0.00 79 ASP A O 13
ATOM 20307 N N . ASP A 1 80 ? 0.966 8.856 8.395 1.00 0.00 80 ASP A N 13
ATOM 20308 C CA . ASP A 1 80 ? 1.792 10.020 8.029 1.00 0.00 80 ASP A CA 13
ATOM 20309 C C . ASP A 1 80 ? 2.465 9.810 6.669 1.00 0.00 80 ASP A C 13
ATOM 20310 O O . ASP A 1 80 ? 2.449 10.705 5.806 1.00 0.00 80 ASP A O 13
ATOM 20319 N N . GLU A 1 81 ? 3.020 8.599 6.487 1.00 0.00 81 GLU A N 13
ATOM 20320 C CA . GLU A 1 81 ? 3.792 8.255 5.298 1.00 0.00 81 GLU A CA 13
ATOM 20321 C C . GLU A 1 81 ? 2.885 8.088 4.080 1.00 0.00 81 GLU A C 13
ATOM 20322 O O . GLU A 1 81 ? 3.161 8.659 3.040 1.00 0.00 81 GLU A O 13
ATOM 20334 N N . LEU A 1 82 ? 1.790 7.324 4.250 1.00 0.00 82 LEU A N 13
ATOM 20335 C CA . LEU A 1 82 ? 0.822 7.008 3.168 1.00 0.00 82 LEU A CA 13
ATOM 20336 C C . LEU A 1 82 ? 0.149 8.284 2.622 1.00 0.00 82 LEU A C 13
ATOM 20337 O O . LEU A 1 82 ? -0.221 8.346 1.448 1.00 0.00 82 LEU A O 13
ATOM 20353 N N . ASP A 1 83 ? -0.003 9.285 3.506 1.00 0.00 83 ASP A N 13
ATOM 20354 C CA . ASP A 1 83 ? -0.448 10.642 3.132 1.00 0.00 83 ASP A CA 13
ATOM 20355 C C . ASP A 1 83 ? 0.616 11.337 2.258 1.00 0.00 83 ASP A C 13
ATOM 20356 O O . ASP A 1 83 ? 0.289 11.956 1.244 1.00 0.00 83 ASP A O 13
ATOM 20365 N N . LEU A 1 84 ? 1.892 11.218 2.681 1.00 0.00 84 LEU A N 13
ATOM 20366 C CA . LEU A 1 84 ? 3.036 11.860 2.000 1.00 0.00 84 LEU A CA 13
ATOM 20367 C C . LEU A 1 84 ? 3.336 11.164 0.647 1.00 0.00 84 LEU A C 13
ATOM 20368 O O . LEU A 1 84 ? 3.830 11.814 -0.281 1.00 0.00 84 LEU A O 13
ATOM 20384 N N . LEU A 1 85 ? 3.004 9.856 0.534 1.00 0.00 85 LEU A N 13
ATOM 20385 C CA . LEU A 1 85 ? 3.280 9.061 -0.679 1.00 0.00 85 LEU A CA 13
ATOM 20386 C C . LEU A 1 85 ? 2.440 9.565 -1.865 1.00 0.00 85 LEU A C 13
ATOM 20387 O O . LEU A 1 85 ? 1.207 9.436 -1.884 1.00 0.00 85 LEU A O 13
ATOM 20403 N N . GLU A 1 86 ? 3.137 10.142 -2.841 1.00 0.00 86 GLU A N 13
ATOM 20404 C CA . GLU A 1 86 ? 2.526 10.739 -4.030 1.00 0.00 86 GLU A CA 13
ATOM 20405 C C . GLU A 1 86 ? 2.633 9.772 -5.230 1.00 0.00 86 GLU A C 13
ATOM 20406 O O . GLU A 1 86 ? 1.853 9.871 -6.176 1.00 0.00 86 GLU A O 13
ATOM 20418 N N . THR A 1 87 ? 3.599 8.825 -5.177 1.00 0.00 87 THR A N 13
ATOM 20419 C CA . THR A 1 87 ? 3.788 7.790 -6.227 1.00 0.00 87 THR A CA 13
ATOM 20420 C C . THR A 1 87 ? 3.833 6.374 -5.616 1.00 0.00 87 THR A C 13
ATOM 20421 O O . THR A 1 87 ? 4.265 6.188 -4.466 1.00 0.00 87 THR A O 13
ATOM 20432 N N . VAL A 1 88 ? 3.361 5.379 -6.407 1.00 0.00 88 VAL A N 13
ATOM 20433 C CA . VAL A 1 88 ? 3.353 3.958 -5.997 1.00 0.00 88 VAL A CA 13
ATOM 20434 C C . VAL A 1 88 ? 4.795 3.437 -5.855 1.00 0.00 88 VAL A C 13
ATOM 20435 O O . VAL A 1 88 ? 5.057 2.549 -5.051 1.00 0.00 88 VAL A O 13
ATOM 20448 N N . ASP A 1 89 ? 5.726 4.028 -6.628 1.00 0.00 89 ASP A N 13
ATOM 20449 C CA . ASP A 1 89 ? 7.162 3.708 -6.533 1.00 0.00 89 ASP A CA 13
ATOM 20450 C C . ASP A 1 89 ? 7.693 4.012 -5.114 1.00 0.00 89 ASP A C 13
ATOM 20451 O O . ASP A 1 89 ? 8.447 3.219 -4.559 1.00 0.00 89 ASP A O 13
ATOM 20460 N N . GLU A 1 90 ? 7.257 5.156 -4.532 1.00 0.00 90 GLU A N 13
ATOM 20461 C CA . GLU A 1 90 ? 7.589 5.536 -3.138 1.00 0.00 90 GLU A CA 13
ATOM 20462 C C . GLU A 1 90 ? 6.925 4.586 -2.115 1.00 0.00 90 GLU A C 13
ATOM 20463 O O . GLU A 1 90 ? 7.463 4.385 -1.022 1.00 0.00 90 GLU A O 13
ATOM 20475 N N . LEU A 1 91 ? 5.751 4.025 -2.475 1.00 0.00 91 LEU A N 13
ATOM 20476 C CA . LEU A 1 91 ? 5.099 2.953 -1.678 1.00 0.00 91 LEU A CA 13
ATOM 20477 C C . LEU A 1 91 ? 5.966 1.679 -1.670 1.00 0.00 91 LEU A C 13
ATOM 20478 O O . LEU A 1 91 ? 6.084 1.018 -0.639 1.00 0.00 91 LEU A O 13
ATOM 20494 N N . PHE A 1 92 ? 6.582 1.360 -2.831 1.00 0.00 92 PHE A N 13
ATOM 20495 C CA . PHE A 1 92 ? 7.539 0.237 -2.948 1.00 0.00 92 PHE A CA 13
ATOM 20496 C C . PHE A 1 92 ? 8.777 0.492 -2.077 1.00 0.00 92 PHE A C 13
ATOM 20497 O O . PHE A 1 92 ? 9.252 -0.423 -1.429 1.00 0.00 92 PHE A O 13
ATOM 20514 N N . GLN A 1 93 ? 9.275 1.751 -2.065 1.00 0.00 93 GLN A N 13
ATOM 20515 C CA . GLN A 1 93 ? 10.455 2.143 -1.250 1.00 0.00 93 GLN A CA 13
ATOM 20516 C C . GLN A 1 93 ? 10.161 1.957 0.248 1.00 0.00 93 GLN A C 13
ATOM 20517 O O . GLN A 1 93 ? 11.000 1.469 0.998 1.00 0.00 93 GLN A O 13
ATOM 20531 N N . LEU A 1 94 ? 8.940 2.358 0.647 1.00 0.00 94 LEU A N 13
ATOM 20532 C CA . LEU A 1 94 ? 8.435 2.217 2.021 1.00 0.00 94 LEU A CA 13
ATOM 20533 C C . LEU A 1 94 ? 8.414 0.736 2.450 1.00 0.00 94 LEU A C 13
ATOM 20534 O O . LEU A 1 94 ? 9.107 0.346 3.393 1.00 0.00 94 LEU A O 13
ATOM 20550 N N . VAL A 1 95 ? 7.635 -0.075 1.720 1.00 0.00 95 VAL A N 13
ATOM 20551 C CA . VAL A 1 95 ? 7.368 -1.474 2.083 1.00 0.00 95 VAL A CA 13
ATOM 20552 C C . VAL A 1 95 ? 8.660 -2.316 2.037 1.00 0.00 95 VAL A C 13
ATOM 20553 O O . VAL A 1 95 ? 8.897 -3.118 2.930 1.00 0.00 95 VAL A O 13
ATOM 20566 N N . GLU A 1 96 ? 9.503 -2.079 1.013 1.00 0.00 96 GLU A N 13
ATOM 20567 C CA . GLU A 1 96 ? 10.747 -2.853 0.780 1.00 0.00 96 GLU A CA 13
ATOM 20568 C C . GLU A 1 96 ? 11.773 -2.565 1.898 1.00 0.00 96 GLU A C 13
ATOM 20569 O O . GLU A 1 96 ? 12.256 -3.491 2.561 1.00 0.00 96 GLU A O 13
ATOM 20581 N N . LYS A 1 97 ? 12.057 -1.271 2.112 1.00 0.00 97 LYS A N 13
ATOM 20582 C CA . LYS A 1 97 ? 13.105 -0.812 3.048 1.00 0.00 97 LYS A CA 13
ATOM 20583 C C . LYS A 1 97 ? 12.748 -1.145 4.513 1.00 0.00 97 LYS A C 13
ATOM 20584 O O . LYS A 1 97 ? 13.634 -1.448 5.317 1.00 0.00 97 LYS A O 13
ATOM 20603 N N . HIS A 1 98 ? 11.448 -1.059 4.851 1.00 0.00 98 HIS A N 13
ATOM 20604 C CA . HIS A 1 98 ? 10.950 -1.321 6.229 1.00 0.00 98 HIS A CA 13
ATOM 20605 C C . HIS A 1 98 ? 10.701 -2.818 6.491 1.00 0.00 98 HIS A C 13
ATOM 20606 O O . HIS A 1 98 ? 10.688 -3.241 7.654 1.00 0.00 98 HIS A O 13
ATOM 20621 N N . ARG A 1 99 ? 10.494 -3.616 5.419 1.00 0.00 99 ARG A N 13
ATOM 20622 C CA . ARG A 1 99 ? 10.385 -5.094 5.536 1.00 0.00 99 ARG A CA 13
ATOM 20623 C C . ARG A 1 99 ? 11.794 -5.671 5.776 1.00 0.00 99 ARG A C 13
ATOM 20624 O O . ARG A 1 99 ? 11.972 -6.613 6.554 1.00 0.00 99 ARG A O 13
ATOM 20645 N N . ALA A 1 100 ? 12.789 -5.067 5.100 1.00 0.00 100 ALA A N 13
ATOM 20646 C CA . ALA A 1 100 ? 14.216 -5.365 5.304 1.00 0.00 100 ALA A CA 13
ATOM 20647 C C . ALA A 1 100 ? 14.656 -4.924 6.710 1.00 0.00 100 ALA A C 13
ATOM 20648 O O . ALA A 1 100 ? 15.214 -5.727 7.461 1.00 0.00 100 ALA A O 13
ATOM 20655 N N . ALA A 1 101 ? 14.347 -3.646 7.027 1.00 0.00 101 ALA A N 13
ATOM 20656 C CA . ALA A 1 101 ? 14.668 -2.951 8.296 1.00 0.00 101 ALA A CA 13
ATOM 20657 C C . ALA A 1 101 ? 16.192 -2.732 8.472 1.00 0.00 101 ALA A C 13
ATOM 20658 O O . ALA A 1 101 ? 16.675 -1.600 8.380 1.00 0.00 101 ALA A O 13
ATOM 20665 N N . GLY A 1 102 ? 16.936 -3.832 8.700 1.00 0.00 102 GLY A N 13
ATOM 20666 C CA . GLY A 1 102 ? 18.370 -3.777 9.012 1.00 0.00 102 GLY A CA 13
ATOM 20667 C C . GLY A 1 102 ? 18.618 -3.624 10.509 1.00 0.00 102 GLY A C 13
ATOM 20668 O O . GLY A 1 102 ? 19.733 -3.300 10.933 1.00 0.00 102 GLY A O 13
ATOM 20672 N N . SER A 1 103 ? 17.562 -3.872 11.303 1.00 0.00 103 SER A N 13
ATOM 20673 C CA . SER A 1 103 ? 17.568 -3.708 12.759 1.00 0.00 103 SER A CA 13
ATOM 20674 C C . SER A 1 103 ? 17.267 -5.087 13.404 1.00 0.00 103 SER A C 13
ATOM 20675 O O . SER A 1 103 ? 16.087 -5.489 13.477 1.00 0.00 103 SER A O 13
ATOM 20684 N N . MET A 1 1 ? 19.354 -7.850 42.973 1.00 0.00 1 MET A N 14
ATOM 20685 C CA . MET A 1 1 ? 19.216 -6.833 41.904 1.00 0.00 1 MET A CA 14
ATOM 20686 C C . MET A 1 1 ? 19.632 -7.449 40.560 1.00 0.00 1 MET A C 14
ATOM 20687 O O . MET A 1 1 ? 20.717 -8.041 40.457 1.00 0.00 1 MET A O 14
ATOM 20703 N N . GLY A 1 2 ? 18.766 -7.315 39.539 1.00 0.00 2 GLY A N 14
ATOM 20704 C CA . GLY A 1 2 ? 19.010 -7.889 38.219 1.00 0.00 2 GLY A CA 14
ATOM 20705 C C . GLY A 1 2 ? 18.099 -7.291 37.154 1.00 0.00 2 GLY A C 14
ATOM 20706 O O . GLY A 1 2 ? 16.955 -6.927 37.450 1.00 0.00 2 GLY A O 14
ATOM 20710 N N . SER A 1 3 ? 18.623 -7.178 35.925 1.00 0.00 3 SER A N 14
ATOM 20711 C CA . SER A 1 3 ? 17.887 -6.695 34.751 1.00 0.00 3 SER A CA 14
ATOM 20712 C C . SER A 1 3 ? 18.649 -7.114 33.472 1.00 0.00 3 SER A C 14
ATOM 20713 O O . SER A 1 3 ? 19.727 -6.583 33.189 1.00 0.00 3 SER A O 14
ATOM 20721 N N . SER A 1 4 ? 18.107 -8.111 32.747 1.00 0.00 4 SER A N 14
ATOM 20722 C CA . SER A 1 4 ? 18.717 -8.668 31.516 1.00 0.00 4 SER A CA 14
ATOM 20723 C C . SER A 1 4 ? 17.768 -8.514 30.308 1.00 0.00 4 SER A C 14
ATOM 20724 O O . SER A 1 4 ? 17.858 -9.275 29.331 1.00 0.00 4 SER A O 14
ATOM 20732 N N . HIS A 1 5 ? 16.882 -7.497 30.377 1.00 0.00 5 HIS A N 14
ATOM 20733 C CA . HIS A 1 5 ? 15.925 -7.194 29.298 1.00 0.00 5 HIS A CA 14
ATOM 20734 C C . HIS A 1 5 ? 16.682 -6.612 28.091 1.00 0.00 5 HIS A C 14
ATOM 20735 O O . HIS A 1 5 ? 17.073 -5.441 28.095 1.00 0.00 5 HIS A O 14
ATOM 20750 N N . ASP A 1 6 ? 16.907 -7.473 27.091 1.00 0.00 6 ASP A N 14
ATOM 20751 C CA . ASP A 1 6 ? 17.717 -7.169 25.898 1.00 0.00 6 ASP A CA 14
ATOM 20752 C C . ASP A 1 6 ? 17.261 -8.063 24.729 1.00 0.00 6 ASP A C 14
ATOM 20753 O O . ASP A 1 6 ? 16.763 -9.173 24.950 1.00 0.00 6 ASP A O 14
ATOM 20762 N N . HIS A 1 7 ? 17.437 -7.560 23.490 1.00 0.00 7 HIS A N 14
ATOM 20763 C CA . HIS A 1 7 ? 17.013 -8.249 22.249 1.00 0.00 7 HIS A CA 14
ATOM 20764 C C . HIS A 1 7 ? 18.194 -8.364 21.272 1.00 0.00 7 HIS A C 14
ATOM 20765 O O . HIS A 1 7 ? 19.085 -7.502 21.251 1.00 0.00 7 HIS A O 14
ATOM 20780 N N . HIS A 1 8 ? 18.178 -9.440 20.466 1.00 0.00 8 HIS A N 14
ATOM 20781 C CA . HIS A 1 8 ? 19.143 -9.652 19.377 1.00 0.00 8 HIS A CA 14
ATOM 20782 C C . HIS A 1 8 ? 18.787 -8.746 18.186 1.00 0.00 8 HIS A C 14
ATOM 20783 O O . HIS A 1 8 ? 17.609 -8.600 17.836 1.00 0.00 8 HIS A O 14
ATOM 20798 N N . HIS A 1 9 ? 19.814 -8.138 17.585 1.00 0.00 9 HIS A N 14
ATOM 20799 C CA . HIS A 1 9 ? 19.663 -7.241 16.427 1.00 0.00 9 HIS A CA 14
ATOM 20800 C C . HIS A 1 9 ? 19.826 -8.059 15.138 1.00 0.00 9 HIS A C 14
ATOM 20801 O O . HIS A 1 9 ? 20.771 -8.859 15.015 1.00 0.00 9 HIS A O 14
ATOM 20816 N N . HIS A 1 10 ? 18.894 -7.854 14.193 1.00 0.00 10 HIS A N 14
ATOM 20817 C CA . HIS A 1 10 ? 18.839 -8.610 12.936 1.00 0.00 10 HIS A CA 14
ATOM 20818 C C . HIS A 1 10 ? 20.002 -8.221 12.002 1.00 0.00 10 HIS A C 14
ATOM 20819 O O . HIS A 1 10 ? 20.045 -7.103 11.476 1.00 0.00 10 HIS A O 14
ATOM 20834 N N . SER A 1 11 ? 20.931 -9.167 11.814 1.00 0.00 11 SER A N 14
ATOM 20835 C CA . SER A 1 11 ? 22.084 -9.015 10.917 1.00 0.00 11 SER A CA 14
ATOM 20836 C C . SER A 1 11 ? 21.657 -9.267 9.456 1.00 0.00 11 SER A C 14
ATOM 20837 O O . SER A 1 11 ? 20.809 -10.133 9.199 1.00 0.00 11 SER A O 14
ATOM 20845 N N . SER A 1 12 ? 22.233 -8.498 8.510 1.00 0.00 12 SER A N 14
ATOM 20846 C CA . SER A 1 12 ? 21.944 -8.620 7.065 1.00 0.00 12 SER A CA 14
ATOM 20847 C C . SER A 1 12 ? 23.177 -8.200 6.237 1.00 0.00 12 SER A C 14
ATOM 20848 O O . SER A 1 12 ? 23.770 -7.142 6.489 1.00 0.00 12 SER A O 14
ATOM 20856 N N . GLY A 1 13 ? 23.544 -9.042 5.254 1.00 0.00 13 GLY A N 14
ATOM 20857 C CA . GLY A 1 13 ? 24.648 -8.785 4.325 1.00 0.00 13 GLY A CA 14
ATOM 20858 C C . GLY A 1 13 ? 24.116 -8.640 2.911 1.00 0.00 13 GLY A C 14
ATOM 20859 O O . GLY A 1 13 ? 24.241 -9.561 2.089 1.00 0.00 13 GLY A O 14
ATOM 20863 N N . ARG A 1 14 ? 23.469 -7.489 2.651 1.00 0.00 14 ARG A N 14
ATOM 20864 C CA . ARG A 1 14 ? 22.860 -7.160 1.347 1.00 0.00 14 ARG A CA 14
ATOM 20865 C C . ARG A 1 14 ? 23.969 -6.696 0.373 1.00 0.00 14 ARG A C 14
ATOM 20866 O O . ARG A 1 14 ? 24.153 -5.495 0.123 1.00 0.00 14 ARG A O 14
ATOM 20887 N N . GLU A 1 15 ? 24.749 -7.672 -0.107 1.00 0.00 15 GLU A N 14
ATOM 20888 C CA . GLU A 1 15 ? 25.933 -7.430 -0.959 1.00 0.00 15 GLU A CA 14
ATOM 20889 C C . GLU A 1 15 ? 25.548 -7.395 -2.444 1.00 0.00 15 GLU A C 14
ATOM 20890 O O . GLU A 1 15 ? 26.226 -6.766 -3.259 1.00 0.00 15 GLU A O 14
ATOM 20902 N N . ASN A 1 16 ? 24.448 -8.075 -2.764 1.00 0.00 16 ASN A N 14
ATOM 20903 C CA . ASN A 1 16 ? 23.975 -8.292 -4.139 1.00 0.00 16 ASN A CA 14
ATOM 20904 C C . ASN A 1 16 ? 22.524 -7.818 -4.292 1.00 0.00 16 ASN A C 14
ATOM 20905 O O . ASN A 1 16 ? 21.826 -7.546 -3.298 1.00 0.00 16 ASN A O 14
ATOM 20916 N N . LEU A 1 17 ? 22.076 -7.741 -5.553 1.00 0.00 17 LEU A N 14
ATOM 20917 C CA . LEU A 1 17 ? 20.678 -7.482 -5.902 1.00 0.00 17 LEU A CA 14
ATOM 20918 C C . LEU A 1 17 ? 19.911 -8.813 -5.792 1.00 0.00 17 LEU A C 14
ATOM 20919 O O . LEU A 1 17 ? 19.871 -9.604 -6.748 1.00 0.00 17 LEU A O 14
ATOM 20935 N N . TYR A 1 18 ? 19.388 -9.071 -4.578 1.00 0.00 18 TYR A N 14
ATOM 20936 C CA . TYR A 1 18 ? 18.644 -10.296 -4.245 1.00 0.00 18 TYR A CA 14
ATOM 20937 C C . TYR A 1 18 ? 17.322 -10.329 -5.047 1.00 0.00 18 TYR A C 14
ATOM 20938 O O . TYR A 1 18 ? 16.397 -9.561 -4.755 1.00 0.00 18 TYR A O 14
ATOM 20956 N N . PHE A 1 19 ? 17.271 -11.197 -6.073 1.00 0.00 19 PHE A N 14
ATOM 20957 C CA . PHE A 1 19 ? 16.126 -11.286 -6.994 1.00 0.00 19 PHE A CA 14
ATOM 20958 C C . PHE A 1 19 ? 16.065 -12.681 -7.645 1.00 0.00 19 PHE A C 14
ATOM 20959 O O . PHE A 1 19 ? 17.097 -13.268 -7.980 1.00 0.00 19 PHE A O 14
ATOM 20976 N N . GLN A 1 20 ? 14.834 -13.191 -7.798 1.00 0.00 20 GLN A N 14
ATOM 20977 C CA . GLN A 1 20 ? 14.524 -14.436 -8.527 1.00 0.00 20 GLN A CA 14
ATOM 20978 C C . GLN A 1 20 ? 13.098 -14.333 -9.100 1.00 0.00 20 GLN A C 14
ATOM 20979 O O . GLN A 1 20 ? 12.359 -13.390 -8.768 1.00 0.00 20 GLN A O 14
ATOM 20993 N N . GLY A 1 21 ? 12.730 -15.289 -9.959 1.00 0.00 21 GLY A N 14
ATOM 20994 C CA . GLY A 1 21 ? 11.383 -15.351 -10.534 1.00 0.00 21 GLY A CA 14
ATOM 20995 C C . GLY A 1 21 ? 10.383 -15.977 -9.568 1.00 0.00 21 GLY A C 14
ATOM 20996 O O . GLY A 1 21 ? 9.412 -15.322 -9.171 1.00 0.00 21 GLY A O 14
ATOM 21000 N N . HIS A 1 22 ? 10.671 -17.239 -9.177 1.00 0.00 22 HIS A N 14
ATOM 21001 C CA . HIS A 1 22 ? 9.822 -18.065 -8.294 1.00 0.00 22 HIS A CA 14
ATOM 21002 C C . HIS A 1 22 ? 8.391 -18.202 -8.887 1.00 0.00 22 HIS A C 14
ATOM 21003 O O . HIS A 1 22 ? 8.193 -18.974 -9.829 1.00 0.00 22 HIS A O 14
ATOM 21018 N N . MET A 1 23 ? 7.430 -17.413 -8.372 1.00 0.00 23 MET A N 14
ATOM 21019 C CA . MET A 1 23 ? 6.028 -17.345 -8.842 1.00 0.00 23 MET A CA 14
ATOM 21020 C C . MET A 1 23 ? 5.556 -15.893 -8.622 1.00 0.00 23 MET A C 14
ATOM 21021 O O . MET A 1 23 ? 6.222 -15.151 -7.894 1.00 0.00 23 MET A O 14
ATOM 21035 N N . PRO A 1 24 ? 4.439 -15.432 -9.263 1.00 0.00 24 PRO A N 14
ATOM 21036 C CA . PRO A 1 24 ? 3.793 -14.145 -8.890 1.00 0.00 24 PRO A CA 14
ATOM 21037 C C . PRO A 1 24 ? 3.356 -14.089 -7.403 1.00 0.00 24 PRO A C 14
ATOM 21038 O O . PRO A 1 24 ? 3.377 -15.098 -6.701 1.00 0.00 24 PRO A O 14
ATOM 21049 N N . ASN A 1 25 ? 2.946 -12.886 -6.980 1.00 0.00 25 ASN A N 14
ATOM 21050 C CA . ASN A 1 25 ? 2.524 -12.535 -5.608 1.00 0.00 25 ASN A CA 14
ATOM 21051 C C . ASN A 1 25 ? 3.748 -12.291 -4.699 1.00 0.00 25 ASN A C 14
ATOM 21052 O O . ASN A 1 25 ? 4.338 -11.202 -4.783 1.00 0.00 25 ASN A O 14
ATOM 21063 N N . ASP A 1 26 ? 4.146 -13.312 -3.892 1.00 0.00 26 ASP A N 14
ATOM 21064 C CA . ASP A 1 26 ? 5.196 -13.201 -2.839 1.00 0.00 26 ASP A CA 14
ATOM 21065 C C . ASP A 1 26 ? 4.939 -12.012 -1.868 1.00 0.00 26 ASP A C 14
ATOM 21066 O O . ASP A 1 26 ? 4.369 -12.194 -0.786 1.00 0.00 26 ASP A O 14
ATOM 21075 N N . MET A 1 27 ? 5.351 -10.797 -2.289 1.00 0.00 27 MET A N 14
ATOM 21076 C CA . MET A 1 27 ? 5.176 -9.557 -1.516 1.00 0.00 27 MET A CA 14
ATOM 21077 C C . MET A 1 27 ? 4.864 -8.410 -2.481 1.00 0.00 27 MET A C 14
ATOM 21078 O O . MET A 1 27 ? 3.870 -7.707 -2.302 1.00 0.00 27 MET A O 14
ATOM 21092 N N . GLU A 1 28 ? 5.718 -8.264 -3.520 1.00 0.00 28 GLU A N 14
ATOM 21093 C CA . GLU A 1 28 ? 5.629 -7.165 -4.497 1.00 0.00 28 GLU A CA 14
ATOM 21094 C C . GLU A 1 28 ? 4.311 -7.217 -5.296 1.00 0.00 28 GLU A C 14
ATOM 21095 O O . GLU A 1 28 ? 3.491 -6.299 -5.219 1.00 0.00 28 GLU A O 14
ATOM 21107 N N . ASP A 1 29 ? 4.115 -8.312 -6.045 1.00 0.00 29 ASP A N 14
ATOM 21108 C CA . ASP A 1 29 ? 2.918 -8.499 -6.888 1.00 0.00 29 ASP A CA 14
ATOM 21109 C C . ASP A 1 29 ? 1.654 -8.723 -6.013 1.00 0.00 29 ASP A C 14
ATOM 21110 O O . ASP A 1 29 ? 0.529 -8.428 -6.439 1.00 0.00 29 ASP A O 14
ATOM 21119 N N . HIS A 1 30 ? 1.873 -9.220 -4.775 1.00 0.00 30 HIS A N 14
ATOM 21120 C CA . HIS A 1 30 ? 0.824 -9.314 -3.738 1.00 0.00 30 HIS A CA 14
ATOM 21121 C C . HIS A 1 30 ? 0.361 -7.899 -3.305 1.00 0.00 30 HIS A C 14
ATOM 21122 O O . HIS A 1 30 ? -0.807 -7.703 -2.970 1.00 0.00 30 HIS A O 14
ATOM 21137 N N . LEU A 1 31 ? 1.291 -6.932 -3.311 1.00 0.00 31 LEU A N 14
ATOM 21138 C CA . LEU A 1 31 ? 0.995 -5.529 -2.968 1.00 0.00 31 LEU A CA 14
ATOM 21139 C C . LEU A 1 31 ? 0.109 -4.892 -4.060 1.00 0.00 31 LEU A C 14
ATOM 21140 O O . LEU A 1 31 ? -0.788 -4.112 -3.736 1.00 0.00 31 LEU A O 14
ATOM 21156 N N . LEU A 1 32 ? 0.349 -5.251 -5.349 1.00 0.00 32 LEU A N 14
ATOM 21157 C CA . LEU A 1 32 ? -0.554 -4.839 -6.461 1.00 0.00 32 LEU A CA 14
ATOM 21158 C C . LEU A 1 32 ? -1.974 -5.434 -6.278 1.00 0.00 32 LEU A C 14
ATOM 21159 O O . LEU A 1 32 ? -2.966 -4.794 -6.646 1.00 0.00 32 LEU A O 14
ATOM 21175 N N . THR A 1 33 ? -2.046 -6.672 -5.728 1.00 0.00 33 THR A N 14
ATOM 21176 C CA . THR A 1 33 ? -3.326 -7.353 -5.410 1.00 0.00 33 THR A CA 14
ATOM 21177 C C . THR A 1 33 ? -4.110 -6.564 -4.338 1.00 0.00 33 THR A C 14
ATOM 21178 O O . THR A 1 33 ? -5.327 -6.381 -4.435 1.00 0.00 33 THR A O 14
ATOM 21189 N N . VAL A 1 34 ? -3.372 -6.092 -3.337 1.00 0.00 34 VAL A N 14
ATOM 21190 C CA . VAL A 1 34 ? -3.909 -5.283 -2.235 1.00 0.00 34 VAL A CA 14
ATOM 21191 C C . VAL A 1 34 ? -4.461 -3.942 -2.742 1.00 0.00 34 VAL A C 14
ATOM 21192 O O . VAL A 1 34 ? -5.545 -3.519 -2.331 1.00 0.00 34 VAL A O 14
ATOM 21205 N N . LEU A 1 35 ? -3.712 -3.301 -3.653 1.00 0.00 35 LEU A N 14
ATOM 21206 C CA . LEU A 1 35 ? -4.099 -2.014 -4.246 1.00 0.00 35 LEU A CA 14
ATOM 21207 C C . LEU A 1 35 ? -5.369 -2.145 -5.090 1.00 0.00 35 LEU A C 14
ATOM 21208 O O . LEU A 1 35 ? -6.210 -1.258 -5.059 1.00 0.00 35 LEU A O 14
ATOM 21224 N N . SER A 1 36 ? -5.490 -3.260 -5.841 1.00 0.00 36 SER A N 14
ATOM 21225 C CA . SER A 1 36 ? -6.645 -3.510 -6.719 1.00 0.00 36 SER A CA 14
ATOM 21226 C C . SER A 1 36 ? -7.934 -3.747 -5.910 1.00 0.00 36 SER A C 14
ATOM 21227 O O . SER A 1 36 ? -9.033 -3.405 -6.366 1.00 0.00 36 SER A O 14
ATOM 21235 N N . VAL A 1 37 ? -7.784 -4.333 -4.708 1.00 0.00 37 VAL A N 14
ATOM 21236 C CA . VAL A 1 37 ? -8.901 -4.516 -3.761 1.00 0.00 37 VAL A CA 14
ATOM 21237 C C . VAL A 1 37 ? -9.257 -3.164 -3.086 1.00 0.00 37 VAL A C 14
ATOM 21238 O O . VAL A 1 37 ? -10.438 -2.837 -2.927 1.00 0.00 37 VAL A O 14
ATOM 21251 N N . ALA A 1 38 ? -8.219 -2.373 -2.744 1.00 0.00 38 ALA A N 14
ATOM 21252 C CA . ALA A 1 38 ? -8.369 -1.088 -2.017 1.00 0.00 38 ALA A CA 14
ATOM 21253 C C . ALA A 1 38 ? -8.941 0.031 -2.918 1.00 0.00 38 ALA A C 14
ATOM 21254 O O . ALA A 1 38 ? -9.626 0.933 -2.433 1.00 0.00 38 ALA A O 14
ATOM 21261 N N . SER A 1 39 ? -8.653 -0.040 -4.230 1.00 0.00 39 SER A N 14
ATOM 21262 C CA . SER A 1 39 ? -9.106 0.964 -5.212 1.00 0.00 39 SER A CA 14
ATOM 21263 C C . SER A 1 39 ? -10.419 0.508 -5.868 1.00 0.00 39 SER A C 14
ATOM 21264 O O . SER A 1 39 ? -11.422 1.237 -5.858 1.00 0.00 39 SER A O 14
ATOM 21272 N N . GLY A 1 40 ? -10.404 -0.717 -6.423 1.00 0.00 40 GLY A N 14
ATOM 21273 C CA . GLY A 1 40 ? -11.557 -1.286 -7.129 1.00 0.00 40 GLY A CA 14
ATOM 21274 C C . GLY A 1 40 ? -11.251 -1.637 -8.582 1.00 0.00 40 GLY A C 14
ATOM 21275 O O . GLY A 1 40 ? -12.041 -2.336 -9.219 1.00 0.00 40 GLY A O 14
ATOM 21279 N N . VAL A 1 41 ? -10.128 -1.119 -9.120 1.00 0.00 41 VAL A N 14
ATOM 21280 C CA . VAL A 1 41 ? -9.681 -1.405 -10.498 1.00 0.00 41 VAL A CA 14
ATOM 21281 C C . VAL A 1 41 ? -8.707 -2.609 -10.514 1.00 0.00 41 VAL A C 14
ATOM 21282 O O . VAL A 1 41 ? -7.976 -2.796 -9.547 1.00 0.00 41 VAL A O 14
ATOM 21295 N N . PRO A 1 42 ? -8.726 -3.467 -11.594 1.00 0.00 42 PRO A N 14
ATOM 21296 C CA . PRO A 1 42 ? -7.768 -4.599 -11.774 1.00 0.00 42 PRO A CA 14
ATOM 21297 C C . PRO A 1 42 ? -6.273 -4.224 -11.636 1.00 0.00 42 PRO A C 14
ATOM 21298 O O . PRO A 1 42 ? -5.879 -3.061 -11.823 1.00 0.00 42 PRO A O 14
ATOM 21309 N N . LYS A 1 43 ? -5.456 -5.254 -11.338 1.00 0.00 43 LYS A N 14
ATOM 21310 C CA . LYS A 1 43 ? -3.991 -5.141 -11.180 1.00 0.00 43 LYS A CA 14
ATOM 21311 C C . LYS A 1 43 ? -3.301 -4.708 -12.489 1.00 0.00 43 LYS A C 14
ATOM 21312 O O . LYS A 1 43 ? -2.187 -4.193 -12.457 1.00 0.00 43 LYS A O 14
ATOM 21331 N N . GLU A 1 44 ? -3.964 -4.950 -13.631 1.00 0.00 44 GLU A N 14
ATOM 21332 C CA . GLU A 1 44 ? -3.436 -4.571 -14.959 1.00 0.00 44 GLU A CA 14
ATOM 21333 C C . GLU A 1 44 ? -3.386 -3.039 -15.121 1.00 0.00 44 GLU A C 14
ATOM 21334 O O . GLU A 1 44 ? -2.538 -2.508 -15.847 1.00 0.00 44 GLU A O 14
ATOM 21346 N N . GLU A 1 45 ? -4.310 -2.345 -14.425 1.00 0.00 45 GLU A N 14
ATOM 21347 C CA . GLU A 1 45 ? -4.388 -0.871 -14.415 1.00 0.00 45 GLU A CA 14
ATOM 21348 C C . GLU A 1 45 ? -3.502 -0.276 -13.293 1.00 0.00 45 GLU A C 14
ATOM 21349 O O . GLU A 1 45 ? -3.457 0.948 -13.130 1.00 0.00 45 GLU A O 14
ATOM 21361 N N . ILE A 1 46 ? -2.802 -1.149 -12.521 1.00 0.00 46 ILE A N 14
ATOM 21362 C CA . ILE A 1 46 ? -1.943 -0.736 -11.385 1.00 0.00 46 ILE A CA 14
ATOM 21363 C C . ILE A 1 46 ? -0.541 -1.383 -11.494 1.00 0.00 46 ILE A C 14
ATOM 21364 O O . ILE A 1 46 ? -0.380 -2.587 -11.258 1.00 0.00 46 ILE A O 14
ATOM 21380 N N . SER A 1 47 ? 0.456 -0.583 -11.864 1.00 0.00 47 SER A N 14
ATOM 21381 C CA . SER A 1 47 ? 1.878 -0.971 -11.817 1.00 0.00 47 SER A CA 14
ATOM 21382 C C . SER A 1 47 ? 2.587 -0.163 -10.712 1.00 0.00 47 SER A C 14
ATOM 21383 O O . SER A 1 47 ? 1.942 0.616 -9.998 1.00 0.00 47 SER A O 14
ATOM 21391 N N . ARG A 1 48 ? 3.913 -0.364 -10.565 1.00 0.00 48 ARG A N 14
ATOM 21392 C CA . ARG A 1 48 ? 4.750 0.444 -9.655 1.00 0.00 48 ARG A CA 14
ATOM 21393 C C . ARG A 1 48 ? 4.826 1.896 -10.183 1.00 0.00 48 ARG A C 14
ATOM 21394 O O . ARG A 1 48 ? 4.852 2.853 -9.409 1.00 0.00 48 ARG A O 14
ATOM 21415 N N . ASP A 1 49 ? 4.804 2.024 -11.524 1.00 0.00 49 ASP A N 14
ATOM 21416 C CA . ASP A 1 49 ? 4.898 3.308 -12.234 1.00 0.00 49 ASP A CA 14
ATOM 21417 C C . ASP A 1 49 ? 3.616 4.145 -12.050 1.00 0.00 49 ASP A C 14
ATOM 21418 O O . ASP A 1 49 ? 3.636 5.359 -12.257 1.00 0.00 49 ASP A O 14
ATOM 21427 N N . SER A 1 50 ? 2.509 3.477 -11.664 1.00 0.00 50 SER A N 14
ATOM 21428 C CA . SER A 1 50 ? 1.220 4.135 -11.419 1.00 0.00 50 SER A CA 14
ATOM 21429 C C . SER A 1 50 ? 1.288 5.073 -10.200 1.00 0.00 50 SER A C 14
ATOM 21430 O O . SER A 1 50 ? 2.050 4.851 -9.242 1.00 0.00 50 SER A O 14
ATOM 21438 N N . ARG A 1 51 ? 0.479 6.130 -10.272 1.00 0.00 51 ARG A N 14
ATOM 21439 C CA . ARG A 1 51 ? 0.357 7.145 -9.219 1.00 0.00 51 ARG A CA 14
ATOM 21440 C C . ARG A 1 51 ? -0.622 6.662 -8.123 1.00 0.00 51 ARG A C 14
ATOM 21441 O O . ARG A 1 51 ? -0.873 5.457 -8.005 1.00 0.00 51 ARG A O 14
ATOM 21462 N N . MET A 1 52 ? -1.148 7.585 -7.293 1.00 0.00 52 MET A N 14
ATOM 21463 C CA . MET A 1 52 ? -2.085 7.221 -6.201 1.00 0.00 52 MET A CA 14
ATOM 21464 C C . MET A 1 52 ? -3.346 8.089 -6.175 1.00 0.00 52 MET A C 14
ATOM 21465 O O . MET A 1 52 ? -4.242 7.810 -5.384 1.00 0.00 52 MET A O 14
ATOM 21479 N N . GLU A 1 53 ? -3.462 9.089 -7.063 1.00 0.00 53 GLU A N 14
ATOM 21480 C CA . GLU A 1 53 ? -4.583 10.079 -7.023 1.00 0.00 53 GLU A CA 14
ATOM 21481 C C . GLU A 1 53 ? -5.966 9.426 -7.267 1.00 0.00 53 GLU A C 14
ATOM 21482 O O . GLU A 1 53 ? -7.000 10.074 -7.067 1.00 0.00 53 GLU A O 14
ATOM 21494 N N . ASP A 1 54 ? -5.972 8.152 -7.698 1.00 0.00 54 ASP A N 14
ATOM 21495 C CA . ASP A 1 54 ? -7.200 7.355 -7.883 1.00 0.00 54 ASP A CA 14
ATOM 21496 C C . ASP A 1 54 ? -6.942 5.884 -7.441 1.00 0.00 54 ASP A C 14
ATOM 21497 O O . ASP A 1 54 ? -7.608 4.956 -7.893 1.00 0.00 54 ASP A O 14
ATOM 21506 N N . LEU A 1 55 ? -5.975 5.684 -6.509 1.00 0.00 55 LEU A N 14
ATOM 21507 C CA . LEU A 1 55 ? -5.538 4.332 -6.044 1.00 0.00 55 LEU A CA 14
ATOM 21508 C C . LEU A 1 55 ? -5.362 4.259 -4.508 1.00 0.00 55 LEU A C 14
ATOM 21509 O O . LEU A 1 55 ? -5.586 3.196 -3.920 1.00 0.00 55 LEU A O 14
ATOM 21525 N N . ALA A 1 56 ? -4.949 5.377 -3.867 1.00 0.00 56 ALA A N 14
ATOM 21526 C CA . ALA A 1 56 ? -4.605 5.396 -2.413 1.00 0.00 56 ALA A CA 14
ATOM 21527 C C . ALA A 1 56 ? -4.779 6.800 -1.796 1.00 0.00 56 ALA A C 14
ATOM 21528 O O . ALA A 1 56 ? -5.261 6.927 -0.665 1.00 0.00 56 ALA A O 14
ATOM 21535 N N . PHE A 1 57 ? -4.351 7.831 -2.556 1.00 0.00 57 PHE A N 14
ATOM 21536 C CA . PHE A 1 57 ? -4.449 9.261 -2.179 1.00 0.00 57 PHE A CA 14
ATOM 21537 C C . PHE A 1 57 ? -5.925 9.691 -1.987 1.00 0.00 57 PHE A C 14
ATOM 21538 O O . PHE A 1 57 ? -6.601 10.110 -2.938 1.00 0.00 57 PHE A O 14
ATOM 21555 N N . ASP A 1 58 ? -6.398 9.493 -0.750 1.00 0.00 58 ASP A N 14
ATOM 21556 C CA . ASP A 1 58 ? -7.766 9.803 -0.276 1.00 0.00 58 ASP A CA 14
ATOM 21557 C C . ASP A 1 58 ? -7.848 9.292 1.162 1.00 0.00 58 ASP A C 14
ATOM 21558 O O . ASP A 1 58 ? -7.463 8.160 1.381 1.00 0.00 58 ASP A O 14
ATOM 21567 N N . SER A 1 59 ? -8.375 10.094 2.114 1.00 0.00 59 SER A N 14
ATOM 21568 C CA . SER A 1 59 ? -8.358 9.756 3.570 1.00 0.00 59 SER A CA 14
ATOM 21569 C C . SER A 1 59 ? -8.933 8.345 3.877 1.00 0.00 59 SER A C 14
ATOM 21570 O O . SER A 1 59 ? -8.405 7.623 4.739 1.00 0.00 59 SER A O 14
ATOM 21578 N N . LEU A 1 60 ? -9.998 7.963 3.146 1.00 0.00 60 LEU A N 14
ATOM 21579 C CA . LEU A 1 60 ? -10.676 6.659 3.312 1.00 0.00 60 LEU A CA 14
ATOM 21580 C C . LEU A 1 60 ? -9.830 5.513 2.721 1.00 0.00 60 LEU A C 14
ATOM 21581 O O . LEU A 1 60 ? -9.735 4.431 3.320 1.00 0.00 60 LEU A O 14
ATOM 21597 N N . VAL A 1 61 ? -9.217 5.749 1.546 1.00 0.00 61 VAL A N 14
ATOM 21598 C CA . VAL A 1 61 ? -8.399 4.721 0.858 1.00 0.00 61 VAL A CA 14
ATOM 21599 C C . VAL A 1 61 ? -7.010 4.583 1.537 1.00 0.00 61 VAL A C 14
ATOM 21600 O O . VAL A 1 61 ? -6.395 3.518 1.480 1.00 0.00 61 VAL A O 14
ATOM 21613 N N . VAL A 1 62 ? -6.557 5.661 2.217 1.00 0.00 62 VAL A N 14
ATOM 21614 C CA . VAL A 1 62 ? -5.345 5.645 3.067 1.00 0.00 62 VAL A CA 14
ATOM 21615 C C . VAL A 1 62 ? -5.625 4.781 4.300 1.00 0.00 62 VAL A C 14
ATOM 21616 O O . VAL A 1 62 ? -4.771 4.026 4.725 1.00 0.00 62 VAL A O 14
ATOM 21629 N N . SER A 1 63 ? -6.852 4.910 4.845 1.00 0.00 63 SER A N 14
ATOM 21630 C CA . SER A 1 63 ? -7.325 4.111 5.993 1.00 0.00 63 SER A CA 14
ATOM 21631 C C . SER A 1 63 ? -7.377 2.608 5.638 1.00 0.00 63 SER A C 14
ATOM 21632 O O . SER A 1 63 ? -6.944 1.763 6.426 1.00 0.00 63 SER A O 14
ATOM 21640 N N . GLU A 1 64 ? -7.896 2.302 4.430 1.00 0.00 64 GLU A N 14
ATOM 21641 C CA . GLU A 1 64 ? -8.072 0.915 3.942 1.00 0.00 64 GLU A CA 14
ATOM 21642 C C . GLU A 1 64 ? -6.716 0.270 3.577 1.00 0.00 64 GLU A C 14
ATOM 21643 O O . GLU A 1 64 ? -6.488 -0.923 3.837 1.00 0.00 64 GLU A O 14
ATOM 21655 N N . LEU A 1 65 ? -5.818 1.081 2.982 1.00 0.00 65 LEU A N 14
ATOM 21656 C CA . LEU A 1 65 ? -4.445 0.656 2.636 1.00 0.00 65 LEU A CA 14
ATOM 21657 C C . LEU A 1 65 ? -3.640 0.401 3.920 1.00 0.00 65 LEU A C 14
ATOM 21658 O O . LEU A 1 65 ? -2.979 -0.622 4.050 1.00 0.00 65 LEU A O 14
ATOM 21674 N N . SER A 1 66 ? -3.754 1.351 4.866 1.00 0.00 66 SER A N 14
ATOM 21675 C CA . SER A 1 66 ? -3.094 1.291 6.180 1.00 0.00 66 SER A CA 14
ATOM 21676 C C . SER A 1 66 ? -3.602 0.100 7.004 1.00 0.00 66 SER A C 14
ATOM 21677 O O . SER A 1 66 ? -2.854 -0.450 7.794 1.00 0.00 66 SER A O 14
ATOM 21685 N N . LEU A 1 67 ? -4.886 -0.266 6.805 1.00 0.00 67 LEU A N 14
ATOM 21686 C CA . LEU A 1 67 ? -5.513 -1.439 7.445 1.00 0.00 67 LEU A CA 14
ATOM 21687 C C . LEU A 1 67 ? -4.780 -2.709 6.973 1.00 0.00 67 LEU A C 14
ATOM 21688 O O . LEU A 1 67 ? -4.419 -3.565 7.785 1.00 0.00 67 LEU A O 14
ATOM 21704 N N . LYS A 1 68 ? -4.554 -2.793 5.653 1.00 0.00 68 LYS A N 14
ATOM 21705 C CA . LYS A 1 68 ? -3.919 -3.961 5.015 1.00 0.00 68 LYS A CA 14
ATOM 21706 C C . LYS A 1 68 ? -2.415 -4.037 5.347 1.00 0.00 68 LYS A C 14
ATOM 21707 O O . LYS A 1 68 ? -1.864 -5.123 5.504 1.00 0.00 68 LYS A O 14
ATOM 21726 N N . LEU A 1 69 ? -1.757 -2.876 5.444 1.00 0.00 69 LEU A N 14
ATOM 21727 C CA . LEU A 1 69 ? -0.336 -2.793 5.813 1.00 0.00 69 LEU A CA 14
ATOM 21728 C C . LEU A 1 69 ? -0.149 -3.205 7.283 1.00 0.00 69 LEU A C 14
ATOM 21729 O O . LEU A 1 69 ? 0.760 -3.960 7.599 1.00 0.00 69 LEU A O 14
ATOM 21745 N N . ARG A 1 70 ? -1.061 -2.724 8.144 1.00 0.00 70 ARG A N 14
ATOM 21746 C CA . ARG A 1 70 ? -1.042 -2.971 9.605 1.00 0.00 70 ARG A CA 14
ATOM 21747 C C . ARG A 1 70 ? -1.246 -4.469 9.894 1.00 0.00 70 ARG A C 14
ATOM 21748 O O . ARG A 1 70 ? -0.504 -5.077 10.674 1.00 0.00 70 ARG A O 14
ATOM 21769 N N . LYS A 1 71 ? -2.266 -5.036 9.240 1.00 0.00 71 LYS A N 14
ATOM 21770 C CA . LYS A 1 71 ? -2.697 -6.421 9.449 1.00 0.00 71 LYS A CA 14
ATOM 21771 C C . LYS A 1 71 ? -1.831 -7.404 8.642 1.00 0.00 71 LYS A C 14
ATOM 21772 O O . LYS A 1 71 ? -1.048 -8.180 9.205 1.00 0.00 71 LYS A O 14
ATOM 21791 N N . GLU A 1 72 ? -1.961 -7.319 7.320 1.00 0.00 72 GLU A N 14
ATOM 21792 C CA . GLU A 1 72 ? -1.496 -8.361 6.393 1.00 0.00 72 GLU A CA 14
ATOM 21793 C C . GLU A 1 72 ? 0.029 -8.303 6.184 1.00 0.00 72 GLU A C 14
ATOM 21794 O O . GLU A 1 72 ? 0.712 -9.335 6.266 1.00 0.00 72 GLU A O 14
ATOM 21806 N N . PHE A 1 73 ? 0.560 -7.093 5.923 1.00 0.00 73 PHE A N 14
ATOM 21807 C CA . PHE A 1 73 ? 2.018 -6.869 5.747 1.00 0.00 73 PHE A CA 14
ATOM 21808 C C . PHE A 1 73 ? 2.735 -6.798 7.112 1.00 0.00 73 PHE A C 14
ATOM 21809 O O . PHE A 1 73 ? 3.940 -7.062 7.195 1.00 0.00 73 PHE A O 14
ATOM 21826 N N . GLY A 1 74 ? 1.982 -6.435 8.171 1.00 0.00 74 GLY A N 14
ATOM 21827 C CA . GLY A 1 74 ? 2.530 -6.305 9.531 1.00 0.00 74 GLY A CA 14
ATOM 21828 C C . GLY A 1 74 ? 3.166 -4.937 9.802 1.00 0.00 74 GLY A C 14
ATOM 21829 O O . GLY A 1 74 ? 3.578 -4.651 10.931 1.00 0.00 74 GLY A O 14
ATOM 21833 N N . VAL A 1 75 ? 3.238 -4.095 8.753 1.00 0.00 75 VAL A N 14
ATOM 21834 C CA . VAL A 1 75 ? 3.807 -2.740 8.816 1.00 0.00 75 VAL A CA 14
ATOM 21835 C C . VAL A 1 75 ? 2.733 -1.777 9.376 1.00 0.00 75 VAL A C 14
ATOM 21836 O O . VAL A 1 75 ? 1.940 -1.187 8.623 1.00 0.00 75 VAL A O 14
ATOM 21849 N N . THR A 1 76 ? 2.697 -1.669 10.715 1.00 0.00 76 THR A N 14
ATOM 21850 C CA . THR A 1 76 ? 1.605 -1.010 11.453 1.00 0.00 76 THR A CA 14
ATOM 21851 C C . THR A 1 76 ? 1.602 0.526 11.281 1.00 0.00 76 THR A C 14
ATOM 21852 O O . THR A 1 76 ? 2.654 1.175 11.359 1.00 0.00 76 THR A O 14
ATOM 21863 N N . GLY A 1 77 ? 0.398 1.078 11.030 1.00 0.00 77 GLY A N 14
ATOM 21864 C CA . GLY A 1 77 ? 0.185 2.521 10.945 1.00 0.00 77 GLY A CA 14
ATOM 21865 C C . GLY A 1 77 ? 0.714 3.132 9.657 1.00 0.00 77 GLY A C 14
ATOM 21866 O O . GLY A 1 77 ? 0.164 2.883 8.582 1.00 0.00 77 GLY A O 14
ATOM 21870 N N . VAL A 1 78 ? 1.804 3.930 9.787 1.00 0.00 78 VAL A N 14
ATOM 21871 C CA . VAL A 1 78 ? 2.519 4.608 8.671 1.00 0.00 78 VAL A CA 14
ATOM 21872 C C . VAL A 1 78 ? 1.646 5.741 8.063 1.00 0.00 78 VAL A C 14
ATOM 21873 O O . VAL A 1 78 ? 2.038 6.368 7.090 1.00 0.00 78 VAL A O 14
ATOM 21886 N N . ASP A 1 79 ? 0.508 6.048 8.730 1.00 0.00 79 ASP A N 14
ATOM 21887 C CA . ASP A 1 79 ? -0.591 6.907 8.210 1.00 0.00 79 ASP A CA 14
ATOM 21888 C C . ASP A 1 79 ? -0.090 8.237 7.614 1.00 0.00 79 ASP A C 14
ATOM 21889 O O . ASP A 1 79 ? -0.575 8.687 6.561 1.00 0.00 79 ASP A O 14
ATOM 21898 N N . ASP A 1 80 ? 0.880 8.842 8.318 1.00 0.00 80 ASP A N 14
ATOM 21899 C CA . ASP A 1 80 ? 1.488 10.123 7.935 1.00 0.00 80 ASP A CA 14
ATOM 21900 C C . ASP A 1 80 ? 2.308 9.989 6.646 1.00 0.00 80 ASP A C 14
ATOM 21901 O O . ASP A 1 80 ? 2.164 10.789 5.732 1.00 0.00 80 ASP A O 14
ATOM 21910 N N . GLU A 1 81 ? 3.148 8.943 6.575 1.00 0.00 81 GLU A N 14
ATOM 21911 C CA . GLU A 1 81 ? 4.047 8.717 5.422 1.00 0.00 81 GLU A CA 14
ATOM 21912 C C . GLU A 1 81 ? 3.250 8.212 4.192 1.00 0.00 81 GLU A C 14
ATOM 21913 O O . GLU A 1 81 ? 3.662 8.433 3.054 1.00 0.00 81 GLU A O 14
ATOM 21925 N N . LEU A 1 82 ? 2.085 7.576 4.452 1.00 0.00 82 LEU A N 14
ATOM 21926 C CA . LEU A 1 82 ? 1.132 7.135 3.408 1.00 0.00 82 LEU A CA 14
ATOM 21927 C C . LEU A 1 82 ? 0.448 8.348 2.760 1.00 0.00 82 LEU A C 14
ATOM 21928 O O . LEU A 1 82 ? 0.114 8.324 1.576 1.00 0.00 82 LEU A O 14
ATOM 21944 N N . ASP A 1 83 ? 0.248 9.398 3.573 1.00 0.00 83 ASP A N 14
ATOM 21945 C CA . ASP A 1 83 ? -0.227 10.712 3.104 1.00 0.00 83 ASP A CA 14
ATOM 21946 C C . ASP A 1 83 ? 0.860 11.391 2.236 1.00 0.00 83 ASP A C 14
ATOM 21947 O O . ASP A 1 83 ? 0.552 12.054 1.239 1.00 0.00 83 ASP A O 14
ATOM 21956 N N . LEU A 1 84 ? 2.140 11.191 2.618 1.00 0.00 84 LEU A N 14
ATOM 21957 C CA . LEU A 1 84 ? 3.310 11.725 1.877 1.00 0.00 84 LEU A CA 14
ATOM 21958 C C . LEU A 1 84 ? 3.657 10.881 0.624 1.00 0.00 84 LEU A C 14
ATOM 21959 O O . LEU A 1 84 ? 4.589 11.238 -0.097 1.00 0.00 84 LEU A O 14
ATOM 21975 N N . LEU A 1 85 ? 2.916 9.776 0.369 1.00 0.00 85 LEU A N 14
ATOM 21976 C CA . LEU A 1 85 ? 3.113 8.947 -0.848 1.00 0.00 85 LEU A CA 14
ATOM 21977 C C . LEU A 1 85 ? 2.414 9.563 -2.072 1.00 0.00 85 LEU A C 14
ATOM 21978 O O . LEU A 1 85 ? 1.380 10.231 -1.946 1.00 0.00 85 LEU A O 14
ATOM 21994 N N . GLU A 1 86 ? 2.979 9.272 -3.254 1.00 0.00 86 GLU A N 14
ATOM 21995 C CA . GLU A 1 86 ? 2.510 9.779 -4.548 1.00 0.00 86 GLU A CA 14
ATOM 21996 C C . GLU A 1 86 ? 2.419 8.615 -5.549 1.00 0.00 86 GLU A C 14
ATOM 21997 O O . GLU A 1 86 ? 1.443 8.504 -6.298 1.00 0.00 86 GLU A O 14
ATOM 22009 N N . THR A 1 87 ? 3.464 7.758 -5.571 1.00 0.00 87 THR A N 14
ATOM 22010 C CA . THR A 1 87 ? 3.565 6.618 -6.511 1.00 0.00 87 THR A CA 14
ATOM 22011 C C . THR A 1 87 ? 3.589 5.283 -5.751 1.00 0.00 87 THR A C 14
ATOM 22012 O O . THR A 1 87 ? 3.974 5.215 -4.572 1.00 0.00 87 THR A O 14
ATOM 22023 N N . VAL A 1 88 ? 3.187 4.214 -6.459 1.00 0.00 88 VAL A N 14
ATOM 22024 C CA . VAL A 1 88 ? 3.241 2.834 -5.953 1.00 0.00 88 VAL A CA 14
ATOM 22025 C C . VAL A 1 88 ? 4.708 2.381 -5.800 1.00 0.00 88 VAL A C 14
ATOM 22026 O O . VAL A 1 88 ? 5.036 1.623 -4.887 1.00 0.00 88 VAL A O 14
ATOM 22039 N N . ASP A 1 89 ? 5.569 2.884 -6.696 1.00 0.00 89 ASP A N 14
ATOM 22040 C CA . ASP A 1 89 ? 7.027 2.644 -6.669 1.00 0.00 89 ASP A CA 14
ATOM 22041 C C . ASP A 1 89 ? 7.632 3.143 -5.349 1.00 0.00 89 ASP A C 14
ATOM 22042 O O . ASP A 1 89 ? 8.504 2.497 -4.767 1.00 0.00 89 ASP A O 14
ATOM 22051 N N . GLU A 1 90 ? 7.121 4.293 -4.885 1.00 0.00 90 GLU A N 14
ATOM 22052 C CA . GLU A 1 90 ? 7.527 4.920 -3.620 1.00 0.00 90 GLU A CA 14
ATOM 22053 C C . GLU A 1 90 ? 6.990 4.125 -2.405 1.00 0.00 90 GLU A C 14
ATOM 22054 O O . GLU A 1 90 ? 7.635 4.088 -1.355 1.00 0.00 90 GLU A O 14
ATOM 22066 N N . LEU A 1 91 ? 5.804 3.494 -2.575 1.00 0.00 91 LEU A N 14
ATOM 22067 C CA . LEU A 1 91 ? 5.223 2.570 -1.565 1.00 0.00 91 LEU A CA 14
ATOM 22068 C C . LEU A 1 91 ? 6.076 1.285 -1.438 1.00 0.00 91 LEU A C 14
ATOM 22069 O O . LEU A 1 91 ? 6.190 0.720 -0.354 1.00 0.00 91 LEU A O 14
ATOM 22085 N N . PHE A 1 92 ? 6.667 0.840 -2.560 1.00 0.00 92 PHE A N 14
ATOM 22086 C CA . PHE A 1 92 ? 7.607 -0.301 -2.575 1.00 0.00 92 PHE A CA 14
ATOM 22087 C C . PHE A 1 92 ? 8.917 0.056 -1.851 1.00 0.00 92 PHE A C 14
ATOM 22088 O O . PHE A 1 92 ? 9.482 -0.776 -1.137 1.00 0.00 92 PHE A O 14
ATOM 22105 N N . GLN A 1 93 ? 9.383 1.303 -2.046 1.00 0.00 93 GLN A N 14
ATOM 22106 C CA . GLN A 1 93 ? 10.574 1.846 -1.351 1.00 0.00 93 GLN A CA 14
ATOM 22107 C C . GLN A 1 93 ? 10.288 2.048 0.151 1.00 0.00 93 GLN A C 14
ATOM 22108 O O . GLN A 1 93 ? 11.197 1.949 0.981 1.00 0.00 93 GLN A O 14
ATOM 22122 N N . LEU A 1 94 ? 9.008 2.313 0.478 1.00 0.00 94 LEU A N 14
ATOM 22123 C CA . LEU A 1 94 ? 8.522 2.404 1.866 1.00 0.00 94 LEU A CA 14
ATOM 22124 C C . LEU A 1 94 ? 8.645 1.025 2.540 1.00 0.00 94 LEU A C 14
ATOM 22125 O O . LEU A 1 94 ? 9.370 0.877 3.522 1.00 0.00 94 LEU A O 14
ATOM 22141 N N . VAL A 1 95 ? 7.963 0.017 1.962 1.00 0.00 95 VAL A N 14
ATOM 22142 C CA . VAL A 1 95 ? 7.935 -1.369 2.482 1.00 0.00 95 VAL A CA 14
ATOM 22143 C C . VAL A 1 95 ? 9.364 -1.964 2.560 1.00 0.00 95 VAL A C 14
ATOM 22144 O O . VAL A 1 95 ? 9.651 -2.756 3.454 1.00 0.00 95 VAL A O 14
ATOM 22157 N N . GLU A 1 96 ? 10.243 -1.519 1.639 1.00 0.00 96 GLU A N 14
ATOM 22158 C CA . GLU A 1 96 ? 11.671 -1.885 1.614 1.00 0.00 96 GLU A CA 14
ATOM 22159 C C . GLU A 1 96 ? 12.385 -1.429 2.907 1.00 0.00 96 GLU A C 14
ATOM 22160 O O . GLU A 1 96 ? 13.030 -2.231 3.590 1.00 0.00 96 GLU A O 14
ATOM 22172 N N . LYS A 1 97 ? 12.234 -0.134 3.228 1.00 0.00 97 LYS A N 14
ATOM 22173 C CA . LYS A 1 97 ? 12.876 0.497 4.401 1.00 0.00 97 LYS A CA 14
ATOM 22174 C C . LYS A 1 97 ? 12.272 -0.026 5.720 1.00 0.00 97 LYS A C 14
ATOM 22175 O O . LYS A 1 97 ? 12.956 -0.089 6.746 1.00 0.00 97 LYS A O 14
ATOM 22194 N N . HIS A 1 98 ? 10.983 -0.399 5.665 1.00 0.00 98 HIS A N 14
ATOM 22195 C CA . HIS A 1 98 ? 10.242 -0.960 6.814 1.00 0.00 98 HIS A CA 14
ATOM 22196 C C . HIS A 1 98 ? 10.494 -2.476 6.968 1.00 0.00 98 HIS A C 14
ATOM 22197 O O . HIS A 1 98 ? 10.205 -3.053 8.017 1.00 0.00 98 HIS A O 14
ATOM 22212 N N . ARG A 1 99 ? 11.004 -3.115 5.899 1.00 0.00 99 ARG A N 14
ATOM 22213 C CA . ARG A 1 99 ? 11.488 -4.513 5.947 1.00 0.00 99 ARG A CA 14
ATOM 22214 C C . ARG A 1 99 ? 12.937 -4.531 6.481 1.00 0.00 99 ARG A C 14
ATOM 22215 O O . ARG A 1 99 ? 13.339 -5.463 7.185 1.00 0.00 99 ARG A O 14
ATOM 22236 N N . ALA A 1 100 ? 13.702 -3.472 6.140 1.00 0.00 100 ALA A N 14
ATOM 22237 C CA . ALA A 1 100 ? 15.092 -3.282 6.602 1.00 0.00 100 ALA A CA 14
ATOM 22238 C C . ALA A 1 100 ? 15.123 -2.939 8.109 1.00 0.00 100 ALA A C 14
ATOM 22239 O O . ALA A 1 100 ? 16.035 -3.352 8.829 1.00 0.00 100 ALA A O 14
ATOM 22246 N N . ALA A 1 101 ? 14.111 -2.177 8.556 1.00 0.00 101 ALA A N 14
ATOM 22247 C CA . ALA A 1 101 ? 13.903 -1.816 9.966 1.00 0.00 101 ALA A CA 14
ATOM 22248 C C . ALA A 1 101 ? 12.398 -1.613 10.190 1.00 0.00 101 ALA A C 14
ATOM 22249 O O . ALA A 1 101 ? 11.824 -0.647 9.674 1.00 0.00 101 ALA A O 14
ATOM 22256 N N . GLY A 1 102 ? 11.761 -2.525 10.967 1.00 0.00 102 GLY A N 14
ATOM 22257 C CA . GLY A 1 102 ? 10.293 -2.522 11.177 1.00 0.00 102 GLY A CA 14
ATOM 22258 C C . GLY A 1 102 ? 9.798 -1.492 12.205 1.00 0.00 102 GLY A C 14
ATOM 22259 O O . GLY A 1 102 ? 8.716 -1.662 12.784 1.00 0.00 102 GLY A O 14
ATOM 22263 N N . SER A 1 103 ? 10.602 -0.431 12.414 1.00 0.00 103 SER A N 14
ATOM 22264 C CA . SER A 1 103 ? 10.313 0.682 13.325 1.00 0.00 103 SER A CA 14
ATOM 22265 C C . SER A 1 103 ? 11.327 1.822 13.030 1.00 0.00 103 SER A C 14
ATOM 22266 O O . SER A 1 103 ? 12.516 1.679 13.377 1.00 0.00 103 SER A O 14
ATOM 22275 N N . MET A 1 1 ? 31.581 8.781 -11.104 1.00 0.00 1 MET A N 15
ATOM 22276 C CA . MET A 1 1 ? 31.444 7.609 -12.000 1.00 0.00 1 MET A CA 15
ATOM 22277 C C . MET A 1 1 ? 31.500 8.070 -13.467 1.00 0.00 1 MET A C 15
ATOM 22278 O O . MET A 1 1 ? 30.967 9.131 -13.809 1.00 0.00 1 MET A O 15
ATOM 22294 N N . GLY A 1 2 ? 32.172 7.274 -14.315 1.00 0.00 2 GLY A N 15
ATOM 22295 C CA . GLY A 1 2 ? 32.344 7.583 -15.738 1.00 0.00 2 GLY A CA 15
ATOM 22296 C C . GLY A 1 2 ? 33.530 6.838 -16.329 1.00 0.00 2 GLY A C 15
ATOM 22297 O O . GLY A 1 2 ? 34.424 7.446 -16.930 1.00 0.00 2 GLY A O 15
ATOM 22301 N N . SER A 1 3 ? 33.524 5.509 -16.158 1.00 0.00 3 SER A N 15
ATOM 22302 C CA . SER A 1 3 ? 34.596 4.615 -16.626 1.00 0.00 3 SER A CA 15
ATOM 22303 C C . SER A 1 3 ? 33.998 3.261 -17.048 1.00 0.00 3 SER A C 15
ATOM 22304 O O . SER A 1 3 ? 33.050 2.766 -16.414 1.00 0.00 3 SER A O 15
ATOM 22312 N N . SER A 1 4 ? 34.540 2.679 -18.129 1.00 0.00 4 SER A N 15
ATOM 22313 C CA . SER A 1 4 ? 34.138 1.354 -18.612 1.00 0.00 4 SER A CA 15
ATOM 22314 C C . SER A 1 4 ? 34.842 0.278 -17.766 1.00 0.00 4 SER A C 15
ATOM 22315 O O . SER A 1 4 ? 36.059 0.090 -17.876 1.00 0.00 4 SER A O 15
ATOM 22323 N N . HIS A 1 5 ? 34.078 -0.370 -16.878 1.00 0.00 5 HIS A N 15
ATOM 22324 C CA . HIS A 1 5 ? 34.585 -1.459 -16.016 1.00 0.00 5 HIS A CA 15
ATOM 22325 C C . HIS A 1 5 ? 34.604 -2.787 -16.795 1.00 0.00 5 HIS A C 15
ATOM 22326 O O . HIS A 1 5 ? 33.974 -2.897 -17.856 1.00 0.00 5 HIS A O 15
ATOM 22341 N N . ASP A 1 6 ? 35.328 -3.784 -16.248 1.00 0.00 6 ASP A N 15
ATOM 22342 C CA . ASP A 1 6 ? 35.581 -5.065 -16.936 1.00 0.00 6 ASP A CA 15
ATOM 22343 C C . ASP A 1 6 ? 34.275 -5.835 -17.219 1.00 0.00 6 ASP A C 15
ATOM 22344 O O . ASP A 1 6 ? 34.033 -6.248 -18.360 1.00 0.00 6 ASP A O 15
ATOM 22353 N N . HIS A 1 7 ? 33.439 -6.016 -16.180 1.00 0.00 7 HIS A N 15
ATOM 22354 C CA . HIS A 1 7 ? 32.140 -6.714 -16.318 1.00 0.00 7 HIS A CA 15
ATOM 22355 C C . HIS A 1 7 ? 31.194 -6.364 -15.157 1.00 0.00 7 HIS A C 15
ATOM 22356 O O . HIS A 1 7 ? 31.599 -5.733 -14.175 1.00 0.00 7 HIS A O 15
ATOM 22371 N N . HIS A 1 8 ? 29.930 -6.796 -15.296 1.00 0.00 8 HIS A N 15
ATOM 22372 C CA . HIS A 1 8 ? 28.877 -6.642 -14.275 1.00 0.00 8 HIS A CA 15
ATOM 22373 C C . HIS A 1 8 ? 28.236 -8.014 -13.981 1.00 0.00 8 HIS A C 15
ATOM 22374 O O . HIS A 1 8 ? 28.019 -8.812 -14.905 1.00 0.00 8 HIS A O 15
ATOM 22389 N N . HIS A 1 9 ? 27.935 -8.267 -12.694 1.00 0.00 9 HIS A N 15
ATOM 22390 C CA . HIS A 1 9 ? 27.230 -9.474 -12.239 1.00 0.00 9 HIS A CA 15
ATOM 22391 C C . HIS A 1 9 ? 26.592 -9.197 -10.872 1.00 0.00 9 HIS A C 15
ATOM 22392 O O . HIS A 1 9 ? 27.300 -8.913 -9.898 1.00 0.00 9 HIS A O 15
ATOM 22407 N N . HIS A 1 10 ? 25.253 -9.252 -10.809 1.00 0.00 10 HIS A N 15
ATOM 22408 C CA . HIS A 1 10 ? 24.512 -9.159 -9.540 1.00 0.00 10 HIS A CA 15
ATOM 22409 C C . HIS A 1 10 ? 24.212 -10.580 -9.032 1.00 0.00 10 HIS A C 15
ATOM 22410 O O . HIS A 1 10 ? 23.653 -11.407 -9.763 1.00 0.00 10 HIS A O 15
ATOM 22425 N N . SER A 1 11 ? 24.624 -10.869 -7.795 1.00 0.00 11 SER A N 15
ATOM 22426 C CA . SER A 1 11 ? 24.313 -12.144 -7.117 1.00 0.00 11 SER A CA 15
ATOM 22427 C C . SER A 1 11 ? 22.999 -11.986 -6.320 1.00 0.00 11 SER A C 15
ATOM 22428 O O . SER A 1 11 ? 22.957 -12.161 -5.098 1.00 0.00 11 SER A O 15
ATOM 22436 N N . SER A 1 12 ? 21.924 -11.652 -7.057 1.00 0.00 12 SER A N 15
ATOM 22437 C CA . SER A 1 12 ? 20.602 -11.331 -6.493 1.00 0.00 12 SER A CA 15
ATOM 22438 C C . SER A 1 12 ? 19.496 -11.686 -7.507 1.00 0.00 12 SER A C 15
ATOM 22439 O O . SER A 1 12 ? 19.792 -12.140 -8.624 1.00 0.00 12 SER A O 15
ATOM 22447 N N . GLY A 1 13 ? 18.225 -11.484 -7.107 1.00 0.00 13 GLY A N 15
ATOM 22448 C CA . GLY A 1 13 ? 17.065 -11.797 -7.955 1.00 0.00 13 GLY A CA 15
ATOM 22449 C C . GLY A 1 13 ? 16.643 -13.256 -7.821 1.00 0.00 13 GLY A C 15
ATOM 22450 O O . GLY A 1 13 ? 15.548 -13.561 -7.324 1.00 0.00 13 GLY A O 15
ATOM 22454 N N . ARG A 1 14 ? 17.542 -14.161 -8.250 1.00 0.00 14 ARG A N 15
ATOM 22455 C CA . ARG A 1 14 ? 17.372 -15.621 -8.099 1.00 0.00 14 ARG A CA 15
ATOM 22456 C C . ARG A 1 14 ? 17.915 -16.078 -6.727 1.00 0.00 14 ARG A C 15
ATOM 22457 O O . ARG A 1 14 ? 18.322 -15.245 -5.913 1.00 0.00 14 ARG A O 15
ATOM 22478 N N . GLU A 1 15 ? 17.890 -17.410 -6.487 1.00 0.00 15 GLU A N 15
ATOM 22479 C CA . GLU A 1 15 ? 18.332 -18.046 -5.215 1.00 0.00 15 GLU A CA 15
ATOM 22480 C C . GLU A 1 15 ? 17.430 -17.566 -4.036 1.00 0.00 15 GLU A C 15
ATOM 22481 O O . GLU A 1 15 ? 17.804 -17.609 -2.867 1.00 0.00 15 GLU A O 15
ATOM 22493 N N . ASN A 1 16 ? 16.202 -17.137 -4.385 1.00 0.00 16 ASN A N 15
ATOM 22494 C CA . ASN A 1 16 ? 15.184 -16.648 -3.429 1.00 0.00 16 ASN A CA 15
ATOM 22495 C C . ASN A 1 16 ? 14.244 -17.790 -2.990 1.00 0.00 16 ASN A C 15
ATOM 22496 O O . ASN A 1 16 ? 13.228 -17.550 -2.328 1.00 0.00 16 ASN A O 15
ATOM 22507 N N . LEU A 1 17 ? 14.614 -19.029 -3.355 1.00 0.00 17 LEU A N 15
ATOM 22508 C CA . LEU A 1 17 ? 13.839 -20.233 -3.042 1.00 0.00 17 LEU A CA 15
ATOM 22509 C C . LEU A 1 17 ? 14.063 -20.638 -1.572 1.00 0.00 17 LEU A C 15
ATOM 22510 O O . LEU A 1 17 ? 15.103 -21.219 -1.229 1.00 0.00 17 LEU A O 15
ATOM 22526 N N . TYR A 1 18 ? 13.097 -20.275 -0.714 1.00 0.00 18 TYR A N 15
ATOM 22527 C CA . TYR A 1 18 ? 13.109 -20.621 0.717 1.00 0.00 18 TYR A CA 15
ATOM 22528 C C . TYR A 1 18 ? 12.682 -22.089 0.919 1.00 0.00 18 TYR A C 15
ATOM 22529 O O . TYR A 1 18 ? 11.744 -22.569 0.270 1.00 0.00 18 TYR A O 15
ATOM 22547 N N . PHE A 1 19 ? 13.383 -22.781 1.835 1.00 0.00 19 PHE A N 15
ATOM 22548 C CA . PHE A 1 19 ? 13.148 -24.208 2.146 1.00 0.00 19 PHE A CA 15
ATOM 22549 C C . PHE A 1 19 ? 11.860 -24.387 2.979 1.00 0.00 19 PHE A C 15
ATOM 22550 O O . PHE A 1 19 ? 11.212 -25.437 2.926 1.00 0.00 19 PHE A O 15
ATOM 22567 N N . GLN A 1 20 ? 11.501 -23.330 3.733 1.00 0.00 20 GLN A N 15
ATOM 22568 C CA . GLN A 1 20 ? 10.281 -23.285 4.570 1.00 0.00 20 GLN A CA 15
ATOM 22569 C C . GLN A 1 20 ? 9.137 -22.560 3.823 1.00 0.00 20 GLN A C 15
ATOM 22570 O O . GLN A 1 20 ? 8.231 -21.992 4.452 1.00 0.00 20 GLN A O 15
ATOM 22584 N N . GLY A 1 21 ? 9.177 -22.599 2.481 1.00 0.00 21 GLY A N 15
ATOM 22585 C CA . GLY A 1 21 ? 8.151 -21.973 1.642 1.00 0.00 21 GLY A CA 15
ATOM 22586 C C . GLY A 1 21 ? 8.035 -22.655 0.291 1.00 0.00 21 GLY A C 15
ATOM 22587 O O . GLY A 1 21 ? 8.935 -22.523 -0.537 1.00 0.00 21 GLY A O 15
ATOM 22591 N N . HIS A 1 22 ? 6.939 -23.411 0.073 1.00 0.00 22 HIS A N 15
ATOM 22592 C CA . HIS A 1 22 ? 6.704 -24.119 -1.205 1.00 0.00 22 HIS A CA 15
ATOM 22593 C C . HIS A 1 22 ? 6.363 -23.107 -2.321 1.00 0.00 22 HIS A C 15
ATOM 22594 O O . HIS A 1 22 ? 6.948 -23.147 -3.399 1.00 0.00 22 HIS A O 15
ATOM 22609 N N . MET A 1 23 ? 5.438 -22.179 -2.015 1.00 0.00 23 MET A N 15
ATOM 22610 C CA . MET A 1 23 ? 4.996 -21.100 -2.920 1.00 0.00 23 MET A CA 15
ATOM 22611 C C . MET A 1 23 ? 4.626 -19.874 -2.069 1.00 0.00 23 MET A C 15
ATOM 22612 O O . MET A 1 23 ? 3.592 -19.900 -1.386 1.00 0.00 23 MET A O 15
ATOM 22626 N N . PRO A 1 24 ? 5.469 -18.799 -2.045 1.00 0.00 24 PRO A N 15
ATOM 22627 C CA . PRO A 1 24 ? 5.108 -17.536 -1.375 1.00 0.00 24 PRO A CA 15
ATOM 22628 C C . PRO A 1 24 ? 4.001 -16.783 -2.152 1.00 0.00 24 PRO A C 15
ATOM 22629 O O . PRO A 1 24 ? 3.953 -16.827 -3.391 1.00 0.00 24 PRO A O 15
ATOM 22640 N N . ASN A 1 25 ? 3.108 -16.116 -1.405 1.00 0.00 25 ASN A N 15
ATOM 22641 C CA . ASN A 1 25 ? 2.066 -15.230 -1.977 1.00 0.00 25 ASN A CA 15
ATOM 22642 C C . ASN A 1 25 ? 2.719 -13.937 -2.527 1.00 0.00 25 ASN A C 15
ATOM 22643 O O . ASN A 1 25 ? 2.124 -13.239 -3.357 1.00 0.00 25 ASN A O 15
ATOM 22654 N N . ASP A 1 26 ? 3.953 -13.657 -2.032 1.00 0.00 26 ASP A N 15
ATOM 22655 C CA . ASP A 1 26 ? 4.853 -12.584 -2.515 1.00 0.00 26 ASP A CA 15
ATOM 22656 C C . ASP A 1 26 ? 4.388 -11.187 -2.055 1.00 0.00 26 ASP A C 15
ATOM 22657 O O . ASP A 1 26 ? 3.195 -10.936 -1.874 1.00 0.00 26 ASP A O 15
ATOM 22666 N N . MET A 1 27 ? 5.369 -10.283 -1.850 1.00 0.00 27 MET A N 15
ATOM 22667 C CA . MET A 1 27 ? 5.105 -8.884 -1.479 1.00 0.00 27 MET A CA 15
ATOM 22668 C C . MET A 1 27 ? 4.494 -8.120 -2.666 1.00 0.00 27 MET A C 15
ATOM 22669 O O . MET A 1 27 ? 3.411 -7.563 -2.540 1.00 0.00 27 MET A O 15
ATOM 22683 N N . GLU A 1 28 ? 5.200 -8.156 -3.812 1.00 0.00 28 GLU A N 15
ATOM 22684 C CA . GLU A 1 28 ? 4.938 -7.286 -4.977 1.00 0.00 28 GLU A CA 15
ATOM 22685 C C . GLU A 1 28 ? 3.543 -7.495 -5.571 1.00 0.00 28 GLU A C 15
ATOM 22686 O O . GLU A 1 28 ? 2.754 -6.550 -5.648 1.00 0.00 28 GLU A O 15
ATOM 22698 N N . ASP A 1 29 ? 3.251 -8.738 -5.975 1.00 0.00 29 ASP A N 15
ATOM 22699 C CA . ASP A 1 29 ? 1.983 -9.089 -6.635 1.00 0.00 29 ASP A CA 15
ATOM 22700 C C . ASP A 1 29 ? 0.791 -8.813 -5.703 1.00 0.00 29 ASP A C 15
ATOM 22701 O O . ASP A 1 29 ? -0.220 -8.243 -6.135 1.00 0.00 29 ASP A O 15
ATOM 22710 N N . HIS A 1 30 ? 0.953 -9.194 -4.418 1.00 0.00 30 HIS A N 15
ATOM 22711 C CA . HIS A 1 30 ? -0.066 -8.978 -3.378 1.00 0.00 30 HIS A CA 15
ATOM 22712 C C . HIS A 1 30 ? -0.249 -7.480 -3.077 1.00 0.00 30 HIS A C 15
ATOM 22713 O O . HIS A 1 30 ? -1.345 -7.059 -2.731 1.00 0.00 30 HIS A O 15
ATOM 22728 N N . LEU A 1 31 ? 0.837 -6.697 -3.204 1.00 0.00 31 LEU A N 15
ATOM 22729 C CA . LEU A 1 31 ? 0.823 -5.243 -2.936 1.00 0.00 31 LEU A CA 15
ATOM 22730 C C . LEU A 1 31 ? -0.092 -4.550 -3.956 1.00 0.00 31 LEU A C 15
ATOM 22731 O O . LEU A 1 31 ? -0.936 -3.742 -3.591 1.00 0.00 31 LEU A O 15
ATOM 22747 N N . LEU A 1 32 ? 0.066 -4.946 -5.232 1.00 0.00 32 LEU A N 15
ATOM 22748 C CA . LEU A 1 32 ? -0.786 -4.481 -6.347 1.00 0.00 32 LEU A CA 15
ATOM 22749 C C . LEU A 1 32 ? -2.244 -4.967 -6.177 1.00 0.00 32 LEU A C 15
ATOM 22750 O O . LEU A 1 32 ? -3.175 -4.282 -6.611 1.00 0.00 32 LEU A O 15
ATOM 22766 N N . THR A 1 33 ? -2.429 -6.157 -5.550 1.00 0.00 33 THR A N 15
ATOM 22767 C CA . THR A 1 33 ? -3.776 -6.712 -5.256 1.00 0.00 33 T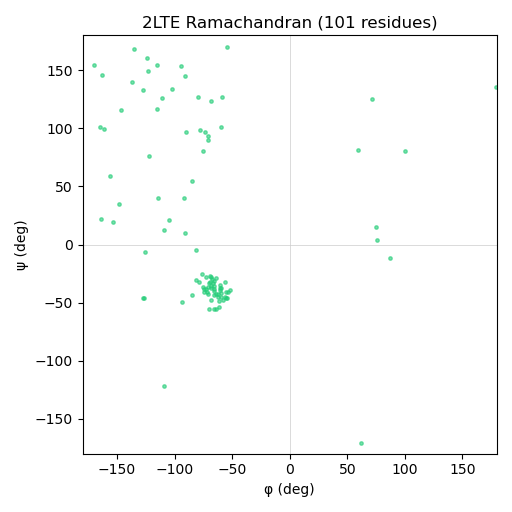HR A CA 15
ATOM 22768 C C . THR A 1 33 ? -4.482 -5.844 -4.201 1.00 0.00 33 THR A C 15
ATOM 22769 O O . THR A 1 33 ? -5.667 -5.552 -4.315 1.00 0.00 33 THR A O 15
ATOM 22780 N N . VAL A 1 34 ? -3.707 -5.441 -3.185 1.00 0.00 34 VAL A N 15
ATOM 22781 C CA . VAL A 1 34 ? -4.166 -4.570 -2.098 1.00 0.00 34 VAL A CA 15
ATOM 22782 C C . VAL A 1 34 ? -4.627 -3.213 -2.658 1.00 0.00 34 VAL A C 15
ATOM 22783 O O . VAL A 1 34 ? -5.689 -2.717 -2.285 1.00 0.00 34 VAL A O 15
ATOM 22796 N N . LEU A 1 35 ? -3.826 -2.653 -3.580 1.00 0.00 35 LEU A N 15
ATOM 22797 C CA . LEU A 1 35 ? -4.127 -1.368 -4.231 1.00 0.00 35 LEU A CA 15
ATOM 22798 C C . LEU A 1 35 ? -5.350 -1.492 -5.147 1.00 0.00 35 LEU A C 15
ATOM 22799 O O . LEU A 1 35 ? -6.104 -0.541 -5.298 1.00 0.00 35 LEU A O 15
ATOM 22815 N N . SER A 1 36 ? -5.523 -2.686 -5.739 1.00 0.00 36 SER A N 15
ATOM 22816 C CA . SER A 1 36 ? -6.683 -3.011 -6.589 1.00 0.00 36 SER A CA 15
ATOM 22817 C C . SER A 1 36 ? -7.992 -2.996 -5.771 1.00 0.00 36 SER A C 15
ATOM 22818 O O . SER A 1 36 ? -9.042 -2.579 -6.267 1.00 0.00 36 SER A O 15
ATOM 22826 N N . VAL A 1 37 ? -7.892 -3.445 -4.510 1.00 0.00 37 VAL A N 15
ATOM 22827 C CA . VAL A 1 37 ? -9.020 -3.479 -3.555 1.00 0.00 37 VAL A CA 15
ATOM 22828 C C . VAL A 1 37 ? -9.208 -2.097 -2.881 1.00 0.00 37 VAL A C 15
ATOM 22829 O O . VAL A 1 37 ? -10.318 -1.746 -2.468 1.00 0.00 37 VAL A O 15
ATOM 22842 N N . ALA A 1 38 ? -8.118 -1.309 -2.812 1.00 0.00 38 ALA A N 15
ATOM 22843 C CA . ALA A 1 38 ? -8.115 0.026 -2.172 1.00 0.00 38 ALA A CA 15
ATOM 22844 C C . ALA A 1 38 ? -8.638 1.124 -3.126 1.00 0.00 38 ALA A C 15
ATOM 22845 O O . ALA A 1 38 ? -9.177 2.138 -2.668 1.00 0.00 38 ALA A O 15
ATOM 22852 N N . SER A 1 39 ? -8.475 0.915 -4.451 1.00 0.00 39 SER A N 15
ATOM 22853 C CA . SER A 1 39 ? -8.875 1.898 -5.476 1.00 0.00 39 SER A CA 15
ATOM 22854 C C . SER A 1 39 ? -10.138 1.421 -6.219 1.00 0.00 39 SER A C 15
ATOM 22855 O O . SER A 1 39 ? -11.148 2.135 -6.273 1.00 0.00 39 SER A O 15
ATOM 22863 N N . GLY A 1 40 ? -10.066 0.201 -6.787 1.00 0.00 40 GLY A N 15
ATOM 22864 C CA . GLY A 1 40 ? -11.165 -0.384 -7.562 1.00 0.00 40 GLY A CA 15
ATOM 22865 C C . GLY A 1 40 ? -10.702 -0.935 -8.904 1.00 0.00 40 GLY A C 15
ATOM 22866 O O . GLY A 1 40 ? -11.305 -1.879 -9.425 1.00 0.00 40 GLY A O 15
ATOM 22870 N N . VAL A 1 41 ? -9.642 -0.330 -9.481 1.00 0.00 41 VAL A N 15
ATOM 22871 C CA . VAL A 1 41 ? -9.055 -0.779 -10.754 1.00 0.00 41 VAL A CA 15
ATOM 22872 C C . VAL A 1 41 ? -8.141 -2.016 -10.531 1.00 0.00 41 VAL A C 15
ATOM 22873 O O . VAL A 1 41 ? -7.453 -2.085 -9.513 1.00 0.00 41 VAL A O 15
ATOM 22886 N N . PRO A 1 42 ? -8.150 -3.036 -11.464 1.00 0.00 42 PRO A N 15
ATOM 22887 C CA . PRO A 1 42 ? -7.324 -4.274 -11.328 1.00 0.00 42 PRO A CA 15
ATOM 22888 C C . PRO A 1 42 ? -5.801 -4.001 -11.360 1.00 0.00 42 PRO A C 15
ATOM 22889 O O . PRO A 1 42 ? -5.362 -2.891 -11.691 1.00 0.00 42 PRO A O 15
ATOM 22900 N N . LYS A 1 43 ? -5.011 -5.051 -11.043 1.00 0.00 43 LYS A N 15
ATOM 22901 C CA . LYS A 1 43 ? -3.527 -4.995 -11.007 1.00 0.00 43 LYS A CA 15
ATOM 22902 C C . LYS A 1 43 ? -2.935 -4.692 -12.395 1.00 0.00 43 LYS A C 15
ATOM 22903 O O . LYS A 1 43 ? -1.795 -4.245 -12.506 1.00 0.00 43 LYS A O 15
ATOM 22922 N N . GLU A 1 44 ? -3.716 -4.977 -13.445 1.00 0.00 44 GLU A N 15
ATOM 22923 C CA . GLU A 1 44 ? -3.321 -4.710 -14.835 1.00 0.00 44 GLU A CA 15
ATOM 22924 C C . GLU A 1 44 ? -3.292 -3.196 -15.115 1.00 0.00 44 GLU A C 15
ATOM 22925 O O . GLU A 1 44 ? -2.498 -2.719 -15.935 1.00 0.00 44 GLU A O 15
ATOM 22937 N N . GLU A 1 45 ? -4.148 -2.446 -14.392 1.00 0.00 45 GLU A N 15
ATOM 22938 C CA . GLU A 1 45 ? -4.205 -0.974 -14.474 1.00 0.00 45 GLU A CA 15
ATOM 22939 C C . GLU A 1 45 ? -3.297 -0.332 -13.407 1.00 0.00 45 GLU A C 15
ATOM 22940 O O . GLU A 1 45 ? -3.314 0.890 -13.235 1.00 0.00 45 GLU A O 15
ATOM 22952 N N . ILE A 1 46 ? -2.518 -1.169 -12.684 1.00 0.00 46 ILE A N 15
ATOM 22953 C CA . ILE A 1 46 ? -1.566 -0.725 -11.648 1.00 0.00 46 ILE A CA 15
ATOM 22954 C C . ILE A 1 46 ? -0.182 -1.331 -11.952 1.00 0.00 46 ILE A C 15
ATOM 22955 O O . ILE A 1 46 ? 0.070 -2.506 -11.660 1.00 0.00 46 ILE A O 15
ATOM 22971 N N . SER A 1 47 ? 0.707 -0.545 -12.568 1.00 0.00 47 SER A N 15
ATOM 22972 C CA . SER A 1 47 ? 2.085 -0.980 -12.832 1.00 0.00 47 SER A CA 15
ATOM 22973 C C . SER A 1 47 ? 3.016 -0.407 -11.748 1.00 0.00 47 SER A C 15
ATOM 22974 O O . SER A 1 47 ? 2.753 0.666 -11.187 1.00 0.00 47 SER A O 15
ATOM 22982 N N . ARG A 1 48 ? 4.102 -1.143 -11.469 1.00 0.00 48 ARG A N 15
ATOM 22983 C CA . ARG A 1 48 ? 5.031 -0.854 -10.353 1.00 0.00 48 ARG A CA 15
ATOM 22984 C C . ARG A 1 48 ? 5.802 0.467 -10.563 1.00 0.00 48 ARG A C 15
ATOM 22985 O O . ARG A 1 48 ? 6.257 1.093 -9.602 1.00 0.00 48 ARG A O 15
ATOM 23006 N N . ASP A 1 49 ? 5.934 0.874 -11.835 1.00 0.00 49 ASP A N 15
ATOM 23007 C CA . ASP A 1 49 ? 6.725 2.055 -12.246 1.00 0.00 49 ASP A CA 15
ATOM 23008 C C . ASP A 1 49 ? 5.812 3.283 -12.490 1.00 0.00 49 ASP A C 15
ATOM 23009 O O . ASP A 1 49 ? 6.291 4.368 -12.825 1.00 0.00 49 ASP A O 15
ATOM 23018 N N . SER A 1 50 ? 4.495 3.108 -12.276 1.00 0.00 50 SER A N 15
ATOM 23019 C CA . SER A 1 50 ? 3.485 4.150 -12.533 1.00 0.00 50 SER A CA 15
ATOM 23020 C C . SER A 1 50 ? 3.363 5.134 -11.357 1.00 0.00 50 SER A C 15
ATOM 23021 O O . SER A 1 50 ? 3.924 4.908 -10.270 1.00 0.00 50 SER A O 15
ATOM 23029 N N . ARG A 1 51 ? 2.613 6.223 -11.609 1.00 0.00 51 ARG A N 15
ATOM 23030 C CA . ARG A 1 51 ? 2.119 7.116 -10.557 1.00 0.00 51 ARG A CA 15
ATOM 23031 C C . ARG A 1 51 ? 1.076 6.364 -9.703 1.00 0.00 51 ARG A C 15
ATOM 23032 O O . ARG A 1 51 ? 0.335 5.502 -10.208 1.00 0.00 51 ARG A O 15
ATOM 23053 N N . MET A 1 52 ? 1.028 6.703 -8.421 1.00 0.00 52 MET A N 15
ATOM 23054 C CA . MET A 1 52 ? 0.105 6.102 -7.469 1.00 0.00 52 MET A CA 15
ATOM 23055 C C . MET A 1 52 ? -1.055 7.064 -7.214 1.00 0.00 52 MET A C 15
ATOM 23056 O O . MET A 1 52 ? -2.118 6.873 -7.790 1.00 0.00 52 MET A O 15
ATOM 23070 N N . GLU A 1 53 ? -0.792 8.103 -6.378 1.00 0.00 53 GLU A N 15
ATOM 23071 C CA . GLU A 1 53 ? -1.757 9.139 -5.941 1.00 0.00 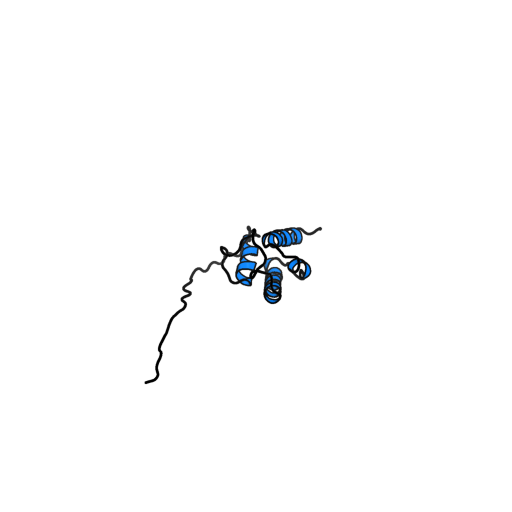53 GLU A CA 15
ATOM 23072 C C . GLU A 1 53 ? -3.192 8.594 -5.679 1.00 0.00 53 GLU A C 15
ATOM 23073 O O . GLU A 1 53 ? -3.530 8.305 -4.546 1.00 0.00 53 GLU A O 15
ATOM 23085 N N . ASP A 1 54 ? -4.001 8.390 -6.744 1.00 0.00 54 ASP A N 15
ATOM 23086 C CA . ASP A 1 54 ? -5.400 7.904 -6.618 1.00 0.00 54 ASP A CA 15
ATOM 23087 C C . ASP A 1 54 ? -5.485 6.542 -5.867 1.00 0.00 54 ASP A C 15
ATOM 23088 O O . ASP A 1 54 ? -6.471 6.274 -5.169 1.00 0.00 54 ASP A O 15
ATOM 23097 N N . LEU A 1 55 ? -4.426 5.717 -5.990 1.00 0.00 55 LEU A N 15
ATOM 23098 C CA . LEU A 1 55 ? -4.350 4.387 -5.348 1.00 0.00 55 LEU A CA 15
ATOM 23099 C C . LEU A 1 55 ? -4.184 4.484 -3.805 1.00 0.00 55 LEU A C 15
ATOM 23100 O O . LEU A 1 55 ? -4.541 3.533 -3.102 1.00 0.00 55 LEU A O 15
ATOM 23116 N N . ALA A 1 56 ? -3.610 5.621 -3.314 1.00 0.00 56 ALA A N 15
ATOM 23117 C CA . ALA A 1 56 ? -3.512 5.947 -1.864 1.00 0.00 56 ALA A CA 15
ATOM 23118 C C . ALA A 1 56 ? -3.031 7.399 -1.661 1.00 0.00 56 ALA A C 15
ATOM 23119 O O . ALA A 1 56 ? -1.828 7.683 -1.737 1.00 0.00 56 ALA A O 15
ATOM 23126 N N . PHE A 1 57 ? -4.004 8.310 -1.454 1.00 0.00 57 PHE A N 15
ATOM 23127 C CA . PHE A 1 57 ? -3.757 9.742 -1.176 1.00 0.00 57 PHE A CA 15
ATOM 23128 C C . PHE A 1 57 ? -5.104 10.335 -0.710 1.00 0.00 57 PHE A C 15
ATOM 23129 O O . PHE A 1 57 ? -5.569 11.374 -1.189 1.00 0.00 57 PHE A O 15
ATOM 23146 N N . ASP A 1 58 ? -5.717 9.630 0.243 1.00 0.00 58 ASP A N 15
ATOM 23147 C CA . ASP A 1 58 ? -7.081 9.896 0.725 1.00 0.00 58 ASP A CA 15
ATOM 23148 C C . ASP A 1 58 ? -7.246 9.207 2.075 1.00 0.00 58 ASP A C 15
ATOM 23149 O O . ASP A 1 58 ? -6.885 8.040 2.188 1.00 0.00 58 ASP A O 15
ATOM 23158 N N . SER A 1 59 ? -7.832 9.923 3.055 1.00 0.00 59 SER A N 15
ATOM 23159 C CA . SER A 1 59 ? -7.987 9.465 4.455 1.00 0.00 59 SER A CA 15
ATOM 23160 C C . SER A 1 59 ? -8.543 8.028 4.572 1.00 0.00 59 SER A C 15
ATOM 23161 O O . SER A 1 59 ? -7.989 7.208 5.312 1.00 0.00 59 SER A O 15
ATOM 23169 N N . LEU A 1 60 ? -9.614 7.724 3.808 1.00 0.00 60 LEU A N 15
ATOM 23170 C CA . LEU A 1 60 ? -10.274 6.404 3.853 1.00 0.00 60 LEU A CA 15
ATOM 23171 C C . LEU A 1 60 ? -9.374 5.320 3.224 1.00 0.00 60 LEU A C 15
ATOM 23172 O O . LEU A 1 60 ? -9.292 4.202 3.750 1.00 0.00 60 LEU A O 15
ATOM 23188 N N . VAL A 1 61 ? -8.689 5.668 2.111 1.00 0.00 61 VAL A N 15
ATOM 23189 C CA . VAL A 1 61 ? -7.764 4.731 1.427 1.00 0.00 61 VAL A CA 15
ATOM 23190 C C . VAL A 1 61 ? -6.533 4.436 2.313 1.00 0.00 61 VAL A C 15
ATOM 23191 O O . VAL A 1 61 ? -6.025 3.319 2.314 1.00 0.00 61 VAL A O 15
ATOM 23204 N N . VAL A 1 62 ? -6.088 5.451 3.073 1.00 0.00 62 VAL A N 15
ATOM 23205 C CA . VAL A 1 62 ? -4.936 5.349 3.992 1.00 0.00 62 VAL A CA 15
ATOM 23206 C C . VAL A 1 62 ? -5.287 4.448 5.184 1.00 0.00 62 VAL A C 15
ATOM 23207 O O . VAL A 1 62 ? -4.454 3.663 5.635 1.00 0.00 62 VAL A O 15
ATOM 23220 N N . SER A 1 63 ? -6.534 4.574 5.674 1.00 0.00 63 SER A N 15
ATOM 23221 C CA . SER A 1 63 ? -7.071 3.726 6.748 1.00 0.00 63 SER A CA 15
ATOM 23222 C C . SER A 1 63 ? -7.158 2.261 6.273 1.00 0.00 63 SER A C 15
ATOM 23223 O O . SER A 1 63 ? -6.742 1.344 6.982 1.00 0.00 63 SER A O 15
ATOM 23231 N N . GLU A 1 64 ? -7.663 2.082 5.039 1.00 0.00 64 GLU A N 15
ATOM 23232 C CA . GLU A 1 64 ? -7.851 0.765 4.401 1.00 0.00 64 GLU A CA 15
ATOM 23233 C C . GLU A 1 64 ? -6.492 0.073 4.160 1.00 0.00 64 GLU A C 15
ATOM 23234 O O . GLU A 1 64 ? -6.323 -1.113 4.462 1.00 0.00 64 GLU A O 15
ATOM 23246 N N . LEU A 1 65 ? -5.534 0.860 3.646 1.00 0.00 65 LEU A N 15
ATOM 23247 C CA . LEU A 1 65 ? -4.182 0.391 3.294 1.00 0.00 65 LEU A CA 15
ATOM 23248 C C . LEU A 1 65 ? -3.389 0.043 4.562 1.00 0.00 65 LEU A C 15
ATOM 23249 O O . LEU A 1 65 ? -2.665 -0.947 4.584 1.00 0.00 65 LEU A O 15
ATOM 23265 N N . SER A 1 66 ? -3.567 0.860 5.623 1.00 0.00 66 SER A N 15
ATOM 23266 C CA . SER A 1 66 ? -2.934 0.637 6.937 1.00 0.00 66 SER A CA 15
ATOM 23267 C C . SER A 1 66 ? -3.386 -0.701 7.536 1.00 0.00 66 SER A C 15
ATOM 23268 O O . SER A 1 66 ? -2.584 -1.404 8.148 1.00 0.00 66 SER A O 15
ATOM 23276 N N . LEU A 1 67 ? -4.681 -1.029 7.345 1.00 0.00 67 LEU A N 15
ATOM 23277 C CA . LEU A 1 67 ? -5.259 -2.316 7.769 1.00 0.00 67 LEU A CA 15
ATOM 23278 C C . LEU A 1 67 ? -4.602 -3.482 7.009 1.00 0.00 67 LEU A C 15
ATOM 23279 O O . LEU A 1 67 ? -4.159 -4.446 7.616 1.00 0.00 67 LEU A O 15
ATOM 23295 N N . LYS A 1 68 ? -4.514 -3.354 5.679 1.00 0.00 68 LYS A N 15
ATOM 23296 C CA . LYS A 1 68 ? -3.943 -4.396 4.806 1.00 0.00 68 LYS A CA 15
ATOM 23297 C C . LYS A 1 68 ? -2.478 -4.694 5.179 1.00 0.00 68 LYS A C 15
ATOM 23298 O O . LYS A 1 68 ? -2.104 -5.845 5.360 1.00 0.00 68 LYS A O 15
ATOM 23317 N N . LEU A 1 69 ? -1.681 -3.627 5.341 1.00 0.00 69 LEU A N 15
ATOM 23318 C CA . LEU A 1 69 ? -0.257 -3.723 5.718 1.00 0.00 69 LEU A CA 15
ATOM 23319 C C . LEU A 1 69 ? -0.091 -4.252 7.165 1.00 0.00 69 LEU A C 15
ATOM 23320 O O . LEU A 1 69 ? 0.907 -4.897 7.471 1.00 0.00 69 LEU A O 15
ATOM 23336 N N . ARG A 1 70 ? -1.084 -3.963 8.032 1.00 0.00 70 ARG A N 15
ATOM 23337 C CA . ARG A 1 70 ? -1.097 -4.383 9.456 1.00 0.00 70 ARG A CA 15
ATOM 23338 C C . ARG A 1 70 ? -1.217 -5.913 9.582 1.00 0.00 70 ARG A C 15
ATOM 23339 O O . ARG A 1 70 ? -0.417 -6.556 10.263 1.00 0.00 70 ARG A O 15
ATOM 23360 N N . LYS A 1 71 ? -2.243 -6.475 8.918 1.00 0.00 71 LYS A N 15
ATOM 23361 C CA . LYS A 1 71 ? -2.544 -7.919 8.977 1.00 0.00 71 LYS A CA 15
ATOM 23362 C C . LYS A 1 71 ? -1.495 -8.724 8.182 1.00 0.00 71 LYS A C 15
ATOM 23363 O O . LYS A 1 71 ? -1.040 -9.777 8.637 1.00 0.00 71 LYS A O 15
ATOM 23382 N N . GLU A 1 72 ? -1.116 -8.196 7.004 1.00 0.00 72 GLU A N 15
ATOM 23383 C CA . GLU A 1 72 ? -0.277 -8.917 6.024 1.00 0.00 72 GLU A CA 15
ATOM 23384 C C . GLU A 1 72 ? 1.222 -8.829 6.366 1.00 0.00 72 GLU A C 15
ATOM 23385 O O . GLU A 1 72 ? 1.906 -9.849 6.480 1.00 0.00 72 GLU A O 15
ATOM 23397 N N . PHE A 1 73 ? 1.724 -7.595 6.536 1.00 0.00 73 PHE A N 15
ATOM 23398 C CA . PHE A 1 73 ? 3.174 -7.323 6.688 1.00 0.00 73 PHE A CA 15
ATOM 23399 C C . PHE A 1 73 ? 3.544 -6.944 8.138 1.00 0.00 73 PHE A C 15
ATOM 23400 O O . PHE A 1 73 ? 4.725 -6.935 8.492 1.00 0.00 73 PHE A O 15
ATOM 23417 N N . GLY A 1 74 ? 2.527 -6.613 8.960 1.00 0.00 74 GLY A N 15
ATOM 23418 C CA . GLY A 1 74 ? 2.736 -6.092 10.323 1.00 0.00 74 GLY A CA 15
ATOM 23419 C C . GLY A 1 74 ? 2.979 -4.579 10.352 1.00 0.00 74 GLY A C 15
ATOM 23420 O O . GLY A 1 74 ? 3.036 -3.980 11.434 1.00 0.00 74 GLY A O 15
ATOM 23424 N N . VAL A 1 75 ? 3.097 -3.966 9.155 1.00 0.00 75 VAL A N 15
ATOM 23425 C CA . VAL A 1 75 ? 3.446 -2.543 8.986 1.00 0.00 75 VAL A CA 15
ATOM 23426 C C . VAL A 1 75 ? 2.181 -1.661 9.195 1.00 0.00 75 VAL A C 15
ATOM 23427 O O . VAL A 1 75 ? 1.511 -1.256 8.245 1.00 0.00 75 VAL A O 15
ATOM 23440 N N . THR A 1 76 ? 1.833 -1.418 10.471 1.00 0.00 76 THR A N 15
ATOM 23441 C CA . THR A 1 76 ? 0.600 -0.691 10.853 1.00 0.00 76 THR A CA 15
ATOM 23442 C C . THR A 1 76 ? 0.863 0.823 10.989 1.00 0.00 76 THR A C 15
ATOM 23443 O O . THR A 1 76 ? 2.011 1.244 11.148 1.00 0.00 76 THR A O 15
ATOM 23454 N N . GLY A 1 77 ? -0.221 1.623 10.933 1.00 0.00 77 GLY A N 15
ATOM 23455 C CA . GLY A 1 77 ? -0.134 3.082 11.020 1.00 0.00 77 GLY A CA 15
ATOM 23456 C C . GLY A 1 77 ? 0.306 3.689 9.698 1.00 0.00 77 GLY A C 15
ATOM 23457 O O . GLY A 1 77 ? -0.449 3.642 8.720 1.00 0.00 77 GLY A O 15
ATOM 23461 N N . VAL A 1 78 ? 1.541 4.238 9.684 1.00 0.00 78 VAL A N 15
ATOM 23462 C CA . VAL A 1 78 ? 2.236 4.757 8.475 1.00 0.00 78 VAL A CA 15
ATOM 23463 C C . VAL A 1 78 ? 1.401 5.873 7.785 1.00 0.00 78 VAL A C 15
ATOM 23464 O O . VAL A 1 78 ? 1.575 6.165 6.604 1.00 0.00 78 VAL A O 15
ATOM 23477 N N . ASP A 1 79 ? 0.570 6.545 8.597 1.00 0.00 79 ASP A N 15
ATOM 23478 C CA . ASP A 1 79 ? -0.523 7.440 8.151 1.00 0.00 79 ASP A CA 15
ATOM 23479 C C . ASP A 1 79 ? -0.057 8.497 7.132 1.00 0.00 79 ASP A C 15
ATOM 23480 O O . ASP A 1 79 ? -0.575 8.559 6.002 1.00 0.00 79 ASP A O 15
ATOM 23489 N N . ASP A 1 80 ? 0.936 9.300 7.550 1.00 0.00 80 ASP A N 15
ATOM 23490 C CA . ASP A 1 80 ? 1.479 10.415 6.751 1.00 0.00 80 ASP A CA 15
ATOM 23491 C C . ASP A 1 80 ? 2.052 9.908 5.426 1.00 0.00 80 ASP A C 15
ATOM 23492 O O . ASP A 1 80 ? 1.783 10.480 4.373 1.00 0.00 80 ASP A O 15
ATOM 23501 N N . GLU A 1 81 ? 2.793 8.793 5.492 1.00 0.00 81 GLU A N 15
ATOM 23502 C CA . GLU A 1 81 ? 3.527 8.249 4.340 1.00 0.00 81 GLU A CA 15
ATOM 23503 C C . GLU A 1 81 ? 2.558 7.680 3.282 1.00 0.00 81 GLU A C 15
ATOM 23504 O O . GLU A 1 81 ? 2.737 7.899 2.083 1.00 0.00 81 GLU A O 15
ATOM 23516 N N . LEU A 1 82 ? 1.510 6.988 3.752 1.00 0.00 82 LEU A N 15
ATOM 23517 C CA . LEU A 1 82 ? 0.490 6.380 2.874 1.00 0.00 82 LEU A CA 15
ATOM 23518 C C . LEU A 1 82 ? -0.381 7.458 2.204 1.00 0.00 82 LEU A C 15
ATOM 23519 O O . LEU A 1 82 ? -0.960 7.234 1.136 1.00 0.00 82 LEU A O 15
ATOM 23535 N N . ASP A 1 83 ? -0.468 8.625 2.858 1.00 0.00 83 ASP A N 15
ATOM 23536 C CA . ASP A 1 83 ? -1.210 9.788 2.339 1.00 0.00 83 ASP A CA 15
ATOM 23537 C C . ASP A 1 83 ? -0.310 10.673 1.453 1.00 0.00 83 ASP A C 15
ATOM 23538 O O . ASP A 1 83 ? -0.809 11.514 0.709 1.00 0.00 83 ASP A O 15
ATOM 23547 N N . LEU A 1 84 ? 1.020 10.482 1.559 1.00 0.00 84 LEU A N 15
ATOM 23548 C CA . LEU A 1 84 ? 2.033 11.277 0.812 1.00 0.00 84 LEU A CA 15
ATOM 23549 C C . LEU A 1 84 ? 2.519 10.484 -0.437 1.00 0.00 84 LEU A C 15
ATOM 23550 O O . LEU A 1 84 ? 3.467 10.890 -1.097 1.00 0.00 84 LEU A O 15
ATOM 23566 N N . LEU A 1 85 ? 1.839 9.368 -0.769 1.00 0.00 85 LEU A N 15
ATOM 23567 C CA . LEU A 1 85 ? 2.268 8.448 -1.842 1.00 0.00 85 LEU A CA 15
ATOM 23568 C C . LEU A 1 85 ? 2.130 9.061 -3.255 1.00 0.00 85 LEU A C 15
ATOM 23569 O O . LEU A 1 85 ? 1.023 9.360 -3.730 1.00 0.00 85 LEU A O 15
ATOM 23585 N N . GLU A 1 86 ? 3.296 9.233 -3.902 1.00 0.00 86 GLU A N 15
ATOM 23586 C CA . GLU A 1 86 ? 3.426 9.820 -5.237 1.00 0.00 86 GLU A CA 15
ATOM 23587 C C . GLU A 1 86 ? 3.370 8.719 -6.304 1.00 0.00 86 GLU A C 15
ATOM 23588 O O . GLU A 1 86 ? 2.576 8.812 -7.241 1.00 0.00 86 GLU A O 15
ATOM 23600 N N . THR A 1 87 ? 4.241 7.685 -6.154 1.00 0.00 87 THR A N 15
ATOM 23601 C CA . THR A 1 87 ? 4.363 6.559 -7.119 1.00 0.00 87 THR A CA 15
ATOM 23602 C C . THR A 1 87 ? 4.231 5.205 -6.396 1.00 0.00 87 THR A C 15
ATOM 23603 O O . THR A 1 87 ? 4.420 5.116 -5.167 1.00 0.00 87 THR A O 15
ATOM 23614 N N . VAL A 1 88 ? 3.874 4.157 -7.169 1.00 0.00 88 VAL A N 15
ATOM 23615 C CA . VAL A 1 88 ? 3.771 2.778 -6.650 1.00 0.00 88 VAL A CA 15
ATOM 23616 C C . VAL A 1 88 ? 5.171 2.282 -6.240 1.00 0.00 88 VAL A C 15
ATOM 23617 O O . VAL A 1 88 ? 5.326 1.614 -5.216 1.00 0.00 88 VAL A O 15
ATOM 23630 N N . ASP A 1 89 ? 6.182 2.661 -7.056 1.00 0.00 89 ASP A N 15
ATOM 23631 C CA . ASP A 1 89 ? 7.615 2.404 -6.785 1.00 0.00 89 ASP A CA 15
ATOM 23632 C C . ASP A 1 89 ? 8.047 2.986 -5.423 1.00 0.00 89 ASP A C 15
ATOM 23633 O O . ASP A 1 89 ? 8.907 2.413 -4.737 1.00 0.00 89 ASP A O 15
ATOM 23642 N N . GLU A 1 90 ? 7.444 4.137 -5.048 1.00 0.00 90 GLU A N 15
ATOM 23643 C CA . GLU A 1 90 ? 7.682 4.768 -3.739 1.00 0.00 90 GLU A CA 15
ATOM 23644 C C . GLU A 1 90 ? 7.116 3.890 -2.615 1.00 0.00 90 GLU A C 15
ATOM 23645 O O . GLU A 1 90 ? 7.769 3.741 -1.589 1.00 0.00 90 GLU A O 15
ATOM 23657 N N . LEU A 1 91 ? 5.914 3.296 -2.836 1.00 0.00 91 LEU A N 15
ATOM 23658 C CA . LEU A 1 91 ? 5.296 2.357 -1.862 1.00 0.00 91 LEU A CA 15
ATOM 23659 C C . LEU A 1 91 ? 6.152 1.078 -1.686 1.00 0.00 91 LEU A C 15
ATOM 23660 O O . LEU A 1 91 ? 6.214 0.521 -0.585 1.00 0.00 91 LEU A O 15
ATOM 23676 N N . PHE A 1 92 ? 6.802 0.629 -2.775 1.00 0.00 92 PHE A N 15
ATOM 23677 C CA . PHE A 1 92 ? 7.751 -0.505 -2.731 1.00 0.00 92 PHE A CA 15
ATOM 23678 C C . PHE A 1 92 ? 8.912 -0.203 -1.782 1.00 0.00 92 PHE A C 15
ATOM 23679 O O . PHE A 1 92 ? 9.188 -0.977 -0.864 1.00 0.00 92 PHE A O 15
ATOM 23696 N N . GLN A 1 93 ? 9.555 0.955 -1.998 1.00 0.00 93 GLN A N 15
ATOM 23697 C CA . GLN A 1 93 ? 10.675 1.411 -1.161 1.00 0.00 93 GLN A CA 15
ATOM 23698 C C . GLN A 1 93 ? 10.202 1.855 0.233 1.00 0.00 93 GLN A C 15
ATOM 23699 O O . GLN A 1 93 ? 11.011 1.941 1.137 1.00 0.00 93 GLN A O 15
ATOM 23713 N N . LEU A 1 94 ? 8.900 2.155 0.378 1.00 0.00 94 LEU A N 15
ATOM 23714 C CA . LEU A 1 94 ? 8.291 2.565 1.660 1.00 0.00 94 LEU A CA 15
ATOM 23715 C C . LEU A 1 94 ? 8.217 1.347 2.594 1.00 0.00 94 LEU A C 15
ATOM 23716 O O . LEU A 1 94 ? 8.753 1.376 3.697 1.00 0.00 94 LEU A O 15
ATOM 23732 N N . VAL A 1 95 ? 7.534 0.281 2.133 1.00 0.00 95 VAL A N 15
ATOM 23733 C CA . VAL A 1 95 ? 7.362 -0.969 2.904 1.00 0.00 95 VAL A CA 15
ATOM 23734 C C . VAL A 1 95 ? 8.733 -1.657 3.115 1.00 0.00 95 VAL A C 15
ATOM 23735 O O . VAL A 1 95 ? 8.959 -2.298 4.145 1.00 0.00 95 VAL A O 15
ATOM 23748 N N . GLU A 1 96 ? 9.646 -1.471 2.132 1.00 0.00 96 GLU A N 15
ATOM 23749 C CA . GLU A 1 96 ? 11.042 -1.955 2.208 1.00 0.00 96 GLU A CA 15
ATOM 23750 C C . GLU A 1 96 ? 11.827 -1.122 3.252 1.00 0.00 96 GLU A C 15
ATOM 23751 O O . GLU A 1 96 ? 12.640 -1.666 3.982 1.00 0.00 96 GLU A O 15
ATOM 23763 N N . LYS A 1 97 ? 11.554 0.196 3.320 1.00 0.00 97 LYS A N 15
ATOM 23764 C CA . LYS A 1 97 ? 12.199 1.108 4.305 1.00 0.00 97 LYS A CA 15
ATOM 23765 C C . LYS A 1 97 ? 11.798 0.701 5.733 1.00 0.00 97 LYS A C 15
ATOM 23766 O O . LYS A 1 97 ? 12.617 0.724 6.647 1.00 0.00 97 LYS A O 15
ATOM 23785 N N . HIS A 1 98 ? 10.526 0.293 5.882 1.00 0.00 98 HIS A N 15
ATOM 23786 C CA . HIS A 1 98 ? 9.972 -0.217 7.151 1.00 0.00 98 HIS A CA 15
ATOM 23787 C C . HIS A 1 98 ? 10.505 -1.629 7.466 1.00 0.00 98 HIS A C 15
ATOM 23788 O O . HIS A 1 98 ? 10.691 -1.980 8.635 1.00 0.00 98 HIS A O 15
ATOM 23803 N N . ARG A 1 99 ? 10.760 -2.418 6.405 1.00 0.00 99 ARG A N 15
ATOM 23804 C CA . ARG A 1 99 ? 11.350 -3.770 6.513 1.00 0.00 99 ARG A CA 15
ATOM 23805 C C . ARG A 1 99 ? 12.802 -3.676 7.041 1.00 0.00 99 ARG A C 15
ATOM 23806 O O . ARG A 1 99 ? 13.189 -4.405 7.955 1.00 0.00 99 ARG A O 15
ATOM 23827 N N . ALA A 1 100 ? 13.560 -2.726 6.476 1.00 0.00 100 ALA A N 15
ATOM 23828 C CA . ALA A 1 100 ? 14.957 -2.445 6.853 1.00 0.00 100 ALA A CA 15
ATOM 23829 C C . ALA A 1 100 ? 15.018 -1.771 8.235 1.00 0.00 100 ALA A C 15
ATOM 23830 O O . ALA A 1 100 ? 15.996 -1.938 8.976 1.00 0.00 100 ALA A O 15
ATOM 23837 N N . ALA A 1 101 ? 13.949 -1.015 8.571 1.00 0.00 101 ALA A N 15
ATOM 23838 C CA . ALA A 1 101 ? 13.786 -0.378 9.890 1.00 0.00 101 ALA A CA 15
ATOM 23839 C C . ALA A 1 101 ? 13.430 -1.416 10.967 1.00 0.00 101 ALA A C 15
ATOM 23840 O O . ALA A 1 101 ? 13.582 -1.145 12.159 1.00 0.00 101 ALA A O 15
ATOM 23847 N N . GLY A 1 102 ? 12.964 -2.605 10.527 1.00 0.00 102 GLY A N 15
ATOM 23848 C CA . GLY A 1 102 ? 12.650 -3.717 11.425 1.00 0.00 102 GLY A CA 15
ATOM 23849 C C . GLY A 1 102 ? 13.898 -4.470 11.879 1.00 0.00 102 GLY A C 15
ATOM 23850 O O . GLY A 1 102 ? 14.059 -5.665 11.592 1.00 0.00 102 GLY A O 15
ATOM 23854 N N . SER A 1 103 ? 14.782 -3.756 12.595 1.00 0.00 103 SER A N 15
ATOM 23855 C CA . SER A 1 103 ? 16.054 -4.289 13.101 1.00 0.00 103 SER A CA 15
ATOM 23856 C C . SER A 1 103 ? 15.922 -4.558 14.626 1.00 0.00 103 SER A C 15
ATOM 23857 O O . SER A 1 103 ? 16.275 -3.683 15.443 1.00 0.00 103 SER A O 15
ATOM 23866 N N . MET A 1 1 ? -54.497 -20.384 -39.164 1.00 0.00 1 MET A N 16
ATOM 23867 C CA . MET A 1 1 ? -53.635 -21.347 -38.440 1.00 0.00 1 MET A CA 16
ATOM 23868 C C . MET A 1 1 ? -52.218 -20.774 -38.315 1.00 0.00 1 MET A C 16
ATOM 23869 O O . MET A 1 1 ? -51.721 -20.143 -39.251 1.00 0.00 1 MET A O 16
ATOM 23885 N N . GLY A 1 2 ? -51.579 -21.012 -37.162 1.00 0.00 2 GLY A N 16
ATOM 23886 C CA . GLY A 1 2 ? -50.219 -20.546 -36.893 1.00 0.00 2 GLY A CA 16
ATOM 23887 C C . GLY A 1 2 ? -49.672 -21.153 -35.607 1.00 0.00 2 GLY A C 16
ATOM 23888 O O . GLY A 1 2 ? -50.444 -21.455 -34.693 1.00 0.00 2 GLY A O 16
ATOM 23892 N N . SER A 1 3 ? -48.343 -21.312 -35.527 1.00 0.00 3 SER A N 16
ATOM 23893 C CA . SER A 1 3 ? -47.666 -21.923 -34.367 1.00 0.00 3 SER A CA 16
ATOM 23894 C C . SER A 1 3 ? -46.392 -21.133 -34.001 1.00 0.00 3 SER A C 16
ATOM 23895 O O . SER A 1 3 ? -45.861 -20.371 -34.820 1.00 0.00 3 SER A O 16
ATOM 23903 N N . SER A 1 4 ? -45.920 -21.326 -32.755 1.00 0.00 4 SER A N 16
ATOM 23904 C CA . SER A 1 4 ? -44.738 -20.646 -32.216 1.00 0.00 4 SER A CA 16
ATOM 23905 C C . SER A 1 4 ? -43.609 -21.668 -32.009 1.00 0.00 4 SER A C 16
ATOM 23906 O O . SER A 1 4 ? -43.420 -22.207 -30.910 1.00 0.00 4 SER A O 16
ATOM 23914 N N . HIS A 1 5 ? -42.909 -21.988 -33.110 1.00 0.00 5 HIS A N 16
ATOM 23915 C CA . HIS A 1 5 ? -41.719 -22.857 -33.095 1.00 0.00 5 HIS A CA 16
ATOM 23916 C C . HIS A 1 5 ? -40.473 -21.970 -33.135 1.00 0.00 5 HIS A C 16
ATOM 23917 O O . HIS A 1 5 ? -39.577 -22.114 -32.298 1.00 0.00 5 HIS A O 16
ATOM 23932 N N . ASP A 1 6 ? -40.456 -21.053 -34.133 1.00 0.00 6 ASP A N 16
ATOM 23933 C CA . ASP A 1 6 ? -39.435 -19.998 -34.308 1.00 0.00 6 ASP A CA 16
ATOM 23934 C C . ASP A 1 6 ? -38.050 -20.556 -34.686 1.00 0.00 6 ASP A C 16
ATOM 23935 O O . ASP A 1 6 ? -37.638 -21.635 -34.253 1.00 0.00 6 ASP A O 16
ATOM 23944 N N . HIS A 1 7 ? -37.345 -19.797 -35.528 1.00 0.00 7 HIS A N 16
ATOM 23945 C CA . HIS A 1 7 ? -35.935 -20.051 -35.883 1.00 0.00 7 HIS A CA 16
ATOM 23946 C C . HIS A 1 7 ? -35.040 -18.919 -35.337 1.00 0.00 7 HIS A C 16
ATOM 23947 O O . HIS A 1 7 ? -33.842 -18.862 -35.632 1.00 0.00 7 HIS A O 16
ATOM 23962 N N . HIS A 1 8 ? -35.645 -18.042 -34.508 1.00 0.00 8 HIS A N 16
ATOM 23963 C CA . HIS A 1 8 ? -34.982 -16.870 -33.913 1.00 0.00 8 HIS A CA 16
ATOM 23964 C C . HIS A 1 8 ? -34.014 -17.316 -32.795 1.00 0.00 8 HIS A C 16
ATOM 23965 O O . HIS A 1 8 ? -34.444 -17.601 -31.667 1.00 0.00 8 HIS A O 16
ATOM 23980 N N . HIS A 1 9 ? -32.716 -17.420 -33.142 1.00 0.00 9 HIS A N 16
ATOM 23981 C CA . HIS A 1 9 ? -31.646 -17.770 -32.189 1.00 0.00 9 HIS A CA 16
ATOM 23982 C C . HIS A 1 9 ? -30.281 -17.288 -32.715 1.00 0.00 9 HIS A C 16
ATOM 23983 O O . HIS A 1 9 ? -29.803 -17.760 -33.752 1.00 0.00 9 HIS A O 16
ATOM 23998 N N . HIS A 1 10 ? -29.663 -16.363 -31.976 1.00 0.00 10 HIS A N 16
ATOM 23999 C CA . HIS A 1 10 ? -28.303 -15.871 -32.242 1.00 0.00 10 HIS A CA 16
ATOM 24000 C C . HIS A 1 10 ? -27.301 -16.606 -31.327 1.00 0.00 10 HIS A C 16
ATOM 24001 O O . HIS A 1 10 ? -27.641 -16.972 -30.193 1.00 0.00 10 HIS A O 16
ATOM 24016 N N . SER A 1 11 ? -26.071 -16.818 -31.823 1.00 0.00 11 SER A N 16
ATOM 24017 C CA . SER A 1 11 ? -24.958 -17.370 -31.027 1.00 0.00 11 SER A CA 16
ATOM 24018 C C . SER A 1 11 ? -23.673 -16.560 -31.293 1.00 0.00 11 SER A C 16
ATOM 24019 O O . SER A 1 11 ? -23.604 -15.767 -32.244 1.00 0.00 11 SER A O 16
ATOM 24027 N N . SER A 1 12 ? -22.670 -16.781 -30.438 1.00 0.00 12 SER A N 16
ATOM 24028 C CA . SER A 1 12 ? -21.367 -16.111 -30.503 1.00 0.00 12 SER A CA 16
ATOM 24029 C C . SER A 1 12 ? -20.307 -17.032 -29.874 1.00 0.00 12 SER A C 16
ATOM 24030 O O . SER A 1 12 ? -20.645 -18.085 -29.313 1.00 0.00 12 SER A O 16
ATOM 24038 N N . GLY A 1 13 ? -19.032 -16.639 -29.983 1.00 0.00 13 GLY A N 16
ATOM 24039 C CA . GLY A 1 13 ? -17.934 -17.420 -29.427 1.00 0.00 13 GLY A CA 16
ATOM 24040 C C . GLY A 1 13 ? -16.589 -16.823 -29.776 1.00 0.00 13 GLY A C 16
ATOM 24041 O O . GLY A 1 13 ? -16.305 -16.575 -30.949 1.00 0.00 13 GLY A O 16
ATOM 24045 N N . ARG A 1 14 ? -15.760 -16.579 -28.752 1.00 0.00 14 ARG A N 16
ATOM 24046 C CA . ARG A 1 14 ? -14.420 -15.992 -28.914 1.00 0.00 14 ARG A CA 16
ATOM 24047 C C . ARG A 1 14 ? -13.343 -16.961 -28.401 1.00 0.00 14 ARG A C 16
ATOM 24048 O O . ARG A 1 14 ? -13.610 -17.817 -27.535 1.00 0.00 14 ARG A O 16
ATOM 24069 N N . GLU A 1 15 ? -12.129 -16.814 -28.959 1.00 0.00 15 GLU A N 16
ATOM 24070 C CA . GLU A 1 15 ? -10.933 -17.529 -28.503 1.00 0.00 15 GLU A CA 16
ATOM 24071 C C . GLU A 1 15 ? -10.530 -16.978 -27.120 1.00 0.00 15 GLU A C 16
ATOM 24072 O O . GLU A 1 15 ? -10.204 -15.790 -27.002 1.00 0.00 15 GLU A O 16
ATOM 24084 N N . ASN A 1 16 ? -10.605 -17.816 -26.076 1.00 0.00 16 ASN A N 16
ATOM 24085 C CA . ASN A 1 16 ? -10.258 -17.407 -24.699 1.00 0.00 16 ASN A CA 16
ATOM 24086 C C . ASN A 1 16 ? -8.788 -17.759 -24.399 1.00 0.00 16 ASN A C 16
ATOM 24087 O O . ASN A 1 16 ? -8.351 -18.894 -24.625 1.00 0.00 16 ASN A O 16
ATOM 24098 N N . LEU A 1 17 ? -8.018 -16.763 -23.930 1.00 0.00 17 LEU A N 16
ATOM 24099 C CA . LEU A 1 17 ? -6.602 -16.936 -23.548 1.00 0.00 17 LEU A CA 16
ATOM 24100 C C . LEU A 1 17 ? -6.436 -16.582 -22.063 1.00 0.00 17 LEU A C 16
ATOM 24101 O O . LEU A 1 17 ? -6.488 -15.401 -21.685 1.00 0.00 17 LEU A O 16
ATOM 24117 N N . TYR A 1 18 ? -6.290 -17.624 -21.225 1.00 0.00 18 TYR A N 16
ATOM 24118 C CA . TYR A 1 18 ? -6.060 -17.496 -19.775 1.00 0.00 18 TYR A CA 16
ATOM 24119 C C . TYR A 1 18 ? -4.726 -18.170 -19.413 1.00 0.00 18 TYR A C 16
ATOM 24120 O O . TYR A 1 18 ? -4.431 -19.265 -19.913 1.00 0.00 18 TYR A O 16
ATOM 24138 N N . PHE A 1 19 ? -3.935 -17.504 -18.550 1.00 0.00 19 PHE A N 16
ATOM 24139 C CA . PHE A 1 19 ? -2.648 -18.022 -18.059 1.00 0.00 19 PHE A CA 16
ATOM 24140 C C . PHE A 1 19 ? -2.883 -19.244 -17.129 1.00 0.00 19 PHE A C 16
ATOM 24141 O O . PHE A 1 19 ? -3.454 -19.117 -16.039 1.00 0.00 19 PHE A O 16
ATOM 24158 N N . GLN A 1 20 ? -2.488 -20.436 -17.610 1.00 0.00 20 GLN A N 16
ATOM 24159 C CA . GLN A 1 20 ? -2.638 -21.703 -16.872 1.00 0.00 20 GLN A CA 16
ATOM 24160 C C . GLN A 1 20 ? -1.402 -21.925 -15.981 1.00 0.00 20 GLN A C 16
ATOM 24161 O O . GLN A 1 20 ? -0.343 -22.345 -16.473 1.00 0.00 20 GLN A O 16
ATOM 24175 N N . GLY A 1 21 ? -1.531 -21.585 -14.684 1.00 0.00 21 GLY A N 16
ATOM 24176 C CA . GLY A 1 21 ? -0.457 -21.771 -13.704 1.00 0.00 21 GLY A CA 16
ATOM 24177 C C . GLY A 1 21 ? 0.300 -20.478 -13.422 1.00 0.00 21 GLY A C 16
ATOM 24178 O O . GLY A 1 21 ? 1.056 -19.995 -14.272 1.00 0.00 21 GLY A O 16
ATOM 24182 N N . HIS A 1 22 ? 0.063 -19.907 -12.230 1.00 0.00 22 HIS A N 16
ATOM 24183 C CA . HIS A 1 22 ? 0.768 -18.721 -11.721 1.00 0.00 22 HIS A CA 16
ATOM 24184 C C . HIS A 1 22 ? 0.504 -18.616 -10.212 1.00 0.00 22 HIS A C 16
ATOM 24185 O O . HIS A 1 22 ? -0.583 -18.194 -9.798 1.00 0.00 22 HIS A O 16
ATOM 24200 N N . MET A 1 23 ? 1.484 -19.054 -9.405 1.00 0.00 23 MET A N 16
ATOM 24201 C CA . MET A 1 23 ? 1.428 -18.977 -7.933 1.00 0.00 23 MET A CA 16
ATOM 24202 C C . MET A 1 23 ? 1.698 -17.518 -7.480 1.00 0.00 23 MET A C 16
ATOM 24203 O O . MET A 1 23 ? 2.814 -17.018 -7.672 1.00 0.00 23 MET A O 16
ATOM 24217 N N . PRO A 1 24 ? 0.678 -16.792 -6.918 1.00 0.00 24 PRO A N 16
ATOM 24218 C CA . PRO A 1 24 ? 0.844 -15.402 -6.464 1.00 0.00 24 PRO A CA 16
ATOM 24219 C C . PRO A 1 24 ? 1.372 -15.335 -5.007 1.00 0.00 24 PRO A C 16
ATOM 24220 O O . PRO A 1 24 ? 0.611 -15.221 -4.045 1.00 0.00 24 PRO A O 16
ATOM 24231 N N . ASN A 1 25 ? 2.696 -15.442 -4.861 1.00 0.00 25 ASN A N 16
ATOM 24232 C CA . ASN A 1 25 ? 3.375 -15.504 -3.547 1.00 0.00 25 ASN A CA 16
ATOM 24233 C C . ASN A 1 25 ? 4.635 -14.618 -3.579 1.00 0.00 25 ASN A C 16
ATOM 24234 O O . ASN A 1 25 ? 5.740 -15.102 -3.837 1.00 0.00 25 ASN A O 16
ATOM 24245 N N . ASP A 1 26 ? 4.447 -13.306 -3.348 1.00 0.00 26 ASP A N 16
ATOM 24246 C CA . ASP A 1 26 ? 5.530 -12.304 -3.460 1.00 0.00 26 ASP A CA 16
ATOM 24247 C C . ASP A 1 26 ? 5.108 -10.993 -2.770 1.00 0.00 26 ASP A C 16
ATOM 24248 O O . ASP A 1 26 ? 3.917 -10.686 -2.730 1.00 0.00 26 ASP A O 16
ATOM 24257 N N . MET A 1 27 ? 6.093 -10.239 -2.236 1.00 0.00 27 MET A N 16
ATOM 24258 C CA . MET A 1 27 ? 5.861 -8.951 -1.533 1.00 0.00 27 MET A CA 16
ATOM 24259 C C . MET A 1 27 ? 5.127 -7.949 -2.438 1.00 0.00 27 MET A C 16
ATOM 24260 O O . MET A 1 27 ? 4.097 -7.383 -2.048 1.00 0.00 27 MET A O 16
ATOM 24274 N N . GLU A 1 28 ? 5.690 -7.745 -3.648 1.00 0.00 28 GLU A N 16
ATOM 24275 C CA . GLU A 1 28 ? 5.153 -6.815 -4.658 1.00 0.00 28 GLU A CA 16
ATOM 24276 C C . GLU A 1 28 ? 3.750 -7.268 -5.091 1.00 0.00 28 GLU A C 16
ATOM 24277 O O . GLU A 1 28 ? 2.877 -6.433 -5.264 1.00 0.00 28 GLU A O 16
ATOM 24289 N N . ASP A 1 29 ? 3.555 -8.601 -5.247 1.00 0.00 29 ASP A N 16
ATOM 24290 C CA . ASP A 1 29 ? 2.244 -9.194 -5.611 1.00 0.00 29 ASP A CA 16
ATOM 24291 C C . ASP A 1 29 ? 1.167 -8.841 -4.569 1.00 0.00 29 ASP A C 16
ATOM 24292 O O . ASP A 1 29 ? 0.088 -8.378 -4.930 1.00 0.00 29 ASP A O 16
ATOM 24301 N N . HIS A 1 30 ? 1.481 -9.081 -3.283 1.00 0.00 30 HIS A N 16
ATOM 24302 C CA . HIS A 1 30 ? 0.550 -8.832 -2.160 1.00 0.00 30 HIS A CA 16
ATOM 24303 C C . HIS A 1 30 ? 0.243 -7.340 -2.027 1.00 0.00 30 HIS A C 16
ATOM 24304 O O . HIS A 1 30 ? -0.887 -6.973 -1.735 1.00 0.00 30 HIS A O 16
ATOM 24319 N N . LEU A 1 31 ? 1.253 -6.498 -2.284 1.00 0.00 31 LEU A N 16
ATOM 24320 C CA . LEU A 1 31 ? 1.115 -5.031 -2.221 1.00 0.00 31 LEU A CA 16
ATOM 24321 C C . LEU A 1 31 ? 0.241 -4.548 -3.402 1.00 0.00 31 LEU A C 16
ATOM 24322 O O . LEU A 1 31 ? -0.581 -3.652 -3.244 1.00 0.00 31 LEU A O 16
ATOM 24338 N N . LEU A 1 32 ? 0.413 -5.195 -4.567 1.00 0.00 32 LEU A N 16
ATOM 24339 C CA . LEU A 1 32 ? -0.338 -4.887 -5.802 1.00 0.00 32 LEU A CA 16
ATOM 24340 C C . LEU A 1 32 ? -1.809 -5.360 -5.666 1.00 0.00 32 LEU A C 16
ATOM 24341 O O . LEU A 1 32 ? -2.718 -4.795 -6.286 1.00 0.00 32 LEU A O 16
ATOM 24357 N N . THR A 1 33 ? -2.006 -6.412 -4.851 1.00 0.00 33 THR A N 16
ATOM 24358 C CA . THR A 1 33 ? -3.332 -6.941 -4.484 1.00 0.00 33 THR A CA 16
ATOM 24359 C C . THR A 1 33 ? -4.035 -5.972 -3.525 1.00 0.00 33 THR A C 16
ATOM 24360 O O . THR A 1 33 ? -5.226 -5.711 -3.678 1.00 0.00 33 THR A O 16
ATOM 24371 N N . VAL A 1 34 ? -3.272 -5.444 -2.549 1.00 0.00 34 VAL A N 16
ATOM 24372 C CA . VAL A 1 34 ? -3.745 -4.400 -1.617 1.00 0.00 34 VAL A CA 16
ATOM 24373 C C . VAL A 1 34 ? -4.269 -3.191 -2.406 1.00 0.00 34 VAL A C 16
ATOM 24374 O O . VAL A 1 34 ? -5.353 -2.684 -2.127 1.00 0.00 34 VAL A O 16
ATOM 24387 N N . LEU A 1 35 ? -3.484 -2.777 -3.411 1.00 0.00 35 LEU A N 16
ATOM 24388 C CA . LEU A 1 35 ? -3.839 -1.685 -4.327 1.00 0.00 35 LEU A CA 16
ATOM 24389 C C . LEU A 1 35 ? -5.109 -2.024 -5.124 1.00 0.00 35 LEU A C 16
ATOM 24390 O O . LEU A 1 35 ? -5.981 -1.188 -5.253 1.00 0.00 35 LEU A O 16
ATOM 24406 N N . SER A 1 36 ? -5.195 -3.275 -5.621 1.00 0.00 36 SER A N 16
ATOM 24407 C CA . SER A 1 36 ? -6.309 -3.754 -6.478 1.00 0.00 36 SER A CA 16
ATOM 24408 C C . SER A 1 36 ? -7.649 -3.771 -5.721 1.00 0.00 36 SER A C 16
ATOM 24409 O O . SER A 1 36 ? -8.702 -3.509 -6.305 1.00 0.00 36 SER A O 16
ATOM 24417 N N . VAL A 1 37 ? -7.579 -4.084 -4.424 1.00 0.00 37 VAL A N 16
ATOM 24418 C CA . VAL A 1 37 ? -8.751 -4.122 -3.533 1.00 0.00 37 VAL A CA 16
ATOM 24419 C C . VAL A 1 37 ? -9.120 -2.688 -3.083 1.00 0.00 37 VAL A C 16
ATOM 24420 O O . VAL A 1 37 ? -10.298 -2.340 -3.012 1.00 0.00 37 VAL A O 16
ATOM 24433 N N . ALA A 1 38 ? -8.089 -1.853 -2.844 1.00 0.00 38 ALA A N 16
ATOM 24434 C CA . ALA A 1 38 ? -8.254 -0.462 -2.356 1.00 0.00 38 ALA A CA 16
ATOM 24435 C C . ALA A 1 38 ? -8.753 0.485 -3.473 1.00 0.00 38 ALA A C 16
ATOM 24436 O O . ALA A 1 38 ? -9.393 1.499 -3.191 1.00 0.00 38 ALA A O 16
ATOM 24443 N N . SER A 1 39 ? -8.445 0.144 -4.736 1.00 0.00 39 SER A N 16
ATOM 24444 C CA . SER A 1 39 ? -8.845 0.931 -5.913 1.00 0.00 39 SER A CA 16
ATOM 24445 C C . SER A 1 39 ? -10.124 0.364 -6.533 1.00 0.00 39 SER A C 16
ATOM 24446 O O . SER A 1 39 ? -11.017 1.109 -6.941 1.00 0.00 39 SER A O 16
ATOM 24454 N N . GLY A 1 40 ? -10.190 -0.974 -6.602 1.00 0.00 40 GLY A N 16
ATOM 24455 C CA . GLY A 1 40 ? -11.268 -1.682 -7.290 1.00 0.00 40 GLY A CA 16
ATOM 24456 C C . GLY A 1 40 ? -10.876 -2.104 -8.707 1.00 0.00 40 GLY A C 16
ATOM 24457 O O . GLY A 1 40 ? -11.566 -2.931 -9.319 1.00 0.00 40 GLY A O 16
ATOM 24461 N N . VAL A 1 41 ? -9.774 -1.524 -9.244 1.00 0.00 41 VAL A N 16
ATOM 24462 C CA . VAL A 1 41 ? -9.293 -1.816 -10.599 1.00 0.00 41 VAL A CA 16
ATOM 24463 C C . VAL A 1 41 ? -8.357 -3.052 -10.584 1.00 0.00 41 VAL A C 16
ATOM 24464 O O . VAL A 1 41 ? -7.677 -3.285 -9.580 1.00 0.00 41 VAL A O 16
ATOM 24477 N N . PRO A 1 42 ? -8.347 -3.890 -11.681 1.00 0.00 42 PRO A N 16
ATOM 24478 C CA . PRO A 1 42 ? -7.409 -5.044 -11.818 1.00 0.00 42 PRO A CA 16
ATOM 24479 C C . PRO A 1 42 ? -5.918 -4.670 -11.620 1.00 0.00 42 PRO A C 16
ATOM 24480 O O . PRO A 1 42 ? -5.524 -3.521 -11.841 1.00 0.00 42 PRO A O 16
ATOM 24491 N N . LYS A 1 43 ? -5.097 -5.669 -11.225 1.00 0.00 43 LYS A N 16
ATOM 24492 C CA . LYS A 1 43 ? -3.640 -5.491 -11.018 1.00 0.00 43 LYS A CA 16
ATOM 24493 C C . LYS A 1 43 ? -2.931 -5.119 -12.339 1.00 0.00 43 LYS A C 16
ATOM 24494 O O . LYS A 1 43 ? -1.876 -4.478 -12.325 1.00 0.00 43 LYS A O 16
ATOM 24513 N N . GLU A 1 44 ? -3.535 -5.534 -13.471 1.00 0.00 44 GLU A N 16
ATOM 24514 C CA . GLU A 1 44 ? -3.042 -5.218 -14.831 1.00 0.00 44 GLU A CA 16
ATOM 24515 C C . GLU A 1 44 ? -3.162 -3.708 -15.138 1.00 0.00 44 GLU A C 16
ATOM 24516 O O . GLU A 1 44 ? -2.360 -3.159 -15.903 1.00 0.00 44 GLU A O 16
ATOM 24528 N N . GLU A 1 45 ? -4.185 -3.066 -14.543 1.00 0.00 45 GLU A N 16
ATOM 24529 C CA . GLU A 1 45 ? -4.410 -1.610 -14.655 1.00 0.00 45 GLU A CA 16
ATOM 24530 C C . GLU A 1 45 ? -3.363 -0.836 -13.830 1.00 0.00 45 GLU A C 16
ATOM 24531 O O . GLU A 1 45 ? -2.973 0.280 -14.187 1.00 0.00 45 GLU A O 16
ATOM 24543 N N . ILE A 1 46 ? -2.903 -1.465 -12.737 1.00 0.00 46 ILE A N 16
ATOM 24544 C CA . ILE A 1 46 ? -1.987 -0.841 -11.769 1.00 0.00 46 ILE A CA 16
ATOM 24545 C C . ILE A 1 46 ? -0.520 -1.086 -12.165 1.00 0.00 46 ILE A C 16
ATOM 24546 O O . ILE A 1 46 ? 0.039 -2.165 -11.908 1.00 0.00 46 ILE A O 16
ATOM 24562 N N . SER A 1 47 ? 0.078 -0.097 -12.839 1.00 0.00 47 SER A N 16
ATOM 24563 C CA . SER A 1 47 ? 1.527 -0.045 -13.069 1.00 0.00 47 SER A CA 16
ATOM 24564 C C . SER A 1 47 ? 2.223 0.474 -11.805 1.00 0.00 47 SER A C 16
ATOM 24565 O O . SER A 1 47 ? 1.597 1.170 -10.993 1.00 0.00 47 SER A O 16
ATOM 24573 N N . ARG A 1 48 ? 3.518 0.150 -11.647 1.00 0.00 48 ARG A N 16
ATOM 24574 C CA . ARG A 1 48 ? 4.327 0.628 -10.497 1.00 0.00 48 ARG A CA 16
ATOM 24575 C C . ARG A 1 48 ? 4.539 2.146 -10.624 1.00 0.00 48 ARG A C 16
ATOM 24576 O O . ARG A 1 48 ? 4.635 2.859 -9.630 1.00 0.00 48 ARG A O 16
ATOM 24597 N N . ASP A 1 49 ? 4.579 2.634 -11.866 1.00 0.00 49 ASP A N 16
ATOM 24598 C CA . ASP A 1 49 ? 4.558 4.070 -12.155 1.00 0.00 49 ASP A CA 16
ATOM 24599 C C . ASP A 1 49 ? 3.094 4.515 -12.343 1.00 0.00 49 ASP A C 16
ATOM 24600 O O . ASP A 1 49 ? 2.546 4.456 -13.453 1.00 0.00 49 ASP A O 16
ATOM 24609 N N . SER A 1 50 ? 2.439 4.862 -11.223 1.00 0.00 50 SER A N 16
ATOM 24610 C CA . SER A 1 50 ? 1.091 5.455 -11.215 1.00 0.00 50 SER A CA 16
ATOM 24611 C C . SER A 1 50 ? 1.017 6.504 -10.101 1.00 0.00 50 SER A C 16
ATOM 24612 O O . SER A 1 50 ? 1.565 6.291 -9.014 1.00 0.00 50 SER A O 16
ATOM 24620 N N . ARG A 1 51 ? 0.302 7.612 -10.368 1.00 0.00 51 ARG A N 16
ATOM 24621 C CA . ARG A 1 51 ? 0.184 8.767 -9.443 1.00 0.00 51 ARG A CA 16
ATOM 24622 C C . ARG A 1 51 ? -0.953 8.571 -8.413 1.00 0.00 51 ARG A C 16
ATOM 24623 O O . ARG A 1 51 ? -1.411 9.547 -7.812 1.00 0.00 51 ARG A O 16
ATOM 24644 N N . MET A 1 52 ? -1.403 7.298 -8.231 1.00 0.00 52 MET A N 16
ATOM 24645 C CA . MET A 1 52 ? -2.433 6.911 -7.240 1.00 0.00 52 MET A CA 16
ATOM 24646 C C . MET A 1 52 ? -3.774 7.614 -7.493 1.00 0.00 52 MET A C 16
ATOM 24647 O O . MET A 1 52 ? -4.606 7.654 -6.593 1.00 0.00 52 MET A O 16
ATOM 24661 N N . GLU A 1 53 ? -3.987 8.022 -8.773 1.00 0.00 53 GLU A N 16
ATOM 2466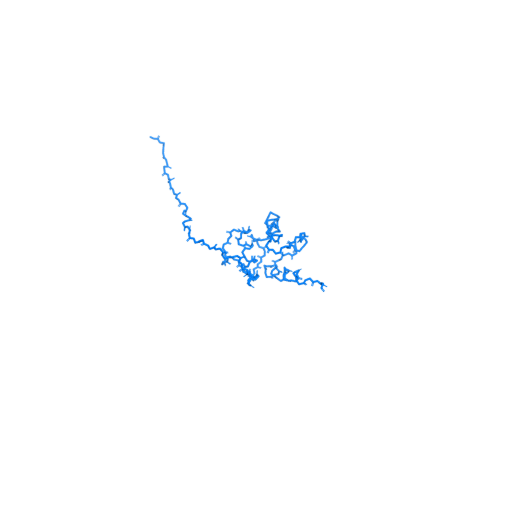2 C CA . GLU A 1 53 ? -5.084 8.911 -9.243 1.00 0.00 53 GLU A CA 16
ATOM 24663 C C . GLU A 1 53 ? -6.395 8.743 -8.448 1.00 0.00 53 GLU A C 16
ATOM 24664 O O . GLU A 1 53 ? -6.894 9.691 -7.838 1.00 0.00 53 GLU A O 16
ATOM 24676 N N . ASP A 1 54 ? -6.914 7.518 -8.456 1.00 0.00 54 ASP A N 16
ATOM 24677 C CA . ASP A 1 54 ? -8.068 7.111 -7.627 1.00 0.00 54 ASP A CA 16
ATOM 24678 C C . ASP A 1 54 ? -7.728 5.778 -6.913 1.00 0.00 54 ASP A C 16
ATOM 24679 O O . ASP A 1 54 ? -8.580 5.160 -6.271 1.00 0.00 54 ASP A O 16
ATOM 24688 N N . LEU A 1 55 ? -6.431 5.371 -7.006 1.00 0.00 55 LEU A N 16
ATOM 24689 C CA . LEU A 1 55 ? -5.940 4.072 -6.497 1.00 0.00 55 LEU A CA 16
ATOM 24690 C C . LEU A 1 55 ? -5.631 4.122 -4.990 1.00 0.00 55 LEU A C 16
ATOM 24691 O O . LEU A 1 55 ? -5.933 3.165 -4.271 1.00 0.00 55 LEU A O 16
ATOM 24707 N N . ALA A 1 56 ? -4.989 5.223 -4.528 1.00 0.00 56 ALA A N 16
ATOM 24708 C CA . ALA A 1 56 ? -4.599 5.392 -3.100 1.00 0.00 56 ALA A CA 16
ATOM 24709 C C . ALA A 1 56 ? -4.572 6.870 -2.663 1.00 0.00 56 ALA A C 16
ATOM 24710 O O . ALA A 1 56 ? -4.319 7.155 -1.483 1.00 0.00 56 ALA A O 16
ATOM 24717 N N . PHE A 1 57 ? -4.853 7.808 -3.598 1.00 0.00 57 PHE A N 16
ATOM 24718 C CA . PHE A 1 57 ? -4.838 9.262 -3.310 1.00 0.00 57 PHE A CA 16
ATOM 24719 C C . PHE A 1 57 ? -6.215 9.689 -2.757 1.00 0.00 57 PHE A C 16
ATOM 24720 O O . PHE A 1 57 ? -7.050 10.255 -3.480 1.00 0.00 57 PHE A O 16
ATOM 24737 N N . ASP A 1 58 ? -6.435 9.355 -1.474 1.00 0.00 58 ASP A N 16
ATOM 24738 C CA . ASP A 1 58 ? -7.672 9.655 -0.710 1.00 0.00 58 ASP A CA 16
ATOM 24739 C C . ASP A 1 58 ? -7.505 9.104 0.716 1.00 0.00 58 ASP A C 16
ATOM 24740 O O . ASP A 1 58 ? -7.059 7.974 0.866 1.00 0.00 58 ASP A O 16
ATOM 24749 N N . SER A 1 59 ? -7.905 9.892 1.733 1.00 0.00 59 SER A N 16
ATOM 24750 C CA . SER A 1 59 ? -7.681 9.580 3.165 1.00 0.00 59 SER A CA 16
ATOM 24751 C C . SER A 1 59 ? -8.302 8.229 3.598 1.00 0.00 59 SER A C 16
ATOM 24752 O O . SER A 1 59 ? -7.708 7.502 4.409 1.00 0.00 59 SER A O 16
ATOM 24760 N N . LEU A 1 60 ? -9.486 7.892 3.043 1.00 0.00 60 LEU A N 16
ATOM 24761 C CA . LEU A 1 60 ? -10.181 6.630 3.366 1.00 0.00 60 LEU A CA 16
ATOM 24762 C C . LEU A 1 60 ? -9.404 5.446 2.759 1.00 0.00 60 LEU A C 16
ATOM 24763 O O . LEU A 1 60 ? -9.285 4.387 3.385 1.00 0.00 60 LEU A O 16
ATOM 24779 N N . VAL A 1 61 ? -8.864 5.651 1.542 1.00 0.00 61 VAL A N 16
ATOM 24780 C CA . VAL A 1 61 ? -8.079 4.621 0.834 1.00 0.00 61 VAL A CA 16
ATOM 24781 C C . VAL A 1 61 ? -6.701 4.427 1.517 1.00 0.00 61 VAL A C 16
ATOM 24782 O O . VAL A 1 61 ? -6.157 3.322 1.504 1.00 0.00 61 VAL A O 16
ATOM 24795 N N . VAL A 1 62 ? -6.166 5.511 2.111 1.00 0.00 62 VAL A N 16
ATOM 24796 C CA . VAL A 1 62 ? -4.910 5.481 2.902 1.00 0.00 62 VAL A CA 16
ATOM 24797 C C . VAL A 1 62 ? -5.129 4.704 4.221 1.00 0.00 62 VAL A C 16
ATOM 24798 O O . VAL A 1 62 ? -4.231 4.005 4.694 1.00 0.00 62 VAL A O 16
ATOM 24811 N N . SER A 1 63 ? -6.344 4.827 4.785 1.00 0.00 63 SER A N 16
ATOM 24812 C CA . SER A 1 63 ? -6.744 4.104 6.007 1.00 0.00 63 SER A CA 16
ATOM 24813 C C . SER A 1 63 ? -6.993 2.612 5.698 1.00 0.00 63 SER A C 16
ATOM 24814 O O . SER A 1 63 ? -6.745 1.739 6.543 1.00 0.00 63 SER A O 16
ATOM 24822 N N . GLU A 1 64 ? -7.503 2.342 4.480 1.00 0.00 64 GLU A N 16
ATOM 24823 C CA . GLU A 1 64 ? -7.676 0.972 3.958 1.00 0.00 64 GLU A CA 16
ATOM 24824 C C . GLU A 1 64 ? -6.296 0.335 3.717 1.00 0.00 64 GLU A C 16
ATOM 24825 O O . GLU A 1 64 ? -6.079 -0.844 4.010 1.00 0.00 64 GLU A O 16
ATOM 24837 N N . LEU A 1 65 ? -5.380 1.167 3.197 1.00 0.00 65 LEU A N 16
ATOM 24838 C CA . LEU A 1 65 ? -4.002 0.784 2.860 1.00 0.00 65 LEU A CA 16
ATOM 24839 C C . LEU A 1 65 ? -3.235 0.362 4.120 1.00 0.00 65 LEU A C 16
ATOM 24840 O O . LEU A 1 65 ? -2.676 -0.723 4.157 1.00 0.00 65 LEU A O 16
ATOM 24856 N N . SER A 1 66 ? -3.262 1.227 5.154 1.00 0.00 66 SER A N 16
ATOM 24857 C CA . SER A 1 66 ? -2.560 1.001 6.437 1.00 0.00 66 SER A CA 16
ATOM 24858 C C . SER A 1 66 ? -3.101 -0.247 7.161 1.00 0.00 66 SER A C 16
ATOM 24859 O O . SER A 1 66 ? -2.335 -0.981 7.798 1.00 0.00 66 SER A O 16
ATOM 24867 N N . LEU A 1 67 ? -4.424 -0.467 7.046 1.00 0.00 67 LEU A N 16
ATOM 24868 C CA . LEU A 1 67 ? -5.098 -1.663 7.594 1.00 0.00 67 LEU A CA 16
ATOM 24869 C C . LEU A 1 67 ? -4.609 -2.947 6.880 1.00 0.00 67 LEU A C 16
ATOM 24870 O O . LEU A 1 67 ? -4.362 -3.972 7.525 1.00 0.00 67 LEU A O 16
ATOM 24886 N N . LYS A 1 68 ? -4.460 -2.861 5.551 1.00 0.00 68 LYS A N 16
ATOM 24887 C CA . LYS A 1 68 ? -3.958 -3.971 4.719 1.00 0.00 68 LYS A CA 16
ATOM 24888 C C . LYS A 1 68 ? -2.462 -4.244 4.992 1.00 0.00 68 LYS A C 16
ATOM 24889 O O . LYS A 1 68 ? -2.038 -5.395 4.983 1.00 0.00 68 LYS A O 16
ATOM 24908 N N . LEU A 1 69 ? -1.679 -3.180 5.250 1.00 0.00 69 LEU A N 16
ATOM 24909 C CA . LEU A 1 69 ? -0.241 -3.301 5.583 1.00 0.00 69 LEU A CA 16
ATOM 24910 C C . LEU A 1 69 ? -0.072 -3.979 6.960 1.00 0.00 69 LEU A C 16
ATOM 24911 O O . LEU A 1 69 ? 0.888 -4.709 7.186 1.00 0.00 69 LEU A O 16
ATOM 24927 N N . ARG A 1 70 ? -1.047 -3.711 7.853 1.00 0.00 70 ARG A N 16
ATOM 24928 C CA . ARG A 1 70 ? -1.144 -4.312 9.204 1.00 0.00 70 ARG A CA 16
ATOM 24929 C C . ARG A 1 70 ? -1.377 -5.838 9.124 1.00 0.00 70 ARG A C 16
ATOM 24930 O O . ARG A 1 70 ? -0.955 -6.583 10.018 1.00 0.00 70 ARG A O 16
ATOM 24951 N N . LYS A 1 71 ? -2.065 -6.290 8.062 1.00 0.00 71 LYS A N 16
ATOM 24952 C CA . LYS A 1 71 ? -2.442 -7.709 7.889 1.00 0.00 71 LYS A CA 16
ATOM 24953 C C . LYS A 1 71 ? -1.394 -8.470 7.051 1.00 0.00 71 LYS A C 16
ATOM 24954 O O . LYS A 1 71 ? -0.763 -9.421 7.535 1.00 0.00 71 LYS A O 16
ATOM 24973 N N . GLU A 1 72 ? -1.223 -8.026 5.796 1.00 0.00 72 GLU A N 16
ATOM 24974 C CA . GLU A 1 72 ? -0.325 -8.650 4.795 1.00 0.00 72 GLU A CA 16
ATOM 24975 C C . GLU A 1 72 ? 1.147 -8.631 5.247 1.00 0.00 72 GLU A C 16
ATOM 24976 O O . GLU A 1 72 ? 1.843 -9.650 5.178 1.00 0.00 72 GLU A O 16
ATOM 24988 N N . PHE A 1 73 ? 1.610 -7.457 5.714 1.00 0.00 73 PHE A N 16
ATOM 24989 C CA . PHE A 1 73 ? 3.036 -7.225 6.040 1.00 0.00 73 PHE A CA 16
ATOM 24990 C C . PHE A 1 73 ? 3.265 -7.124 7.563 1.00 0.00 73 PHE A C 16
ATOM 24991 O O . PHE A 1 73 ? 4.393 -7.275 8.034 1.00 0.00 73 PHE A O 16
ATOM 25008 N N . GLY A 1 74 ? 2.182 -6.862 8.321 1.00 0.00 74 GLY A N 16
ATOM 25009 C CA . GLY A 1 74 ? 2.262 -6.649 9.776 1.00 0.00 74 GLY A CA 16
ATOM 25010 C C . GLY A 1 74 ? 2.596 -5.204 10.158 1.00 0.00 74 GLY A C 16
ATOM 25011 O O . GLY A 1 74 ? 2.431 -4.815 11.324 1.00 0.00 74 GLY A O 16
ATOM 25015 N N . VAL A 1 75 ? 3.040 -4.411 9.163 1.00 0.00 75 VAL A N 16
ATOM 25016 C CA . VAL A 1 75 ? 3.526 -3.039 9.367 1.00 0.00 75 VAL A CA 16
ATOM 25017 C C . VAL A 1 75 ? 2.316 -2.089 9.526 1.00 0.00 75 VAL A C 16
ATOM 25018 O O . VAL A 1 75 ? 1.670 -1.719 8.540 1.00 0.00 75 VAL A O 16
ATOM 25031 N N . THR A 1 76 ? 2.008 -1.736 10.784 1.00 0.00 76 THR A N 16
ATOM 25032 C CA . THR A 1 76 ? 0.771 -1.030 11.158 1.00 0.00 76 THR A CA 16
ATOM 25033 C C . THR A 1 76 ? 0.955 0.501 11.131 1.00 0.00 76 THR A C 16
ATOM 25034 O O . THR A 1 76 ? 2.008 1.016 11.534 1.00 0.00 76 THR A O 16
ATOM 25045 N N . GLY A 1 77 ? -0.093 1.206 10.659 1.00 0.00 77 GLY A N 16
ATOM 25046 C CA . GLY A 1 77 ? -0.132 2.661 10.682 1.00 0.00 77 GLY A CA 16
ATOM 25047 C C . GLY A 1 77 ? 0.655 3.264 9.535 1.00 0.00 77 GLY A C 16
ATOM 25048 O O . GLY A 1 77 ? 0.219 3.182 8.390 1.00 0.00 77 GLY A O 16
ATOM 25052 N N . VAL A 1 78 ? 1.833 3.859 9.858 1.00 0.00 78 VAL A N 16
ATOM 25053 C CA . VAL A 1 78 ? 2.779 4.468 8.879 1.00 0.00 78 VAL A CA 16
ATOM 25054 C C . VAL A 1 78 ? 2.129 5.696 8.167 1.00 0.00 78 VAL A C 16
ATOM 25055 O O . VAL A 1 78 ? 2.668 6.223 7.198 1.00 0.00 78 VAL A O 16
ATOM 25068 N N . ASP A 1 79 ? 1.013 6.193 8.738 1.00 0.00 79 ASP A N 16
ATOM 25069 C CA . ASP A 1 79 ? 0.083 7.146 8.081 1.00 0.00 79 ASP A CA 16
ATOM 25070 C C . ASP A 1 79 ? 0.753 8.472 7.669 1.00 0.00 79 ASP A C 16
ATOM 25071 O O . ASP A 1 79 ? 0.317 9.112 6.705 1.00 0.00 79 ASP A O 16
ATOM 25080 N N . ASP A 1 80 ? 1.808 8.864 8.411 1.00 0.00 80 ASP A N 16
ATOM 25081 C CA . ASP A 1 80 ? 2.622 10.049 8.091 1.00 0.00 80 ASP A CA 16
ATOM 25082 C C . ASP A 1 80 ? 3.322 9.864 6.737 1.00 0.00 80 ASP A C 16
ATOM 25083 O O . ASP A 1 80 ? 3.195 10.706 5.847 1.00 0.00 80 ASP A O 16
ATOM 25092 N N . GLU A 1 81 ? 4.011 8.726 6.582 1.00 0.00 81 GLU A N 16
ATOM 25093 C CA . GLU A 1 81 ? 4.728 8.386 5.339 1.00 0.00 81 GLU A CA 16
ATOM 25094 C C . GLU A 1 81 ? 3.721 8.106 4.204 1.00 0.00 81 GLU A C 16
ATOM 25095 O O . GLU A 1 81 ? 3.993 8.397 3.035 1.00 0.00 81 GLU A O 16
ATOM 25107 N N . LEU A 1 82 ? 2.547 7.564 4.576 1.00 0.00 82 LEU A N 16
ATOM 25108 C CA . LEU A 1 82 ? 1.459 7.257 3.626 1.00 0.00 82 LEU A CA 16
ATOM 25109 C C . LEU A 1 82 ? 0.757 8.544 3.141 1.00 0.00 82 LEU A C 16
ATOM 25110 O O . LEU A 1 82 ? 0.061 8.533 2.124 1.00 0.00 82 LEU A O 16
ATOM 25126 N N . ASP A 1 83 ? 0.949 9.648 3.891 1.00 0.00 83 ASP A N 16
ATOM 25127 C CA . ASP A 1 83 ? 0.542 11.004 3.464 1.00 0.00 83 ASP A CA 16
ATOM 25128 C C . ASP A 1 83 ? 1.571 11.560 2.454 1.00 0.00 83 ASP A C 16
ATOM 25129 O O . ASP A 1 83 ? 1.206 12.256 1.504 1.00 0.00 83 ASP A O 16
ATOM 25138 N N . LEU A 1 84 ? 2.860 11.224 2.673 1.00 0.00 84 LEU A N 16
ATOM 25139 C CA . LEU A 1 84 ? 3.975 11.599 1.760 1.00 0.00 84 LEU A CA 16
ATOM 25140 C C . LEU A 1 84 ? 3.990 10.750 0.461 1.00 0.00 84 LEU A C 16
ATOM 25141 O O . LEU A 1 84 ? 4.885 10.921 -0.379 1.00 0.00 84 LEU A O 16
ATOM 25157 N N . LEU A 1 85 ? 3.005 9.847 0.308 1.00 0.00 85 LEU A N 16
ATOM 25158 C CA . LEU A 1 85 ? 2.797 9.091 -0.936 1.00 0.00 85 LEU A CA 16
ATOM 25159 C C . LEU A 1 85 ? 2.285 9.980 -2.067 1.00 0.00 85 LEU A C 16
ATOM 25160 O O . LEU A 1 85 ? 1.441 10.853 -1.846 1.00 0.00 85 LEU A O 16
ATOM 25176 N N . GLU A 1 86 ? 2.803 9.715 -3.270 1.00 0.00 86 GLU A N 16
ATOM 25177 C CA . GLU A 1 86 ? 2.306 10.298 -4.521 1.00 0.00 86 GLU A CA 16
ATOM 25178 C C . GLU A 1 86 ? 2.215 9.179 -5.569 1.00 0.00 86 GLU A C 16
ATOM 25179 O O . GLU A 1 86 ? 1.180 8.998 -6.207 1.00 0.00 86 GLU A O 16
ATOM 25191 N N . THR A 1 87 ? 3.319 8.422 -5.732 1.00 0.00 87 THR A N 16
ATOM 25192 C CA . THR A 1 87 ? 3.376 7.265 -6.647 1.00 0.00 87 THR A CA 16
ATOM 25193 C C . THR A 1 87 ? 3.278 5.945 -5.861 1.00 0.00 87 THR A C 16
ATOM 25194 O O . THR A 1 87 ? 3.705 5.858 -4.699 1.00 0.00 87 THR A O 16
ATOM 25205 N N . VAL A 1 88 ? 2.690 4.916 -6.498 1.00 0.00 88 VAL A N 16
ATOM 25206 C CA . VAL A 1 88 ? 2.680 3.546 -5.953 1.00 0.00 88 VAL A CA 16
ATOM 25207 C C . VAL A 1 88 ? 4.105 2.955 -5.943 1.00 0.00 88 VAL A C 16
ATOM 25208 O O . VAL A 1 88 ? 4.404 2.122 -5.103 1.00 0.00 88 VAL A O 16
ATOM 25221 N N . ASP A 1 89 ? 4.974 3.437 -6.861 1.00 0.00 89 ASP A N 16
ATOM 25222 C CA . ASP A 1 89 ? 6.432 3.144 -6.852 1.00 0.00 89 ASP A CA 16
ATOM 25223 C C . ASP A 1 89 ? 7.052 3.536 -5.502 1.00 0.00 89 ASP A C 16
ATOM 25224 O O . ASP A 1 89 ? 7.824 2.771 -4.914 1.00 0.00 89 ASP A O 16
ATOM 25233 N N . GLU A 1 90 ? 6.676 4.744 -5.035 1.00 0.00 90 GLU A N 16
ATOM 25234 C CA . GLU A 1 90 ? 7.093 5.272 -3.731 1.00 0.00 90 GLU A CA 16
ATOM 25235 C C . GLU A 1 90 ? 6.636 4.322 -2.612 1.00 0.00 90 GLU A C 16
ATOM 25236 O O . GLU A 1 90 ? 7.381 4.070 -1.681 1.00 0.00 90 GLU A O 16
ATOM 25248 N N . LEU A 1 91 ? 5.394 3.794 -2.750 1.00 0.00 91 LEU A N 16
ATOM 25249 C CA . LEU A 1 91 ? 4.786 2.855 -1.774 1.00 0.00 91 LEU A CA 16
ATOM 25250 C C . LEU A 1 91 ? 5.526 1.507 -1.717 1.00 0.00 91 LEU A C 16
ATOM 25251 O O . LEU A 1 91 ? 5.690 0.948 -0.633 1.00 0.00 91 LEU A O 16
ATOM 25267 N N . PHE A 1 92 ? 5.967 0.989 -2.880 1.00 0.00 92 PHE A N 16
ATOM 25268 C CA . PHE A 1 92 ? 6.764 -0.259 -2.946 1.00 0.00 92 PHE A CA 16
ATOM 25269 C C . PHE A 1 92 ? 8.100 -0.075 -2.186 1.00 0.00 92 PHE A C 16
ATOM 25270 O O . PHE A 1 92 ? 8.558 -0.987 -1.490 1.00 0.00 92 PHE A O 16
ATOM 25287 N N . GLN A 1 93 ? 8.676 1.144 -2.293 1.00 0.00 93 GLN A N 16
ATOM 25288 C CA . GLN A 1 93 ? 9.944 1.518 -1.618 1.00 0.00 93 GLN A CA 16
ATOM 25289 C C . GLN A 1 93 ? 9.721 1.951 -0.150 1.00 0.00 93 GLN A C 16
ATOM 25290 O O . GLN A 1 93 ? 10.650 1.891 0.662 1.00 0.00 93 GLN A O 16
ATOM 25304 N N . LEU A 1 94 ? 8.490 2.391 0.160 1.00 0.00 94 LEU A N 16
ATOM 25305 C CA . LEU A 1 94 ? 8.093 2.854 1.502 1.00 0.00 94 LEU A CA 16
ATOM 25306 C C . LEU A 1 94 ? 7.942 1.632 2.408 1.00 0.00 94 LEU A C 16
ATOM 25307 O O . LEU A 1 94 ? 8.532 1.568 3.491 1.00 0.00 94 LEU A O 16
ATOM 25323 N N . VAL A 1 95 ? 7.097 0.689 1.963 1.00 0.00 95 VAL A N 16
ATOM 25324 C CA . VAL A 1 95 ? 6.859 -0.565 2.679 1.00 0.00 95 VAL A CA 16
ATOM 25325 C C . VAL A 1 95 ? 8.178 -1.334 2.791 1.00 0.00 95 VAL A C 16
ATOM 25326 O O . VAL A 1 95 ? 8.448 -1.910 3.830 1.00 0.00 95 VAL A O 16
ATOM 25339 N N . GLU A 1 96 ? 9.012 -1.268 1.722 1.00 0.00 96 GLU A N 16
ATOM 25340 C CA . GLU A 1 96 ? 10.383 -1.827 1.725 1.00 0.00 96 GLU A CA 16
ATOM 25341 C C . GLU A 1 96 ? 11.234 -1.214 2.857 1.00 0.00 96 GLU A C 16
ATOM 25342 O O . GLU A 1 96 ? 11.900 -1.935 3.581 1.00 0.00 96 GLU A O 16
ATOM 25354 N N . LYS A 1 97 ? 11.163 0.119 2.996 1.00 0.00 97 LYS A N 16
ATOM 25355 C CA . LYS A 1 97 ? 11.962 0.894 3.981 1.00 0.00 97 LYS A CA 16
ATOM 25356 C C . LYS A 1 97 ? 11.697 0.399 5.427 1.00 0.00 97 LYS A C 16
ATOM 25357 O O . LYS A 1 97 ? 12.629 0.104 6.195 1.00 0.00 97 LYS A O 16
ATOM 25376 N N . HIS A 1 98 ? 10.401 0.267 5.755 1.00 0.00 98 HIS A N 16
ATOM 25377 C CA . HIS A 1 98 ? 9.929 -0.070 7.120 1.00 0.00 98 HIS A CA 16
ATOM 25378 C C . HIS A 1 98 ? 9.991 -1.588 7.384 1.00 0.00 98 HIS A C 16
ATOM 25379 O O . HIS A 1 98 ? 10.255 -2.005 8.517 1.00 0.00 98 HIS A O 16
ATOM 25394 N N . ARG A 1 99 ? 9.749 -2.402 6.335 1.00 0.00 99 ARG A N 16
ATOM 25395 C CA . ARG A 1 99 ? 9.695 -3.881 6.451 1.00 0.00 99 ARG A CA 16
ATOM 25396 C C . ARG A 1 99 ? 11.127 -4.434 6.569 1.00 0.00 99 ARG A C 16
ATOM 25397 O O . ARG A 1 99 ? 11.370 -5.344 7.368 1.00 0.00 99 ARG A O 16
ATOM 25418 N N . ALA A 1 100 ? 12.055 -3.883 5.761 1.00 0.00 100 ALA A N 16
ATOM 25419 C CA . ALA A 1 100 ? 13.487 -4.231 5.822 1.00 0.00 100 ALA A CA 16
ATOM 25420 C C . ALA A 1 100 ? 14.055 -3.898 7.202 1.00 0.00 100 ALA A C 16
ATOM 25421 O O . ALA A 1 100 ? 14.644 -4.767 7.853 1.00 0.00 100 ALA A O 16
ATOM 25428 N N . ALA A 1 101 ? 13.861 -2.624 7.619 1.00 0.00 101 ALA A N 16
ATOM 25429 C CA . ALA A 1 101 ? 14.209 -2.113 8.967 1.00 0.00 101 ALA A CA 16
ATOM 25430 C C . ALA A 1 101 ? 15.736 -2.114 9.249 1.00 0.00 101 ALA A C 16
ATOM 25431 O O . ALA A 1 101 ? 16.505 -2.879 8.658 1.00 0.00 101 ALA A O 16
ATOM 25438 N N . GLY A 1 102 ? 16.150 -1.251 10.183 1.00 0.00 102 GLY A N 16
ATOM 25439 C CA . GLY A 1 102 ? 17.570 -1.036 10.502 1.00 0.00 102 GLY A CA 16
ATOM 25440 C C . GLY A 1 102 ? 18.029 0.355 10.100 1.00 0.00 102 GLY A C 16
ATOM 25441 O O . GLY A 1 102 ? 18.998 0.888 10.654 1.00 0.00 102 GLY A O 16
ATOM 25445 N N . SER A 1 103 ? 17.340 0.931 9.108 1.00 0.00 103 SER A N 16
ATOM 25446 C CA . SER A 1 103 ? 17.538 2.310 8.654 1.00 0.00 103 SER A CA 16
ATOM 25447 C C . SER A 1 103 ? 16.141 2.926 8.396 1.00 0.00 103 SER A C 16
ATOM 25448 O O . SER A 1 103 ? 15.548 2.657 7.335 1.00 0.00 103 SER A O 16
ATOM 25457 N N . MET A 1 1 ? -40.865 -31.663 28.284 1.00 0.00 1 MET A N 17
ATOM 25458 C CA . MET A 1 1 ? -39.716 -32.225 27.532 1.00 0.00 1 MET A CA 17
ATOM 25459 C C . MET A 1 1 ? -39.314 -31.294 26.378 1.00 0.00 1 MET A C 17
ATOM 25460 O O . MET A 1 1 ? -40.084 -30.419 25.975 1.00 0.00 1 MET A O 17
ATOM 25476 N N . GLY A 1 2 ? -38.103 -31.514 25.855 1.00 0.00 2 GLY A N 17
ATOM 25477 C CA . GLY A 1 2 ? -37.570 -30.745 24.740 1.00 0.00 2 GLY A CA 17
ATOM 25478 C C . GLY A 1 2 ? -36.315 -31.401 24.184 1.00 0.00 2 GLY A C 17
ATOM 25479 O O . GLY A 1 2 ? -35.258 -31.365 24.821 1.00 0.00 2 GLY A O 17
ATOM 25483 N N . SER A 1 3 ? -36.448 -32.035 23.008 1.00 0.00 3 SER A N 17
ATOM 25484 C CA . SER A 1 3 ? -35.351 -32.751 22.337 1.00 0.00 3 SER A CA 17
ATOM 25485 C C . SER A 1 3 ? -34.479 -31.761 21.538 1.00 0.00 3 SER A C 17
ATOM 25486 O O . SER A 1 3 ? -34.958 -31.124 20.587 1.00 0.00 3 SER A O 17
ATOM 25494 N N . SER A 1 4 ? -33.205 -31.619 21.959 1.00 0.00 4 SER A N 17
ATOM 25495 C CA . SER A 1 4 ? -32.229 -30.744 21.300 1.00 0.00 4 SER A CA 17
ATOM 25496 C C . SER A 1 4 ? -31.841 -31.334 19.929 1.00 0.00 4 SER A C 17
ATOM 25497 O O . SER A 1 4 ? -30.930 -32.164 19.834 1.00 0.00 4 SER A O 17
ATOM 25505 N N . HIS A 1 5 ? -32.596 -30.958 18.881 1.00 0.00 5 HIS A N 17
ATOM 25506 C CA . HIS A 1 5 ? -32.352 -31.448 17.514 1.00 0.00 5 HIS A CA 17
ATOM 25507 C C . HIS A 1 5 ? -31.307 -30.549 16.822 1.00 0.00 5 HIS A C 17
ATOM 25508 O O . HIS A 1 5 ? -31.510 -29.337 16.668 1.00 0.00 5 HIS A O 17
ATOM 25523 N N . ASP A 1 6 ? -30.168 -31.152 16.454 1.00 0.00 6 ASP A N 17
ATOM 25524 C CA . ASP A 1 6 ? -29.007 -30.446 15.877 1.00 0.00 6 ASP A CA 17
ATOM 25525 C C . ASP A 1 6 ? -29.152 -30.303 14.350 1.00 0.00 6 ASP A C 17
ATOM 25526 O O . ASP A 1 6 ? -29.752 -31.167 13.693 1.00 0.00 6 ASP A O 17
ATOM 25535 N N . HIS A 1 7 ? -28.572 -29.215 13.798 1.00 0.00 7 HIS A N 17
ATOM 25536 C CA . HIS A 1 7 ? -28.532 -28.975 12.353 1.00 0.00 7 HIS A CA 17
ATOM 25537 C C . HIS A 1 7 ? -27.163 -28.376 11.985 1.00 0.00 7 HIS A C 17
ATOM 25538 O O . HIS A 1 7 ? -27.039 -27.165 11.752 1.00 0.00 7 HIS A O 17
ATOM 25553 N N . HIS A 1 8 ? -26.121 -29.226 12.002 1.00 0.00 8 HIS A N 17
ATOM 25554 C CA . HIS A 1 8 ? -24.811 -28.882 11.408 1.00 0.00 8 HIS A CA 17
ATOM 25555 C C . HIS A 1 8 ? -24.866 -29.078 9.881 1.00 0.00 8 HIS A C 17
ATOM 25556 O O . HIS A 1 8 ? -25.832 -29.644 9.344 1.00 0.00 8 HIS A O 17
ATOM 25571 N N . HIS A 1 9 ? -23.827 -28.591 9.192 1.00 0.00 9 HIS A N 17
ATOM 25572 C CA . HIS A 1 9 ? -23.676 -28.710 7.727 1.00 0.00 9 HIS A CA 17
ATOM 25573 C C . HIS A 1 9 ? -22.249 -29.161 7.407 1.00 0.00 9 HIS A C 17
ATOM 25574 O O . HIS A 1 9 ? -21.293 -28.696 8.043 1.00 0.00 9 HIS A O 17
ATOM 25589 N N . HIS A 1 10 ? -22.116 -30.076 6.435 1.00 0.00 10 HIS A N 17
ATOM 25590 C CA . HIS A 1 10 ? -20.818 -30.637 6.027 1.00 0.00 10 HIS A CA 17
ATOM 25591 C C . HIS A 1 10 ? -20.022 -29.604 5.217 1.00 0.00 10 HIS A C 17
ATOM 25592 O O . HIS A 1 10 ? -20.543 -29.040 4.245 1.00 0.00 10 HIS A O 17
ATOM 25607 N N . SER A 1 11 ? -18.781 -29.345 5.651 1.00 0.00 11 SER A N 17
ATOM 25608 C CA . SER A 1 11 ? -17.824 -28.528 4.908 1.00 0.00 11 SER A CA 17
ATOM 25609 C C . SER A 1 11 ? -17.336 -29.332 3.684 1.00 0.00 11 SER A C 17
ATOM 25610 O O . SER A 1 11 ? -16.372 -30.095 3.777 1.00 0.00 11 SER A O 17
ATOM 25618 N N . SER A 1 12 ? -18.071 -29.200 2.567 1.00 0.00 12 SER A N 17
ATOM 25619 C CA . SER A 1 12 ? -17.862 -29.980 1.331 1.00 0.00 12 SER A CA 17
ATOM 25620 C C . SER A 1 12 ? -17.347 -29.074 0.189 1.00 0.00 12 SER A C 17
ATOM 25621 O O 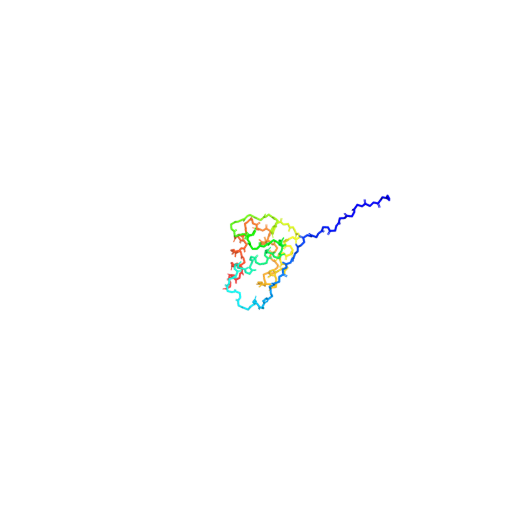. SER A 1 12 ? -17.279 -29.508 -0.967 1.00 0.00 12 SER A O 17
ATOM 25629 N N . GLY A 1 13 ? -16.961 -27.830 0.533 1.00 0.00 13 GLY A N 17
ATOM 25630 C CA . GLY A 1 13 ? -16.553 -26.828 -0.451 1.00 0.00 13 GLY A CA 17
ATOM 25631 C C . GLY A 1 13 ? -15.181 -27.109 -1.052 1.00 0.00 13 GLY A C 17
ATOM 25632 O O . GLY A 1 13 ? -14.171 -26.585 -0.578 1.00 0.00 13 GLY A O 17
ATOM 25636 N N . ARG A 1 14 ? -15.139 -27.990 -2.066 1.00 0.00 14 ARG A N 17
ATOM 25637 C CA . ARG A 1 14 ? -13.909 -28.299 -2.818 1.00 0.00 14 ARG A CA 17
ATOM 25638 C C . ARG A 1 14 ? -13.780 -27.314 -3.984 1.00 0.00 14 ARG A C 17
ATOM 25639 O O . ARG A 1 14 ? -13.099 -26.293 -3.839 1.00 0.00 14 ARG A O 17
ATOM 25660 N N . GLU A 1 15 ? -14.469 -27.618 -5.117 1.00 0.00 15 GLU A N 17
ATOM 25661 C CA . GLU A 1 15 ? -14.570 -26.728 -6.299 1.00 0.00 15 GLU A CA 17
ATOM 25662 C C . GLU A 1 15 ? -13.175 -26.305 -6.823 1.00 0.00 15 GLU A C 17
ATOM 25663 O O . GLU A 1 15 ? -12.193 -27.014 -6.584 1.00 0.00 15 GLU A O 17
ATOM 25675 N N . ASN A 1 16 ? -13.135 -25.195 -7.590 1.00 0.00 16 ASN A N 17
ATOM 25676 C CA . ASN A 1 16 ? -11.899 -24.526 -8.053 1.00 0.00 16 ASN A CA 17
ATOM 25677 C C . ASN A 1 16 ? -10.919 -25.501 -8.739 1.00 0.00 16 ASN A C 17
ATOM 25678 O O . ASN A 1 16 ? -10.020 -26.070 -8.094 1.00 0.00 16 ASN A O 17
ATOM 25689 N N . LEU A 1 17 ? -11.143 -25.712 -10.042 1.00 0.00 17 LEU A N 17
ATOM 25690 C CA . LEU A 1 17 ? -10.292 -26.562 -10.877 1.00 0.00 17 LEU A CA 17
ATOM 25691 C C . LEU A 1 17 ? -8.909 -25.894 -11.032 1.00 0.00 17 LEU A C 17
ATOM 25692 O O . LEU A 1 17 ? -8.776 -24.849 -11.675 1.00 0.00 17 LEU A O 17
ATOM 25708 N N . TYR A 1 18 ? -7.913 -26.502 -10.373 1.00 0.00 18 TYR A N 17
ATOM 25709 C CA . TYR A 1 18 ? -6.530 -26.009 -10.308 1.00 0.00 18 TYR A CA 17
ATOM 25710 C C . TYR A 1 18 ? -5.810 -26.168 -11.670 1.00 0.00 18 TYR A C 17
ATOM 25711 O O . TYR A 1 18 ? -5.727 -27.276 -12.219 1.00 0.00 18 TYR A O 17
ATOM 25729 N N . PHE A 1 19 ? -5.331 -25.038 -12.220 1.00 0.00 19 PHE A N 17
ATOM 25730 C CA . PHE A 1 19 ? -4.590 -24.990 -13.493 1.00 0.00 19 PHE A CA 17
ATOM 25731 C C . PHE A 1 19 ? -3.350 -24.102 -13.313 1.00 0.00 19 PHE A C 17
ATOM 25732 O O . PHE A 1 19 ? -3.466 -22.866 -13.346 1.00 0.00 19 PHE A O 17
ATOM 25749 N N . GLN A 1 20 ? -2.184 -24.754 -13.084 1.00 0.00 20 GLN A N 17
ATOM 25750 C CA . GLN A 1 20 ? -0.882 -24.088 -12.871 1.00 0.00 20 GLN A CA 17
ATOM 25751 C C . GLN A 1 20 ? -0.964 -23.072 -11.712 1.00 0.00 20 GLN A C 17
ATOM 25752 O O . GLN A 1 20 ? -0.981 -21.852 -11.939 1.00 0.00 20 GLN A O 17
ATOM 25766 N N . GLY A 1 21 ? -1.066 -23.615 -10.477 1.00 0.00 21 GLY A N 17
ATOM 25767 C CA . GLY A 1 21 ? -1.262 -22.817 -9.263 1.00 0.00 21 GLY A CA 17
ATOM 25768 C C . GLY A 1 21 ? -0.102 -21.865 -8.982 1.00 0.00 21 GLY A C 17
ATOM 25769 O O . GLY A 1 21 ? -0.159 -20.703 -9.388 1.00 0.00 21 GLY A O 17
ATOM 25773 N N . HIS A 1 22 ? 0.952 -22.394 -8.306 1.00 0.00 22 HIS A N 17
ATOM 25774 C CA . HIS A 1 22 ? 2.179 -21.649 -7.939 1.00 0.00 22 HIS A CA 17
ATOM 25775 C C . HIS A 1 22 ? 1.819 -20.343 -7.180 1.00 0.00 22 HIS A C 17
ATOM 25776 O O . HIS A 1 22 ? 1.780 -19.253 -7.767 1.00 0.00 22 HIS A O 17
ATOM 25791 N N . MET A 1 23 ? 1.507 -20.477 -5.881 1.00 0.00 23 MET A N 17
ATOM 25792 C CA . MET A 1 23 ? 1.032 -19.349 -5.050 1.00 0.00 23 MET A CA 17
ATOM 25793 C C . MET A 1 23 ? 1.911 -19.177 -3.788 1.00 0.00 23 MET A C 17
ATOM 25794 O O . MET A 1 23 ? 1.775 -19.922 -2.805 1.00 0.00 23 MET A O 17
ATOM 25808 N N . PRO A 1 24 ? 2.900 -18.228 -3.828 1.00 0.00 24 PRO A N 17
ATOM 25809 C CA . PRO A 1 24 ? 3.635 -17.797 -2.622 1.00 0.00 24 PRO A CA 17
ATOM 25810 C C . PRO A 1 24 ? 2.825 -16.759 -1.826 1.00 0.00 24 PRO A C 17
ATOM 25811 O O . PRO A 1 24 ? 1.728 -16.350 -2.249 1.00 0.00 24 PRO A O 17
ATOM 25822 N N . ASN A 1 25 ? 3.357 -16.341 -0.666 1.00 0.00 25 ASN A N 17
ATOM 25823 C CA . ASN A 1 25 ? 2.743 -15.263 0.134 1.00 0.00 25 ASN A CA 17
ATOM 25824 C C . ASN A 1 25 ? 3.083 -13.912 -0.520 1.00 0.00 25 ASN A C 17
ATOM 25825 O O . ASN A 1 25 ? 2.172 -13.161 -0.884 1.00 0.00 25 ASN A O 17
ATOM 25836 N N . ASP A 1 26 ? 4.408 -13.641 -0.668 1.00 0.00 26 ASP A N 17
ATOM 25837 C CA . ASP A 1 26 ? 4.962 -12.457 -1.390 1.00 0.00 26 ASP A CA 17
ATOM 25838 C C . ASP A 1 26 ? 4.608 -11.118 -0.661 1.00 0.00 26 ASP A C 17
ATOM 25839 O O . ASP A 1 26 ? 3.741 -11.083 0.223 1.00 0.00 26 ASP A O 17
ATOM 25848 N N . MET A 1 27 ? 5.295 -10.010 -1.020 1.00 0.00 27 MET A N 17
ATOM 25849 C CA . MET A 1 27 ? 5.026 -8.674 -0.430 1.00 0.00 27 MET A CA 17
ATOM 25850 C C . MET A 1 27 ? 4.665 -7.651 -1.522 1.00 0.00 27 MET A C 17
ATOM 25851 O O . MET A 1 27 ? 3.719 -6.890 -1.358 1.00 0.00 27 MET A O 17
ATOM 25865 N N . GLU A 1 28 ? 5.420 -7.661 -2.634 1.00 0.00 28 GLU A N 17
ATOM 25866 C CA . GLU A 1 28 ? 5.332 -6.632 -3.707 1.00 0.00 28 GLU A CA 17
ATOM 25867 C C . GLU A 1 28 ? 4.059 -6.796 -4.565 1.00 0.00 28 GLU A C 17
ATOM 25868 O O . GLU A 1 28 ? 3.218 -5.897 -4.620 1.00 0.00 28 GLU A O 17
ATOM 25880 N N . ASP A 1 29 ? 3.943 -7.949 -5.243 1.00 0.00 29 ASP A N 17
ATOM 25881 C CA . ASP A 1 29 ? 2.762 -8.307 -6.056 1.00 0.00 29 ASP A CA 17
ATOM 25882 C C . ASP A 1 29 ? 1.521 -8.471 -5.160 1.00 0.00 29 ASP A C 17
ATOM 25883 O O . ASP A 1 29 ? 0.393 -8.226 -5.591 1.00 0.00 29 ASP A O 17
ATOM 25892 N N . HIS A 1 30 ? 1.762 -8.909 -3.914 1.00 0.00 30 HIS A N 17
ATOM 25893 C CA . HIS A 1 30 ? 0.730 -9.018 -2.873 1.00 0.00 30 HIS A CA 17
ATOM 25894 C C . HIS A 1 30 ? 0.168 -7.610 -2.549 1.00 0.00 30 HIS A C 17
ATOM 25895 O O . HIS A 1 30 ? -1.041 -7.439 -2.387 1.00 0.00 30 HIS A O 17
ATOM 25910 N N . LEU A 1 31 ? 1.079 -6.614 -2.483 1.00 0.00 31 LEU A N 17
ATOM 25911 C CA . LEU A 1 31 ? 0.742 -5.192 -2.232 1.00 0.00 31 LEU A CA 17
ATOM 25912 C C . LEU A 1 31 ? -0.055 -4.625 -3.414 1.00 0.00 31 LEU A C 17
ATOM 25913 O O . LEU A 1 31 ? -1.007 -3.871 -3.229 1.00 0.00 31 LEU A O 17
ATOM 25929 N N . LEU A 1 32 ? 0.353 -5.041 -4.625 1.00 0.00 32 LEU A N 17
ATOM 25930 C CA . LEU A 1 32 ? -0.284 -4.657 -5.898 1.00 0.00 32 LEU A CA 17
ATOM 25931 C C . LEU A 1 32 ? -1.752 -5.153 -5.950 1.00 0.00 32 LEU A C 17
ATOM 25932 O O . LEU A 1 32 ? -2.644 -4.449 -6.439 1.00 0.00 32 LEU A O 17
ATOM 25948 N N . THR A 1 33 ? -1.970 -6.377 -5.416 1.00 0.00 33 THR A N 17
ATOM 25949 C CA . THR A 1 33 ? -3.301 -7.005 -5.301 1.00 0.00 33 THR A CA 17
ATOM 25950 C C . THR A 1 33 ? -4.187 -6.226 -4.307 1.00 0.00 33 THR A C 17
ATOM 25951 O O . THR A 1 33 ? -5.371 -5.999 -4.562 1.00 0.00 33 THR A O 17
ATOM 25962 N N . VAL A 1 34 ? -3.578 -5.820 -3.173 1.00 0.00 34 VAL A N 17
ATOM 25963 C CA . VAL A 1 34 ? -4.245 -5.026 -2.126 1.00 0.00 34 VAL A CA 17
ATOM 25964 C C . VAL A 1 34 ? -4.789 -3.706 -2.702 1.00 0.00 34 VAL A C 17
ATOM 25965 O O . VAL A 1 34 ? -5.938 -3.346 -2.449 1.00 0.00 34 VAL A O 17
ATOM 25978 N N . LEU A 1 35 ? -3.952 -3.022 -3.497 1.00 0.00 35 LEU A N 17
ATOM 25979 C CA . LEU A 1 35 ? -4.310 -1.754 -4.156 1.00 0.00 35 LEU A CA 17
ATOM 25980 C C . LEU A 1 35 ? -5.466 -1.952 -5.146 1.00 0.00 35 LEU A C 17
ATOM 25981 O O . LEU A 1 35 ? -6.342 -1.104 -5.252 1.00 0.00 35 LEU A O 17
ATOM 25997 N N . SER A 1 36 ? -5.452 -3.097 -5.848 1.00 0.00 36 SER A N 17
ATOM 25998 C CA . SER A 1 36 ? -6.484 -3.458 -6.837 1.00 0.00 36 SER A CA 17
ATOM 25999 C C . SER A 1 36 ? -7.870 -3.579 -6.178 1.00 0.00 36 SER A C 17
ATOM 26000 O O . SER A 1 36 ? -8.881 -3.173 -6.758 1.00 0.00 36 SER A O 17
ATOM 26008 N N . VAL A 1 37 ? -7.885 -4.126 -4.950 1.00 0.00 37 VAL A N 17
ATOM 26009 C CA . VAL A 1 37 ? -9.109 -4.288 -4.147 1.00 0.00 37 VAL A CA 17
ATOM 26010 C C . VAL A 1 37 ? -9.492 -2.951 -3.464 1.00 0.00 37 VAL A C 17
ATOM 26011 O O . VAL A 1 37 ? -10.675 -2.649 -3.297 1.00 0.00 37 VAL A O 17
ATOM 26024 N N . ALA A 1 38 ? -8.471 -2.151 -3.102 1.00 0.00 38 ALA A N 17
ATOM 26025 C CA . ALA A 1 38 ? -8.646 -0.866 -2.381 1.00 0.00 38 ALA A CA 17
ATOM 26026 C C . ALA A 1 38 ? -9.051 0.280 -3.335 1.00 0.00 38 ALA A C 17
ATOM 26027 O O . ALA A 1 38 ? -9.482 1.341 -2.878 1.00 0.00 38 ALA A O 17
ATOM 26034 N N . SER A 1 39 ? -8.906 0.061 -4.657 1.00 0.00 39 SER A N 17
ATOM 26035 C CA . SER A 1 39 ? -9.249 1.066 -5.689 1.00 0.00 39 SER A CA 17
ATOM 26036 C C . SER A 1 39 ? -10.462 0.609 -6.516 1.00 0.00 39 SER A C 17
ATOM 26037 O O . SER A 1 39 ? -11.325 1.414 -6.866 1.00 0.00 39 SER A O 17
ATOM 26045 N N . GLY A 1 40 ? -10.513 -0.697 -6.814 1.00 0.00 40 GLY A N 17
ATOM 26046 C CA . GLY A 1 40 ? -11.548 -1.276 -7.678 1.00 0.00 40 GLY A CA 17
ATOM 26047 C C . GLY A 1 40 ? -11.019 -1.585 -9.076 1.00 0.00 40 GLY A C 17
ATOM 26048 O O . GLY A 1 40 ? -11.494 -2.527 -9.730 1.00 0.00 40 GLY A O 17
ATOM 26052 N N . VAL A 1 41 ? -10.028 -0.788 -9.535 1.00 0.00 41 VAL A N 17
ATOM 26053 C CA . VAL A 1 41 ? -9.363 -0.992 -10.830 1.00 0.00 41 VAL A CA 17
ATOM 26054 C C . VAL A 1 41 ? -8.488 -2.274 -10.792 1.00 0.00 41 VAL A C 17
ATOM 26055 O O . VAL A 1 41 ? -7.837 -2.543 -9.778 1.00 0.00 41 VAL A O 17
ATOM 26068 N N . PRO A 1 42 ? -8.507 -3.114 -11.885 1.00 0.00 42 PRO A N 17
ATOM 26069 C CA . PRO A 1 42 ? -7.684 -4.352 -11.984 1.00 0.00 42 PRO A CA 17
ATOM 26070 C C . PRO A 1 42 ? -6.168 -4.108 -11.815 1.00 0.00 42 PRO A C 17
ATOM 26071 O O . PRO A 1 42 ? -5.684 -2.979 -11.982 1.00 0.00 42 PRO A O 17
ATOM 26082 N N . LYS A 1 43 ? -5.434 -5.195 -11.509 1.00 0.00 43 LYS A N 17
ATOM 26083 C CA . LYS A 1 43 ? -3.963 -5.176 -11.357 1.00 0.00 43 LYS A CA 17
ATOM 26084 C C . LYS A 1 43 ? -3.269 -4.789 -12.682 1.00 0.00 43 LYS A C 17
ATOM 26085 O O . LYS A 1 43 ? -2.181 -4.202 -12.672 1.00 0.00 43 LYS A O 17
ATOM 26104 N N . GLU A 1 44 ? -3.924 -5.128 -13.815 1.00 0.00 44 GLU A N 17
ATOM 26105 C CA . GLU A 1 44 ? -3.436 -4.800 -15.172 1.00 0.00 44 GLU A CA 17
ATOM 26106 C C . GLU A 1 44 ? -3.495 -3.275 -15.447 1.00 0.00 44 GLU A C 17
ATOM 26107 O O . GLU A 1 44 ? -2.848 -2.779 -16.377 1.00 0.00 44 GLU A O 17
ATOM 26119 N N . GLU A 1 45 ? -4.292 -2.549 -14.638 1.00 0.00 45 GLU A N 17
ATOM 26120 C CA . GLU A 1 45 ? -4.397 -1.081 -14.707 1.00 0.00 45 GLU A CA 17
ATOM 26121 C C . GLU A 1 45 ? -3.357 -0.406 -13.796 1.00 0.00 45 GLU A C 17
ATOM 26122 O O . GLU A 1 45 ? -3.024 0.763 -13.992 1.00 0.00 45 GLU A O 17
ATOM 26134 N N . ILE A 1 46 ? -2.831 -1.149 -12.809 1.00 0.00 46 ILE A N 17
ATOM 26135 C CA . ILE A 1 46 ? -1.909 -0.602 -11.797 1.00 0.00 46 ILE A CA 17
ATOM 26136 C C . ILE A 1 46 ? -0.452 -0.997 -12.110 1.00 0.00 46 ILE A C 17
ATOM 26137 O O . ILE A 1 46 ? -0.055 -2.158 -11.933 1.00 0.00 46 ILE A O 17
ATOM 26153 N N . SER A 1 47 ? 0.319 -0.026 -12.610 1.00 0.00 47 SER A N 17
ATOM 26154 C CA . SER A 1 47 ? 1.788 -0.102 -12.676 1.00 0.00 47 SER A CA 17
ATOM 26155 C C . SER A 1 47 ? 2.367 0.606 -11.428 1.00 0.00 47 SER A C 17
ATOM 26156 O O . SER A 1 47 ? 1.598 1.080 -10.571 1.00 0.00 47 SER A O 17
ATOM 26164 N N . ARG A 1 48 ? 3.711 0.693 -11.300 1.00 0.00 48 ARG A N 17
ATOM 26165 C CA . ARG A 1 48 ? 4.323 1.449 -10.179 1.00 0.00 48 ARG A CA 17
ATOM 26166 C C . ARG A 1 48 ? 4.433 2.957 -10.513 1.00 0.00 48 ARG A C 17
ATOM 26167 O O . ARG A 1 48 ? 4.680 3.781 -9.620 1.00 0.00 48 ARG A O 17
ATOM 26188 N N . ASP A 1 49 ? 4.204 3.308 -11.795 1.00 0.00 49 ASP A N 17
ATOM 26189 C CA . ASP A 1 49 ? 4.119 4.713 -12.258 1.00 0.00 49 ASP A CA 17
ATOM 26190 C C . ASP A 1 49 ? 2.646 5.166 -12.339 1.00 0.00 49 ASP A C 17
ATOM 26191 O O . ASP A 1 49 ? 2.354 6.228 -12.900 1.00 0.00 49 ASP A O 17
ATOM 26200 N N . SER A 1 50 ? 1.718 4.386 -11.742 1.00 0.00 50 SER A N 17
ATOM 26201 C CA . SER A 1 50 ? 0.261 4.623 -11.859 1.00 0.00 50 SER A CA 17
ATOM 26202 C C . SER A 1 50 ? -0.264 5.659 -10.814 1.00 0.00 50 SER A C 17
ATOM 26203 O O . SER A 1 50 ? -1.479 5.717 -10.566 1.00 0.00 50 SER A O 17
ATOM 26211 N N . ARG A 1 51 ? 0.658 6.475 -10.224 1.00 0.00 51 ARG A N 17
ATOM 26212 C CA . ARG A 1 51 ? 0.328 7.585 -9.275 1.00 0.00 51 ARG A CA 17
ATOM 26213 C C . ARG A 1 51 ? -0.227 7.056 -7.927 1.00 0.00 51 ARG A C 17
ATOM 26214 O O . ARG A 1 51 ? -0.554 5.880 -7.792 1.00 0.00 51 ARG A O 17
ATOM 26235 N N . MET A 1 52 ? -0.297 7.944 -6.922 1.00 0.00 52 MET A N 17
ATOM 26236 C CA . MET A 1 52 ? -0.982 7.663 -5.648 1.00 0.00 52 MET A CA 17
ATOM 26237 C C . MET A 1 52 ? -2.071 8.718 -5.467 1.00 0.00 52 MET A C 17
ATOM 26238 O O . MET A 1 52 ? -1.788 9.849 -5.046 1.00 0.00 52 MET A O 17
ATOM 26252 N N . GLU A 1 53 ? -3.300 8.367 -5.897 1.00 0.00 53 GLU A N 17
ATOM 26253 C CA . GLU A 1 53 ? -4.509 9.212 -5.735 1.00 0.00 53 GLU A CA 17
ATOM 26254 C C . GLU A 1 53 ? -5.676 8.302 -5.316 1.00 0.00 53 GLU A C 17
ATOM 26255 O O . GLU A 1 53 ? -6.178 8.376 -4.185 1.00 0.00 53 GLU A O 17
ATOM 26267 N N . ASP A 1 54 ? -6.053 7.409 -6.244 1.00 0.00 54 ASP A N 17
ATOM 26268 C CA . ASP A 1 54 ? -7.099 6.391 -6.037 1.00 0.00 54 ASP A CA 17
ATOM 26269 C C . ASP A 1 54 ? -6.512 5.163 -5.328 1.00 0.00 54 ASP A C 17
ATOM 26270 O O . ASP A 1 54 ? -7.174 4.531 -4.502 1.00 0.00 54 ASP A O 17
ATOM 26279 N N . LEU A 1 55 ? -5.240 4.863 -5.670 1.00 0.00 55 LEU A N 17
ATOM 26280 C CA . LEU A 1 55 ? -4.543 3.637 -5.240 1.00 0.00 55 LEU A CA 17
ATOM 26281 C C . LEU A 1 55 ? -4.230 3.643 -3.739 1.00 0.00 55 LEU A C 17
ATOM 26282 O O . LEU A 1 55 ? -4.418 2.619 -3.074 1.00 0.00 55 LEU A O 17
ATOM 26298 N N . ALA A 1 56 ? -3.737 4.799 -3.242 1.00 0.00 56 ALA A N 17
ATOM 26299 C CA . ALA A 1 56 ? -3.590 5.084 -1.798 1.00 0.00 56 ALA A CA 17
ATOM 26300 C C . ALA A 1 56 ? -3.119 6.533 -1.602 1.00 0.00 56 ALA A C 17
ATOM 26301 O O . ALA A 1 56 ? -1.915 6.825 -1.690 1.00 0.00 56 ALA A O 17
ATOM 26308 N N . PHE A 1 57 ? -4.096 7.424 -1.381 1.00 0.00 57 PHE A N 17
ATOM 26309 C CA . PHE A 1 57 ? -3.862 8.848 -1.065 1.00 0.00 57 PHE A CA 17
ATOM 26310 C C . PHE A 1 57 ? -5.151 9.435 -0.487 1.00 0.00 57 PHE A C 17
ATOM 26311 O O . PHE A 1 57 ? -5.108 10.275 0.417 1.00 0.00 57 PHE A O 17
ATOM 26328 N N . ASP A 1 58 ? -6.292 8.989 -1.049 1.00 0.00 58 ASP A N 17
ATOM 26329 C CA . ASP A 1 58 ? -7.625 9.247 -0.478 1.00 0.00 58 ASP A CA 17
ATOM 26330 C C . ASP A 1 58 ? -7.668 8.786 0.994 1.00 0.00 58 ASP A C 17
ATOM 26331 O O . ASP A 1 58 ? -7.138 7.724 1.306 1.00 0.00 58 ASP A O 17
ATOM 26340 N N . SER A 1 59 ? -8.324 9.591 1.850 1.00 0.00 59 SER A N 17
ATOM 26341 C CA . SER A 1 59 ? -8.371 9.414 3.317 1.00 0.00 59 SER A CA 17
ATOM 26342 C C . SER A 1 59 ? -8.703 7.966 3.745 1.00 0.00 59 SER A C 17
ATOM 26343 O O . SER A 1 59 ? -8.018 7.383 4.594 1.00 0.00 59 SER A O 17
ATOM 26351 N N . LEU A 1 60 ? -9.742 7.395 3.114 1.00 0.00 60 LEU A N 17
ATOM 26352 C CA . LEU A 1 60 ? -10.259 6.067 3.478 1.00 0.00 60 LEU A CA 17
ATOM 26353 C C . LEU A 1 60 ? -9.412 4.939 2.875 1.00 0.00 60 LEU A C 17
ATOM 26354 O O . LEU A 1 60 ? -9.389 3.836 3.417 1.00 0.00 60 LEU A O 17
ATOM 26370 N N . VAL A 1 61 ? -8.727 5.222 1.748 1.00 0.00 61 VAL A N 17
ATOM 26371 C CA . VAL A 1 61 ? -7.817 4.241 1.112 1.00 0.00 61 VAL A CA 17
ATOM 26372 C C . VAL A 1 61 ? -6.482 4.169 1.889 1.00 0.00 61 VAL A C 17
ATOM 26373 O O . VAL A 1 61 ? -5.828 3.127 1.919 1.00 0.00 61 VAL A O 17
ATOM 26386 N N . VAL A 1 62 ? -6.102 5.296 2.524 1.00 0.00 62 VAL A N 17
ATOM 26387 C CA . VAL A 1 62 ? -4.908 5.384 3.391 1.00 0.00 62 VAL A CA 17
ATOM 26388 C C . VAL A 1 62 ? -5.143 4.589 4.689 1.00 0.00 62 VAL A C 17
ATOM 26389 O O . VAL A 1 62 ? -4.264 3.833 5.119 1.00 0.00 62 VAL A O 17
ATOM 26402 N N . SER A 1 63 ? -6.339 4.760 5.290 1.00 0.00 63 SER A N 17
ATOM 26403 C CA . SER A 1 63 ? -6.739 4.027 6.504 1.00 0.00 63 SER A CA 17
ATOM 26404 C C . SER A 1 63 ? -6.926 2.524 6.200 1.00 0.00 63 SER A C 17
ATOM 26405 O O . SER A 1 63 ? -6.647 1.677 7.054 1.00 0.00 63 SER A O 17
ATOM 26413 N N . GLU A 1 64 ? -7.398 2.218 4.967 1.00 0.00 64 GLU A N 17
ATOM 26414 C CA . GLU A 1 64 ? -7.549 0.836 4.465 1.00 0.00 64 GLU A CA 17
ATOM 26415 C C . GLU A 1 64 ? -6.175 0.165 4.321 1.00 0.00 64 GLU A C 17
ATOM 26416 O O . GLU A 1 64 ? -5.978 -0.971 4.769 1.00 0.00 64 GLU A O 17
ATOM 26428 N N . LEU A 1 65 ? -5.229 0.891 3.690 1.00 0.00 65 LEU A N 17
ATOM 26429 C CA . LEU A 1 65 ? -3.897 0.359 3.370 1.00 0.00 65 LEU A CA 17
ATOM 26430 C C . LEU A 1 65 ? -3.081 0.144 4.646 1.00 0.00 65 LEU A C 17
ATOM 26431 O O . LEU A 1 65 ? -2.386 -0.850 4.750 1.00 0.00 65 LEU A O 17
ATOM 26447 N N . SER A 1 66 ? -3.176 1.085 5.601 1.00 0.00 66 SER A N 17
ATOM 26448 C CA . SER A 1 66 ? -2.509 0.969 6.912 1.00 0.00 66 SER A CA 17
ATOM 26449 C C . SER A 1 66 ? -3.039 -0.238 7.691 1.00 0.00 66 SER A C 17
ATOM 26450 O O . SER A 1 66 ? -2.255 -1.046 8.194 1.00 0.00 66 SER A O 17
ATOM 26458 N N . LEU A 1 67 ? -4.383 -0.355 7.753 1.00 0.00 67 LEU A N 17
ATOM 26459 C CA . LEU A 1 67 ? -5.073 -1.487 8.403 1.00 0.00 67 LEU A CA 17
ATOM 26460 C C . LEU A 1 67 ? -4.627 -2.821 7.777 1.00 0.00 67 LEU A C 17
ATOM 26461 O O . LEU A 1 67 ? -4.477 -3.833 8.481 1.00 0.00 67 LEU A O 17
ATOM 26477 N N . LYS A 1 68 ? -4.396 -2.787 6.450 1.00 0.00 68 LYS A N 17
ATOM 26478 C CA . LYS A 1 68 ? -3.928 -3.949 5.692 1.00 0.00 68 LYS A CA 17
ATOM 26479 C C . LYS A 1 68 ? -2.489 -4.277 6.102 1.00 0.00 68 LYS A C 17
ATOM 26480 O O . LYS A 1 68 ? -2.215 -5.389 6.519 1.00 0.00 68 LYS A O 17
ATOM 26499 N N . LEU A 1 69 ? -1.601 -3.256 6.037 1.00 0.00 69 LEU A N 17
ATOM 26500 C CA . LEU A 1 69 ? -0.149 -3.399 6.300 1.00 0.00 69 LEU A CA 17
ATOM 26501 C C . LEU A 1 69 ? 0.115 -4.090 7.648 1.00 0.00 69 LEU A C 17
ATOM 26502 O O . LEU A 1 69 ? 0.943 -4.985 7.724 1.00 0.00 69 LEU A O 17
ATOM 26518 N N . ARG A 1 70 ? -0.635 -3.668 8.679 1.00 0.00 70 ARG A N 17
ATOM 26519 C CA . ARG A 1 70 ? -0.461 -4.115 10.081 1.00 0.00 70 ARG A CA 17
ATOM 26520 C C . ARG A 1 70 ? -0.672 -5.636 10.231 1.00 0.00 70 ARG A C 17
ATOM 26521 O O . ARG A 1 70 ? 0.041 -6.287 10.996 1.00 0.00 70 ARG A O 17
ATOM 26542 N N . LYS A 1 71 ? -1.632 -6.199 9.472 1.00 0.00 71 LYS A N 17
ATOM 26543 C CA . LYS A 1 71 ? -1.918 -7.654 9.481 1.00 0.00 71 LYS A CA 17
ATOM 26544 C C . LYS A 1 71 ? -1.222 -8.360 8.296 1.00 0.00 71 LYS A C 17
ATOM 26545 O O . LYS A 1 71 ? -0.322 -9.184 8.493 1.00 0.00 71 LYS A O 17
ATOM 26564 N N . GLU A 1 72 ? -1.667 -7.990 7.088 1.00 0.00 72 GLU A N 17
ATOM 26565 C CA . GLU A 1 72 ? -1.279 -8.605 5.799 1.00 0.00 72 GLU A CA 17
ATOM 26566 C C . GLU A 1 72 ? 0.250 -8.673 5.592 1.00 0.00 72 GLU A C 17
ATOM 26567 O O . GLU A 1 72 ? 0.754 -9.673 5.084 1.00 0.00 72 GLU A O 17
ATOM 26579 N N . PHE A 1 73 ? 0.974 -7.596 5.983 1.00 0.00 73 PHE A N 17
ATOM 26580 C CA . PHE A 1 73 ? 2.424 -7.437 5.682 1.00 0.00 73 PHE A CA 17
ATOM 26581 C C . PHE A 1 73 ? 3.287 -7.306 6.950 1.00 0.00 73 PHE A C 17
ATOM 26582 O O . PHE A 1 73 ? 4.514 -7.434 6.869 1.00 0.00 73 PHE A O 17
ATOM 26599 N N . GLY A 1 74 ? 2.653 -7.043 8.106 1.00 0.00 74 GLY A N 17
ATOM 26600 C CA . GLY A 1 74 ? 3.374 -6.819 9.371 1.00 0.00 74 GLY A CA 17
ATOM 26601 C C . GLY A 1 74 ? 4.077 -5.458 9.452 1.00 0.00 74 GLY A C 17
ATOM 26602 O O . GLY A 1 74 ? 4.959 -5.263 10.297 1.00 0.00 74 GLY A O 17
ATOM 26606 N N . VAL A 1 75 ? 3.693 -4.524 8.566 1.00 0.00 75 VAL A N 17
ATOM 26607 C CA . VAL A 1 75 ? 4.207 -3.132 8.557 1.00 0.00 75 VAL A CA 17
ATOM 26608 C C . VAL A 1 75 ? 3.246 -2.241 9.368 1.00 0.00 75 VAL A C 17
ATOM 26609 O O . VAL A 1 75 ? 2.039 -2.356 9.219 1.00 0.00 75 VAL A O 17
ATOM 26622 N N . THR A 1 76 ? 3.786 -1.356 10.219 1.00 0.00 76 THR A N 17
ATOM 26623 C CA . THR A 1 76 ? 2.969 -0.486 11.094 1.00 0.00 76 THR A CA 17
ATOM 26624 C C . THR A 1 76 ? 2.161 0.560 10.263 1.00 0.00 76 THR A C 17
ATOM 26625 O O . THR A 1 76 ? 2.525 0.862 9.116 1.00 0.00 76 THR A O 17
ATOM 26636 N N . GLY A 1 77 ? 1.051 1.070 10.853 1.00 0.00 77 GLY A N 17
ATOM 26637 C CA . GLY A 1 77 ? 0.153 2.019 10.185 1.00 0.00 77 GLY A CA 17
ATOM 26638 C C . GLY A 1 77 ? 0.805 3.382 9.930 1.00 0.00 77 GLY A C 17
ATOM 26639 O O . GLY A 1 77 ? 0.701 4.301 10.756 1.00 0.00 77 GLY A O 17
ATOM 26643 N N . VAL A 1 78 ? 1.476 3.508 8.774 1.00 0.00 78 VAL A N 17
ATOM 26644 C CA . VAL A 1 78 ? 2.276 4.699 8.397 1.00 0.00 78 VAL A CA 17
ATOM 26645 C C . VAL A 1 78 ? 1.437 5.695 7.550 1.00 0.00 78 VAL A C 17
ATOM 26646 O O . VAL A 1 78 ? 1.909 6.228 6.540 1.00 0.00 78 VAL A O 17
ATOM 26659 N N . ASP A 1 79 ? 0.208 5.979 8.050 1.00 0.00 79 ASP A N 17
ATOM 26660 C CA . ASP A 1 79 ? -0.823 6.824 7.381 1.00 0.00 79 ASP A CA 17
ATOM 26661 C C . ASP A 1 79 ? -0.282 8.170 6.848 1.00 0.00 79 ASP A C 17
ATOM 26662 O O . ASP A 1 79 ? -0.655 8.616 5.751 1.00 0.00 79 ASP A O 17
ATOM 26671 N N . ASP A 1 80 ? 0.600 8.785 7.646 1.00 0.00 80 ASP A N 17
ATOM 26672 C CA . ASP A 1 80 ? 1.231 10.087 7.344 1.00 0.00 80 ASP A CA 17
ATOM 26673 C C . ASP A 1 80 ? 2.027 9.996 6.034 1.00 0.00 80 ASP A C 17
ATOM 26674 O O . ASP A 1 80 ? 1.815 10.771 5.099 1.00 0.00 80 ASP A O 17
ATOM 26683 N N . GLU A 1 81 ? 2.901 8.987 5.987 1.00 0.00 81 GLU A N 17
ATOM 26684 C CA . GLU A 1 81 ? 3.810 8.750 4.862 1.00 0.00 81 GLU A CA 17
ATOM 26685 C C . GLU A 1 81 ? 3.053 8.223 3.627 1.00 0.00 81 GLU A C 17
ATOM 26686 O O . GLU A 1 81 ? 3.509 8.422 2.500 1.00 0.00 81 GLU A O 17
ATOM 26698 N N . LEU A 1 82 ? 1.891 7.564 3.854 1.00 0.00 82 LEU A N 17
ATOM 26699 C CA . LEU A 1 82 ? 1.001 7.104 2.762 1.00 0.00 82 LEU A CA 17
ATOM 26700 C C . LEU A 1 82 ? 0.357 8.301 2.039 1.00 0.00 82 LEU A C 17
ATOM 26701 O O . LEU A 1 82 ? 0.072 8.238 0.838 1.00 0.00 82 LEU A O 17
ATOM 26717 N N . ASP A 1 83 ? 0.135 9.384 2.796 1.00 0.00 83 ASP A N 17
ATOM 26718 C CA . ASP A 1 83 ? -0.371 10.659 2.257 1.00 0.00 83 ASP A CA 17
ATOM 26719 C C . ASP A 1 83 ? 0.762 11.450 1.566 1.00 0.00 83 ASP A C 17
ATOM 26720 O O . ASP A 1 83 ? 0.507 12.259 0.680 1.00 0.00 83 ASP A O 17
ATOM 26729 N N . LEU A 1 84 ? 2.023 11.219 1.994 1.00 0.00 84 LEU A N 17
ATOM 26730 C CA . LEU A 1 84 ? 3.215 11.851 1.372 1.00 0.00 84 LEU A CA 17
ATOM 26731 C C . LEU A 1 84 ? 3.797 10.995 0.216 1.00 0.00 84 LEU A C 17
ATOM 26732 O O . LEU A 1 84 ? 4.909 11.262 -0.254 1.00 0.00 84 LEU A O 17
ATOM 26748 N N . LEU A 1 85 ? 3.038 9.983 -0.247 1.00 0.00 85 LEU A N 17
ATOM 26749 C CA . LEU A 1 85 ? 3.404 9.193 -1.442 1.00 0.00 85 LEU A CA 17
ATOM 26750 C C . LEU A 1 85 ? 3.031 9.948 -2.724 1.00 0.00 85 LEU A C 17
ATOM 26751 O O . LEU A 1 85 ? 2.042 10.699 -2.753 1.00 0.00 85 LEU A O 17
ATOM 26767 N N . GLU A 1 86 ? 3.829 9.728 -3.783 1.00 0.00 86 GLU A N 17
ATOM 26768 C CA . GLU A 1 86 ? 3.635 10.368 -5.098 1.00 0.00 86 GLU A CA 17
ATOM 26769 C C . GLU A 1 86 ? 3.299 9.300 -6.155 1.00 0.00 86 GLU A C 17
ATOM 26770 O O . GLU A 1 86 ? 2.274 9.386 -6.839 1.00 0.00 86 GLU A O 17
ATOM 26782 N N . THR A 1 87 ? 4.190 8.297 -6.281 1.00 0.00 87 THR A N 17
ATOM 26783 C CA . THR A 1 87 ? 4.016 7.150 -7.197 1.00 0.00 87 THR A CA 17
ATOM 26784 C C . THR A 1 87 ? 3.988 5.842 -6.388 1.00 0.00 87 THR A C 17
ATOM 26785 O O . THR A 1 87 ? 4.384 5.811 -5.209 1.00 0.00 87 THR A O 17
ATOM 26796 N N . VAL A 1 88 ? 3.505 4.767 -7.019 1.00 0.00 88 VAL A N 17
ATOM 26797 C CA . VAL A 1 88 ? 3.364 3.456 -6.352 1.00 0.00 88 VAL A CA 17
ATOM 26798 C C . VAL A 1 88 ? 4.760 2.854 -6.082 1.00 0.00 88 VAL A C 17
ATOM 26799 O O . VAL A 1 88 ? 4.925 2.031 -5.190 1.00 0.00 88 VAL A O 17
ATOM 26812 N N . ASP A 1 89 ? 5.761 3.302 -6.871 1.00 0.00 89 ASP A N 17
ATOM 26813 C CA . ASP A 1 89 ? 7.178 2.993 -6.633 1.00 0.00 89 ASP A CA 17
ATOM 26814 C C . ASP A 1 89 ? 7.581 3.457 -5.224 1.00 0.00 89 ASP A C 17
ATOM 26815 O O . ASP A 1 89 ? 8.152 2.687 -4.459 1.00 0.00 89 ASP A O 17
ATOM 26824 N N . GLU A 1 90 ? 7.215 4.720 -4.897 1.00 0.00 90 GLU A N 17
ATOM 26825 C CA . GLU A 1 90 ? 7.430 5.317 -3.560 1.00 0.00 90 GLU A CA 17
ATOM 26826 C C . GLU A 1 90 ? 6.790 4.457 -2.455 1.00 0.00 90 GLU A C 17
ATOM 26827 O O . GLU A 1 90 ? 7.373 4.313 -1.379 1.00 0.00 90 GLU A O 17
ATOM 26839 N N . LEU A 1 91 ? 5.589 3.903 -2.738 1.00 0.00 91 LEU A N 17
ATOM 26840 C CA . LEU A 1 91 ? 4.893 2.984 -1.804 1.00 0.00 91 LEU A CA 17
ATOM 26841 C C . LEU A 1 91 ? 5.699 1.692 -1.574 1.00 0.00 91 LEU A C 17
ATOM 26842 O O . LEU A 1 91 ? 5.892 1.282 -0.431 1.00 0.00 91 LEU A O 17
ATOM 26858 N N . PHE A 1 92 ? 6.160 1.067 -2.674 1.00 0.00 92 PHE A N 17
ATOM 26859 C CA . PHE A 1 92 ? 6.944 -0.189 -2.629 1.00 0.00 92 PHE A CA 17
ATOM 26860 C C . PHE A 1 92 ? 8.250 0.006 -1.838 1.00 0.00 92 PHE A C 17
ATOM 26861 O O . PHE A 1 92 ? 8.699 -0.913 -1.146 1.00 0.00 92 PHE A O 17
ATOM 26878 N N . GLN A 1 93 ? 8.840 1.214 -1.949 1.00 0.00 93 GLN A N 17
ATOM 26879 C CA . GLN A 1 93 ? 10.070 1.571 -1.216 1.00 0.00 93 GLN A CA 17
ATOM 26880 C C . GLN A 1 93 ? 9.753 1.857 0.260 1.00 0.00 93 GLN A C 17
ATOM 26881 O O . GLN A 1 93 ? 10.526 1.495 1.141 1.00 0.00 93 GLN A O 17
ATOM 26895 N N . LEU A 1 94 ? 8.590 2.479 0.514 1.00 0.00 94 LEU A N 17
ATOM 26896 C CA . LEU A 1 94 ? 8.133 2.826 1.874 1.00 0.00 94 LEU A CA 17
ATOM 26897 C C . LEU A 1 94 ? 7.972 1.545 2.711 1.00 0.00 94 LEU A C 17
ATOM 26898 O O . LEU A 1 94 ? 8.570 1.403 3.778 1.00 0.00 94 LEU A O 17
ATOM 26914 N N . VAL A 1 95 ? 7.195 0.599 2.162 1.00 0.00 95 VAL A N 17
ATOM 26915 C CA . VAL A 1 95 ? 6.956 -0.721 2.770 1.00 0.00 95 VAL A CA 17
ATOM 26916 C C . VAL A 1 95 ? 8.279 -1.509 2.900 1.00 0.00 95 VAL A C 17
ATOM 26917 O O . VAL A 1 95 ? 8.467 -2.227 3.875 1.00 0.00 95 VAL A O 17
ATOM 26930 N N . GLU A 1 96 ? 9.194 -1.324 1.911 1.00 0.00 96 GLU A N 17
ATOM 26931 C CA . GLU A 1 96 ? 10.513 -1.999 1.877 1.00 0.00 96 GLU A CA 17
ATOM 26932 C C . GLU A 1 96 ? 11.343 -1.679 3.135 1.00 0.00 96 GLU A C 17
ATOM 26933 O O . GLU A 1 96 ? 11.647 -2.583 3.907 1.00 0.00 96 GLU A O 17
ATOM 26945 N N . LYS A 1 97 ? 11.682 -0.382 3.334 1.00 0.00 97 LYS A N 17
ATOM 26946 C CA . LYS A 1 97 ? 12.530 0.065 4.469 1.00 0.00 97 LYS A CA 17
ATOM 26947 C C . LYS A 1 97 ? 11.865 -0.229 5.825 1.00 0.00 97 LYS A C 17
ATOM 26948 O O . LYS A 1 97 ? 12.542 -0.609 6.784 1.00 0.00 97 LYS A O 17
ATOM 26967 N N . HIS A 1 98 ? 10.537 -0.042 5.881 1.00 0.00 98 HIS A N 17
ATOM 26968 C CA . HIS A 1 98 ? 9.749 -0.200 7.116 1.00 0.00 98 HIS A CA 17
ATOM 26969 C C . HIS A 1 98 ? 9.549 -1.681 7.511 1.00 0.00 98 HIS A C 17
ATOM 26970 O O . HIS A 1 98 ? 9.338 -1.980 8.690 1.00 0.00 98 HIS A O 17
ATOM 26985 N N . ARG A 1 99 ? 9.608 -2.595 6.529 1.00 0.00 99 ARG A N 17
ATOM 26986 C CA . ARG A 1 99 ? 9.545 -4.051 6.791 1.00 0.00 99 ARG A CA 17
ATOM 26987 C C . ARG A 1 99 ? 10.964 -4.612 7.053 1.00 0.00 99 ARG A C 17
ATOM 26988 O O . ARG A 1 99 ? 11.139 -5.514 7.880 1.00 0.00 99 ARG A O 17
ATOM 27009 N N . ALA A 1 100 ? 11.965 -4.055 6.351 1.00 0.00 100 ALA A N 17
ATOM 27010 C CA . ALA A 1 100 ? 13.377 -4.472 6.475 1.00 0.00 100 ALA A CA 17
ATOM 27011 C C . ALA A 1 100 ? 13.965 -4.011 7.816 1.00 0.00 100 ALA A C 17
ATOM 27012 O O . ALA A 1 100 ? 14.831 -4.688 8.381 1.00 0.00 100 ALA A O 17
ATOM 27019 N N . ALA A 1 101 ? 13.454 -2.858 8.309 1.00 0.00 101 ALA A N 17
ATOM 27020 C CA . ALA A 1 101 ? 13.881 -2.214 9.574 1.00 0.00 101 ALA A CA 17
ATOM 27021 C C . ALA A 1 101 ? 15.398 -1.946 9.593 1.00 0.00 101 ALA A C 17
ATOM 27022 O O . ALA A 1 101 ? 16.039 -2.002 10.651 1.00 0.00 101 ALA A O 17
ATOM 27029 N N . GLY A 1 102 ? 15.945 -1.616 8.398 1.00 0.00 102 GLY A N 17
ATOM 27030 C CA . GLY A 1 102 ? 17.389 -1.415 8.196 1.00 0.00 102 GLY A CA 17
ATOM 27031 C C . GLY A 1 102 ? 17.967 -0.244 8.982 1.00 0.00 102 GLY A C 17
ATOM 27032 O O . GLY A 1 102 ? 19.184 -0.165 9.182 1.00 0.00 102 GLY A O 17
ATOM 27036 N N . SER A 1 103 ? 17.084 0.660 9.430 1.00 0.00 103 SER A N 17
ATOM 27037 C CA . SER A 1 103 ? 17.436 1.799 10.277 1.00 0.00 103 SER A CA 17
ATOM 27038 C C . SER A 1 103 ? 16.190 2.212 11.099 1.00 0.00 103 SER A C 17
ATOM 27039 O O . SER A 1 103 ? 16.259 2.225 12.345 1.00 0.00 103 SER A O 17
ATOM 27048 N N . MET A 1 1 ? 5.196 47.365 -20.790 1.00 0.00 1 MET A N 18
ATOM 27049 C CA . MET A 1 1 ? 5.202 46.599 -22.058 1.00 0.00 1 MET A CA 18
ATOM 27050 C C . MET A 1 1 ? 5.907 45.247 -21.836 1.00 0.00 1 MET A C 18
ATOM 27051 O O . MET A 1 1 ? 7.145 45.163 -21.863 1.00 0.00 1 MET A O 18
ATOM 27067 N N . GLY A 1 2 ? 5.107 44.208 -21.559 1.00 0.00 2 GLY A N 18
ATOM 27068 C CA . GLY A 1 2 ? 5.619 42.863 -21.295 1.00 0.00 2 GLY A CA 18
ATOM 27069 C C . GLY A 1 2 ? 4.701 42.081 -20.385 1.00 0.00 2 GLY A C 18
ATOM 27070 O O . GLY A 1 2 ? 5.158 41.471 -19.408 1.00 0.00 2 GLY A O 18
ATOM 27074 N N . SER A 1 3 ? 3.392 42.106 -20.699 1.00 0.00 3 SER A N 18
ATOM 27075 C CA . SER A 1 3 ? 2.370 41.396 -19.919 1.00 0.00 3 SER A CA 18
ATOM 27076 C C . SER A 1 3 ? 2.476 39.879 -20.168 1.00 0.00 3 SER A C 18
ATOM 27077 O O . SER A 1 3 ? 2.326 39.413 -21.308 1.00 0.00 3 SER A O 18
ATOM 27085 N N . SER A 1 4 ? 2.778 39.127 -19.100 1.00 0.00 4 SER A N 18
ATOM 27086 C CA . SER A 1 4 ? 2.922 37.664 -19.147 1.00 0.00 4 SER A CA 18
ATOM 27087 C C . SER A 1 4 ? 2.289 37.050 -17.893 1.00 0.00 4 SER A C 18
ATOM 27088 O O . SER A 1 4 ? 2.578 37.483 -16.773 1.00 0.00 4 SER A O 18
ATOM 27096 N N . HIS A 1 5 ? 1.407 36.064 -18.096 1.00 0.00 5 HIS A N 18
ATOM 27097 C CA . HIS A 1 5 ? 0.731 35.338 -17.013 1.00 0.00 5 HIS A CA 18
ATOM 27098 C C . HIS A 1 5 ? 0.579 33.874 -17.440 1.00 0.00 5 HIS A C 18
ATOM 27099 O O . HIS A 1 5 ? -0.025 33.594 -18.480 1.00 0.00 5 HIS A O 18
ATOM 27114 N N . ASP A 1 6 ? 1.137 32.955 -16.638 1.00 0.00 6 ASP A N 18
ATOM 27115 C CA . ASP A 1 6 ? 1.137 31.515 -16.938 1.00 0.00 6 ASP A CA 18
ATOM 27116 C C . ASP A 1 6 ? 0.557 30.739 -15.734 1.00 0.00 6 ASP A C 18
ATOM 27117 O O . ASP A 1 6 ? 0.480 31.275 -14.618 1.00 0.00 6 ASP A O 18
ATOM 27126 N N . HIS A 1 7 ? 0.179 29.468 -15.963 1.00 0.00 7 HIS A N 18
ATOM 27127 C CA . HIS A 1 7 ? -0.528 28.621 -14.977 1.00 0.00 7 HIS A CA 18
ATOM 27128 C C . HIS A 1 7 ? 0.165 27.238 -14.858 1.00 0.00 7 HIS A C 18
ATOM 27129 O O . HIS A 1 7 ? -0.461 26.244 -14.462 1.00 0.00 7 HIS A O 18
ATOM 27144 N N . HIS A 1 8 ? 1.487 27.191 -15.166 1.00 0.00 8 HIS A N 18
ATOM 27145 C CA . HIS A 1 8 ? 2.278 25.939 -15.119 1.00 0.00 8 HIS A CA 18
ATOM 27146 C C . HIS A 1 8 ? 2.579 25.513 -13.653 1.00 0.00 8 HIS A C 18
ATOM 27147 O O . HIS A 1 8 ? 3.641 25.792 -13.095 1.00 0.00 8 HIS A O 18
ATOM 27162 N N . HIS A 1 9 ? 1.577 24.887 -13.025 1.00 0.00 9 HIS A N 18
ATOM 27163 C CA . HIS A 1 9 ? 1.649 24.314 -11.659 1.00 0.00 9 HIS A CA 18
ATOM 27164 C C . HIS A 1 9 ? 0.587 23.212 -11.529 1.00 0.00 9 HIS A C 18
ATOM 27165 O O . HIS A 1 9 ? 0.785 22.226 -10.816 1.00 0.00 9 HIS A O 18
ATOM 27180 N N . HIS A 1 10 ? -0.563 23.411 -12.205 1.00 0.00 10 HIS A N 18
ATOM 27181 C CA . HIS A 1 10 ? -1.602 22.380 -12.352 1.00 0.00 10 HIS A CA 18
ATOM 27182 C C . HIS A 1 10 ? -1.510 21.793 -13.770 1.00 0.00 10 HIS A C 18
ATOM 27183 O O . HIS A 1 10 ? -1.751 22.500 -14.753 1.00 0.00 10 HIS A O 18
ATOM 27198 N N . SER A 1 11 ? -1.140 20.513 -13.856 1.00 0.00 11 SER A N 18
ATOM 27199 C CA . SER A 1 11 ? -0.981 19.788 -15.132 1.00 0.00 11 SER A CA 18
ATOM 27200 C C . SER A 1 11 ? -1.555 18.365 -14.978 1.00 0.00 11 SER A C 18
ATOM 27201 O O . SER A 1 11 ? -1.077 17.409 -15.609 1.00 0.00 11 SER A O 18
ATOM 27209 N N . SER A 1 12 ? -2.623 18.258 -14.153 1.00 0.00 12 SER A N 18
ATOM 27210 C CA . SER A 1 12 ? -3.274 16.981 -13.817 1.00 0.00 12 SER A CA 18
ATOM 27211 C C . SER A 1 12 ? -3.835 16.295 -15.078 1.00 0.00 12 SER A C 18
ATOM 27212 O O . SER A 1 12 ? -4.688 16.860 -15.767 1.00 0.00 12 SER A O 18
ATOM 27220 N N . GLY A 1 13 ? -3.322 15.096 -15.367 1.00 0.00 13 GLY A N 18
ATOM 27221 C CA . GLY A 1 13 ? -3.729 14.324 -16.532 1.00 0.00 13 GLY A CA 18
ATOM 27222 C C . GLY A 1 13 ? -3.266 12.879 -16.445 1.00 0.00 13 GLY A C 18
ATOM 27223 O O . GLY A 1 13 ? -2.434 12.524 -15.596 1.00 0.00 13 GLY A O 18
ATOM 27227 N N . ARG A 1 14 ? -3.818 12.051 -17.334 1.00 0.00 14 ARG A N 18
ATOM 27228 C CA . ARG A 1 14 ? -3.529 10.617 -17.405 1.00 0.00 14 ARG A CA 18
ATOM 27229 C C . ARG A 1 14 ? -2.291 10.352 -18.280 1.00 0.00 14 ARG A C 18
ATOM 27230 O O . ARG A 1 14 ? -2.231 10.798 -19.434 1.00 0.00 14 ARG A O 18
ATOM 27251 N N . GLU A 1 15 ? -1.302 9.650 -17.714 1.00 0.00 15 GLU A N 18
ATOM 27252 C CA . GLU A 1 15 ? -0.218 9.032 -18.495 1.00 0.00 15 GLU A CA 18
ATOM 27253 C C . GLU A 1 15 ? -0.733 7.691 -19.038 1.00 0.00 15 GLU A C 18
ATOM 27254 O O . GLU A 1 15 ? -1.340 6.914 -18.285 1.00 0.00 15 GLU A O 18
ATOM 27266 N N . ASN A 1 16 ? -0.502 7.438 -20.336 1.00 0.00 16 ASN A N 18
ATOM 27267 C CA . ASN A 1 16 ? -1.067 6.269 -21.040 1.00 0.00 16 ASN A CA 18
ATOM 27268 C C . ASN A 1 16 ? -0.253 4.992 -20.723 1.00 0.00 16 ASN A C 18
ATOM 27269 O O . ASN A 1 16 ? 0.577 4.547 -21.520 1.00 0.00 16 ASN A O 18
ATOM 27280 N N . LEU A 1 17 ? -0.465 4.449 -19.507 1.00 0.00 17 LEU A N 18
ATOM 27281 C CA . LEU A 1 17 ? 0.125 3.175 -19.062 1.00 0.00 17 LEU A CA 18
ATOM 27282 C C . LEU A 1 17 ? -0.892 2.055 -19.296 1.00 0.00 17 LEU A C 18
ATOM 27283 O O . LEU A 1 17 ? -1.884 1.938 -18.564 1.00 0.00 17 LEU A O 18
ATOM 27299 N N . TYR A 1 18 ? -0.655 1.284 -20.360 1.00 0.00 18 TYR A N 18
ATOM 27300 C CA . TYR A 1 18 ? -1.453 0.108 -20.706 1.00 0.00 18 TYR A CA 18
ATOM 27301 C C . TYR A 1 18 ? -0.976 -1.067 -19.840 1.00 0.00 18 TYR A C 18
ATOM 27302 O O . TYR A 1 18 ? -1.663 -1.468 -18.896 1.00 0.00 18 TYR A O 18
ATOM 27320 N N . PHE A 1 19 ? 0.253 -1.548 -20.156 1.00 0.00 19 PHE A N 18
ATOM 27321 C CA . PHE A 1 19 ? 0.930 -2.677 -19.485 1.00 0.00 19 PHE A CA 18
ATOM 27322 C C . PHE A 1 19 ? 0.159 -4.013 -19.675 1.00 0.00 19 PHE A C 18
ATOM 27323 O O . PHE A 1 19 ? -1.068 -4.060 -19.651 1.00 0.00 19 PHE A O 18
ATOM 27340 N N . GLN A 1 20 ? 0.908 -5.101 -19.865 1.00 0.00 20 GLN A N 18
ATOM 27341 C CA . GLN A 1 20 ? 0.344 -6.454 -19.958 1.00 0.00 20 GLN A CA 18
ATOM 27342 C C . GLN A 1 20 ? 1.278 -7.401 -19.194 1.00 0.00 20 GLN A C 18
ATOM 27343 O O . GLN A 1 20 ? 2.456 -7.536 -19.544 1.00 0.00 20 GLN A O 18
ATOM 27357 N N . GLY A 1 21 ? 0.743 -8.004 -18.121 1.00 0.00 21 GLY A N 18
ATOM 27358 C CA . GLY A 1 21 ? 1.493 -8.928 -17.280 1.00 0.00 21 GLY A CA 18
ATOM 27359 C C . GLY A 1 21 ? 0.833 -9.132 -15.932 1.00 0.00 21 GLY A C 18
ATOM 27360 O O . GLY A 1 21 ? -0.199 -8.517 -15.631 1.00 0.00 21 GLY A O 18
ATOM 27364 N N . HIS A 1 22 ? 1.428 -10.018 -15.122 1.00 0.00 22 HIS A N 18
ATOM 27365 C CA . HIS A 1 22 ? 0.917 -10.376 -13.780 1.00 0.00 22 HIS A CA 18
ATOM 27366 C C . HIS A 1 22 ? 1.991 -10.149 -12.700 1.00 0.00 22 HIS A C 18
ATOM 27367 O O . HIS A 1 22 ? 1.652 -10.027 -11.515 1.00 0.00 22 HIS A O 18
ATOM 27382 N N . MET A 1 23 ? 3.277 -10.058 -13.144 1.00 0.00 23 MET A N 18
ATOM 27383 C CA . MET A 1 23 ? 4.481 -10.246 -12.282 1.00 0.00 23 MET A CA 18
ATOM 27384 C C . MET A 1 23 ? 4.579 -11.754 -11.869 1.00 0.00 23 MET A C 18
ATOM 27385 O O . MET A 1 23 ? 3.661 -12.528 -12.193 1.00 0.00 23 MET A O 18
ATOM 27399 N N . PRO A 1 24 ? 5.711 -12.245 -11.246 1.00 0.00 24 PRO A N 18
ATOM 27400 C CA . PRO A 1 24 ? 5.780 -13.642 -10.736 1.00 0.00 24 PRO A CA 18
ATOM 27401 C C . PRO A 1 24 ? 4.686 -13.952 -9.668 1.00 0.00 24 PRO A C 18
ATOM 27402 O O . PRO A 1 24 ? 3.560 -14.309 -10.031 1.00 0.00 24 PRO A O 18
ATOM 27413 N N . ASN A 1 25 ? 5.013 -13.759 -8.368 1.00 0.00 25 ASN A N 18
ATOM 27414 C CA . ASN A 1 25 ? 4.123 -14.078 -7.214 1.00 0.00 25 ASN A CA 18
ATOM 27415 C C . ASN A 1 25 ? 4.883 -13.785 -5.904 1.00 0.00 25 ASN A C 18
ATOM 27416 O O . ASN A 1 25 ? 4.566 -14.313 -4.830 1.00 0.00 25 ASN A O 18
ATOM 27427 N N . ASP A 1 26 ? 5.861 -12.888 -6.019 1.00 0.00 26 ASP A N 18
ATOM 27428 C CA . ASP A 1 26 ? 6.886 -12.629 -4.996 1.00 0.00 26 ASP A CA 18
ATOM 27429 C C . ASP A 1 26 ? 6.361 -11.719 -3.862 1.00 0.00 26 ASP A C 18
ATOM 27430 O O . ASP A 1 26 ? 6.262 -12.145 -2.703 1.00 0.00 26 ASP A O 18
ATOM 27439 N N . MET A 1 27 ? 5.972 -10.494 -4.235 1.00 0.00 27 MET A N 18
ATOM 27440 C CA . MET A 1 27 ? 5.685 -9.400 -3.298 1.00 0.00 27 MET A CA 18
ATOM 27441 C C . MET A 1 27 ? 5.097 -8.228 -4.075 1.00 0.00 27 MET A C 18
ATOM 27442 O O . MET A 1 27 ? 4.153 -7.587 -3.616 1.00 0.00 27 MET A O 18
ATOM 27456 N N . GLU A 1 28 ? 5.648 -7.978 -5.285 1.00 0.00 28 GLU A N 18
ATOM 27457 C CA . GLU A 1 28 ? 5.165 -6.916 -6.184 1.00 0.00 28 GLU A CA 18
ATOM 27458 C C . GLU A 1 28 ? 3.689 -7.135 -6.544 1.00 0.00 28 GLU A C 18
ATOM 27459 O O . GLU A 1 28 ? 2.865 -6.229 -6.385 1.00 0.00 28 GLU A O 18
ATOM 27471 N N . ASP A 1 29 ? 3.378 -8.370 -6.972 1.00 0.00 29 ASP A N 18
ATOM 27472 C CA . ASP A 1 29 ? 1.995 -8.851 -7.205 1.00 0.00 29 ASP A CA 18
ATOM 27473 C C . ASP A 1 29 ? 1.077 -8.552 -5.993 1.00 0.00 29 ASP A C 18
ATOM 27474 O O . ASP A 1 29 ? -0.065 -8.136 -6.165 1.00 0.00 29 ASP A O 18
ATOM 27483 N N . HIS A 1 30 ? 1.627 -8.744 -4.779 1.00 0.00 30 HIS A N 18
ATOM 27484 C CA . HIS A 1 30 ? 0.871 -8.643 -3.513 1.00 0.00 30 HIS A CA 18
ATOM 27485 C C . HIS A 1 30 ? 0.521 -7.182 -3.187 1.00 0.00 30 HIS A C 18
ATOM 27486 O O . HIS A 1 30 ? -0.572 -6.925 -2.705 1.00 0.00 30 HIS A O 18
ATOM 27501 N N . LEU A 1 31 ? 1.446 -6.231 -3.460 1.00 0.00 31 LEU A N 18
ATOM 27502 C CA . LEU A 1 31 ? 1.174 -4.774 -3.270 1.00 0.00 31 LEU A CA 18
ATOM 27503 C C . LEU A 1 31 ? 0.161 -4.270 -4.307 1.00 0.00 31 LEU A C 18
ATOM 27504 O O . LEU A 1 31 ? -0.632 -3.375 -4.015 1.00 0.00 31 LEU A O 18
ATOM 27520 N N . LEU A 1 32 ? 0.207 -4.852 -5.516 1.00 0.00 32 LEU A N 18
ATOM 27521 C CA . LEU A 1 32 ? -0.800 -4.598 -6.564 1.00 0.00 32 LEU A CA 18
ATOM 27522 C C . LEU A 1 32 ? -2.183 -5.127 -6.122 1.00 0.00 32 LEU A C 18
ATOM 27523 O O . LEU A 1 32 ? -3.198 -4.531 -6.457 1.00 0.00 32 LEU A O 18
ATOM 27539 N N . THR A 1 33 ? -2.194 -6.243 -5.361 1.00 0.00 33 THR A N 18
ATOM 27540 C CA . THR A 1 33 ? -3.431 -6.832 -4.805 1.00 0.00 33 THR A CA 18
ATOM 27541 C C . THR A 1 33 ? -3.980 -5.949 -3.665 1.00 0.00 33 THR A C 18
ATOM 27542 O O . THR A 1 33 ? -5.189 -5.744 -3.555 1.00 0.00 33 THR A O 18
ATOM 27553 N N . VAL A 1 34 ? -3.055 -5.422 -2.837 1.00 0.00 34 VAL A N 18
ATOM 27554 C CA . VAL A 1 34 ? -3.373 -4.494 -1.737 1.00 0.00 34 VAL A CA 18
ATOM 27555 C C . VAL A 1 34 ? -4.080 -3.240 -2.291 1.00 0.00 34 VAL A C 18
ATOM 27556 O O . VAL A 1 34 ? -5.154 -2.865 -1.814 1.00 0.00 34 VAL A O 18
ATOM 27569 N N . LEU A 1 35 ? -3.482 -2.645 -3.338 1.00 0.00 35 LEU A N 18
ATOM 27570 C CA . LEU A 1 35 ? -4.039 -1.473 -4.039 1.00 0.00 35 LEU A CA 18
ATOM 27571 C C . LEU A 1 35 ? -5.305 -1.837 -4.829 1.00 0.00 35 LEU A C 18
ATOM 27572 O O . LEU A 1 35 ? -6.164 -0.986 -5.034 1.00 0.00 35 LEU A O 18
ATOM 27588 N N . SER A 1 36 ? -5.407 -3.102 -5.274 1.00 0.00 36 SER A N 18
ATOM 27589 C CA . SER A 1 36 ? -6.560 -3.584 -6.054 1.00 0.00 36 SER A CA 18
ATOM 27590 C C . SER A 1 36 ? -7.841 -3.578 -5.205 1.00 0.00 36 SER A C 18
ATOM 27591 O O . SER A 1 36 ? -8.924 -3.233 -5.694 1.00 0.00 36 SER A O 18
ATOM 27599 N N . VAL A 1 37 ? -7.691 -3.940 -3.923 1.00 0.00 37 VAL A N 18
ATOM 27600 C CA . VAL A 1 37 ? -8.806 -3.992 -2.967 1.00 0.00 37 VAL A CA 18
ATOM 27601 C C . VAL A 1 37 ? -9.019 -2.607 -2.302 1.00 0.00 37 VAL A C 18
ATOM 27602 O O . VAL A 1 37 ? -10.148 -2.251 -1.956 1.00 0.00 37 VAL A O 18
ATOM 27615 N N . ALA A 1 38 ? -7.929 -1.822 -2.154 1.00 0.00 38 ALA A N 18
ATOM 27616 C CA . ALA A 1 38 ? -7.967 -0.490 -1.491 1.00 0.00 38 ALA A CA 18
ATOM 27617 C C . ALA A 1 38 ? -8.535 0.605 -2.422 1.00 0.00 38 ALA A C 18
ATOM 27618 O O . ALA A 1 38 ? -9.147 1.569 -1.950 1.00 0.00 38 ALA A O 18
ATOM 27625 N N . SER A 1 39 ? -8.328 0.445 -3.744 1.00 0.00 39 SER A N 18
ATOM 27626 C CA . SER A 1 39 ? -8.719 1.458 -4.756 1.00 0.00 39 SER A CA 18
ATOM 27627 C C . SER A 1 39 ? -9.922 0.985 -5.592 1.00 0.00 39 SER A C 18
ATOM 27628 O O . SER A 1 39 ? -10.668 1.806 -6.138 1.00 0.00 39 SER A O 18
ATOM 27636 N N . GLY A 1 40 ? -10.093 -0.345 -5.708 1.00 0.00 40 GLY A N 18
ATOM 27637 C CA . GLY A 1 40 ? -11.188 -0.932 -6.491 1.00 0.00 40 GLY A CA 18
ATOM 27638 C C . GLY A 1 40 ? -10.751 -1.365 -7.889 1.00 0.00 40 GLY A C 18
ATOM 27639 O O . GLY A 1 40 ? -11.343 -2.283 -8.464 1.00 0.00 40 GLY A O 18
ATOM 27643 N N . VAL A 1 41 ? -9.713 -0.701 -8.441 1.00 0.00 41 VAL A N 18
ATOM 27644 C CA . VAL A 1 41 ? -9.159 -1.030 -9.765 1.00 0.00 41 VAL A CA 18
ATOM 27645 C C . VAL A 1 41 ? -8.358 -2.353 -9.696 1.00 0.00 41 VAL A C 18
ATOM 27646 O O . VAL A 1 41 ? -7.700 -2.603 -8.695 1.00 0.00 41 VAL A O 18
ATOM 27659 N N . PRO A 1 42 ? -8.432 -3.246 -10.733 1.00 0.00 42 PRO A N 18
ATOM 27660 C CA . PRO A 1 42 ? -7.658 -4.518 -10.746 1.00 0.00 42 PRO A CA 18
ATOM 27661 C C . PRO A 1 42 ? -6.137 -4.275 -10.914 1.00 0.00 42 PRO A C 18
ATOM 27662 O O . PRO A 1 42 ? -5.721 -3.181 -11.315 1.00 0.00 42 PRO A O 18
ATOM 27673 N N . LYS A 1 43 ? -5.332 -5.324 -10.639 1.00 0.00 43 LYS A N 18
ATOM 27674 C CA . LYS A 1 43 ? -3.847 -5.254 -10.646 1.00 0.00 43 LYS A CA 18
ATOM 27675 C C . LYS A 1 43 ? -3.293 -4.863 -12.033 1.00 0.00 43 LYS A C 18
ATOM 27676 O O . LYS A 1 43 ? -2.174 -4.363 -12.138 1.00 0.00 43 LYS A O 18
ATOM 27695 N N . GLU A 1 44 ? -4.095 -5.119 -13.077 1.00 0.00 44 GLU A N 18
ATOM 27696 C CA . GLU A 1 44 ? -3.726 -4.880 -14.482 1.00 0.00 44 GLU A CA 18
ATOM 27697 C C . GLU A 1 44 ? -3.663 -3.367 -14.785 1.00 0.00 44 GLU A C 18
ATOM 27698 O O . GLU A 1 44 ? -2.898 -2.930 -15.649 1.00 0.00 44 GLU A O 18
ATOM 27710 N N . GLU A 1 45 ? -4.479 -2.589 -14.048 1.00 0.00 45 GLU A N 18
ATOM 27711 C CA . GLU A 1 45 ? -4.500 -1.112 -14.129 1.00 0.00 45 GLU A CA 18
ATOM 27712 C C . GLU A 1 45 ? -3.342 -0.490 -13.326 1.00 0.00 45 GLU A C 18
ATOM 27713 O O . GLU A 1 45 ? -3.072 0.715 -13.426 1.00 0.00 45 GLU A O 18
ATOM 27725 N N . ILE A 1 46 ? -2.671 -1.330 -12.521 1.00 0.00 46 ILE A N 18
ATOM 27726 C CA . ILE A 1 46 ? -1.621 -0.905 -11.590 1.00 0.00 46 ILE A CA 18
ATOM 27727 C C . ILE A 1 46 ? -0.247 -1.415 -12.084 1.00 0.00 46 ILE A C 18
ATOM 27728 O O . ILE A 1 46 ? -0.142 -2.485 -12.698 1.00 0.00 46 ILE A O 18
ATOM 27744 N N . SER A 1 47 ? 0.794 -0.623 -11.821 1.00 0.00 47 SER A N 18
ATOM 27745 C CA . SER A 1 47 ? 2.196 -0.998 -12.038 1.00 0.00 47 SER A CA 18
ATOM 27746 C C . SER A 1 47 ? 3.024 -0.350 -10.927 1.00 0.00 47 SER A C 18
ATOM 27747 O O . SER A 1 47 ? 2.579 0.653 -10.340 1.00 0.00 47 SER A O 18
ATOM 27755 N N . ARG A 1 48 ? 4.222 -0.903 -10.630 1.00 0.00 48 ARG A N 18
ATOM 27756 C CA . ARG A 1 48 ? 5.063 -0.395 -9.522 1.00 0.00 48 ARG A CA 18
ATOM 27757 C C . ARG A 1 48 ? 5.566 1.032 -9.815 1.00 0.00 48 ARG A C 18
ATOM 27758 O O . ARG A 1 48 ? 5.910 1.763 -8.898 1.00 0.00 48 ARG A O 18
ATOM 27779 N N . ASP A 1 49 ? 5.605 1.416 -11.102 1.00 0.00 49 ASP A N 18
ATOM 27780 C CA . ASP A 1 49 ? 5.891 2.797 -11.511 1.00 0.00 49 ASP A CA 18
ATOM 27781 C C . ASP A 1 49 ? 4.624 3.406 -12.128 1.00 0.00 49 ASP A C 18
ATOM 27782 O O . ASP A 1 49 ? 4.350 3.232 -13.323 1.00 0.00 49 ASP A O 18
ATOM 27791 N N . SER A 1 50 ? 3.839 4.074 -11.273 1.00 0.00 50 SER A N 18
ATOM 27792 C CA . SER A 1 50 ? 2.581 4.726 -11.657 1.00 0.00 50 SER A CA 18
ATOM 27793 C C . SER A 1 50 ? 2.222 5.795 -10.611 1.00 0.00 50 SER A C 18
ATOM 27794 O O . SER A 1 50 ? 2.728 5.776 -9.474 1.00 0.00 50 SER A O 18
ATOM 27802 N N . ARG A 1 51 ? 1.345 6.724 -11.013 1.00 0.00 51 ARG A N 18
ATOM 27803 C CA . ARG A 1 51 ? 0.883 7.828 -10.158 1.00 0.00 51 ARG A CA 18
ATOM 27804 C C . ARG A 1 51 ? -0.292 7.379 -9.269 1.00 0.00 51 ARG A C 18
ATOM 27805 O O . ARG A 1 51 ? -1.275 6.817 -9.759 1.00 0.00 51 ARG A O 18
ATOM 27826 N N . MET A 1 52 ? -0.176 7.651 -7.960 1.00 0.00 52 MET A N 18
ATOM 27827 C CA . MET A 1 52 ? -1.244 7.412 -6.967 1.00 0.00 52 MET A CA 18
ATOM 27828 C C . MET A 1 52 ? -2.163 8.648 -6.868 1.00 0.00 52 MET A C 18
ATOM 27829 O O . MET A 1 52 ? -2.388 9.208 -5.785 1.00 0.00 52 MET A O 18
ATOM 27843 N N . GLU A 1 53 ? -2.719 9.039 -8.032 1.00 0.00 53 GLU A N 18
ATOM 27844 C CA . GLU A 1 53 ? -3.696 10.140 -8.147 1.00 0.00 53 GLU A CA 18
ATOM 27845 C C . GLU A 1 53 ? -5.053 9.734 -7.540 1.00 0.00 53 GLU A C 18
ATOM 27846 O O . GLU A 1 53 ? -5.901 10.586 -7.252 1.00 0.00 53 GLU A O 18
ATOM 27858 N N . ASP A 1 54 ? -5.228 8.418 -7.356 1.00 0.00 54 ASP A N 18
ATOM 27859 C CA . ASP A 1 54 ? -6.434 7.817 -6.762 1.00 0.00 54 ASP A CA 18
ATOM 27860 C C . ASP A 1 54 ? -6.062 6.606 -5.874 1.00 0.00 54 ASP A C 18
ATOM 27861 O O . ASP A 1 54 ? -6.721 6.342 -4.862 1.00 0.00 54 ASP A O 18
ATOM 27870 N N . LEU A 1 55 ? -4.958 5.917 -6.242 1.00 0.00 55 LEU A N 18
ATOM 27871 C CA . LEU A 1 55 ? -4.570 4.601 -5.673 1.00 0.00 55 LEU A CA 18
ATOM 27872 C C . LEU A 1 55 ? -4.012 4.688 -4.235 1.00 0.00 55 LEU A C 18
ATOM 27873 O O . LEU A 1 55 ? -3.825 3.651 -3.587 1.00 0.00 55 LEU A O 18
ATOM 27889 N N . ALA A 1 56 ? -3.749 5.913 -3.757 1.00 0.00 56 ALA A N 18
ATOM 27890 C CA . ALA A 1 56 ? -3.362 6.184 -2.353 1.00 0.00 56 ALA A CA 18
ATOM 27891 C C . ALA A 1 56 ? -3.601 7.666 -2.038 1.00 0.00 56 ALA A C 18
ATOM 27892 O O . ALA A 1 56 ? -2.882 8.267 -1.230 1.00 0.00 56 ALA A O 18
ATOM 27899 N N . PHE A 1 57 ? -4.644 8.246 -2.666 1.00 0.00 57 PHE A N 18
ATOM 27900 C CA . PHE A 1 57 ? -4.898 9.696 -2.606 1.00 0.00 57 PHE A CA 18
ATOM 27901 C C . PHE A 1 57 ? -5.977 10.025 -1.561 1.00 0.00 57 PHE A C 18
ATOM 27902 O O . PHE A 1 57 ? -5.702 10.738 -0.593 1.00 0.00 57 PHE A O 18
ATOM 27919 N N . ASP A 1 58 ? -7.202 9.508 -1.769 1.00 0.00 58 ASP A N 18
ATOM 27920 C CA . ASP A 1 58 ? -8.362 9.803 -0.894 1.00 0.00 58 ASP A CA 18
ATOM 27921 C C . ASP A 1 58 ? -8.175 9.216 0.516 1.00 0.00 58 ASP A C 18
ATOM 27922 O O . ASP A 1 58 ? -7.501 8.199 0.682 1.00 0.00 58 ASP A O 18
ATOM 27931 N N . SER A 1 59 ? -8.821 9.866 1.500 1.00 0.00 59 SER A N 18
ATOM 27932 C CA . SER A 1 59 ? -8.761 9.514 2.931 1.00 0.00 59 SER A CA 18
ATOM 27933 C C . SER A 1 59 ? -9.099 8.032 3.193 1.00 0.00 59 SER A C 18
ATOM 27934 O O . SER A 1 59 ? -8.428 7.369 3.992 1.00 0.00 59 SER A O 18
ATOM 27942 N N . LEU A 1 60 ? -10.146 7.537 2.498 1.00 0.00 60 LEU A N 18
ATOM 27943 C CA . LEU A 1 60 ? -10.607 6.141 2.615 1.00 0.00 60 LEU A CA 18
ATOM 27944 C C . LEU A 1 60 ? -9.555 5.180 2.053 1.00 0.00 60 LEU A C 18
ATOM 27945 O O . LEU A 1 60 ? -9.286 4.150 2.656 1.00 0.00 60 LEU A O 18
ATOM 27961 N N . VAL A 1 61 ? -8.959 5.550 0.901 1.00 0.00 61 VAL A N 18
ATOM 27962 C CA . VAL A 1 61 ? -7.960 4.707 0.208 1.00 0.00 61 VAL A CA 18
ATOM 27963 C C . VAL A 1 61 ? -6.699 4.541 1.077 1.00 0.00 61 VAL A C 18
ATOM 27964 O O . VAL A 1 61 ? -6.158 3.446 1.182 1.00 0.00 61 VAL A O 18
ATOM 27977 N N . VAL A 1 62 ? -6.271 5.652 1.711 1.00 0.00 62 VAL A N 18
ATOM 27978 C CA . VAL A 1 62 ? -5.109 5.686 2.626 1.00 0.00 62 VAL A CA 18
ATOM 27979 C C . VAL A 1 62 ? -5.398 4.857 3.900 1.00 0.00 62 VAL A C 18
ATOM 27980 O O . VAL A 1 62 ? -4.522 4.142 4.395 1.00 0.00 62 VAL A O 18
ATOM 27993 N N . SER A 1 63 ? -6.648 4.948 4.393 1.00 0.00 63 SER A N 18
ATOM 27994 C CA . SER A 1 63 ? -7.109 4.228 5.598 1.00 0.00 63 SER A CA 18
ATOM 27995 C C . SER A 1 63 ? -7.138 2.699 5.352 1.00 0.00 63 SER A C 18
ATOM 27996 O O . SER A 1 63 ? -6.702 1.912 6.200 1.00 0.00 63 SER A O 18
ATOM 28004 N N . GLU A 1 64 ? -7.626 2.304 4.166 1.00 0.00 64 GLU A N 18
ATOM 28005 C CA . GLU A 1 64 ? -7.740 0.890 3.753 1.00 0.00 64 GLU A CA 18
ATOM 28006 C C . GLU A 1 64 ? -6.361 0.319 3.397 1.00 0.00 64 GLU A C 18
ATOM 28007 O O . GLU A 1 64 ? -6.099 -0.855 3.641 1.00 0.00 64 GLU A O 18
ATOM 28019 N N . LEU A 1 65 ? -5.486 1.181 2.848 1.00 0.00 65 LEU A N 18
ATOM 28020 C CA . LEU A 1 65 ? -4.082 0.842 2.524 1.00 0.00 65 LEU A CA 18
ATOM 28021 C C . LEU A 1 65 ? -3.305 0.547 3.822 1.00 0.00 65 LEU A C 18
ATOM 28022 O O . LEU A 1 65 ? -2.536 -0.414 3.895 1.00 0.00 65 LEU A O 18
ATOM 28038 N N . SER A 1 66 ? -3.576 1.373 4.850 1.00 0.00 66 SER A N 18
ATOM 28039 C CA . SER A 1 66 ? -3.020 1.215 6.207 1.00 0.00 66 SER A CA 18
ATOM 28040 C C . SER A 1 66 ? -3.480 -0.103 6.835 1.00 0.00 66 SER A C 18
ATOM 28041 O O . SER A 1 66 ? -2.671 -0.857 7.381 1.00 0.00 66 SER A O 18
ATOM 28049 N N . LEU A 1 67 ? -4.792 -0.365 6.710 1.00 0.00 67 LEU A N 18
ATOM 28050 C CA . LEU A 1 67 ? -5.451 -1.536 7.303 1.00 0.00 67 LEU A CA 18
ATOM 28051 C C . LEU A 1 67 ? -4.959 -2.845 6.642 1.00 0.00 67 LEU A C 18
ATOM 28052 O O . LEU A 1 67 ? -4.897 -3.890 7.296 1.00 0.00 67 LEU A O 18
ATOM 28068 N N . LYS A 1 68 ? -4.591 -2.765 5.345 1.00 0.00 68 LYS A N 18
ATOM 28069 C CA . LYS A 1 68 ? -4.010 -3.903 4.608 1.00 0.00 68 LYS A CA 18
ATOM 28070 C C . LYS A 1 68 ? -2.582 -4.196 5.095 1.00 0.00 68 LYS A C 18
ATOM 28071 O O . LYS A 1 68 ? -2.325 -5.279 5.610 1.00 0.00 68 LYS A O 18
ATOM 28090 N N . LEU A 1 69 ? -1.684 -3.189 4.967 1.00 0.00 69 LEU A N 18
ATOM 28091 C CA . LEU A 1 69 ? -0.239 -3.333 5.282 1.00 0.00 69 LEU A CA 18
ATOM 28092 C C . LEU A 1 69 ? 0.002 -3.710 6.758 1.00 0.00 69 LEU A C 18
ATOM 28093 O O . LEU A 1 69 ? 1.023 -4.331 7.080 1.00 0.00 69 LEU A O 18
ATOM 28109 N N . ARG A 1 70 ? -0.945 -3.302 7.630 1.00 0.00 70 ARG A N 18
ATOM 28110 C CA . ARG A 1 70 ? -0.968 -3.645 9.065 1.00 0.00 70 ARG A CA 18
ATOM 28111 C C . ARG A 1 70 ? -0.870 -5.174 9.235 1.00 0.00 70 ARG A C 18
ATOM 28112 O O . ARG A 1 70 ? 0.021 -5.672 9.916 1.00 0.00 70 ARG A O 18
ATOM 28133 N N . LYS A 1 71 ? -1.803 -5.894 8.601 1.00 0.00 71 LYS A N 18
ATOM 28134 C CA . LYS A 1 71 ? -1.909 -7.355 8.721 1.00 0.00 71 LYS A CA 18
ATOM 28135 C C . LYS A 1 71 ? -0.908 -8.062 7.788 1.00 0.00 71 LYS A C 18
ATOM 28136 O O . LYS A 1 71 ? -0.258 -9.034 8.177 1.00 0.00 71 LYS A O 18
ATOM 28155 N N . GLU A 1 72 ? -0.771 -7.520 6.574 1.00 0.00 72 GLU A N 18
ATOM 28156 C CA . GLU A 1 72 ? -0.105 -8.191 5.444 1.00 0.00 72 GLU A CA 18
ATOM 28157 C C . GLU A 1 72 ? 1.428 -8.235 5.615 1.00 0.00 72 GLU A C 18
ATOM 28158 O O . GLU A 1 72 ? 2.056 -9.276 5.384 1.00 0.00 72 GLU A O 18
ATOM 28170 N N . PHE A 1 73 ? 2.024 -7.091 6.004 1.00 0.00 73 PHE A N 18
ATOM 28171 C CA . PHE A 1 73 ? 3.499 -6.941 6.134 1.00 0.00 73 PHE A CA 18
ATOM 28172 C C . PHE A 1 73 ? 3.909 -6.444 7.537 1.00 0.00 73 PHE A C 18
ATOM 28173 O O . PHE A 1 73 ? 5.101 -6.406 7.853 1.00 0.00 73 PHE A O 18
ATOM 28190 N N . GLY A 1 74 ? 2.916 -6.048 8.362 1.00 0.00 74 GLY A N 18
ATOM 28191 C CA . GLY A 1 74 ? 3.171 -5.467 9.692 1.00 0.00 74 GLY A CA 18
ATOM 28192 C C . GLY A 1 74 ? 3.541 -3.987 9.636 1.00 0.00 74 GLY A C 18
ATOM 28193 O O . GLY A 1 74 ? 3.834 -3.378 10.676 1.00 0.00 74 GLY A O 18
ATOM 28197 N N . VAL A 1 75 ? 3.509 -3.409 8.418 1.00 0.00 75 VAL A N 18
ATOM 28198 C CA . VAL A 1 75 ? 3.897 -2.014 8.161 1.00 0.00 75 VAL A CA 18
ATOM 28199 C C . VAL A 1 75 ? 2.709 -1.081 8.509 1.00 0.00 75 VAL A C 18
ATOM 28200 O O . VAL A 1 75 ? 1.875 -0.740 7.661 1.00 0.00 75 VAL A O 18
ATOM 28213 N N . THR A 1 76 ? 2.617 -0.753 9.808 1.00 0.00 76 THR A N 18
ATOM 28214 C CA . THR A 1 76 ? 1.595 0.141 10.378 1.00 0.00 76 THR A CA 18
ATOM 28215 C C . THR A 1 76 ? 2.287 1.196 11.259 1.00 0.00 76 THR A C 18
ATOM 28216 O O . THR A 1 76 ? 3.417 0.982 11.719 1.00 0.00 76 THR A O 18
ATOM 28227 N N . GLY A 1 77 ? 1.593 2.313 11.503 1.00 0.00 77 GLY A N 18
ATOM 28228 C CA . GLY A 1 77 ? 2.213 3.502 12.092 1.00 0.00 77 GLY A CA 18
ATOM 28229 C C . GLY A 1 77 ? 3.002 4.284 11.055 1.00 0.00 77 GLY A C 18
ATOM 28230 O O . GLY A 1 77 ? 3.940 5.018 11.385 1.00 0.00 77 GLY A O 18
ATOM 28234 N N . VAL A 1 78 ? 2.603 4.107 9.787 1.00 0.00 78 VAL A N 18
ATOM 28235 C CA . VAL A 1 78 ? 3.209 4.748 8.606 1.00 0.00 78 VAL A CA 18
ATOM 28236 C C . VAL A 1 78 ? 2.139 5.553 7.838 1.00 0.00 78 VAL A C 18
ATOM 28237 O O . VAL A 1 78 ? 2.351 5.929 6.688 1.00 0.00 78 VAL A O 18
ATOM 28250 N N . ASP A 1 79 ? 1.008 5.843 8.514 1.00 0.00 79 ASP A N 18
ATOM 28251 C CA . ASP A 1 79 ? -0.200 6.426 7.884 1.00 0.00 79 ASP A CA 18
ATOM 28252 C C . ASP A 1 79 ? 0.064 7.836 7.321 1.00 0.00 79 ASP A C 18
ATOM 28253 O O . ASP A 1 79 ? -0.530 8.235 6.309 1.00 0.00 79 ASP A O 18
ATOM 28262 N N . ASP A 1 80 ? 0.976 8.572 7.990 1.00 0.00 80 ASP A N 18
ATOM 28263 C CA . ASP A 1 80 ? 1.470 9.881 7.511 1.00 0.00 80 ASP A CA 18
ATOM 28264 C C . ASP A 1 80 ? 2.161 9.716 6.147 1.00 0.00 80 ASP A C 18
ATOM 28265 O O . ASP A 1 80 ? 1.843 10.436 5.197 1.00 0.00 80 ASP A O 18
ATOM 28274 N N . GLU A 1 81 ? 3.069 8.721 6.064 1.00 0.00 81 GLU A N 18
ATOM 28275 C CA . GLU A 1 81 ? 3.806 8.391 4.827 1.00 0.00 81 GLU A CA 18
ATOM 28276 C C . GLU A 1 81 ? 2.853 7.915 3.714 1.00 0.00 81 GLU A C 18
ATOM 28277 O O . GLU A 1 81 ? 3.061 8.243 2.555 1.00 0.00 81 GLU A O 18
ATOM 28289 N N . LEU A 1 82 ? 1.810 7.156 4.102 1.00 0.00 82 LEU A N 18
ATOM 28290 C CA . LEU A 1 82 ? 0.776 6.634 3.178 1.00 0.00 82 LEU A CA 18
ATOM 28291 C C . LEU A 1 82 ? 0.001 7.773 2.505 1.00 0.00 82 LEU A C 18
ATOM 28292 O O . LEU A 1 82 ? -0.340 7.701 1.322 1.00 0.00 82 LEU A O 18
ATOM 28308 N N . ASP A 1 83 ? -0.254 8.820 3.289 1.00 0.00 83 ASP A N 18
ATOM 28309 C CA . ASP A 1 83 ? -0.926 10.039 2.817 1.00 0.00 83 ASP A CA 18
ATOM 28310 C C . ASP A 1 83 ? 0.036 10.885 1.948 1.00 0.00 83 ASP A C 18
ATOM 28311 O O . ASP A 1 83 ? -0.400 11.668 1.103 1.00 0.00 83 ASP A O 18
ATOM 28320 N N . LEU A 1 84 ? 1.355 10.706 2.169 1.00 0.00 84 LEU A N 18
ATOM 28321 C CA . LEU A 1 84 ? 2.419 11.373 1.381 1.00 0.00 84 LEU A CA 18
ATOM 28322 C C . LEU A 1 84 ? 2.827 10.541 0.137 1.00 0.00 84 LEU A C 18
ATOM 28323 O O . LEU A 1 84 ? 3.677 10.982 -0.642 1.00 0.00 84 LEU A O 18
ATOM 28339 N N . LEU A 1 85 ? 2.235 9.335 -0.040 1.00 0.00 85 LEU A N 18
ATOM 28340 C CA . LEU A 1 85 ? 2.511 8.484 -1.219 1.00 0.00 85 LEU A CA 18
ATOM 28341 C C . LEU A 1 85 ? 1.751 9.006 -2.445 1.00 0.00 85 LEU A C 18
ATOM 28342 O O . LEU A 1 85 ? 0.515 8.998 -2.480 1.00 0.00 85 LEU A O 18
ATOM 28358 N N . GLU A 1 86 ? 2.516 9.449 -3.440 1.00 0.00 86 GLU A N 18
ATOM 28359 C CA . GLU A 1 86 ? 1.999 9.961 -4.724 1.00 0.00 86 GLU A CA 18
ATOM 28360 C C . GLU A 1 86 ? 2.467 9.052 -5.880 1.00 0.00 86 GLU A C 18
ATOM 28361 O O . GLU A 1 86 ? 2.115 9.273 -7.044 1.00 0.00 86 GLU A O 18
ATOM 28373 N N . THR A 1 87 ? 3.260 8.020 -5.530 1.00 0.00 87 THR A N 18
ATOM 28374 C CA . THR A 1 87 ? 3.873 7.078 -6.475 1.00 0.00 87 THR A CA 18
ATOM 28375 C C . THR A 1 87 ? 3.888 5.662 -5.859 1.00 0.00 87 THR A C 18
ATOM 28376 O O . THR A 1 87 ? 4.199 5.477 -4.655 1.00 0.00 87 THR A O 18
ATOM 28387 N N . VAL A 1 88 ? 3.556 4.664 -6.700 1.00 0.00 88 VAL A N 18
ATOM 28388 C CA . VAL A 1 88 ? 3.444 3.266 -6.276 1.00 0.00 88 VAL A CA 18
ATOM 28389 C C . VAL A 1 88 ? 4.815 2.724 -5.825 1.00 0.00 88 VAL A C 18
ATOM 28390 O O . VAL A 1 88 ? 4.890 1.974 -4.863 1.00 0.00 88 VAL A O 18
ATOM 28403 N N . ASP A 1 89 ? 5.894 3.170 -6.491 1.00 0.00 89 ASP A N 18
ATOM 28404 C CA . ASP A 1 89 ? 7.270 2.746 -6.160 1.00 0.00 89 ASP A CA 18
ATOM 28405 C C . ASP A 1 89 ? 7.646 3.163 -4.727 1.00 0.00 89 ASP A C 18
ATOM 28406 O O . ASP A 1 89 ? 8.328 2.415 -4.033 1.00 0.00 89 ASP A O 18
ATOM 28415 N N . GLU A 1 90 ? 7.151 4.337 -4.283 1.00 0.00 90 GLU A N 18
ATOM 28416 C CA . GLU A 1 90 ? 7.360 4.824 -2.902 1.00 0.00 90 GLU A CA 18
ATOM 28417 C C . GLU A 1 90 ? 6.602 3.963 -1.873 1.00 0.00 90 GLU A C 18
ATOM 28418 O O . GLU A 1 90 ? 7.029 3.881 -0.718 1.00 0.00 90 GLU A O 18
ATOM 28430 N N . LEU A 1 91 ? 5.476 3.342 -2.292 1.00 0.00 91 LEU A N 18
ATOM 28431 C CA . LEU A 1 91 ? 4.806 2.291 -1.470 1.00 0.00 91 LEU A CA 18
ATOM 28432 C C . LEU A 1 91 ? 5.746 1.081 -1.262 1.00 0.00 91 LEU A C 18
ATOM 28433 O O . LEU A 1 91 ? 5.814 0.517 -0.164 1.00 0.00 91 LEU A O 18
ATOM 28449 N N . PHE A 1 92 ? 6.464 0.704 -2.332 1.00 0.00 92 PHE A N 18
ATOM 28450 C CA . PHE A 1 92 ? 7.442 -0.405 -2.307 1.00 0.00 92 PHE A CA 18
ATOM 28451 C C . PHE A 1 92 ? 8.643 -0.084 -1.407 1.00 0.00 92 PHE A C 18
ATOM 28452 O O . PHE A 1 92 ? 9.127 -0.964 -0.695 1.00 0.00 92 PHE A O 18
ATOM 28469 N N . GLN A 1 93 ? 9.112 1.180 -1.448 1.00 0.00 93 GLN A N 18
ATOM 28470 C CA . GLN A 1 93 ? 10.247 1.638 -0.621 1.00 0.00 93 GLN A CA 18
ATOM 28471 C C . GLN A 1 93 ? 9.826 1.688 0.856 1.00 0.00 93 GLN A C 18
ATOM 28472 O O . GLN A 1 93 ? 10.614 1.392 1.749 1.00 0.00 93 GLN A O 18
ATOM 28486 N N . LEU A 1 94 ? 8.552 2.060 1.080 1.00 0.00 94 LEU A N 18
ATOM 28487 C CA . LEU A 1 94 ? 7.922 2.074 2.405 1.00 0.00 94 LEU A CA 18
ATOM 28488 C C . LEU A 1 94 ? 7.969 0.669 3.039 1.00 0.00 94 LEU A C 18
ATOM 28489 O O . LEU A 1 94 ? 8.496 0.492 4.139 1.00 0.00 94 LEU A O 18
ATOM 28505 N N . VAL A 1 95 ? 7.430 -0.321 2.307 1.00 0.00 95 VAL A N 18
ATOM 28506 C CA . VAL A 1 95 ? 7.345 -1.713 2.778 1.00 0.00 95 VAL A CA 18
ATOM 28507 C C . VAL A 1 95 ? 8.755 -2.307 2.990 1.00 0.00 95 VAL A C 18
ATOM 28508 O O . VAL A 1 95 ? 9.012 -2.882 4.035 1.00 0.00 95 VAL A O 18
ATOM 28521 N N . GLU A 1 96 ? 9.658 -2.105 2.008 1.00 0.00 96 GLU A N 18
ATOM 28522 C CA . GLU A 1 96 ? 11.028 -2.672 2.022 1.00 0.00 96 GLU A CA 18
ATOM 28523 C C . GLU A 1 96 ? 11.844 -2.189 3.246 1.00 0.00 96 GLU A C 18
ATOM 28524 O O . GLU A 1 96 ? 12.358 -3.003 4.019 1.00 0.00 96 GLU A O 18
ATOM 28536 N N . LYS A 1 97 ? 11.933 -0.855 3.411 1.00 0.00 97 LYS A N 18
ATOM 28537 C CA . LYS A 1 97 ? 12.746 -0.217 4.473 1.00 0.00 97 LYS A CA 18
ATOM 28538 C C . LYS A 1 97 ? 12.174 -0.505 5.870 1.00 0.00 97 LYS A C 18
ATOM 28539 O O . LYS A 1 97 ? 12.928 -0.793 6.802 1.00 0.00 97 LYS A O 18
ATOM 28558 N N . HIS A 1 98 ? 10.841 -0.411 6.001 1.00 0.00 98 HIS A N 18
ATOM 28559 C CA . HIS A 1 98 ? 10.147 -0.626 7.291 1.00 0.00 98 HIS A CA 18
ATOM 28560 C C . HIS A 1 98 ? 10.059 -2.124 7.660 1.00 0.00 98 HIS A C 18
ATOM 28561 O O . HIS A 1 98 ? 9.825 -2.464 8.830 1.00 0.00 98 HIS A O 18
ATOM 28576 N N . ARG A 1 99 ? 10.245 -3.015 6.670 1.00 0.00 99 ARG A N 18
ATOM 28577 C CA . ARG A 1 99 ? 10.337 -4.471 6.920 1.00 0.00 99 ARG A CA 18
ATOM 28578 C C . ARG A 1 99 ? 11.794 -4.857 7.263 1.00 0.00 99 ARG A C 18
ATOM 28579 O O . ARG A 1 99 ? 12.031 -5.828 7.993 1.00 0.00 99 ARG A O 18
ATOM 28600 N N . ALA A 1 100 ? 12.762 -4.078 6.728 1.00 0.00 100 ALA A N 18
ATOM 28601 C CA . ALA A 1 100 ? 14.198 -4.263 7.007 1.00 0.00 100 ALA A CA 18
ATOM 28602 C C . ALA A 1 100 ? 14.533 -3.809 8.436 1.00 0.00 100 ALA A C 18
ATOM 28603 O O . ALA A 1 100 ? 15.274 -4.491 9.151 1.00 0.00 100 ALA A O 18
ATOM 28610 N N . ALA A 1 101 ? 13.968 -2.643 8.818 1.00 0.00 101 ALA A N 18
ATOM 28611 C CA . ALA A 1 101 ? 14.123 -2.028 10.156 1.00 0.00 101 ALA A CA 18
ATOM 28612 C C . ALA A 1 101 ? 15.616 -1.804 10.508 1.00 0.00 101 ALA A C 18
ATOM 28613 O O . ALA A 1 101 ? 16.047 -2.066 11.637 1.00 0.00 101 ALA A O 18
ATOM 28620 N N . GLY A 1 102 ? 16.388 -1.319 9.514 1.00 0.00 102 GLY A N 18
ATOM 28621 C CA . GLY A 1 102 ? 17.829 -1.065 9.675 1.00 0.00 102 GLY A CA 18
ATOM 28622 C C . GLY A 1 102 ? 18.135 0.020 10.714 1.00 0.00 102 GLY A C 18
ATOM 28623 O O . GLY A 1 102 ? 19.125 -0.076 11.448 1.00 0.00 102 GLY A O 18
ATOM 28627 N N . SER A 1 103 ? 17.272 1.050 10.758 1.00 0.00 103 SER A N 18
ATOM 28628 C CA . SER A 1 103 ? 17.340 2.136 11.750 1.00 0.00 103 SER A CA 18
ATOM 28629 C C . SER A 1 103 ? 16.671 1.673 13.069 1.00 0.00 103 SER A C 18
ATOM 28630 O O . SER A 1 103 ? 15.429 1.540 13.109 1.00 0.00 103 SER A O 18
ATOM 28639 N N . MET A 1 1 ? -19.506 -36.873 -22.650 1.00 0.00 1 MET A N 19
ATOM 28640 C CA . MET A 1 1 ? -18.634 -37.759 -23.449 1.00 0.00 1 MET A CA 19
ATOM 28641 C C . MET A 1 1 ? -17.328 -38.021 -22.687 1.00 0.00 1 MET A C 19
ATOM 28642 O O . MET A 1 1 ? -16.946 -37.228 -21.823 1.00 0.00 1 MET A O 19
ATOM 28658 N N . GLY A 1 2 ? -16.656 -39.129 -23.028 1.00 0.00 2 GLY A N 19
ATOM 28659 C CA . GLY A 1 2 ? -15.374 -39.490 -22.422 1.00 0.00 2 GLY A CA 19
ATOM 28660 C C . GLY A 1 2 ? -15.477 -39.803 -20.932 1.00 0.00 2 GLY A C 19
ATOM 28661 O O . GLY A 1 2 ? -16.495 -40.339 -20.481 1.00 0.00 2 GLY A O 19
ATOM 28665 N N . SER A 1 3 ? -14.415 -39.452 -20.186 1.00 0.00 3 SER A N 19
ATOM 28666 C CA . SER A 1 3 ? -14.298 -39.679 -18.733 1.00 0.00 3 SER A CA 19
ATOM 28667 C C . SER A 1 3 ? -13.035 -38.978 -18.191 1.00 0.00 3 SER A C 19
ATOM 28668 O O . SER A 1 3 ? -12.212 -38.490 -18.977 1.00 0.00 3 SER A O 19
ATOM 28676 N N . SER A 1 4 ? -12.889 -38.926 -16.853 1.00 0.00 4 SER A N 19
ATOM 28677 C CA . SER A 1 4 ? -11.667 -38.425 -16.207 1.00 0.00 4 SER A CA 19
ATOM 28678 C C . SER A 1 4 ? -10.540 -39.455 -16.387 1.00 0.00 4 SER A C 19
ATOM 28679 O O . SER A 1 4 ? -9.508 -39.149 -16.993 1.00 0.00 4 SER A O 19
ATOM 28687 N N . HIS A 1 5 ? -10.806 -40.701 -15.911 1.00 0.00 5 HIS A N 19
ATOM 28688 C CA . HIS A 1 5 ? -9.836 -41.816 -15.866 1.00 0.00 5 HIS A CA 19
ATOM 28689 C C . HIS A 1 5 ? -8.577 -41.384 -15.078 1.00 0.00 5 HIS A C 19
ATOM 28690 O O . HIS A 1 5 ? -7.539 -41.032 -15.657 1.00 0.00 5 HIS A O 19
ATOM 28705 N N . ASP A 1 6 ? -8.723 -41.338 -13.744 1.00 0.00 6 ASP A N 19
ATOM 28706 C CA . ASP A 1 6 ? -7.665 -40.874 -12.826 1.00 0.00 6 ASP A CA 19
ATOM 28707 C C . ASP A 1 6 ? -6.737 -42.040 -12.435 1.00 0.00 6 ASP A C 19
ATOM 28708 O O . ASP A 1 6 ? -7.200 -43.180 -12.305 1.00 0.00 6 ASP A O 19
ATOM 28717 N N . HIS A 1 7 ? -5.434 -41.740 -12.232 1.00 0.00 7 HIS A N 19
ATOM 28718 C CA . HIS A 1 7 ? -4.405 -42.764 -11.953 1.00 0.00 7 HIS A CA 19
ATOM 28719 C C . HIS A 1 7 ? -4.554 -43.334 -10.528 1.00 0.00 7 HIS A C 19
ATOM 28720 O O . HIS A 1 7 ? -4.606 -44.556 -10.353 1.00 0.00 7 HIS A O 19
ATOM 28735 N N . HIS A 1 8 ? -4.635 -42.445 -9.515 1.00 0.00 8 HIS A N 19
ATOM 28736 C CA . HIS A 1 8 ? -4.685 -42.849 -8.092 1.00 0.00 8 HIS A CA 19
ATOM 28737 C C . HIS A 1 8 ? -5.377 -41.761 -7.246 1.00 0.00 8 HIS A C 19
ATOM 28738 O O . HIS A 1 8 ? -5.102 -40.568 -7.405 1.00 0.00 8 HIS A O 19
ATOM 28753 N N . HIS A 1 9 ? -6.292 -42.179 -6.373 1.00 0.00 9 HIS A N 19
ATOM 28754 C CA . HIS A 1 9 ? -6.920 -41.291 -5.382 1.00 0.00 9 HIS A CA 19
ATOM 28755 C C . HIS A 1 9 ? -5.973 -41.142 -4.172 1.00 0.00 9 HIS A C 19
ATOM 28756 O O . HIS A 1 9 ? -5.212 -42.071 -3.861 1.00 0.00 9 HIS A O 19
ATOM 28771 N N . HIS A 1 10 ? -5.998 -39.965 -3.515 1.00 0.00 10 HIS A N 19
ATOM 28772 C CA . HIS A 1 10 ? -5.156 -39.701 -2.325 1.00 0.00 10 HIS A CA 19
ATOM 28773 C C . HIS A 1 10 ? -5.696 -40.468 -1.105 1.00 0.00 10 HIS A C 19
ATOM 28774 O O . HIS A 1 10 ? -6.911 -40.667 -0.984 1.00 0.00 10 HIS A O 19
ATOM 28789 N N . SER A 1 11 ? -4.788 -40.874 -0.207 1.00 0.00 11 SER A N 19
ATOM 28790 C CA . SER A 1 11 ? -5.138 -41.615 1.011 1.00 0.00 11 SER A CA 19
ATOM 28791 C C . SER A 1 11 ? -5.963 -40.712 1.962 1.00 0.00 11 SER A C 19
ATOM 28792 O O . SER A 1 11 ? -7.045 -41.099 2.412 1.00 0.00 11 SER A O 19
ATOM 28800 N N . SER A 1 12 ? -5.445 -39.491 2.219 1.00 0.00 12 SER A N 19
ATOM 28801 C CA . SER A 1 12 ? -6.131 -38.444 3.007 1.00 0.00 12 SER A CA 19
ATOM 28802 C C . SER A 1 12 ? -5.652 -37.051 2.555 1.00 0.00 12 SER A C 19
ATOM 28803 O O . SER A 1 12 ? -6.420 -36.294 1.948 1.00 0.00 12 SER A O 19
ATOM 28811 N N . GLY A 1 13 ? -4.365 -36.742 2.824 1.00 0.00 13 GLY A N 19
ATOM 28812 C CA . GLY A 1 13 ? -3.800 -35.420 2.532 1.00 0.00 13 GLY A CA 19
ATOM 28813 C C . GLY A 1 13 ? -4.276 -34.353 3.519 1.00 0.00 13 GLY A C 19
ATOM 28814 O O . GLY A 1 13 ? -4.929 -33.377 3.131 1.00 0.00 13 GLY A O 19
ATOM 28818 N N . ARG A 1 14 ? -3.958 -34.571 4.809 1.00 0.00 14 ARG A N 19
ATOM 28819 C CA . ARG A 1 14 ? -4.360 -33.679 5.917 1.00 0.00 14 ARG A CA 19
ATOM 28820 C C . ARG A 1 14 ? -3.509 -32.398 5.928 1.00 0.00 14 ARG A C 19
ATOM 28821 O O . ARG A 1 14 ? -4.013 -31.311 6.236 1.00 0.00 14 ARG A O 19
ATOM 28842 N N . GLU A 1 15 ? -2.210 -32.539 5.599 1.00 0.00 15 GLU A N 19
ATOM 28843 C CA . GLU A 1 15 ? -1.273 -31.402 5.540 1.00 0.00 15 GLU A CA 19
ATOM 28844 C C . GLU A 1 15 ? -1.605 -30.503 4.332 1.00 0.00 15 GLU A C 19
ATOM 28845 O O . GLU A 1 15 ? -1.884 -31.009 3.235 1.00 0.00 15 GLU A O 19
ATOM 28857 N N . ASN A 1 16 ? -1.583 -29.182 4.567 1.00 0.00 16 ASN A N 19
ATOM 28858 C CA . ASN A 1 16 ? -1.804 -28.161 3.535 1.00 0.00 16 ASN A CA 19
ATOM 28859 C C . ASN A 1 16 ? -0.583 -28.126 2.599 1.00 0.00 16 ASN A C 19
ATOM 28860 O O . ASN A 1 16 ? 0.442 -27.518 2.943 1.00 0.00 16 ASN A O 19
ATOM 28871 N N . LEU A 1 17 ? -0.699 -28.837 1.448 1.00 0.00 17 LEU A N 19
ATOM 28872 C CA . LEU A 1 17 ? 0.416 -29.062 0.496 1.00 0.00 17 LEU A CA 19
ATOM 28873 C C . LEU A 1 17 ? 1.532 -29.889 1.200 1.00 0.00 17 LEU A C 19
ATOM 28874 O O . LEU A 1 17 ? 1.238 -30.675 2.114 1.00 0.00 17 LEU A O 19
ATOM 28890 N N . TYR A 1 18 ? 2.790 -29.747 0.743 1.00 0.00 18 TYR A N 19
ATOM 28891 C CA . TYR A 1 18 ? 3.970 -30.317 1.418 1.00 0.00 18 TYR A CA 19
ATOM 28892 C C . TYR A 1 18 ? 5.197 -29.483 1.031 1.00 0.00 18 TYR A C 19
ATOM 28893 O O . TYR A 1 18 ? 5.870 -28.907 1.893 1.00 0.00 18 TYR A O 19
ATOM 28911 N N . PHE A 1 19 ? 5.460 -29.433 -0.287 1.00 0.00 19 PHE A N 19
ATOM 28912 C CA . PHE A 1 19 ? 6.540 -28.634 -0.876 1.00 0.00 19 PHE A CA 19
ATOM 28913 C C . PHE A 1 19 ? 6.086 -27.169 -0.979 1.00 0.00 19 PHE A C 19
ATOM 28914 O O . PHE A 1 19 ? 5.228 -26.835 -1.803 1.00 0.00 19 PHE A O 19
ATOM 28931 N N . GLN A 1 20 ? 6.640 -26.320 -0.101 1.00 0.00 20 GLN A N 19
ATOM 28932 C CA . GLN A 1 20 ? 6.366 -24.876 -0.084 1.00 0.00 20 GLN A CA 19
ATOM 28933 C C . GLN A 1 20 ? 7.417 -24.177 0.799 1.00 0.00 20 GLN A C 19
ATOM 28934 O O . GLN A 1 20 ? 7.432 -24.361 2.019 1.00 0.00 20 GLN A O 19
ATOM 28948 N N . GLY A 1 21 ? 8.310 -23.405 0.158 1.00 0.00 21 GLY A N 19
ATOM 28949 C CA . GLY A 1 21 ? 9.396 -22.702 0.848 1.00 0.00 21 GLY A CA 19
ATOM 28950 C C . GLY A 1 21 ? 10.564 -22.423 -0.083 1.00 0.00 21 GLY A C 19
ATOM 28951 O O . GLY A 1 21 ? 11.230 -21.388 0.044 1.00 0.00 21 GLY A O 19
ATOM 28955 N N . HIS A 1 22 ? 10.819 -23.363 -1.026 1.00 0.00 22 HIS A N 19
ATOM 28956 C CA . HIS A 1 22 ? 11.876 -23.224 -2.054 1.00 0.00 22 HIS A CA 19
ATOM 28957 C C . HIS A 1 22 ? 11.298 -22.462 -3.262 1.00 0.00 22 HIS A C 19
ATOM 28958 O O . HIS A 1 22 ? 11.101 -23.018 -4.351 1.00 0.00 22 HIS A O 19
ATOM 28973 N N . MET A 1 23 ? 10.983 -21.179 -3.010 1.00 0.00 23 MET A N 19
ATOM 28974 C CA . MET A 1 23 ? 10.391 -20.259 -3.988 1.00 0.00 23 MET A CA 19
ATOM 28975 C C . MET A 1 23 ? 10.437 -18.831 -3.400 1.00 0.00 23 MET A C 19
ATOM 28976 O O . MET A 1 23 ? 9.910 -18.622 -2.300 1.00 0.00 23 MET A O 19
ATOM 28990 N N . PRO A 1 24 ? 11.106 -17.839 -4.089 1.00 0.00 24 PRO A N 19
ATOM 28991 C CA . PRO A 1 24 ? 11.071 -16.411 -3.676 1.00 0.00 24 PRO A CA 19
ATOM 28992 C C . PRO A 1 24 ? 9.645 -15.826 -3.832 1.00 0.00 24 PRO A C 19
ATOM 28993 O O . PRO A 1 24 ? 9.214 -15.481 -4.939 1.00 0.00 24 PRO A O 19
ATOM 29004 N N . ASN A 1 25 ? 8.908 -15.783 -2.705 1.00 0.00 25 ASN A N 19
ATOM 29005 C CA . ASN A 1 25 ? 7.505 -15.318 -2.656 1.00 0.00 25 ASN A CA 19
ATOM 29006 C C . ASN A 1 25 ? 7.409 -13.826 -3.013 1.00 0.00 25 ASN A C 19
ATOM 29007 O O . ASN A 1 25 ? 7.941 -12.980 -2.281 1.00 0.00 25 ASN A O 19
ATOM 29018 N N . ASP A 1 26 ? 6.744 -13.529 -4.148 1.00 0.00 26 ASP A N 19
ATOM 29019 C CA . ASP A 1 26 ? 6.610 -12.169 -4.691 1.00 0.00 26 ASP A CA 19
ATOM 29020 C C . ASP A 1 26 ? 5.678 -11.312 -3.816 1.00 0.00 26 ASP A C 19
ATOM 29021 O O . ASP A 1 26 ? 4.450 -11.307 -4.003 1.00 0.00 26 ASP A O 19
ATOM 29030 N N . MET A 1 27 ? 6.292 -10.598 -2.848 1.00 0.00 27 MET A N 19
ATOM 29031 C CA . MET A 1 27 ? 5.597 -9.616 -1.989 1.00 0.00 27 MET A CA 19
ATOM 29032 C C . MET A 1 27 ? 5.061 -8.436 -2.823 1.00 0.00 27 MET A C 19
ATOM 29033 O O . MET A 1 27 ? 4.133 -7.754 -2.396 1.00 0.00 27 MET A O 19
ATOM 29047 N N . GLU A 1 28 ? 5.672 -8.223 -4.011 1.00 0.00 28 GLU A N 19
ATOM 29048 C CA . GLU A 1 28 ? 5.293 -7.166 -4.958 1.00 0.00 28 GLU A CA 19
ATOM 29049 C C . GLU A 1 28 ? 3.878 -7.404 -5.504 1.00 0.00 28 GLU A C 19
ATOM 29050 O O . GLU A 1 28 ? 3.049 -6.499 -5.486 1.00 0.00 28 GLU A O 19
ATOM 29062 N N . ASP A 1 29 ? 3.628 -8.638 -5.988 1.00 0.00 29 ASP A N 19
ATOM 29063 C CA . ASP A 1 29 ? 2.320 -9.037 -6.552 1.00 0.00 29 ASP A CA 19
ATOM 29064 C C . ASP A 1 29 ? 1.249 -9.112 -5.451 1.00 0.00 29 ASP A C 19
ATOM 29065 O O . ASP A 1 29 ? 0.071 -8.846 -5.699 1.00 0.00 29 ASP A O 19
ATOM 29074 N N . HIS A 1 30 ? 1.690 -9.480 -4.237 1.00 0.00 30 HIS A N 19
ATOM 29075 C CA . HIS A 1 30 ? 0.829 -9.530 -3.042 1.00 0.00 30 HIS A CA 19
ATOM 29076 C C . HIS A 1 30 ? 0.363 -8.101 -2.675 1.00 0.00 30 HIS A C 19
ATOM 29077 O O . HIS A 1 30 ? -0.805 -7.870 -2.361 1.00 0.00 30 HIS A O 19
ATOM 29092 N N . LEU A 1 31 ? 1.317 -7.153 -2.757 1.00 0.00 31 LEU A N 19
ATOM 29093 C CA . LEU A 1 31 ? 1.109 -5.717 -2.469 1.00 0.00 31 LEU A CA 19
ATOM 29094 C C . LEU A 1 31 ? 0.249 -5.098 -3.583 1.00 0.00 31 LEU A C 19
ATOM 29095 O O . LEU A 1 31 ? -0.558 -4.208 -3.334 1.00 0.00 31 LEU A O 19
ATOM 29111 N N . LEU A 1 32 ? 0.424 -5.628 -4.805 1.00 0.00 32 LEU A N 19
ATOM 29112 C CA . LEU A 1 32 ? -0.311 -5.199 -6.004 1.00 0.00 32 LEU A CA 19
ATOM 29113 C C . LEU A 1 32 ? -1.802 -5.586 -5.874 1.00 0.00 32 LEU A C 19
ATOM 29114 O O . LEU A 1 32 ? -2.682 -4.841 -6.303 1.00 0.00 32 LEU A O 19
ATOM 29130 N N . THR A 1 33 ? -2.050 -6.770 -5.261 1.00 0.00 33 THR A N 19
ATOM 29131 C CA . THR A 1 33 ? -3.405 -7.287 -4.971 1.00 0.00 33 THR A CA 19
ATOM 29132 C C . THR A 1 33 ? -4.083 -6.454 -3.861 1.00 0.00 33 THR A C 19
ATOM 29133 O O . THR A 1 33 ? -5.296 -6.215 -3.901 1.00 0.00 33 THR A O 19
ATOM 29144 N N . VAL A 1 34 ? -3.275 -6.011 -2.881 1.00 0.00 34 VAL A N 19
ATOM 29145 C CA . VAL A 1 34 ? -3.721 -5.096 -1.812 1.00 0.00 34 VAL A CA 19
ATOM 29146 C C . VAL A 1 34 ? -4.214 -3.767 -2.424 1.00 0.00 34 VAL A C 19
ATOM 29147 O O . VAL A 1 34 ? -5.301 -3.301 -2.099 1.00 0.00 34 VAL A O 19
ATOM 29160 N N . LEU A 1 35 ? -3.419 -3.217 -3.356 1.00 0.00 35 LEU A N 19
ATOM 29161 C CA . LEU A 1 35 ? -3.745 -1.977 -4.100 1.00 0.00 35 LEU A CA 19
ATOM 29162 C C . LEU A 1 35 ? -4.921 -2.186 -5.055 1.00 0.00 35 LEU A C 19
ATOM 29163 O O . LEU A 1 35 ? -5.652 -1.245 -5.356 1.00 0.00 35 LEU A O 19
ATOM 29179 N N . SER A 1 36 ? -5.080 -3.428 -5.530 1.00 0.00 36 SER A N 19
ATOM 29180 C CA . SER A 1 36 ? -6.142 -3.798 -6.466 1.00 0.00 36 SER A CA 19
ATOM 29181 C C . SER A 1 36 ? -7.516 -3.651 -5.796 1.00 0.00 36 SER A C 19
ATOM 29182 O O . SER A 1 36 ? -8.389 -2.935 -6.295 1.00 0.00 36 SER A O 19
ATOM 29190 N N . VAL A 1 37 ? -7.665 -4.300 -4.635 1.00 0.00 37 VAL A N 19
ATOM 29191 C CA . VAL A 1 37 ? -8.921 -4.299 -3.873 1.00 0.00 37 VAL A CA 19
ATOM 29192 C C . VAL A 1 37 ? -9.143 -2.931 -3.181 1.00 0.00 37 VAL A C 19
ATOM 29193 O O . VAL A 1 37 ? -10.272 -2.452 -3.113 1.00 0.00 37 VAL A O 19
ATOM 29206 N N . ALA A 1 38 ? -8.048 -2.309 -2.693 1.00 0.00 38 ALA A N 19
ATOM 29207 C CA . ALA A 1 38 ? -8.106 -1.014 -1.969 1.00 0.00 38 ALA A CA 19
ATOM 29208 C C . ALA A 1 38 ? -8.594 0.122 -2.890 1.00 0.00 38 ALA A C 19
ATOM 29209 O O . ALA A 1 38 ? -9.519 0.857 -2.541 1.00 0.00 38 ALA A O 19
ATOM 29216 N N . SER A 1 39 ? -7.963 0.238 -4.072 1.00 0.00 39 SER A N 19
ATOM 29217 C CA . SER A 1 39 ? -8.285 1.284 -5.063 1.00 0.00 39 SER A CA 19
ATOM 29218 C C . SER A 1 39 ? -9.543 0.914 -5.873 1.00 0.00 39 SER A C 19
ATOM 29219 O O . SER A 1 39 ? -10.180 1.788 -6.468 1.00 0.00 39 SER A O 19
ATOM 29227 N N . GLY A 1 40 ? -9.877 -0.394 -5.898 1.00 0.00 40 GLY A N 19
ATOM 29228 C CA . GLY A 1 40 ? -11.065 -0.904 -6.590 1.00 0.00 40 GLY A CA 19
ATOM 29229 C C . GLY A 1 40 ? -10.830 -1.203 -8.067 1.00 0.00 40 GLY A C 19
ATOM 29230 O O . GLY A 1 40 ? -11.775 -1.543 -8.780 1.00 0.00 40 GLY A O 19
ATOM 29234 N N . VAL A 1 41 ? -9.572 -1.065 -8.527 1.00 0.00 41 VAL A N 19
ATOM 29235 C CA . VAL A 1 41 ? -9.159 -1.337 -9.918 1.00 0.00 41 VAL A CA 19
ATOM 29236 C C . VAL A 1 41 ? -8.368 -2.663 -9.984 1.00 0.00 41 VAL A C 19
ATOM 29237 O O . VAL A 1 41 ? -7.726 -3.015 -9.006 1.00 0.00 41 VAL A O 19
ATOM 29250 N N . PRO A 1 42 ? -8.417 -3.439 -11.118 1.00 0.00 42 PRO A N 19
ATOM 29251 C CA . PRO A 1 42 ? -7.562 -4.649 -11.290 1.00 0.00 42 PRO A CA 19
ATOM 29252 C C . PRO A 1 42 ? -6.047 -4.310 -11.272 1.00 0.00 42 PRO A C 19
ATOM 29253 O O . PRO A 1 42 ? -5.659 -3.159 -11.512 1.00 0.00 42 PRO A O 19
ATOM 29264 N N . LYS A 1 43 ? -5.203 -5.333 -11.005 1.00 0.00 43 LYS A N 19
ATOM 29265 C CA . LYS A 1 43 ? -3.726 -5.185 -10.943 1.00 0.00 43 LYS A CA 19
ATOM 29266 C C . LYS A 1 43 ? -3.138 -4.759 -12.307 1.00 0.00 43 LYS A C 19
ATOM 29267 O O . LYS A 1 43 ? -2.027 -4.223 -12.373 1.00 0.00 43 LYS A O 19
ATOM 29286 N N . GLU A 1 44 ? -3.909 -5.010 -13.382 1.00 0.00 44 GLU A N 19
ATOM 29287 C CA . GLU A 1 44 ? -3.545 -4.642 -14.762 1.00 0.00 44 GLU A CA 19
ATOM 29288 C C . GLU A 1 44 ? -3.561 -3.108 -14.980 1.00 0.00 44 GLU A C 19
ATOM 29289 O O . GLU A 1 44 ? -2.949 -2.611 -15.939 1.00 0.00 44 GLU A O 19
ATOM 29301 N N . GLU A 1 45 ? -4.272 -2.371 -14.102 1.00 0.00 45 GLU A N 19
ATOM 29302 C CA . GLU A 1 45 ? -4.287 -0.889 -14.111 1.00 0.00 45 GLU A CA 19
ATOM 29303 C C . GLU A 1 45 ? -3.056 -0.333 -13.377 1.00 0.00 45 GLU A C 19
ATOM 29304 O O . GLU A 1 45 ? -2.559 0.758 -13.693 1.00 0.00 45 GLU A O 19
ATOM 29316 N N . ILE A 1 46 ? -2.565 -1.110 -12.398 1.00 0.00 46 ILE A N 19
ATOM 29317 C CA . ILE A 1 46 ? -1.494 -0.685 -11.493 1.00 0.00 46 ILE A CA 19
ATOM 29318 C C . ILE A 1 46 ? -0.128 -1.040 -12.109 1.00 0.00 46 ILE A C 19
ATOM 29319 O O . ILE A 1 46 ? 0.384 -2.146 -11.909 1.00 0.00 46 ILE A O 19
ATOM 29335 N N . SER A 1 47 ? 0.437 -0.096 -12.875 1.00 0.00 47 SER A N 19
ATOM 29336 C CA . SER A 1 47 ? 1.735 -0.271 -13.566 1.00 0.00 47 SER A CA 19
ATOM 29337 C C . SER A 1 47 ? 2.935 -0.071 -12.599 1.00 0.00 47 SER A C 19
ATOM 29338 O O . SER A 1 47 ? 4.090 -0.197 -13.021 1.00 0.00 47 SER A O 19
ATOM 29346 N N . ARG A 1 48 ? 2.626 0.239 -11.306 1.00 0.00 48 ARG A N 19
ATOM 29347 C CA . ARG A 1 48 ? 3.592 0.547 -10.214 1.00 0.00 48 ARG A CA 19
ATOM 29348 C C . ARG A 1 48 ? 4.197 1.962 -10.356 1.00 0.00 48 ARG A C 19
ATOM 29349 O O . ARG A 1 48 ? 4.449 2.632 -9.354 1.00 0.00 48 ARG A O 19
ATOM 29370 N N . ASP A 1 49 ? 4.430 2.398 -11.611 1.00 0.00 49 ASP A N 19
ATOM 29371 C CA . ASP A 1 49 ? 4.824 3.780 -11.951 1.00 0.00 49 ASP A CA 19
ATOM 29372 C C . ASP A 1 49 ? 3.616 4.738 -11.894 1.00 0.00 49 ASP A C 19
ATOM 29373 O O . ASP A 1 49 ? 3.757 5.932 -12.200 1.00 0.00 49 ASP A O 19
ATOM 29382 N N . SER A 1 50 ? 2.442 4.200 -11.492 1.00 0.00 50 SER A N 19
ATOM 29383 C CA . SER A 1 50 ? 1.227 4.975 -11.213 1.00 0.00 50 SER A CA 19
ATOM 29384 C C . SER A 1 50 ? 1.513 6.095 -10.184 1.00 0.00 50 SER A C 19
ATOM 29385 O O . SER A 1 50 ? 2.141 5.853 -9.147 1.00 0.00 50 SER A O 19
ATOM 29393 N N . ARG A 1 51 ? 1.048 7.317 -10.483 1.00 0.00 51 ARG A N 19
ATOM 29394 C CA . ARG A 1 51 ? 1.294 8.516 -9.653 1.00 0.00 51 ARG A CA 19
ATOM 29395 C C . ARG A 1 51 ? 0.167 8.729 -8.622 1.00 0.00 51 ARG A C 19
ATOM 29396 O O . ARG A 1 51 ? -0.135 9.877 -8.258 1.00 0.00 51 ARG A O 19
ATOM 29417 N N . MET A 1 52 ? -0.444 7.610 -8.152 1.00 0.00 52 MET A N 19
ATOM 29418 C CA . MET A 1 52 ? -1.463 7.608 -7.073 1.00 0.00 52 MET A CA 19
ATOM 29419 C C . MET A 1 52 ? -2.744 8.394 -7.458 1.00 0.00 52 MET A C 19
ATOM 29420 O O . MET A 1 52 ? -3.577 8.670 -6.590 1.00 0.00 52 MET A O 19
ATOM 29434 N N . GLU A 1 53 ? -2.918 8.674 -8.767 1.00 0.00 53 GLU A N 19
ATOM 29435 C CA . GLU A 1 53 ? -3.946 9.608 -9.271 1.00 0.00 53 GLU A CA 19
ATOM 29436 C C . GLU A 1 53 ? -5.375 9.169 -8.888 1.00 0.00 53 GLU A C 19
ATOM 29437 O O . GLU A 1 53 ? -6.184 9.980 -8.419 1.00 0.00 53 GLU A O 19
ATOM 29449 N N . ASP A 1 54 ? -5.660 7.875 -9.087 1.00 0.00 54 ASP A N 19
ATOM 29450 C CA . ASP A 1 54 ? -6.958 7.247 -8.729 1.00 0.00 54 ASP A CA 19
ATOM 29451 C C . ASP A 1 54 ? -6.721 6.041 -7.809 1.00 0.00 54 ASP A C 19
ATOM 29452 O O . ASP A 1 54 ? -7.665 5.312 -7.484 1.00 0.00 54 ASP A O 19
ATOM 29461 N N . LEU A 1 55 ? -5.443 5.828 -7.397 1.00 0.00 55 LEU A N 19
ATOM 29462 C CA . LEU A 1 55 ? -5.011 4.601 -6.695 1.00 0.00 55 LEU A CA 19
ATOM 29463 C C . LEU A 1 55 ? -4.365 4.959 -5.348 1.00 0.00 55 LEU A C 19
ATOM 29464 O O . LEU A 1 55 ? -3.418 5.740 -5.324 1.00 0.00 55 LEU A O 19
ATOM 29480 N N . ALA A 1 56 ? -4.927 4.415 -4.240 1.00 0.00 56 ALA A N 19
ATOM 29481 C CA . ALA A 1 56 ? -4.309 4.403 -2.882 1.00 0.00 56 ALA A CA 19
ATOM 29482 C C . ALA A 1 56 ? -4.320 5.767 -2.131 1.00 0.00 56 ALA A C 19
ATOM 29483 O O . ALA A 1 56 ? -4.367 5.780 -0.900 1.00 0.00 56 ALA A O 19
ATOM 29490 N N . PHE A 1 57 ? -4.295 6.897 -2.870 1.00 0.00 57 PHE A N 19
ATOM 29491 C CA . PHE A 1 57 ? -4.073 8.245 -2.297 1.00 0.00 57 PHE A CA 19
ATOM 29492 C C . PHE A 1 57 ? -5.357 8.863 -1.716 1.00 0.00 57 PHE A C 19
ATOM 29493 O O . PHE A 1 57 ? -5.280 9.801 -0.905 1.00 0.00 57 PHE A O 19
ATOM 29510 N N . ASP A 1 58 ? -6.529 8.351 -2.132 1.00 0.00 58 ASP A N 19
ATOM 29511 C CA . ASP A 1 58 ? -7.829 8.799 -1.595 1.00 0.00 58 ASP A CA 19
ATOM 29512 C C . ASP A 1 58 ? -7.877 8.550 -0.078 1.00 0.00 58 ASP A C 19
ATOM 29513 O O . ASP A 1 58 ? -7.469 7.487 0.359 1.00 0.00 58 ASP A O 19
ATOM 29522 N N . SER A 1 59 ? -8.380 9.534 0.698 1.00 0.00 59 SER A N 19
ATOM 29523 C CA . SER A 1 59 ? -8.316 9.526 2.184 1.00 0.00 59 SER A CA 19
ATOM 29524 C C . SER A 1 59 ? -8.913 8.238 2.812 1.00 0.00 59 SER A C 19
ATOM 29525 O O . SER A 1 59 ? -8.367 7.697 3.786 1.00 0.00 59 SER A O 19
ATOM 29533 N N . LEU A 1 60 ? -10.030 7.769 2.225 1.00 0.00 60 LEU A N 19
ATOM 29534 C CA . LEU A 1 60 ? -10.701 6.520 2.632 1.00 0.00 60 LEU A CA 19
ATOM 29535 C C . LEU A 1 60 ? -9.795 5.308 2.350 1.00 0.00 60 LEU A C 19
ATOM 29536 O O . LEU A 1 60 ? -9.659 4.411 3.184 1.00 0.00 60 LEU A O 19
ATOM 29552 N N . VAL A 1 61 ? -9.151 5.337 1.175 1.00 0.00 61 VAL A N 19
ATOM 29553 C CA . VAL A 1 61 ? -8.264 4.257 0.706 1.00 0.00 61 VAL A CA 19
ATOM 29554 C C . VAL A 1 61 ? -6.904 4.278 1.451 1.00 0.00 61 VAL A C 19
ATOM 29555 O O . VAL A 1 61 ? -6.241 3.249 1.544 1.00 0.00 61 VAL A O 19
ATOM 29568 N N . VAL A 1 62 ? -6.512 5.448 2.004 1.00 0.00 62 VAL A N 19
ATOM 29569 C CA . VAL A 1 62 ? -5.314 5.575 2.876 1.00 0.00 62 VAL A CA 19
ATOM 29570 C C . VAL A 1 62 ? -5.600 4.906 4.235 1.00 0.00 62 VAL A C 19
ATOM 29571 O O . VAL A 1 62 ? -4.704 4.310 4.848 1.00 0.00 62 VAL A O 19
ATOM 29584 N N . SER A 1 63 ? -6.866 4.997 4.676 1.00 0.00 63 SER A N 19
ATOM 29585 C CA . SER A 1 63 ? -7.352 4.302 5.881 1.00 0.00 63 SER A CA 19
ATOM 29586 C C . SER A 1 63 ? -7.420 2.776 5.635 1.00 0.00 63 SER A C 19
ATOM 29587 O O . SER A 1 63 ? -7.219 1.977 6.557 1.00 0.00 63 SER A O 19
ATOM 29595 N N . GLU A 1 64 ? -7.699 2.393 4.374 1.00 0.00 64 GLU A N 19
ATOM 29596 C CA . GLU A 1 64 ? -7.700 0.983 3.933 1.00 0.00 64 GLU A CA 19
ATOM 29597 C C . GLU A 1 64 ? -6.264 0.462 3.726 1.00 0.00 64 GLU A C 19
ATOM 29598 O O . GLU A 1 64 ? -6.014 -0.731 3.891 1.00 0.00 64 GLU A O 19
ATOM 29610 N N . LEU A 1 65 ? -5.331 1.375 3.366 1.00 0.00 65 LEU A N 19
ATOM 29611 C CA . LEU A 1 65 ? -3.901 1.046 3.172 1.00 0.00 65 LEU A CA 19
ATOM 29612 C C . LEU A 1 65 ? -3.261 0.739 4.532 1.00 0.00 65 LEU A C 19
ATOM 29613 O O . LEU A 1 65 ? -2.575 -0.271 4.687 1.00 0.00 65 LEU A O 19
ATOM 29629 N N . SER A 1 66 ? -3.510 1.622 5.517 1.00 0.00 66 SER A N 19
ATOM 29630 C CA . SER A 1 66 ? -3.040 1.432 6.899 1.00 0.00 66 SER A CA 19
ATOM 29631 C C . SER A 1 66 ? -3.654 0.158 7.500 1.00 0.00 66 SER A C 19
ATOM 29632 O O . SER A 1 66 ? -2.965 -0.573 8.194 1.00 0.00 66 SER A O 19
ATOM 29640 N N . LEU A 1 67 ? -4.949 -0.098 7.188 1.00 0.00 67 LEU A N 19
ATOM 29641 C CA . LEU A 1 67 ? -5.672 -1.327 7.611 1.00 0.00 67 LEU A CA 19
ATOM 29642 C C . LEU A 1 67 ? -4.955 -2.600 7.112 1.00 0.00 67 LEU A C 19
ATOM 29643 O O . LEU A 1 67 ? -4.651 -3.512 7.896 1.00 0.00 67 LEU A O 19
ATOM 29659 N N . LYS A 1 68 ? -4.684 -2.619 5.795 1.00 0.00 68 LYS A N 19
ATOM 29660 C CA . LYS A 1 68 ? -4.104 -3.776 5.100 1.00 0.00 68 LYS A CA 19
ATOM 29661 C C . LYS A 1 68 ? -2.656 -4.014 5.522 1.00 0.00 68 LYS A C 19
ATOM 29662 O O . LYS A 1 68 ? -2.367 -5.049 6.110 1.00 0.00 68 LYS A O 19
ATOM 29681 N N . LEU A 1 69 ? -1.770 -3.023 5.262 1.00 0.00 69 LEU A N 19
ATOM 29682 C CA . LEU A 1 69 ? -0.317 -3.130 5.550 1.00 0.00 69 LEU A CA 19
ATOM 29683 C C . LEU A 1 69 ? -0.049 -3.569 7.009 1.00 0.00 69 LEU A C 19
ATOM 29684 O O . LEU A 1 69 ? 0.876 -4.334 7.256 1.00 0.00 69 LEU A O 19
ATOM 29700 N N . ARG A 1 70 ? -0.910 -3.093 7.939 1.00 0.00 70 ARG A N 19
ATOM 29701 C CA . ARG A 1 70 ? -0.837 -3.382 9.398 1.00 0.00 70 ARG A CA 19
ATOM 29702 C C . ARG A 1 70 ? -0.846 -4.894 9.710 1.00 0.00 70 ARG A C 19
ATOM 29703 O O . ARG A 1 70 ? -0.093 -5.361 10.567 1.00 0.00 70 ARG A O 19
ATOM 29724 N N . LYS A 1 71 ? -1.738 -5.646 9.037 1.00 0.00 71 LYS A N 19
ATOM 29725 C CA . LYS A 1 71 ? -1.899 -7.108 9.255 1.00 0.00 71 LYS A CA 19
ATOM 29726 C C . LYS A 1 71 ? -1.178 -7.926 8.169 1.00 0.00 71 LYS A C 19
ATOM 29727 O O . LYS A 1 71 ? -0.346 -8.787 8.477 1.00 0.00 71 LYS A O 19
ATOM 29746 N N . GLU A 1 72 ? -1.528 -7.617 6.906 1.00 0.00 72 GLU A N 19
ATOM 29747 C CA . GLU A 1 72 ? -1.039 -8.308 5.690 1.00 0.00 72 GLU A CA 19
ATOM 29748 C C . GLU A 1 72 ? 0.501 -8.399 5.644 1.00 0.00 72 GLU A C 19
ATOM 29749 O O . GLU A 1 72 ? 1.060 -9.472 5.394 1.00 0.00 72 GLU A O 19
ATOM 29761 N N . PHE A 1 73 ? 1.172 -7.255 5.887 1.00 0.00 73 PHE A N 19
ATOM 29762 C CA . PHE A 1 73 ? 2.649 -7.148 5.811 1.00 0.00 73 PHE A CA 19
ATOM 29763 C C . PHE A 1 73 ? 3.271 -6.801 7.178 1.00 0.00 73 PHE A C 19
ATOM 29764 O O . PHE A 1 73 ? 4.492 -6.876 7.334 1.00 0.00 73 PHE A O 19
ATOM 29781 N N . GLY A 1 74 ? 2.433 -6.401 8.153 1.00 0.00 74 GLY A N 19
ATOM 29782 C CA . GLY A 1 74 ? 2.902 -5.959 9.478 1.00 0.00 74 GLY A CA 19
ATOM 29783 C C . GLY A 1 74 ? 3.308 -4.483 9.520 1.00 0.00 74 GLY A C 19
ATOM 29784 O O . GLY A 1 74 ? 3.494 -3.923 10.606 1.00 0.00 74 GLY A O 19
ATOM 29788 N N . VAL A 1 75 ? 3.411 -3.860 8.332 1.00 0.00 75 VAL A N 19
ATOM 29789 C CA . VAL A 1 75 ? 3.889 -2.480 8.153 1.00 0.00 75 VAL A CA 19
ATOM 29790 C C . VAL A 1 75 ? 2.824 -1.478 8.673 1.00 0.00 75 VAL A C 19
ATOM 29791 O O . VAL A 1 75 ? 1.896 -1.099 7.953 1.00 0.00 75 VAL A O 19
ATOM 29804 N N . THR A 1 76 ? 2.949 -1.085 9.952 1.00 0.00 76 THR A N 19
ATOM 29805 C CA . THR A 1 76 ? 1.931 -0.274 10.655 1.00 0.00 76 THR A CA 19
ATOM 29806 C C . THR A 1 76 ? 2.510 1.083 11.083 1.00 0.00 76 THR A C 19
ATOM 29807 O O . THR A 1 76 ? 3.731 1.280 11.051 1.00 0.00 76 THR A O 19
ATOM 29818 N N . GLY A 1 77 ? 1.610 2.019 11.469 1.00 0.00 77 GLY A N 19
ATOM 29819 C CA . GLY A 1 77 ? 1.983 3.392 11.843 1.00 0.00 77 GLY A CA 19
ATOM 29820 C C . GLY A 1 77 ? 2.540 4.200 10.672 1.00 0.00 77 GLY A C 19
ATOM 29821 O O . GLY A 1 77 ? 3.177 5.242 10.863 1.00 0.00 77 GLY A O 19
ATOM 29825 N N . VAL A 1 78 ? 2.283 3.709 9.455 1.00 0.00 78 VAL A N 19
ATOM 29826 C CA . VAL A 1 78 ? 2.785 4.301 8.203 1.00 0.00 78 VAL A CA 19
ATOM 29827 C C . VAL A 1 78 ? 1.725 5.179 7.524 1.00 0.00 78 VAL A C 19
ATOM 29828 O O . VAL A 1 78 ? 1.935 5.649 6.414 1.00 0.00 78 VAL A O 19
ATOM 29841 N N . ASP A 1 79 ? 0.612 5.426 8.232 1.00 0.00 79 ASP A N 19
ATOM 29842 C CA . ASP A 1 79 ? -0.518 6.264 7.761 1.00 0.00 79 ASP A CA 19
ATOM 29843 C C . ASP A 1 79 ? -0.056 7.699 7.421 1.00 0.00 79 ASP A C 19
ATOM 29844 O O . ASP A 1 79 ? -0.581 8.325 6.492 1.00 0.00 79 ASP A O 19
ATOM 29853 N N . ASP A 1 80 ? 0.950 8.184 8.185 1.00 0.00 80 ASP A N 19
ATOM 29854 C CA . ASP A 1 80 ? 1.612 9.486 7.974 1.00 0.00 80 ASP A CA 19
ATOM 29855 C C . ASP A 1 80 ? 2.237 9.565 6.568 1.00 0.00 80 ASP A C 19
ATOM 29856 O O . ASP A 1 80 ? 1.910 10.448 5.770 1.00 0.00 80 ASP A O 19
ATOM 29865 N N . GLU A 1 81 ? 3.132 8.613 6.292 1.00 0.00 81 GLU A N 19
ATOM 29866 C CA . GLU A 1 81 ? 3.926 8.581 5.050 1.00 0.00 81 GLU A CA 19
ATOM 29867 C C . GLU A 1 81 ? 3.103 8.073 3.851 1.00 0.00 81 GLU A C 19
ATOM 29868 O O . GLU A 1 81 ? 3.467 8.334 2.708 1.00 0.00 81 GLU A O 19
ATOM 29880 N N . LEU A 1 82 ? 1.987 7.367 4.140 1.00 0.00 82 LEU A N 19
ATOM 29881 C CA . LEU A 1 82 ? 0.951 6.994 3.134 1.00 0.00 82 LEU A CA 19
ATOM 29882 C C . LEU A 1 82 ? 0.273 8.256 2.576 1.00 0.00 82 LEU A C 19
ATOM 29883 O O . LEU A 1 82 ? -0.022 8.345 1.380 1.00 0.00 82 LEU A O 19
ATOM 29899 N N . ASP A 1 83 ? 0.026 9.226 3.476 1.00 0.00 83 ASP A N 19
ATOM 29900 C CA . ASP A 1 83 ? -0.497 10.561 3.119 1.00 0.00 83 ASP A CA 19
ATOM 29901 C C . ASP A 1 83 ? 0.558 11.359 2.317 1.00 0.00 83 ASP A C 19
ATOM 29902 O O . ASP A 1 83 ? 0.215 12.110 1.398 1.00 0.00 83 ASP A O 19
ATOM 29911 N N . LEU A 1 84 ? 1.846 11.166 2.677 1.00 0.00 84 LEU A N 19
ATOM 29912 C CA . LEU A 1 84 ? 2.990 11.850 2.024 1.00 0.00 84 LEU A CA 19
ATOM 29913 C C . LEU A 1 84 ? 3.372 11.213 0.665 1.00 0.00 84 LEU A C 19
ATOM 29914 O O . LEU A 1 84 ? 4.262 11.726 -0.026 1.00 0.00 84 LEU A O 19
ATOM 29930 N N . LEU A 1 85 ? 2.706 10.099 0.290 1.00 0.00 85 LEU A N 19
ATOM 29931 C CA . LEU A 1 85 ? 2.934 9.428 -1.011 1.00 0.00 85 LEU A CA 19
ATOM 29932 C C . LEU A 1 85 ? 2.293 10.211 -2.168 1.00 0.00 85 LEU A C 19
ATOM 29933 O O . LEU A 1 85 ? 1.188 10.741 -2.037 1.00 0.00 85 LEU A O 19
ATOM 29949 N N . GLU A 1 86 ? 3.010 10.257 -3.295 1.00 0.00 86 GLU A N 19
ATOM 29950 C CA . GLU A 1 86 ? 2.526 10.832 -4.562 1.00 0.00 86 GLU A CA 19
ATOM 29951 C C . GLU A 1 86 ? 2.729 9.816 -5.704 1.00 0.00 86 GLU A C 19
ATOM 29952 O O . GLU A 1 86 ? 2.386 10.103 -6.853 1.00 0.00 86 GLU A O 19
ATOM 29964 N N . THR A 1 87 ? 3.292 8.630 -5.359 1.00 0.00 87 THR A N 19
ATOM 29965 C CA . THR A 1 87 ? 3.754 7.614 -6.328 1.00 0.00 87 THR A CA 19
ATOM 29966 C C . THR A 1 87 ? 3.754 6.192 -5.685 1.00 0.00 87 THR A C 19
ATOM 29967 O O . THR A 1 87 ? 4.128 6.016 -4.507 1.00 0.00 87 THR A O 19
ATOM 29978 N N . VAL A 1 88 ? 3.330 5.189 -6.481 1.00 0.00 88 VAL A N 19
ATOM 29979 C CA . VAL A 1 88 ? 3.151 3.795 -6.029 1.00 0.00 88 VAL A CA 19
ATOM 29980 C C . VAL A 1 88 ? 4.507 3.075 -5.880 1.00 0.00 88 VAL A C 19
ATOM 29981 O O . VAL A 1 88 ? 4.669 2.237 -4.995 1.00 0.00 88 VAL A O 19
ATOM 29994 N N . ASP A 1 89 ? 5.484 3.423 -6.735 1.00 0.00 89 ASP A N 19
ATOM 29995 C CA . ASP A 1 89 ? 6.856 2.876 -6.653 1.00 0.00 89 ASP A CA 19
ATOM 29996 C C . ASP A 1 89 ? 7.515 3.252 -5.305 1.00 0.00 89 ASP A C 19
ATOM 29997 O O . ASP A 1 89 ? 8.239 2.452 -4.702 1.00 0.00 89 ASP A O 19
ATOM 30006 N N . GLU A 1 90 ? 7.240 4.486 -4.854 1.00 0.00 90 GLU A N 19
ATOM 30007 C CA . GLU A 1 90 ? 7.664 4.995 -3.537 1.00 0.00 90 GLU A CA 19
ATOM 30008 C C . GLU A 1 90 ? 6.925 4.274 -2.385 1.00 0.00 90 GLU A C 19
ATOM 30009 O O . GLU A 1 90 ? 7.474 4.175 -1.284 1.00 0.00 90 GLU A O 19
ATOM 30021 N N . LEU A 1 91 ? 5.676 3.808 -2.634 1.00 0.00 91 LEU A N 19
ATOM 30022 C CA . LEU A 1 91 ? 4.940 2.934 -1.680 1.00 0.00 91 LEU A CA 19
ATOM 30023 C C . LEU A 1 91 ? 5.613 1.555 -1.541 1.00 0.00 91 LEU A C 19
ATOM 30024 O O . LEU A 1 91 ? 5.659 0.992 -0.442 1.00 0.00 91 LEU A O 19
ATOM 30040 N N . PHE A 1 92 ? 6.117 1.008 -2.657 1.00 0.00 92 PHE A N 19
ATOM 30041 C CA . PHE A 1 92 ? 6.891 -0.245 -2.623 1.00 0.00 92 PHE A CA 19
ATOM 30042 C C . PHE A 1 92 ? 8.150 -0.049 -1.767 1.00 0.00 92 PHE A C 19
ATOM 30043 O O . PHE A 1 92 ? 8.397 -0.833 -0.864 1.00 0.00 92 PHE A O 19
ATOM 30060 N N . GLN A 1 93 ? 8.878 1.053 -2.025 1.00 0.00 93 GLN A N 19
ATOM 30061 C CA . GLN A 1 93 ? 10.092 1.433 -1.265 1.00 0.00 93 GLN A CA 19
ATOM 30062 C C . GLN A 1 93 ? 9.791 1.718 0.224 1.00 0.00 93 GLN A C 19
ATOM 30063 O O . GLN A 1 93 ? 10.658 1.532 1.076 1.00 0.00 93 GLN A O 19
ATOM 30077 N N . LEU A 1 94 ? 8.561 2.200 0.503 1.00 0.00 94 LEU A N 19
ATOM 30078 C CA . LEU A 1 94 ? 8.046 2.440 1.874 1.00 0.00 94 LEU A CA 19
ATOM 30079 C C . LEU A 1 94 ? 8.018 1.111 2.643 1.00 0.00 94 LEU A C 19
ATOM 30080 O O . LEU A 1 94 ? 8.662 0.962 3.684 1.00 0.00 94 LEU A O 19
ATOM 30096 N N . VAL A 1 95 ? 7.277 0.150 2.079 1.00 0.00 95 VAL A N 19
ATOM 30097 C CA . VAL A 1 95 ? 7.060 -1.172 2.683 1.00 0.00 95 VAL A CA 19
ATOM 30098 C C . VAL A 1 95 ? 8.382 -1.950 2.794 1.00 0.00 95 VAL A C 19
ATOM 30099 O O . VAL A 1 95 ? 8.632 -2.581 3.817 1.00 0.00 95 VAL A O 19
ATOM 30112 N N . GLU A 1 96 ? 9.232 -1.853 1.747 1.00 0.00 96 GLU A N 19
ATOM 30113 C CA . GLU A 1 96 ? 10.550 -2.529 1.692 1.00 0.00 96 GLU A CA 19
ATOM 30114 C C . GLU A 1 96 ? 11.521 -1.951 2.743 1.00 0.00 96 GLU A C 19
ATOM 30115 O O . GLU A 1 96 ? 12.320 -2.695 3.317 1.00 0.00 96 GLU A O 19
ATOM 30127 N N . LYS A 1 97 ? 11.437 -0.622 2.990 1.00 0.00 97 LYS A N 19
ATOM 30128 C CA . LYS A 1 97 ? 12.293 0.065 3.987 1.00 0.00 97 LYS A CA 19
ATOM 30129 C C . LYS A 1 97 ? 11.929 -0.432 5.398 1.00 0.00 97 LYS A C 19
ATOM 30130 O O . LYS A 1 97 ? 12.811 -0.770 6.191 1.00 0.00 97 LYS A O 19
ATOM 30149 N N . HIS A 1 98 ? 10.615 -0.482 5.680 1.00 0.00 98 HIS A N 19
ATOM 30150 C CA . HIS A 1 98 ? 10.070 -0.946 6.975 1.00 0.00 98 HIS A CA 19
ATOM 30151 C C . HIS A 1 98 ? 10.218 -2.476 7.135 1.00 0.00 98 HIS A C 19
ATOM 30152 O O . HIS A 1 98 ? 10.252 -2.988 8.259 1.00 0.00 98 HIS A O 19
ATOM 30167 N N . ARG A 1 99 ? 10.307 -3.195 6.001 1.00 0.00 99 ARG A N 19
ATOM 30168 C CA . ARG A 1 99 ? 10.500 -4.663 5.979 1.00 0.00 99 ARG A CA 19
ATOM 30169 C C . ARG A 1 99 ? 11.973 -4.984 6.310 1.00 0.00 99 ARG A C 19
ATOM 30170 O O . ARG A 1 99 ? 12.273 -5.988 6.964 1.00 0.00 99 ARG A O 19
ATOM 30191 N N . ALA A 1 100 ? 12.883 -4.095 5.868 1.00 0.00 100 ALA A N 19
ATOM 30192 C CA . ALA A 1 100 ? 14.323 -4.174 6.187 1.00 0.00 100 ALA A CA 19
ATOM 30193 C C . ALA A 1 100 ? 14.628 -3.551 7.564 1.00 0.00 100 ALA A C 19
ATOM 30194 O O . ALA A 1 100 ? 15.689 -3.803 8.134 1.00 0.00 100 ALA A O 19
ATOM 30201 N N . ALA A 1 101 ? 13.678 -2.711 8.052 1.00 0.00 101 ALA A N 19
ATOM 30202 C CA . ALA A 1 101 ? 13.816 -1.875 9.275 1.00 0.00 101 ALA A CA 19
ATOM 30203 C C . ALA A 1 101 ? 14.923 -0.801 9.124 1.00 0.00 101 ALA A C 19
ATOM 30204 O O . ALA A 1 101 ? 15.267 -0.117 10.098 1.00 0.00 101 ALA A O 19
ATOM 30211 N N . GLY A 1 102 ? 15.441 -0.641 7.878 1.00 0.00 102 GLY A N 19
ATOM 30212 C CA . GLY A 1 102 ? 16.584 0.228 7.590 1.00 0.00 102 GLY A CA 19
ATOM 30213 C C . GLY A 1 102 ? 17.855 -0.185 8.338 1.00 0.00 102 GLY A C 19
ATOM 30214 O O . GLY A 1 102 ? 18.628 0.678 8.771 1.00 0.00 102 GLY A O 19
ATOM 30218 N N . SER A 1 103 ? 18.054 -1.511 8.497 1.00 0.00 103 SER A N 19
ATOM 30219 C CA . SER A 1 103 ? 19.186 -2.078 9.255 1.00 0.00 103 SER A CA 19
ATOM 30220 C C . SER A 1 103 ? 20.481 -2.054 8.396 1.00 0.00 103 SER A C 19
ATOM 30221 O O . SER A 1 103 ? 20.586 -2.859 7.443 1.00 0.00 103 SER A O 19
ATOM 30230 N N . MET A 1 1 ? -22.515 -36.984 26.863 1.00 0.00 1 MET A N 20
ATOM 30231 C CA . MET A 1 1 ? -22.826 -37.934 25.760 1.00 0.00 1 MET A CA 20
ATOM 30232 C C . MET A 1 1 ? -21.901 -37.688 24.554 1.00 0.00 1 MET A C 20
ATOM 30233 O O . MET A 1 1 ? -21.274 -36.627 24.446 1.00 0.00 1 MET A O 20
ATOM 30249 N N . GLY A 1 2 ? -21.827 -38.687 23.656 1.00 0.00 2 GLY A N 20
ATOM 30250 C CA . GLY A 1 2 ? -20.967 -38.646 22.467 1.00 0.00 2 GLY A CA 20
ATOM 30251 C C . GLY A 1 2 ? -20.143 -39.917 22.310 1.00 0.00 2 GLY A C 20
ATOM 30252 O O . GLY A 1 2 ? -20.165 -40.786 23.190 1.00 0.00 2 GLY A O 20
ATOM 30256 N N . SER A 1 3 ? -19.424 -40.021 21.181 1.00 0.00 3 SER A N 20
ATOM 30257 C CA . SER A 1 3 ? -18.524 -41.153 20.874 1.00 0.00 3 SER A CA 20
ATOM 30258 C C . SER A 1 3 ? -17.541 -40.746 19.757 1.00 0.00 3 SER A C 20
ATOM 30259 O O . SER A 1 3 ? -17.959 -40.203 18.722 1.00 0.00 3 SER A O 20
ATOM 30267 N N . SER A 1 4 ? -16.235 -40.995 19.981 1.00 0.00 4 SER A N 20
ATOM 30268 C CA . SER A 1 4 ? -15.165 -40.661 19.021 1.00 0.00 4 SER A CA 20
ATOM 30269 C C . SER A 1 4 ? -15.044 -41.767 17.951 1.00 0.00 4 SER A C 20
ATOM 30270 O O . SER A 1 4 ? -14.383 -42.785 18.164 1.00 0.00 4 SER A O 20
ATOM 30278 N N . HIS A 1 5 ? -15.733 -41.575 16.819 1.00 0.00 5 HIS A N 20
ATOM 30279 C CA . HIS A 1 5 ? -15.695 -42.516 15.685 1.00 0.00 5 HIS A CA 20
ATOM 30280 C C . HIS A 1 5 ? -14.522 -42.171 14.760 1.00 0.00 5 HIS A C 20
ATOM 30281 O O . HIS A 1 5 ? -14.403 -41.023 14.311 1.00 0.00 5 HIS A O 20
ATOM 30296 N N . ASP A 1 6 ? -13.639 -43.157 14.520 1.00 0.00 6 ASP A N 20
ATOM 30297 C CA . ASP A 1 6 ? -12.518 -43.020 13.570 1.00 0.00 6 ASP A CA 20
ATOM 30298 C C . ASP A 1 6 ? -13.049 -43.031 12.135 1.00 0.00 6 ASP A C 20
ATOM 30299 O O . ASP A 1 6 ? -13.791 -43.939 11.748 1.00 0.00 6 ASP A O 20
ATOM 30308 N N . HIS A 1 7 ? -12.666 -42.009 11.358 1.00 0.00 7 HIS A N 20
ATOM 30309 C CA . HIS A 1 7 ? -13.147 -41.812 9.984 1.00 0.00 7 HIS A CA 20
ATOM 30310 C C . HIS A 1 7 ? -11.977 -41.335 9.114 1.00 0.00 7 HIS A C 20
ATOM 30311 O O . HIS A 1 7 ? -11.096 -40.615 9.604 1.00 0.00 7 HIS A O 20
ATOM 30326 N N . HIS A 1 8 ? -11.972 -41.726 7.833 1.00 0.00 8 HIS A N 20
ATOM 30327 C CA . HIS A 1 8 ? -10.893 -41.376 6.884 1.00 0.00 8 HIS A CA 20
ATOM 30328 C C . HIS A 1 8 ? -11.472 -40.686 5.641 1.00 0.00 8 HIS A C 20
ATOM 30329 O O . HIS A 1 8 ? -12.661 -40.820 5.346 1.00 0.00 8 HIS A O 20
ATOM 30344 N N . HIS A 1 9 ? -10.616 -39.934 4.937 1.00 0.00 9 HIS A N 20
ATOM 30345 C CA . HIS A 1 9 ? -10.957 -39.232 3.687 1.00 0.00 9 HIS A CA 20
ATOM 30346 C C . HIS A 1 9 ? -9.743 -39.287 2.746 1.00 0.00 9 HIS A C 20
ATOM 30347 O O . HIS A 1 9 ? -8.711 -38.666 3.030 1.00 0.00 9 HIS A O 20
ATOM 30362 N N . HIS A 1 10 ? -9.872 -40.049 1.647 1.00 0.00 10 HIS A N 20
ATOM 30363 C CA . HIS A 1 10 ? -8.821 -40.171 0.629 1.00 0.00 10 HIS A CA 20
ATOM 30364 C C . HIS A 1 10 ? -8.807 -38.882 -0.218 1.00 0.00 10 HIS A C 20
ATOM 30365 O O . HIS A 1 10 ? -9.698 -38.672 -1.053 1.00 0.00 10 HIS A O 20
ATOM 30380 N N . SER A 1 11 ? -7.818 -38.017 0.043 1.00 0.00 11 SER A N 20
ATOM 30381 C CA . SER A 1 11 ? -7.673 -36.711 -0.621 1.00 0.00 11 SER A CA 20
ATOM 30382 C C . SER A 1 11 ? -6.269 -36.564 -1.219 1.00 0.00 11 SER A C 20
ATOM 30383 O O . SER A 1 11 ? -5.290 -37.088 -0.670 1.00 0.00 11 SER A O 20
ATOM 30391 N N . SER A 1 12 ? -6.185 -35.846 -2.346 1.00 0.00 12 SER A N 20
ATOM 30392 C CA . SER A 1 12 ? -4.917 -35.533 -3.014 1.00 0.00 12 SER A CA 20
ATOM 30393 C C . SER A 1 12 ? -4.253 -34.327 -2.309 1.00 0.00 12 SER A C 20
ATOM 30394 O O . SER A 1 12 ? -4.848 -33.248 -2.236 1.00 0.00 12 SER A O 20
ATOM 30402 N N . GLY A 1 13 ? -3.037 -34.535 -1.762 1.00 0.00 13 GLY A N 20
ATOM 30403 C CA . GLY A 1 13 ? -2.284 -33.483 -1.058 1.00 0.00 13 GLY A CA 20
ATOM 30404 C C . GLY A 1 13 ? -1.516 -32.573 -2.005 1.00 0.00 13 GLY A C 20
ATOM 30405 O O . GLY A 1 13 ? -0.287 -32.473 -1.928 1.00 0.00 13 GLY A O 20
ATOM 30409 N N . ARG A 1 14 ? -2.254 -31.910 -2.914 1.00 0.00 14 ARG A N 20
ATOM 30410 C CA . ARG A 1 14 ? -1.691 -30.977 -3.921 1.00 0.00 14 ARG A CA 20
ATOM 30411 C C . ARG A 1 14 ? -1.905 -29.504 -3.462 1.00 0.00 14 ARG A C 20
ATOM 30412 O O . ARG A 1 14 ? -1.679 -28.553 -4.221 1.00 0.00 14 ARG A O 20
ATOM 30433 N N . GLU A 1 15 ? -2.288 -29.339 -2.180 1.00 0.00 15 GLU A N 20
ATOM 30434 C CA . GLU A 1 15 ? -2.569 -28.031 -1.567 1.00 0.00 15 GLU A CA 20
ATOM 30435 C C . GLU A 1 15 ? -1.250 -27.267 -1.320 1.00 0.00 15 GLU A C 20
ATOM 30436 O O . GLU A 1 15 ? -0.645 -27.388 -0.242 1.00 0.00 15 GLU A O 20
ATOM 30448 N N . ASN A 1 16 ? -0.794 -26.537 -2.371 1.00 0.00 16 ASN A N 20
ATOM 30449 C CA . ASN A 1 16 ? 0.480 -25.774 -2.384 1.00 0.00 16 ASN A CA 20
ATOM 30450 C C . ASN A 1 16 ? 1.709 -26.731 -2.276 1.00 0.00 16 ASN A C 20
ATOM 30451 O O . ASN A 1 16 ? 1.565 -27.934 -2.006 1.00 0.00 16 ASN A O 20
ATOM 30462 N N . LEU A 1 17 ? 2.910 -26.202 -2.553 1.00 0.00 17 LEU A N 20
ATOM 30463 C CA . LEU A 1 17 ? 4.172 -26.897 -2.292 1.00 0.00 17 LEU A CA 20
ATOM 30464 C C . LEU A 1 17 ? 5.251 -25.843 -2.026 1.00 0.00 17 LEU A C 20
ATOM 30465 O O . LEU A 1 17 ? 5.553 -25.014 -2.898 1.00 0.00 17 LEU A O 20
ATOM 30481 N N . TYR A 1 18 ? 5.801 -25.875 -0.802 1.00 0.00 18 TYR A N 20
ATOM 30482 C CA . TYR A 1 18 ? 6.876 -24.978 -0.381 1.00 0.00 18 TYR A CA 20
ATOM 30483 C C . TYR A 1 18 ? 8.207 -25.516 -0.939 1.00 0.00 18 TYR A C 20
ATOM 30484 O O . TYR A 1 18 ? 8.844 -26.374 -0.321 1.00 0.00 18 TYR A O 20
ATOM 30502 N N . PHE A 1 19 ? 8.558 -25.068 -2.159 1.00 0.00 19 PHE A N 20
ATOM 30503 C CA . PHE A 1 19 ? 9.815 -25.453 -2.830 1.00 0.00 19 PHE A CA 20
ATOM 30504 C C . PHE A 1 19 ? 11.020 -24.946 -2.017 1.00 0.00 19 PHE A C 20
ATOM 30505 O O . PHE A 1 19 ? 11.890 -25.721 -1.615 1.00 0.00 19 PHE A O 20
ATOM 30522 N N . GLN A 1 20 ? 11.024 -23.638 -1.762 1.00 0.00 20 GLN A N 20
ATOM 30523 C CA . GLN A 1 20 ? 12.079 -22.959 -0.994 1.00 0.00 20 GLN A CA 20
ATOM 30524 C C . GLN A 1 20 ? 11.448 -21.731 -0.292 1.00 0.00 20 GLN A C 20
ATOM 30525 O O . GLN A 1 20 ? 10.248 -21.459 -0.492 1.00 0.00 20 GLN A O 20
ATOM 30539 N N . GLY A 1 21 ? 12.245 -21.013 0.543 1.00 0.00 21 GLY A N 20
ATOM 30540 C CA . GLY A 1 21 ? 11.773 -19.812 1.254 1.00 0.00 21 GLY A CA 20
ATOM 30541 C C . GLY A 1 21 ? 11.179 -18.755 0.316 1.00 0.00 21 GLY A C 20
ATOM 30542 O O . GLY A 1 21 ? 10.154 -18.130 0.629 1.00 0.00 21 GLY A O 20
ATOM 30546 N N . HIS A 1 22 ? 11.838 -18.568 -0.838 1.00 0.00 22 HIS A N 20
ATOM 30547 C CA . HIS A 1 22 ? 11.329 -17.730 -1.925 1.00 0.00 22 HIS A CA 20
ATOM 30548 C C . HIS A 1 22 ? 10.306 -18.540 -2.744 1.00 0.00 22 HIS A C 20
ATOM 30549 O O . HIS A 1 22 ? 10.665 -19.503 -3.433 1.00 0.00 22 HIS A O 20
ATOM 30564 N N . MET A 1 23 ? 9.037 -18.154 -2.612 1.00 0.00 23 MET A N 20
ATOM 30565 C CA . MET A 1 23 ? 7.906 -18.738 -3.354 1.00 0.00 23 MET A CA 20
ATOM 30566 C C . MET A 1 23 ? 7.422 -17.734 -4.435 1.00 0.00 23 MET A C 20
ATOM 30567 O O . MET A 1 23 ? 7.623 -16.521 -4.270 1.00 0.00 23 MET A O 20
ATOM 30581 N N . PRO A 1 24 ? 6.818 -18.220 -5.576 1.00 0.00 24 PRO A N 20
ATOM 30582 C CA . PRO A 1 24 ? 6.216 -17.339 -6.616 1.00 0.00 24 PRO A CA 20
ATOM 30583 C C . PRO A 1 24 ? 5.176 -16.346 -6.043 1.00 0.00 24 PRO A C 20
ATOM 30584 O O . PRO A 1 24 ? 4.565 -16.625 -5.005 1.00 0.00 24 PRO A O 20
ATOM 30595 N N . ASN A 1 25 ? 4.975 -15.213 -6.761 1.00 0.00 25 ASN A N 20
ATOM 30596 C CA . ASN A 1 25 ? 4.179 -14.044 -6.304 1.00 0.00 25 ASN A CA 20
ATOM 30597 C C . ASN A 1 25 ? 4.888 -13.380 -5.108 1.00 0.00 25 ASN A C 20
ATOM 30598 O O . ASN A 1 25 ? 4.827 -13.879 -3.983 1.00 0.00 25 ASN A O 20
ATOM 30609 N N . ASP A 1 26 ? 5.590 -12.269 -5.380 1.00 0.00 26 ASP A N 20
ATOM 30610 C CA . ASP A 1 26 ? 6.388 -11.526 -4.376 1.00 0.00 26 ASP A CA 20
ATOM 30611 C C . ASP A 1 26 ? 5.471 -10.653 -3.497 1.00 0.00 26 ASP A C 20
ATOM 30612 O O . ASP A 1 26 ? 4.268 -10.524 -3.778 1.00 0.00 26 ASP A O 20
ATOM 30621 N N . MET A 1 27 ? 6.053 -10.052 -2.433 1.00 0.00 27 MET A N 20
ATOM 30622 C CA . MET A 1 27 ? 5.353 -9.086 -1.566 1.00 0.00 27 MET A CA 20
ATOM 30623 C C . MET A 1 27 ? 4.876 -7.870 -2.401 1.00 0.00 27 MET A C 20
ATOM 30624 O O . MET A 1 27 ? 3.854 -7.279 -2.087 1.00 0.00 27 MET A O 20
ATOM 30638 N N . GLU A 1 28 ? 5.637 -7.537 -3.480 1.00 0.00 28 GLU A N 20
ATOM 30639 C CA . GLU A 1 28 ? 5.279 -6.483 -4.454 1.00 0.00 28 GLU A CA 20
ATOM 30640 C C . GLU A 1 28 ? 3.948 -6.791 -5.148 1.00 0.00 28 GLU A C 20
ATOM 30641 O O . GLU A 1 28 ? 3.104 -5.912 -5.286 1.00 0.00 28 GLU A O 20
ATOM 30653 N N . ASP A 1 29 ? 3.799 -8.048 -5.599 1.00 0.00 29 ASP A N 20
ATOM 30654 C CA . ASP A 1 29 ? 2.581 -8.516 -6.284 1.00 0.00 29 ASP A CA 20
ATOM 30655 C C . ASP A 1 29 ? 1.382 -8.488 -5.326 1.00 0.00 29 ASP A C 20
ATOM 30656 O O . ASP A 1 29 ? 0.268 -8.147 -5.727 1.00 0.00 29 ASP A O 20
ATOM 30665 N N . HIS A 1 30 ? 1.645 -8.834 -4.051 1.00 0.00 30 HIS A N 20
ATOM 30666 C CA . HIS A 1 30 ? 0.623 -8.848 -2.983 1.00 0.00 30 HIS A CA 20
ATOM 30667 C C . HIS A 1 30 ? 0.246 -7.418 -2.573 1.00 0.00 30 HIS A C 20
ATOM 30668 O O . HIS A 1 30 ? -0.887 -7.165 -2.194 1.00 0.00 30 HIS A O 20
ATOM 30683 N N . LEU A 1 31 ? 1.215 -6.491 -2.692 1.00 0.00 31 LEU A N 20
ATOM 30684 C CA . LEU A 1 31 ? 1.024 -5.047 -2.415 1.00 0.00 31 LEU A CA 20
ATOM 30685 C C . LEU A 1 31 ? 0.201 -4.426 -3.558 1.00 0.00 31 LEU A C 20
ATOM 30686 O O . LEU A 1 31 ? -0.620 -3.539 -3.346 1.00 0.00 31 LEU A O 20
ATOM 30702 N N . LEU A 1 32 ? 0.434 -4.944 -4.767 1.00 0.00 32 LEU A N 20
ATOM 30703 C CA . LEU A 1 32 ? -0.301 -4.571 -5.979 1.00 0.00 32 LEU A CA 20
ATOM 30704 C C . LEU A 1 32 ? -1.760 -5.093 -5.884 1.00 0.00 32 LEU A C 20
ATOM 30705 O O . LEU A 1 32 ? -2.686 -4.469 -6.408 1.00 0.00 32 LEU A O 20
ATOM 30721 N N . THR A 1 33 ? -1.925 -6.250 -5.191 1.00 0.00 33 THR A N 20
ATOM 30722 C CA . THR A 1 33 ? -3.243 -6.848 -4.880 1.00 0.00 33 THR A CA 20
ATOM 30723 C C . THR A 1 33 ? -3.985 -5.990 -3.838 1.00 0.00 33 THR A C 20
ATOM 30724 O O . THR A 1 33 ? -5.201 -5.808 -3.938 1.00 0.00 33 THR A O 20
ATOM 30735 N N . VAL A 1 34 ? -3.230 -5.461 -2.848 1.00 0.00 34 VAL A N 20
ATOM 30736 C CA . VAL A 1 34 ? -3.759 -4.514 -1.845 1.00 0.00 34 VAL A CA 20
ATOM 30737 C C . VAL A 1 34 ? -4.340 -3.280 -2.553 1.00 0.00 34 VAL A C 20
ATOM 30738 O O . VAL A 1 34 ? -5.486 -2.911 -2.321 1.00 0.00 34 VAL A O 20
ATOM 30751 N N . LEU A 1 35 ? -3.532 -2.705 -3.457 1.00 0.00 35 LEU A N 20
ATOM 30752 C CA . LEU A 1 35 ? -3.902 -1.530 -4.262 1.00 0.00 35 LEU A CA 20
ATOM 30753 C C . LEU A 1 35 ? -5.086 -1.818 -5.191 1.00 0.00 35 LEU A C 20
ATOM 30754 O O . LEU A 1 35 ? -5.881 -0.929 -5.441 1.00 0.00 35 LEU A O 20
ATOM 30770 N N . SER A 1 36 ? -5.184 -3.062 -5.688 1.00 0.00 36 SER A N 20
ATOM 30771 C CA . SER A 1 36 ? -6.280 -3.491 -6.576 1.00 0.00 36 SER A CA 20
ATOM 30772 C C . SER A 1 36 ? -7.630 -3.434 -5.839 1.00 0.00 36 SER A C 20
ATOM 30773 O O . SER A 1 36 ? -8.603 -2.861 -6.336 1.00 0.00 36 SER A O 20
ATOM 30781 N N . VAL A 1 37 ? -7.648 -4.011 -4.629 1.00 0.00 37 VAL A N 20
ATOM 30782 C CA . VAL A 1 37 ? -8.855 -4.109 -3.781 1.00 0.00 37 VAL A CA 20
ATOM 30783 C C . VAL A 1 37 ? -9.147 -2.757 -3.078 1.00 0.00 37 VAL A C 20
ATOM 30784 O O . VAL A 1 37 ? -10.287 -2.473 -2.713 1.00 0.00 37 VAL A O 20
ATOM 30797 N N . ALA A 1 38 ? -8.107 -1.922 -2.927 1.00 0.00 38 ALA A N 20
ATOM 30798 C CA . ALA A 1 38 ? -8.213 -0.599 -2.279 1.00 0.00 38 ALA A CA 20
ATOM 30799 C C . ALA A 1 38 ? -8.805 0.448 -3.250 1.00 0.00 38 ALA A C 20
ATOM 30800 O O . ALA A 1 38 ? -9.665 1.247 -2.861 1.00 0.00 38 ALA A O 20
ATOM 30807 N N . SER A 1 39 ? -8.338 0.421 -4.515 1.00 0.00 39 SER A N 20
ATOM 30808 C CA . SER A 1 39 ? -8.755 1.379 -5.554 1.00 0.00 39 SER A CA 20
ATOM 30809 C C . SER A 1 39 ? -10.113 0.971 -6.153 1.00 0.00 39 SER A C 20
ATOM 30810 O O . SER A 1 39 ? -11.065 1.759 -6.163 1.00 0.00 39 SER A O 20
ATOM 30818 N N . GLY A 1 40 ? -10.185 -0.288 -6.617 1.00 0.00 40 GLY A N 20
ATOM 30819 C CA . GLY A 1 40 ? -11.354 -0.819 -7.319 1.00 0.00 40 GLY A CA 20
ATOM 30820 C C . GLY A 1 40 ? -10.992 -1.356 -8.697 1.00 0.00 40 GLY A C 20
ATOM 30821 O O . GLY A 1 40 ? -11.716 -2.197 -9.245 1.00 0.00 40 GLY A O 20
ATOM 30825 N N . VAL A 1 41 ? -9.872 -0.859 -9.269 1.00 0.00 41 VAL A N 20
ATOM 30826 C CA . VAL A 1 41 ? -9.345 -1.321 -10.564 1.00 0.00 41 VAL A CA 20
ATOM 30827 C C . VAL A 1 41 ? -8.415 -2.542 -10.346 1.00 0.00 41 VAL A C 20
ATOM 30828 O O . VAL A 1 41 ? -7.803 -2.655 -9.280 1.00 0.00 41 VAL A O 20
ATOM 30841 N N . PRO A 1 42 ? -8.311 -3.499 -11.336 1.00 0.00 42 PRO A N 20
ATOM 30842 C CA . PRO A 1 42 ? -7.435 -4.690 -11.202 1.00 0.00 42 PRO A CA 20
ATOM 30843 C C . PRO A 1 42 ? -5.939 -4.325 -11.291 1.00 0.00 42 PRO A C 20
ATOM 30844 O O . PRO A 1 42 ? -5.583 -3.221 -11.734 1.00 0.00 42 PRO A O 20
ATOM 30855 N N . LYS A 1 43 ? -5.075 -5.283 -10.888 1.00 0.00 43 LYS A N 20
ATOM 30856 C CA . LYS A 1 43 ? -3.603 -5.121 -10.902 1.00 0.00 43 LYS A CA 20
ATOM 30857 C C . LYS A 1 43 ? -3.082 -4.852 -12.322 1.00 0.00 43 LYS A C 20
ATOM 30858 O O . LYS A 1 43 ? -2.030 -4.240 -12.487 1.00 0.00 43 LYS A O 20
ATOM 30877 N N . GLU A 1 44 ? -3.831 -5.341 -13.332 1.00 0.00 44 GLU A N 20
ATOM 30878 C CA . GLU A 1 44 ? -3.492 -5.172 -14.755 1.00 0.00 44 GLU A CA 20
ATOM 30879 C C . GLU A 1 44 ? -3.497 -3.683 -15.172 1.00 0.00 44 GLU A C 20
ATOM 30880 O O . GLU A 1 44 ? -2.704 -3.269 -16.018 1.00 0.00 44 GLU A O 20
ATOM 30892 N N . GLU A 1 45 ? -4.390 -2.893 -14.553 1.00 0.00 45 GLU A N 20
ATOM 30893 C CA . GLU A 1 45 ? -4.519 -1.447 -14.827 1.00 0.00 45 GLU A CA 20
ATOM 30894 C C . GLU A 1 45 ? -3.521 -0.618 -13.997 1.00 0.00 45 GLU A C 20
ATOM 30895 O O . GLU A 1 45 ? -3.232 0.534 -14.335 1.00 0.00 45 GLU A O 20
ATOM 30907 N N . ILE A 1 46 ? -2.995 -1.225 -12.915 1.00 0.00 46 ILE A N 20
ATOM 30908 C CA . ILE A 1 46 ? -2.009 -0.590 -12.014 1.00 0.00 46 ILE A CA 20
ATOM 30909 C C . ILE A 1 46 ? -0.579 -1.044 -12.403 1.00 0.00 46 ILE A C 20
ATOM 30910 O O . ILE A 1 46 ? -0.387 -2.116 -12.991 1.00 0.00 46 ILE A O 20
ATOM 30926 N N . SER A 1 47 ? 0.407 -0.205 -12.082 1.00 0.00 47 SER A N 20
ATOM 30927 C CA . SER A 1 47 ? 1.833 -0.519 -12.209 1.00 0.00 47 SER A CA 20
ATOM 30928 C C . SER A 1 47 ? 2.605 0.366 -11.227 1.00 0.00 47 SER A C 20
ATOM 30929 O O . SER A 1 47 ? 1.995 1.200 -10.538 1.00 0.00 47 SER A O 20
ATOM 30937 N N . ARG A 1 48 ? 3.938 0.175 -11.158 1.00 0.00 48 ARG A N 20
ATOM 30938 C CA . ARG A 1 48 ? 4.840 1.079 -10.415 1.00 0.00 48 ARG A CA 20
ATOM 30939 C C . ARG A 1 48 ? 4.715 2.507 -10.993 1.00 0.00 48 ARG A C 20
ATOM 30940 O O . ARG A 1 48 ? 4.613 3.497 -10.250 1.00 0.00 48 ARG A O 20
ATOM 30961 N N . ASP A 1 49 ? 4.636 2.560 -12.340 1.00 0.00 49 ASP A N 20
ATOM 30962 C CA . ASP A 1 49 ? 4.445 3.794 -13.103 1.00 0.00 49 ASP A CA 20
ATOM 30963 C C . ASP A 1 49 ? 2.958 4.164 -13.065 1.00 0.00 49 ASP A C 20
ATOM 30964 O O . ASP A 1 49 ? 2.181 3.828 -13.968 1.00 0.00 49 ASP A O 20
ATOM 30973 N N . SER A 1 50 ? 2.577 4.795 -11.950 1.00 0.00 50 SER A N 20
ATOM 30974 C CA . SER A 1 50 ? 1.217 5.239 -11.693 1.00 0.00 50 SER A CA 20
ATOM 30975 C C . SER A 1 50 ? 1.253 6.281 -10.574 1.00 0.00 50 SER A C 20
ATOM 30976 O O . SER A 1 50 ? 1.645 5.967 -9.436 1.00 0.00 50 SER A O 20
ATOM 30984 N N . ARG A 1 51 ? 0.899 7.534 -10.919 1.00 0.00 51 ARG A N 20
ATOM 30985 C CA . ARG A 1 51 ? 0.748 8.615 -9.941 1.00 0.00 51 ARG A CA 20
ATOM 30986 C C . ARG A 1 51 ? -0.471 8.325 -9.055 1.00 0.00 51 ARG A C 20
ATOM 30987 O O . ARG A 1 51 ? -1.616 8.353 -9.521 1.00 0.00 51 ARG A O 20
ATOM 31008 N N . MET A 1 52 ? -0.185 7.975 -7.799 1.00 0.00 52 MET A N 20
ATOM 31009 C CA . MET A 1 52 ? -1.171 7.650 -6.769 1.00 0.00 52 MET A CA 20
ATOM 31010 C C . MET A 1 52 ? -1.882 8.934 -6.276 1.00 0.00 52 MET A C 20
ATOM 31011 O O . MET A 1 52 ? -1.549 9.507 -5.229 1.00 0.00 52 MET A O 20
ATOM 31025 N N . GLU A 1 53 ? -2.816 9.426 -7.107 1.00 0.00 53 GLU A N 20
ATOM 31026 C CA . GLU A 1 53 ? -3.642 10.616 -6.810 1.00 0.00 53 GLU A CA 20
ATOM 31027 C C . GLU A 1 53 ? -5.136 10.251 -6.898 1.00 0.00 53 GLU A C 20
ATOM 31028 O O . GLU A 1 53 ? -6.011 11.127 -6.945 1.00 0.00 53 GLU A O 20
ATOM 31040 N N . ASP A 1 54 ? -5.403 8.931 -6.872 1.00 0.00 54 ASP A N 20
ATOM 31041 C CA . ASP A 1 54 ? -6.745 8.349 -7.041 1.00 0.00 54 ASP A CA 20
ATOM 31042 C C . ASP A 1 54 ? -6.782 6.941 -6.416 1.00 0.00 54 ASP A C 20
ATOM 31043 O O . ASP A 1 54 ? -7.711 6.598 -5.675 1.00 0.00 54 ASP A O 20
ATOM 31052 N N . LEU A 1 55 ? -5.722 6.159 -6.702 1.00 0.00 55 LEU A N 20
ATOM 31053 C CA . LEU A 1 55 ? -5.649 4.718 -6.375 1.00 0.00 55 LEU A CA 20
ATOM 31054 C C . LEU A 1 55 ? -5.537 4.450 -4.857 1.00 0.00 55 LEU A C 20
ATOM 31055 O O . LEU A 1 55 ? -5.999 3.408 -4.376 1.00 0.00 55 LEU A O 20
ATOM 31071 N N . ALA A 1 56 ? -4.913 5.388 -4.121 1.00 0.00 56 ALA A N 20
ATOM 31072 C CA . ALA A 1 56 ? -4.736 5.284 -2.656 1.00 0.00 56 ALA A CA 20
ATOM 31073 C C . ALA A 1 56 ? -4.585 6.681 -2.035 1.00 0.00 56 ALA A C 20
ATOM 31074 O O . ALA A 1 56 ? -3.813 6.881 -1.091 1.00 0.00 56 ALA A O 20
ATOM 31081 N N . PHE A 1 57 ? -5.379 7.635 -2.559 1.00 0.00 57 PHE A N 20
ATOM 31082 C CA . PHE A 1 57 ? -5.329 9.054 -2.142 1.00 0.00 57 PHE A CA 20
ATOM 31083 C C . PHE A 1 57 ? -6.561 9.419 -1.285 1.00 0.00 57 PHE A C 20
ATOM 31084 O O . PHE A 1 57 ? -6.478 10.292 -0.411 1.00 0.00 57 PHE A O 20
ATOM 31101 N N . ASP A 1 58 ? -7.700 8.752 -1.561 1.00 0.00 58 ASP A N 20
ATOM 31102 C CA . ASP A 1 58 ? -8.951 8.922 -0.789 1.00 0.00 58 ASP A CA 20
ATOM 31103 C C . ASP A 1 58 ? -8.744 8.512 0.684 1.00 0.00 58 ASP A C 20
ATOM 31104 O O . ASP A 1 58 ? -8.077 7.521 0.946 1.00 0.00 58 ASP A O 20
ATOM 31113 N N . SER A 1 59 ? -9.353 9.274 1.613 1.00 0.00 59 SER A N 20
ATOM 31114 C CA . SER A 1 59 ? -9.164 9.116 3.071 1.00 0.00 59 SER A CA 20
ATOM 31115 C C . SER A 1 59 ? -9.436 7.683 3.574 1.00 0.00 59 SER A C 20
ATOM 31116 O O . SER A 1 59 ? -8.662 7.137 4.381 1.00 0.00 59 SER A O 20
ATOM 31124 N N . LEU A 1 60 ? -10.531 7.083 3.070 1.00 0.00 60 LEU A N 20
ATOM 31125 C CA . LEU A 1 60 ? -10.944 5.719 3.444 1.00 0.00 60 LEU A CA 20
ATOM 31126 C C . LEU A 1 60 ? -9.918 4.712 2.885 1.00 0.00 60 LEU A C 20
ATOM 31127 O O . LEU A 1 60 ? -9.561 3.757 3.566 1.00 0.00 60 LEU A O 20
ATOM 31143 N N . VAL A 1 61 ? -9.424 4.968 1.656 1.00 0.00 61 VAL A N 20
ATOM 31144 C CA . VAL A 1 61 ? -8.448 4.086 0.981 1.00 0.00 61 VAL A CA 20
ATOM 31145 C C . VAL A 1 61 ? -7.068 4.138 1.680 1.00 0.00 61 VAL A C 20
ATOM 31146 O O . VAL A 1 61 ? -6.360 3.133 1.718 1.00 0.00 61 VAL A O 20
ATOM 31159 N N . VAL A 1 62 ? -6.710 5.313 2.240 1.00 0.00 62 VAL A N 20
ATOM 31160 C CA . VAL A 1 62 ? -5.459 5.495 3.025 1.00 0.00 62 VAL A CA 20
ATOM 31161 C C . VAL A 1 62 ? -5.538 4.679 4.331 1.00 0.00 62 VAL A C 20
ATOM 31162 O O . VAL A 1 62 ? -4.560 4.044 4.733 1.00 0.00 62 VAL A O 20
ATOM 31175 N N . SER A 1 63 ? -6.729 4.689 4.962 1.00 0.00 63 SER A N 20
ATOM 31176 C CA . SER A 1 63 ? -6.996 3.905 6.179 1.00 0.00 63 SER A CA 20
ATOM 31177 C C . SER A 1 63 ? -6.916 2.396 5.864 1.00 0.00 63 SER A C 20
ATOM 31178 O O . SER A 1 63 ? -6.228 1.652 6.560 1.00 0.00 63 SER A O 20
ATOM 31186 N N . GLU A 1 64 ? -7.591 1.992 4.764 1.00 0.00 64 GLU A N 20
ATOM 31187 C CA . GLU A 1 64 ? -7.637 0.598 4.268 1.00 0.00 64 GLU A CA 20
ATOM 31188 C C . GLU A 1 64 ? -6.216 0.083 3.976 1.00 0.00 64 GLU A C 20
ATOM 31189 O O . GLU A 1 64 ? -5.877 -1.059 4.311 1.00 0.00 64 GLU A O 20
ATOM 31201 N N . LEU A 1 65 ? -5.400 0.971 3.377 1.00 0.00 65 LEU A N 20
ATOM 31202 C CA . LEU A 1 65 ? -4.010 0.685 2.999 1.00 0.00 65 LEU A CA 20
ATOM 31203 C C . LEU A 1 65 ? -3.157 0.425 4.256 1.00 0.00 65 LEU A C 20
ATOM 31204 O O . LEU A 1 65 ? -2.507 -0.605 4.341 1.00 0.00 65 LEU A O 20
ATOM 31220 N N . SER A 1 66 ? -3.230 1.348 5.242 1.00 0.00 66 SER A N 20
ATOM 31221 C CA . SER A 1 66 ? -2.499 1.245 6.535 1.00 0.00 66 SER A CA 20
ATOM 31222 C C . SER A 1 66 ? -2.809 -0.077 7.270 1.00 0.00 66 SER A C 20
ATOM 31223 O O . SER A 1 66 ? -1.893 -0.769 7.721 1.00 0.00 66 SER A O 20
ATOM 31231 N N . LEU A 1 67 ? -4.114 -0.408 7.360 1.00 0.00 67 LEU A N 20
ATOM 31232 C CA . LEU A 1 67 ? -4.602 -1.615 8.059 1.00 0.00 67 LEU A CA 20
ATOM 31233 C C . LEU A 1 67 ? -4.149 -2.898 7.340 1.00 0.00 67 LEU A C 20
ATOM 31234 O O . LEU A 1 67 ? -3.852 -3.907 7.990 1.00 0.00 67 LEU A O 20
ATOM 31250 N N . LYS A 1 68 ? -4.099 -2.835 5.993 1.00 0.00 68 LYS A N 20
ATOM 31251 C CA . LYS A 1 68 ? -3.735 -3.986 5.149 1.00 0.00 68 LYS A CA 20
ATOM 31252 C C . LYS A 1 68 ? -2.223 -4.267 5.244 1.00 0.00 68 LYS A C 20
ATOM 31253 O O . LYS A 1 68 ? -1.806 -5.422 5.311 1.00 0.00 68 LYS A O 20
ATOM 31272 N N . LEU A 1 69 ? -1.418 -3.184 5.249 1.00 0.00 69 LEU A N 20
ATOM 31273 C CA . LEU A 1 69 ? 0.055 -3.258 5.398 1.00 0.00 69 LEU A CA 20
ATOM 31274 C C . LEU A 1 69 ? 0.421 -3.782 6.794 1.00 0.00 69 LEU A C 20
ATOM 31275 O O . LEU A 1 69 ? 1.391 -4.517 6.960 1.00 0.00 69 LEU A O 20
ATOM 31291 N N . ARG A 1 70 ? -0.387 -3.370 7.779 1.00 0.00 70 ARG A N 20
ATOM 31292 C CA . ARG A 1 70 ? -0.260 -3.776 9.187 1.00 0.00 70 ARG A CA 20
ATOM 31293 C C . ARG A 1 70 ? -0.456 -5.294 9.342 1.00 0.00 70 ARG A C 20
ATOM 31294 O O . ARG A 1 70 ? 0.375 -5.990 9.937 1.00 0.00 70 ARG A O 20
ATOM 31315 N N . LYS A 1 71 ? -1.564 -5.779 8.765 1.00 0.00 71 LYS A N 20
ATOM 31316 C CA . LYS A 1 71 ? -2.011 -7.179 8.875 1.00 0.00 71 LYS A CA 20
ATOM 31317 C C . LYS A 1 71 ? -1.067 -8.110 8.087 1.00 0.00 71 LYS A C 20
ATOM 31318 O O . LYS A 1 71 ? -0.597 -9.126 8.607 1.00 0.00 71 LYS A O 20
ATOM 31337 N N . GLU A 1 72 ? -0.796 -7.732 6.827 1.00 0.00 72 GLU A N 20
ATOM 31338 C CA . GLU A 1 72 ? -0.128 -8.602 5.840 1.00 0.00 72 GLU A CA 20
ATOM 31339 C C . GLU A 1 72 ? 1.406 -8.471 5.917 1.00 0.00 72 GLU A C 20
ATOM 31340 O O . GLU A 1 72 ? 2.118 -9.464 6.077 1.00 0.00 72 GLU A O 20
ATOM 31352 N N . PHE A 1 73 ? 1.903 -7.231 5.825 1.00 0.00 73 PHE A N 20
ATOM 31353 C CA . PHE A 1 73 ? 3.356 -6.941 5.693 1.00 0.00 73 PHE A CA 20
ATOM 31354 C C . PHE A 1 73 ? 4.017 -6.658 7.053 1.00 0.00 73 PHE A C 20
ATOM 31355 O O . PHE A 1 73 ? 5.245 -6.644 7.154 1.00 0.00 73 PHE A O 20
ATOM 31372 N N . GLY A 1 74 ? 3.193 -6.430 8.097 1.00 0.00 74 GLY A N 20
ATOM 31373 C CA . GLY A 1 74 ? 3.692 -6.128 9.449 1.00 0.00 74 GLY A CA 20
ATOM 31374 C C . GLY A 1 74 ? 4.071 -4.660 9.634 1.00 0.00 74 GLY A C 20
ATOM 31375 O O . GLY A 1 74 ? 4.600 -4.275 10.686 1.00 0.00 74 GLY A O 20
ATOM 31379 N N . VAL A 1 75 ? 3.800 -3.851 8.595 1.00 0.00 75 VAL A N 20
ATOM 31380 C CA . VAL A 1 75 ? 4.105 -2.418 8.570 1.00 0.00 75 VAL A CA 20
ATOM 31381 C C . VAL A 1 75 ? 2.998 -1.644 9.307 1.00 0.00 75 VAL A C 20
ATOM 31382 O O . VAL A 1 75 ? 1.867 -1.557 8.821 1.00 0.00 75 VAL A O 20
ATOM 31395 N N . THR A 1 76 ? 3.353 -1.076 10.471 1.00 0.00 76 THR A N 20
ATOM 31396 C CA . THR A 1 76 ? 2.416 -0.364 11.365 1.00 0.00 76 THR A CA 20
ATOM 31397 C C . THR A 1 76 ? 1.798 0.884 10.693 1.00 0.00 76 THR A C 20
ATOM 31398 O O . THR A 1 76 ? 2.192 1.243 9.580 1.00 0.00 76 THR A O 20
ATOM 31409 N N . GLY A 1 77 ? 0.796 1.491 11.379 1.00 0.00 77 GLY A N 20
ATOM 31410 C CA . GLY A 1 77 ? 0.050 2.659 10.878 1.00 0.00 77 GLY A CA 20
ATOM 31411 C C . GLY A 1 77 ? 0.957 3.799 10.396 1.00 0.00 77 GLY A C 20
ATOM 31412 O O . GLY A 1 77 ? 1.401 4.641 11.188 1.00 0.00 77 GLY A O 20
ATOM 31416 N N . VAL A 1 78 ? 1.257 3.776 9.087 1.00 0.00 78 VAL A N 20
ATOM 31417 C CA . VAL A 1 78 ? 2.137 4.754 8.416 1.00 0.00 78 VAL A CA 20
ATOM 31418 C C . VAL A 1 78 ? 1.307 5.755 7.590 1.00 0.00 78 VAL A C 20
ATOM 31419 O O . VAL A 1 78 ? 1.757 6.219 6.549 1.00 0.00 78 VAL A O 20
ATOM 31432 N N . ASP A 1 79 ? 0.135 6.144 8.128 1.00 0.00 79 ASP A N 20
ATOM 31433 C CA . ASP A 1 79 ? -0.839 7.051 7.459 1.00 0.00 79 ASP A CA 20
ATOM 31434 C C . ASP A 1 79 ? -0.185 8.378 6.997 1.00 0.00 79 ASP A C 20
ATOM 31435 O O . ASP A 1 79 ? -0.457 8.864 5.888 1.00 0.00 79 ASP A O 20
ATOM 31444 N N . ASP A 1 80 ? 0.691 8.932 7.866 1.00 0.00 80 ASP A N 20
ATOM 31445 C CA . ASP A 1 80 ? 1.469 10.166 7.581 1.00 0.00 80 ASP A CA 20
ATOM 31446 C C . ASP A 1 80 ? 2.416 9.946 6.387 1.00 0.00 80 ASP A C 20
ATOM 31447 O O . ASP A 1 80 ? 2.494 10.777 5.475 1.00 0.00 80 ASP A O 20
ATOM 31456 N N . GLU A 1 81 ? 3.097 8.792 6.401 1.00 0.00 81 GLU A N 20
ATOM 31457 C CA . GLU A 1 81 ? 4.020 8.377 5.331 1.00 0.00 81 GLU A CA 20
ATOM 31458 C C . GLU A 1 81 ? 3.263 8.150 4.007 1.00 0.00 81 GLU A C 20
ATOM 31459 O O . GLU A 1 81 ? 3.811 8.408 2.939 1.00 0.00 81 GLU A O 20
ATOM 31471 N N . LEU A 1 82 ? 1.992 7.701 4.107 1.00 0.00 82 LEU A N 20
ATOM 31472 C CA . LEU A 1 82 ? 1.160 7.366 2.936 1.00 0.00 82 LEU A CA 20
ATOM 31473 C C . LEU A 1 82 ? 0.723 8.623 2.171 1.00 0.00 82 LEU A C 20
ATOM 31474 O O . LEU A 1 82 ? 0.651 8.599 0.937 1.00 0.00 82 LEU A O 20
ATOM 31490 N N . ASP A 1 83 ? 0.431 9.726 2.902 1.00 0.00 83 ASP A N 20
ATOM 31491 C CA . ASP A 1 83 ? 0.088 11.015 2.253 1.00 0.00 83 ASP A CA 20
ATOM 31492 C C . ASP A 1 83 ? 1.353 11.697 1.696 1.00 0.00 83 ASP A C 20
ATOM 31493 O O . ASP A 1 83 ? 1.262 12.522 0.786 1.00 0.00 83 ASP A O 20
ATOM 31502 N N . LEU A 1 84 ? 2.528 11.342 2.262 1.00 0.00 84 LEU A N 20
ATOM 31503 C CA . LEU A 1 84 ? 3.845 11.763 1.733 1.00 0.00 84 LEU A CA 20
ATOM 31504 C C . LEU A 1 84 ? 4.159 11.098 0.372 1.00 0.00 84 LEU A C 20
ATOM 31505 O O . LEU A 1 84 ? 5.026 11.577 -0.366 1.00 0.00 84 LEU A O 20
ATOM 31521 N N . LEU A 1 85 ? 3.470 9.990 0.059 1.00 0.00 85 LEU A N 20
ATOM 31522 C CA . LEU A 1 85 ? 3.623 9.285 -1.233 1.00 0.00 85 LEU A CA 20
ATOM 31523 C C . LEU A 1 85 ? 2.762 9.966 -2.313 1.00 0.00 85 LEU A C 20
ATOM 31524 O O . LEU A 1 85 ? 1.720 10.558 -2.005 1.00 0.00 85 LEU A O 20
ATOM 31540 N N . GLU A 1 86 ? 3.217 9.875 -3.568 1.00 0.00 86 GLU A N 20
ATOM 31541 C CA . GLU A 1 86 ? 2.488 10.371 -4.747 1.00 0.00 86 GLU A CA 20
ATOM 31542 C C . GLU A 1 86 ? 2.562 9.323 -5.881 1.00 0.00 86 GLU A C 20
ATOM 31543 O O . GLU A 1 86 ? 1.929 9.481 -6.919 1.00 0.00 86 GLU A O 20
ATOM 31555 N N . THR A 1 87 ? 3.348 8.242 -5.673 1.00 0.00 87 THR A N 20
ATOM 31556 C CA . THR A 1 87 ? 3.605 7.227 -6.706 1.00 0.00 87 THR A CA 20
ATOM 31557 C C . THR A 1 87 ? 3.641 5.821 -6.076 1.00 0.00 87 THR A C 20
ATOM 31558 O O . THR A 1 87 ? 3.950 5.665 -4.879 1.00 0.00 87 THR A O 20
ATOM 31569 N N . VAL A 1 88 ? 3.332 4.806 -6.901 1.00 0.00 88 VAL A N 20
ATOM 31570 C CA . VAL A 1 88 ? 3.285 3.395 -6.480 1.00 0.00 88 VAL A CA 20
ATOM 31571 C C . VAL A 1 88 ? 4.699 2.854 -6.157 1.00 0.00 88 VAL A C 20
ATOM 31572 O O . VAL A 1 88 ? 4.845 2.014 -5.261 1.00 0.00 88 VAL A O 20
ATOM 31585 N N . ASP A 1 89 ? 5.734 3.368 -6.872 1.00 0.00 89 ASP A N 20
ATOM 31586 C CA . ASP A 1 89 ? 7.164 3.100 -6.542 1.00 0.00 89 ASP A CA 20
ATOM 31587 C C . ASP A 1 89 ? 7.456 3.446 -5.083 1.00 0.00 89 ASP A C 20
ATOM 31588 O O . ASP A 1 89 ? 8.030 2.638 -4.343 1.00 0.00 89 ASP A O 20
ATOM 31597 N N . GLU A 1 90 ? 7.027 4.660 -4.696 1.00 0.00 90 GLU A N 20
ATOM 31598 C CA . GLU A 1 90 ? 7.263 5.211 -3.359 1.00 0.00 90 GLU A CA 20
ATOM 31599 C C . GLU A 1 90 ? 6.618 4.336 -2.273 1.00 0.00 90 GLU A C 20
ATOM 31600 O O . GLU A 1 90 ? 7.192 4.166 -1.203 1.00 0.00 90 GLU A O 20
ATOM 31612 N N . LEU A 1 91 ? 5.421 3.788 -2.568 1.00 0.00 91 LEU A N 20
ATOM 31613 C CA . LEU A 1 91 ? 4.726 2.866 -1.647 1.00 0.00 91 LEU A CA 20
ATOM 31614 C C . LEU A 1 91 ? 5.480 1.531 -1.495 1.00 0.00 91 LEU A C 20
ATOM 31615 O O . LEU A 1 91 ? 5.710 1.080 -0.370 1.00 0.00 91 LEU A O 20
ATOM 31631 N N . PHE A 1 92 ? 5.881 0.935 -2.628 1.00 0.00 92 PHE A N 20
ATOM 31632 C CA . PHE A 1 92 ? 6.547 -0.387 -2.666 1.00 0.00 92 PHE A CA 20
ATOM 31633 C C . PHE A 1 92 ? 7.863 -0.389 -1.858 1.00 0.00 92 PHE A C 20
ATOM 31634 O O . PHE A 1 92 ? 8.119 -1.325 -1.088 1.00 0.00 92 PHE A O 20
ATOM 31651 N N . GLN A 1 93 ? 8.676 0.679 -2.019 1.00 0.00 93 GLN A N 20
ATOM 31652 C CA . GLN A 1 93 ? 9.963 0.804 -1.310 1.00 0.00 93 GLN A CA 20
ATOM 31653 C C . GLN A 1 93 ? 9.759 1.210 0.162 1.00 0.00 93 GLN A C 20
ATOM 31654 O O . GLN A 1 93 ? 10.537 0.803 1.017 1.00 0.00 93 GLN A O 20
ATOM 31668 N N . LEU A 1 94 ? 8.689 1.988 0.450 1.00 0.00 94 LEU A N 20
ATOM 31669 C CA . LEU A 1 94 ? 8.350 2.418 1.831 1.00 0.00 94 LEU A CA 20
ATOM 31670 C C . LEU A 1 94 ? 8.045 1.199 2.711 1.00 0.00 94 LEU A C 20
ATOM 31671 O O . LEU A 1 94 ? 8.605 1.042 3.799 1.00 0.00 94 LEU A O 20
ATOM 31687 N N . VAL A 1 95 ? 7.149 0.352 2.196 1.00 0.00 95 VAL A N 20
ATOM 31688 C CA . VAL A 1 95 ? 6.666 -0.852 2.880 1.00 0.00 95 VAL A CA 20
ATOM 31689 C C . VAL A 1 95 ? 7.797 -1.866 3.061 1.00 0.00 95 VAL A C 20
ATOM 31690 O O . VAL A 1 95 ? 7.917 -2.451 4.132 1.00 0.00 95 VAL A O 20
ATOM 31703 N N . GLU A 1 96 ? 8.632 -2.041 2.015 1.00 0.00 96 GLU A N 20
ATOM 31704 C CA . GLU A 1 96 ? 9.748 -3.009 2.031 1.00 0.00 96 GLU A CA 20
ATOM 31705 C C . GLU A 1 96 ? 10.794 -2.642 3.100 1.00 0.00 96 GLU A C 20
ATOM 31706 O O . GLU A 1 96 ? 11.241 -3.498 3.872 1.00 0.00 96 GLU A O 20
ATOM 31718 N N . LYS A 1 97 ? 11.158 -1.351 3.145 1.00 0.00 97 LYS A N 20
ATOM 31719 C CA . LYS A 1 97 ? 12.165 -0.828 4.087 1.00 0.00 97 LYS A CA 20
ATOM 31720 C C . LYS A 1 97 ? 11.608 -0.747 5.521 1.00 0.00 97 LYS A C 20
ATOM 31721 O O . LYS A 1 97 ? 12.373 -0.838 6.482 1.00 0.00 97 LYS A O 20
ATOM 31740 N N . HIS A 1 98 ? 10.277 -0.567 5.656 1.00 0.00 98 HIS A N 20
ATOM 31741 C CA . HIS A 1 98 ? 9.597 -0.578 6.974 1.00 0.00 98 HIS A CA 20
ATOM 31742 C C . HIS A 1 98 ? 9.334 -2.028 7.444 1.00 0.00 98 HIS A C 20
ATOM 31743 O O . HIS A 1 98 ? 9.100 -2.277 8.628 1.00 0.00 98 HIS A O 20
ATOM 31758 N N . ARG A 1 99 ? 9.349 -2.973 6.494 1.00 0.00 99 ARG A N 20
ATOM 31759 C CA . ARG A 1 99 ? 9.225 -4.415 6.783 1.00 0.00 99 ARG A CA 20
ATOM 31760 C C . ARG A 1 99 ? 10.601 -4.968 7.207 1.00 0.00 99 ARG A C 20
ATOM 31761 O O . ARG A 1 99 ? 10.692 -5.919 7.990 1.00 0.00 99 ARG A O 20
ATOM 31782 N N . ALA A 1 100 ? 11.664 -4.356 6.660 1.00 0.00 100 ALA A N 20
ATOM 31783 C CA . ALA A 1 100 ? 13.059 -4.680 6.998 1.00 0.00 100 ALA A CA 20
ATOM 31784 C C . ALA A 1 100 ? 13.490 -3.952 8.290 1.00 0.00 100 ALA A C 20
ATOM 31785 O O . ALA A 1 100 ? 14.323 -4.454 9.047 1.00 0.00 100 ALA A O 20
ATOM 31792 N N . ALA A 1 101 ? 12.906 -2.768 8.526 1.00 0.00 101 ALA A N 20
ATOM 31793 C CA . ALA A 1 101 ? 13.163 -1.945 9.719 1.00 0.00 101 ALA A CA 20
ATOM 31794 C C . ALA A 1 101 ? 11.820 -1.415 10.255 1.00 0.00 101 ALA A C 20
ATOM 31795 O O . ALA A 1 101 ? 11.333 -0.358 9.816 1.00 0.00 101 ALA A O 20
ATOM 31802 N N . GLY A 1 102 ? 11.193 -2.207 11.154 1.00 0.00 102 GLY A N 20
ATOM 31803 C CA . GLY A 1 102 ? 9.905 -1.855 11.765 1.00 0.00 102 GLY A CA 20
ATOM 31804 C C . GLY A 1 102 ? 10.048 -0.793 12.843 1.00 0.00 102 GLY A C 20
ATOM 31805 O O . GLY A 1 102 ? 10.041 -1.125 14.038 1.00 0.00 102 GLY A O 20
ATOM 31809 N N . SER A 1 103 ? 10.204 0.477 12.397 1.00 0.00 103 SER A N 20
ATOM 31810 C CA . SER A 1 103 ? 10.412 1.663 13.255 1.00 0.00 103 SER A CA 20
ATOM 31811 C C . SER A 1 103 ? 11.738 1.532 14.064 1.00 0.00 103 SER A C 20
ATOM 31812 O O . SER A 1 103 ? 12.810 1.840 13.497 1.00 0.00 103 SER A O 20
#

Secondary structure (DSSP, 8-state):
---------------------S----HHHHHHHHHHHHS-S-GGG--SSSBSSTTT-SHHHHHHHHHHHHHHT---S-HHHHHT--BHHHHHHHHHHHHH---

Radius of gyration: 17.89 Å; Cα contacts (8 Å, |Δi|>4): 81; chains: 1; bounding box: 69×33×33 Å

Nearest PDB structures (foldseek):
  2lte-assembly1_A  TM=7.430E-01  e=3.005E-13  Pseudomonas aeruginosa 2192
  2liw-assembly1_A  TM=6.596E-01  e=3.473E-02  Lyngbya majuscula
  8ahq-assembly1_C  TM=7.749E-01  e=1.226E-01  Streptomyces virginiae
  2ju2-assembly1_A  TM=7.708E-01  e=8.942E-02  Saccharopolyspora erythraea
  8odw-assembly1_A  TM=8.298E-01  e=1.789E-01  Gynuella sunshinyii

CATH classification: 1.10.1200.10

Solvent-accessible surface area: 8668 Å² total; per-residue (Å²): 255,82,114,117,169,119,132,158,121,171,87,101,92,225,165,109,151,176,193,178,67,162,176,88,138,76,30,91,82,50,0,35,49,4,0,12,89,18,23,60,43,82,87,173,114,6,59,136,135,31,148,13,120,110,16,1,140,72,94,138,20,30,72,62,0,24,88,50,0,131,170,78,54,52,8,81,67,4,100,92,53,6,116,122,9,95,31,0,37,63,0,14,103,33,1,103,164,80,183,74,62,88,164